Protein AF-0000000075466023 (afdb_homodimer)

Secondary structure (DSSP, 8-state):
-HHHHHHHHHHHHHHHHHTTTSSSHHHHHHHHHHT-TTS---HHHHHHHHHHHHHTT-SSPPPHHHHHHHHHHHHHHHSPPEEEEE-TTS-EEEEE-HHHHHHHHHH-HHHHTT---S-EE-SS-B-SGGGSHIIIIIS-GGGS--EEE-STT-EEETTS-EEETTS-EEEEEEEEEETTEEEEEEEEEEE-TT-EEEEEEEEEEEEEGGGEEE-HHHHHHHT-S-SEE-HHHHHTTTGGG-S-HHHHHHTTS-EEEEEEEEEEEEEES-SSSS--EEEEEEEEETTS-HHHHTSGGGEEEEEEESSS-HHHHHHHHHHHHHHHHHSPEEEE-TTT--EEEEEEEEEE----HHHHHHHTTB--TTSSS--SSB-----HHHHTSHHHHHGGGS--SBP-HHHHHHHHHHHHHHHTTT-HHHHHHHHHHH-B--HHHHHHHHHHHHHHHHHHHH-TTS-HHHHHHHHHHHHHHTHHHHS-GGGTSTT--TTTSSPPPIIIIIIIIIIHHHHHHHHTT--HHHHHHHHHHHHT---TTS--PPP-HHHHHHTGGG--HHHHHHHHHHHHHHSTTTS-HHHHHHHHHHHHHHHHHT-S-BS-HHHHHHHHHHHHHHHHHHHHHH-HHHHHH-HHHHHGGGHHHHHHHHSSGGGG-SHHHHHHHHHHHHHHHTS-SSSHHHHHHHHHHHHHHHHHHHTT--EE-TTT--EE---TTTTS-HHHH-HHHHHHHT-----PPPTT-EEEPPPPTT--SPPPEEGGGSGGGGSBT--GGGTT-EEEEEEEEE-TTS-EE-TT-EEEEE---SSSTTPEEEEEEEEEEEE--SSS--EEEEEEEEEE-SS--TTT-S-EEE-GGG--EEEEEEGGGEEEEE-EEE-HHHHT-EEEEEEEEEETTEEEEEEEEEEEPP--TT-EEEE-TT--TTHHHHHHHS-HHHHSPPPS-S-HHHH-/-HHHHHHHHHHHHHHHHHTTTSSSHHHHHHHHHHT-TTS---HHHHHHHHHHHHHTT-SSPPPHHHHHHHHHHHHHHHSPPEEEEE-TTS-EEEEE-HHHHHHHHHH-HHHHTT---S-EE-SS-B-SGGGSHIIIIIS-GGGS--EEE-STT-EEETTS-EEETTS-EEEEEEEEEETTEEEEEEEEEEE-TTSEEEEEEEEEEEEEGGGEEE-HHHHHHHT-S-SEE-HHHHHTTTGGG-S-HHHHHHTTS-EEEEEEEEEEEEEES-SSSS--EEEEEEEEETTS-HHHHTSGGGEEEEEEESSS-HHHHHHHHHHHHHHHHHSPEEEE-TTT--EEEEEEEEEE----HHHHHHHTTB--TTSSS--SSB-----HHHHTSHHHHHGGGS--SBP-HHHHHHHHHHHHHHHTTT-HHHHHHHHHHH-B--HHHHHHHHHHHHHHHHHHHH-TTS-HHHHHHHHHHHHHHTHHHHS-GGGTSTT--TTTSSPPPIIIIIIIIIIHHHHHHHHTT--HHHHHHHHHHHHT---TTS--PPP-HHHHHHTGGG--HHHHHHHHHHHHHHSTTTS-HHHHHHHHHHHHHHHHHT-S-BS-HHHHHHHHHHHHHHHHHHHHHH-HHHHHH-HHHHHGGGHHHHHHHHSSGGGG-SHHHHHHHHHHHHHHHTS-SSSHHHHHHHHHHHHHHHHHHHTT--EE-TTT--EE---TTTTS-HHHH-HHHHHHHT-----PPPTT-EEEPPPPTT--SPPPEEGGGSGGGGSBT--GGGTT-EEEEEEEEE-TTS-EE-TT-EEEEE---SSSTTPEEEEEEEEEEEE--SSS--EEEEEEEEEE-SS--TTT-S-EEE-GGG--EEEEEEGGGEEEEE-EEE-HHHHT-EEEEEEEEEETTEEEEEEEEEEEPP--TT-EEEE-TT--TTHHHHHHHS-HHHHS---S-S-HHHH-

Structure (mmCIF, N/CA/C/O backbone):
data_AF-0000000075466023-model_v1
#
loop_
_entity.id
_entity.type
_entity.pdbx_description
1 polymer 'Uncharacterized protein'
#
loop_
_atom_site.group_PDB
_atom_site.id
_atom_site.type_symbol
_atom_site.label_atom_id
_atom_site.label_alt_id
_atom_site.label_comp_id
_atom_site.label_asym_id
_atom_site.label_entity_id
_atom_site.label_seq_id
_atom_site.pdbx_PDB_ins_code
_atom_site.Cartn_x
_atom_site.Cartn_y
_atom_site.Cartn_z
_atom_site.occupancy
_atom_site.B_iso_or_equiv
_atom_site.auth_seq_id
_atom_site.auth_comp_id
_atom_site.auth_asym_id
_atom_site.auth_atom_id
_atom_site.pdbx_PDB_model_num
ATOM 1 N N . MET A 1 1 ? -53.688 -18.016 19.25 1 27.48 1 MET A N 1
ATOM 2 C CA . MET A 1 1 ? -52.344 -17.703 19.672 1 27.48 1 MET A CA 1
ATOM 3 C C . MET A 1 1 ? -51.406 -18.891 19.453 1 27.48 1 MET A C 1
ATOM 5 O O . MET A 1 1 ? -50.219 -18.734 19.188 1 27.48 1 MET A O 1
ATOM 9 N N . SER A 1 2 ? -51.875 -20.109 19.719 1 35.34 2 SER A N 1
ATOM 10 C CA . SER A 1 2 ? -51.156 -21.391 19.688 1 35.34 2 SER A CA 1
ATOM 11 C C . SER A 1 2 ? -50.844 -21.812 18.266 1 35.34 2 SER A C 1
ATOM 13 O O . SER A 1 2 ? -49.781 -22.391 18 1 35.34 2 SER A O 1
ATOM 15 N N . CYS A 1 3 ? -51.781 -21.625 17.359 1 36.5 3 CYS A N 1
ATOM 16 C CA . CYS A 1 3 ? -51.625 -22.094 15.992 1 36.5 3 CYS A CA 1
ATOM 17 C C . CYS A 1 3 ? -50.594 -21.266 15.242 1 36.5 3 CYS A C 1
ATOM 19 O O . CYS A 1 3 ? -50.094 -21.672 14.188 1 36.5 3 CYS A O 1
ATOM 21 N N . LEU A 1 4 ? -50.531 -19.906 15.586 1 36.34 4 LEU A N 1
ATOM 22 C CA . LEU A 1 4 ? -49.562 -19.062 14.93 1 36.34 4 LEU A CA 1
ATOM 23 C C . LEU A 1 4 ? -48.125 -19.453 15.359 1 36.34 4 LEU A C 1
ATOM 25 O O . LEU A 1 4 ? -47.188 -19.281 14.594 1 36.34 4 LEU A O 1
ATOM 29 N N . LEU A 1 5 ? -48 -19.938 16.594 1 41 5 LEU A N 1
ATOM 30 C CA . LEU A 1 5 ? -46.688 -20.375 17.094 1 41 5 LEU A CA 1
ATOM 31 C C . LEU A 1 5 ? -46.25 -21.672 16.422 1 41 5 LEU A C 1
ATOM 33 O O . LEU A 1 5 ? -45.062 -21.891 16.203 1 41 5 LEU A O 1
ATOM 37 N N . LEU A 1 6 ? -47.219 -22.562 16.141 1 37.38 6 LEU A N 1
ATOM 38 C CA . LEU A 1 6 ? -46.875 -23.844 15.531 1 37.38 6 LEU A CA 1
ATOM 39 C C . LEU A 1 6 ? -46.5 -23.656 14.07 1 37.38 6 LEU A C 1
ATOM 41 O O . LEU A 1 6 ? -45.625 -24.359 13.562 1 37.38 6 LEU A O 1
ATOM 45 N N . ARG A 1 7 ? -47.219 -22.844 13.32 1 40 7 ARG A N 1
ATOM 46 C CA . ARG A 1 7 ? -46.875 -22.625 11.922 1 40 7 ARG A CA 1
ATOM 47 C C . ARG A 1 7 ? -45.562 -21.859 11.805 1 40 7 ARG A C 1
ATOM 49 O O . ARG A 1 7 ? -44.875 -21.938 10.781 1 40 7 ARG A O 1
ATOM 56 N N . GLN A 1 8 ? -45.281 -20.953 12.727 1 40.12 8 GLN A N 1
ATOM 57 C CA . GLN A 1 8 ? -43.969 -20.328 12.828 1 40.12 8 GLN A CA 1
ATOM 58 C C . GLN A 1 8 ? -42.875 -21.344 13.164 1 40.12 8 GLN A C 1
ATOM 60 O O . GLN A 1 8 ? -41.781 -21.266 12.641 1 40.12 8 GLN A O 1
ATOM 65 N N . SER A 1 9 ? -43.219 -22.281 13.977 1 41.94 9 SER A N 1
ATOM 66 C CA . SER A 1 9 ? -42.281 -23.359 14.328 1 41.94 9 SER A CA 1
ATOM 67 C C . SER A 1 9 ? -42.062 -24.297 13.156 1 41.94 9 SER A C 1
ATOM 69 O O . SER A 1 9 ? -40.938 -24.734 12.898 1 41.94 9 SER A O 1
ATOM 71 N N . ASP A 1 10 ? -43.125 -24.688 12.539 1 40.66 10 ASP A N 1
ATOM 72 C CA . ASP A 1 10 ? -43 -25.531 11.352 1 40.66 10 ASP A CA 1
ATOM 73 C C . ASP A 1 10 ? -42.406 -24.75 10.18 1 40.66 10 ASP A C 1
ATOM 75 O O . ASP A 1 10 ? -41.625 -25.297 9.406 1 40.66 10 ASP A O 1
ATOM 79 N N . ALA A 1 11 ? -42.938 -23.562 9.977 1 42.75 11 ALA A N 1
ATOM 80 C CA . ALA A 1 11 ? -42.344 -22.672 8.992 1 42.75 11 ALA A CA 1
ATOM 81 C C . ALA A 1 11 ? -40.906 -22.328 9.383 1 42.75 11 ALA A C 1
ATOM 83 O O . ALA A 1 11 ? -40.031 -22.203 8.523 1 42.75 11 ALA A O 1
ATOM 84 N N . ASP A 1 12 ? -40.594 -22.078 10.555 1 43.12 12 ASP A N 1
ATOM 85 C CA . ASP A 1 12 ? -39.281 -21.891 11.102 1 43.12 12 ASP A CA 1
ATOM 86 C C . ASP A 1 12 ? -38.438 -23.156 10.945 1 43.12 12 ASP A C 1
ATOM 88 O O . ASP A 1 12 ? -37.25 -23.078 10.641 1 43.12 12 ASP A O 1
ATOM 92 N N . ALA A 1 13 ? -39.094 -24.344 11.242 1 44.34 13 ALA A N 1
ATOM 93 C CA . ALA A 1 13 ? -38.438 -25.609 11.031 1 44.34 13 ALA A CA 1
ATOM 94 C C . ALA A 1 13 ? -38.188 -25.875 9.547 1 44.34 13 ALA A C 1
ATOM 96 O O . ALA A 1 13 ? -37.125 -26.344 9.148 1 44.34 13 ALA A O 1
ATOM 97 N N . ALA A 1 14 ? -39.219 -25.766 8.805 1 47.66 14 ALA A N 1
ATOM 98 C CA . ALA A 1 14 ? -39.094 -25.875 7.348 1 47.66 14 ALA A CA 1
ATOM 99 C C . ALA A 1 14 ? -38.125 -24.844 6.797 1 47.66 14 ALA A C 1
ATOM 101 O O . ALA A 1 14 ? -37.375 -25.141 5.863 1 47.66 14 ALA A O 1
ATOM 102 N N . SER A 1 15 ? -38.25 -23.609 7.266 1 52.28 15 SER A N 1
ATOM 103 C CA . SER A 1 15 ? -37.281 -22.562 6.941 1 52.28 15 SER A CA 1
ATOM 104 C C . SER A 1 15 ? -35.875 -22.906 7.43 1 52.28 15 SER A C 1
ATOM 106 O O . SER A 1 15 ? -34.906 -22.594 6.758 1 52.28 15 SER A O 1
ATOM 108 N N . SER A 1 16 ? -35.844 -23.469 8.617 1 57.16 16 SER A N 1
ATOM 109 C CA . SER A 1 16 ? -34.562 -23.891 9.188 1 57.16 16 SER A CA 1
ATOM 110 C C . SER A 1 16 ? -33.875 -24.938 8.305 1 57.16 16 SER A C 1
ATOM 112 O O . SER A 1 16 ? -32.688 -24.891 8.117 1 57.16 16 SER A O 1
ATOM 114 N N . ASN A 1 17 ? -34.625 -25.75 7.656 1 74.44 17 ASN A N 1
ATOM 115 C CA . ASN A 1 17 ? -34.062 -26.766 6.785 1 74.44 17 ASN A CA 1
ATOM 116 C C . ASN A 1 17 ? -33.656 -26.188 5.426 1 74.44 17 ASN A C 1
ATOM 118 O O . ASN A 1 17 ? -32.688 -26.641 4.805 1 74.44 17 ASN A O 1
ATOM 122 N N . GLN A 1 18 ? -34.312 -25.062 5.172 1 88.12 18 GLN A N 1
ATOM 123 C CA . GLN A 1 18 ? -34.062 -24.484 3.85 1 88.12 18 GLN A CA 1
ATOM 124 C C . GLN A 1 18 ? -32.719 -23.828 3.762 1 88.12 18 GLN A C 1
ATOM 126 O O . GLN A 1 18 ? -32.031 -23.906 2.732 1 88.12 18 GLN A O 1
ATOM 131 N N . TRP A 1 19 ? -32.312 -23.266 4.863 1 93 19 TRP A N 1
ATOM 132 C CA . TRP A 1 19 ? -31.062 -22.5 4.809 1 93 19 TRP A CA 1
ATOM 133 C C . TRP A 1 19 ? -29.984 -23.172 5.652 1 93 19 TRP A C 1
ATOM 135 O O . TRP A 1 19 ? -28.969 -22.547 5.973 1 93 19 TRP A O 1
ATOM 145 N N . ALA A 1 20 ? -30.281 -24.422 5.957 1 92 20 ALA A N 1
ATOM 146 C CA . ALA A 1 20 ? -29.25 -25.141 6.699 1 92 20 ALA A CA 1
ATOM 147 C C . ALA A 1 20 ? -27.922 -25.109 5.957 1 92 20 ALA A C 1
ATOM 149 O O . ALA A 1 20 ? -27.891 -25.266 4.734 1 92 20 ALA A O 1
ATOM 150 N N . PRO A 1 21 ? -26.875 -24.969 6.711 1 93.19 21 PRO A N 1
ATOM 151 C CA . PRO A 1 21 ? -26.688 -25 8.164 1 93.19 21 PRO A CA 1
ATOM 152 C C . PRO A 1 21 ? -26.906 -23.641 8.82 1 93.19 21 PRO A C 1
ATOM 154 O O . PRO A 1 21 ? -26.688 -23.484 10.023 1 93.19 21 PRO A O 1
ATOM 157 N N . TYR A 1 22 ? -27.328 -22.688 8.008 1 94.56 22 TYR A N 1
ATOM 158 C CA . TYR A 1 22 ? -27.609 -21.359 8.547 1 94.56 22 TYR A CA 1
ATOM 159 C C . TYR A 1 22 ? -29 -21.312 9.188 1 94.56 22 TYR A C 1
ATOM 161 O O . TYR A 1 22 ? -29.906 -22.047 8.781 1 94.56 22 TYR A O 1
ATOM 169 N N . GLU A 1 23 ? -29.156 -20.453 10.164 1 93.12 23 GLU A N 1
ATOM 170 C CA . GLU A 1 23 ? -30.438 -20.312 10.852 1 93.12 23 GLU A CA 1
ATOM 171 C C . GLU A 1 23 ? -31.453 -19.578 9.984 1 93.12 23 GLU A C 1
ATOM 173 O O . GLU A 1 23 ? -32.656 -19.734 10.164 1 93.12 23 GLU A O 1
ATOM 178 N N . SER A 1 24 ? -30.969 -18.75 9.125 1 94.5 24 SER A N 1
ATOM 179 C CA . SER A 1 24 ? -31.859 -17.922 8.305 1 94.5 24 SER A CA 1
ATOM 180 C C . SER A 1 24 ? -31.156 -17.5 7.012 1 94.5 24 SER A C 1
ATOM 182 O O . SER A 1 24 ? -29.953 -17.672 6.863 1 94.5 24 SER A O 1
ATOM 184 N N . LYS A 1 25 ? -32 -16.969 6.133 1 93.88 25 LYS A N 1
ATOM 185 C CA . LYS A 1 25 ? -31.469 -16.391 4.898 1 93.88 25 LYS A CA 1
ATOM 186 C C . LYS A 1 25 ? -30.516 -15.25 5.191 1 93.88 25 LYS A C 1
ATOM 188 O O . LYS A 1 25 ? -29.469 -15.133 4.559 1 93.88 25 LYS A O 1
ATOM 193 N N . THR A 1 26 ? -30.859 -14.383 6.125 1 95.56 26 THR A N 1
ATOM 194 C CA . THR A 1 26 ? -30.031 -13.234 6.48 1 95.56 26 THR A CA 1
ATOM 195 C C . THR A 1 26 ? -28.672 -13.688 6.984 1 95.56 26 THR A C 1
ATOM 197 O O . THR A 1 26 ? -27.641 -13.109 6.621 1 95.56 26 THR A O 1
ATOM 200 N N . MET A 1 27 ? -28.672 -14.695 7.773 1 95.88 27 MET A N 1
ATOM 201 C CA . MET A 1 27 ? -27.406 -15.227 8.297 1 95.88 27 MET A CA 1
ATOM 202 C C . MET A 1 27 ? -26.531 -15.742 7.168 1 95.88 27 MET A C 1
ATOM 204 O O . MET A 1 27 ? -25.312 -15.531 7.176 1 95.88 27 MET A O 1
ATOM 208 N N . PHE A 1 28 ? -27.234 -16.469 6.223 1 94.88 28 PHE A N 1
ATOM 209 C CA . PHE A 1 28 ? -26.516 -16.984 5.062 1 94.88 28 PHE A CA 1
ATOM 210 C C . PHE A 1 28 ? -25.875 -15.836 4.273 1 94.88 28 PHE A C 1
ATOM 212 O O . PHE A 1 28 ? -24.688 -15.898 3.943 1 94.88 28 PHE A O 1
ATOM 219 N N . LEU A 1 29 ? -26.562 -14.797 4.027 1 94.44 29 LEU A N 1
ATOM 220 C CA . LEU A 1 29 ? -26.094 -13.672 3.221 1 94.44 29 LEU A CA 1
ATOM 221 C C . LEU A 1 29 ? -24.984 -12.914 3.943 1 94.44 29 LEU A C 1
ATOM 223 O O . LEU A 1 29 ? -24 -12.5 3.322 1 94.44 29 LEU A O 1
ATOM 227 N N . LEU A 1 30 ? -25.109 -12.695 5.258 1 95.81 30 LEU A N 1
ATOM 228 C CA . LEU A 1 30 ? -24.109 -11.984 6.043 1 95.81 30 LEU A CA 1
ATOM 229 C C . LEU A 1 30 ? -22.797 -12.773 6.09 1 95.81 30 LEU A C 1
ATOM 231 O O . LEU A 1 30 ? -21.719 -12.188 6.031 1 95.81 30 LEU A O 1
ATOM 235 N N . ASP A 1 31 ? -22.922 -14.062 6.188 1 95.31 31 ASP A N 1
ATOM 236 C CA . ASP A 1 31 ? -21.734 -14.898 6.16 1 95.31 31 ASP A CA 1
ATOM 237 C C . ASP A 1 31 ? -21.016 -14.805 4.812 1 95.31 31 ASP A C 1
ATOM 239 O O . ASP A 1 31 ? -19.797 -14.758 4.758 1 95.31 31 ASP A O 1
ATOM 243 N N . THR A 1 32 ? -21.797 -14.789 3.768 1 93.88 32 THR A N 1
ATOM 244 C CA . THR A 1 32 ? -21.234 -14.695 2.422 1 93.88 32 THR A CA 1
ATOM 245 C C . THR A 1 32 ? -20.5 -13.367 2.234 1 93.88 32 THR A C 1
ATOM 247 O O . THR A 1 32 ? -19.375 -13.336 1.741 1 93.88 32 THR A O 1
ATOM 250 N N . ILE A 1 33 ? -21.094 -12.297 2.709 1 93 33 ILE A N 1
ATOM 251 C CA . ILE A 1 33 ? -20.5 -10.969 2.564 1 93 33 ILE A CA 1
ATOM 252 C C . ILE A 1 33 ? -19.219 -10.875 3.389 1 93 33 ILE A C 1
ATOM 254 O O . ILE A 1 33 ? -18.234 -10.273 2.953 1 93 33 ILE A O 1
ATOM 258 N N . ASP A 1 34 ? -19.219 -11.422 4.523 1 94.06 34 ASP A N 1
ATOM 259 C CA . ASP A 1 34 ? -18.109 -11.336 5.457 1 94.06 34 ASP A CA 1
ATOM 260 C C . ASP A 1 34 ? -16.906 -12.141 4.953 1 94.06 34 ASP A C 1
ATOM 262 O O . ASP A 1 34 ? -15.781 -11.945 5.414 1 94.06 34 ASP A O 1
ATOM 266 N N . ASN A 1 35 ? -17.188 -13.055 4.02 1 93.81 35 ASN A N 1
ATOM 267 C CA . ASN A 1 35 ? -16.125 -13.969 3.604 1 93.81 35 ASN A CA 1
ATOM 268 C C . ASN A 1 35 ? -15.812 -13.82 2.117 1 93.81 35 ASN A C 1
ATOM 270 O O . ASN A 1 35 ? -15.367 -14.781 1.477 1 93.81 35 ASN A O 1
ATOM 274 N N . LEU A 1 36 ? -16.094 -12.672 1.576 1 92.12 36 LEU A N 1
ATOM 275 C CA . LEU A 1 36 ? -15.664 -12.383 0.214 1 92.12 36 LEU A CA 1
ATOM 276 C C . LEU A 1 36 ? -14.164 -12.125 0.164 1 92.12 36 LEU A C 1
ATOM 278 O O . LEU A 1 36 ? -13.664 -11.195 0.802 1 92.12 36 LEU A O 1
ATOM 282 N N . PRO A 1 37 ? -13.438 -12.883 -0.589 1 90.81 37 PRO A N 1
ATOM 283 C CA . PRO A 1 37 ? -11.969 -12.805 -0.547 1 90.81 37 PRO A CA 1
ATOM 284 C C . PRO A 1 37 ? -11.445 -11.445 -1.005 1 90.81 37 PRO A C 1
ATOM 286 O O . PRO A 1 37 ? -10.5 -10.914 -0.414 1 90.81 37 PRO A O 1
ATOM 289 N N . ARG A 1 38 ? -11.969 -10.797 -2.018 1 87.06 38 ARG A N 1
ATOM 290 C CA . ARG A 1 38 ? -11.422 -9.578 -2.605 1 87.06 38 ARG A CA 1
ATOM 291 C C . ARG A 1 38 ? -12.117 -8.344 -2.051 1 87.06 38 ARG A C 1
ATOM 293 O O . ARG A 1 38 ? -11.797 -7.219 -2.447 1 87.06 38 ARG A O 1
ATOM 300 N N . CYS A 1 39 ? -13.031 -8.594 -1.2 1 86.25 39 CYS A N 1
ATOM 301 C CA . CYS A 1 39 ? -13.742 -7.457 -0.613 1 86.25 39 CYS A CA 1
ATOM 302 C C . CYS A 1 39 ? -14.141 -7.75 0.827 1 86.25 39 CYS A C 1
ATOM 304 O O . CYS A 1 39 ? -15.328 -7.738 1.16 1 86.25 39 CYS A O 1
ATOM 306 N N . PRO A 1 40 ? -13.141 -7.941 1.592 1 84.44 40 PRO A N 1
ATOM 307 C CA . PRO A 1 40 ? -13.484 -8.234 2.984 1 84.44 40 PRO A CA 1
ATOM 308 C C . PRO A 1 40 ? -14.078 -7.031 3.711 1 84.44 40 PRO A C 1
ATOM 310 O O . PRO A 1 40 ? -13.812 -5.887 3.338 1 84.44 40 PRO A O 1
ATOM 313 N N . VAL A 1 41 ? -14.898 -7.297 4.656 1 89.44 41 VAL A N 1
ATOM 314 C CA . VAL A 1 41 ? -15.57 -6.258 5.434 1 89.44 41 VAL A CA 1
ATOM 315 C C . VAL A 1 41 ? -14.992 -6.219 6.844 1 89.44 41 VAL A C 1
ATOM 317 O O . VAL A 1 41 ? -14.914 -7.246 7.52 1 89.44 41 VAL A O 1
ATOM 320 N N . SER A 1 42 ? -14.539 -5.07 7.293 1 88.06 42 SER A N 1
ATOM 321 C CA . SER A 1 42 ? -14.039 -4.918 8.656 1 88.06 42 SER A CA 1
ATOM 322 C C . SER A 1 42 ? -15.164 -5.086 9.68 1 88.06 42 SER A C 1
ATOM 324 O O . SER A 1 42 ? -16.344 -4.973 9.336 1 88.06 42 SER A O 1
ATOM 326 N N . ASN A 1 43 ? -14.75 -5.32 10.891 1 90.25 43 ASN A N 1
ATOM 327 C CA . ASN A 1 43 ? -15.742 -5.41 11.953 1 90.25 43 ASN A CA 1
ATOM 328 C C . ASN A 1 43 ? -16.516 -4.109 12.102 1 90.25 43 ASN A C 1
ATOM 330 O O . ASN A 1 43 ? -17.734 -4.133 12.336 1 90.25 43 ASN A O 1
ATOM 334 N N . SER A 1 44 ? -15.836 -3.023 11.953 1 89 44 SER A N 1
ATOM 335 C CA . SER A 1 44 ? -16.484 -1.725 12.055 1 89 44 SER A CA 1
ATOM 336 C C . SER A 1 44 ? -17.531 -1.543 10.953 1 89 44 SER A C 1
ATOM 338 O O . SER A 1 44 ? -18.641 -1.092 11.211 1 89 44 SER A O 1
ATOM 340 N N . LEU A 1 45 ? -17.188 -1.904 9.773 1 90.81 45 LEU A N 1
ATOM 341 C CA . LEU A 1 45 ? -18.125 -1.771 8.656 1 90.81 45 LEU A CA 1
ATOM 342 C C . LEU A 1 45 ? -19.281 -2.754 8.789 1 90.81 45 LEU A C 1
ATOM 344 O O . LEU A 1 45 ? -20.422 -2.428 8.453 1 90.81 45 LEU A O 1
ATOM 348 N N . MET A 1 46 ? -18.938 -3.955 9.211 1 93.81 46 MET A N 1
ATOM 349 C CA . MET A 1 46 ? -20 -4.934 9.43 1 93.81 46 MET A CA 1
ATOM 350 C C . MET A 1 46 ? -21 -4.43 10.461 1 93.81 46 MET A C 1
ATOM 352 O O . MET A 1 46 ? -22.203 -4.637 10.312 1 93.81 46 MET A O 1
ATOM 356 N N . GLN A 1 47 ? -20.5 -3.77 11.484 1 92.81 47 GLN A N 1
ATOM 357 C CA . GLN A 1 47 ? -21.391 -3.193 12.484 1 92.81 47 GLN A CA 1
ATOM 358 C C . GLN A 1 47 ? -22.297 -2.133 11.875 1 92.81 47 GLN A C 1
ATOM 360 O O . GLN A 1 47 ? -23.484 -2.041 12.219 1 92.81 47 GLN A O 1
ATOM 365 N N . VAL A 1 48 ? -21.766 -1.387 11 1 92.25 48 VAL A N 1
ATOM 366 C CA . VAL A 1 48 ? -22.547 -0.37 10.312 1 92.25 48 VAL A CA 1
ATOM 367 C C . VAL A 1 48 ? -23.594 -1.04 9.422 1 92.25 48 VAL A C 1
ATOM 369 O O . VAL A 1 48 ? -24.734 -0.586 9.344 1 92.25 48 VAL A O 1
ATOM 372 N N . PHE A 1 49 ? -23.203 -2.127 8.727 1 94.38 49 PHE A N 1
ATOM 373 C CA . PHE A 1 49 ? -24.141 -2.873 7.895 1 94.38 49 PHE A CA 1
ATOM 374 C C . PHE A 1 49 ? -25.266 -3.445 8.734 1 94.38 49 PHE A C 1
ATOM 376 O O . PHE A 1 49 ? -26.438 -3.342 8.359 1 94.38 49 PHE A O 1
ATOM 383 N N . LEU A 1 50 ? -24.906 -4.016 9.844 1 95.62 50 LEU A N 1
ATOM 384 C CA . LEU A 1 50 ? -25.906 -4.609 10.719 1 95.62 50 LEU A CA 1
ATOM 385 C C . LEU A 1 50 ? -26.844 -3.543 11.258 1 95.62 50 LEU A C 1
ATOM 387 O O . LEU A 1 50 ? -28.062 -3.756 11.32 1 95.62 50 LEU A O 1
ATOM 391 N N . TRP A 1 51 ? -26.203 -2.43 11.68 1 92.88 51 TRP A N 1
ATOM 392 C CA . TRP A 1 51 ? -27 -1.303 12.156 1 92.88 51 TRP A CA 1
ATOM 393 C C . TRP A 1 51 ? -27.969 -0.832 11.07 1 92.88 51 TRP A C 1
ATOM 395 O O . TRP A 1 51 ? -29.141 -0.569 11.352 1 92.88 51 TRP A O 1
ATOM 405 N N . THR A 1 52 ? -27.609 -0.768 9.844 1 93.94 52 THR A N 1
ATOM 406 C CA . THR A 1 52 ? -28.422 -0.327 8.719 1 93.94 52 THR A CA 1
ATOM 407 C C . THR A 1 52 ? -29.547 -1.33 8.438 1 93.94 52 THR A C 1
ATOM 409 O O . THR A 1 52 ? -30.688 -0.941 8.172 1 93.94 52 THR A O 1
ATOM 412 N N . LEU A 1 53 ? -29.188 -2.582 8.469 1 96.25 53 LEU A N 1
ATOM 413 C CA . LEU A 1 53 ? -30.188 -3.625 8.273 1 96.25 53 LEU A CA 1
ATOM 414 C C . LEU A 1 53 ? -31.297 -3.525 9.312 1 96.25 53 LEU A C 1
ATOM 416 O O . LEU A 1 53 ? -32.469 -3.623 8.984 1 96.25 53 LEU A O 1
ATOM 420 N N . LYS A 1 54 ? -30.906 -3.268 10.516 1 94.5 54 LYS A N 1
ATOM 421 C CA . LYS A 1 54 ? -31.875 -3.143 11.594 1 94.5 54 LYS A CA 1
ATOM 422 C C . LYS A 1 54 ? -32.75 -1.904 11.406 1 94.5 54 LYS A C 1
ATOM 424 O O . LYS A 1 54 ? -33.969 -1.974 11.539 1 94.5 54 LYS A O 1
ATOM 429 N N . GLU A 1 55 ? -32.125 -0.81 11.125 1 92.12 55 GLU A N 1
ATOM 430 C CA . GLU A 1 55 ? -32.812 0.467 10.992 1 92.12 55 GLU A CA 1
ATOM 431 C C . GLU A 1 55 ? -33.781 0.45 9.812 1 92.12 55 GLU A C 1
ATOM 433 O O . GLU A 1 55 ? -34.781 1.159 9.82 1 92.12 55 GLU A O 1
ATOM 438 N N . THR A 1 56 ? -33.531 -0.404 8.828 1 94.88 56 THR A N 1
ATOM 439 C CA . THR A 1 56 ? -34.344 -0.424 7.629 1 94.88 56 THR A CA 1
ATOM 440 C C . THR A 1 56 ? -35.438 -1.506 7.73 1 94.88 56 THR A C 1
ATOM 442 O O . THR A 1 56 ? -36.188 -1.714 6.789 1 94.88 56 THR A O 1
ATOM 445 N N . GLY A 1 57 ? -35.375 -2.283 8.75 1 93.5 57 GLY A N 1
ATOM 446 C CA . GLY A 1 57 ? -36.438 -3.25 9.008 1 93.5 57 GLY A CA 1
ATOM 447 C C . GLY A 1 57 ? -36.188 -4.609 8.391 1 93.5 57 GLY A C 1
ATOM 448 O O . GLY A 1 57 ? -37.094 -5.371 8.125 1 93.5 57 GLY A O 1
ATOM 449 N N . ALA A 1 58 ? -34.969 -4.902 8.094 1 95.44 58 ALA A N 1
ATOM 450 C CA . ALA A 1 58 ? -34.625 -6.23 7.594 1 95.44 58 ALA A CA 1
ATOM 451 C C . ALA A 1 58 ? -34.969 -7.312 8.617 1 95.44 58 ALA A C 1
ATOM 453 O O . ALA A 1 58 ? -35.031 -7.051 9.82 1 95.44 58 ALA A O 1
ATOM 454 N N . ARG A 1 59 ? -35.188 -8.461 8.078 1 94.19 59 ARG A N 1
ATOM 455 C CA . ARG A 1 59 ? -35.656 -9.562 8.93 1 94.19 59 ARG A CA 1
ATOM 456 C C . ARG A 1 59 ? -34.469 -10.312 9.523 1 94.19 59 ARG A C 1
ATOM 458 O O . ARG A 1 59 ? -33.438 -10.5 8.859 1 94.19 59 ARG A O 1
ATOM 465 N N . ASP A 1 60 ? -34.562 -10.82 10.789 1 94.31 60 ASP A N 1
ATOM 466 C CA . ASP A 1 60 ? -33.656 -11.75 11.453 1 94.31 60 ASP A CA 1
ATOM 467 C C . ASP A 1 60 ? -32.25 -11.203 11.477 1 94.31 60 ASP A C 1
ATOM 469 O O . ASP A 1 60 ? -31.281 -11.922 11.172 1 94.31 60 ASP A O 1
ATOM 473 N N . VAL A 1 61 ? -32.125 -9.898 11.727 1 96.56 61 VAL A N 1
ATOM 474 C CA . VAL A 1 61 ? -30.797 -9.305 11.766 1 96.56 61 VAL A CA 1
ATOM 475 C C . VAL A 1 61 ? -30.094 -9.68 13.07 1 96.56 61 VAL A C 1
ATOM 477 O O . VAL A 1 61 ? -30.562 -9.344 14.156 1 96.56 61 VAL A O 1
ATOM 480 N N . PRO A 1 62 ? -29.016 -10.383 12.945 1 96.19 62 PRO A N 1
ATOM 481 C CA . PRO A 1 62 ? -28.312 -10.773 14.164 1 96.19 62 PRO A CA 1
ATOM 482 C C . PRO A 1 62 ? -27.422 -9.656 14.711 1 96.19 62 PRO A C 1
ATOM 484 O O . PRO A 1 62 ? -27.219 -8.641 14.039 1 96.19 62 PRO A O 1
ATOM 487 N N . SER A 1 63 ? -27.016 -9.828 15.953 1 95.06 63 SER A N 1
ATOM 488 C CA . SER A 1 63 ? -25.906 -9.016 16.469 1 95.06 63 SER A CA 1
ATOM 489 C C . SER A 1 63 ? -24.578 -9.484 15.898 1 95.06 63 SER A C 1
ATOM 491 O O . SER A 1 63 ? -24.484 -10.578 15.336 1 95.06 63 SER A O 1
ATOM 493 N N . LEU A 1 64 ? -23.578 -8.57 15.969 1 94.94 64 LEU A N 1
ATOM 494 C CA . LEU A 1 64 ? -22.25 -8.969 15.508 1 94.94 64 LEU A CA 1
ATOM 495 C C . LEU A 1 64 ? -21.75 -10.188 16.281 1 94.94 64 LEU A C 1
ATOM 497 O O . LEU A 1 64 ? -21.109 -11.07 15.695 1 94.94 64 LEU A O 1
ATOM 501 N N . TYR A 1 65 ? -22.047 -10.195 17.516 1 94.5 65 TYR A N 1
ATOM 502 C CA . TYR A 1 65 ? -21.641 -11.32 18.344 1 94.5 65 TYR A CA 1
ATOM 503 C C . TYR A 1 65 ? -22.297 -12.617 17.875 1 94.5 65 TYR A C 1
ATOM 505 O O . TYR A 1 65 ? -21.641 -13.648 17.781 1 94.5 65 TYR A O 1
ATOM 513 N N . LYS A 1 66 ? -23.578 -12.578 17.625 1 95.5 66 LYS A N 1
ATOM 514 C CA . LYS A 1 66 ? -24.297 -13.758 17.156 1 95.5 66 LYS A CA 1
ATOM 515 C C . LYS A 1 66 ? -23.75 -14.227 15.805 1 95.5 66 LYS A C 1
ATOM 517 O O . LYS A 1 66 ? -23.641 -15.43 15.555 1 95.5 66 LYS A O 1
ATOM 522 N N . LEU A 1 67 ? -23.484 -13.297 14.945 1 96.19 67 LEU A N 1
ATOM 523 C CA . LEU A 1 67 ? -22.891 -13.641 13.656 1 96.19 67 LEU A CA 1
ATOM 524 C C . LEU A 1 67 ? -21.578 -14.383 13.844 1 96.19 67 LEU A C 1
ATOM 526 O O . LEU A 1 67 ? -21.344 -15.43 13.219 1 96.19 67 LEU A O 1
ATOM 530 N N . ARG A 1 68 ? -20.703 -13.859 14.711 1 95.19 68 ARG A N 1
ATOM 531 C CA . ARG A 1 68 ? -19.406 -14.477 14.961 1 95.19 68 ARG A CA 1
ATOM 532 C C . ARG A 1 68 ? -19.578 -15.859 15.594 1 95.19 68 ARG A C 1
ATOM 534 O O . ARG A 1 68 ? -18.844 -16.781 15.266 1 95.19 68 ARG A O 1
ATOM 541 N N . HIS A 1 69 ? -20.5 -15.961 16.438 1 95.5 69 HIS A N 1
ATOM 542 C CA . HIS A 1 69 ? -20.766 -17.25 17.094 1 95.5 69 HIS A CA 1
ATOM 543 C C . HIS A 1 69 ? -21.25 -18.281 16.078 1 95.5 69 HIS A C 1
ATOM 545 O O . HIS A 1 69 ? -20.828 -19.438 16.125 1 95.5 69 HIS A O 1
ATOM 551 N N . THR A 1 70 ? -22.125 -17.891 15.25 1 95.56 70 THR A N 1
ATOM 552 C CA . THR A 1 70 ? -22.609 -18.781 14.195 1 95.56 70 THR A CA 1
ATOM 553 C C . THR A 1 70 ? -21.453 -19.219 13.289 1 95.56 70 THR A C 1
ATOM 555 O O . THR A 1 70 ? -21.359 -20.391 12.906 1 95.56 70 THR A O 1
ATOM 558 N N . GLN A 1 71 ? -20.641 -18.297 12.914 1 94.81 71 GLN A N 1
ATOM 559 C CA . GLN A 1 71 ? -19.516 -18.609 12.047 1 94.81 71 GLN A CA 1
ATOM 560 C C . GLN A 1 71 ? -18.547 -19.578 12.727 1 94.81 71 GLN A C 1
ATOM 562 O O . GLN A 1 71 ? -17.953 -20.438 12.062 1 94.81 71 GLN A O 1
ATOM 567 N N . GLU A 1 72 ? -18.406 -19.438 14.008 1 94.44 72 GLU A N 1
ATOM 568 C CA . GLU A 1 72 ? -17.578 -20.375 14.758 1 94.44 72 GLU A CA 1
ATOM 569 C C . GLU A 1 72 ? -18.172 -21.781 14.719 1 94.44 72 GLU A C 1
ATOM 571 O O . GLU A 1 72 ? -17.453 -22.766 14.562 1 94.44 72 GLU A O 1
ATOM 576 N N . LYS A 1 73 ? -19.469 -21.859 14.82 1 93.69 73 LYS A N 1
ATOM 577 C CA . LYS A 1 73 ? -20.141 -23.141 14.75 1 93.69 73 LYS A CA 1
ATOM 578 C C . LYS A 1 73 ? -20.016 -23.766 13.359 1 93.69 73 LYS A C 1
ATOM 580 O O . LYS A 1 73 ? -19.844 -24.969 13.227 1 93.69 73 LYS A O 1
ATOM 585 N N . LEU A 1 74 ? -20.125 -22.953 12.414 1 94.12 74 LEU A N 1
ATOM 586 C CA . LEU A 1 74 ? -19.984 -23.422 11.039 1 94.12 74 LEU A CA 1
ATOM 587 C C . LEU A 1 74 ? -18.594 -23.969 10.781 1 94.12 74 LEU A C 1
ATOM 589 O O . LEU A 1 74 ? -18.422 -24.953 10.062 1 94.12 74 LEU A O 1
ATOM 593 N N . ARG A 1 75 ? -17.625 -23.328 11.312 1 91.94 75 ARG A N 1
ATOM 594 C CA . ARG A 1 75 ? -16.25 -23.781 11.156 1 91.94 75 ARG A CA 1
ATOM 595 C C . ARG A 1 75 ? -16.062 -25.188 11.742 1 91.94 75 ARG A C 1
ATOM 597 O O . ARG A 1 75 ? -15.344 -26.016 11.18 1 91.94 75 ARG A O 1
ATOM 604 N N . GLN A 1 76 ? -16.688 -25.406 12.789 1 90.19 76 GLN A N 1
ATOM 605 C CA . GLN A 1 76 ? -16.578 -26.688 13.453 1 90.19 76 GLN A CA 1
ATOM 606 C C . GLN A 1 76 ? -17.359 -27.766 12.703 1 90.19 76 GLN A C 1
ATOM 608 O O . GLN A 1 76 ? -16.922 -28.906 12.594 1 90.19 76 GLN A O 1
ATOM 613 N N . LYS A 1 77 ? -18.438 -27.375 12.156 1 90.06 77 LYS A N 1
ATOM 614 C CA . LYS A 1 77 ? -19.328 -28.312 11.508 1 90.06 77 LYS A CA 1
ATOM 615 C C . LYS A 1 77 ? -18.875 -28.641 10.086 1 90.06 77 LYS A C 1
ATOM 617 O O . LYS A 1 77 ? -18.859 -29.797 9.68 1 90.06 77 LYS A O 1
ATOM 622 N N . CYS A 1 78 ? -18.578 -27.641 9.344 1 91.19 78 CYS A N 1
ATOM 623 C CA . CYS A 1 78 ? -18.344 -27.875 7.926 1 91.19 78 CYS A CA 1
ATOM 624 C C . CYS A 1 78 ? -17.156 -27.047 7.434 1 91.19 78 CYS A C 1
ATOM 626 O O . CYS A 1 78 ? -17.016 -26.797 6.234 1 91.19 78 CYS A O 1
ATOM 628 N N . GLY A 1 79 ? -16.344 -26.609 8.305 1 91.06 79 GLY A N 1
ATOM 629 C CA . GLY A 1 79 ? -15.203 -25.797 7.914 1 91.06 79 GLY A CA 1
ATOM 630 C C . GLY A 1 79 ? -13.906 -26.594 7.832 1 91.06 79 GLY A C 1
ATOM 631 O O . GLY A 1 79 ? -13.93 -27.828 7.812 1 91.06 79 GLY A O 1
ATOM 632 N N . VAL A 1 80 ? -12.805 -25.891 7.551 1 96.31 80 VAL A N 1
ATOM 633 C CA . VAL A 1 80 ? -11.453 -26.438 7.551 1 96.31 80 VAL A CA 1
ATOM 634 C C . VAL A 1 80 ? -10.789 -26.172 8.898 1 96.31 80 VAL A C 1
ATOM 636 O O . VAL A 1 80 ? -10.711 -25.031 9.352 1 96.31 80 VAL A O 1
ATOM 639 N N . PRO A 1 81 ? -10.445 -27.188 9.547 1 96.25 81 PRO A N 1
ATOM 640 C CA . PRO A 1 81 ? -9.773 -26.969 10.836 1 96.25 81 PRO A CA 1
ATOM 641 C C . PRO A 1 81 ? -8.43 -26.266 10.688 1 96.25 81 PRO A C 1
ATOM 643 O O . PRO A 1 81 ? -7.68 -26.547 9.75 1 96.25 81 PRO A O 1
ATOM 646 N N . SER A 1 82 ? -8.148 -25.344 11.578 1 96.75 82 SER A N 1
ATOM 647 C CA . SER A 1 82 ? -6.836 -24.734 11.711 1 96.75 82 SER A CA 1
ATOM 648 C C . SER A 1 82 ? -6.039 -25.375 12.836 1 96.75 82 SER A C 1
ATOM 650 O O . SER A 1 82 ? -6.414 -25.266 14.008 1 96.75 82 SER A O 1
ATOM 652 N N . ILE A 1 83 ? -4.922 -25.938 12.508 1 97.44 83 ILE A N 1
ATOM 653 C CA . ILE A 1 83 ? -4.152 -26.734 13.453 1 97.44 83 ILE A CA 1
ATOM 654 C C . ILE A 1 83 ? -3.02 -25.891 14.031 1 97.44 83 ILE A C 1
ATOM 656 O O . ILE A 1 83 ? -2.33 -25.172 13.305 1 97.44 83 ILE A O 1
ATOM 660 N N . ARG A 1 84 ? -2.896 -25.922 15.328 1 97.5 84 ARG A N 1
ATOM 661 C CA . ARG A 1 84 ? -1.758 -25.297 16 1 97.5 84 ARG A CA 1
ATOM 662 C C . ARG A 1 84 ? -0.48 -26.094 15.766 1 97.5 84 ARG A C 1
ATOM 664 O O . ARG A 1 84 ? -0.45 -27.312 15.984 1 97.5 84 ARG A O 1
ATOM 671 N N . CYS A 1 85 ? 0.533 -25.5 15.297 1 97.81 85 CYS A N 1
ATOM 672 C CA . CYS A 1 85 ? 1.814 -26.156 15.031 1 97.81 85 CYS A CA 1
ATOM 673 C C . CYS A 1 85 ? 2.936 -25.469 15.812 1 97.81 85 CYS A C 1
ATOM 675 O O . CYS A 1 85 ? 2.865 -24.281 16.094 1 97.81 85 CYS A O 1
ATOM 677 N N . GLN A 1 86 ? 3.816 -26.172 16.234 1 96.44 86 GLN A N 1
ATOM 678 C CA . GLN A 1 86 ? 5.07 -25.688 16.797 1 96.44 86 GLN A CA 1
ATOM 679 C C . GLN A 1 86 ? 6.273 -26.297 16.078 1 96.44 86 GLN A C 1
ATOM 681 O O . GLN A 1 86 ? 6.418 -27.516 16.031 1 96.44 86 GLN A O 1
ATOM 686 N N . SER A 1 87 ? 7.039 -25.516 15.547 1 95.5 87 SER A N 1
ATOM 687 C CA . SER A 1 87 ? 8.195 -26 14.805 1 95.5 87 SER A CA 1
ATOM 688 C C . SER A 1 87 ? 9.258 -26.562 15.742 1 95.5 87 SER A C 1
ATOM 690 O O . SER A 1 87 ? 9.211 -26.344 16.953 1 95.5 87 SER A O 1
ATOM 692 N N . GLU A 1 88 ? 10.18 -27.219 15.156 1 93 88 GLU A N 1
ATOM 693 C CA . GLU A 1 88 ? 11.281 -27.797 15.922 1 93 88 GLU A CA 1
ATOM 694 C C . GLU A 1 88 ? 12.195 -26.719 16.484 1 93 88 GLU A C 1
ATOM 696 O O . GLU A 1 88 ? 12.961 -26.969 17.422 1 93 88 GLU A O 1
ATOM 701 N N . LEU A 1 89 ? 12.102 -25.531 15.977 1 92.44 89 LEU A N 1
ATOM 702 C CA . LEU A 1 89 ? 12.906 -24.422 16.453 1 92.44 89 LEU A CA 1
ATOM 703 C C . LEU A 1 89 ? 12.148 -23.609 17.516 1 92.44 89 LEU A C 1
ATOM 705 O O . LEU A 1 89 ? 12.664 -22.625 18.031 1 92.44 89 LEU A O 1
ATOM 709 N N . GLY A 1 90 ? 10.914 -24.016 17.75 1 93.5 90 GLY A N 1
ATOM 710 C CA . GLY A 1 90 ? 10.164 -23.438 18.844 1 93.5 90 GLY A CA 1
ATOM 711 C C . GLY A 1 90 ? 9.156 -22.391 18.406 1 93.5 90 GLY A C 1
ATOM 712 O O . GLY A 1 90 ? 8.453 -21.828 19.234 1 93.5 90 GLY A O 1
ATOM 713 N N . ASN A 1 91 ? 9.031 -22.109 17.125 1 96.19 91 ASN A N 1
ATOM 714 C CA . ASN A 1 91 ? 8.094 -21.109 16.641 1 96.19 91 ASN A CA 1
ATOM 715 C C . ASN A 1 91 ? 6.676 -21.672 16.547 1 96.19 91 ASN A C 1
ATOM 717 O O . ASN A 1 91 ? 6.484 -22.828 16.172 1 96.19 91 ASN A O 1
ATOM 721 N N . VAL A 1 92 ? 5.758 -20.859 16.938 1 97.56 92 VAL A N 1
ATOM 722 C CA . VAL A 1 92 ? 4.355 -21.266 16.922 1 97.56 92 VAL A CA 1
ATOM 723 C C . VAL A 1 92 ? 3.646 -20.625 15.727 1 97.56 92 VAL A C 1
ATOM 725 O O . VAL A 1 92 ? 3.85 -19.438 15.445 1 97.56 92 VAL A O 1
ATOM 728 N N . PHE A 1 93 ? 2.932 -21.391 14.977 1 97.94 93 PHE A N 1
ATOM 729 C CA . PHE A 1 93 ? 2.109 -20.891 13.875 1 97.94 93 PHE A CA 1
ATOM 730 C C . PHE A 1 93 ? 0.904 -21.797 13.648 1 97.94 93 PHE A C 1
ATOM 732 O O . PHE A 1 93 ? 0.773 -22.828 14.305 1 97.94 93 PHE A O 1
ATOM 739 N N . TYR A 1 94 ? -0.028 -21.375 12.852 1 98.25 94 TYR A N 1
ATOM 740 C CA . TYR A 1 94 ? -1.241 -22.141 12.578 1 98.25 94 TYR A CA 1
ATOM 741 C C . TYR A 1 94 ? -1.331 -22.516 11.102 1 98.25 94 TYR A C 1
ATOM 743 O O . TYR A 1 94 ? -0.913 -21.734 10.234 1 98.25 94 TYR A O 1
ATOM 751 N N . MET A 1 95 ? -1.797 -23.688 10.859 1 98.38 95 MET A N 1
ATOM 752 C CA . MET A 1 95 ? -1.896 -24.25 9.516 1 98.38 95 MET A CA 1
ATOM 753 C C . MET A 1 95 ? -3.291 -24.797 9.258 1 98.38 95 MET A C 1
ATOM 755 O O . MET A 1 95 ? -3.873 -25.453 10.125 1 98.38 95 MET A O 1
ATOM 759 N N . ASN A 1 96 ? -3.879 -24.406 8.109 1 98.38 96 ASN A N 1
ATOM 760 C CA . ASN A 1 96 ? -5.133 -25.047 7.711 1 98.38 96 ASN A CA 1
ATOM 761 C C . ASN A 1 96 ? -4.914 -26.484 7.273 1 98.38 96 ASN A C 1
ATOM 763 O O . ASN A 1 96 ? -3.941 -26.781 6.574 1 98.38 96 ASN A O 1
ATOM 767 N N . ASP A 1 97 ? -5.738 -27.344 7.715 1 98.19 97 ASP A N 1
ATOM 768 C CA . ASP A 1 97 ? -5.578 -28.781 7.473 1 98.19 97 ASP A CA 1
ATOM 769 C C . ASP A 1 97 ? -5.742 -29.109 5.988 1 98.19 97 ASP A C 1
ATOM 771 O O . ASP A 1 97 ? -6.852 -29.047 5.457 1 98.19 97 ASP A O 1
ATOM 775 N N . ILE A 1 98 ? -4.648 -29.5 5.355 1 98.19 98 ILE A N 1
ATOM 776 C CA . ILE A 1 98 ? -4.637 -29.781 3.922 1 98.19 98 ILE A CA 1
ATOM 777 C C . ILE A 1 98 ? -5.535 -30.984 3.617 1 98.19 98 ILE A C 1
ATOM 779 O O . ILE A 1 98 ? -6.117 -31.062 2.535 1 98.19 98 ILE A O 1
ATOM 783 N N . ARG A 1 99 ? -5.75 -32 4.492 1 96.94 99 ARG A N 1
ATOM 784 C CA . ARG A 1 99 ? -6.609 -33.188 4.305 1 96.94 99 ARG A CA 1
ATOM 785 C C . ARG A 1 99 ? -8.055 -32.75 4.062 1 96.94 99 ARG A C 1
ATOM 787 O O . ARG A 1 99 ? -8.711 -33.25 3.145 1 96.94 99 ARG A O 1
ATOM 794 N N . SER A 1 100 ? -8.359 -31.75 4.895 1 97.5 100 SER A N 1
ATOM 795 C CA . SER A 1 100 ? -9.727 -31.25 4.789 1 97.5 100 SER A CA 1
ATOM 796 C C . SER A 1 100 ? -9.922 -30.453 3.512 1 97.5 100 SER A C 1
ATOM 798 O O . SER A 1 100 ? -10.992 -30.5 2.896 1 97.5 100 SER A O 1
ATOM 800 N N . ILE A 1 101 ? -9 -29.672 3.131 1 97.81 101 ILE A N 1
ATOM 801 C CA . ILE A 1 101 ? -9.078 -28.828 1.948 1 97.81 101 ILE A CA 1
ATOM 802 C C . ILE A 1 101 ? -9.234 -29.688 0.7 1 97.81 101 ILE A C 1
ATOM 804 O O . ILE A 1 101 ? -10.148 -29.469 -0.105 1 97.81 101 ILE A O 1
ATOM 808 N N . ILE A 1 102 ? -8.391 -30.656 0.563 1 98.31 102 ILE A N 1
ATOM 809 C CA . ILE A 1 102 ? -8.43 -31.531 -0.608 1 98.31 102 ILE A CA 1
ATOM 810 C C . ILE A 1 102 ? -9.672 -32.406 -0.557 1 98.31 102 ILE A C 1
ATOM 812 O O . ILE A 1 102 ? -10.273 -32.719 -1.592 1 98.31 102 ILE A O 1
ATOM 816 N N . ALA A 1 103 ? -10.062 -32.875 0.635 1 97.81 103 ALA A N 1
ATOM 817 C CA . ALA A 1 103 ? -11.289 -33.656 0.788 1 97.81 103 ALA A CA 1
ATOM 818 C C . ALA A 1 103 ? -12.492 -32.875 0.256 1 97.81 103 ALA A C 1
ATOM 820 O O . ALA A 1 103 ? -13.406 -33.469 -0.337 1 97.81 103 ALA A O 1
ATOM 821 N N . LYS A 1 104 ? -12.5 -31.625 0.473 1 97.38 104 LYS A N 1
ATOM 822 C CA . LYS A 1 104 ? -13.594 -30.797 -0.027 1 97.38 104 LYS A CA 1
ATOM 823 C C . LYS A 1 104 ? -13.617 -30.781 -1.553 1 97.38 104 LYS A C 1
ATOM 825 O O . LYS A 1 104 ? -14.68 -30.672 -2.16 1 97.38 104 LYS A O 1
ATOM 830 N N . ASP A 1 105 ? -12.469 -30.766 -2.188 1 97.88 105 ASP A N 1
ATOM 831 C CA . ASP A 1 105 ? -12.422 -30.859 -3.645 1 97.88 105 ASP A CA 1
ATOM 832 C C . ASP A 1 105 ? -13.07 -32.156 -4.137 1 97.88 105 ASP A C 1
ATOM 834 O O . ASP A 1 105 ? -13.82 -32.125 -5.113 1 97.88 105 ASP A O 1
ATOM 838 N N . TRP A 1 106 ? -12.805 -33.25 -3.451 1 98.19 106 TRP A N 1
ATOM 839 C CA . TRP A 1 106 ? -13.336 -34.562 -3.818 1 98.19 106 TRP A CA 1
ATOM 840 C C . TRP A 1 106 ? -14.836 -34.625 -3.549 1 98.19 106 TRP A C 1
ATOM 842 O O . TRP A 1 106 ? -15.578 -35.281 -4.285 1 98.19 106 TRP A O 1
ATOM 852 N N . ALA A 1 107 ? -15.227 -33.969 -2.461 1 97.69 107 ALA A N 1
ATOM 853 C CA . ALA A 1 107 ? -16.609 -34.094 -2 1 97.69 107 ALA A CA 1
ATOM 854 C C . ALA A 1 107 ? -17.516 -33.094 -2.732 1 97.69 107 ALA A C 1
ATOM 856 O O . ALA A 1 107 ? -18.734 -33.156 -2.615 1 97.69 107 ALA A O 1
ATOM 857 N N . ASN A 1 108 ? -17 -32.188 -3.408 1 96.25 108 ASN A N 1
ATOM 858 C CA . ASN A 1 108 ? -17.75 -31.203 -4.184 1 96.25 108 ASN A CA 1
ATOM 859 C C . ASN A 1 108 ? -18.031 -31.703 -5.602 1 96.25 108 ASN A C 1
ATOM 861 O O . ASN A 1 108 ? -17.094 -31.844 -6.398 1 96.25 108 ASN A O 1
ATOM 865 N N . PRO A 1 109 ? -19.25 -31.906 -5.941 1 94.62 109 PRO A N 1
ATOM 866 C CA . PRO A 1 109 ? -19.562 -32.469 -7.254 1 94.62 109 PRO A CA 1
ATOM 867 C C . PRO A 1 109 ? -19.016 -31.641 -8.406 1 94.62 109 PRO A C 1
ATOM 869 O O . PRO A 1 109 ? -18.578 -32.188 -9.422 1 94.62 109 PRO A O 1
ATOM 872 N N . GLN A 1 110 ? -18.984 -30.375 -8.32 1 90.31 110 GLN A N 1
ATOM 873 C CA . GLN A 1 110 ? -18.516 -29.5 -9.383 1 90.31 110 GLN A CA 1
ATOM 874 C C . GLN A 1 110 ? -17.016 -29.625 -9.578 1 90.31 110 GLN A C 1
ATOM 876 O O . GLN A 1 110 ? -16.531 -29.672 -10.719 1 90.31 110 GLN A O 1
ATOM 881 N N . THR A 1 111 ? -16.281 -29.703 -8.516 1 94.5 111 THR A N 1
ATOM 882 C CA . THR A 1 111 ? -14.82 -29.797 -8.602 1 94.5 111 THR A CA 1
ATOM 883 C C . THR A 1 111 ? -14.398 -31.234 -8.898 1 94.5 111 THR A C 1
ATOM 885 O O . THR A 1 111 ? -13.477 -31.469 -9.688 1 94.5 111 THR A O 1
ATOM 888 N N . ARG A 1 112 ? -15.102 -32.188 -8.312 1 97.38 112 ARG A N 1
ATOM 889 C CA . ARG A 1 112 ? -14.766 -33.625 -8.438 1 97.38 112 ARG A CA 1
ATOM 890 C C . ARG A 1 112 ? -14.797 -34.062 -9.898 1 97.38 112 ARG A C 1
ATOM 892 O O . ARG A 1 112 ? -14 -34.906 -10.312 1 97.38 112 ARG A O 1
ATOM 899 N N . SER A 1 113 ? -15.664 -33.5 -10.648 1 94.44 113 SER A N 1
ATOM 900 C CA . SER A 1 113 ? -15.852 -33.875 -12.039 1 94.44 113 SER A CA 1
ATOM 901 C C . SER A 1 113 ? -14.602 -33.594 -12.867 1 94.44 113 SER A C 1
ATOM 903 O O . SER A 1 113 ? -14.414 -34.156 -13.945 1 94.44 113 SER A O 1
ATOM 905 N N . TYR A 1 114 ? -13.68 -32.781 -12.391 1 94.69 114 TYR A N 1
ATOM 906 C CA . TYR A 1 114 ? -12.516 -32.375 -13.156 1 94.69 114 TYR A CA 1
ATOM 907 C C . TYR A 1 114 ? -11.25 -33.031 -12.625 1 94.69 114 TYR A C 1
ATOM 909 O O . TYR A 1 114 ? -10.18 -32.906 -13.219 1 94.69 114 TYR A O 1
ATOM 917 N N . ILE A 1 115 ? -11.297 -33.781 -11.547 1 97.44 115 ILE A N 1
ATOM 918 C CA . ILE A 1 115 ? -10.117 -34.375 -10.938 1 97.44 115 ILE A CA 1
ATOM 919 C C . ILE A 1 115 ? -9.625 -35.531 -11.789 1 97.44 115 ILE A C 1
ATOM 921 O O . ILE A 1 115 ? -10.391 -36.469 -12.078 1 97.44 115 ILE A O 1
ATOM 925 N N . HIS A 1 116 ? -8.391 -35.438 -12.211 1 96.12 116 HIS A N 1
ATOM 926 C CA . HIS A 1 116 ? -7.73 -36.469 -12.992 1 96.12 116 HIS A CA 1
ATOM 927 C C . HIS A 1 116 ? -6.805 -37.312 -12.109 1 96.12 116 HIS A C 1
ATOM 929 O O . HIS A 1 116 ? -5.855 -36.781 -11.531 1 96.12 116 HIS A O 1
ATOM 935 N N . VAL A 1 117 ? -6.918 -38.656 -12.07 1 95.31 117 VAL A N 1
ATOM 936 C CA . VAL A 1 117 ? -6.227 -39.406 -11.039 1 95.31 117 VAL A CA 1
ATOM 937 C C . VAL A 1 117 ? -5.066 -40.188 -11.656 1 95.31 117 VAL A C 1
ATOM 939 O O . VAL A 1 117 ? -4.141 -40.594 -10.953 1 95.31 117 VAL A O 1
ATOM 942 N N . TYR A 1 118 ? -5.039 -40.469 -13.031 1 97.12 118 TYR A N 1
ATOM 943 C CA . TYR A 1 118 ? -3.988 -41.25 -13.68 1 97.12 118 TYR A CA 1
ATOM 944 C C . TYR A 1 118 ? -3.215 -40.406 -14.68 1 97.12 118 TYR A C 1
ATOM 946 O O . TYR A 1 118 ? -3.742 -39.406 -15.203 1 97.12 118 TYR A O 1
ATOM 954 N N . PRO A 1 119 ? -1.877 -40.719 -14.898 1 97 119 PRO A N 1
ATOM 955 C CA . PRO A 1 119 ? -1.232 -40.125 -16.078 1 97 119 PRO A CA 1
ATOM 956 C C . PRO A 1 119 ? -1.978 -40.438 -17.375 1 97 119 PRO A C 1
ATOM 958 O O . PRO A 1 119 ? -2.797 -41.375 -17.406 1 97 119 PRO A O 1
ATOM 961 N N . GLU A 1 120 ? -1.726 -39.656 -18.375 1 97 120 GLU A N 1
ATOM 962 C CA . GLU A 1 120 ? -2.484 -39.812 -19.609 1 97 120 GLU A CA 1
ATOM 963 C C . GLU A 1 120 ? -1.59 -39.625 -20.828 1 97 120 GLU A C 1
ATOM 965 O O . GLU A 1 120 ? -0.729 -38.75 -20.859 1 97 120 GLU A O 1
ATOM 970 N N . VAL A 1 121 ? -1.759 -40.531 -21.766 1 94.94 121 VAL A N 1
ATOM 971 C CA . VAL A 1 121 ? -1.161 -40.312 -23.078 1 94.94 121 VAL A CA 1
ATOM 972 C C . VAL A 1 121 ? -2.025 -39.375 -23.891 1 94.94 121 VAL A C 1
ATOM 974 O O . VAL A 1 121 ? -3.15 -39.688 -24.266 1 94.94 121 VAL A O 1
ATOM 977 N N . PRO A 1 122 ? -1.491 -38.312 -24.125 1 90.94 122 PRO A N 1
ATOM 978 C CA . PRO A 1 122 ? -2.338 -37.312 -24.75 1 90.94 122 PRO A CA 1
ATOM 979 C C . PRO A 1 122 ? -2.711 -37.656 -26.188 1 90.94 122 PRO A C 1
ATOM 981 O O . PRO A 1 122 ? -1.89 -38.188 -26.922 1 90.94 122 PRO A O 1
ATOM 984 N N . GLU A 1 123 ? -3.934 -37.656 -26.609 1 82.94 123 GLU A N 1
ATOM 985 C CA . GLU A 1 123 ? -4.363 -37.781 -28 1 82.94 123 GLU A CA 1
ATOM 986 C C . GLU A 1 123 ? -3.932 -36.594 -28.844 1 82.94 123 GLU A C 1
ATOM 988 O O . GLU A 1 123 ? -3.545 -36.75 -30 1 82.94 123 GLU A O 1
ATOM 993 N N . GLY A 1 124 ? -3.959 -35.531 -28.312 1 80.38 124 GLY A N 1
ATOM 994 C CA . GLY A 1 124 ? -3.496 -34.312 -28.938 1 80.38 124 GLY A CA 1
ATOM 995 C C . GLY A 1 124 ? -2.195 -33.781 -28.359 1 80.38 124 GLY A C 1
ATOM 996 O O . GLY A 1 124 ? -1.243 -34.562 -28.172 1 80.38 124 GLY A O 1
ATOM 997 N N . GLY A 1 125 ? -2.039 -32.656 -28.141 1 91 125 GLY A N 1
ATOM 998 C CA . GLY A 1 125 ? -0.835 -32.031 -27.641 1 91 125 GLY A CA 1
ATOM 999 C C . GLY A 1 125 ? -0.693 -32.125 -26.141 1 91 125 GLY A C 1
ATOM 1000 O O . GLY A 1 125 ? -1.654 -32.469 -25.438 1 91 125 GLY A O 1
ATOM 1001 N N . ILE A 1 126 ? 0.522 -32.062 -25.594 1 96.5 126 ILE A N 1
ATOM 1002 C CA . ILE A 1 126 ? 0.833 -32.031 -24.172 1 96.5 126 ILE A CA 1
ATOM 1003 C C . ILE A 1 126 ? 0.349 -30.703 -23.578 1 96.5 126 ILE A C 1
ATOM 1005 O O . ILE A 1 126 ? 0.781 -29.641 -23.984 1 96.5 126 ILE A O 1
ATOM 1009 N N . ARG A 1 127 ? -0.561 -30.797 -22.594 1 94.94 127 ARG A N 1
ATOM 1010 C CA . ARG A 1 127 ? -1.157 -29.594 -22.031 1 94.94 127 ARG A CA 1
ATOM 1011 C C . ARG A 1 127 ? -1.015 -29.562 -20.516 1 94.94 127 ARG A C 1
ATOM 1013 O O . ARG A 1 127 ? -1.027 -28.484 -19.906 1 94.94 127 ARG A O 1
ATOM 1020 N N . GLU A 1 128 ? -1.039 -30.75 -19.922 1 96.56 128 GLU A N 1
ATOM 1021 C CA . GLU A 1 128 ? -1.116 -30.859 -18.469 1 96.56 128 GLU A CA 1
ATOM 1022 C C . GLU A 1 128 ? 0.097 -31.609 -17.906 1 96.56 128 GLU A C 1
ATOM 1024 O O . GLU A 1 128 ? 0.839 -32.25 -18.656 1 96.56 128 GLU A O 1
ATOM 1029 N N . VAL A 1 129 ? 0.262 -31.562 -16.625 1 96.12 129 VAL A N 1
ATOM 1030 C CA . VAL A 1 129 ? 1.379 -32.219 -15.961 1 96.12 129 VAL A CA 1
ATOM 1031 C C . VAL A 1 129 ? 1.241 -33.75 -16.094 1 96.12 129 VAL A C 1
ATOM 1033 O O . VAL A 1 129 ? 2.24 -34.438 -16.203 1 96.12 129 VAL A O 1
ATOM 1036 N N . TRP A 1 130 ? -0.031 -34.25 -16.078 1 97.31 130 TRP A N 1
ATOM 1037 C CA . TRP A 1 130 ? -0.216 -35.688 -16.172 1 97.31 130 TRP A CA 1
ATOM 1038 C C . TRP A 1 130 ? 0.054 -36.188 -17.578 1 97.31 130 TRP A C 1
ATOM 1040 O O . TRP A 1 130 ? -0.003 -37.406 -17.844 1 97.31 130 TRP A O 1
ATOM 1050 N N . HIS A 1 131 ? 0.323 -35.312 -18.562 1 96.88 131 HIS A N 1
ATOM 1051 C CA . HIS A 1 131 ? 0.767 -35.656 -19.906 1 96.88 131 HIS A CA 1
ATOM 1052 C C . HIS A 1 131 ? 2.287 -35.781 -19.969 1 96.88 131 HIS A C 1
ATOM 1054 O O . HIS A 1 131 ? 2.834 -36.312 -20.922 1 96.88 131 HIS A O 1
ATOM 1060 N N . ALA A 1 132 ? 2.977 -35.25 -19 1 96.81 132 ALA A N 1
ATOM 1061 C CA . ALA A 1 132 ? 4.422 -35.062 -19.078 1 96.81 132 ALA A CA 1
ATOM 1062 C C . ALA A 1 132 ? 5.176 -36.25 -18.484 1 96.81 132 ALA A C 1
ATOM 1064 O O . ALA A 1 132 ? 4.562 -37.188 -17.984 1 96.81 132 ALA A O 1
ATOM 1065 N N . ASN A 1 133 ? 6.492 -36.156 -18.5 1 96.25 133 ASN A N 1
ATOM 1066 C CA . ASN A 1 133 ? 7.344 -37.312 -18.156 1 96.25 133 ASN A CA 1
ATOM 1067 C C . ASN A 1 133 ? 7.305 -37.594 -16.656 1 96.25 133 ASN A C 1
ATOM 1069 O O . ASN A 1 133 ? 7.438 -38.75 -16.25 1 96.25 133 ASN A O 1
ATOM 1073 N N . LYS A 1 134 ? 7.141 -36.688 -15.867 1 96.5 134 LYS A N 1
ATOM 1074 C CA . LYS A 1 134 ? 7.215 -36.938 -14.43 1 96.5 134 LYS A CA 1
ATOM 1075 C C . LYS A 1 134 ? 6.211 -38 -14 1 96.5 134 LYS A C 1
ATOM 1077 O O . LYS A 1 134 ? 6.586 -39 -13.406 1 96.5 134 LYS A O 1
ATOM 1082 N N . TRP A 1 135 ? 4.918 -37.781 -14.375 1 96.31 135 TRP A N 1
ATOM 1083 C CA . TRP A 1 135 ? 3.881 -38.719 -13.984 1 96.31 135 TRP A CA 1
ATOM 1084 C C . TRP A 1 135 ? 3.947 -39.969 -14.828 1 96.31 135 TRP A C 1
ATOM 1086 O O . TRP A 1 135 ? 3.725 -41.094 -14.328 1 96.31 135 TRP A O 1
ATOM 1096 N N . ARG A 1 136 ? 4.375 -39.844 -16.016 1 94.12 136 ARG A N 1
ATOM 1097 C CA . ARG A 1 136 ? 4.277 -40.938 -16.969 1 94.12 136 ARG A CA 1
ATOM 1098 C C . ARG A 1 136 ? 5.449 -41.906 -16.828 1 94.12 136 ARG A C 1
ATOM 1100 O O . ARG A 1 136 ? 5.301 -43.125 -17.031 1 94.12 136 ARG A O 1
ATOM 1107 N N . HIS A 1 137 ? 6.633 -41.281 -16.453 1 92 137 HIS A N 1
ATOM 1108 C CA . HIS A 1 137 ? 7.801 -42.125 -16.594 1 92 137 HIS A CA 1
ATOM 1109 C C . HIS A 1 137 ? 8.719 -42 -15.383 1 92 137 HIS A C 1
ATOM 1111 O O . HIS A 1 137 ? 9.359 -43 -14.984 1 92 137 HIS A O 1
ATOM 1117 N N . GLU A 1 138 ? 8.812 -40.906 -14.836 1 92.19 138 GLU A N 1
ATOM 1118 C CA . GLU A 1 138 ? 9.914 -40.656 -13.93 1 92.19 138 GLU A CA 1
ATOM 1119 C C . GLU A 1 138 ? 9.531 -40.938 -12.484 1 92.19 138 GLU A C 1
ATOM 1121 O O . GLU A 1 138 ? 10.352 -41.406 -11.695 1 92.19 138 GLU A O 1
ATOM 1126 N N . MET A 1 139 ? 8.383 -40.688 -12.188 1 91.94 139 MET A N 1
ATOM 1127 C CA . MET A 1 139 ? 7.949 -40.812 -10.797 1 91.94 139 MET A CA 1
ATOM 1128 C C . MET A 1 139 ? 7.879 -42.281 -10.383 1 91.94 139 MET A C 1
ATOM 1130 O O . MET A 1 139 ? 7.547 -43.156 -11.203 1 91.94 139 MET A O 1
ATOM 1134 N N . ASP A 1 140 ? 8.203 -42.438 -9.125 1 90.12 140 ASP A N 1
ATOM 1135 C CA . ASP A 1 140 ? 8.023 -43.75 -8.547 1 90.12 140 ASP A CA 1
ATOM 1136 C C . ASP A 1 140 ? 6.574 -44.219 -8.672 1 90.12 140 ASP A C 1
ATOM 1138 O O . ASP A 1 140 ? 5.656 -43.531 -8.234 1 90.12 140 ASP A O 1
ATOM 1142 N N . THR A 1 141 ? 6.43 -45.344 -9.242 1 89.25 141 THR A N 1
ATOM 1143 C CA . THR A 1 141 ? 5.094 -45.875 -9.531 1 89.25 141 THR A CA 1
ATOM 1144 C C . THR A 1 141 ? 4.309 -46.062 -8.234 1 89.25 141 THR A C 1
ATOM 1146 O O . THR A 1 141 ? 3.076 -46.094 -8.25 1 89.25 141 THR A O 1
ATOM 1149 N N . ARG A 1 142 ? 5.016 -46.219 -7.121 1 86.75 142 ARG A N 1
ATOM 1150 C CA . ARG A 1 142 ? 4.367 -46.438 -5.832 1 86.75 142 ARG A CA 1
ATOM 1151 C C . ARG A 1 142 ? 3.705 -45.156 -5.324 1 86.75 142 ARG A C 1
ATOM 1153 O O . ARG A 1 142 ? 2.85 -45.188 -4.438 1 86.75 142 ARG A O 1
ATOM 1160 N N . MET A 1 143 ? 4.051 -44.062 -5.945 1 93.5 143 MET A N 1
ATOM 1161 C CA . MET A 1 143 ? 3.508 -42.781 -5.512 1 93.5 143 MET A CA 1
ATOM 1162 C C . MET A 1 143 ? 2.277 -42.406 -6.328 1 93.5 143 MET A C 1
ATOM 1164 O O . MET A 1 143 ? 1.507 -41.531 -5.93 1 93.5 143 MET A O 1
ATOM 1168 N N . LEU A 1 144 ? 2.109 -43.062 -7.43 1 96.19 144 LEU A N 1
ATOM 1169 C CA . LEU A 1 144 ? 0.94 -42.844 -8.266 1 96.19 144 LEU A CA 1
ATOM 1170 C C . LEU A 1 144 ? -0.283 -43.562 -7.707 1 96.19 144 LEU A C 1
ATOM 1172 O O . LEU A 1 144 ? -0.188 -44.25 -6.699 1 96.19 144 LEU A O 1
ATOM 1176 N N . SER A 1 145 ? -1.475 -43.281 -8.344 1 96.62 145 SER A N 1
ATOM 1177 C CA . SER A 1 145 ? -2.66 -44.031 -7.93 1 96.62 145 SER A CA 1
ATOM 1178 C C . SER A 1 145 ? -2.461 -45.531 -8.102 1 96.62 145 SER A C 1
ATOM 1180 O O . SER A 1 145 ? -2.174 -46 -9.203 1 96.62 145 SER A O 1
ATOM 1182 N N . PRO A 1 146 ? -2.701 -46.312 -7.062 1 95.69 146 PRO A N 1
ATOM 1183 C CA . PRO A 1 146 ? -2.207 -47.719 -7.035 1 95.69 146 PRO A CA 1
ATOM 1184 C C . PRO A 1 146 ? -3.201 -48.688 -7.629 1 95.69 146 PRO A C 1
ATOM 1186 O O . PRO A 1 146 ? -2.865 -49.875 -7.824 1 95.69 146 PRO A O 1
ATOM 1189 N N . MET A 1 147 ? -4.457 -48.281 -7.941 1 95.69 147 MET A N 1
ATOM 1190 C CA . MET A 1 147 ? -5.414 -49.344 -8.273 1 95.69 147 MET A CA 1
ATOM 1191 C C . MET A 1 147 ? -6.398 -48.875 -9.336 1 95.69 147 MET A C 1
ATOM 1193 O O . MET A 1 147 ? -6.508 -47.656 -9.594 1 95.69 147 MET A O 1
ATOM 1197 N N . TYR A 1 148 ? -6.922 -49.781 -9.984 1 96.31 148 TYR A N 1
ATOM 1198 C CA . TYR A 1 148 ? -8.039 -49.625 -10.914 1 96.31 148 TYR A CA 1
ATOM 1199 C C . TYR A 1 148 ? -9.312 -50.219 -10.352 1 96.31 148 TYR A C 1
ATOM 1201 O O . TYR A 1 148 ? -9.336 -51.406 -9.977 1 96.31 148 TYR A O 1
ATOM 1209 N N . ASP A 1 149 ? -10.281 -49.375 -10.281 1 95 149 ASP A N 1
ATOM 1210 C CA . ASP A 1 149 ? -11.586 -49.812 -9.789 1 95 149 ASP A CA 1
ATOM 1211 C C . ASP A 1 149 ? -12.461 -50.312 -10.93 1 95 149 ASP A C 1
ATOM 1213 O O . ASP A 1 149 ? -13.008 -49.531 -11.695 1 95 149 ASP A O 1
ATOM 1217 N N . ALA A 1 150 ? -12.703 -51.594 -10.961 1 93.06 150 ALA A N 1
ATOM 1218 C CA . ALA A 1 150 ? -13.5 -52.188 -12.031 1 93.06 150 ALA A CA 1
ATOM 1219 C C . ALA A 1 150 ? -14.984 -52.188 -11.672 1 93.06 150 ALA A C 1
ATOM 1221 O O . ALA A 1 150 ? -15.82 -52.625 -12.461 1 93.06 150 ALA A O 1
ATOM 1222 N N . GLY A 1 151 ? -15.328 -51.688 -10.57 1 87 151 GLY A N 1
ATOM 1223 C CA . GLY A 1 151 ? -16.703 -51.688 -10.117 1 87 151 GLY A CA 1
ATOM 1224 C C . GLY A 1 151 ? -17.078 -52.875 -9.25 1 87 151 GLY A C 1
ATOM 1225 O O . GLY A 1 151 ? -16.391 -53.875 -9.266 1 87 151 GLY A O 1
ATOM 1226 N N . ALA A 1 152 ? -18.109 -52.875 -8.523 1 82.5 152 ALA A N 1
ATOM 1227 C CA . ALA A 1 152 ? -18.688 -53.906 -7.695 1 82.5 152 ALA A CA 1
ATOM 1228 C C . ALA A 1 152 ? -17.672 -54.438 -6.695 1 82.5 152 ALA A C 1
ATOM 1230 O O . ALA A 1 152 ? -17.578 -55.656 -6.469 1 82.5 152 ALA A O 1
ATOM 1231 N N . GLY A 1 153 ? -16.719 -53.562 -6.258 1 82.94 153 GLY A N 1
ATOM 1232 C CA . GLY A 1 153 ? -15.766 -53.938 -5.219 1 82.94 153 GLY A CA 1
ATOM 1233 C C . GLY A 1 153 ? -14.539 -54.656 -5.754 1 82.94 153 GLY A C 1
ATOM 1234 O O . GLY A 1 153 ? -13.68 -55.094 -4.98 1 82.94 153 GLY A O 1
ATOM 1235 N N . LYS A 1 154 ? -14.414 -54.812 -7.016 1 92.38 154 LYS A N 1
ATOM 1236 C CA . LYS A 1 154 ? -13.25 -55.469 -7.613 1 92.38 154 LYS A CA 1
ATOM 1237 C C . LYS A 1 154 ? -12.148 -54.469 -7.934 1 92.38 154 LYS A C 1
ATOM 1239 O O . LYS A 1 154 ? -12.312 -53.625 -8.82 1 92.38 154 LYS A O 1
ATOM 1244 N N . HIS A 1 155 ? -11.078 -54.688 -7.191 1 95.94 155 HIS A N 1
ATOM 1245 C CA . HIS A 1 155 ? -9.969 -53.75 -7.324 1 95.94 155 HIS A CA 1
ATOM 1246 C C . HIS A 1 155 ? -8.711 -54.469 -7.809 1 95.94 155 HIS A C 1
ATOM 1248 O O . HIS A 1 155 ? -8.391 -55.562 -7.336 1 95.94 155 HIS A O 1
ATOM 1254 N N . PHE A 1 156 ? -8.102 -53.906 -8.805 1 96.94 156 PHE A N 1
ATOM 1255 C CA . PHE A 1 156 ? -6.812 -54.375 -9.289 1 96.94 156 PHE A CA 1
ATOM 1256 C C . PHE A 1 156 ? -5.688 -53.438 -8.852 1 96.94 156 PHE A C 1
ATOM 1258 O O . PHE A 1 156 ? -5.723 -52.25 -9.133 1 96.94 156 PHE A O 1
ATOM 1265 N N . TYR A 1 157 ? -4.73 -53.906 -8.172 1 96.38 157 TYR A N 1
ATOM 1266 C CA . TYR A 1 157 ? -3.621 -53.125 -7.668 1 96.38 157 TYR A CA 1
ATOM 1267 C C . TYR A 1 157 ? -2.367 -53.344 -8.508 1 96.38 157 TYR A C 1
ATOM 1269 O O . TYR A 1 157 ? -2.189 -54.406 -9.102 1 96.38 157 TYR A O 1
ATOM 1277 N N . VAL A 1 158 ? -1.551 -52.375 -8.586 1 95.06 158 VAL A N 1
ATOM 1278 C CA . VAL A 1 158 ? -0.23 -52.531 -9.188 1 95.06 158 VAL A CA 1
ATOM 1279 C C . VAL A 1 158 ? 0.599 -53.531 -8.375 1 95.06 158 VAL A C 1
ATOM 1281 O O . VAL A 1 158 ? 0.322 -53.75 -7.191 1 95.06 158 VAL A O 1
ATOM 1284 N N . ASP A 1 159 ? 1.536 -54.188 -9.039 1 93.88 159 ASP A N 1
ATOM 1285 C CA . ASP A 1 159 ? 2.484 -55.094 -8.43 1 93.88 159 ASP A CA 1
ATOM 1286 C C . ASP A 1 159 ? 1.773 -56.344 -7.902 1 93.88 159 ASP A C 1
ATOM 1288 O O . ASP A 1 159 ? 2.266 -57 -6.984 1 93.88 159 ASP A O 1
ATOM 1292 N N . GLU A 1 160 ? 0.575 -56.562 -8.352 1 95.31 160 GLU A N 1
ATOM 1293 C CA . GLU A 1 160 ? -0.15 -57.812 -8.031 1 95.31 160 GLU A CA 1
ATOM 1294 C C . GLU A 1 160 ? -0.4 -58.625 -9.281 1 95.31 160 GLU A C 1
ATOM 1296 O O . GLU A 1 160 ? -0.68 -58.094 -10.352 1 95.31 160 GLU A O 1
ATOM 1301 N N . LEU A 1 161 ? -0.319 -59.906 -9.023 1 96 161 LEU A N 1
ATOM 1302 C CA . LEU A 1 161 ? -0.642 -60.812 -10.125 1 96 161 LEU A CA 1
ATOM 1303 C C . LEU A 1 161 ? -2.125 -60.75 -10.469 1 96 161 LEU A C 1
ATOM 1305 O O . LEU A 1 161 ? -2.975 -60.688 -9.578 1 96 161 LEU A O 1
ATOM 1309 N N . ALA A 1 162 ? -2.389 -60.656 -11.734 1 97.06 162 ALA A N 1
ATOM 1310 C CA . ALA A 1 162 ? -3.75 -60.656 -12.266 1 97.06 162 ALA A CA 1
ATOM 1311 C C . ALA A 1 162 ? -3.848 -61.5 -13.539 1 97.06 162 ALA A C 1
ATOM 1313 O O . ALA A 1 162 ? -2.83 -61.906 -14.086 1 97.06 162 ALA A O 1
ATOM 1314 N N . LYS A 1 163 ? -5.055 -61.781 -13.875 1 97 163 LYS A N 1
ATOM 1315 C CA . LYS A 1 163 ? -5.281 -62.594 -15.07 1 97 163 LYS A CA 1
ATOM 1316 C C . LYS A 1 163 ? -6.223 -61.875 -16.047 1 97 163 LYS A C 1
ATOM 1318 O O . LYS A 1 163 ? -7.23 -61.281 -15.625 1 97 163 LYS A O 1
ATOM 1323 N N . LEU A 1 164 ? -5.867 -61.969 -17.25 1 97.19 164 LEU A N 1
ATOM 1324 C CA . LEU A 1 164 ? -6.684 -61.406 -18.312 1 97.19 164 LEU A CA 1
ATOM 1325 C C . LEU A 1 164 ? -7.789 -62.375 -18.734 1 97.19 164 LEU A C 1
ATOM 1327 O O . LEU A 1 164 ? -7.734 -63.562 -18.422 1 97.19 164 LEU A O 1
ATOM 1331 N N . GLN A 1 165 ? -8.68 -61.844 -19.438 1 95.62 165 GLN A N 1
ATOM 1332 C CA . GLN A 1 165 ? -9.781 -62.656 -19.953 1 95.62 165 GLN A CA 1
ATOM 1333 C C . GLN A 1 165 ? -9.273 -63.75 -20.906 1 95.62 165 GLN A C 1
ATOM 1335 O O . GLN A 1 165 ? -9.852 -64.812 -20.984 1 95.62 165 GLN A O 1
ATOM 1340 N N . ASN A 1 166 ? -8.148 -63.469 -21.594 1 94.5 166 ASN A N 1
ATOM 1341 C CA . ASN A 1 166 ? -7.594 -64.438 -22.531 1 94.5 166 ASN A CA 1
ATOM 1342 C C . ASN A 1 166 ? -6.742 -65.5 -21.812 1 94.5 166 ASN A C 1
ATOM 1344 O O . ASN A 1 166 ? -6.141 -66.375 -22.469 1 94.5 166 ASN A O 1
ATOM 1348 N N . GLY A 1 167 ? -6.609 -65.312 -20.516 1 92.81 167 GLY A N 1
ATOM 1349 C CA . GLY A 1 167 ? -5.926 -66.312 -19.734 1 92.81 167 GLY A CA 1
ATOM 1350 C C . GLY A 1 167 ? -4.508 -65.938 -19.359 1 92.81 167 GLY A C 1
ATOM 1351 O O . GLY A 1 167 ? -3.887 -66.562 -18.516 1 92.81 167 GLY A O 1
ATOM 1352 N N . THR A 1 168 ? -4.098 -64.875 -19.953 1 95.38 168 THR A N 1
ATOM 1353 C CA . THR A 1 168 ? -2.723 -64.5 -19.719 1 95.38 168 THR A CA 1
ATOM 1354 C C . THR A 1 168 ? -2.582 -63.844 -18.328 1 95.38 168 THR A C 1
ATOM 1356 O O . THR A 1 168 ? -3.445 -63.094 -17.891 1 95.38 168 THR A O 1
ATOM 1359 N N . PHE A 1 169 ? -1.489 -64.25 -17.688 1 96.25 169 PHE A N 1
ATOM 1360 C CA . PHE A 1 169 ? -1.189 -63.656 -16.375 1 96.25 169 PHE A CA 1
ATOM 1361 C C . PHE A 1 169 ? -0.309 -62.406 -16.531 1 96.25 169 PHE A C 1
ATOM 1363 O O . PHE A 1 169 ? 0.604 -62.406 -17.359 1 96.25 169 PHE A O 1
ATOM 1370 N N . VAL A 1 170 ? -0.65 -61.344 -15.766 1 97 170 VAL A N 1
ATOM 1371 C CA . VAL A 1 170 ? 0.101 -60.125 -15.883 1 97 170 VAL A CA 1
ATOM 1372 C C . VAL A 1 170 ? 0.286 -59.5 -14.5 1 97 170 VAL A C 1
ATOM 1374 O O . VAL A 1 170 ? -0.433 -59.812 -13.562 1 97 170 VAL A O 1
ATOM 1377 N N . ILE A 1 171 ? 1.28 -58.625 -14.359 1 96.25 171 ILE A N 1
ATOM 1378 C CA . ILE A 1 171 ? 1.49 -57.781 -13.203 1 96.25 171 ILE A CA 1
ATOM 1379 C C . ILE A 1 171 ? 1.46 -56.312 -13.633 1 96.25 171 ILE A C 1
ATOM 1381 O O . ILE A 1 171 ? 2.451 -55.781 -14.148 1 96.25 171 ILE A O 1
ATOM 1385 N N . PRO A 1 172 ? 0.331 -55.656 -13.367 1 95.69 172 PRO A N 1
ATOM 1386 C CA . PRO A 1 172 ? 0.295 -54.219 -13.695 1 95.69 172 PRO A CA 1
ATOM 1387 C C . PRO A 1 172 ? 1.323 -53.406 -12.906 1 95.69 172 PRO A C 1
ATOM 1389 O O . PRO A 1 172 ? 1.516 -53.656 -11.711 1 95.69 172 PRO A O 1
ATOM 1392 N N . ILE A 1 173 ? 1.958 -52.406 -13.555 1 93.94 173 ILE A N 1
ATOM 1393 C CA . ILE A 1 173 ? 2.984 -51.594 -12.914 1 93.94 173 ILE A CA 1
ATOM 1394 C C . ILE A 1 173 ? 2.51 -50.125 -12.828 1 93.94 173 ILE A C 1
ATOM 1396 O O . ILE A 1 173 ? 2.955 -49.375 -11.953 1 93.94 173 ILE A O 1
ATOM 1400 N N . ARG A 1 174 ? 1.73 -49.688 -13.82 1 95.38 174 ARG A N 1
ATOM 1401 C CA . ARG A 1 174 ? 1.235 -48.312 -13.875 1 95.38 174 ARG A CA 1
ATOM 1402 C C . ARG A 1 174 ? -0.089 -48.219 -14.625 1 95.38 174 ARG A C 1
ATOM 1404 O O . ARG A 1 174 ? -0.24 -48.844 -15.688 1 95.38 174 ARG A O 1
ATOM 1411 N N . TRP A 1 175 ? -0.957 -47.531 -13.977 1 96.81 175 TRP A N 1
ATOM 1412 C CA . TRP A 1 175 ? -2.207 -47.25 -14.672 1 96.81 175 TRP A CA 1
ATOM 1413 C C . TRP A 1 175 ? -2.09 -46 -15.516 1 96.81 175 TRP A C 1
ATOM 1415 O O . TRP A 1 175 ? -1.484 -45 -15.086 1 96.81 175 TRP A O 1
ATOM 1425 N N . VAL A 1 176 ? -2.604 -46 -16.734 1 96.62 176 VAL A N 1
ATOM 1426 C CA . VAL A 1 176 ? -2.49 -44.875 -17.672 1 96.62 176 VAL A CA 1
ATOM 1427 C C . VAL A 1 176 ? -3.777 -44.75 -18.469 1 96.62 176 VAL A C 1
ATOM 1429 O O . VAL A 1 176 ? -4.43 -45.75 -18.781 1 96.62 176 VAL A O 1
ATOM 1432 N N . VAL A 1 177 ? -4.164 -43.562 -18.703 1 96.88 177 VAL A N 1
ATOM 1433 C CA . VAL A 1 177 ? -5.328 -43.344 -19.547 1 96.88 177 VAL A CA 1
ATOM 1434 C C . VAL A 1 177 ? -4.895 -43.188 -21 1 96.88 177 VAL A C 1
ATOM 1436 O O . VAL A 1 177 ? -3.994 -42.406 -21.312 1 96.88 177 VAL A O 1
ATOM 1439 N N . VAL A 1 178 ? -5.508 -43.938 -21.844 1 95.19 178 VAL A N 1
ATOM 1440 C CA . VAL A 1 178 ? -5.277 -43.906 -23.297 1 95.19 178 VAL A CA 1
ATOM 1441 C C . VAL A 1 178 ? -6.609 -43.781 -24.016 1 95.19 178 VAL A C 1
ATOM 1443 O O . VAL A 1 178 ? -7.504 -44.594 -23.859 1 95.19 178 VAL A O 1
ATOM 1446 N N . HIS A 1 179 ? -6.758 -42.781 -24.781 1 92.25 179 HIS A N 1
ATOM 1447 C CA . HIS A 1 179 ? -7.965 -42.531 -25.562 1 92.25 179 HIS A CA 1
ATOM 1448 C C . HIS A 1 179 ? -9.203 -42.562 -24.672 1 92.25 179 HIS A C 1
ATOM 1450 O O . HIS A 1 179 ? -10.195 -43.219 -25.016 1 92.25 179 HIS A O 1
ATOM 1456 N N . GLY A 1 180 ? -9.023 -42.062 -23.5 1 90.19 180 GLY A N 1
ATOM 1457 C CA . GLY A 1 180 ? -10.164 -41.906 -22.594 1 90.19 180 GLY A CA 1
ATOM 1458 C C . GLY A 1 180 ? -10.445 -43.156 -21.781 1 90.19 180 GLY A C 1
ATOM 1459 O O . GLY A 1 180 ? -11.305 -43.125 -20.891 1 90.19 180 GLY A O 1
ATOM 1460 N N . GLU A 1 181 ? -9.719 -44.219 -22.031 1 94.44 181 GLU A N 1
ATOM 1461 C CA . GLU A 1 181 ? -9.898 -45.469 -21.297 1 94.44 181 GLU A CA 1
ATOM 1462 C C . GLU A 1 181 ? -8.68 -45.781 -20.438 1 94.44 181 GLU A C 1
ATOM 1464 O O . GLU A 1 181 ? -7.562 -45.375 -20.766 1 94.44 181 GLU A O 1
ATOM 1469 N N . VAL A 1 182 ? -8.984 -46.562 -19.406 1 96.94 182 VAL A N 1
ATOM 1470 C CA . VAL A 1 182 ? -7.887 -46.875 -18.5 1 96.94 182 VAL A CA 1
ATOM 1471 C C . VAL A 1 182 ? -7.133 -48.125 -19 1 96.94 182 VAL A C 1
ATOM 1473 O O . VAL A 1 182 ? -7.746 -49.125 -19.328 1 96.94 182 VAL A O 1
ATOM 1476 N N . HIS A 1 183 ? -5.891 -47.906 -19.141 1 97.19 183 HIS A N 1
ATOM 1477 C CA . HIS A 1 183 ? -4.957 -48.969 -19.5 1 97.19 183 HIS A CA 1
ATOM 1478 C C . HIS A 1 183 ? -3.938 -49.219 -18.391 1 97.19 183 HIS A C 1
ATOM 1480 O O . HIS A 1 183 ? -3.967 -48.531 -17.359 1 97.19 183 HIS A O 1
ATOM 1486 N N . ALA A 1 184 ? -3.051 -50.281 -18.516 1 96.69 184 ALA A N 1
ATOM 1487 C CA . ALA A 1 184 ? -1.946 -50.5 -17.594 1 96.69 184 ALA A CA 1
ATOM 1488 C C . ALA A 1 184 ? -0.684 -50.938 -18.344 1 96.69 184 ALA A C 1
ATOM 1490 O O . ALA A 1 184 ? -0.754 -51.688 -19.312 1 96.69 184 ALA A O 1
ATOM 1491 N N . ASP A 1 185 ? 0.375 -50.344 -18 1 95.19 185 ASP A N 1
ATOM 1492 C CA . ASP A 1 185 ? 1.653 -50.969 -18.297 1 95.19 185 ASP A CA 1
ATOM 1493 C C . ASP A 1 185 ? 1.867 -52.219 -17.422 1 95.19 185 ASP A C 1
ATOM 1495 O O . ASP A 1 185 ? 1.746 -52.125 -16.188 1 95.19 185 ASP A O 1
ATOM 1499 N N . ALA A 1 186 ? 2.092 -53.344 -18.047 1 96.31 186 ALA A N 1
ATOM 1500 C CA . ALA A 1 186 ? 2.158 -54.562 -17.25 1 96.31 186 ALA A CA 1
ATOM 1501 C C . ALA A 1 186 ? 3.27 -55.5 -17.734 1 96.31 186 ALA A C 1
ATOM 1503 O O . ALA A 1 186 ? 3.711 -55.406 -18.875 1 96.31 186 ALA A O 1
ATOM 1504 N N . PHE A 1 187 ? 3.678 -56.375 -16.859 1 95.62 187 PHE A N 1
ATOM 1505 C CA . PHE A 1 187 ? 4.586 -57.469 -17.188 1 95.62 187 PHE A CA 1
ATOM 1506 C C . PHE A 1 187 ? 3.824 -58.75 -17.359 1 95.62 187 PHE A C 1
ATOM 1508 O O . PHE A 1 187 ? 2.865 -59.031 -16.641 1 95.62 187 PHE A O 1
ATOM 1515 N N . THR A 1 188 ? 4.238 -59.531 -18.266 1 95.75 188 THR A N 1
ATOM 1516 C CA . THR A 1 188 ? 3.611 -60.812 -18.453 1 95.75 188 THR A CA 1
ATOM 1517 C C . THR A 1 188 ? 4.23 -61.875 -17.531 1 95.75 188 THR A C 1
ATOM 1519 O O . THR A 1 188 ? 5.418 -61.781 -17.219 1 95.75 188 THR A O 1
ATOM 1522 N N . VAL A 1 189 ? 3.398 -62.781 -17.141 1 96.25 189 VAL A N 1
ATOM 1523 C CA . VAL A 1 189 ? 3.844 -63.844 -16.266 1 96.25 189 VAL A CA 1
ATOM 1524 C C . VAL A 1 189 ? 3.48 -65.188 -16.875 1 96.25 189 VAL A C 1
ATOM 1526 O O . VAL A 1 189 ? 2.363 -65.375 -17.359 1 96.25 189 VAL A O 1
ATOM 1529 N N . THR A 1 190 ? 4.41 -66.125 -16.906 1 94.19 190 THR A N 1
ATOM 1530 C CA . THR A 1 190 ? 4.172 -67.5 -17.359 1 94.19 190 THR A CA 1
ATOM 1531 C C . THR A 1 190 ? 4.27 -68.438 -16.203 1 94.19 190 THR A C 1
ATOM 1533 O O . THR A 1 190 ? 5.195 -68.375 -15.391 1 94.19 190 THR A O 1
ATOM 1536 N N . ILE A 1 191 ? 3.271 -69.188 -16.062 1 92.69 191 ILE A N 1
ATOM 1537 C CA . ILE A 1 191 ? 3.252 -70.25 -15.047 1 92.69 191 ILE A CA 1
ATOM 1538 C C . ILE A 1 191 ? 3.363 -71.625 -15.711 1 92.69 191 ILE A C 1
ATOM 1540 O O . ILE A 1 191 ? 2.506 -72 -16.516 1 92.69 191 ILE A O 1
ATOM 1544 N N . ASP A 1 192 ? 4.336 -72.375 -15.367 1 89.62 192 ASP A N 1
ATOM 1545 C CA . ASP A 1 192 ? 4.559 -73.688 -16 1 89.62 192 ASP A CA 1
ATOM 1546 C C . ASP A 1 192 ? 3.725 -74.75 -15.344 1 89.62 192 ASP A C 1
ATOM 1548 O O . ASP A 1 192 ? 2.982 -74.5 -14.398 1 89.62 192 ASP A O 1
ATOM 1552 N N . GLN A 1 193 ? 3.83 -76.062 -15.836 1 87.44 193 GLN A N 1
ATOM 1553 C CA . GLN A 1 193 ? 3.033 -77.188 -15.383 1 87.44 193 GLN A CA 1
ATOM 1554 C C . GLN A 1 193 ? 3.355 -77.562 -13.93 1 87.44 193 GLN A C 1
ATOM 1556 O O . GLN A 1 193 ? 2.516 -78.062 -13.227 1 87.44 193 GLN A O 1
ATOM 1561 N N . SER A 1 194 ? 4.555 -77.188 -13.5 1 88.62 194 SER A N 1
ATOM 1562 C CA . SER A 1 194 ? 4.965 -77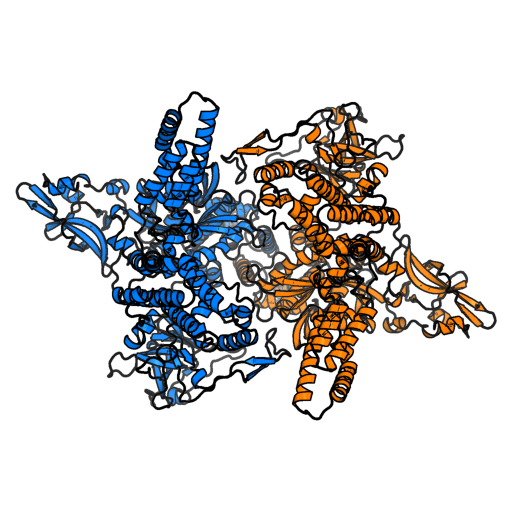.5 -12.133 1 88.62 194 SER A CA 1
ATOM 1563 C C . SER A 1 194 ? 4.496 -76.375 -11.172 1 88.62 194 SER A C 1
ATOM 1565 O O . SER A 1 194 ? 4.672 -76.5 -9.953 1 88.62 194 SER A O 1
ATOM 1567 N N . GLY A 1 195 ? 3.936 -75.375 -11.766 1 89.69 195 GLY A N 1
ATOM 1568 C CA . GLY A 1 195 ? 3.43 -74.312 -10.93 1 89.69 195 GLY A CA 1
ATOM 1569 C C . GLY A 1 195 ? 4.445 -73.188 -10.695 1 89.69 195 GLY A C 1
ATOM 1570 O O . GLY A 1 195 ? 4.254 -72.375 -9.82 1 89.69 195 GLY A O 1
ATOM 1571 N N . MET A 1 196 ? 5.586 -73.25 -11.391 1 92.62 196 MET A N 1
ATOM 1572 C CA . MET A 1 196 ? 6.621 -72.25 -11.266 1 92.62 196 MET A CA 1
ATOM 1573 C C . MET A 1 196 ? 6.309 -71.062 -12.156 1 92.62 196 MET A C 1
ATOM 1575 O O . MET A 1 196 ? 6.051 -71.188 -13.352 1 92.62 196 MET A O 1
ATOM 1579 N N . ALA A 1 197 ? 6.324 -69.812 -11.508 1 94.81 197 ALA A N 1
ATOM 1580 C CA . ALA A 1 197 ? 5.996 -68.562 -12.242 1 94.81 197 ALA A CA 1
ATOM 1581 C C . ALA A 1 197 ? 7.262 -67.812 -12.648 1 94.81 197 ALA A C 1
ATOM 1583 O O . ALA A 1 197 ? 8.227 -67.75 -11.883 1 94.81 197 ALA A O 1
ATOM 1584 N N . SER A 1 198 ? 7.32 -67.312 -13.867 1 94.62 198 SER A N 1
ATOM 1585 C CA . SER A 1 198 ? 8.383 -66.5 -14.391 1 94.62 198 SER A CA 1
ATOM 1586 C C . SER A 1 198 ? 7.82 -65.188 -14.93 1 94.62 198 SER A C 1
ATOM 1588 O O . SER A 1 198 ? 6.793 -65.188 -15.602 1 94.62 198 SER A O 1
ATOM 1590 N N . VAL A 1 199 ? 8.477 -64 -14.523 1 94.56 199 VAL A N 1
ATOM 1591 C CA . VAL A 1 199 ? 8.023 -62.656 -14.922 1 94.56 199 VAL A CA 1
ATOM 1592 C C . VAL A 1 199 ? 8.891 -62.156 -16.062 1 94.56 199 VAL A C 1
ATOM 1594 O O . VAL A 1 199 ? 10.125 -62.156 -15.969 1 94.56 199 VAL A O 1
ATOM 1597 N N . ASN A 1 200 ? 8.367 -61.781 -17.141 1 93 200 ASN A N 1
ATOM 1598 C CA . ASN A 1 200 ? 9.07 -61.094 -18.219 1 93 200 ASN A CA 1
ATOM 1599 C C . ASN A 1 200 ? 9.102 -59.562 -18 1 93 200 ASN A C 1
ATOM 1601 O O . ASN A 1 200 ? 8.312 -58.844 -18.578 1 93 200 ASN A O 1
ATOM 1605 N N . ASP A 1 201 ? 10.078 -59.125 -17.266 1 88.88 201 ASP A N 1
ATOM 1606 C CA . ASP A 1 201 ? 10.109 -57.719 -16.875 1 88.88 201 ASP A CA 1
ATOM 1607 C C . ASP A 1 201 ? 11.062 -56.906 -17.766 1 88.88 201 ASP A C 1
ATOM 1609 O O . ASP A 1 201 ? 11.477 -55.812 -17.422 1 88.88 201 ASP A O 1
ATOM 1613 N N . ALA A 1 202 ? 11.516 -57.531 -18.906 1 87.06 202 ALA A N 1
ATOM 1614 C CA . ALA A 1 202 ? 12.375 -56.844 -19.859 1 87.06 202 ALA A CA 1
ATOM 1615 C C . ALA A 1 202 ? 11.594 -55.781 -20.641 1 87.06 202 ALA A C 1
ATOM 1617 O O . ALA A 1 202 ? 12.125 -54.719 -20.969 1 87.06 202 ALA A O 1
ATOM 1618 N N . GLU A 1 203 ? 10.383 -56.156 -20.922 1 88.38 203 GLU A N 1
ATOM 1619 C CA . GLU A 1 203 ? 9.539 -55.219 -21.672 1 88.38 203 GLU A CA 1
ATOM 1620 C C . GLU A 1 203 ? 8.109 -55.219 -21.125 1 88.38 203 GLU A C 1
ATOM 1622 O O . GLU A 1 203 ? 7.543 -56.281 -20.828 1 88.38 203 GLU A O 1
ATOM 1627 N N . SER A 1 204 ? 7.641 -54.031 -20.953 1 92.44 204 SER A N 1
ATOM 1628 C CA . SER A 1 204 ? 6.258 -53.906 -20.5 1 92.44 204 SER A CA 1
ATOM 1629 C C . SER A 1 204 ? 5.285 -53.938 -21.672 1 92.44 204 SER A C 1
ATOM 1631 O O . SER A 1 204 ? 5.633 -53.531 -22.781 1 92.44 204 SER A O 1
ATOM 1633 N N . ILE A 1 205 ? 4.113 -54.469 -21.422 1 93.81 205 ILE A N 1
ATOM 1634 C CA . ILE A 1 205 ? 3.053 -54.5 -22.422 1 93.81 205 ILE A CA 1
ATOM 1635 C C . ILE A 1 205 ? 1.915 -53.562 -21.969 1 93.81 205 ILE A C 1
ATOM 1637 O O . ILE A 1 205 ? 1.745 -53.312 -20.781 1 93.81 205 ILE A O 1
ATOM 1641 N N . ASP A 1 206 ? 1.218 -53.094 -22.984 1 94.88 206 ASP A N 1
ATOM 1642 C CA . ASP A 1 206 ? 0.028 -52.281 -22.734 1 94.88 206 ASP A CA 1
ATOM 1643 C C . ASP A 1 206 ? -1.229 -53.156 -22.719 1 94.88 206 ASP A C 1
ATOM 1645 O O . ASP A 1 206 ? -1.522 -53.844 -23.703 1 94.88 206 ASP A O 1
ATOM 1649 N N . ILE A 1 207 ? -1.951 -53.156 -21.641 1 96.44 207 ILE A N 1
ATOM 1650 C CA . ILE A 1 207 ? -3.18 -53.938 -21.547 1 96.44 207 ILE A CA 1
ATOM 1651 C C . ILE A 1 207 ? -4.355 -53 -21.234 1 96.44 207 ILE A C 1
ATOM 1653 O O . ILE A 1 207 ? -4.207 -52.031 -20.5 1 96.44 207 ILE A O 1
ATOM 1657 N N . GLU A 1 208 ? -5.492 -53.312 -21.75 1 96.69 208 GLU A N 1
ATOM 1658 C CA . GLU A 1 208 ? -6.715 -52.594 -21.375 1 96.69 208 GLU A CA 1
ATOM 1659 C C . GLU A 1 208 ? -7.199 -53.062 -20 1 96.69 208 GLU A C 1
ATOM 1661 O O . GLU A 1 208 ? -7.281 -54.25 -19.719 1 96.69 208 GLU A O 1
ATOM 1666 N N . ALA A 1 209 ? -7.508 -52.188 -19.203 1 96.56 209 ALA A N 1
ATOM 1667 C CA . ALA A 1 209 ? -7.93 -52.5 -17.844 1 96.56 209 ALA A CA 1
ATOM 1668 C C . ALA A 1 209 ? -9.188 -53.375 -17.844 1 96.56 209 ALA A C 1
ATOM 1670 O O . ALA A 1 209 ? -9.359 -54.219 -16.984 1 96.56 209 ALA A O 1
ATOM 1671 N N . ASN A 1 210 ? -10.039 -53.094 -18.781 1 94.06 210 ASN A N 1
ATOM 1672 C CA . ASN A 1 210 ? -11.297 -53.844 -18.859 1 94.06 210 ASN A CA 1
ATOM 1673 C C . ASN A 1 210 ? -11.07 -55.312 -19.25 1 94.06 210 ASN A C 1
ATOM 1675 O O . ASN A 1 210 ? -11.969 -56.125 -19.094 1 94.06 210 ASN A O 1
ATOM 1679 N N . ALA A 1 211 ? -9.906 -55.625 -19.734 1 95.81 211 ALA A N 1
ATOM 1680 C CA . ALA A 1 211 ? -9.57 -57 -20.109 1 95.81 211 ALA A CA 1
ATOM 1681 C C . ALA A 1 211 ? -9.195 -57.844 -18.891 1 95.81 211 ALA A C 1
ATOM 1683 O O . ALA A 1 211 ? -9.109 -59.062 -18.969 1 95.81 211 ALA A O 1
ATOM 1684 N N . LEU A 1 212 ? -9.062 -57.188 -17.781 1 96.31 212 LEU A N 1
ATOM 1685 C CA . LEU A 1 212 ? -8.719 -57.875 -16.562 1 96.31 212 LEU A CA 1
ATOM 1686 C C . LEU A 1 212 ? -9.922 -58.625 -16 1 96.31 212 LEU A C 1
ATOM 1688 O O . LEU A 1 212 ? -11.031 -58.094 -15.961 1 96.31 212 LEU A O 1
ATOM 1692 N N . CYS A 1 213 ? -9.695 -59.844 -15.547 1 94.44 213 CYS A N 1
ATOM 1693 C CA . CYS A 1 213 ? -10.812 -60.656 -15.094 1 94.44 213 CYS A CA 1
ATOM 1694 C C . CYS A 1 213 ? -10.633 -61.062 -13.633 1 94.44 213 CYS A C 1
ATOM 1696 O O . CYS A 1 213 ? -11.578 -61 -12.844 1 94.44 213 CYS A O 1
ATOM 1698 N N . TYR A 1 214 ? -9.445 -61.625 -13.258 1 95.5 214 TYR A N 1
ATOM 1699 C CA . TYR A 1 214 ? -9.188 -62.031 -11.891 1 95.5 214 TYR A CA 1
ATOM 1700 C C . TYR A 1 214 ? -8.078 -61.188 -11.258 1 95.5 214 TYR A C 1
ATOM 1702 O O . TYR A 1 214 ? -6.984 -61.094 -11.805 1 95.5 214 TYR A O 1
ATOM 1710 N N . ASN A 1 215 ? -8.469 -60.656 -10.117 1 96.12 215 ASN A N 1
ATOM 1711 C CA . ASN A 1 215 ? -7.43 -59.969 -9.359 1 96.12 215 ASN A CA 1
ATOM 1712 C C . ASN A 1 215 ? -6.684 -60.906 -8.438 1 96.12 215 ASN A C 1
ATOM 1714 O O . ASN A 1 215 ? -6.898 -62.125 -8.492 1 96.12 215 ASN A O 1
ATOM 1718 N N . TYR A 1 216 ? -5.789 -60.438 -7.699 1 95.69 216 TYR A N 1
ATOM 1719 C CA . TYR A 1 216 ? -4.93 -61.281 -6.875 1 95.69 216 TYR A CA 1
ATOM 1720 C C . TYR A 1 216 ? -5.754 -62.125 -5.898 1 95.69 216 TYR A C 1
ATOM 1722 O O . TYR A 1 216 ? -5.488 -63.312 -5.707 1 95.69 216 TYR A O 1
ATOM 1730 N N . HIS A 1 217 ? -6.766 -61.531 -5.324 1 94.12 217 HIS A N 1
ATOM 1731 C CA . HIS A 1 217 ? -7.598 -62.219 -4.352 1 94.12 217 HIS A CA 1
ATOM 1732 C C . HIS A 1 217 ? -8.461 -63.281 -5.023 1 94.12 217 HIS A C 1
ATOM 1734 O O . HIS A 1 217 ? -8.695 -64.375 -4.457 1 94.12 217 HIS A O 1
ATOM 1740 N N . ASP A 1 218 ? -8.93 -62.969 -6.152 1 94.81 218 ASP A N 1
ATOM 1741 C CA . ASP A 1 218 ? -9.68 -63.969 -6.922 1 94.81 218 ASP A CA 1
ATOM 1742 C C . ASP A 1 218 ? -8.836 -65.188 -7.219 1 94.81 218 ASP A C 1
ATOM 1744 O O . ASP A 1 218 ? -9.312 -66.312 -7.129 1 94.81 218 ASP A O 1
ATOM 1748 N N . LEU A 1 219 ? -7.668 -64.938 -7.555 1 95.44 219 LEU A N 1
ATOM 1749 C CA . LEU A 1 219 ? -6.75 -66 -7.891 1 95.44 219 LEU A CA 1
ATOM 1750 C C . LEU A 1 219 ? -6.422 -66.875 -6.656 1 95.44 219 LEU A C 1
ATOM 1752 O O . LEU A 1 219 ? -6.293 -68.062 -6.746 1 95.44 219 LEU A O 1
ATOM 1756 N N . ALA A 1 220 ? -6.266 -66.188 -5.617 1 94.5 220 ALA A N 1
ATOM 1757 C CA . ALA A 1 220 ? -6.004 -66.875 -4.367 1 94.5 220 ALA A CA 1
ATOM 1758 C C . ALA A 1 220 ? -7.184 -67.812 -3.979 1 94.5 220 ALA A C 1
ATOM 1760 O O . ALA A 1 220 ? -6.996 -68.938 -3.514 1 94.5 220 ALA A O 1
ATOM 1761 N N . GLU A 1 221 ? -8.297 -67.25 -4.145 1 94.31 221 GLU A N 1
ATOM 1762 C CA . GLU A 1 221 ? -9.508 -68 -3.824 1 94.31 221 GLU A CA 1
ATOM 1763 C C . GLU A 1 221 ? -9.664 -69.188 -4.762 1 94.31 221 GLU A C 1
ATOM 1765 O O . GLU A 1 221 ? -10.125 -70.25 -4.34 1 94.31 221 GLU A O 1
ATOM 1770 N N . ALA A 1 222 ? -9.266 -69 -5.98 1 93.62 222 ALA A N 1
ATOM 1771 C CA . ALA A 1 222 ? -9.367 -70.062 -6.977 1 93.62 222 ALA A CA 1
ATOM 1772 C C . ALA A 1 222 ? -8.188 -71 -6.883 1 93.62 222 ALA A C 1
ATOM 1774 O O . ALA A 1 222 ? -8.125 -72 -7.609 1 93.62 222 ALA A O 1
ATOM 1775 N N . LYS A 1 223 ? -7.199 -70.75 -6.098 1 90.75 223 LYS A N 1
ATOM 1776 C CA . LYS A 1 223 ? -6.012 -71.562 -5.867 1 90.75 223 LYS A CA 1
ATOM 1777 C C . LYS A 1 223 ? -5.191 -71.75 -7.148 1 90.75 223 LYS A C 1
ATOM 1779 O O . LYS A 1 223 ? -4.75 -72.812 -7.48 1 90.75 223 LYS A O 1
ATOM 1784 N N . VAL A 1 224 ? -5.188 -70.625 -7.836 1 90.44 224 VAL A N 1
ATOM 1785 C CA . VAL A 1 224 ? -4.453 -70.625 -9.094 1 90.44 224 VAL A CA 1
ATOM 1786 C C . VAL A 1 224 ? -3.158 -69.812 -8.945 1 90.44 224 VAL A C 1
ATOM 1788 O O . VAL A 1 224 ? -2.453 -69.562 -9.93 1 90.44 224 VAL A O 1
ATOM 1791 N N . LEU A 1 225 ? -2.848 -69.375 -7.781 1 93.31 225 LEU A N 1
ATOM 1792 C CA . LEU A 1 225 ? -1.588 -68.688 -7.543 1 93.31 225 LEU A CA 1
ATOM 1793 C C . LEU A 1 225 ? -0.404 -69.625 -7.727 1 93.31 225 LEU A C 1
ATOM 1795 O O . LEU A 1 225 ? -0.504 -70.812 -7.434 1 93.31 225 LEU A O 1
ATOM 1799 N N . PRO A 1 226 ? 0.619 -69.125 -8.188 1 92.94 226 PRO A N 1
ATOM 1800 C CA . PRO A 1 226 ? 1.78 -70 -8.367 1 92.94 226 PRO A CA 1
ATOM 1801 C C . PRO A 1 226 ? 2.332 -70.5 -7.047 1 92.94 226 PRO A C 1
ATOM 1803 O O . PRO A 1 226 ? 2.281 -69.812 -6.027 1 92.94 226 PRO A O 1
ATOM 1806 N N . HIS A 1 227 ? 2.893 -71.812 -7.133 1 89.31 227 HIS A N 1
ATOM 1807 C CA . HIS A 1 227 ? 3.455 -72.438 -5.941 1 89.31 227 HIS A CA 1
ATOM 1808 C C . HIS A 1 227 ? 4.867 -71.938 -5.664 1 89.31 227 HIS A C 1
ATOM 1810 O O . HIS A 1 227 ? 5.336 -71.938 -4.527 1 89.31 227 HIS A O 1
ATOM 1816 N N . SER A 1 228 ? 5.539 -71.625 -6.797 1 91.69 228 SER A N 1
ATOM 1817 C CA . SER A 1 228 ? 6.906 -71.125 -6.68 1 91.69 228 SER A CA 1
ATOM 1818 C C . SER A 1 228 ? 7.223 -70.125 -7.785 1 91.69 228 SER A C 1
ATOM 1820 O O . SER A 1 228 ? 6.484 -70 -8.766 1 91.69 228 SER A O 1
ATOM 1822 N N . TRP A 1 229 ? 8.203 -69.188 -7.496 1 94.19 229 TRP A N 1
ATOM 1823 C CA . TRP A 1 229 ? 8.672 -68.188 -8.453 1 94.19 229 TRP A CA 1
ATOM 1824 C C . TRP A 1 229 ? 10.125 -68.438 -8.844 1 94.19 229 TRP A C 1
ATOM 1826 O O . TRP A 1 229 ? 10.906 -69 -8.047 1 94.19 229 TRP A O 1
ATOM 1836 N N . ASP A 1 230 ? 10.508 -68.25 -10.039 1 91.75 230 ASP A N 1
ATOM 1837 C CA . ASP A 1 230 ? 11.875 -68.438 -10.477 1 91.75 230 ASP A CA 1
ATOM 1838 C C . ASP A 1 230 ? 12.852 -67.5 -9.758 1 91.75 230 ASP A C 1
ATOM 1840 O O . ASP A 1 230 ? 12.43 -66.625 -9.031 1 91.75 230 ASP A O 1
ATOM 1844 N N . GLU A 1 231 ? 14.078 -67.688 -9.883 1 89.31 231 GLU A N 1
ATOM 1845 C CA . GLU A 1 231 ? 15.133 -67 -9.156 1 89.31 231 GLU A CA 1
ATOM 1846 C C . GLU A 1 231 ? 15.125 -65.5 -9.477 1 89.31 231 GLU A C 1
ATOM 1848 O O . GLU A 1 231 ? 15.367 -64.688 -8.594 1 89.31 231 GLU A O 1
ATOM 1853 N N . ARG A 1 232 ? 14.812 -65.188 -10.633 1 89.62 232 ARG A N 1
ATOM 1854 C CA . ARG A 1 232 ? 14.797 -63.812 -11.047 1 89.62 232 ARG A CA 1
ATOM 1855 C C . ARG A 1 232 ? 13.625 -63.062 -10.406 1 89.62 232 ARG A C 1
ATOM 1857 O O . ARG A 1 232 ? 13.797 -61.969 -9.906 1 89.62 232 ARG A O 1
ATOM 1864 N N . ALA A 1 233 ? 12.562 -63.625 -10.477 1 89.69 233 ALA A N 1
ATOM 1865 C CA . ALA A 1 233 ? 11.375 -63.031 -9.883 1 89.69 233 ALA A CA 1
ATOM 1866 C C . ALA A 1 233 ? 11.547 -62.844 -8.375 1 89.69 233 ALA A C 1
ATOM 1868 O O . ALA A 1 233 ? 11.102 -61.844 -7.809 1 89.69 233 ALA A O 1
ATOM 1869 N N . THR A 1 234 ? 12.188 -63.719 -7.742 1 88.44 234 THR A N 1
ATOM 1870 C CA . THR A 1 234 ? 12.43 -63.625 -6.305 1 88.44 234 THR A CA 1
ATOM 1871 C C . THR A 1 234 ? 13.461 -62.562 -5.984 1 88.44 234 THR A C 1
ATOM 1873 O O . THR A 1 234 ? 13.352 -61.875 -4.965 1 88.44 234 THR A O 1
ATOM 1876 N N . SER A 1 235 ? 14.398 -62.5 -6.863 1 87.31 235 SER A N 1
ATOM 1877 C CA . SER A 1 235 ? 15.438 -61.469 -6.66 1 87.31 235 SER A CA 1
ATOM 1878 C C . SER A 1 235 ? 14.859 -60.062 -6.754 1 87.31 235 SER A C 1
ATOM 1880 O O . SER A 1 235 ? 15.32 -59.156 -6.059 1 87.31 235 SER A O 1
ATOM 1882 N N . TRP A 1 236 ? 13.797 -59.906 -7.555 1 85.88 236 TRP A N 1
ATOM 1883 C CA . TRP A 1 236 ? 13.172 -58.625 -7.734 1 85.88 236 TRP A CA 1
ATOM 1884 C C . TRP A 1 236 ? 12.031 -58.406 -6.746 1 85.88 236 TRP A C 1
ATOM 1886 O O . TRP A 1 236 ? 11.32 -57.406 -6.797 1 85.88 236 TRP A O 1
ATOM 1896 N N . ARG A 1 237 ? 11.812 -59.406 -5.93 1 86.5 237 ARG A N 1
ATOM 1897 C CA . ARG A 1 237 ? 10.906 -59.375 -4.789 1 86.5 237 ARG A CA 1
ATOM 1898 C C . ARG A 1 237 ? 9.453 -59.281 -5.242 1 86.5 237 ARG A C 1
ATOM 1900 O O . ARG A 1 237 ? 8.633 -58.656 -4.578 1 86.5 237 ARG A O 1
ATOM 1907 N N . TYR A 1 238 ? 9.102 -59.75 -6.379 1 90 238 TYR A N 1
ATOM 1908 C CA . TYR A 1 238 ? 7.723 -59.719 -6.859 1 90 238 TYR A CA 1
ATOM 1909 C C . TYR A 1 238 ? 6.793 -60.438 -5.891 1 90 238 TYR A C 1
ATOM 1911 O O . TYR A 1 238 ? 5.773 -59.906 -5.469 1 90 238 TYR A O 1
ATOM 1919 N N . PRO A 1 239 ? 7.211 -61.688 -5.48 1 89.5 239 PRO A N 1
ATOM 1920 C CA . PRO A 1 239 ? 6.309 -62.406 -4.578 1 89.5 239 PRO A CA 1
ATOM 1921 C C . PRO A 1 239 ? 6.148 -61.719 -3.227 1 89.5 239 PRO A C 1
ATOM 1923 O O . PRO A 1 239 ? 5.066 -61.75 -2.635 1 89.5 239 PRO A O 1
ATOM 1926 N N . GLU A 1 240 ? 7.152 -61 -2.818 1 87.69 240 GLU A N 1
ATOM 1927 C CA . GLU A 1 240 ? 7.113 -60.312 -1.526 1 87.69 240 GLU A CA 1
ATOM 1928 C C . GLU A 1 240 ? 6.207 -59.094 -1.577 1 87.69 240 GLU A C 1
ATOM 1930 O O . GLU A 1 240 ? 5.66 -58.688 -0.554 1 87.69 240 GLU A O 1
ATOM 1935 N N . ASN A 1 241 ? 6.078 -58.594 -2.65 1 89.5 241 ASN A N 1
ATOM 1936 C CA . ASN A 1 241 ? 5.289 -57.375 -2.814 1 89.5 241 ASN A CA 1
ATOM 1937 C C . ASN A 1 241 ? 3.814 -57.719 -3.043 1 89.5 241 ASN A C 1
ATOM 1939 O O . ASN A 1 241 ? 2.994 -56.781 -3.178 1 89.5 241 ASN A O 1
ATOM 1943 N N . MET A 1 242 ? 3.51 -59.031 -3.086 1 91.38 242 MET A N 1
ATOM 1944 C CA . MET A 1 242 ? 2.121 -59.438 -3.283 1 91.38 242 MET A CA 1
ATOM 1945 C C . MET A 1 242 ? 1.551 -60.062 -2.01 1 91.38 242 MET A C 1
ATOM 1947 O O . MET A 1 242 ? 2.18 -60.938 -1.396 1 91.38 242 MET A O 1
ATOM 1951 N N . PRO A 1 243 ? 0.527 -59.594 -1.587 1 92.12 243 PRO A N 1
ATOM 1952 C CA . PRO A 1 243 ? -0.339 -58.531 -2.121 1 92.12 243 PRO A CA 1
ATOM 1953 C C . PRO A 1 243 ? 0.199 -57.156 -1.847 1 92.12 243 PRO A C 1
ATOM 1955 O O . PRO A 1 243 ? 0.994 -56.938 -0.923 1 92.12 243 PRO A O 1
ATOM 1958 N N . ASN A 1 244 ? -0.184 -56.25 -2.697 1 93.94 244 ASN A N 1
ATOM 1959 C CA . ASN A 1 244 ? 0.188 -54.844 -2.482 1 93.94 244 ASN A CA 1
ATOM 1960 C C . ASN A 1 244 ? -0.225 -54.375 -1.095 1 93.94 244 ASN A C 1
ATOM 1962 O O . ASN A 1 244 ? -1.382 -54.531 -0.698 1 93.94 244 ASN A O 1
ATOM 1966 N N . HIS A 1 245 ? 0.684 -53.812 -0.369 1 91.94 245 HIS A N 1
ATOM 1967 C CA . HIS A 1 245 ? 0.436 -53.406 1.007 1 91.94 245 HIS A CA 1
ATOM 1968 C C . HIS A 1 245 ? -0.671 -52.344 1.073 1 91.94 245 HIS A C 1
ATOM 1970 O O . HIS A 1 245 ? -1.354 -52.219 2.092 1 91.94 245 HIS A O 1
ATOM 1976 N N . LEU A 1 246 ? -0.93 -51.625 0.027 1 94.88 246 LEU A N 1
ATOM 1977 C CA . LEU A 1 246 ? -1.926 -50.531 -0.005 1 94.88 246 LEU A CA 1
ATOM 1978 C C . LEU A 1 246 ? -3.338 -51.125 -0.02 1 94.88 246 LEU A C 1
ATOM 1980 O O . LEU A 1 246 ? -4.305 -50.406 0.275 1 94.88 246 LEU A O 1
ATOM 1984 N N . ARG A 1 247 ? -3.467 -52.375 -0.386 1 93.19 247 ARG A N 1
ATOM 1985 C CA . ARG A 1 247 ? -4.77 -53 -0.338 1 93.19 247 ARG A CA 1
ATOM 1986 C C . ARG A 1 247 ? -5.32 -53.031 1.084 1 93.19 247 ARG A C 1
ATOM 1988 O O . ARG A 1 247 ? -6.512 -52.812 1.3 1 93.19 247 ARG A O 1
ATOM 1995 N N . GLU A 1 248 ? -4.434 -53.312 1.997 1 92.44 248 GLU A N 1
ATOM 1996 C CA . GLU A 1 248 ? -4.836 -53.312 3.4 1 92.44 248 GLU A CA 1
ATOM 1997 C C . GLU A 1 248 ? -5.148 -51.906 3.895 1 92.44 248 GLU A C 1
ATOM 1999 O O . GLU A 1 248 ? -6.102 -51.719 4.652 1 92.44 248 GLU A O 1
ATOM 2004 N N . VAL A 1 249 ? -4.332 -50.969 3.422 1 94.81 249 VAL A N 1
ATOM 2005 C CA . VAL A 1 249 ? -4.477 -49.562 3.814 1 94.81 249 VAL A CA 1
ATOM 2006 C C . VAL A 1 249 ? -5.801 -49 3.297 1 94.81 249 VAL A C 1
ATOM 2008 O O . VAL A 1 249 ? -6.441 -48.188 3.957 1 94.81 249 VAL A O 1
ATOM 2011 N N . ALA A 1 250 ? -6.293 -49.5 2.164 1 95.25 250 ALA A N 1
ATOM 2012 C CA . ALA A 1 250 ? -7.496 -49 1.504 1 95.25 250 ALA A CA 1
ATOM 2013 C C . ALA A 1 250 ? -8.75 -49.562 2.145 1 95.25 250 ALA A C 1
ATOM 2015 O O . ALA A 1 250 ? -9.852 -49.031 1.963 1 95.25 250 ALA A O 1
ATOM 2016 N N . GLN A 1 251 ? -8.672 -50.656 2.861 1 92.44 251 GLN A N 1
ATOM 2017 C CA . GLN A 1 251 ? -9.766 -51.281 3.59 1 92.44 251 GLN A CA 1
ATOM 2018 C C . GLN A 1 251 ? -10.969 -51.5 2.688 1 92.44 251 GLN A C 1
ATOM 2020 O O . GLN A 1 251 ? -12.102 -51.188 3.066 1 92.44 251 GLN A O 1
ATOM 2025 N N . GLY A 1 252 ? -10.742 -51.812 1.463 1 91.69 252 GLY A N 1
ATOM 2026 C CA . GLY A 1 252 ? -11.828 -52.156 0.56 1 91.69 252 GLY A CA 1
ATOM 2027 C C . GLY A 1 252 ? -12.344 -51 -0.245 1 91.69 252 GLY A C 1
ATOM 2028 O O . GLY A 1 252 ? -13.117 -51.156 -1.186 1 91.69 252 GLY A O 1
ATOM 2029 N N . ASP A 1 253 ? -11.961 -49.75 0.066 1 94.88 253 ASP A N 1
ATOM 2030 C CA . ASP A 1 253 ? -12.367 -48.562 -0.677 1 94.88 253 ASP A CA 1
ATOM 2031 C C . ASP A 1 253 ? -11.406 -48.281 -1.832 1 94.88 253 ASP A C 1
ATOM 2033 O O . ASP A 1 253 ? -10.25 -48.688 -1.801 1 94.88 253 ASP A O 1
ATOM 2037 N N . PRO A 1 254 ? -11.945 -47.594 -2.887 1 96 254 PRO A N 1
ATOM 2038 C CA . PRO A 1 254 ? -11 -47.094 -3.896 1 96 254 PRO A CA 1
ATOM 2039 C C . PRO A 1 254 ? -9.961 -46.156 -3.318 1 96 254 PRO A C 1
ATOM 2041 O O . PRO A 1 254 ? -10.289 -45.312 -2.486 1 96 254 PRO A O 1
ATOM 2044 N N . LEU A 1 255 ? -8.711 -46.344 -3.697 1 97.12 255 LEU A N 1
ATOM 2045 C CA . LEU A 1 255 ? -7.602 -45.562 -3.191 1 97.12 255 LEU A CA 1
ATOM 2046 C C . LEU A 1 255 ? -6.906 -44.812 -4.328 1 97.12 255 LEU A C 1
ATOM 2048 O O . LEU A 1 255 ? -6.496 -45.406 -5.316 1 97.12 255 LEU A O 1
ATOM 2052 N N . TYR A 1 256 ? -6.781 -43.5 -4.227 1 97.62 256 TYR A N 1
ATOM 2053 C CA . TYR A 1 256 ? -6.137 -42.656 -5.242 1 97.62 256 TYR A CA 1
ATOM 2054 C C . TYR A 1 256 ? -5.07 -41.781 -4.621 1 97.62 256 TYR A C 1
ATOM 2056 O O . TYR A 1 256 ? -4.938 -41.719 -3.396 1 97.62 256 TYR A O 1
ATOM 2064 N N . THR A 1 257 ? -4.27 -41.125 -5.477 1 97.81 257 THR A N 1
ATOM 2065 C CA . THR A 1 257 ? -3.252 -40.188 -5.035 1 97.81 257 THR A CA 1
ATOM 2066 C C . THR A 1 257 ? -3.6 -38.781 -5.484 1 97.81 257 THR A C 1
ATOM 2068 O O . THR A 1 257 ? -3.916 -38.531 -6.656 1 97.81 257 THR A O 1
ATOM 2071 N N . SER A 1 258 ? -3.656 -37.844 -4.562 1 98.25 258 SER A N 1
ATOM 2072 C CA . SER A 1 258 ? -3.762 -36.406 -4.855 1 98.25 258 SER A CA 1
ATOM 2073 C C . SER A 1 258 ? -2.404 -35.719 -4.762 1 98.25 258 SER A C 1
ATOM 2075 O O . SER A 1 258 ? -1.729 -35.812 -3.734 1 98.25 258 SER A O 1
ATOM 2077 N N . PHE A 1 259 ? -2.031 -35.062 -5.867 1 98 259 PHE A N 1
ATOM 2078 C CA . PHE A 1 259 ? -0.782 -34.312 -5.898 1 98 259 PHE A CA 1
ATOM 2079 C C . PHE A 1 259 ? -1.031 -32.844 -5.613 1 98 259 PHE A C 1
ATOM 2081 O O . PHE A 1 259 ? -2.049 -32.281 -6.031 1 98 259 PHE A O 1
ATOM 2088 N N . VAL A 1 260 ? -0.124 -32.219 -4.863 1 97.56 260 VAL A N 1
ATOM 2089 C CA . VAL A 1 260 ? -0.272 -30.812 -4.57 1 97.56 260 VAL A CA 1
ATOM 2090 C C . VAL A 1 260 ? 1.022 -30.078 -4.91 1 97.56 260 VAL A C 1
ATOM 2092 O O . VAL A 1 260 ? 2.115 -30.625 -4.773 1 97.56 260 VAL A O 1
ATOM 2095 N N . ASP A 1 261 ? 0.928 -28.859 -5.469 1 97.12 261 ASP A N 1
ATOM 2096 C CA . ASP A 1 261 ? 2.053 -27.938 -5.547 1 97.12 261 ASP A CA 1
ATOM 2097 C C . ASP A 1 261 ? 2.143 -27.078 -4.289 1 97.12 261 ASP A C 1
ATOM 2099 O O . ASP A 1 261 ? 1.138 -26.531 -3.832 1 97.12 261 ASP A O 1
ATOM 2103 N N . TYR A 1 262 ? 3.301 -27.031 -3.682 1 97.56 262 TYR A N 1
ATOM 2104 C CA . TYR A 1 262 ? 3.545 -26.25 -2.48 1 97.56 262 TYR A CA 1
ATOM 2105 C C . TYR A 1 262 ? 4.27 -24.953 -2.82 1 97.56 262 TYR A C 1
ATOM 2107 O O . TYR A 1 262 ? 5.418 -24.969 -3.27 1 97.56 262 TYR A O 1
ATOM 2115 N N . PHE A 1 263 ? 3.623 -23.844 -2.617 1 96.56 263 PHE A N 1
ATOM 2116 C CA . PHE A 1 263 ? 4.195 -22.531 -2.877 1 96.56 263 PHE A CA 1
ATOM 2117 C C . PHE A 1 263 ? 4.547 -21.828 -1.572 1 96.56 263 PHE A C 1
ATOM 2119 O O . PHE A 1 263 ? 3.705 -21.703 -0.682 1 96.56 263 PHE A O 1
ATOM 2126 N N . GLY A 1 264 ? 5.844 -21.359 -1.393 1 95.12 264 GLY A N 1
ATOM 2127 C CA . GLY A 1 264 ? 6.289 -20.578 -0.254 1 95.12 264 GLY A CA 1
ATOM 2128 C C . GLY A 1 264 ? 6.922 -19.25 -0.653 1 95.12 264 GLY A C 1
ATOM 2129 O O . GLY A 1 264 ? 7.676 -19.188 -1.624 1 95.12 264 GLY A O 1
ATOM 2130 N N . ASP A 1 265 ? 6.496 -18.172 0.067 1 91.25 265 ASP A N 1
ATOM 2131 C CA . ASP A 1 265 ? 7.078 -16.875 -0.234 1 91.25 265 ASP A CA 1
ATOM 2132 C C . ASP A 1 265 ? 6.965 -15.93 0.964 1 91.25 265 ASP A C 1
ATOM 2134 O O . ASP A 1 265 ? 6.234 -16.219 1.918 1 91.25 265 ASP A O 1
ATOM 2138 N N . ASP A 1 266 ? 7.836 -14.906 0.972 1 93 266 ASP A N 1
ATOM 2139 C CA . ASP A 1 266 ? 7.707 -13.859 1.98 1 93 266 ASP A CA 1
ATOM 2140 C C . ASP A 1 266 ? 6.91 -12.68 1.44 1 93 266 ASP A C 1
ATOM 2142 O O . ASP A 1 266 ? 7.137 -12.234 0.313 1 93 266 ASP A O 1
ATOM 2146 N N . VAL A 1 267 ? 5.969 -12.211 2.156 1 93.06 267 VAL A N 1
ATOM 2147 C CA . VAL A 1 267 ? 5.078 -11.133 1.743 1 93.06 267 VAL A CA 1
ATOM 2148 C C . VAL A 1 267 ? 4.816 -10.195 2.922 1 93.06 267 VAL A C 1
ATOM 2150 O O . VAL A 1 267 ? 4.93 -10.609 4.082 1 93.06 267 VAL A O 1
ATOM 2153 N N . SER A 1 268 ? 4.562 -8.898 2.605 1 91.88 268 SER A N 1
ATOM 2154 C CA . SER A 1 268 ? 4.191 -7.969 3.668 1 91.88 268 SER A CA 1
ATOM 2155 C C . SER A 1 268 ? 2.715 -8.102 4.031 1 91.88 268 SER A C 1
ATOM 2157 O O . SER A 1 268 ? 1.858 -8.172 3.146 1 91.88 268 SER A O 1
ATOM 2159 N N . GLY A 1 269 ? 2.471 -8.102 5.301 1 91.69 269 GLY A N 1
ATOM 2160 C CA . GLY A 1 269 ? 1.09 -8.156 5.754 1 91.69 269 GLY A CA 1
ATOM 2161 C C . GLY A 1 269 ? 0.428 -6.789 5.797 1 91.69 269 GLY A C 1
ATOM 2162 O O . GLY A 1 269 ? -0.765 -6.68 6.09 1 91.69 269 GLY A O 1
ATOM 2163 N N . ASN A 1 270 ? 1.174 -5.695 5.434 1 85.12 270 ASN A N 1
ATOM 2164 C CA . ASN A 1 270 ? 0.662 -4.328 5.449 1 85.12 270 ASN A CA 1
ATOM 2165 C C . ASN A 1 270 ? 0.434 -3.801 4.035 1 85.12 270 ASN A C 1
ATOM 2167 O O . ASN A 1 270 ? 1.065 -4.266 3.084 1 85.12 270 ASN A O 1
ATOM 2171 N N . HIS A 1 271 ? -0.543 -2.865 3.984 1 75.38 271 HIS A N 1
ATOM 2172 C CA . HIS A 1 271 ? -0.701 -2.119 2.74 1 75.38 271 HIS A CA 1
ATOM 2173 C C . HIS A 1 271 ? 0.279 -0.953 2.67 1 75.38 271 HIS A C 1
ATOM 2175 O O . HIS A 1 271 ? 0.671 -0.532 1.579 1 75.38 271 HIS A O 1
ATOM 2181 N N . SER A 1 272 ? 0.66 -0.559 3.836 1 71.44 272 SER A N 1
ATOM 2182 C CA . SER A 1 272 ? 1.566 0.582 3.914 1 71.44 272 SER A CA 1
ATOM 2183 C C . SER A 1 272 ? 2.986 0.188 3.518 1 71.44 272 SER A C 1
ATOM 2185 O O . SER A 1 272 ? 3.273 -0.993 3.311 1 71.44 272 SER A O 1
ATOM 2187 N N . LYS A 1 273 ? 3.801 1.154 3.492 1 70 273 LYS A N 1
ATOM 2188 C CA . LYS A 1 273 ? 5.195 0.945 3.119 1 70 273 LYS A CA 1
ATOM 2189 C C . LYS A 1 273 ? 5.973 0.273 4.25 1 70 273 LYS A C 1
ATOM 2191 O O . LYS A 1 273 ? 7.047 -0.291 4.023 1 70 273 LYS A O 1
ATOM 2196 N N . SER A 1 274 ? 5.367 0.315 5.43 1 76.88 274 SER A N 1
ATOM 2197 C CA . SER A 1 274 ? 6.035 -0.358 6.543 1 76.88 274 SER A CA 1
ATOM 2198 C C . SER A 1 274 ? 6.008 -1.872 6.367 1 76.88 274 SER A C 1
ATOM 2200 O O . SER A 1 274 ? 4.938 -2.467 6.215 1 76.88 274 SER A O 1
ATOM 2202 N N . TRP A 1 275 ? 7.133 -2.43 6.34 1 80.94 275 TRP A N 1
ATOM 2203 C CA . TRP A 1 275 ? 7.273 -3.854 6.051 1 80.94 275 TRP A CA 1
ATOM 2204 C C . TRP A 1 275 ? 6.82 -4.699 7.234 1 80.94 275 TRP A C 1
ATOM 2206 O O . TRP A 1 275 ? 7.211 -4.441 8.375 1 80.94 275 TRP A O 1
ATOM 2216 N N . ASN A 1 276 ? 5.852 -5.516 7.098 1 87.81 276 ASN A N 1
ATOM 2217 C CA . ASN A 1 276 ? 5.363 -6.551 8 1 87.81 276 ASN A CA 1
ATOM 2218 C C . ASN A 1 276 ? 5.492 -7.941 7.387 1 87.81 276 ASN A C 1
ATOM 2220 O O . ASN A 1 276 ? 4.527 -8.477 6.84 1 87.81 276 ASN A O 1
ATOM 2224 N N . LYS A 1 277 ? 6.652 -8.531 7.555 1 92.5 277 LYS A N 1
ATOM 2225 C CA . LYS A 1 277 ? 7.023 -9.742 6.828 1 92.5 277 LYS A CA 1
ATOM 2226 C C . LYS A 1 277 ? 6.215 -10.945 7.309 1 92.5 277 LYS A C 1
ATOM 2228 O O . LYS A 1 277 ? 6.098 -11.18 8.516 1 92.5 277 LYS A O 1
ATOM 2233 N N . HIS A 1 278 ? 5.656 -11.672 6.449 1 95.94 278 HIS A N 1
ATOM 2234 C CA . HIS A 1 278 ? 5.012 -12.961 6.656 1 95.94 278 HIS A CA 1
ATOM 2235 C C . HIS A 1 278 ? 5.547 -14.008 5.688 1 95.94 278 HIS A C 1
ATOM 2237 O O . HIS A 1 278 ? 5.695 -13.734 4.492 1 95.94 278 HIS A O 1
ATOM 2243 N N . TRP A 1 279 ? 5.914 -15.195 6.195 1 97.44 279 TRP A N 1
ATOM 2244 C CA . TRP A 1 279 ? 6.152 -16.359 5.355 1 97.44 279 TRP A CA 1
ATOM 2245 C C . TRP A 1 279 ? 4.848 -17.094 5.047 1 97.44 279 TRP A C 1
ATOM 2247 O O . TRP A 1 279 ? 4.23 -17.672 5.938 1 97.44 279 TRP A O 1
ATOM 2257 N N . ASN A 1 280 ? 4.441 -17 3.771 1 97.62 280 ASN A N 1
ATOM 2258 C CA . ASN A 1 280 ? 3.172 -17.594 3.367 1 97.62 280 ASN A CA 1
ATOM 2259 C C . ASN A 1 280 ? 3.383 -18.906 2.605 1 97.62 280 ASN A C 1
ATOM 2261 O O . ASN A 1 280 ? 4.324 -19.031 1.823 1 97.62 280 ASN A O 1
ATOM 2265 N N . ALA A 1 281 ? 2.52 -19.844 2.869 1 98 281 ALA A N 1
ATOM 2266 C CA . ALA A 1 281 ? 2.482 -21.094 2.121 1 98 281 ALA A CA 1
ATOM 2267 C C . ALA A 1 281 ? 1.104 -21.328 1.509 1 98 281 ALA A C 1
ATOM 2269 O O . ALA A 1 281 ? 0.086 -21.203 2.195 1 98 281 ALA A O 1
ATOM 2270 N N . TYR A 1 282 ? 1.057 -21.547 0.208 1 97.62 282 TYR A N 1
ATOM 2271 C CA . TYR A 1 282 ? -0.156 -21.875 -0.532 1 97.62 282 TYR A CA 1
ATOM 2272 C C . TYR A 1 282 ? -0.031 -23.234 -1.197 1 97.62 282 TYR A C 1
ATOM 2274 O O . TYR A 1 282 ? 1.077 -23.75 -1.371 1 97.62 282 TYR A O 1
ATOM 2282 N N . VAL A 1 283 ? -1.214 -23.844 -1.502 1 97.06 283 VAL A N 1
ATOM 2283 C CA . VAL A 1 283 ? -1.222 -25.125 -2.199 1 97.06 283 VAL A CA 1
ATOM 2284 C C . VAL A 1 283 ? -2.275 -25.109 -3.305 1 97.06 283 VAL A C 1
ATOM 2286 O O . VAL A 1 283 ? -3.277 -24.391 -3.203 1 97.06 283 VAL A O 1
ATOM 2289 N N . THR A 1 284 ? -1.996 -25.766 -4.363 1 96.94 284 THR A N 1
ATOM 2290 C CA . THR A 1 284 ? -2.959 -26.047 -5.422 1 96.94 284 THR A CA 1
ATOM 2291 C C . THR A 1 284 ? -3.062 -27.547 -5.676 1 96.94 284 THR A C 1
ATOM 2293 O O . THR A 1 284 ? -2.076 -28.281 -5.547 1 96.94 284 THR A O 1
ATOM 2296 N N . HIS A 1 285 ? -4.277 -28.016 -5.957 1 97.94 285 HIS A N 1
ATOM 2297 C CA . HIS A 1 285 ? -4.543 -29.406 -6.273 1 97.94 285 HIS A CA 1
ATOM 2298 C C . HIS A 1 285 ? -4.188 -29.719 -7.727 1 97.94 285 HIS A C 1
ATOM 2300 O O . HIS A 1 285 ? -4.961 -29.422 -8.633 1 97.94 285 HIS A O 1
ATOM 2306 N N . ARG A 1 286 ? -3.125 -30.453 -7.926 1 97 286 ARG A N 1
ATOM 2307 C CA . ARG A 1 286 ? -2.541 -30.562 -9.258 1 97 286 ARG A CA 1
ATOM 2308 C C . ARG A 1 286 ? -3.258 -31.625 -10.078 1 97 286 ARG A C 1
ATOM 2310 O O . ARG A 1 286 ? -2.996 -31.781 -11.273 1 97 286 ARG A O 1
ATOM 2317 N N . ASN A 1 287 ? -4.23 -32.312 -9.453 1 98.12 287 ASN A N 1
ATOM 2318 C CA . ASN A 1 287 ? -5.066 -33.25 -10.203 1 98.12 287 ASN A CA 1
ATOM 2319 C C . ASN A 1 287 ? -6.145 -32.5 -11 1 98.12 287 ASN A C 1
ATOM 2321 O O . ASN A 1 287 ? -6.922 -33.125 -11.727 1 98.12 287 ASN A O 1
ATOM 2325 N N . LEU A 1 288 ? -6.184 -31.172 -10.859 1 97.12 288 LEU A N 1
ATOM 2326 C CA . LEU A 1 288 ? -7.125 -30.328 -11.594 1 97.12 288 LEU A CA 1
ATOM 2327 C C . LEU A 1 288 ? -6.469 -29.734 -12.836 1 97.12 288 LEU A C 1
ATOM 2329 O O . LEU A 1 288 ? -5.258 -29.516 -12.859 1 97.12 288 LEU A O 1
ATOM 2333 N N . PRO A 1 289 ? -7.289 -29.516 -13.875 1 95.12 289 PRO A N 1
ATOM 2334 C CA . PRO A 1 289 ? -6.73 -28.906 -15.094 1 95.12 289 PRO A CA 1
ATOM 2335 C C . PRO A 1 289 ? -6.207 -27.5 -14.867 1 95.12 289 PRO A C 1
ATOM 2337 O O . PRO A 1 289 ? -6.715 -26.781 -14 1 95.12 289 PRO A O 1
ATOM 2340 N N . ARG A 1 290 ? -5.266 -27.125 -15.648 1 93.38 290 ARG A N 1
ATOM 2341 C CA . ARG A 1 290 ? -4.605 -25.828 -15.539 1 93.38 290 ARG A CA 1
ATOM 2342 C C . ARG A 1 290 ? -5.613 -24.688 -15.625 1 93.38 290 ARG A C 1
ATOM 2344 O O . ARG A 1 290 ? -5.477 -23.688 -14.938 1 93.38 290 ARG A O 1
ATOM 2351 N N . GLU A 1 291 ? -6.609 -24.781 -16.469 1 89.94 291 GLU A N 1
ATOM 2352 C CA . GLU A 1 291 ? -7.613 -23.734 -16.656 1 89.94 291 GLU A CA 1
ATOM 2353 C C . GLU A 1 291 ? -8.32 -23.406 -15.344 1 89.94 291 GLU A C 1
ATOM 2355 O O . GLU A 1 291 ? -8.664 -22.25 -15.094 1 89.94 291 GLU A O 1
ATOM 2360 N N . LEU A 1 292 ? -8.547 -24.406 -14.5 1 92.12 292 LEU A N 1
ATOM 2361 C CA . LEU A 1 292 ? -9.156 -24.172 -13.195 1 92.12 292 LEU A CA 1
ATOM 2362 C C . LEU A 1 292 ? -8.148 -23.594 -12.211 1 92.12 292 LEU A C 1
ATOM 2364 O O . LEU A 1 292 ? -8.477 -22.719 -11.422 1 92.12 292 LEU A O 1
ATOM 2368 N N . LEU A 1 293 ? -6.934 -24.141 -12.328 1 93.25 293 LEU A N 1
ATOM 2369 C CA . LEU A 1 293 ? -5.91 -23.766 -11.352 1 93.25 293 LEU A CA 1
ATOM 2370 C C . LEU A 1 293 ? -5.504 -22.297 -11.539 1 93.25 293 LEU A C 1
ATOM 2372 O O . LEU A 1 293 ? -4.898 -21.703 -10.641 1 93.25 293 LEU A O 1
ATOM 2376 N N . GLN A 1 294 ? -5.84 -21.75 -12.641 1 88.88 294 GLN A N 1
ATOM 2377 C CA . GLN A 1 294 ? -5.535 -20.344 -12.883 1 88.88 294 GLN A CA 1
ATOM 2378 C C . GLN A 1 294 ? -6.547 -19.422 -12.195 1 88.88 294 GLN A C 1
ATOM 2380 O O . GLN A 1 294 ? -6.309 -18.234 -12.055 1 88.88 294 GLN A O 1
ATOM 2385 N N . GLN A 1 295 ? -7.574 -20 -11.672 1 90.19 295 GLN A N 1
ATOM 2386 C CA . GLN A 1 295 ? -8.539 -19.234 -10.891 1 90.19 295 GLN A CA 1
ATOM 2387 C C . GLN A 1 295 ? -8.109 -19.125 -9.438 1 90.19 295 GLN A C 1
ATOM 2389 O O . GLN A 1 295 ? -7.652 -20.094 -8.836 1 90.19 295 GLN A O 1
ATOM 2394 N N . GLU A 1 296 ? -8.359 -17.984 -8.945 1 91.19 296 GLU A N 1
ATOM 2395 C CA . GLU A 1 296 ? -8.039 -17.75 -7.543 1 91.19 296 GLU A CA 1
ATOM 2396 C C . GLU A 1 296 ? -8.836 -18.656 -6.625 1 91.19 296 GLU A C 1
ATOM 2398 O O . GLU A 1 296 ? -8.375 -19.031 -5.543 1 91.19 296 GLU A O 1
ATOM 2403 N N . PHE A 1 297 ? -9.953 -19.094 -7.137 1 92.31 297 PHE A N 1
ATOM 2404 C CA . PHE A 1 297 ? -10.875 -19.953 -6.402 1 92.31 297 PHE A CA 1
ATOM 2405 C C . PHE A 1 297 ? -10.195 -21.25 -5.988 1 92.31 297 PHE A C 1
ATOM 2407 O O . PHE A 1 297 ? -10.531 -21.828 -4.953 1 92.31 297 PHE A O 1
ATOM 2414 N N . HIS A 1 298 ? -9.164 -21.719 -6.684 1 95 298 HIS A N 1
ATOM 2415 C CA . HIS A 1 298 ? -8.555 -23.031 -6.465 1 95 298 HIS A CA 1
ATOM 2416 C C . HIS A 1 298 ? -7.168 -22.906 -5.848 1 95 298 HIS A C 1
ATOM 2418 O O . HIS A 1 298 ? -6.41 -23.875 -5.793 1 95 298 HIS A O 1
ATOM 2424 N N . THR A 1 299 ? -6.75 -21.719 -5.473 1 95.88 299 THR A N 1
ATOM 2425 C CA . THR A 1 299 ? -5.566 -21.5 -4.641 1 95.88 299 THR A CA 1
ATOM 2426 C C . THR A 1 299 ? -5.93 -21.578 -3.162 1 95.88 299 THR A C 1
ATOM 2428 O O . THR A 1 299 ? -6.805 -20.844 -2.693 1 95.88 299 THR A O 1
ATOM 2431 N N . HIS A 1 300 ? -5.273 -22.438 -2.459 1 97.5 300 HIS A N 1
ATOM 2432 C CA . HIS A 1 300 ? -5.637 -22.672 -1.065 1 97.5 300 HIS A CA 1
ATOM 2433 C C . HIS A 1 300 ? -4.531 -22.188 -0.123 1 97.5 300 HIS A C 1
ATOM 2435 O O . HIS A 1 300 ? -3.359 -22.516 -0.322 1 97.5 300 HIS A O 1
ATOM 2441 N N . PHE A 1 301 ? -4.938 -21.422 0.83 1 97.19 301 PHE A N 1
ATOM 2442 C CA . PHE A 1 301 ? -4.02 -21.016 1.883 1 97.19 301 PHE A CA 1
ATOM 2443 C C . PHE A 1 301 ? -3.721 -22.172 2.828 1 97.19 301 PHE A C 1
ATOM 2445 O O . PHE A 1 301 ? -4.625 -22.906 3.221 1 97.19 301 PHE A O 1
ATOM 2452 N N . LEU A 1 302 ? -2.477 -22.328 3.189 1 98.19 302 LEU A N 1
ATOM 2453 C CA . LEU A 1 302 ? -2.076 -23.391 4.102 1 98.19 302 LEU A CA 1
ATOM 2454 C C . LEU A 1 302 ? -1.643 -22.828 5.449 1 98.19 302 LEU A C 1
ATOM 2456 O O . LEU A 1 302 ? -2.215 -23.172 6.484 1 98.19 302 LEU A O 1
ATOM 2460 N N . SER A 1 303 ? -0.607 -21.984 5.426 1 98.38 303 SER A N 1
ATOM 2461 C CA . SER A 1 303 ? -0.098 -21.438 6.676 1 98.38 303 SER A CA 1
ATOM 2462 C C . SER A 1 303 ? 0.667 -20.141 6.434 1 98.38 303 SER A C 1
ATOM 2464 O O . SER A 1 303 ? 1.033 -19.828 5.301 1 98.38 303 SER A O 1
ATOM 2466 N N . THR A 1 304 ? 0.808 -19.344 7.469 1 97.94 304 THR A N 1
ATOM 2467 C CA . THR A 1 304 ? 1.611 -18.125 7.484 1 97.94 304 THR A CA 1
ATOM 2468 C C . THR A 1 304 ? 2.285 -17.938 8.844 1 97.94 304 THR A C 1
ATOM 2470 O O . THR A 1 304 ? 1.849 -18.516 9.844 1 97.94 304 THR A O 1
ATOM 2473 N N . SER A 1 305 ? 3.441 -17.281 8.82 1 97.62 305 SER A N 1
ATOM 2474 C CA . SER A 1 305 ? 4.125 -16.969 10.07 1 97.62 305 SER A CA 1
ATOM 2475 C C . SER A 1 305 ? 5.062 -15.773 9.914 1 97.62 305 SER A C 1
ATOM 2477 O O . SER A 1 305 ? 5.664 -15.594 8.859 1 97.62 305 SER A O 1
ATOM 2479 N N . GLN A 1 306 ? 5.086 -15 10.906 1 94.56 306 GLN A N 1
ATOM 2480 C CA . GLN A 1 306 ? 6.078 -13.93 10.93 1 94.56 306 GLN A CA 1
ATOM 2481 C C . GLN A 1 306 ? 7.422 -14.438 11.445 1 94.56 306 GLN A C 1
ATOM 2483 O O . GLN A 1 306 ? 8.445 -13.758 11.297 1 94.56 306 GLN A O 1
ATOM 2488 N N . HIS A 1 307 ? 7.426 -15.695 11.984 1 94.31 307 HIS A N 1
ATOM 2489 C CA . HIS A 1 307 ? 8.609 -16.188 12.68 1 94.31 307 HIS A CA 1
ATOM 2490 C C . HIS A 1 307 ? 9.125 -17.469 12.047 1 94.31 307 HIS A C 1
ATOM 2492 O O . HIS A 1 307 ? 10.32 -17.609 11.781 1 94.31 307 HIS A O 1
ATOM 2498 N N . ALA A 1 308 ? 8.203 -18.391 11.766 1 97 308 ALA A N 1
ATOM 2499 C CA . ALA A 1 308 ? 8.594 -19.672 11.203 1 97 308 ALA A CA 1
ATOM 2500 C C . ALA A 1 308 ? 8.867 -19.562 9.711 1 97 308 ALA A C 1
ATOM 2502 O O . ALA A 1 308 ? 8.016 -19.109 8.945 1 97 308 ALA A O 1
ATOM 2503 N N . SER A 1 309 ? 10.055 -20.016 9.312 1 96.44 309 SER A N 1
ATOM 2504 C CA . SER A 1 309 ? 10.422 -20.016 7.895 1 96.44 309 SER A CA 1
ATOM 2505 C C . SER A 1 309 ? 9.57 -21 7.102 1 96.44 309 SER A C 1
ATOM 2507 O O . SER A 1 309 ? 8.797 -21.75 7.676 1 96.44 309 SER A O 1
ATOM 2509 N N . ILE A 1 310 ? 9.711 -20.953 5.801 1 97.56 310 ILE A N 1
ATOM 2510 C CA . ILE A 1 310 ? 8.953 -21.844 4.922 1 97.56 310 ILE A CA 1
ATOM 2511 C C . ILE A 1 310 ? 9.32 -23.297 5.203 1 97.56 310 ILE A C 1
ATOM 2513 O O . ILE A 1 310 ? 8.453 -24.172 5.195 1 97.56 310 ILE A O 1
ATOM 2517 N N . ALA A 1 311 ? 10.609 -23.562 5.465 1 97.06 311 ALA A N 1
ATOM 2518 C CA . ALA A 1 311 ? 11.047 -24.922 5.762 1 97.06 311 ALA A CA 1
ATOM 2519 C C . ALA A 1 311 ? 10.414 -25.438 7.059 1 97.06 311 ALA A C 1
ATOM 2521 O O . ALA A 1 311 ? 10.016 -26.594 7.148 1 97.06 311 ALA A O 1
ATOM 2522 N N . GLU A 1 312 ? 10.328 -24.547 8.078 1 97.12 312 GLU A N 1
ATOM 2523 C CA . GLU A 1 312 ? 9.688 -24.906 9.344 1 97.12 312 GLU A CA 1
ATOM 2524 C C . GLU A 1 312 ? 8.211 -25.25 9.133 1 97.12 312 GLU A C 1
ATOM 2526 O O . GLU A 1 312 ? 7.711 -26.234 9.688 1 97.12 312 GLU A O 1
ATOM 2531 N N . GLN A 1 313 ? 7.562 -24.453 8.375 1 98.06 313 GLN A N 1
ATOM 2532 C CA . GLN A 1 313 ? 6.148 -24.672 8.086 1 98.06 313 GLN A CA 1
ATOM 2533 C C . GLN A 1 313 ? 5.949 -25.953 7.266 1 98.06 313 GLN A C 1
ATOM 2535 O O . GLN A 1 313 ? 4.984 -26.688 7.477 1 98.06 313 GLN A O 1
ATOM 2540 N N . PHE A 1 314 ? 6.875 -26.172 6.34 1 98.06 314 PHE A N 1
ATOM 2541 C CA . PHE A 1 314 ? 6.805 -27.359 5.508 1 98.06 314 PHE A CA 1
ATOM 2542 C C . PHE A 1 314 ? 6.961 -28.625 6.355 1 98.06 314 PHE A C 1
ATOM 2544 O O . PHE A 1 314 ? 6.359 -29.656 6.055 1 98.06 314 PHE A O 1
ATOM 2551 N N . MET A 1 315 ? 7.758 -28.578 7.391 1 97.44 315 MET A N 1
ATOM 2552 C CA . MET A 1 315 ? 7.926 -29.734 8.273 1 97.44 315 MET A CA 1
ATOM 2553 C C . MET A 1 315 ? 6.59 -30.156 8.875 1 97.44 315 MET A C 1
ATOM 2555 O O . MET A 1 315 ? 6.281 -31.344 8.922 1 97.44 315 MET A O 1
ATOM 2559 N N . ALA A 1 316 ? 5.844 -29.172 9.336 1 97.38 316 ALA A N 1
ATOM 2560 C CA . ALA A 1 316 ? 4.52 -29.469 9.867 1 97.38 316 ALA A CA 1
ATOM 2561 C C . ALA A 1 316 ? 3.609 -30.047 8.789 1 97.38 316 ALA A C 1
ATOM 2563 O O . ALA A 1 316 ? 2.857 -30.984 9.047 1 97.38 316 ALA A O 1
ATOM 2564 N N . PHE A 1 317 ? 3.623 -29.547 7.652 1 97.81 317 PHE A N 1
ATOM 2565 C CA . PHE A 1 317 ? 2.863 -30.016 6.5 1 97.81 317 PHE A CA 1
ATOM 2566 C C . PHE A 1 317 ? 3.252 -31.453 6.148 1 97.81 317 PHE A C 1
ATOM 2568 O O . PHE A 1 317 ? 2.385 -32.281 5.902 1 97.81 317 PHE A O 1
ATOM 2575 N N . LYS A 1 318 ? 4.562 -31.703 6.078 1 97.69 318 LYS A N 1
ATOM 2576 C CA . LYS A 1 318 ? 5.102 -33.031 5.758 1 97.69 318 LYS A CA 1
ATOM 2577 C C . LYS A 1 318 ? 4.547 -34.094 6.699 1 97.69 318 LYS A C 1
ATOM 2579 O O . LYS A 1 318 ? 4.188 -35.188 6.262 1 97.69 318 LYS A O 1
ATOM 2584 N N . LYS A 1 319 ? 4.473 -33.719 7.949 1 96.88 319 LYS A N 1
ATOM 2585 C CA . LYS A 1 319 ? 3.943 -34.656 8.93 1 96.88 319 LYS A CA 1
ATOM 2586 C C . LYS A 1 319 ? 2.512 -35.062 8.594 1 96.88 319 LYS A C 1
ATOM 2588 O O . LYS A 1 319 ? 2.158 -36.25 8.656 1 96.88 319 LYS A O 1
ATOM 2593 N N . ILE A 1 320 ? 1.76 -34.125 8.188 1 97.44 320 ILE A N 1
ATOM 2594 C CA . ILE A 1 320 ? 0.374 -34.375 7.816 1 97.44 320 ILE A CA 1
ATOM 2595 C C . ILE A 1 320 ? 0.33 -35.188 6.508 1 97.44 320 ILE A C 1
ATOM 2597 O O . ILE A 1 320 ? -0.427 -36.125 6.379 1 97.44 320 ILE A O 1
ATOM 2601 N N . LEU A 1 321 ? 1.112 -34.75 5.605 1 97.5 321 LEU A N 1
ATOM 2602 C CA . LEU A 1 321 ? 1.195 -35.406 4.301 1 97.5 321 LEU A CA 1
ATOM 2603 C C . LEU A 1 321 ? 1.531 -36.875 4.457 1 97.5 321 LEU A C 1
ATOM 2605 O O . LEU A 1 321 ? 0.849 -37.75 3.893 1 97.5 321 LEU A O 1
ATOM 2609 N N . GLU A 1 322 ? 2.529 -37.219 5.242 1 96.81 322 GLU A N 1
ATOM 2610 C CA . GLU A 1 322 ? 3.002 -38.594 5.41 1 96.81 322 GLU A CA 1
ATOM 2611 C C . GLU A 1 322 ? 2.004 -39.438 6.203 1 96.81 322 GLU A C 1
ATOM 2613 O O . GLU A 1 322 ? 1.914 -40.656 6.012 1 96.81 322 GLU A O 1
ATOM 2618 N N . SER A 1 323 ? 1.229 -38.75 7.039 1 97.25 323 SER A N 1
ATOM 2619 C CA . SER A 1 323 ? 0.199 -39.5 7.777 1 97.25 323 SER A CA 1
ATOM 2620 C C . SER A 1 323 ? -0.845 -40.062 6.832 1 97.25 323 SER A C 1
ATOM 2622 O O . SER A 1 323 ? -1.454 -41.094 7.137 1 97.25 323 SER A O 1
ATOM 2624 N N . THR A 1 324 ? -1.06 -39.469 5.719 1 97.75 324 THR A N 1
ATOM 2625 C CA . THR A 1 324 ? -2.059 -39.938 4.766 1 97.75 324 THR A CA 1
ATOM 2626 C C . THR A 1 324 ? -1.561 -41.188 4.027 1 97.75 324 THR A C 1
ATOM 2628 O O . THR A 1 324 ? -2.342 -41.875 3.375 1 97.75 324 THR A O 1
ATOM 2631 N N . HIS A 1 325 ? -0.254 -41.469 4.098 1 96.06 325 HIS A N 1
ATOM 2632 C CA . HIS A 1 325 ? 0.304 -42.625 3.404 1 96.06 325 HIS A CA 1
ATOM 2633 C C . HIS A 1 325 ? -0.047 -43.906 4.125 1 96.06 325 HIS A C 1
ATOM 2635 O O . HIS A 1 325 ? -0.172 -44.969 3.494 1 96.06 325 HIS A O 1
ATOM 2641 N N . THR A 1 326 ? -0.214 -43.75 5.434 1 95.31 326 THR A N 1
ATOM 2642 C CA . THR A 1 326 ? -0.583 -44.906 6.238 1 95.31 326 THR A CA 1
ATOM 2643 C C . THR A 1 326 ? -2.068 -44.875 6.59 1 95.31 326 THR A C 1
ATOM 2645 O O . THR A 1 326 ? -2.693 -45.938 6.77 1 95.31 326 THR A O 1
ATOM 2648 N N . ASN A 1 327 ? -2.52 -43.719 6.688 1 96.81 327 ASN A N 1
ATOM 2649 C CA . ASN A 1 327 ? -3.936 -43.5 6.965 1 96.81 327 ASN A CA 1
ATOM 2650 C C . ASN A 1 327 ? -4.566 -42.531 5.965 1 96.81 327 ASN A C 1
ATOM 2652 O O . ASN A 1 327 ? -4.867 -41.375 6.305 1 96.81 327 ASN A O 1
ATOM 2656 N N . PRO A 1 328 ? -4.863 -43.062 4.805 1 97.88 328 PRO A N 1
ATOM 2657 C CA . PRO A 1 328 ? -5.43 -42.188 3.777 1 97.88 328 PRO A CA 1
ATOM 2658 C C . PRO A 1 328 ? -6.73 -41.531 4.223 1 97.88 328 PRO A C 1
ATOM 2660 O O . PRO A 1 328 ? -7.441 -42.062 5.078 1 97.88 328 PRO A O 1
ATOM 2663 N N . VAL A 1 329 ? -7.035 -40.406 3.666 1 97.75 329 VAL A N 1
ATOM 2664 C CA . VAL A 1 329 ? -8.219 -39.625 4.039 1 97.75 329 VAL A CA 1
ATOM 2665 C C . VAL A 1 329 ? -9.461 -40.25 3.412 1 97.75 329 VAL A C 1
ATOM 2667 O O . VAL A 1 329 ? -9.5 -40.5 2.203 1 97.75 329 VAL A O 1
ATOM 2670 N N . VAL A 1 330 ? -10.445 -40.562 4.164 1 96.31 330 VAL A N 1
ATOM 2671 C CA . VAL A 1 330 ? -11.711 -41.094 3.686 1 96.31 330 VAL A CA 1
ATOM 2672 C C . VAL A 1 330 ? -12.664 -39.938 3.342 1 96.31 330 VAL A C 1
ATOM 2674 O O . VAL A 1 330 ? -12.852 -39.031 4.145 1 96.31 330 VAL A O 1
ATOM 2677 N N . VAL A 1 331 ? -13.18 -39.938 2.186 1 96.56 331 VAL A N 1
ATOM 2678 C CA . VAL A 1 331 ? -14.062 -38.875 1.768 1 96.56 331 VAL A CA 1
ATOM 2679 C C . VAL A 1 331 ? -15.172 -39.406 0.869 1 96.56 331 VAL A C 1
ATOM 2681 O O . VAL A 1 331 ? -15 -40.469 0.24 1 96.56 331 VAL A O 1
ATOM 2684 N N . ARG A 1 332 ? -16.25 -38.75 0.887 1 95.88 332 ARG A N 1
ATOM 2685 C CA . ARG A 1 332 ? -17.328 -39.062 -0.04 1 95.88 332 ARG A CA 1
ATOM 2686 C C . ARG A 1 332 ? -17.031 -38.531 -1.437 1 95.88 332 ARG A C 1
ATOM 2688 O O . ARG A 1 332 ? -16.734 -37.344 -1.603 1 95.88 332 ARG A O 1
ATOM 2695 N N . ASP A 1 333 ? -17.109 -39.438 -2.377 1 96.25 333 ASP A N 1
ATOM 2696 C CA . ASP A 1 333 ? -16.984 -38.969 -3.756 1 96.25 333 ASP A CA 1
ATOM 2697 C C . ASP A 1 333 ? -18.203 -38.125 -4.168 1 96.25 333 ASP A C 1
ATOM 2699 O O . ASP A 1 333 ? -19.328 -38.625 -4.133 1 96.25 333 ASP A O 1
ATOM 2703 N N . GLY A 1 334 ? -17.969 -36.938 -4.551 1 95.5 334 GLY A N 1
ATOM 2704 C CA . GLY A 1 334 ? -19.031 -36 -4.848 1 95.5 334 GLY A CA 1
ATOM 2705 C C . GLY A 1 334 ? -19.906 -36.406 -6.016 1 95.5 334 GLY A C 1
ATOM 2706 O O . GLY A 1 334 ? -21.031 -35.969 -6.152 1 95.5 334 GLY A O 1
ATOM 2707 N N . ILE A 1 335 ? -19.453 -37.312 -6.863 1 93.31 335 ILE A N 1
ATOM 2708 C CA . ILE A 1 335 ? -20.188 -37.719 -8.055 1 93.31 335 ILE A CA 1
ATOM 2709 C C . ILE A 1 335 ? -20.891 -39.062 -7.777 1 93.31 335 ILE A C 1
ATOM 2711 O O . ILE A 1 335 ? -22.109 -39.156 -7.957 1 93.31 335 ILE A O 1
ATOM 2715 N N . THR A 1 336 ? -20.188 -40.094 -7.242 1 92.06 336 THR A N 1
ATOM 2716 C CA . THR A 1 336 ? -20.734 -41.438 -7.09 1 92.06 336 THR A CA 1
ATOM 2717 C C . THR A 1 336 ? -21.438 -41.594 -5.742 1 92.06 336 THR A C 1
ATOM 2719 O O . THR A 1 336 ? -22.297 -42.438 -5.578 1 92.06 336 THR A O 1
ATOM 2722 N N . GLY A 1 337 ? -21.016 -40.75 -4.75 1 92.38 337 GLY A N 1
ATOM 2723 C CA . GLY A 1 337 ? -21.578 -40.875 -3.412 1 92.38 337 GLY A CA 1
ATOM 2724 C C . GLY A 1 337 ? -20.906 -41.938 -2.576 1 92.38 337 GLY A C 1
ATOM 2725 O O . GLY A 1 337 ? -21.156 -42.031 -1.373 1 92.38 337 GLY A O 1
ATOM 2726 N N . GLU A 1 338 ? -20 -42.688 -3.227 1 92.38 338 GLU A N 1
ATOM 2727 C CA . GLU A 1 338 ? -19.297 -43.75 -2.525 1 92.38 338 GLU A CA 1
ATOM 2728 C C . GLU A 1 338 ? -18.094 -43.219 -1.768 1 92.38 338 GLU A C 1
ATOM 2730 O O . GLU A 1 338 ? -17.609 -42.125 -2.055 1 92.38 338 GLU A O 1
ATOM 2735 N N . ASN A 1 339 ? -17.625 -44.031 -0.866 1 93.38 339 ASN A N 1
ATOM 2736 C CA . ASN A 1 339 ? -16.422 -43.688 -0.132 1 93.38 339 ASN A CA 1
ATOM 2737 C C . ASN A 1 339 ? -15.172 -43.938 -0.968 1 93.38 339 ASN A C 1
ATOM 2739 O O . ASN A 1 339 ? -15.07 -44.938 -1.673 1 93.38 339 ASN A O 1
ATOM 2743 N N . VAL A 1 340 ? -14.352 -42.969 -0.95 1 96.12 340 VAL A N 1
ATOM 2744 C CA . VAL A 1 340 ? -13.047 -43.094 -1.598 1 96.12 340 VAL A CA 1
ATOM 2745 C C . VAL A 1 340 ? -11.961 -42.625 -0.635 1 96.12 340 VAL A C 1
ATOM 2747 O O . VAL A 1 340 ? -12.234 -41.906 0.325 1 96.12 340 VAL A O 1
ATOM 2750 N N . ARG A 1 341 ? -10.797 -43.125 -0.808 1 97.62 341 ARG A N 1
ATOM 2751 C CA . ARG A 1 341 ? -9.648 -42.719 -0.011 1 97.62 341 ARG A CA 1
ATOM 2752 C C . ARG A 1 341 ? -8.562 -42.094 -0.891 1 97.62 341 ARG A C 1
ATOM 2754 O O . ARG A 1 341 ? -8.414 -42.469 -2.055 1 97.62 341 ARG A O 1
ATOM 2761 N N . PHE A 1 342 ? -7.879 -41.125 -0.336 1 98 342 PHE A N 1
ATOM 2762 C CA . PHE A 1 342 ? -6.77 -40.562 -1.098 1 98 342 PHE A CA 1
ATOM 2763 C C . PHE A 1 342 ? -5.559 -40.344 -0.201 1 98 342 PHE A C 1
ATOM 2765 O O . PHE A 1 342 ? -5.703 -40.094 1.002 1 98 342 PHE A O 1
ATOM 2772 N N . ARG A 1 343 ? -4.355 -40.438 -0.74 1 97.81 343 A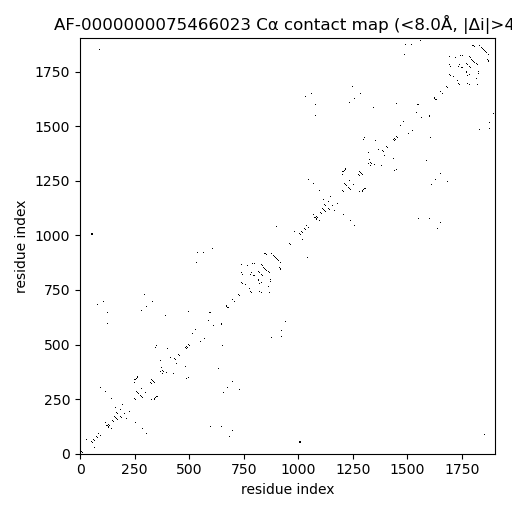RG A N 1
ATOM 2773 C CA . ARG A 1 343 ? -3.082 -40.062 -0.14 1 97.81 343 ARG A CA 1
ATOM 2774 C C . ARG A 1 343 ? -2.541 -38.781 -0.777 1 97.81 343 ARG A C 1
ATOM 2776 O O . ARG A 1 343 ? -2.904 -38.438 -1.905 1 97.81 343 ARG A O 1
ATOM 2783 N N . LEU A 1 344 ? -1.724 -38.031 -0.078 1 97.94 344 LEU A N 1
ATOM 2784 C CA . LEU A 1 344 ? -1.176 -36.75 -0.569 1 97.94 344 LEU A CA 1
ATOM 2785 C C . LEU A 1 344 ? 0.307 -36.906 -0.895 1 97.94 344 LEU A C 1
ATOM 2787 O O . LEU A 1 344 ? 1.042 -37.594 -0.175 1 97.94 344 LEU A O 1
ATOM 2791 N N . HIS A 1 345 ? 0.737 -36.344 -1.987 1 97.69 345 HIS A N 1
ATOM 2792 C CA . HIS A 1 345 ? 2.141 -36.219 -2.355 1 97.69 345 HIS A CA 1
ATOM 2793 C C . HIS A 1 345 ? 2.43 -34.812 -2.93 1 97.69 345 HIS A C 1
ATOM 2795 O O . HIS A 1 345 ? 1.526 -34.156 -3.449 1 97.69 345 HIS A O 1
ATOM 2801 N N . VAL A 1 346 ? 3.633 -34.375 -2.842 1 97.44 346 VAL A N 1
ATOM 2802 C CA . VAL A 1 346 ? 4.031 -33.094 -3.387 1 97.44 346 VAL A CA 1
ATOM 2803 C C . VAL A 1 346 ? 4.469 -33.25 -4.84 1 97.44 346 VAL A C 1
ATOM 2805 O O . VAL A 1 346 ? 5.266 -34.156 -5.16 1 97.44 346 VAL A O 1
ATOM 2808 N N . ASN A 1 347 ? 3.91 -32.469 -5.676 1 96.88 347 ASN A N 1
ATOM 2809 C CA . ASN A 1 347 ? 4.258 -32.531 -7.094 1 96.88 347 ASN A CA 1
ATOM 2810 C C . ASN A 1 347 ? 5.426 -31.594 -7.41 1 96.88 347 ASN A C 1
ATOM 2812 O O . ASN A 1 347 ? 6.422 -32 -8 1 96.88 347 ASN A O 1
ATOM 2816 N N . ALA A 1 348 ? 5.297 -30.359 -7.074 1 96.69 348 ALA A N 1
ATOM 2817 C CA . ALA A 1 348 ? 6.312 -29.359 -7.371 1 96.69 348 ALA A CA 1
ATOM 2818 C C . ALA A 1 348 ? 6.273 -28.219 -6.355 1 96.69 348 ALA A C 1
ATOM 2820 O O . ALA A 1 348 ? 5.34 -28.125 -5.555 1 96.69 348 ALA A O 1
ATOM 2821 N N . GLN A 1 349 ? 7.32 -27.453 -6.359 1 95.19 349 GLN A N 1
ATOM 2822 C CA . GLN A 1 349 ? 7.398 -26.25 -5.539 1 95.19 349 GLN A CA 1
ATOM 2823 C C . GLN A 1 349 ? 7.715 -25.016 -6.387 1 95.19 349 GLN A C 1
ATOM 2825 O O . GLN A 1 349 ? 8.836 -24.516 -6.355 1 95.19 349 GLN A O 1
ATOM 2830 N N . PRO A 1 350 ? 6.656 -24.469 -6.965 1 92.38 350 PRO A N 1
ATOM 2831 C CA . PRO A 1 350 ? 6.871 -23.234 -7.742 1 92.38 350 PRO A CA 1
ATOM 2832 C C . PRO A 1 350 ? 7.004 -22 -6.863 1 92.38 350 PRO A C 1
ATOM 2834 O O . PRO A 1 350 ? 6.219 -21.812 -5.934 1 92.38 350 PRO A O 1
ATOM 2837 N N . SER A 1 351 ? 8.102 -21.219 -6.922 1 94.25 351 SER A N 1
ATOM 2838 C CA . SER A 1 351 ? 8.352 -19.984 -6.195 1 94.25 351 SER A CA 1
ATOM 2839 C C . SER A 1 351 ? 9.344 -19.094 -6.934 1 94.25 351 SER A C 1
ATOM 2841 O O . SER A 1 351 ? 9.789 -19.438 -8.031 1 94.25 351 SER A O 1
ATOM 2843 N N . ASP A 1 352 ? 9.617 -18.016 -6.359 1 93.12 352 ASP A N 1
ATOM 2844 C CA . ASP A 1 352 ? 10.617 -17.141 -6.977 1 93.12 352 ASP A CA 1
ATOM 2845 C C . ASP A 1 352 ? 12.023 -17.719 -6.816 1 93.12 352 ASP A C 1
ATOM 2847 O O . ASP A 1 352 ? 12.211 -18.734 -6.129 1 93.12 352 ASP A O 1
ATOM 2851 N N . ASN A 1 353 ? 12.953 -17.188 -7.426 1 94.5 353 ASN A N 1
ATOM 2852 C CA . ASN A 1 353 ? 14.289 -17.766 -7.508 1 94.5 353 ASN A CA 1
ATOM 2853 C C . ASN A 1 353 ? 14.953 -17.844 -6.137 1 94.5 353 ASN A C 1
ATOM 2855 O O . ASN A 1 353 ? 15.539 -18.859 -5.777 1 94.5 353 ASN A O 1
ATOM 2859 N N . PRO A 1 354 ? 14.898 -16.828 -5.27 1 93.56 354 PRO A N 1
ATOM 2860 C CA . PRO A 1 354 ? 15.523 -16.938 -3.945 1 93.56 354 PRO A CA 1
ATOM 2861 C C . PRO A 1 354 ? 14.898 -18.047 -3.092 1 93.56 354 PRO A C 1
ATOM 2863 O O . PRO A 1 354 ? 15.617 -18.766 -2.404 1 93.56 354 PRO A O 1
ATOM 2866 N N . MET A 1 355 ? 13.625 -18.156 -3.127 1 95.31 355 MET A N 1
ATOM 2867 C CA . MET A 1 355 ? 12.953 -19.188 -2.354 1 95.31 355 MET A CA 1
ATOM 2868 C C . MET A 1 355 ? 13.281 -20.578 -2.891 1 95.31 355 MET A C 1
ATOM 2870 O O . MET A 1 355 ? 13.492 -21.516 -2.115 1 95.31 355 MET A O 1
ATOM 2874 N N . GLN A 1 356 ? 13.312 -20.734 -4.195 1 95.75 356 GLN A N 1
ATOM 2875 C CA . GLN A 1 356 ? 13.672 -22.016 -4.77 1 95.75 356 GLN A CA 1
ATOM 2876 C C . GLN A 1 356 ? 15.109 -22.391 -4.422 1 95.75 356 GLN A C 1
ATOM 2878 O O . GLN A 1 356 ? 15.422 -23.578 -4.23 1 95.75 356 GLN A O 1
ATOM 2883 N N . SER A 1 357 ? 15.945 -21.375 -4.367 1 94.94 357 SER A N 1
ATOM 2884 C CA . SER A 1 357 ? 17.312 -21.609 -3.936 1 94.94 357 SER A C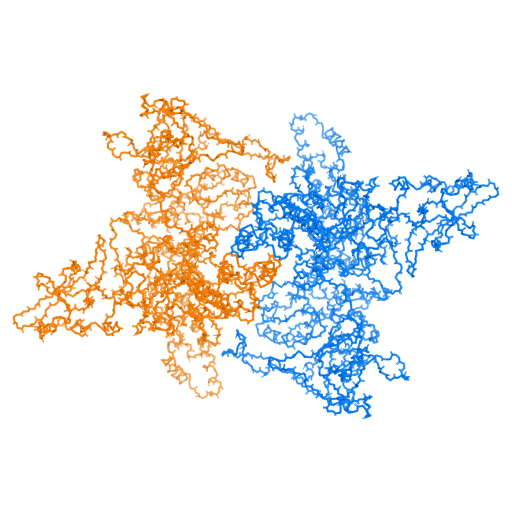A 1
ATOM 2885 C C . SER A 1 357 ? 17.359 -22.125 -2.498 1 94.94 357 SER A C 1
ATOM 2887 O O . SER A 1 357 ? 18.109 -23.062 -2.188 1 94.94 357 SER A O 1
ATOM 2889 N N . GLU A 1 358 ? 16.594 -21.578 -1.68 1 94.38 358 GLU A N 1
ATOM 2890 C CA . GLU A 1 358 ? 16.531 -21.984 -0.281 1 94.38 358 GLU A CA 1
ATOM 2891 C C . GLU A 1 358 ? 15.984 -23.406 -0.148 1 94.38 358 GLU A C 1
ATOM 2893 O O . GLU A 1 358 ? 16.547 -24.234 0.576 1 94.38 358 GLU A O 1
ATOM 2898 N N . VAL A 1 359 ? 14.945 -23.688 -0.87 1 95.62 359 VAL A N 1
ATOM 2899 C CA . VAL A 1 359 ? 14.281 -24.984 -0.819 1 95.62 359 VAL A CA 1
ATOM 2900 C C . VAL A 1 359 ? 15.227 -26.062 -1.331 1 95.62 359 VAL A C 1
ATOM 2902 O O . VAL A 1 359 ? 15.234 -27.188 -0.82 1 95.62 359 VAL A O 1
ATOM 2905 N N . SER A 1 360 ? 16.078 -25.688 -2.285 1 96.06 360 SER A N 1
ATOM 2906 C CA . SER A 1 360 ? 17 -26.641 -2.896 1 96.06 360 SER A CA 1
ATOM 2907 C C . SER A 1 360 ? 18.344 -26.688 -2.16 1 96.06 360 SER A C 1
ATOM 2909 O O . SER A 1 360 ? 19.312 -27.266 -2.652 1 96.06 360 SER A O 1
ATOM 2911 N N . ALA A 1 361 ? 18.453 -26.016 -1.026 1 96.69 361 ALA A N 1
ATOM 2912 C CA . ALA A 1 361 ? 19.672 -25.969 -0.218 1 96.69 361 ALA A CA 1
ATOM 2913 C C . ALA A 1 361 ? 20.844 -25.406 -1.021 1 96.69 361 ALA A C 1
ATOM 2915 O O . ALA A 1 361 ? 21.922 -26.016 -1.059 1 96.69 361 ALA A O 1
ATOM 2916 N N . HIS A 1 362 ? 20.578 -24.359 -1.609 1 94.19 362 HIS A N 1
ATOM 2917 C CA . HIS A 1 362 ? 21.562 -23.688 -2.449 1 94.19 362 HIS A CA 1
ATOM 2918 C C . HIS A 1 362 ? 22.047 -22.391 -1.81 1 94.19 362 HIS A C 1
ATOM 2920 O O . HIS A 1 362 ? 21.266 -21.672 -1.184 1 94.19 362 HIS A O 1
ATOM 2926 N N . ILE A 1 363 ? 23.266 -22.031 -1.827 1 88.25 363 ILE A N 1
ATOM 2927 C CA . ILE A 1 363 ? 23.906 -20.906 -1.153 1 88.25 363 ILE A CA 1
ATOM 2928 C C . ILE A 1 363 ? 23.438 -19.594 -1.783 1 88.25 363 ILE A C 1
ATOM 2930 O O . ILE A 1 363 ? 23.516 -18.531 -1.16 1 88.25 363 ILE A O 1
ATOM 2934 N N . SER A 1 364 ? 23.125 -19.516 -3.057 1 81.56 364 SER A N 1
ATOM 2935 C CA . SER A 1 364 ? 22.625 -18.328 -3.744 1 81.56 364 SER A CA 1
ATOM 2936 C C . SER A 1 364 ? 23.281 -18.172 -5.113 1 81.56 364 SER A C 1
ATOM 2938 O O . SER A 1 364 ? 24.281 -18.828 -5.406 1 81.56 364 SER A O 1
ATOM 2940 N N . GLY A 1 365 ? 22.766 -17.234 -5.812 1 76.88 365 GLY A N 1
ATOM 2941 C CA . GLY A 1 365 ? 23.266 -16.969 -7.152 1 76.88 365 GLY A CA 1
ATOM 2942 C C . GLY A 1 365 ? 24.625 -16.297 -7.16 1 76.88 365 GLY A C 1
ATOM 2943 O O . GLY A 1 365 ? 25.25 -16.172 -8.211 1 76.88 365 GLY A O 1
ATOM 2944 N N . ARG A 1 366 ? 25.25 -16.016 -6.023 1 76.38 366 ARG A N 1
ATOM 2945 C CA . ARG A 1 366 ? 26.531 -15.32 -5.945 1 76.38 366 ARG A CA 1
ATOM 2946 C C . ARG A 1 366 ? 27.656 -16.266 -5.562 1 76.38 366 ARG A C 1
ATOM 2948 O O . ARG A 1 366 ? 28.812 -15.867 -5.48 1 76.38 366 ARG A O 1
ATOM 2955 N N . GLY A 1 367 ? 27.234 -17.547 -5.348 1 86 367 GLY A N 1
ATOM 2956 C CA . GLY A 1 367 ? 28.219 -18.531 -4.969 1 86 367 GLY A CA 1
ATOM 2957 C C . GLY A 1 367 ? 29.047 -19.031 -6.145 1 86 367 GLY A C 1
ATOM 2958 O O . GLY A 1 367 ? 28.75 -18.719 -7.297 1 86 367 GLY A O 1
ATOM 2959 N N . ASN A 1 368 ? 30.125 -19.812 -5.82 1 87.62 368 ASN A N 1
ATOM 2960 C CA . ASN A 1 368 ? 30.953 -20.406 -6.852 1 87.62 368 ASN A CA 1
ATOM 2961 C C . ASN A 1 368 ? 30.172 -21.406 -7.703 1 87.62 368 ASN A C 1
ATOM 2963 O O . ASN A 1 368 ? 30.266 -21.391 -8.93 1 87.62 368 ASN A O 1
ATOM 2967 N N . CYS A 1 369 ? 29.406 -22.219 -7.082 1 89.69 369 CYS A N 1
ATOM 2968 C CA . CYS A 1 369 ? 28.406 -23.062 -7.746 1 89.69 369 CYS A CA 1
ATOM 2969 C C . CYS A 1 369 ? 27.031 -22.422 -7.676 1 89.69 369 CYS A C 1
ATOM 2971 O O . CYS A 1 369 ? 26.188 -22.812 -6.863 1 89.69 369 CYS A O 1
ATOM 2973 N N . TYR A 1 370 ? 26.734 -21.562 -8.641 1 89.69 370 TYR A N 1
ATOM 2974 C CA . TYR A 1 370 ? 25.672 -20.594 -8.414 1 89.69 370 TYR A CA 1
ATOM 2975 C C . TYR A 1 370 ? 24.344 -21.109 -8.969 1 89.69 370 TYR A C 1
ATOM 2977 O O . TYR A 1 370 ? 23.328 -20.422 -8.875 1 89.69 370 TYR A O 1
ATOM 2985 N N . CYS A 1 371 ? 24.328 -22.359 -9.508 1 94.5 371 CYS A N 1
ATOM 2986 C CA . CYS A 1 371 ? 23.062 -22.891 -10.023 1 94.5 371 CYS A CA 1
ATOM 2987 C C . CYS A 1 371 ? 22.469 -23.906 -9.055 1 94.5 371 CYS A C 1
ATOM 2989 O O . CYS A 1 371 ? 23.156 -24.797 -8.562 1 94.5 371 CYS A O 1
ATOM 2991 N N . ARG A 1 372 ? 21.234 -23.844 -8.773 1 95 372 ARG A N 1
ATOM 2992 C CA . ARG A 1 372 ? 20.547 -24.734 -7.832 1 95 372 ARG A CA 1
ATOM 2993 C C . ARG A 1 372 ? 20.25 -26.078 -8.477 1 95 372 ARG A C 1
ATOM 2995 O O . ARG A 1 372 ? 19.969 -27.062 -7.773 1 95 372 ARG A O 1
ATOM 3002 N N . LYS A 1 373 ? 20.297 -26.25 -9.82 1 96.19 373 LYS A N 1
ATOM 3003 C CA . LYS A 1 373 ? 19.875 -27.453 -10.516 1 96.19 373 LYS A CA 1
ATOM 3004 C C . LYS A 1 373 ? 21.062 -28.297 -10.953 1 96.19 373 LYS A C 1
ATOM 3006 O O . LYS A 1 373 ? 20.953 -29.5 -11.188 1 96.19 373 LYS A O 1
ATOM 3011 N N . CYS A 1 374 ? 22.234 -27.641 -11.172 1 95.62 374 CYS A N 1
ATOM 3012 C CA . CYS A 1 374 ? 23.438 -28.359 -11.586 1 95.62 374 CYS A CA 1
ATOM 3013 C C . CYS A 1 374 ? 24.672 -27.781 -10.914 1 95.62 374 CYS A C 1
ATOM 3015 O O . CYS A 1 374 ? 24.562 -26.922 -10.047 1 95.62 374 CYS A O 1
ATOM 3017 N N . ASP A 1 375 ? 25.828 -28.234 -11.25 1 91.06 375 ASP A N 1
ATOM 3018 C CA . ASP A 1 375 ? 27.047 -27.812 -10.578 1 91.06 375 ASP A CA 1
ATOM 3019 C C . ASP A 1 375 ? 27.781 -26.734 -11.375 1 91.06 375 ASP A C 1
ATOM 3021 O O . ASP A 1 375 ? 28.984 -26.531 -11.203 1 91.06 375 ASP A O 1
ATOM 3025 N N . ALA A 1 376 ? 27.031 -26.141 -12.281 1 91.44 376 ALA A N 1
ATOM 3026 C CA . ALA A 1 376 ? 27.656 -25.078 -13.086 1 91.44 376 ALA A CA 1
ATOM 3027 C C . ALA A 1 376 ? 28.219 -23.984 -12.195 1 91.44 376 ALA A C 1
ATOM 3029 O O . ALA A 1 376 ? 27.641 -23.641 -11.164 1 91.44 376 ALA A O 1
ATOM 3030 N N . GLY A 1 377 ? 29.312 -23.344 -12.625 1 88.19 377 GLY A N 1
ATOM 3031 C CA . GLY A 1 377 ? 29.969 -22.25 -11.914 1 88.19 377 GLY A CA 1
ATOM 3032 C C . GLY A 1 377 ? 31.469 -22.484 -11.75 1 88.19 377 GLY A C 1
ATOM 3033 O O . GLY A 1 377 ? 32.156 -22.844 -12.711 1 88.19 377 GLY A O 1
ATOM 3034 N N . GLY A 1 378 ? 31.953 -22.297 -10.594 1 86.94 378 GLY A N 1
ATOM 3035 C CA . GLY A 1 378 ? 33.375 -22.344 -10.305 1 86.94 378 GLY A CA 1
ATOM 3036 C C . GLY A 1 378 ? 33.906 -21.016 -9.773 1 86.94 378 GLY A C 1
ATOM 3037 O O . GLY A 1 378 ? 33.156 -20.062 -9.586 1 86.94 378 GLY A O 1
ATOM 3038 N N . THR A 1 379 ? 35.125 -21.094 -9.453 1 87.88 379 THR A N 1
ATOM 3039 C CA . THR A 1 379 ? 35.75 -19.875 -8.961 1 87.88 379 THR A CA 1
ATOM 3040 C C . THR A 1 379 ? 35.719 -18.781 -10.039 1 87.88 379 THR A C 1
ATOM 3042 O O . THR A 1 379 ? 35.5 -19.078 -11.219 1 87.88 379 THR A O 1
ATOM 3045 N N . LYS A 1 380 ? 35.875 -17.641 -9.57 1 85.81 380 LYS A N 1
ATOM 3046 C CA . LYS A 1 380 ? 35.906 -16.531 -10.516 1 85.81 380 LYS A CA 1
ATOM 3047 C C . LYS A 1 380 ? 36.969 -16.75 -11.578 1 85.81 380 LYS A C 1
ATOM 3049 O O . LYS A 1 380 ? 36.75 -16.484 -12.766 1 85.81 380 LYS A O 1
ATOM 3054 N N . ALA A 1 381 ? 38.125 -17.297 -11.227 1 88.25 381 ALA A N 1
ATOM 3055 C CA . ALA A 1 381 ? 39.25 -17.562 -12.141 1 88.25 381 ALA A CA 1
ATOM 3056 C C . ALA A 1 381 ? 38.875 -18.641 -13.156 1 88.25 381 ALA A C 1
ATOM 3058 O O . ALA A 1 381 ? 39.219 -18.516 -14.336 1 88.25 381 ALA A O 1
ATOM 3059 N N . HIS A 1 382 ? 38.156 -19.531 -12.742 1 90.44 382 HIS A N 1
ATOM 3060 C CA . HIS A 1 382 ? 37.781 -20.625 -13.633 1 90.44 382 HIS A CA 1
ATOM 3061 C C . HIS A 1 382 ? 36.75 -20.156 -14.648 1 90.44 382 HIS A C 1
ATOM 3063 O O . HIS A 1 382 ? 36.844 -20.484 -15.836 1 90.44 382 HIS A O 1
ATOM 3069 N N . LYS A 1 383 ? 35.719 -19.422 -14.242 1 88.44 383 LYS A N 1
ATOM 3070 C CA . LYS A 1 383 ? 34.656 -18.969 -15.109 1 88.44 383 LYS A CA 1
ATOM 3071 C C . LYS A 1 383 ? 35.188 -18.047 -16.203 1 88.44 383 LYS A C 1
ATOM 3073 O O . LYS A 1 383 ? 34.562 -17.906 -17.25 1 88.44 383 LYS A O 1
ATOM 3078 N N . GLU A 1 384 ? 36.406 -17.5 -15.875 1 87.5 384 GLU A N 1
ATOM 3079 C CA . GLU A 1 384 ? 36.969 -16.578 -16.844 1 87.5 384 GLU A CA 1
ATOM 3080 C C . GLU A 1 384 ? 37.844 -17.312 -17.859 1 87.5 384 GLU A C 1
ATOM 3082 O O . GLU A 1 384 ? 38.25 -16.734 -18.875 1 87.5 384 GLU A O 1
ATOM 3087 N N . THR A 1 385 ? 38.094 -18.625 -17.641 1 90.5 385 THR A N 1
ATOM 3088 C CA . THR A 1 385 ? 38.781 -19.438 -18.625 1 90.5 385 THR A CA 1
ATOM 3089 C C . THR A 1 385 ? 37.844 -19.812 -19.766 1 90.5 385 THR A C 1
ATOM 3091 O O . THR A 1 385 ? 36.625 -19.75 -19.625 1 90.5 385 THR A O 1
ATOM 3094 N N . ASN A 1 386 ? 38.375 -20.234 -20.875 1 89.44 386 ASN A N 1
ATOM 3095 C CA . ASN A 1 386 ? 37.562 -20.625 -22.016 1 89.44 386 ASN A CA 1
ATOM 3096 C C . ASN A 1 386 ? 36.656 -21.828 -21.688 1 89.44 386 ASN A C 1
ATOM 3098 O O . ASN A 1 386 ? 35.469 -21.828 -22.031 1 89.44 386 ASN A O 1
ATOM 3102 N N . ALA A 1 387 ? 37.281 -22.688 -21.078 1 89.38 387 ALA A N 1
ATOM 3103 C CA . ALA A 1 387 ? 36.531 -23.906 -20.734 1 89.38 387 ALA A CA 1
ATOM 3104 C C . ALA A 1 387 ? 35.438 -23.594 -19.734 1 89.38 387 ALA A C 1
ATOM 3106 O O . ALA A 1 387 ? 34.312 -24.109 -19.844 1 89.38 387 ALA A O 1
ATOM 3107 N N . GLY A 1 388 ? 35.844 -22.875 -18.797 1 90.12 388 GLY A N 1
ATOM 3108 C CA . GLY A 1 388 ? 34.875 -22.516 -17.781 1 90.12 388 GLY A CA 1
ATOM 3109 C C . GLY A 1 388 ? 33.75 -21.656 -18.312 1 90.12 388 GLY A C 1
ATOM 3110 O O . GLY A 1 388 ? 32.594 -21.828 -17.938 1 90.12 388 GLY A O 1
ATOM 3111 N N . TYR A 1 389 ? 34.062 -20.734 -19.141 1 93.12 389 TYR A N 1
ATOM 3112 C CA . TYR A 1 389 ? 33.062 -19.859 -19.734 1 93.12 389 TYR A CA 1
ATOM 3113 C C . TYR A 1 389 ? 32.125 -20.641 -20.625 1 93.12 389 TYR A C 1
ATOM 3115 O O . TYR A 1 389 ? 30.906 -20.453 -20.578 1 93.12 389 TYR A O 1
ATOM 3123 N N . HIS A 1 390 ? 32.625 -21.578 -21.375 1 92.06 390 HIS A N 1
ATOM 3124 C CA . HIS A 1 390 ? 31.812 -22.391 -22.281 1 92.06 390 HIS A CA 1
ATOM 3125 C C . HIS A 1 390 ? 30.844 -23.281 -21.516 1 92.06 390 HIS A C 1
ATOM 3127 O O . HIS A 1 390 ? 29.75 -23.578 -22 1 92.06 390 HIS A O 1
ATOM 3133 N N . SER A 1 391 ? 31.25 -23.672 -20.422 1 92.12 391 SER A N 1
ATOM 3134 C CA . SER A 1 391 ? 30.422 -24.594 -19.625 1 92.12 391 SER A CA 1
ATOM 3135 C C . SER A 1 391 ? 29.141 -23.906 -19.141 1 92.12 391 SER A C 1
ATOM 3137 O O . SER A 1 391 ? 28.172 -24.578 -18.781 1 92.12 391 SER A O 1
ATOM 3139 N N . LEU A 1 392 ? 29.156 -22.625 -19.172 1 94.06 392 LEU A N 1
ATOM 3140 C CA . LEU A 1 392 ? 28 -21.875 -18.656 1 94.06 392 LEU A CA 1
ATOM 3141 C C . LEU A 1 392 ? 26.875 -21.859 -19.672 1 94.06 392 LEU A C 1
ATOM 3143 O O . LEU A 1 392 ? 25.734 -21.5 -19.344 1 94.06 392 LEU A O 1
ATOM 3147 N N . PHE A 1 393 ? 27.078 -22.344 -20.938 1 94.81 393 PHE A N 1
ATOM 3148 C CA . PHE A 1 393 ? 26.078 -22.344 -22 1 94.81 393 PHE A CA 1
ATOM 3149 C C . PHE A 1 393 ? 25.359 -23.688 -22.078 1 94.81 393 PHE A C 1
ATOM 3151 O O . PHE A 1 393 ? 24.406 -23.844 -22.859 1 94.81 393 PHE A O 1
ATOM 3158 N N . GLN A 1 394 ? 25.797 -24.531 -21.203 1 92.88 394 GLN A N 1
ATOM 3159 C CA . GLN A 1 394 ? 25.219 -25.875 -21.219 1 92.88 394 GLN A CA 1
ATOM 3160 C C . GLN A 1 394 ? 24.891 -26.344 -19.797 1 92.88 394 GLN A C 1
ATOM 3162 O O . GLN A 1 394 ? 25.391 -25.781 -18.828 1 92.88 394 GLN A O 1
ATOM 3167 N N . VAL A 1 395 ? 24.031 -27.328 -19.766 1 95.25 395 VAL A N 1
ATOM 3168 C CA . VAL A 1 395 ? 23.672 -27.906 -18.469 1 95.25 395 VAL A CA 1
ATOM 3169 C C . VAL A 1 395 ? 24.859 -28.672 -17.891 1 95.25 395 VAL A C 1
ATOM 3171 O O . VAL A 1 395 ? 25.516 -29.438 -18.594 1 95.25 395 VAL A O 1
ATOM 3174 N N . GLY A 1 396 ? 25.203 -28.375 -16.703 1 93.75 396 GLY A N 1
ATOM 3175 C CA . GLY A 1 396 ? 26.234 -29.156 -16.016 1 93.75 396 GLY A CA 1
ATOM 3176 C C . GLY A 1 396 ? 25.734 -30.469 -15.484 1 93.75 396 GLY A C 1
ATOM 3177 O O . GLY A 1 396 ? 24.688 -30.984 -15.93 1 93.75 396 GLY A O 1
ATOM 3178 N N . THR A 1 397 ? 26.516 -31 -14.641 1 94.62 397 THR A N 1
ATOM 3179 C CA . THR A 1 397 ? 26.094 -32.219 -13.969 1 94.62 397 THR A CA 1
ATOM 3180 C C . THR A 1 397 ? 24.891 -31.953 -13.055 1 94.62 397 THR A C 1
ATOM 3182 O O . THR A 1 397 ? 24.984 -31.125 -12.148 1 94.62 397 THR A O 1
ATOM 3185 N N . PRO A 1 398 ? 23.875 -32.625 -13.336 1 95.5 398 PRO A N 1
ATOM 3186 C CA . PRO A 1 398 ? 22.672 -32.344 -12.539 1 95.5 398 PRO A CA 1
ATOM 3187 C C . PRO A 1 398 ? 22.859 -32.688 -11.062 1 95.5 398 PRO A C 1
ATOM 3189 O O . PRO A 1 398 ? 23.5 -33.688 -10.727 1 95.5 398 PRO A O 1
ATOM 3192 N N . ARG A 1 399 ? 22.375 -31.828 -10.234 1 95.5 399 ARG A N 1
ATOM 3193 C CA . ARG A 1 399 ? 22.297 -32.125 -8.812 1 95.5 399 ARG A CA 1
ATOM 3194 C C . ARG A 1 399 ? 21.203 -33.156 -8.516 1 95.5 399 ARG A C 1
ATOM 3196 O O . ARG A 1 399 ? 20.25 -33.281 -9.273 1 95.5 399 ARG A O 1
ATOM 3203 N N . THR A 1 400 ? 21.422 -33.875 -7.426 1 94.94 400 THR A N 1
ATOM 3204 C CA . THR A 1 400 ? 20.422 -34.875 -7.016 1 94.94 400 THR A CA 1
ATOM 3205 C C . THR A 1 400 ? 20.094 -34.719 -5.535 1 94.94 400 THR A C 1
ATOM 3207 O O . THR A 1 400 ? 20.891 -34.188 -4.766 1 94.94 400 THR A O 1
ATOM 3210 N N . LYS A 1 401 ? 18.906 -35.125 -5.227 1 96.06 401 LYS A N 1
ATOM 3211 C CA . LYS A 1 401 ? 18.469 -35.094 -3.836 1 96.06 401 LYS A CA 1
ATOM 3212 C C . LYS A 1 401 ? 19.438 -35.844 -2.936 1 96.06 401 LYS A C 1
ATOM 3214 O O . LYS A 1 401 ? 19.844 -35.344 -1.882 1 96.06 401 LYS A O 1
ATOM 3219 N N . GLU A 1 402 ? 19.922 -36.969 -3.352 1 95.5 402 GLU A N 1
ATOM 3220 C CA . GLU A 1 402 ? 20.844 -37.812 -2.588 1 95.5 402 GLU A CA 1
ATOM 3221 C C . GLU A 1 402 ? 22.203 -37.125 -2.445 1 95.5 402 GLU A C 1
ATOM 3223 O O . GLU A 1 402 ? 22.828 -37.188 -1.383 1 95.5 402 GLU A O 1
ATOM 3228 N N . GLY A 1 403 ? 22.594 -36.5 -3.537 1 95.56 403 GLY A N 1
ATOM 3229 C CA . GLY A 1 403 ? 23.859 -35.812 -3.486 1 95.56 403 GLY A CA 1
ATOM 3230 C C . GLY A 1 403 ? 23.859 -34.656 -2.488 1 95.56 403 GLY A C 1
ATOM 3231 O O . GLY A 1 403 ? 24.828 -34.469 -1.751 1 95.56 403 GLY A O 1
ATOM 3232 N N . ILE A 1 404 ? 22.828 -33.906 -2.469 1 96.75 404 ILE A N 1
ATOM 3233 C CA . ILE A 1 404 ? 22.703 -32.781 -1.557 1 96.75 404 ILE A CA 1
ATOM 3234 C C . ILE A 1 404 ? 22.625 -33.281 -0.118 1 96.75 404 ILE A C 1
ATOM 3236 O O . ILE A 1 404 ? 23.234 -32.719 0.786 1 96.75 404 ILE A O 1
ATOM 3240 N N . LEU A 1 405 ? 21.844 -34.344 0.104 1 96.19 405 LEU A N 1
ATOM 3241 C CA . LEU A 1 405 ? 21.719 -34.906 1.434 1 96.19 405 LEU A CA 1
ATOM 3242 C C . LEU A 1 405 ? 23.078 -35.344 1.974 1 96.19 405 LEU A C 1
ATOM 3244 O O . LEU A 1 405 ? 23.391 -35.094 3.139 1 96.19 405 LEU A O 1
ATOM 3248 N N . ARG A 1 406 ? 23.844 -35.969 1.163 1 95.88 406 ARG A N 1
ATOM 3249 C CA . ARG A 1 406 ? 25.188 -36.406 1.566 1 95.88 406 ARG A CA 1
ATOM 3250 C C . ARG A 1 406 ? 26.047 -35.219 1.971 1 95.88 406 ARG A C 1
ATOM 3252 O O . ARG A 1 406 ? 26.781 -35.281 2.961 1 95.88 406 ARG A O 1
ATOM 3259 N N . GLU A 1 407 ? 25.953 -34.188 1.185 1 96.12 407 GLU A N 1
ATOM 3260 C CA . GLU A 1 407 ? 26.734 -33 1.485 1 96.12 407 GLU A CA 1
ATOM 3261 C C . GLU A 1 407 ? 26.281 -32.344 2.795 1 96.12 407 GLU A C 1
ATOM 3263 O O . GLU A 1 407 ? 27.094 -31.844 3.557 1 96.12 407 GLU A O 1
ATOM 3268 N N . LEU A 1 408 ? 25.016 -32.312 3.039 1 96.5 408 LEU A N 1
ATOM 3269 C CA . LEU A 1 408 ? 24.484 -31.734 4.277 1 96.5 408 LEU A CA 1
ATOM 3270 C C . LEU A 1 408 ? 24.922 -32.562 5.48 1 96.5 408 LEU A C 1
ATOM 3272 O O . LEU A 1 408 ? 25.266 -32.031 6.527 1 96.5 408 LEU A O 1
ATOM 3276 N N . GLU A 1 409 ? 24.891 -33.844 5.324 1 95.56 409 GLU A N 1
ATOM 3277 C CA . GLU A 1 409 ? 25.328 -34.719 6.395 1 95.56 409 GLU A CA 1
ATOM 3278 C C . GLU A 1 409 ? 26.812 -34.531 6.707 1 95.56 409 GLU A C 1
ATOM 3280 O O . GLU A 1 409 ? 27.203 -34.562 7.871 1 95.56 409 GLU A O 1
ATOM 3285 N N . LYS A 1 410 ? 27.547 -34.344 5.672 1 95.81 410 LYS A N 1
ATOM 3286 C CA . LYS A 1 410 ? 28.969 -34.062 5.855 1 95.81 410 LYS A CA 1
ATOM 3287 C C . LYS A 1 410 ? 29.172 -32.75 6.633 1 95.81 410 LYS A C 1
ATOM 3289 O O . LYS A 1 410 ? 30.031 -32.688 7.516 1 95.81 410 LYS A O 1
ATOM 3294 N N . GLN A 1 411 ? 28.484 -31.781 6.301 1 96.44 411 GLN A N 1
ATOM 3295 C CA . GLN A 1 411 ? 28.578 -30.5 6.984 1 96.44 411 GLN A CA 1
ATOM 3296 C C . GLN A 1 411 ? 28.219 -30.641 8.461 1 96.44 411 GLN A C 1
ATOM 3298 O O . GLN A 1 411 ? 28.875 -30.047 9.328 1 96.44 411 GLN A O 1
ATOM 3303 N N . VAL A 1 412 ? 27.156 -31.375 8.742 1 96.56 412 VAL A N 1
ATOM 3304 C CA . VAL A 1 412 ? 26.719 -31.594 10.109 1 96.56 412 VAL A CA 1
ATOM 3305 C C . VAL A 1 412 ? 27.797 -32.344 10.891 1 96.56 412 VAL A C 1
ATOM 3307 O O . VAL A 1 412 ? 28.078 -32.031 12.047 1 96.56 412 VAL A O 1
ATOM 3310 N N . ALA A 1 413 ? 28.406 -33.25 10.219 1 94.69 413 ALA A N 1
ATOM 3311 C CA . ALA A 1 413 ? 29.469 -34.031 10.852 1 94.69 413 ALA A CA 1
ATOM 3312 C C . ALA A 1 413 ? 30.656 -33.125 11.203 1 94.69 413 ALA A C 1
ATOM 3314 O O . ALA A 1 413 ? 31.234 -33.25 12.289 1 94.69 413 ALA A O 1
ATOM 3315 N N . VAL A 1 414 ? 31.016 -32.281 10.32 1 95 414 VAL A N 1
ATOM 3316 C CA . VAL A 1 414 ? 32.125 -31.391 10.523 1 95 414 VAL A CA 1
ATOM 3317 C C . VAL A 1 414 ? 31.797 -30.375 11.617 1 95 414 VAL A C 1
ATOM 3319 O O . VAL A 1 414 ? 32.656 -29.969 12.391 1 95 414 VAL A O 1
ATOM 3322 N N . ALA A 1 415 ? 30.578 -29.984 11.695 1 95.94 415 ALA A N 1
ATOM 3323 C CA . ALA A 1 415 ? 30.125 -29.047 12.719 1 95.94 415 ALA A CA 1
ATOM 3324 C C . ALA A 1 415 ? 30.344 -29.609 14.117 1 95.94 415 ALA A C 1
ATOM 3326 O O . ALA A 1 415 ? 30.594 -28.875 15.07 1 95.94 415 ALA A O 1
ATOM 3327 N N . CYS A 1 416 ? 30.219 -30.891 14.281 1 94.62 416 CYS A N 1
ATOM 3328 C CA . CYS A 1 416 ? 30.391 -31.562 15.562 1 94.62 416 CYS A CA 1
ATOM 3329 C C . CYS A 1 416 ? 31.812 -31.422 16.062 1 94.62 416 CYS A C 1
ATOM 3331 O O . CYS A 1 416 ? 32.094 -31.641 17.234 1 94.62 416 CYS A O 1
ATOM 3333 N N . MET A 1 417 ? 32.719 -31.016 15.188 1 91.5 417 MET A N 1
ATOM 3334 C CA . MET A 1 417 ? 34.125 -30.812 15.578 1 91.5 417 MET A CA 1
ATOM 3335 C C . MET A 1 417 ? 34.344 -29.422 16.188 1 91.5 417 MET A C 1
ATOM 3337 O O . MET A 1 417 ? 35.375 -29.141 16.766 1 91.5 417 MET A O 1
ATOM 3341 N N . GLY A 1 418 ? 33.406 -28.578 15.992 1 90.88 418 GLY A N 1
ATOM 3342 C CA . GLY A 1 418 ? 33.438 -27.266 16.625 1 90.88 418 GLY A CA 1
ATOM 3343 C C . GLY A 1 418 ? 34.188 -26.234 15.805 1 90.88 418 GLY A C 1
ATOM 3344 O O . GLY A 1 418 ? 34.5 -25.156 16.297 1 90.88 418 GLY A O 1
ATOM 3345 N N . VAL A 1 419 ? 34.5 -26.578 14.555 1 90.5 419 VAL A N 1
ATOM 3346 C CA . VAL A 1 419 ? 35.281 -25.641 13.727 1 90.5 419 VAL A CA 1
ATOM 3347 C C . VAL A 1 419 ? 34.375 -25.031 12.664 1 90.5 419 VAL A C 1
ATOM 3349 O O . VAL A 1 419 ? 34.094 -25.641 11.633 1 90.5 419 VAL A O 1
ATOM 3352 N N . ALA A 1 420 ? 33.969 -23.797 12.836 1 92.31 420 ALA A N 1
ATOM 3353 C CA . ALA A 1 420 ? 33.031 -23.078 11.953 1 92.31 420 ALA A CA 1
ATOM 3354 C C . ALA A 1 420 ? 33.625 -22.891 10.562 1 92.31 420 ALA A C 1
ATOM 3356 O O . ALA A 1 420 ? 32.938 -22.969 9.562 1 92.31 420 ALA A O 1
ATOM 3357 N N . LYS A 1 421 ? 34.906 -22.672 10.453 1 94 421 LYS A N 1
ATOM 3358 C CA . LYS A 1 421 ? 35.562 -22.422 9.18 1 94 421 LYS A CA 1
ATOM 3359 C C . LYS A 1 421 ? 35.5 -23.641 8.266 1 94 421 LYS A C 1
ATOM 3361 O O . LYS A 1 421 ? 35.344 -23.5 7.051 1 94 421 LYS A O 1
ATOM 3366 N N . SER A 1 422 ? 35.625 -24.828 8.812 1 94.12 422 SER A N 1
ATOM 3367 C CA . SER A 1 422 ? 35.562 -26.047 8.023 1 94.12 422 SER A CA 1
ATOM 3368 C C . SER A 1 422 ? 34.188 -26.234 7.375 1 94.12 422 SER A C 1
ATOM 3370 O O . SER A 1 422 ? 34.094 -26.703 6.246 1 94.12 422 SER A O 1
ATOM 3372 N N . VAL A 1 423 ? 33.156 -25.906 8.094 1 96 423 VAL A N 1
ATOM 3373 C CA . VAL A 1 423 ? 31.812 -25.969 7.539 1 96 423 VAL A CA 1
ATOM 3374 C C . VAL A 1 423 ? 31.672 -24.969 6.398 1 96 423 VAL A C 1
ATOM 3376 O O . VAL A 1 423 ? 31.156 -25.297 5.328 1 96 423 VAL A O 1
ATOM 3379 N N . LYS A 1 424 ? 32.094 -23.734 6.602 1 95 424 LYS A N 1
ATOM 3380 C CA . LYS A 1 424 ? 32.031 -22.672 5.602 1 95 424 LYS A CA 1
ATOM 3381 C C . LYS A 1 424 ? 32.781 -23.062 4.336 1 95 424 LYS A C 1
ATOM 3383 O O . LYS A 1 424 ? 32.375 -22.734 3.225 1 95 424 LYS A O 1
ATOM 3388 N N . ASP A 1 425 ? 33.906 -23.719 4.512 1 94.25 425 ASP A N 1
ATOM 3389 C CA . ASP A 1 425 ? 34.719 -24.156 3.373 1 94.25 425 ASP A CA 1
ATOM 3390 C C . ASP A 1 425 ? 33.969 -25.188 2.527 1 94.25 425 ASP A C 1
ATOM 3392 O O . ASP A 1 425 ? 34.031 -25.141 1.297 1 94.25 425 ASP A O 1
ATOM 3396 N N . LEU A 1 426 ? 33.312 -26.078 3.188 1 94.31 426 LEU A N 1
ATOM 3397 C CA . LEU A 1 426 ? 32.531 -27.078 2.471 1 94.31 426 LEU A CA 1
ATOM 3398 C C . LEU A 1 426 ? 31.391 -26.422 1.709 1 94.31 426 LEU A C 1
ATOM 3400 O O . LEU A 1 426 ? 31.094 -26.781 0.568 1 94.31 426 LEU A O 1
ATOM 3404 N N . GLN A 1 427 ? 30.688 -25.531 2.359 1 95.12 427 GLN A N 1
ATOM 3405 C CA . GLN A 1 427 ? 29.578 -24.812 1.737 1 95.12 427 GLN A CA 1
ATOM 3406 C C . GLN A 1 427 ? 30.047 -24.031 0.519 1 95.12 427 GLN A C 1
ATOM 3408 O O . GLN A 1 427 ? 29.375 -24.031 -0.519 1 95.12 427 GLN A O 1
ATOM 3413 N N . THR A 1 428 ? 31.172 -23.422 0.594 1 92.94 428 THR A N 1
ATOM 3414 C CA . THR A 1 428 ? 31.719 -22.641 -0.506 1 92.94 428 THR A CA 1
ATOM 3415 C C . THR A 1 428 ? 32.156 -23.531 -1.655 1 92.94 428 THR A C 1
ATOM 3417 O O . THR A 1 428 ? 31.922 -23.219 -2.824 1 92.94 428 THR A O 1
ATOM 3420 N N . ALA A 1 429 ? 32.719 -24.641 -1.345 1 90.62 429 ALA A N 1
ATOM 3421 C CA . ALA A 1 429 ? 33.25 -25.547 -2.348 1 90.62 429 ALA A CA 1
ATOM 3422 C C . ALA A 1 429 ? 32.156 -26.234 -3.131 1 90.62 429 ALA A C 1
ATOM 3424 O O . ALA A 1 429 ? 32.281 -26.484 -4.328 1 90.62 429 ALA A O 1
ATOM 3425 N N . THR A 1 430 ? 31.062 -26.547 -2.484 1 92.31 430 THR A N 1
ATOM 3426 C CA . THR A 1 430 ? 30.016 -27.344 -3.115 1 92.31 430 THR A CA 1
ATOM 3427 C C . THR A 1 430 ? 28.844 -26.453 -3.535 1 92.31 430 THR A C 1
ATOM 3429 O O . THR A 1 430 ? 28.031 -26.844 -4.375 1 92.31 430 THR A O 1
ATOM 3432 N N . GLY A 1 431 ? 28.703 -25.328 -2.928 1 93.81 431 GLY A N 1
ATOM 3433 C CA . GLY A 1 431 ? 27.562 -24.453 -3.162 1 93.81 431 GLY A CA 1
ATOM 3434 C C . GLY A 1 431 ? 26.297 -24.922 -2.455 1 93.81 431 GLY A C 1
ATOM 3435 O O . GLY A 1 431 ? 25.203 -24.422 -2.721 1 93.81 431 GLY A O 1
ATOM 3436 N N . VAL A 1 432 ? 26.391 -25.875 -1.51 1 96.25 432 VAL A N 1
ATOM 3437 C CA . VAL A 1 432 ? 25.25 -26.422 -0.79 1 96.25 432 VAL A CA 1
ATOM 3438 C C . VAL A 1 432 ? 25.156 -25.781 0.59 1 96.25 432 VAL A C 1
ATOM 3440 O O . VAL A 1 432 ? 26.078 -25.859 1.393 1 96.25 432 VAL A O 1
ATOM 3443 N N . LYS A 1 433 ? 24.172 -25.016 0.852 1 96.06 433 LYS A N 1
ATOM 3444 C CA . LYS A 1 433 ? 23.844 -24.406 2.137 1 96.06 433 LYS A CA 1
ATOM 3445 C C . LYS A 1 433 ? 22.344 -24.359 2.373 1 96.06 433 LYS A C 1
ATOM 3447 O O . LYS A 1 433 ? 21.594 -23.891 1.521 1 96.06 433 LYS A O 1
ATOM 3452 N N . ASN A 1 434 ? 21.938 -24.922 3.436 1 95.62 434 ASN A N 1
ATOM 3453 C CA . ASN A 1 434 ? 20.516 -24.922 3.797 1 95.62 434 ASN A CA 1
ATOM 3454 C C . ASN A 1 434 ? 20.266 -24.125 5.078 1 95.62 434 ASN A C 1
ATOM 3456 O O . ASN A 1 434 ? 20.859 -24.422 6.117 1 95.62 434 ASN A O 1
ATOM 3460 N N . LEU A 1 435 ? 19.406 -23.188 5.027 1 93.25 435 LEU A N 1
ATOM 3461 C CA . LEU A 1 435 ? 19.188 -22.281 6.145 1 93.25 435 LEU A CA 1
ATOM 3462 C C . LEU A 1 435 ? 18.578 -23.016 7.336 1 93.25 435 LEU A C 1
ATOM 3464 O O . LEU A 1 435 ? 18.891 -22.703 8.484 1 93.25 435 LEU A O 1
ATOM 3468 N N . TYR A 1 436 ? 17.688 -23.891 7.078 1 95.44 436 TYR A N 1
ATOM 3469 C CA . TYR A 1 436 ? 17.094 -24.672 8.148 1 95.44 436 TYR A CA 1
ATOM 3470 C C . TYR A 1 436 ? 18.141 -25.516 8.867 1 95.44 436 TYR A C 1
ATOM 3472 O O . TYR A 1 436 ? 18.234 -25.469 10.102 1 95.44 436 TYR A O 1
ATOM 3480 N N . THR A 1 437 ? 18.922 -26.219 8.156 1 96.12 437 THR A N 1
ATOM 3481 C CA . THR A 1 437 ? 19.969 -27.062 8.727 1 96.12 437 THR A CA 1
ATOM 3482 C C . THR A 1 437 ? 21.078 -26.203 9.359 1 96.12 437 THR A C 1
ATOM 3484 O O . THR A 1 437 ? 21.688 -26.609 10.344 1 96.12 437 THR A O 1
ATOM 3487 N N . GLN A 1 438 ? 21.281 -25.062 8.781 1 95.38 438 GLN A N 1
ATOM 3488 C CA . GLN A 1 438 ? 22.297 -24.156 9.297 1 95.38 438 GLN A CA 1
ATOM 3489 C C . GLN A 1 438 ? 22.047 -23.797 10.75 1 95.38 438 GLN A C 1
ATOM 3491 O O . GLN A 1 438 ? 22.984 -23.609 11.531 1 95.38 438 GLN A O 1
ATOM 3496 N N . HIS A 1 439 ? 20.812 -23.688 11.133 1 93.94 439 HIS A N 1
ATOM 3497 C CA . HIS A 1 439 ? 20.453 -23.422 12.523 1 93.94 439 HIS A CA 1
ATOM 3498 C C . HIS A 1 439 ? 21.016 -24.5 13.445 1 93.94 439 HIS A C 1
ATOM 3500 O O . HIS A 1 439 ? 21.594 -24.188 14.492 1 93.94 439 HIS A O 1
ATOM 3506 N N . TRP A 1 440 ? 20.859 -25.656 13.062 1 94.94 440 TRP A N 1
ATOM 3507 C CA . TRP A 1 440 ? 21.328 -26.781 13.859 1 94.94 440 TRP A CA 1
ATOM 3508 C C . TRP A 1 440 ? 22.859 -26.875 13.836 1 94.94 440 TRP A C 1
ATOM 3510 O O . TRP A 1 440 ? 23.484 -27.234 14.836 1 94.94 440 TRP A O 1
ATOM 3520 N N . ILE A 1 441 ? 23.391 -26.562 12.664 1 96.31 441 ILE A N 1
ATOM 3521 C CA . ILE A 1 441 ? 24.844 -26.516 12.555 1 96.31 441 ILE A CA 1
ATOM 3522 C C . ILE A 1 441 ? 25.406 -25.516 13.555 1 96.31 441 ILE A C 1
ATOM 3524 O O . ILE A 1 441 ? 26.359 -25.812 14.273 1 96.31 441 ILE A O 1
ATOM 3528 N N . ASN A 1 442 ? 24.828 -24.406 13.625 1 94.62 442 ASN A N 1
ATOM 3529 C CA . ASN A 1 442 ? 25.281 -23.375 14.555 1 94.62 442 ASN A CA 1
ATOM 3530 C C . ASN A 1 442 ? 25.156 -23.828 16 1 94.62 442 ASN A C 1
ATOM 3532 O O . ASN A 1 442 ? 26.031 -23.547 16.828 1 94.62 442 ASN A O 1
ATOM 3536 N N . ARG A 1 443 ? 24.125 -24.469 16.328 1 92.94 443 ARG A N 1
ATOM 3537 C CA . ARG A 1 443 ? 23.906 -24.984 17.672 1 92.94 443 ARG A CA 1
ATOM 3538 C C . ARG A 1 443 ? 24.938 -26.031 18.031 1 92.94 443 ARG A C 1
ATOM 3540 O O . ARG A 1 443 ? 25.422 -26.078 19.172 1 92.94 443 ARG A O 1
ATOM 3547 N N . LEU A 1 444 ? 25.219 -26.875 17.062 1 95.56 444 LEU A N 1
ATOM 3548 C CA . LEU A 1 444 ? 26.203 -27.922 17.281 1 95.56 444 LEU A CA 1
ATOM 3549 C C . LEU A 1 444 ? 27.594 -27.328 17.484 1 95.56 444 LEU A C 1
ATOM 3551 O O . LEU A 1 444 ? 28.359 -27.812 18.328 1 95.56 444 LEU A O 1
ATOM 3555 N N . LEU A 1 445 ? 27.891 -26.297 16.703 1 95.12 445 LEU A N 1
ATOM 3556 C CA . LEU A 1 445 ? 29.156 -25.594 16.875 1 95.12 445 LEU A CA 1
ATOM 3557 C C . LEU A 1 445 ? 29.266 -25.016 18.281 1 95.12 445 LEU A C 1
ATOM 3559 O O . LEU A 1 445 ? 30.281 -25.156 18.938 1 95.12 445 LEU A O 1
ATOM 3563 N N . GLU A 1 446 ? 28.203 -24.422 18.703 1 93.06 446 GLU A N 1
ATOM 3564 C CA . GLU A 1 446 ? 28.188 -23.797 20.016 1 93.06 446 GLU A CA 1
ATOM 3565 C C . GLU A 1 446 ? 28.281 -24.844 21.125 1 93.06 446 GLU A C 1
ATOM 3567 O O . GLU A 1 446 ? 28.984 -24.641 22.125 1 93.06 446 GLU A O 1
ATOM 3572 N N . ARG A 1 447 ? 27.609 -25.922 21 1 93.75 447 ARG A N 1
ATOM 3573 C CA . ARG A 1 447 ? 27.641 -27 21.984 1 93.75 447 ARG A CA 1
ATOM 3574 C C . ARG A 1 447 ? 29.031 -27.625 22.062 1 93.75 447 ARG A C 1
ATOM 3576 O O . ARG A 1 447 ? 29.516 -27.938 23.156 1 93.75 447 ARG A O 1
ATOM 3583 N N . ALA A 1 448 ? 29.547 -27.812 20.938 1 94.38 448 ALA A N 1
ATOM 3584 C CA . ALA A 1 448 ? 30.906 -28.375 20.922 1 94.38 448 ALA A CA 1
ATOM 3585 C C . ALA A 1 448 ? 31.875 -27.453 21.672 1 94.38 448 ALA A C 1
ATOM 3587 O O . ALA A 1 448 ? 32.719 -27.938 22.438 1 94.38 448 ALA A O 1
ATOM 3588 N N . ARG A 1 449 ? 31.766 -26.234 21.453 1 91.56 449 ARG A N 1
ATOM 3589 C CA . ARG A 1 449 ? 32.625 -25.266 22.109 1 91.56 449 ARG A CA 1
ATOM 3590 C C . ARG A 1 449 ? 32.344 -25.203 23.609 1 91.56 449 ARG A C 1
ATOM 3592 O O . ARG A 1 449 ? 33.281 -25.109 24.422 1 91.56 449 ARG A O 1
ATOM 3599 N N . GLN A 1 450 ? 31.125 -25.234 23.922 1 91.75 450 GLN A N 1
ATOM 3600 C CA . GLN A 1 450 ? 30.734 -25.203 25.328 1 91.75 450 GLN A CA 1
ATOM 3601 C C . GLN A 1 450 ? 31.234 -26.453 26.062 1 91.75 450 GLN A C 1
ATOM 3603 O O . GLN A 1 450 ? 31.734 -26.359 27.188 1 91.75 450 GLN A O 1
ATOM 3608 N N . MET A 1 451 ? 31.078 -27.578 25.453 1 93.56 451 MET A N 1
ATOM 3609 C CA . MET A 1 451 ? 31.531 -28.828 26.047 1 93.56 451 MET A CA 1
ATOM 3610 C C . MET A 1 451 ? 33.031 -28.828 26.266 1 93.56 451 MET A C 1
ATOM 3612 O O . MET A 1 451 ? 33.531 -29.344 27.266 1 93.56 451 MET A O 1
ATOM 3616 N N . LYS A 1 452 ? 33.75 -28.234 25.344 1 90.38 452 LYS A N 1
ATOM 3617 C CA . LYS A 1 452 ? 35.219 -28.125 25.484 1 90.38 452 LYS A CA 1
ATOM 3618 C C . LYS A 1 452 ? 35.594 -27.141 26.594 1 90.38 452 LYS A C 1
ATOM 3620 O O . LYS A 1 452 ? 36.562 -27.344 27.312 1 90.38 452 LYS A O 1
ATOM 3625 N N . ARG A 1 453 ? 34.781 -26.109 26.719 1 89.12 453 ARG A N 1
ATOM 3626 C CA . ARG A 1 453 ? 35.031 -25.125 27.781 1 89.12 453 ARG A CA 1
ATOM 3627 C C . ARG A 1 453 ? 34.688 -25.703 29.156 1 89.12 453 ARG A C 1
ATOM 3629 O O . ARG A 1 453 ? 35.375 -25.406 30.125 1 89.12 453 ARG A O 1
ATOM 3636 N N . ASP A 1 454 ? 33.625 -26.453 29.234 1 89.12 454 ASP A N 1
ATOM 3637 C CA . ASP A 1 454 ? 33.219 -27.031 30.5 1 89.12 454 ASP A CA 1
ATOM 3638 C C . ASP A 1 454 ? 34.219 -28.078 30.984 1 89.12 454 ASP A C 1
ATOM 3640 O O . ASP A 1 454 ? 34.438 -28.234 32.188 1 89.12 454 ASP A O 1
ATOM 3644 N N . ASN A 1 455 ? 34.656 -28.906 30.078 1 88.31 455 ASN A N 1
ATOM 3645 C CA . ASN A 1 455 ? 35.656 -29.922 30.406 1 88.31 455 ASN A CA 1
ATOM 3646 C C . ASN A 1 455 ? 36.844 -29.891 29.469 1 88.31 455 ASN A C 1
ATOM 3648 O O . ASN A 1 455 ? 36.875 -30.578 28.453 1 88.31 455 ASN A O 1
ATOM 3652 N N . SER A 1 456 ? 37.812 -29.203 29.781 1 84.75 456 SER A N 1
ATOM 3653 C CA . SER A 1 456 ? 38.969 -28.969 28.938 1 84.75 456 SER A CA 1
ATOM 3654 C C . SER A 1 456 ? 39.75 -30.266 28.703 1 84.75 456 SER A C 1
ATOM 3656 O O . SER A 1 456 ? 40.5 -30.375 27.734 1 84.75 456 SER A O 1
ATOM 3658 N N . SER A 1 457 ? 39.531 -31.297 29.562 1 87.31 457 SER A N 1
ATOM 3659 C CA . SER A 1 457 ? 40.312 -32.531 29.453 1 87.31 457 SER A CA 1
ATOM 3660 C C . SER A 1 457 ? 39.719 -33.469 28.391 1 87.31 457 SER A C 1
ATOM 3662 O O . SER A 1 457 ? 40.406 -34.375 27.922 1 87.31 457 SER A O 1
ATOM 3664 N N . ARG A 1 458 ? 38.531 -33.125 27.969 1 88.88 458 ARG A N 1
ATOM 3665 C CA . ARG A 1 458 ? 37.906 -33.969 26.938 1 88.88 458 ARG A CA 1
ATOM 3666 C C . ARG A 1 458 ? 38.531 -33.719 25.578 1 88.88 458 ARG A C 1
ATOM 3668 O O . ARG A 1 458 ? 38.844 -32.594 25.219 1 88.88 458 ARG A O 1
ATOM 3675 N N . THR A 1 459 ? 38.844 -34.844 24.906 1 88.06 459 THR A N 1
ATOM 3676 C CA . THR A 1 459 ? 39.438 -34.688 23.578 1 88.06 459 THR A CA 1
ATOM 3677 C C . THR A 1 459 ? 38.375 -34.25 22.562 1 88.06 459 THR A C 1
ATOM 3679 O O . THR A 1 459 ? 37.188 -34.531 22.75 1 88.06 459 THR A O 1
ATOM 3682 N N . LYS A 1 460 ? 38.781 -33.594 21.516 1 86.81 460 LYS A N 1
ATOM 3683 C CA . LYS A 1 460 ? 37.906 -33.156 20.422 1 86.81 460 LYS A CA 1
ATOM 3684 C C . LYS A 1 460 ? 37.188 -34.344 19.797 1 86.81 460 LYS A C 1
ATOM 3686 O O . LYS A 1 460 ? 36.031 -34.25 19.406 1 86.81 460 LYS A O 1
ATOM 3691 N N . ASP A 1 461 ? 37.844 -35.469 19.844 1 88.75 461 ASP A N 1
ATOM 3692 C CA . ASP A 1 461 ? 37.281 -36.688 19.234 1 88.75 461 ASP A CA 1
ATOM 3693 C C . ASP A 1 461 ? 36.156 -37.25 20.078 1 88.75 461 ASP A C 1
ATOM 3695 O O . ASP A 1 461 ? 35.156 -37.719 19.547 1 88.75 461 ASP A O 1
ATOM 3699 N N . SER A 1 462 ? 36.375 -37.188 21.328 1 92 462 SER A N 1
ATOM 3700 C CA . SER A 1 462 ? 35.344 -37.688 22.219 1 92 462 SER A CA 1
ATOM 3701 C C . SER A 1 462 ? 34.094 -36.812 22.141 1 92 462 SER A C 1
ATOM 3703 O O . SER A 1 462 ? 32.969 -37.344 22.188 1 92 462 SER A O 1
ATOM 3705 N N . ILE A 1 463 ? 34.281 -35.531 22.031 1 93.75 463 ILE A N 1
ATOM 3706 C CA . ILE A 1 463 ? 33.156 -34.625 21.906 1 93.75 463 ILE A CA 1
ATOM 3707 C C . ILE A 1 463 ? 32.438 -34.844 20.578 1 93.75 463 ILE A C 1
ATOM 3709 O O . ILE A 1 463 ? 31.219 -34.875 20.531 1 93.75 463 ILE A O 1
ATOM 3713 N N . ARG A 1 464 ? 33.219 -35 19.578 1 92.12 464 ARG A N 1
ATOM 3714 C CA . ARG A 1 464 ? 32.656 -35.25 18.25 1 92.12 464 ARG A CA 1
ATOM 3715 C C . ARG A 1 464 ? 31.812 -36.531 18.234 1 92.12 464 ARG A C 1
ATOM 3717 O O . ARG A 1 464 ? 30.719 -36.531 17.672 1 92.12 464 ARG A O 1
ATOM 3724 N N . ASP A 1 465 ? 32.281 -37.562 18.844 1 93 465 ASP A N 1
ATOM 3725 C CA . ASP A 1 465 ? 31.562 -38.844 18.844 1 93 465 ASP A CA 1
ATOM 3726 C C . ASP A 1 465 ? 30.234 -38.75 19.594 1 93 465 ASP A C 1
ATOM 3728 O O . ASP A 1 465 ? 29.234 -39.312 19.172 1 93 465 ASP A O 1
ATOM 3732 N N . GLU A 1 466 ? 30.281 -38.031 20.609 1 94.12 466 GLU A N 1
ATOM 3733 C CA . GLU A 1 466 ? 29.047 -37.844 21.375 1 94.12 466 GLU A CA 1
ATOM 3734 C C . GLU A 1 466 ? 28.031 -37.031 20.594 1 94.12 466 GLU A C 1
ATOM 3736 O O . GLU A 1 466 ? 26.844 -37.375 20.562 1 94.12 466 GLU A O 1
ATOM 3741 N N . LEU A 1 467 ? 28.5 -35.969 20.016 1 95.94 467 LEU A N 1
ATOM 3742 C CA . LEU A 1 467 ? 27.594 -35.125 19.234 1 95.94 467 LEU A CA 1
ATOM 3743 C C . LEU A 1 467 ? 27.094 -35.844 17.984 1 95.94 467 LEU A C 1
ATOM 3745 O O . LEU A 1 467 ? 25.953 -35.688 17.594 1 95.94 467 LEU A O 1
ATOM 3749 N N . GLN A 1 468 ? 27.891 -36.625 17.406 1 94.38 468 GLN A N 1
ATOM 3750 C CA . GLN A 1 468 ? 27.5 -37.375 16.234 1 94.38 468 GLN A CA 1
ATOM 3751 C C . GLN A 1 468 ? 26.438 -38.406 16.578 1 94.38 468 GLN A C 1
ATOM 3753 O O . GLN A 1 468 ? 25.547 -38.719 15.773 1 94.38 468 GLN A O 1
ATOM 3758 N N . GLN A 1 469 ? 26.578 -39 17.688 1 94.06 469 GLN A N 1
ATOM 3759 C CA . GLN A 1 469 ? 25.547 -39.906 18.141 1 94.06 469 GLN A CA 1
ATOM 3760 C C . GLN A 1 469 ? 24.203 -39.188 18.297 1 94.06 469 GLN A C 1
ATOM 3762 O O . GLN A 1 469 ? 23.172 -39.719 17.906 1 94.06 469 GLN A O 1
ATOM 3767 N N . TRP A 1 470 ? 24.312 -38.062 18.828 1 95 470 TRP A N 1
ATOM 3768 C CA . TRP A 1 470 ? 23.109 -37.25 18.984 1 95 470 TRP A CA 1
ATOM 3769 C C . TRP A 1 470 ? 22.5 -36.906 17.609 1 95 470 TRP A C 1
ATOM 3771 O O . TRP A 1 470 ? 21.281 -36.938 17.453 1 95 470 TRP A O 1
ATOM 3781 N N . VAL A 1 471 ? 23.312 -36.594 16.703 1 95.62 471 VAL A N 1
ATOM 3782 C CA . VAL A 1 471 ? 22.891 -36.25 15.344 1 95.62 471 VAL A CA 1
ATOM 3783 C C . VAL A 1 471 ? 22.188 -37.438 14.703 1 95.62 471 VAL A C 1
ATOM 3785 O O . VAL A 1 471 ? 21.156 -37.281 14.047 1 95.62 471 VAL A O 1
ATOM 3788 N N . GLU A 1 472 ? 22.688 -38.562 14.898 1 92.81 472 GLU A N 1
ATOM 3789 C CA . GLU A 1 472 ? 22.109 -39.75 14.328 1 92.81 472 GLU A CA 1
ATOM 3790 C C . GLU A 1 472 ? 20.719 -40.031 14.898 1 92.81 472 GLU A C 1
ATOM 3792 O O . GLU A 1 472 ? 19.844 -40.531 14.188 1 92.81 472 GLU A O 1
ATOM 3797 N N . GLU A 1 473 ? 20.562 -39.719 16.078 1 93.06 473 GLU A N 1
ATOM 3798 C CA . GLU A 1 473 ? 19.281 -39.938 16.734 1 93.06 473 GLU A CA 1
ATOM 3799 C C . GLU A 1 473 ? 18.266 -38.875 16.328 1 93.06 473 GLU A C 1
ATOM 3801 O O . GLU A 1 473 ? 17.047 -39.094 16.422 1 93.06 473 GLU A O 1
ATOM 3806 N N . HIS A 1 474 ? 18.75 -37.75 15.844 1 93.88 474 HIS A N 1
ATOM 3807 C CA . HIS A 1 474 ? 17.859 -36.625 15.539 1 93.88 474 HIS A CA 1
ATOM 3808 C C . HIS A 1 474 ? 17.969 -36.219 14.078 1 93.88 474 HIS A C 1
ATOM 3810 O O . HIS A 1 474 ? 17.75 -35.062 13.734 1 93.88 474 HIS A O 1
ATOM 3816 N N . LYS A 1 475 ? 18.312 -37.062 13.266 1 91.5 475 LYS A N 1
ATOM 3817 C CA . LYS A 1 475 ? 18.547 -36.781 11.852 1 91.5 475 LYS A CA 1
ATOM 3818 C C . LYS A 1 475 ? 17.312 -36.188 11.188 1 91.5 475 LYS A C 1
ATOM 3820 O O . LYS A 1 475 ? 17.422 -35.25 10.391 1 91.5 475 LYS A O 1
ATOM 3825 N N . GLU A 1 476 ? 16.156 -36.594 11.508 1 88.62 476 GLU A N 1
ATOM 3826 C CA . GLU A 1 476 ? 14.898 -36.156 10.906 1 88.62 476 GLU A CA 1
ATOM 3827 C C . GLU A 1 476 ? 14.586 -34.719 11.25 1 88.62 476 GLU A C 1
ATOM 3829 O O . GLU A 1 476 ? 13.867 -34.031 10.508 1 88.62 476 GLU A O 1
ATOM 3834 N N . ILE A 1 477 ? 15.172 -34.281 12.281 1 92.25 477 ILE A N 1
ATOM 3835 C CA . ILE A 1 477 ? 14.875 -32.938 12.766 1 92.25 477 ILE A CA 1
ATOM 3836 C C . ILE A 1 477 ? 15.922 -31.953 12.234 1 92.25 477 ILE A C 1
ATOM 3838 O O . ILE A 1 477 ? 15.633 -30.781 12.023 1 92.25 477 ILE A O 1
ATOM 3842 N N . ILE A 1 478 ? 17.125 -32.469 11.977 1 95.19 478 ILE A N 1
ATOM 3843 C CA . ILE A 1 478 ? 18.266 -31.609 11.641 1 95.19 478 ILE A CA 1
ATOM 3844 C C . ILE A 1 478 ? 18.234 -31.281 10.156 1 95.19 478 ILE A C 1
ATOM 3846 O O . ILE A 1 478 ? 18.562 -30.156 9.758 1 95.19 478 ILE A O 1
ATOM 3850 N N . ILE A 1 479 ? 17.812 -32.25 9.352 1 95.56 479 ILE A N 1
ATOM 3851 C CA . ILE A 1 479 ? 17.844 -32.094 7.902 1 95.56 479 ILE A CA 1
ATOM 3852 C C . ILE A 1 479 ? 16.531 -31.453 7.434 1 95.56 479 ILE A C 1
ATOM 3854 O O . ILE A 1 479 ? 15.453 -31.781 7.938 1 95.56 479 ILE A O 1
ATOM 3858 N N . SER A 1 480 ? 16.641 -30.531 6.48 1 95.5 480 SER A N 1
ATOM 3859 C CA . SER A 1 480 ? 15.469 -29.875 5.922 1 95.5 480 SER A CA 1
ATOM 3860 C C . SER A 1 480 ? 14.422 -30.875 5.469 1 95.5 480 SER A C 1
ATOM 3862 O O . SER A 1 480 ? 14.758 -31.891 4.848 1 95.5 480 SER A O 1
ATOM 3864 N N . PRO A 1 481 ? 13.211 -30.578 5.773 1 96.5 481 PRO A N 1
ATOM 3865 C CA . PRO A 1 481 ? 12.148 -31.516 5.43 1 96.5 481 PRO A CA 1
ATOM 3866 C C . PRO A 1 481 ? 11.977 -31.688 3.92 1 96.5 481 PRO A C 1
ATOM 3868 O O . PRO A 1 481 ? 11.438 -32.719 3.467 1 96.5 481 PRO A O 1
ATOM 3871 N N . PHE A 1 482 ? 12.445 -30.781 3.109 1 96.88 482 PHE A N 1
ATOM 3872 C CA . PHE A 1 482 ? 12.328 -30.875 1.658 1 96.88 482 PHE A CA 1
ATOM 3873 C C . PHE A 1 482 ? 13.172 -32.031 1.116 1 96.88 482 PHE A C 1
ATOM 3875 O O . PHE A 1 482 ? 12.914 -32.531 0.021 1 96.88 482 PHE A O 1
ATOM 3882 N N . PHE A 1 483 ? 14.125 -32.469 1.892 1 96.5 483 PHE A N 1
ATOM 3883 C CA . PHE A 1 483 ? 15.023 -33.531 1.433 1 96.5 483 PHE A CA 1
ATOM 3884 C C . PHE A 1 483 ? 14.664 -34.844 2.09 1 96.5 483 PHE A C 1
ATOM 3886 O O . PHE A 1 483 ? 15.281 -35.875 1.79 1 96.5 483 PHE A O 1
ATOM 3893 N N . THR A 1 484 ? 13.672 -34.844 2.939 1 94.31 484 THR A N 1
ATOM 3894 C CA . THR A 1 484 ? 13.312 -36.062 3.615 1 94.31 484 THR A CA 1
ATOM 3895 C C . THR A 1 484 ? 11.891 -36.5 3.238 1 94.31 484 THR A C 1
ATOM 3897 O O . THR A 1 484 ? 11.414 -37.531 3.678 1 94.31 484 THR A O 1
ATOM 3900 N N . VAL A 1 485 ? 11.242 -35.719 2.439 1 94.5 485 VAL A N 1
ATOM 3901 C CA . VAL A 1 485 ? 9.898 -36.094 1.99 1 94.5 485 VAL A CA 1
ATOM 3902 C C . VAL A 1 485 ? 9.992 -37 0.768 1 94.5 485 VAL A C 1
ATOM 3904 O O . VAL A 1 485 ? 10.828 -36.781 -0.113 1 94.5 485 VAL A O 1
ATOM 3907 N N . ASP A 1 486 ? 9.141 -37.938 0.708 1 91 486 ASP A N 1
ATOM 3908 C CA . ASP A 1 486 ? 9.172 -38.875 -0.395 1 91 486 ASP A CA 1
ATOM 3909 C C . ASP A 1 486 ? 8.477 -38.312 -1.63 1 91 486 ASP A C 1
ATOM 3911 O O . ASP A 1 486 ? 7.477 -37.594 -1.513 1 91 486 ASP A O 1
ATOM 3915 N N . GLY A 1 487 ? 9.016 -38.625 -2.799 1 90.56 487 GLY A N 1
ATOM 3916 C CA . GLY A 1 487 ? 8.359 -38.312 -4.059 1 90.56 487 GLY A CA 1
ATOM 3917 C C . GLY A 1 487 ? 8.656 -36.906 -4.555 1 90.56 487 GLY A C 1
ATOM 3918 O O . GLY A 1 487 ? 8.133 -36.5 -5.586 1 90.56 487 GLY A O 1
ATOM 3919 N N . PHE A 1 488 ? 9.438 -36.219 -3.793 1 95.31 488 PHE A N 1
ATOM 3920 C CA . PHE A 1 488 ? 9.773 -34.844 -4.141 1 95.31 488 PHE A CA 1
ATOM 3921 C C . PHE A 1 488 ? 11.289 -34.656 -4.145 1 95.31 488 PHE A C 1
ATOM 3923 O O . PHE A 1 488 ? 11.969 -35 -3.186 1 95.31 488 PHE A O 1
ATOM 3930 N N . ASP A 1 489 ? 11.789 -34.156 -5.254 1 96.5 489 ASP A N 1
ATOM 3931 C CA . ASP A 1 489 ? 13.195 -33.781 -5.383 1 96.5 489 ASP A CA 1
ATOM 3932 C C . ASP A 1 489 ? 13.359 -32.281 -5.629 1 96.5 489 ASP A C 1
ATOM 3934 O O . ASP A 1 489 ? 13.109 -31.812 -6.738 1 96.5 489 ASP A O 1
ATOM 3938 N N . PRO A 1 490 ? 13.82 -31.547 -4.609 1 96.06 490 PRO A N 1
ATOM 3939 C CA . PRO A 1 490 ? 13.906 -30.094 -4.734 1 96.06 490 PRO A CA 1
ATOM 3940 C C . PRO A 1 490 ? 14.828 -29.656 -5.871 1 96.06 490 PRO A C 1
ATOM 3942 O O . PRO A 1 490 ? 14.719 -28.531 -6.352 1 96.06 490 PRO A O 1
ATOM 3945 N N . THR A 1 491 ? 15.742 -30.484 -6.305 1 95.31 491 THR A N 1
ATOM 3946 C CA . THR A 1 491 ? 16.688 -30.109 -7.352 1 95.31 491 THR A CA 1
ATOM 3947 C C . THR A 1 491 ? 16.031 -30.219 -8.727 1 95.31 491 THR A C 1
ATOM 3949 O O . THR A 1 491 ? 16.484 -29.594 -9.688 1 95.31 491 THR A O 1
ATOM 3952 N N . GLN A 1 492 ? 14.961 -31.031 -8.82 1 94.88 492 GLN A N 1
ATOM 3953 C CA . GLN A 1 492 ? 14.312 -31.25 -10.102 1 94.88 492 GLN A CA 1
ATOM 3954 C C . GLN A 1 492 ? 12.898 -30.688 -10.109 1 94.88 492 GLN A C 1
ATOM 3956 O O . GLN A 1 492 ? 12.383 -30.297 -11.164 1 94.88 492 GLN A O 1
ATOM 3961 N N . ASP A 1 493 ? 12.289 -30.641 -8.969 1 97.12 493 ASP A N 1
ATOM 3962 C CA . ASP A 1 493 ? 10.875 -30.297 -8.883 1 97.12 493 ASP A CA 1
ATOM 3963 C C . ASP A 1 493 ? 10.695 -28.812 -8.555 1 97.12 493 ASP A C 1
ATOM 3965 O O . ASP A 1 493 ? 9.711 -28.422 -7.926 1 97.12 493 ASP A O 1
ATOM 3969 N N . THR A 1 494 ? 11.672 -27.953 -8.859 1 96.06 494 THR A N 1
ATOM 3970 C CA . THR A 1 494 ? 11.625 -26.5 -8.828 1 96.06 494 THR A CA 1
ATOM 3971 C C . THR A 1 494 ? 11.828 -25.906 -10.219 1 96.06 494 THR A C 1
ATOM 3973 O O . THR A 1 494 ? 12.945 -25.531 -10.586 1 96.06 494 THR A O 1
ATOM 3976 N N . PRO A 1 495 ? 10.773 -25.828 -10.969 1 95.38 495 PRO A N 1
ATOM 3977 C CA . PRO A 1 495 ? 10.867 -25.391 -12.367 1 95.38 495 PRO A CA 1
ATOM 3978 C C . PRO A 1 495 ? 11.328 -23.953 -12.508 1 95.38 495 PRO A C 1
ATOM 3980 O O . PRO A 1 495 ? 11.219 -23.172 -11.562 1 95.38 495 PRO A O 1
ATOM 3983 N N . ILE A 1 496 ? 11.906 -23.656 -13.664 1 94.44 496 ILE A N 1
ATOM 3984 C CA . ILE A 1 496 ? 12.195 -22.266 -13.977 1 94.44 496 ILE A CA 1
ATOM 3985 C C . ILE A 1 496 ? 10.898 -21.469 -13.992 1 94.44 496 ILE A C 1
ATOM 3987 O O . ILE A 1 496 ? 9.906 -21.891 -14.586 1 94.44 496 ILE A O 1
ATOM 3991 N N . GLU A 1 497 ? 10.891 -20.453 -13.328 1 92.5 497 GLU A N 1
ATOM 3992 C CA . GLU A 1 497 ? 9.688 -19.641 -13.219 1 92.5 497 GLU A CA 1
ATOM 3993 C C . GLU A 1 497 ? 9.672 -18.531 -14.273 1 92.5 497 GLU A C 1
ATOM 3995 O O . GLU A 1 497 ? 10.516 -17.641 -14.258 1 92.5 497 GLU A O 1
ATOM 4000 N N . ILE A 1 498 ? 8.703 -18.453 -15.094 1 95.06 498 ILE A N 1
ATOM 4001 C CA . ILE A 1 498 ? 8.719 -17.641 -16.312 1 95.06 498 ILE A CA 1
ATOM 4002 C C . ILE A 1 498 ? 8.617 -16.172 -15.953 1 95.06 498 ILE A C 1
ATOM 4004 O O . ILE A 1 498 ? 9.211 -15.32 -16.625 1 95.06 498 ILE A O 1
ATOM 4008 N N . LEU A 1 499 ? 7.91 -15.82 -14.867 1 94.88 499 LEU A N 1
ATOM 4009 C CA . LEU A 1 499 ? 7.836 -14.422 -14.453 1 94.88 499 LEU A CA 1
ATOM 4010 C C . LEU A 1 499 ? 9.188 -13.93 -13.945 1 94.88 499 LEU A C 1
ATOM 4012 O O . LEU A 1 499 ? 9.703 -12.922 -14.422 1 94.88 499 LEU A O 1
ATOM 4016 N N . HIS A 1 500 ? 9.805 -14.664 -13.078 1 95.62 500 HIS A N 1
ATOM 4017 C CA . HIS A 1 500 ? 10.977 -14.18 -12.344 1 95.62 500 HIS A CA 1
ATOM 4018 C C . HIS A 1 500 ? 12.258 -14.461 -13.117 1 95.62 500 HIS A C 1
ATOM 4020 O O . HIS A 1 500 ? 13.258 -13.758 -12.953 1 95.62 500 HIS A O 1
ATOM 4026 N N . THR A 1 501 ? 12.305 -15.453 -13.977 1 97.06 501 THR A N 1
ATOM 4027 C CA . THR A 1 501 ? 13.523 -15.812 -14.688 1 97.06 501 THR A CA 1
ATOM 4028 C C . THR A 1 501 ? 13.539 -15.203 -16.078 1 97.06 501 THR A C 1
ATOM 4030 O O . THR A 1 501 ? 14.594 -14.773 -16.562 1 97.06 501 THR A O 1
ATOM 4033 N N . ILE A 1 502 ? 12.367 -15.133 -16.688 1 97.75 502 ILE A N 1
ATOM 4034 C CA . ILE A 1 502 ? 12.336 -14.648 -18.062 1 97.75 502 ILE A CA 1
ATOM 4035 C C . ILE A 1 502 ? 11.969 -13.164 -18.094 1 97.75 502 ILE A C 1
ATOM 4037 O O . ILE A 1 502 ? 12.773 -12.328 -18.5 1 97.75 502 ILE A O 1
ATOM 4041 N N . LEU A 1 503 ? 10.844 -12.805 -17.562 1 97.31 503 LEU A N 1
ATOM 4042 C CA . LEU A 1 503 ? 10.398 -11.422 -17.641 1 97.31 503 LEU A CA 1
ATOM 4043 C C . LEU A 1 503 ? 11.227 -10.531 -16.719 1 97.31 503 LEU A C 1
ATOM 4045 O O . LEU A 1 503 ? 11.789 -9.523 -17.156 1 97.31 503 LEU A O 1
ATOM 4049 N N . LEU A 1 504 ? 11.391 -10.906 -15.469 1 96.81 504 LEU A N 1
ATOM 4050 C CA . LEU A 1 504 ? 12.141 -10.117 -14.5 1 96.81 504 LEU A CA 1
ATOM 4051 C C . LEU A 1 504 ? 13.609 -10.539 -14.469 1 96.81 504 LEU A C 1
ATOM 4053 O O . LEU A 1 504 ? 14.344 -10.172 -13.547 1 96.81 504 LEU A O 1
ATOM 4057 N N . GLY A 1 505 ? 14.008 -11.336 -15.359 1 97.31 505 GLY A N 1
ATOM 4058 C CA . GLY A 1 505 ? 15.383 -11.742 -15.586 1 97.31 505 GLY A CA 1
ATOM 4059 C C . GLY A 1 505 ? 15.906 -11.359 -16.953 1 97.31 505 GLY A C 1
ATOM 4060 O O . GLY A 1 505 ? 16.219 -10.188 -17.203 1 97.31 505 GLY A O 1
ATOM 4061 N N . MET A 1 506 ? 15.766 -12.188 -17.859 1 97.75 506 MET A N 1
ATOM 4062 C CA . MET A 1 506 ? 16.297 -12.008 -19.203 1 97.75 506 MET A CA 1
ATOM 4063 C C . MET A 1 506 ? 15.773 -10.719 -19.828 1 97.75 506 MET A C 1
ATOM 4065 O O . MET A 1 506 ? 16.562 -9.859 -20.234 1 97.75 506 MET A O 1
ATOM 4069 N N . THR A 1 507 ? 14.453 -10.531 -19.844 1 98.19 507 THR A N 1
ATOM 4070 C CA . THR A 1 507 ? 13.836 -9.375 -20.484 1 98.19 507 THR A CA 1
ATOM 4071 C C . THR A 1 507 ? 14.242 -8.086 -19.766 1 98.19 507 THR A C 1
ATOM 4073 O O . THR A 1 507 ? 14.531 -7.078 -20.422 1 98.19 507 THR A O 1
ATOM 4076 N N . LYS A 1 508 ? 14.203 -8.117 -18.5 1 97.81 508 LYS A N 1
ATOM 4077 C CA . LYS A 1 508 ? 14.594 -6.949 -17.719 1 97.81 508 LYS A CA 1
ATOM 4078 C C . LYS A 1 508 ? 16.031 -6.543 -18 1 97.81 508 LYS A C 1
ATOM 4080 O O . LYS A 1 508 ? 16.344 -5.355 -18.062 1 97.81 508 LYS A O 1
ATOM 4085 N N . TYR A 1 509 ? 16.984 -7.523 -18.203 1 97.75 509 TYR A N 1
ATOM 4086 C CA . TYR A 1 509 ? 18.375 -7.234 -18.516 1 97.75 509 TYR A CA 1
ATOM 4087 C C . TYR A 1 509 ? 18.516 -6.531 -19.859 1 97.75 509 TYR A C 1
ATOM 4089 O O . TYR A 1 509 ? 19.234 -5.539 -19.984 1 97.75 509 TYR A O 1
ATOM 4097 N N . VAL A 1 510 ? 17.797 -7.07 -20.812 1 98 510 VAL A N 1
ATOM 4098 C CA . VAL A 1 510 ? 17.875 -6.484 -22.141 1 98 510 VAL A CA 1
ATOM 4099 C C . VAL A 1 510 ? 17.266 -5.082 -22.125 1 98 510 VAL A C 1
ATOM 4101 O O . VAL A 1 510 ? 17.797 -4.164 -22.75 1 98 510 VAL A O 1
ATOM 4104 N N . TRP A 1 511 ? 16.172 -4.938 -21.391 1 98.31 511 TRP A N 1
ATOM 4105 C CA . TRP A 1 511 ? 15.516 -3.646 -21.281 1 98.31 511 TRP A CA 1
ATOM 4106 C C . TRP A 1 511 ? 16.438 -2.615 -20.641 1 98.31 511 TRP A C 1
ATOM 4108 O O . TRP A 1 511 ? 16.531 -1.482 -21.109 1 98.31 511 TRP A O 1
ATOM 4118 N N . HIS A 1 512 ? 17.094 -3.018 -19.609 1 96.94 512 HIS A N 1
ATOM 4119 C CA . HIS A 1 512 ? 18.016 -2.119 -18.922 1 96.94 512 HIS A CA 1
ATOM 4120 C C . HIS A 1 512 ? 19.125 -1.663 -19.859 1 96.94 512 HIS A C 1
ATOM 4122 O O . HIS A 1 512 ? 19.453 -0.476 -19.922 1 96.94 512 HIS A O 1
ATOM 4128 N N . MET A 1 513 ? 19.688 -2.594 -20.688 1 95.44 513 MET A N 1
ATOM 4129 C CA . MET A 1 513 ? 20.734 -2.295 -21.641 1 95.44 513 MET A CA 1
ATOM 4130 C C . MET A 1 513 ? 20.25 -1.302 -22.703 1 95.44 513 MET A C 1
ATOM 4132 O O . MET A 1 513 ? 21.031 -0.522 -23.234 1 95.44 513 MET A O 1
ATOM 4136 N N . THR A 1 514 ? 19 -1.312 -22.844 1 97.19 514 THR A N 1
ATOM 4137 C CA . THR A 1 514 ? 18.406 -0.535 -23.906 1 97.19 514 THR A CA 1
ATOM 4138 C C . THR A 1 514 ? 18.109 0.89 -23.453 1 97.19 514 THR A C 1
ATOM 4140 O O . THR A 1 514 ? 18.656 1.849 -24 1 97.19 514 THR A O 1
ATOM 4143 N N . HIS A 1 515 ? 17.344 1.103 -22.391 1 96.38 515 HIS A N 1
ATOM 4144 C CA . HIS A 1 515 ? 16.781 2.412 -22.078 1 96.38 515 HIS A CA 1
ATOM 4145 C C . HIS A 1 515 ? 17.812 3.303 -21.391 1 96.38 515 HIS A C 1
ATOM 4147 O O . HIS A 1 515 ? 17.719 4.531 -21.453 1 96.38 515 HIS A O 1
ATOM 4153 N N . ILE A 1 516 ? 18.844 2.748 -20.75 1 94.62 516 ILE A N 1
ATOM 4154 C CA . ILE A 1 516 ? 19.828 3.545 -20.016 1 94.62 516 ILE A CA 1
ATOM 4155 C C . ILE A 1 516 ? 20.656 4.375 -21 1 94.62 516 ILE A C 1
ATOM 4157 O O . ILE A 1 516 ? 21.188 5.422 -20.641 1 94.62 516 ILE A O 1
ATOM 4161 N N . GLN A 1 517 ? 20.75 3.922 -22.219 1 93.94 517 GLN A N 1
ATOM 4162 C CA . GLN A 1 517 ? 21.562 4.59 -23.234 1 93.94 517 GLN A CA 1
ATOM 4163 C C . GLN A 1 517 ? 20.75 5.625 -24 1 93.94 517 GLN A C 1
ATOM 4165 O O . GLN A 1 517 ? 21.312 6.398 -24.781 1 93.94 517 GLN A O 1
ATOM 4170 N N . TRP A 1 518 ? 19.516 5.68 -23.781 1 96.94 518 TRP A N 1
ATOM 4171 C CA . TRP A 1 518 ? 18.625 6.535 -24.562 1 96.94 518 TRP A CA 1
ATOM 4172 C C . TRP A 1 518 ? 18.688 7.977 -24.078 1 96.94 518 TRP A C 1
ATOM 4174 O O . TRP A 1 518 ? 18.734 8.227 -22.859 1 96.94 518 TRP A O 1
ATOM 4184 N N . THR A 1 519 ? 18.75 8.883 -25.016 1 94.19 519 THR A N 1
ATOM 4185 C CA . THR A 1 519 ? 18.531 10.297 -24.719 1 94.19 519 THR A CA 1
ATOM 4186 C C . THR A 1 519 ? 17.047 10.586 -24.5 1 94.19 519 THR A C 1
ATOM 4188 O O . THR A 1 519 ? 16.203 9.727 -24.75 1 94.19 519 THR A O 1
ATOM 4191 N N . MET A 1 520 ? 16.766 11.711 -24.016 1 90.88 520 MET A N 1
ATOM 4192 C CA . MET A 1 520 ? 15.375 12.094 -23.781 1 90.88 520 MET A CA 1
ATOM 4193 C C . MET A 1 520 ? 14.578 12.094 -25.078 1 90.88 520 MET A C 1
ATOM 4195 O O . MET A 1 520 ? 13.406 11.719 -25.094 1 90.88 520 MET A O 1
ATOM 4199 N N . GLU A 1 521 ? 15.188 12.508 -26.125 1 91.5 521 GLU A N 1
ATOM 4200 C CA . GLU A 1 521 ? 14.531 12.523 -27.422 1 91.5 521 GLU A CA 1
ATOM 4201 C C . GLU A 1 521 ? 14.195 11.117 -27.891 1 91.5 521 GLU A C 1
ATOM 4203 O O . GLU A 1 521 ? 13.117 10.875 -28.438 1 91.5 521 GLU A O 1
ATOM 4208 N N . GLN A 1 522 ? 15.109 10.203 -27.625 1 95.38 522 GLN A N 1
ATOM 4209 C CA . GLN A 1 522 ? 14.898 8.812 -28.016 1 95.38 522 GLN A CA 1
ATOM 4210 C C . GLN A 1 522 ? 13.805 8.164 -27.172 1 95.38 522 GLN A C 1
ATOM 4212 O O . GLN A 1 522 ? 13.008 7.375 -27.688 1 95.38 522 GLN A O 1
ATOM 4217 N N . LYS A 1 523 ? 13.844 8.516 -25.922 1 96 523 LYS A N 1
ATOM 4218 C CA . LYS A 1 523 ? 12.797 8.016 -25.031 1 96 523 LYS A CA 1
ATOM 4219 C C . LYS A 1 523 ? 11.422 8.5 -25.484 1 96 523 LYS A C 1
ATOM 4221 O O . LYS A 1 523 ? 10.461 7.727 -25.484 1 96 523 LYS A O 1
ATOM 4226 N N . ASN A 1 524 ? 11.336 9.719 -25.875 1 93.06 524 ASN A N 1
ATOM 4227 C CA . ASN A 1 524 ? 10.078 10.273 -26.359 1 93.06 524 ASN A CA 1
ATOM 4228 C C . ASN A 1 524 ? 9.641 9.625 -27.672 1 93.06 524 ASN A C 1
ATOM 4230 O O . ASN A 1 524 ? 8.453 9.352 -27.859 1 93.06 524 ASN A O 1
ATOM 4234 N N . LEU A 1 525 ? 10.578 9.453 -28.547 1 95.12 525 LEU A N 1
ATOM 4235 C CA . LEU A 1 525 ? 10.273 8.797 -29.812 1 95.12 525 LEU A CA 1
ATOM 4236 C C . LEU A 1 525 ? 9.75 7.383 -29.578 1 95.12 525 LEU A C 1
ATOM 4238 O O . LEU A 1 525 ? 8.742 6.988 -30.172 1 95.12 525 LEU A O 1
ATOM 4242 N N . TYR A 1 526 ? 10.43 6.609 -28.734 1 96.75 526 TYR A N 1
ATOM 4243 C CA . TYR A 1 526 ? 9.992 5.254 -28.422 1 96.75 526 TYR A CA 1
ATOM 4244 C C . TYR A 1 526 ? 8.594 5.262 -27.812 1 96.75 526 TYR A C 1
ATOM 4246 O O . TYR A 1 526 ? 7.758 4.418 -28.156 1 96.75 526 TYR A O 1
ATOM 4254 N N . ALA A 1 527 ? 8.375 6.203 -26.922 1 96.25 527 ALA A N 1
ATOM 4255 C CA . ALA A 1 527 ? 7.078 6.289 -26.25 1 96.25 527 ALA A CA 1
ATOM 4256 C C . ALA A 1 527 ? 5.961 6.504 -27.266 1 96.25 527 ALA A C 1
ATOM 4258 O O . ALA A 1 527 ? 4.895 5.895 -27.172 1 96.25 527 ALA A O 1
ATOM 4259 N N . HIS A 1 528 ? 6.16 7.324 -28.234 1 95.56 528 HIS A N 1
ATOM 4260 C CA . HIS A 1 528 ? 5.156 7.598 -29.25 1 95.56 528 HIS A CA 1
ATOM 4261 C C . HIS A 1 528 ? 4.922 6.379 -30.141 1 95.56 528 HIS A C 1
ATOM 4263 O O . HIS A 1 528 ? 3.777 6.066 -30.484 1 95.56 528 HIS A O 1
ATOM 4269 N N . ARG A 1 529 ? 5.988 5.699 -30.484 1 96.94 529 ARG A N 1
ATOM 4270 C CA . ARG A 1 529 ? 5.863 4.496 -31.312 1 96.94 529 ARG A CA 1
ATOM 4271 C C . ARG A 1 529 ? 5.129 3.395 -30.547 1 96.94 529 ARG A C 1
ATOM 4273 O O . ARG A 1 529 ? 4.254 2.727 -31.109 1 96.94 529 ARG A O 1
ATOM 4280 N N . LEU A 1 530 ? 5.52 3.209 -29.281 1 97.19 530 LEU A N 1
ATOM 4281 C CA . LEU A 1 530 ? 4.898 2.174 -28.469 1 97.19 530 LEU A CA 1
ATOM 4282 C C . LEU A 1 530 ? 3.41 2.445 -28.281 1 97.19 530 LEU A C 1
ATOM 4284 O O . LEU A 1 530 ? 2.598 1.518 -28.328 1 97.19 530 LEU A O 1
ATOM 4288 N N . GLN A 1 531 ? 3.061 3.689 -28.094 1 95.19 531 GLN A N 1
ATOM 4289 C CA . GLN A 1 531 ? 1.664 4.062 -27.891 1 95.19 531 GLN A CA 1
ATOM 4290 C C . GLN A 1 531 ? 0.829 3.77 -29.141 1 95.19 531 GLN A C 1
ATOM 4292 O O . GLN A 1 531 ? -0.369 3.496 -29.031 1 95.19 531 GLN A O 1
ATOM 4297 N N . ALA A 1 532 ? 1.459 3.787 -30.281 1 95.06 532 ALA A N 1
ATOM 4298 C CA . ALA A 1 532 ? 0.766 3.602 -31.547 1 95.06 532 ALA A CA 1
ATOM 4299 C C . ALA A 1 532 ? 0.68 2.123 -31.922 1 95.06 532 ALA A C 1
ATOM 4301 O O . ALA A 1 532 ? 0.134 1.768 -32.969 1 95.06 532 ALA A O 1
ATOM 4302 N N . THR A 1 533 ? 1.109 1.22 -31.062 1 95 533 THR A N 1
ATOM 4303 C CA . THR A 1 533 ? 1.14 -0.216 -31.312 1 95 533 THR A CA 1
ATOM 4304 C C . THR A 1 533 ? -0.275 -0.766 -31.484 1 95 533 THR A C 1
ATOM 4306 O O . THR A 1 533 ? -1.185 -0.382 -30.734 1 95 533 THR A O 1
ATOM 4309 N N . ASP A 1 534 ? -0.489 -1.584 -32.5 1 94.62 534 ASP A N 1
ATOM 4310 C CA . ASP A 1 534 ? -1.731 -2.348 -32.562 1 94.62 534 ASP A CA 1
ATOM 4311 C C . ASP A 1 534 ? -1.747 -3.461 -31.516 1 94.62 534 ASP A C 1
ATOM 4313 O O . ASP A 1 534 ? -1.016 -4.445 -31.641 1 94.62 534 ASP A O 1
ATOM 4317 N N . VAL A 1 535 ? -2.574 -3.369 -30.594 1 94.94 535 VAL A N 1
ATOM 4318 C CA . VAL A 1 535 ? -2.521 -4.273 -29.453 1 94.94 535 VAL A CA 1
ATOM 4319 C C . VAL A 1 535 ? -3.494 -5.43 -29.656 1 94.94 535 VAL A C 1
ATOM 4321 O O . VAL A 1 535 ? -3.541 -6.363 -28.844 1 94.94 535 VAL A O 1
ATOM 4324 N N . LYS A 1 536 ? -4.285 -5.453 -30.719 1 94 536 LYS A N 1
ATOM 4325 C CA . LYS A 1 536 ? -5.215 -6.551 -30.984 1 94 536 LYS A CA 1
ATOM 4326 C C . LYS A 1 536 ? -4.469 -7.871 -31.172 1 94 536 LYS A C 1
ATOM 4328 O O . LYS A 1 536 ? -3.496 -7.934 -31.922 1 94 536 LYS A O 1
ATOM 4333 N N . GLY A 1 537 ? -4.867 -8.805 -30.484 1 94.12 537 GLY A N 1
ATOM 4334 C CA . GLY A 1 537 ? -4.242 -10.117 -30.594 1 94.12 537 GLY A CA 1
ATOM 4335 C C . GLY A 1 537 ? -3.037 -10.273 -29.688 1 94.12 537 GLY A C 1
ATOM 4336 O O . GLY A 1 537 ? -2.252 -11.211 -29.844 1 94.12 537 GLY A O 1
ATOM 4337 N N . LEU A 1 538 ? -2.68 -9.422 -28.781 1 93.62 538 LEU A N 1
ATOM 4338 C CA . LEU A 1 538 ? -1.543 -9.531 -27.875 1 93.62 538 LEU A CA 1
ATOM 4339 C C . LEU A 1 538 ? -2.002 -9.93 -26.469 1 93.62 538 LEU A C 1
ATOM 4341 O O . LEU A 1 538 ? -1.208 -10.43 -25.672 1 93.62 538 LEU A O 1
ATOM 4345 N N . SER A 1 539 ? -3.182 -9.875 -26.125 1 88.56 539 SER A N 1
ATOM 4346 C CA . SER A 1 539 ? -3.717 -10.156 -24.797 1 88.56 539 SER A CA 1
ATOM 4347 C C . SER A 1 539 ? -2.986 -9.352 -23.719 1 88.56 539 SER A C 1
ATOM 4349 O O . SER A 1 539 ? -2.531 -9.914 -22.719 1 88.56 539 SER A O 1
ATOM 4351 N N . ILE A 1 540 ? -2.709 -8.125 -23.891 1 90.56 540 ILE A N 1
ATOM 4352 C CA . ILE A 1 540 ? -2.043 -7.242 -22.938 1 90.56 540 ILE A CA 1
ATOM 4353 C C . ILE A 1 540 ? -2.982 -6.109 -22.531 1 90.56 540 ILE A C 1
ATOM 4355 O O . ILE A 1 540 ? -3.953 -5.82 -23.234 1 90.56 540 ILE A O 1
ATOM 4359 N N . PRO A 1 541 ? -2.707 -5.52 -21.406 1 86.56 541 PRO A N 1
ATOM 4360 C CA . PRO A 1 541 ? -3.488 -4.336 -21.047 1 86.56 541 PRO A CA 1
ATOM 4361 C C . PRO A 1 541 ? -3.193 -3.131 -21.938 1 86.56 541 PRO A C 1
ATOM 4363 O O . PRO A 1 541 ? -2.285 -3.184 -22.766 1 86.56 541 PRO A O 1
ATOM 4366 N N . ALA A 1 542 ? -4.035 -2.16 -21.672 1 88.75 542 ALA A N 1
ATOM 4367 C CA . ALA A 1 542 ? -3.818 -0.921 -22.406 1 88.75 542 ALA A CA 1
ATOM 4368 C C . ALA A 1 542 ? -2.412 -0.378 -22.172 1 88.75 542 ALA A C 1
ATOM 4370 O O . ALA A 1 542 ? -1.908 -0.417 -21.047 1 88.75 542 ALA A O 1
ATOM 4371 N N . VAL A 1 543 ? -1.777 0.004 -23.234 1 93.25 543 VAL A N 1
ATOM 4372 C CA . VAL A 1 543 ? -0.392 0.457 -23.172 1 93.25 543 VAL A CA 1
ATOM 4373 C C . VAL A 1 543 ? -0.341 1.888 -22.641 1 93.25 543 VAL A C 1
ATOM 4375 O O . VAL A 1 543 ? -1.015 2.777 -23.172 1 93.25 543 VAL A O 1
ATOM 4378 N N . ARG A 1 544 ? 0.425 2.1 -21.625 1 89.56 544 ARG A N 1
ATOM 4379 C CA . ARG A 1 544 ? 0.765 3.422 -21.094 1 89.56 544 ARG A CA 1
ATOM 4380 C C . ARG A 1 544 ? 2.236 3.742 -21.344 1 89.56 544 ARG A C 1
ATOM 4382 O O . ARG A 1 544 ? 3.043 3.719 -20.406 1 89.56 544 ARG A O 1
ATOM 4389 N N . ALA A 1 545 ? 2.463 4.199 -22.469 1 95.06 545 ALA A N 1
ATOM 4390 C CA . ALA A 1 545 ? 3.84 4.305 -22.938 1 95.06 545 ALA A CA 1
ATOM 4391 C C . ALA A 1 545 ? 4.613 5.352 -22.156 1 95.06 545 ALA A C 1
ATOM 4393 O O . ALA A 1 545 ? 5.773 5.133 -21.781 1 95.06 545 ALA A O 1
ATOM 4394 N N . GLN A 1 546 ? 3.986 6.539 -21.906 1 90.19 546 GLN A N 1
ATOM 4395 C CA . GLN A 1 546 ? 4.668 7.59 -21.156 1 90.19 546 GLN A CA 1
ATOM 4396 C C . GLN A 1 546 ? 5.012 7.129 -19.734 1 90.19 546 GLN A C 1
ATOM 4398 O O . GLN A 1 546 ? 6.062 7.48 -19.203 1 90.19 546 GLN A O 1
ATOM 4403 N N . TYR A 1 547 ? 4.121 6.383 -19.219 1 89.38 547 TYR A N 1
ATOM 4404 C CA . TYR A 1 547 ? 4.379 5.812 -17.906 1 89.38 547 TYR A CA 1
ATOM 4405 C C . TYR A 1 547 ? 5.559 4.852 -17.938 1 89.38 547 TYR A C 1
ATOM 4407 O O . TYR A 1 547 ? 6.422 4.883 -17.062 1 89.38 547 TYR A O 1
ATOM 4415 N N . ILE A 1 548 ? 5.559 3.965 -18.875 1 94.5 548 ILE A N 1
ATOM 4416 C CA . ILE A 1 548 ? 6.617 2.971 -19.016 1 94.5 548 ILE A CA 1
ATOM 4417 C C . ILE A 1 548 ? 7.969 3.67 -19.156 1 94.5 548 ILE A C 1
ATOM 4419 O O . ILE A 1 548 ? 8.961 3.236 -18.562 1 94.5 548 ILE A O 1
ATOM 4423 N N . MET A 1 549 ? 7.965 4.77 -19.797 1 94.75 549 MET A N 1
ATOM 4424 C CA . MET A 1 549 ? 9.227 5.477 -19.984 1 94.75 549 MET A CA 1
ATOM 4425 C C . MET A 1 549 ? 9.609 6.25 -18.734 1 94.75 549 MET A C 1
ATOM 4427 O O . MET A 1 549 ? 10.789 6.332 -18.375 1 94.75 549 MET A O 1
ATOM 4431 N N . GLN A 1 550 ? 8.609 6.777 -18.141 1 90.12 550 GLN A N 1
ATOM 4432 C CA . GLN A 1 550 ? 8.852 7.523 -16.906 1 90.12 550 GLN A CA 1
ATOM 4433 C C . GLN A 1 550 ? 9.453 6.621 -15.836 1 90.12 550 GLN A C 1
ATOM 4435 O O . GLN A 1 550 ? 10.32 7.055 -15.07 1 90.12 550 GLN A O 1
ATOM 4440 N N . TYR A 1 551 ? 9.039 5.43 -15.82 1 92.25 551 TYR A N 1
ATOM 4441 C CA . TYR A 1 551 ? 9.5 4.5 -14.797 1 92.25 551 TYR A CA 1
ATOM 4442 C C . TYR A 1 551 ? 10.266 3.34 -15.422 1 92.25 551 TYR A C 1
ATOM 4444 O O . TYR A 1 551 ? 10.164 2.199 -14.961 1 92.25 551 TYR A O 1
ATOM 4452 N N . ALA A 1 552 ? 11 3.605 -16.344 1 96.06 552 ALA A N 1
ATOM 4453 C CA . ALA A 1 552 ? 11.695 2.609 -17.156 1 96.06 552 ALA A CA 1
ATOM 4454 C C . ALA A 1 552 ? 12.57 1.708 -16.297 1 96.06 552 ALA A C 1
ATOM 4456 O O . ALA A 1 552 ? 12.734 0.522 -16.594 1 96.06 552 ALA A O 1
ATOM 4457 N N . SER A 1 553 ? 13.086 2.164 -15.219 1 94.25 553 SER A N 1
ATOM 4458 C CA . SER A 1 553 ? 14.031 1.4 -14.414 1 94.25 553 SER A CA 1
ATOM 4459 C C . SER A 1 553 ? 13.312 0.542 -13.383 1 94.25 553 SER A C 1
ATOM 4461 O O . SER A 1 553 ? 13.938 -0.271 -12.695 1 94.25 553 SER A O 1
ATOM 4463 N N . SER A 1 554 ? 12.023 0.677 -13.258 1 93.12 554 SER A N 1
ATOM 4464 C CA . SER A 1 554 ? 11.297 -0.028 -12.211 1 93.12 554 SER A CA 1
ATOM 4465 C C . SER A 1 554 ? 10.031 -0.685 -12.758 1 93.12 554 SER A C 1
ATOM 4467 O O . SER A 1 554 ? 8.977 -0.633 -12.133 1 93.12 554 SER A O 1
ATOM 4469 N N . LEU A 1 555 ? 10.125 -1.307 -13.906 1 94.69 555 LEU A N 1
ATOM 4470 C CA . LEU A 1 555 ? 8.969 -1.93 -14.539 1 94.69 555 LEU A CA 1
ATOM 4471 C C . LEU A 1 555 ? 8.664 -3.283 -13.898 1 94.69 555 LEU A C 1
ATOM 4473 O O . LEU A 1 555 ? 9.562 -3.934 -13.359 1 94.69 555 LEU A O 1
ATOM 4477 N N . VAL A 1 556 ? 7.387 -3.686 -13.969 1 91.56 556 VAL A N 1
ATOM 4478 C CA . VAL A 1 556 ? 6.941 -4.953 -13.398 1 91.56 556 VAL A CA 1
ATOM 4479 C C . VAL A 1 556 ? 6.645 -5.945 -14.516 1 91.56 556 VAL A C 1
ATOM 4481 O O . VAL A 1 556 ? 6.785 -5.621 -15.703 1 91.56 556 VAL A O 1
ATOM 4484 N N . GLY A 1 557 ? 6.254 -7.121 -14.18 1 93.25 557 GLY A N 1
ATOM 4485 C CA . GLY A 1 557 ? 6.078 -8.227 -15.102 1 93.25 557 GLY A CA 1
ATOM 4486 C C . GLY A 1 557 ? 5.105 -7.918 -16.219 1 93.25 557 GLY A C 1
ATOM 4487 O O . GLY A 1 557 ? 5.383 -8.203 -17.391 1 93.25 557 GLY A O 1
ATOM 4488 N N . ARG A 1 558 ? 3.988 -7.281 -15.938 1 91.75 558 ARG A N 1
ATOM 4489 C CA . ARG A 1 558 ? 2.967 -7 -16.938 1 91.75 558 ARG A CA 1
ATOM 4490 C C . ARG A 1 558 ? 3.488 -6.031 -18 1 91.75 558 ARG A C 1
ATOM 4492 O O . ARG A 1 558 ? 3.191 -6.18 -19.188 1 91.75 558 ARG A O 1
ATOM 4499 N N . GLN A 1 559 ? 4.273 -5.059 -17.594 1 94.94 559 GLN A N 1
ATOM 4500 C CA . GLN A 1 559 ? 4.836 -4.082 -18.516 1 94.94 559 GLN A CA 1
ATOM 4501 C C . GLN A 1 559 ? 5.945 -4.703 -19.359 1 94.94 559 GLN A C 1
ATOM 4503 O O . GLN A 1 559 ? 6.027 -4.449 -20.562 1 94.94 559 GLN A O 1
ATOM 4508 N N . LEU A 1 560 ? 6.707 -5.59 -18.734 1 97.06 560 LEU A N 1
ATOM 4509 C CA . LEU A 1 560 ? 7.785 -6.238 -19.469 1 97.06 560 LEU A CA 1
ATOM 4510 C C . LEU A 1 560 ? 7.234 -7.234 -20.484 1 97.06 560 LEU A C 1
ATOM 4512 O O . LEU A 1 560 ? 7.844 -7.465 -21.531 1 97.06 560 LEU A O 1
ATOM 4516 N N . LYS A 1 561 ? 6.105 -7.773 -20.125 1 96.31 561 LYS A N 1
ATOM 4517 C CA . LYS A 1 561 ? 5.418 -8.633 -21.078 1 96.31 561 LYS A CA 1
ATOM 4518 C C . LYS A 1 561 ? 5.031 -7.852 -22.344 1 96.31 561 LYS A C 1
ATOM 4520 O O . LYS A 1 561 ? 5.18 -8.352 -23.453 1 96.31 561 LYS A O 1
ATOM 4525 N N . THR A 1 562 ? 4.566 -6.637 -22.141 1 97.19 562 THR A N 1
ATOM 4526 C CA . THR A 1 562 ? 4.227 -5.762 -23.266 1 97.19 562 THR A CA 1
ATOM 4527 C C . THR A 1 562 ? 5.473 -5.418 -24.078 1 97.19 562 THR A C 1
ATOM 4529 O O . THR A 1 562 ? 5.461 -5.504 -25.312 1 97.19 562 THR A O 1
ATOM 4532 N N . ILE A 1 563 ? 6.527 -5.18 -23.438 1 97.81 563 ILE A N 1
ATOM 4533 C CA . ILE A 1 563 ? 7.758 -4.727 -24.078 1 97.81 563 ILE A CA 1
ATOM 4534 C C . ILE A 1 563 ? 8.359 -5.871 -24.891 1 97.81 563 ILE A C 1
ATOM 4536 O O . ILE A 1 563 ? 8.719 -5.688 -26.062 1 97.81 563 ILE A O 1
ATOM 4540 N N . THR A 1 564 ? 8.414 -7.012 -24.312 1 97.56 564 THR A N 1
ATOM 4541 C CA . THR A 1 564 ? 9.07 -8.133 -24.984 1 97.56 564 THR A CA 1
ATOM 4542 C C . THR A 1 564 ? 8.328 -8.508 -26.266 1 97.56 564 THR A C 1
ATOM 4544 O O . THR A 1 564 ? 8.945 -8.945 -27.234 1 97.56 564 THR A O 1
ATOM 4547 N N . GLN A 1 565 ? 7.078 -8.258 -26.312 1 98.06 565 GLN A N 1
ATOM 4548 C CA . GLN A 1 565 ? 6.262 -8.656 -27.453 1 98.06 565 GLN A CA 1
ATOM 4549 C C . GLN A 1 565 ? 6.305 -7.59 -28.547 1 98.06 565 GLN A C 1
ATOM 4551 O O . GLN A 1 565 ? 5.984 -7.871 -29.703 1 98.06 565 GLN A O 1
ATOM 4556 N N . THR A 1 566 ? 6.746 -6.289 -28.172 1 98.06 566 THR A N 1
ATOM 4557 C CA . THR A 1 566 ? 6.457 -5.219 -29.109 1 98.06 566 THR A CA 1
ATOM 4558 C C . THR A 1 566 ? 7.715 -4.406 -29.406 1 98.06 566 THR A C 1
ATOM 4560 O O . THR A 1 566 ? 7.785 -3.703 -30.422 1 98.06 566 THR A O 1
ATOM 4563 N N . ILE A 1 567 ? 8.711 -4.484 -28.625 1 98 567 ILE A N 1
ATOM 4564 C CA . ILE A 1 567 ? 9.82 -3.537 -28.672 1 98 567 ILE A CA 1
ATOM 4565 C C . ILE A 1 567 ? 10.539 -3.637 -30.016 1 98 567 ILE A C 1
ATOM 4567 O O . ILE A 1 567 ? 11.062 -2.643 -30.516 1 98 567 ILE A O 1
ATOM 4571 N N . SER A 1 568 ? 10.594 -4.773 -30.672 1 97.69 568 SER A N 1
ATOM 4572 C CA . SER A 1 568 ? 11.305 -4.969 -31.922 1 97.69 568 SER A CA 1
ATOM 4573 C C . SER A 1 568 ? 10.742 -4.07 -33.031 1 97.69 568 SER A C 1
ATOM 4575 O O . SER A 1 568 ? 11.477 -3.656 -33.938 1 97.69 568 SER A O 1
ATOM 4577 N N . PHE A 1 569 ? 9.539 -3.713 -32.906 1 97.75 569 PHE A N 1
ATOM 4578 C CA . PHE A 1 569 ? 8.883 -2.922 -33.969 1 97.75 569 PHE A CA 1
ATOM 4579 C C . PHE A 1 569 ? 9.117 -1.434 -33.719 1 97.75 569 PHE A C 1
ATOM 4581 O O . PHE A 1 569 ? 8.859 -0.616 -34.625 1 97.75 569 PHE A O 1
ATOM 4588 N N . HIS A 1 570 ? 9.578 -1.098 -32.531 1 96.62 570 HIS A N 1
ATOM 4589 C CA . HIS A 1 570 ? 9.594 0.311 -32.156 1 96.62 570 HIS A CA 1
ATOM 4590 C C . HIS A 1 570 ? 11.016 0.803 -31.906 1 96.62 570 HIS A C 1
ATOM 4592 O O . HIS A 1 570 ? 11.273 2.008 -31.938 1 96.62 570 HIS A O 1
ATOM 4598 N N . ALA A 1 571 ? 11.977 -0.117 -31.688 1 96.5 571 ALA A N 1
ATOM 4599 C CA . ALA A 1 571 ? 13.305 0.303 -31.266 1 96.5 571 ALA A CA 1
ATOM 4600 C C . ALA A 1 571 ? 14.352 -0.025 -32.344 1 96.5 571 ALA A C 1
ATOM 4602 O O . ALA A 1 571 ? 15.555 0.089 -32.094 1 96.5 571 ALA A O 1
ATOM 4603 N N . TYR A 1 572 ? 13.984 -0.388 -33.562 1 94.94 572 TYR A N 1
ATOM 4604 C CA . TYR A 1 572 ? 14.859 -0.917 -34.594 1 94.94 572 TYR A CA 1
ATOM 4605 C C . TYR A 1 572 ? 15.945 0.092 -34.938 1 94.94 572 TYR A C 1
ATOM 4607 O O . TYR A 1 572 ? 17.031 -0.287 -35.375 1 94.94 572 TYR A O 1
ATOM 4615 N N . ASP A 1 573 ? 15.734 1.403 -34.812 1 94.62 573 ASP A N 1
ATOM 4616 C CA . ASP A 1 573 ? 16.719 2.424 -35.156 1 94.62 573 ASP A CA 1
ATOM 4617 C C . ASP A 1 573 ? 17.188 3.17 -33.906 1 94.62 573 ASP A C 1
ATOM 4619 O O . ASP A 1 573 ? 17.859 4.195 -34 1 94.62 573 ASP A O 1
ATOM 4623 N N . LEU A 1 574 ? 16.75 2.643 -32.75 1 96.56 574 LEU A N 1
ATOM 4624 C CA . LEU A 1 574 ? 17.062 3.352 -31.531 1 96.56 574 LEU A CA 1
ATOM 4625 C C . LEU A 1 574 ? 18.141 2.613 -30.734 1 96.56 574 LEU A C 1
ATOM 4627 O O . LEU A 1 574 ? 18.656 3.137 -29.75 1 96.56 574 LEU A O 1
ATOM 4631 N N . VAL A 1 575 ? 18.453 1.409 -31.156 1 96.88 575 VAL A N 1
ATOM 4632 C CA . VAL A 1 575 ? 19.422 0.609 -30.438 1 96.88 575 VAL A CA 1
ATOM 4633 C C . VAL A 1 575 ? 20.531 0.154 -31.375 1 96.88 575 VAL A C 1
ATOM 4635 O O . VAL A 1 575 ? 20.375 0.214 -32.594 1 96.88 575 VAL A O 1
ATOM 4638 N N . LEU A 1 576 ? 21.625 -0.314 -30.844 1 95.5 576 LEU A N 1
ATOM 4639 C CA . LEU A 1 576 ? 22.703 -0.895 -31.625 1 95.5 576 LEU A CA 1
ATOM 4640 C C . LEU A 1 576 ? 22.266 -2.197 -32.281 1 95.5 576 LEU A C 1
ATOM 4642 O O . LEU A 1 576 ? 21.391 -2.893 -31.766 1 95.5 576 LEU A O 1
ATOM 4646 N N . PRO A 1 577 ? 22.781 -2.58 -33.375 1 96.12 577 PRO A N 1
ATOM 4647 C CA . PRO A 1 577 ? 22.375 -3.771 -34.094 1 96.12 577 PRO A CA 1
ATOM 4648 C C . PRO A 1 577 ? 22.422 -5.039 -33.25 1 96.12 577 PRO A C 1
ATOM 4650 O O . PRO A 1 577 ? 21.5 -5.867 -33.344 1 96.12 577 PRO A O 1
ATOM 4653 N N . LEU A 1 578 ? 23.391 -5.156 -32.438 1 96.25 578 LEU A N 1
ATOM 4654 C CA . LEU A 1 578 ? 23.5 -6.352 -31.625 1 96.25 578 LEU A CA 1
ATOM 4655 C C . LEU A 1 578 ? 22.391 -6.395 -30.578 1 96.25 578 LEU A C 1
ATOM 4657 O O . LEU A 1 578 ? 21.906 -7.469 -30.219 1 96.25 578 LEU A O 1
ATOM 4661 N N . VAL A 1 579 ? 22.109 -5.223 -30.047 1 97.56 579 VAL A N 1
ATOM 4662 C CA . VAL A 1 579 ? 21.031 -5.16 -29.062 1 97.56 579 VAL A CA 1
ATOM 4663 C C . VAL A 1 579 ? 19.688 -5.465 -29.734 1 97.56 579 VAL A C 1
ATOM 4665 O O . VAL A 1 579 ? 18.828 -6.113 -29.156 1 97.56 579 VAL A O 1
ATOM 4668 N N . PHE A 1 580 ? 19.578 -4.98 -30.953 1 97.88 580 PHE A N 1
ATOM 4669 C CA . PHE A 1 580 ? 18.375 -5.297 -31.703 1 97.88 580 PHE A CA 1
ATOM 4670 C C . PHE A 1 580 ? 18.266 -6.797 -31.953 1 97.88 580 PHE A C 1
ATOM 4672 O O . PHE A 1 580 ? 17.188 -7.379 -31.812 1 97.88 580 PHE A O 1
ATOM 4679 N N . GLN A 1 581 ? 19.344 -7.398 -32.312 1 97.5 581 GLN A N 1
ATOM 4680 C CA . GLN A 1 581 ? 19.391 -8.844 -32.5 1 97.5 581 GLN A CA 1
ATOM 4681 C C . GLN A 1 581 ? 19.016 -9.586 -31.219 1 97.5 581 GLN A C 1
ATOM 4683 O O . GLN A 1 581 ? 18.344 -10.617 -31.266 1 97.5 581 GLN A O 1
ATOM 4688 N N . LEU A 1 582 ? 19.469 -9.109 -30.125 1 98.25 582 LEU A N 1
ATOM 4689 C CA . LEU A 1 582 ? 19.141 -9.711 -28.844 1 98.25 582 LEU A CA 1
ATOM 4690 C C . LEU A 1 582 ? 17.641 -9.633 -28.578 1 98.25 582 LEU A C 1
ATOM 4692 O O . LEU A 1 582 ? 17.062 -10.57 -28.031 1 98.25 582 LEU A O 1
ATOM 4696 N N . TRP A 1 583 ? 17.047 -8.484 -28.922 1 98.5 583 TRP A N 1
ATOM 4697 C CA . TRP A 1 583 ? 15.602 -8.352 -28.75 1 98.5 583 TRP A CA 1
ATOM 4698 C C . TRP A 1 583 ? 14.852 -9.336 -29.625 1 98.5 583 TRP A C 1
ATOM 4700 O O . TRP A 1 583 ? 13.844 -9.906 -29.219 1 98.5 583 TRP A O 1
ATOM 4710 N N . LEU A 1 584 ? 15.305 -9.539 -30.844 1 98.44 584 LEU A N 1
ATOM 4711 C CA . LEU A 1 584 ? 14.68 -10.516 -31.734 1 98.44 584 LEU A CA 1
ATOM 4712 C C . LEU A 1 584 ? 14.789 -11.922 -31.156 1 98.44 584 LEU A C 1
ATOM 4714 O O . LEU A 1 584 ? 13.805 -12.672 -31.141 1 98.44 584 LEU A O 1
ATOM 4718 N N . ALA A 1 585 ? 15.945 -12.219 -30.641 1 98.44 585 ALA A N 1
ATOM 4719 C CA . ALA A 1 585 ? 16.172 -13.539 -30.047 1 98.44 585 ALA A CA 1
ATOM 4720 C C . ALA A 1 585 ? 15.328 -13.719 -28.781 1 98.44 585 ALA A C 1
ATOM 4722 O O . ALA A 1 585 ? 14.688 -14.758 -28.594 1 98.44 585 ALA A O 1
ATOM 4723 N N . ALA A 1 586 ? 15.344 -12.727 -27.922 1 98.44 586 ALA A N 1
ATOM 4724 C CA . ALA A 1 586 ? 14.602 -12.781 -26.656 1 98.44 586 ALA A CA 1
ATOM 4725 C C . ALA A 1 586 ? 13.102 -12.898 -26.906 1 98.44 586 ALA A C 1
ATOM 4727 O O . ALA A 1 586 ? 12.398 -13.625 -26.203 1 98.44 586 ALA A O 1
ATOM 4728 N N . GLY A 1 587 ? 12.594 -12.094 -27.859 1 98.31 587 GLY A N 1
ATOM 4729 C CA . GLY A 1 587 ? 11.188 -12.172 -28.219 1 98.31 587 GLY A CA 1
ATOM 4730 C C . GLY A 1 587 ? 10.773 -13.539 -28.719 1 98.31 587 GLY A C 1
ATOM 4731 O O . GLY A 1 587 ? 9.727 -14.062 -28.328 1 98.31 587 GLY A O 1
ATOM 4732 N N . GLU A 1 588 ? 11.594 -14.07 -29.562 1 98.31 588 GLU A N 1
ATOM 4733 C CA . GLU A 1 588 ? 11.312 -15.391 -30.125 1 98.31 588 GLU A CA 1
ATOM 4734 C C . GLU A 1 588 ? 11.32 -16.469 -29.047 1 98.31 588 GLU A C 1
ATOM 4736 O O . GLU A 1 588 ? 10.391 -17.281 -28.969 1 98.31 588 GLU A O 1
ATOM 4741 N N . PHE A 1 589 ? 12.328 -16.484 -28.234 1 98.25 589 PHE A N 1
ATOM 4742 C CA . PHE A 1 589 ? 12.438 -17.453 -27.156 1 98.25 589 PHE A CA 1
ATOM 4743 C C . PHE A 1 589 ? 11.25 -17.328 -26.203 1 98.25 589 PHE A C 1
ATOM 4745 O O . PHE A 1 589 ? 10.633 -18.328 -25.844 1 98.25 589 PHE A O 1
ATOM 4752 N N . SER A 1 590 ? 10.914 -16.078 -25.828 1 98.25 590 SER A N 1
ATOM 4753 C CA . SER A 1 590 ? 9.828 -15.836 -24.875 1 98.25 590 SER A CA 1
ATOM 4754 C C . SER A 1 590 ? 8.492 -16.328 -25.438 1 98.25 590 SER A C 1
ATOM 4756 O O . SER A 1 590 ? 7.684 -16.906 -24.719 1 98.25 590 SER A O 1
ATOM 4758 N N . SER A 1 591 ? 8.242 -16.047 -26.672 1 98.12 591 SER A N 1
ATOM 4759 C CA . SER A 1 591 ? 7 -16.469 -27.297 1 98.12 591 SER A CA 1
ATOM 4760 C C . SER A 1 591 ? 6.859 -17.984 -27.266 1 98.12 591 SER A C 1
ATOM 4762 O O . SER A 1 591 ? 5.762 -18.516 -27.062 1 98.12 591 SER A O 1
ATOM 4764 N N . LEU A 1 592 ? 7.922 -18.703 -27.5 1 98.25 592 LEU A N 1
ATOM 4765 C CA . LEU A 1 592 ? 7.91 -20.172 -27.484 1 98.25 592 LEU A CA 1
ATOM 4766 C C . LEU A 1 592 ? 7.621 -20.703 -26.094 1 98.25 592 LEU A C 1
ATOM 4768 O O . LEU A 1 592 ? 6.871 -21.672 -25.922 1 98.25 592 LEU A O 1
ATOM 4772 N N . ILE A 1 593 ? 8.148 -20.078 -25.172 1 97.69 593 ILE A N 1
ATOM 4773 C CA . ILE A 1 593 ? 8 -20.516 -23.781 1 97.69 593 ILE A CA 1
ATOM 4774 C C . ILE A 1 593 ? 6.543 -20.391 -23.359 1 97.69 593 ILE A C 1
ATOM 4776 O O . ILE A 1 593 ? 6.07 -21.156 -22.516 1 97.69 593 ILE A O 1
ATOM 4780 N N . TRP A 1 594 ? 5.781 -19.5 -23.906 1 96.75 594 TRP A N 1
ATOM 4781 C CA . TRP A 1 594 ? 4.43 -19.203 -23.453 1 96.75 594 TRP A CA 1
ATOM 4782 C C . TRP A 1 594 ? 3.406 -20.094 -24.141 1 96.75 594 TRP A C 1
ATOM 4784 O O . TRP A 1 594 ? 2.209 -19.797 -24.125 1 96.75 594 TRP A O 1
ATOM 4794 N N . PHE A 1 595 ? 3.857 -21.219 -24.766 1 97 595 PHE A N 1
ATOM 4795 C CA . PHE A 1 595 ? 2.939 -22.188 -25.359 1 97 595 PHE A CA 1
ATOM 4796 C C . PHE A 1 595 ? 2.049 -22.812 -24.297 1 97 595 PHE A C 1
ATOM 4798 O O . PHE A 1 595 ? 2.539 -23.266 -23.266 1 97 595 PHE A O 1
ATOM 4805 N N . PRO A 1 596 ? 0.735 -22.812 -24.547 1 94.38 596 PRO A N 1
ATOM 4806 C CA . PRO A 1 596 ? -0.151 -23.5 -23.609 1 94.38 596 PRO A CA 1
ATOM 4807 C C . PRO A 1 596 ? -0.285 -25 -23.922 1 94.38 596 PRO A C 1
ATOM 4809 O O . PRO A 1 596 ? -0.688 -25.781 -23.047 1 94.38 596 PRO A O 1
ATOM 4812 N N . GLU A 1 597 ? 0.006 -25.344 -25.109 1 95.75 597 GLU A N 1
ATOM 4813 C CA . GLU A 1 597 ? -0.114 -26.719 -25.609 1 95.75 597 GLU A CA 1
ATOM 4814 C C . GLU A 1 597 ? 0.978 -27.031 -26.641 1 95.75 597 GLU A C 1
ATOM 4816 O O . GLU A 1 597 ? 1.326 -26.188 -27.453 1 95.75 597 GLU A O 1
ATOM 4821 N N . ILE A 1 598 ? 1.503 -28.219 -26.531 1 97.25 598 ILE A N 1
ATOM 4822 C CA . ILE A 1 598 ? 2.578 -28.641 -27.422 1 97.25 598 ILE A CA 1
ATOM 4823 C C . ILE A 1 598 ? 2.111 -29.828 -28.266 1 97.25 598 ILE A C 1
ATOM 4825 O O . ILE A 1 598 ? 1.94 -30.938 -27.75 1 97.25 598 ILE A O 1
ATOM 4829 N N . GLN A 1 599 ? 1.973 -29.625 -29.5 1 94.31 599 GLN A N 1
ATOM 4830 C CA . GLN A 1 599 ? 1.488 -30.672 -30.391 1 94.31 599 GLN A CA 1
ATOM 4831 C C . GLN A 1 599 ? 2.613 -31.625 -30.781 1 94.31 599 GLN A C 1
ATOM 4833 O O . GLN A 1 599 ? 2.449 -32.844 -30.703 1 94.31 599 GLN A O 1
ATOM 4838 N N . ASN A 1 600 ? 3.742 -31.031 -31.234 1 94.62 600 ASN A N 1
ATOM 4839 C CA . ASN A 1 600 ? 4.938 -31.797 -31.578 1 94.62 600 ASN A CA 1
ATOM 4840 C C . ASN A 1 600 ? 6.094 -31.484 -30.625 1 94.62 600 ASN A C 1
ATOM 4842 O O . ASN A 1 600 ? 6.84 -30.531 -30.844 1 94.62 600 ASN A O 1
ATOM 4846 N N . LEU A 1 601 ? 6.324 -32.406 -29.734 1 96.44 601 LEU A N 1
ATOM 4847 C CA . LEU A 1 601 ? 7.258 -32.156 -28.641 1 96.44 601 LEU A CA 1
ATOM 4848 C C . LEU A 1 601 ? 8.688 -32.031 -29.172 1 96.44 601 LEU A C 1
ATOM 4850 O O . LEU A 1 601 ? 9.414 -31.109 -28.797 1 96.44 601 LEU A O 1
ATOM 4854 N N . ASP A 1 602 ? 9.133 -32.906 -30.016 1 95.69 602 ASP A N 1
ATOM 4855 C CA . ASP A 1 602 ? 10.516 -32.906 -30.5 1 95.69 602 ASP A CA 1
ATOM 4856 C C . ASP A 1 602 ? 10.844 -31.656 -31.297 1 95.69 602 ASP A C 1
ATOM 4858 O O . ASP A 1 602 ? 11.867 -31.016 -31.062 1 95.69 602 ASP A O 1
ATOM 4862 N N . GLU A 1 603 ? 9.961 -31.375 -32.188 1 96.38 603 GLU A N 1
ATOM 4863 C CA . GLU A 1 603 ? 10.141 -30.172 -32.969 1 96.38 603 GLU A CA 1
ATOM 4864 C C . GLU A 1 603 ? 10.156 -28.922 -32.094 1 96.38 603 GLU A C 1
ATOM 4866 O O . GLU A 1 603 ? 10.992 -28.031 -32.25 1 96.38 603 GLU A O 1
ATOM 4871 N N . TYR A 1 604 ? 9.219 -28.922 -31.25 1 97.56 604 TYR A N 1
ATOM 4872 C CA . TYR A 1 604 ? 9.102 -27.797 -30.312 1 97.56 604 TYR A CA 1
ATOM 4873 C C . TYR A 1 604 ? 10.367 -27.641 -29.484 1 97.56 604 TYR A C 1
ATOM 4875 O O . TYR A 1 604 ? 10.875 -26.531 -29.312 1 97.56 604 TYR A O 1
ATOM 4883 N N . LEU A 1 605 ? 10.961 -28.688 -28.922 1 98.12 605 LEU A N 1
ATOM 4884 C CA . LEU A 1 605 ? 12.156 -28.641 -28.094 1 98.12 605 LEU A CA 1
ATOM 4885 C C . LEU A 1 605 ? 13.367 -28.203 -28.922 1 98.12 605 LEU A C 1
ATOM 4887 O O . LEU A 1 605 ? 14.227 -27.469 -28.406 1 98.12 605 LEU A O 1
ATOM 4891 N N . ASP A 1 606 ? 13.445 -28.625 -30.125 1 97.56 606 ASP A N 1
ATOM 4892 C CA . ASP A 1 606 ? 14.516 -28.172 -31.016 1 97.56 606 ASP A CA 1
ATOM 4893 C C . ASP A 1 606 ? 14.461 -26.656 -31.219 1 97.56 606 ASP A C 1
ATOM 4895 O O . ASP A 1 606 ? 15.492 -25.984 -31.219 1 97.56 606 ASP A O 1
ATOM 4899 N N . ASP A 1 607 ? 13.266 -26.203 -31.469 1 98.12 607 ASP A N 1
ATOM 4900 C CA . ASP A 1 607 ? 13.078 -24.766 -31.641 1 98.12 607 ASP A CA 1
ATOM 4901 C C . ASP A 1 607 ? 13.531 -24.016 -30.391 1 98.12 607 ASP A C 1
ATOM 4903 O O . ASP A 1 607 ? 14.172 -22.969 -30.484 1 98.12 607 ASP A O 1
ATOM 4907 N N . ILE A 1 608 ? 13.195 -24.562 -29.219 1 98.19 608 ILE A N 1
ATOM 4908 C CA . ILE A 1 608 ? 13.539 -23.938 -27.953 1 98.19 608 ILE A CA 1
ATOM 4909 C C . ILE A 1 608 ? 15.055 -23.875 -27.797 1 98.19 608 ILE A C 1
ATOM 4911 O O . ILE A 1 608 ? 15.594 -22.844 -27.391 1 98.19 608 ILE A O 1
ATOM 4915 N N . GLU A 1 609 ? 15.711 -24.859 -28.141 1 97.38 609 GLU A N 1
ATOM 4916 C CA . GLU A 1 609 ? 17.156 -24.922 -27.984 1 97.38 609 GLU A CA 1
ATOM 4917 C C . GLU A 1 609 ? 17.859 -23.906 -28.875 1 97.38 609 GLU A C 1
ATOM 4919 O O . GLU A 1 609 ? 18.797 -23.234 -28.438 1 97.38 609 GLU A O 1
ATOM 4924 N N . VAL A 1 610 ? 17.391 -23.828 -30.094 1 97.88 610 VAL A N 1
ATOM 4925 C CA . VAL A 1 610 ? 18 -22.875 -31.031 1 97.88 610 VAL A CA 1
ATOM 4926 C C . VAL A 1 610 ? 17.719 -21.453 -30.562 1 97.88 610 VAL A C 1
ATOM 4928 O O . VAL A 1 610 ? 18.609 -20.609 -30.562 1 97.88 610 VAL A O 1
ATOM 4931 N N . ALA A 1 611 ? 16.484 -21.188 -30.234 1 98.44 611 ALA A N 1
ATOM 4932 C CA . ALA A 1 611 ? 16.109 -19.844 -29.781 1 98.44 611 ALA A CA 1
ATOM 4933 C C . ALA A 1 611 ? 16.891 -19.438 -28.547 1 98.44 611 ALA A C 1
ATOM 4935 O O . ALA A 1 611 ? 17.344 -18.297 -28.438 1 98.44 611 ALA A O 1
ATOM 4936 N N . LEU A 1 612 ? 17.031 -20.375 -27.578 1 98.06 612 LEU A N 1
ATOM 4937 C CA . LEU A 1 612 ? 17.797 -20.094 -26.375 1 98.06 612 LEU A CA 1
ATOM 4938 C C . LEU A 1 612 ? 19.266 -19.844 -26.688 1 98.06 612 LEU A C 1
ATOM 4940 O O . LEU A 1 612 ? 19.875 -18.938 -26.141 1 98.06 612 LEU A O 1
ATOM 4944 N N . ALA A 1 613 ? 19.812 -20.656 -27.531 1 97.62 613 ALA A N 1
ATOM 4945 C CA . ALA A 1 613 ? 21.203 -20.484 -27.953 1 97.62 613 ALA A CA 1
ATOM 4946 C C . ALA A 1 613 ? 21.422 -19.094 -28.547 1 97.62 613 ALA A C 1
ATOM 4948 O O . ALA A 1 613 ? 22.438 -18.438 -28.266 1 97.62 613 ALA A O 1
ATOM 4949 N N . ASN A 1 614 ? 20.5 -18.672 -29.359 1 98 614 ASN A N 1
ATOM 4950 C CA . ASN A 1 614 ? 20.594 -17.344 -29.953 1 98 614 ASN A CA 1
ATOM 4951 C C . ASN A 1 614 ? 20.625 -16.25 -28.875 1 98 614 ASN A C 1
ATOM 4953 O O . ASN A 1 614 ? 21.344 -15.258 -29.016 1 98 614 ASN A O 1
ATOM 4957 N N . VAL A 1 615 ? 19.828 -16.391 -27.812 1 98.25 615 VAL A N 1
ATOM 4958 C CA . VAL A 1 615 ? 19.781 -15.414 -26.719 1 98.25 615 VAL A CA 1
ATOM 4959 C C . VAL A 1 615 ? 21.141 -15.375 -26.016 1 98.25 615 VAL A C 1
ATOM 4961 O O . VAL A 1 615 ? 21.734 -14.305 -25.859 1 98.25 615 VAL A O 1
ATOM 4964 N N . LEU A 1 616 ? 21.594 -16.547 -25.609 1 97.62 616 LEU A N 1
ATOM 4965 C CA . LEU A 1 616 ? 22.828 -16.625 -24.828 1 97.62 616 LEU A CA 1
ATOM 4966 C C . LEU A 1 616 ? 24.016 -16.156 -25.672 1 97.62 616 LEU A C 1
ATOM 4968 O O . LEU A 1 616 ? 24.875 -15.422 -25.172 1 97.62 616 LEU A O 1
ATOM 4972 N N . ASP A 1 617 ? 24.062 -16.531 -26.953 1 97.12 617 ASP A N 1
ATOM 4973 C CA . ASP A 1 617 ? 25.156 -16.141 -27.828 1 97.12 617 ASP A CA 1
ATOM 4974 C C . ASP A 1 617 ? 25.172 -14.625 -28.062 1 97.12 617 ASP A C 1
ATOM 4976 O O . ASP A 1 617 ? 26.234 -14.008 -28.094 1 97.12 617 ASP A O 1
ATOM 4980 N N . THR A 1 618 ? 24.047 -14.07 -28.219 1 97.5 618 THR A N 1
ATOM 4981 C CA . THR A 1 618 ? 23.984 -12.633 -28.438 1 97.5 618 THR A CA 1
ATOM 4982 C C . THR A 1 618 ? 24.375 -11.883 -27.172 1 97.5 618 THR A C 1
ATOM 4984 O O . THR A 1 618 ? 25.031 -10.836 -27.234 1 97.5 618 THR A O 1
ATOM 4987 N N . PHE A 1 619 ? 23.969 -12.367 -25.984 1 97.12 619 PHE A N 1
ATOM 4988 C CA . PHE A 1 619 ? 24.438 -11.789 -24.734 1 97.12 619 PHE A CA 1
ATOM 4989 C C . PHE A 1 619 ? 25.953 -11.812 -24.656 1 97.12 619 PHE A C 1
ATOM 4991 O O . PHE A 1 619 ? 26.578 -10.844 -24.219 1 97.12 619 PHE A O 1
ATOM 4998 N N . CYS A 1 620 ? 26.438 -12.914 -25.047 1 95.5 620 CYS A N 1
ATOM 4999 C CA . CYS A 1 620 ? 27.891 -13.094 -25.062 1 95.5 620 CYS A CA 1
ATOM 5000 C C . CYS A 1 620 ? 28.562 -12.039 -25.938 1 95.5 620 CYS A C 1
ATOM 5002 O O . CYS A 1 620 ? 29.594 -11.477 -25.562 1 95.5 620 CYS A O 1
ATOM 5004 N N . ASP A 1 621 ? 28 -11.742 -27.078 1 95.69 621 ASP A N 1
ATOM 5005 C CA . ASP A 1 621 ? 28.547 -10.773 -28.016 1 95.69 621 ASP A CA 1
ATOM 5006 C C . ASP A 1 621 ? 28.5 -9.359 -27.438 1 95.69 621 ASP A C 1
ATOM 5008 O O . ASP A 1 621 ? 29.391 -8.539 -27.719 1 95.69 621 ASP A O 1
ATOM 5012 N N . ILE A 1 622 ? 27.531 -9.086 -26.672 1 96 622 ILE A N 1
ATOM 5013 C CA . ILE A 1 622 ? 27.312 -7.723 -26.203 1 96 622 ILE A CA 1
ATOM 5014 C C . ILE A 1 622 ? 28.047 -7.508 -24.875 1 96 622 ILE A C 1
ATOM 5016 O O . ILE A 1 622 ? 28.766 -6.527 -24.719 1 96 622 ILE A O 1
ATOM 5020 N N . GLU A 1 623 ? 27.766 -8.414 -23.906 1 95.12 623 GLU A N 1
ATOM 5021 C CA . GLU A 1 623 ? 28.312 -8.297 -22.562 1 95.12 623 GLU A CA 1
ATOM 5022 C C . GLU A 1 623 ? 28.609 -9.672 -21.953 1 95.12 623 GLU A C 1
ATOM 5024 O O . GLU A 1 623 ? 27.859 -10.156 -21.109 1 95.12 623 GLU A O 1
ATOM 5029 N N . PRO A 1 624 ? 29.672 -10.18 -22.188 1 93.25 624 PRO A N 1
ATOM 5030 C CA . PRO A 1 624 ? 30.031 -11.523 -21.719 1 93.25 624 PRO A CA 1
ATOM 5031 C C . PRO A 1 624 ? 30 -11.641 -20.203 1 93.25 624 PRO A C 1
ATOM 5033 O O . PRO A 1 624 ? 29.766 -12.734 -19.672 1 93.25 624 PRO A O 1
ATOM 5036 N N . SER A 1 625 ? 30.203 -10.547 -19.469 1 92.69 625 SER A N 1
ATOM 5037 C CA . SER A 1 625 ? 30.219 -10.586 -18 1 92.69 625 SER A CA 1
ATOM 5038 C C . SER A 1 625 ? 28.844 -10.992 -17.453 1 92.69 625 SER A C 1
ATOM 5040 O O . SER A 1 625 ? 28.75 -11.57 -16.375 1 92.69 625 SER A O 1
ATOM 5042 N N . LYS A 1 626 ? 27.75 -10.734 -18.172 1 93.75 626 LYS A N 1
ATOM 5043 C CA . LYS A 1 626 ? 26.406 -11.07 -17.719 1 93.75 626 LYS A CA 1
ATOM 5044 C C . LYS A 1 626 ? 26.203 -12.586 -17.656 1 93.75 626 LYS A C 1
ATOM 5046 O O . LYS A 1 626 ? 25.484 -13.086 -16.797 1 93.75 626 LYS A O 1
ATOM 5051 N N . ILE A 1 627 ? 26.859 -13.273 -18.547 1 93.31 627 ILE A N 1
ATOM 5052 C CA . ILE A 1 627 ? 26.781 -14.734 -18.578 1 93.31 627 ILE A CA 1
ATOM 5053 C C . ILE A 1 627 ? 27.391 -15.312 -17.312 1 93.31 627 ILE A C 1
ATOM 5055 O O . ILE A 1 627 ? 26.906 -16.312 -16.766 1 93.31 627 ILE A O 1
ATOM 5059 N N . VAL A 1 628 ? 28.422 -14.633 -16.844 1 91.69 628 VAL A N 1
ATOM 5060 C CA . VAL A 1 628 ? 29.156 -15.109 -15.664 1 91.69 628 VAL A CA 1
ATOM 5061 C C . VAL A 1 628 ? 28.406 -14.703 -14.391 1 91.69 628 VAL A C 1
ATOM 5063 O O . VAL A 1 628 ? 28.344 -15.477 -13.43 1 91.69 628 VAL A O 1
ATOM 5066 N N . GLU A 1 629 ? 27.828 -13.555 -14.438 1 90.5 629 GLU A N 1
ATOM 5067 C CA . GLU A 1 629 ? 27.344 -12.93 -13.203 1 90.5 629 GLU A CA 1
ATOM 5068 C C . GLU A 1 629 ? 25.875 -13.266 -12.953 1 90.5 629 GLU A C 1
ATOM 5070 O O . GLU A 1 629 ? 25.422 -13.281 -11.812 1 90.5 629 GLU A O 1
ATOM 5075 N N . LYS A 1 630 ? 25.125 -13.461 -13.992 1 93.31 630 LYS A N 1
ATOM 5076 C CA . LYS A 1 630 ? 23.672 -13.602 -13.828 1 93.31 630 LYS A CA 1
ATOM 5077 C C . LYS A 1 630 ? 23.25 -15.055 -13.953 1 93.31 630 LYS A C 1
ATOM 5079 O O . LYS A 1 630 ? 23.047 -15.555 -15.062 1 93.31 630 LYS A O 1
ATOM 5084 N N . VAL A 1 631 ? 22.891 -15.641 -12.883 1 93.75 631 VAL A N 1
ATOM 5085 C CA . VAL A 1 631 ? 22.547 -17.062 -12.805 1 93.75 631 VAL A CA 1
ATOM 5086 C C . VAL A 1 631 ? 21.266 -17.312 -13.578 1 93.75 631 VAL A C 1
ATOM 5088 O O . VAL A 1 631 ? 21.062 -18.422 -14.102 1 93.75 631 VAL A O 1
ATOM 5091 N N . LYS A 1 632 ? 20.359 -16.328 -13.695 1 95.88 632 LYS A N 1
ATOM 5092 C CA . LYS A 1 632 ? 19.078 -16.516 -14.375 1 95.88 632 LYS A CA 1
ATOM 5093 C C . LYS A 1 632 ? 19.281 -16.875 -15.844 1 95.88 632 LYS A C 1
ATOM 5095 O O . LYS A 1 632 ? 18.453 -17.578 -16.438 1 95.88 632 LYS A O 1
ATOM 5100 N N . LEU A 1 633 ? 20.375 -16.422 -16.453 1 97.19 633 LEU A N 1
ATOM 5101 C CA . LEU A 1 633 ? 20.672 -16.75 -17.844 1 97.19 633 LEU A CA 1
ATOM 5102 C C . LEU A 1 633 ? 21.078 -18.219 -17.969 1 97.19 633 LEU A C 1
ATOM 5104 O O . LEU A 1 633 ? 20.688 -18.891 -18.922 1 97.19 633 LEU A O 1
ATOM 5108 N N . HIS A 1 634 ? 21.812 -18.703 -17 1 96.12 634 HIS A N 1
ATOM 5109 C CA . HIS A 1 634 ? 22.188 -20.109 -17.016 1 96.12 634 HIS A CA 1
ATOM 5110 C C . HIS A 1 634 ? 20.969 -21 -16.75 1 96.12 634 HIS A C 1
ATOM 5112 O O . HIS A 1 634 ? 20.844 -22.078 -17.344 1 96.12 634 HIS A O 1
ATOM 5118 N N . LEU A 1 635 ? 20.156 -20.609 -15.836 1 96.81 635 LEU A N 1
ATOM 5119 C CA . LEU A 1 635 ? 18.969 -21.375 -15.484 1 96.81 635 LEU A CA 1
ATOM 5120 C C . LEU A 1 635 ? 18.125 -21.672 -16.719 1 96.81 635 LEU A C 1
ATOM 5122 O O . LEU A 1 635 ? 17.406 -22.672 -16.766 1 96.81 635 LEU A O 1
ATOM 5126 N N . LEU A 1 636 ? 18.203 -20.797 -17.734 1 97.94 636 LEU A N 1
ATOM 5127 C CA . LEU A 1 636 ? 17.422 -20.984 -18.953 1 97.94 636 LEU A CA 1
ATOM 5128 C C . LEU A 1 636 ? 17.828 -22.266 -19.672 1 97.94 636 LEU A C 1
ATOM 5130 O O . LEU A 1 636 ? 17.062 -22.828 -20.453 1 97.94 636 LEU A O 1
ATOM 5134 N N . THR A 1 637 ? 19.047 -22.719 -19.469 1 97.44 637 THR A N 1
ATOM 5135 C CA . THR A 1 637 ? 19.531 -23.922 -20.141 1 97.44 637 THR A CA 1
ATOM 5136 C C . THR A 1 637 ? 18.781 -25.156 -19.672 1 97.44 637 THR A C 1
ATOM 5138 O O . THR A 1 637 ? 18.812 -26.188 -20.344 1 97.44 637 THR A O 1
ATOM 5141 N N . HIS A 1 638 ? 18.125 -25.047 -18.578 1 97.44 638 HIS A N 1
ATOM 5142 C CA . HIS A 1 638 ? 17.391 -26.188 -18.031 1 97.44 638 HIS A CA 1
ATOM 5143 C C . HIS A 1 638 ? 15.953 -26.219 -18.547 1 97.44 638 HIS A C 1
ATOM 5145 O O . HIS A 1 638 ? 15.148 -27.047 -18.125 1 97.44 638 HIS A O 1
ATOM 5151 N N . THR A 1 639 ? 15.602 -25.359 -19.5 1 97.62 639 THR A N 1
ATOM 5152 C CA . THR A 1 639 ? 14.25 -25.234 -20.031 1 97.62 639 THR A CA 1
ATOM 5153 C C . THR A 1 639 ? 13.789 -26.547 -20.656 1 97.62 639 THR A C 1
ATOM 5155 O O . THR A 1 639 ? 12.656 -26.984 -20.422 1 97.62 639 THR A O 1
ATOM 5158 N N . ARG A 1 640 ? 14.617 -27.172 -21.438 1 97.06 640 ARG A N 1
ATOM 5159 C CA . ARG A 1 640 ? 14.258 -28.438 -22.094 1 97.06 640 ARG A CA 1
ATOM 5160 C C . ARG A 1 640 ? 13.836 -29.469 -21.062 1 97.06 640 ARG A C 1
ATOM 5162 O O . ARG A 1 640 ? 12.781 -30.094 -21.188 1 97.06 640 ARG A O 1
ATOM 5169 N N . TYR A 1 641 ? 14.648 -29.625 -20.062 1 97.19 641 TYR A N 1
ATOM 5170 C CA . TYR A 1 641 ? 14.352 -30.609 -19.031 1 97.19 641 TYR A CA 1
ATOM 5171 C C . TYR A 1 641 ? 13.031 -30.297 -18.344 1 97.19 641 TYR A C 1
ATOM 5173 O O . TYR A 1 641 ? 12.219 -31.188 -18.109 1 97.19 641 TYR A O 1
ATOM 5181 N N . ASP A 1 642 ? 12.82 -29.094 -17.953 1 97.69 642 ASP A N 1
ATOM 5182 C CA . ASP A 1 642 ? 11.617 -28.703 -17.234 1 97.69 642 ASP A CA 1
ATOM 5183 C C . ASP A 1 642 ? 10.367 -28.938 -18.078 1 97.69 642 ASP A C 1
ATOM 5185 O O . ASP A 1 642 ? 9.32 -29.344 -17.562 1 97.69 642 ASP A O 1
ATOM 5189 N N . ILE A 1 643 ? 10.43 -28.656 -19.359 1 97.94 643 ILE A N 1
ATOM 5190 C CA . ILE A 1 643 ? 9.297 -28.875 -20.25 1 97.94 643 ILE A CA 1
ATOM 5191 C C . ILE A 1 643 ? 8.984 -30.359 -20.328 1 97.94 643 ILE A C 1
ATOM 5193 O O . ILE A 1 643 ? 7.816 -30.766 -20.281 1 97.94 643 ILE A O 1
ATOM 5197 N N . LEU A 1 644 ? 10.023 -31.156 -20.469 1 97.56 644 LEU A N 1
ATOM 5198 C CA . LEU A 1 644 ? 9.828 -32.594 -20.516 1 97.56 644 LEU A CA 1
ATOM 5199 C C . LEU A 1 644 ? 9.227 -33.094 -19.219 1 97.56 644 LEU A C 1
ATOM 5201 O O . LEU A 1 644 ? 8.352 -33.969 -19.219 1 97.56 644 LEU A O 1
ATOM 5205 N N . HIS A 1 645 ? 9.711 -32.531 -18.156 1 97.38 645 HIS A N 1
ATOM 5206 C CA . HIS A 1 645 ? 9.383 -32.969 -16.812 1 97.38 645 HIS A CA 1
ATOM 5207 C C . HIS A 1 645 ? 7.977 -32.562 -16.406 1 97.38 645 HIS A C 1
ATOM 5209 O O . HIS A 1 645 ? 7.23 -33.312 -15.797 1 97.38 645 HIS A O 1
ATOM 5215 N N . PHE A 1 646 ? 7.484 -31.344 -16.766 1 97.06 646 PHE A N 1
ATOM 5216 C CA . PHE A 1 646 ? 6.246 -30.797 -16.219 1 97.06 646 PHE A CA 1
ATOM 5217 C C . PHE A 1 646 ? 5.242 -30.531 -17.344 1 97.06 646 PHE A C 1
ATOM 5219 O O . PHE A 1 646 ? 4.051 -30.344 -17.078 1 97.06 646 PHE A O 1
ATOM 5226 N N . GLY A 1 647 ? 5.637 -30.531 -18.562 1 96.62 647 GLY A N 1
ATOM 5227 C CA . GLY A 1 647 ? 4.816 -30.016 -19.656 1 96.62 647 GLY A CA 1
ATOM 5228 C C . GLY A 1 647 ? 4.988 -28.531 -19.891 1 96.62 647 GLY A C 1
ATOM 5229 O O . GLY A 1 647 ? 6.012 -27.953 -19.516 1 96.62 647 GLY A O 1
ATOM 5230 N N . PRO A 1 648 ? 4.027 -27.859 -20.562 1 96.69 648 PRO A N 1
ATOM 5231 C CA . PRO A 1 648 ? 4.152 -26.422 -20.828 1 96.69 648 PRO A CA 1
ATOM 5232 C C . PRO A 1 648 ? 4.418 -25.625 -19.562 1 96.69 648 PRO A C 1
ATOM 5234 O O . PRO A 1 648 ? 3.756 -25.828 -18.531 1 96.69 648 PRO A O 1
ATOM 5237 N N . LEU A 1 649 ? 5.301 -24.641 -19.594 1 96.44 649 LEU A N 1
ATOM 5238 C CA . LEU A 1 649 ? 5.824 -23.969 -18.422 1 96.44 649 LEU A CA 1
ATOM 5239 C C . LEU A 1 649 ? 4.812 -22.969 -17.875 1 96.44 649 LEU A C 1
ATOM 5241 O O . LEU A 1 649 ? 4.867 -22.594 -16.703 1 96.44 649 LEU A O 1
ATOM 5245 N N . PRO A 1 650 ? 3.861 -22.422 -18.703 1 94.56 650 PRO A N 1
ATOM 5246 C CA . PRO A 1 650 ? 2.826 -21.562 -18.125 1 94.56 650 PRO A CA 1
ATOM 5247 C C . PRO A 1 650 ? 2.023 -22.266 -17.031 1 94.56 650 PRO A C 1
ATOM 5249 O O . PRO A 1 650 ? 1.443 -21.609 -16.156 1 94.56 650 PRO A O 1
ATOM 5252 N N . GLY A 1 651 ? 2.033 -23.578 -17.062 1 93.75 651 GLY A N 1
ATOM 5253 C CA . GLY A 1 651 ? 1.36 -24.344 -16.031 1 93.75 651 GLY A CA 1
ATOM 5254 C C . GLY A 1 651 ? 2.051 -24.266 -14.688 1 93.75 651 GLY A C 1
ATOM 5255 O O . GLY A 1 651 ? 1.451 -24.578 -13.656 1 93.75 651 GLY A O 1
ATOM 5256 N N . GLN A 1 652 ? 3.299 -23.781 -14.703 1 93.31 652 GLN A N 1
ATOM 5257 C CA . GLN A 1 652 ? 4.078 -23.688 -13.469 1 93.31 652 GLN A CA 1
ATOM 5258 C C . GLN A 1 652 ? 4.262 -22.234 -13.055 1 93.31 652 GLN A C 1
ATOM 5260 O O . GLN A 1 652 ? 5.078 -21.922 -12.18 1 93.31 652 GLN A O 1
ATOM 5265 N N . ALA A 1 653 ? 3.459 -21.375 -13.656 1 91.69 653 ALA A N 1
ATOM 5266 C CA . ALA A 1 653 ? 3.586 -19.953 -13.375 1 91.69 653 ALA A CA 1
ATOM 5267 C C . ALA A 1 653 ? 3.133 -19.625 -11.953 1 91.69 653 ALA A C 1
ATOM 5269 O O . ALA A 1 653 ? 2.186 -20.234 -11.445 1 91.69 653 ALA A O 1
ATOM 5270 N N . THR A 1 654 ? 3.773 -18.625 -11.297 1 91.75 654 THR A N 1
ATOM 5271 C CA . THR A 1 654 ? 3.506 -18.312 -9.898 1 91.75 654 THR A CA 1
ATOM 5272 C C . THR A 1 654 ? 2.576 -17.109 -9.789 1 91.75 654 THR A C 1
ATOM 5274 O O . THR A 1 654 ? 2.209 -16.703 -8.688 1 91.75 654 THR A O 1
ATOM 5277 N N . GLU A 1 655 ? 2.107 -16.5 -10.883 1 89.19 655 GLU A N 1
ATOM 5278 C CA . GLU A 1 655 ? 1.307 -15.273 -10.883 1 89.19 655 GLU A CA 1
ATOM 5279 C C . GLU A 1 655 ? 0.013 -15.461 -10.094 1 89.19 655 GLU A C 1
ATOM 5281 O O . GLU A 1 655 ? -0.454 -14.539 -9.422 1 89.19 655 GLU A O 1
ATOM 5286 N N . GLY A 1 656 ? -0.579 -16.641 -10.242 1 89.12 656 GLY A N 1
ATOM 5287 C CA . GLY A 1 656 ? -1.792 -16.922 -9.492 1 89.12 656 GLY A CA 1
ATOM 5288 C C . GLY A 1 656 ? -1.591 -16.875 -7.988 1 89.12 656 GLY A C 1
ATOM 5289 O O . GLY A 1 656 ? -2.426 -16.328 -7.266 1 89.12 656 GLY A O 1
ATOM 5290 N N . HIS A 1 657 ? -0.494 -17.391 -7.52 1 91.56 657 HIS A N 1
ATOM 5291 C CA . HIS A 1 657 ? -0.166 -17.375 -6.098 1 91.56 657 HIS A CA 1
ATOM 5292 C C . HIS A 1 657 ? 0.161 -15.969 -5.621 1 91.56 657 HIS A C 1
ATOM 5294 O O . HIS A 1 657 ? -0.224 -15.578 -4.516 1 91.56 657 HIS A O 1
ATOM 5300 N N . GLU A 1 658 ? 0.831 -15.203 -6.449 1 89.44 658 GLU A N 1
ATOM 5301 C CA . GLU A 1 658 ? 1.17 -13.828 -6.105 1 89.44 658 GLU A CA 1
ATOM 5302 C C . GLU A 1 658 ? -0.079 -12.953 -6.02 1 89.44 658 GLU A C 1
ATOM 5304 O O . GLU A 1 658 ? -0.161 -12.055 -5.176 1 89.44 658 GLU A O 1
ATOM 5309 N N . SER A 1 659 ? -0.989 -13.227 -6.926 1 90.19 659 SER A N 1
ATOM 5310 C CA . SER A 1 659 ? -2.262 -12.516 -6.871 1 90.19 659 SER A CA 1
ATOM 5311 C C . SER A 1 659 ? -3.012 -12.82 -5.578 1 90.19 659 SER A C 1
ATOM 5313 O O . SER A 1 659 ? -3.678 -11.945 -5.02 1 90.19 659 SER A O 1
ATOM 5315 N N . PHE A 1 660 ? -2.92 -14.039 -5.098 1 94.75 660 PHE A N 1
ATOM 5316 C CA . PHE A 1 660 ? -3.604 -14.477 -3.885 1 94.75 660 PHE A CA 1
ATOM 5317 C C . PHE A 1 660 ? -3.055 -13.742 -2.664 1 94.75 660 PHE A C 1
ATOM 5319 O O . PHE A 1 660 ? -3.711 -13.688 -1.622 1 94.75 660 PHE A O 1
ATOM 5326 N N . ASN A 1 661 ? -1.863 -13.156 -2.736 1 93.62 661 ASN A N 1
ATOM 5327 C CA . ASN A 1 661 ? -1.296 -12.367 -1.649 1 93.62 661 ASN A CA 1
ATOM 5328 C C . ASN A 1 661 ? -2.211 -11.211 -1.26 1 93.62 661 ASN A C 1
ATOM 5330 O O . ASN A 1 661 ? -2.215 -10.773 -0.106 1 93.62 661 ASN A O 1
ATOM 5334 N N . ALA A 1 662 ? -2.953 -10.734 -2.234 1 92 662 ALA A N 1
ATOM 5335 C CA . ALA A 1 662 ? -3.9 -9.664 -1.924 1 92 662 ALA A CA 1
ATOM 5336 C C . ALA A 1 662 ? -4.977 -10.148 -0.959 1 92 662 ALA A C 1
ATOM 5338 O O . ALA A 1 662 ? -5.402 -9.414 -0.068 1 92 662 ALA A O 1
ATOM 5339 N N . VAL A 1 663 ? -5.453 -11.367 -1.175 1 94.38 663 VAL A N 1
ATOM 5340 C CA . VAL A 1 663 ? -6.453 -11.969 -0.299 1 94.38 663 VAL A CA 1
ATOM 5341 C C . VAL A 1 663 ? -5.879 -12.141 1.104 1 94.38 663 VAL A C 1
ATOM 5343 O O . VAL A 1 663 ? -6.523 -11.789 2.096 1 94.38 663 VAL A O 1
ATOM 5346 N N . PHE A 1 664 ? -4.617 -12.594 1.125 1 95.44 664 PHE A N 1
ATOM 5347 C CA . PHE A 1 664 ? -3.9 -12.727 2.387 1 95.44 664 PHE A CA 1
ATOM 5348 C C . PHE A 1 664 ? -3.791 -11.383 3.096 1 95.44 664 PHE A C 1
ATOM 5350 O O . PHE A 1 664 ? -4.07 -11.281 4.293 1 95.44 664 PHE A O 1
ATOM 5357 N N . ARG A 1 665 ? -3.395 -10.438 2.438 1 93.81 665 ARG A N 1
ATOM 5358 C CA . ARG A 1 665 ? -3.16 -9.125 3.016 1 93.81 665 ARG A CA 1
ATOM 5359 C C . ARG A 1 665 ? -4.445 -8.539 3.596 1 93.81 665 ARG A C 1
ATOM 5361 O O . ARG A 1 665 ? -4.418 -7.883 4.637 1 93.81 665 ARG A O 1
ATOM 5368 N N . HIS A 1 666 ? -5.523 -8.742 2.926 1 92 666 HIS A N 1
ATOM 5369 C CA . HIS A 1 666 ? -6.805 -8.273 3.43 1 92 666 HIS A CA 1
ATOM 5370 C C . HIS A 1 666 ? -7.125 -8.891 4.789 1 92 666 HIS A C 1
ATOM 5372 O O . HIS A 1 666 ? -7.621 -8.203 5.688 1 92 666 HIS A O 1
ATOM 5378 N N . CYS A 1 667 ? -6.793 -10.164 4.883 1 94.31 667 CYS A N 1
ATOM 5379 C CA . CYS A 1 667 ? -7.047 -10.852 6.145 1 94.31 667 CYS A CA 1
ATOM 5380 C C . CYS A 1 667 ? -6.117 -10.336 7.238 1 94.31 667 CYS A C 1
ATOM 5382 O O . CYS A 1 667 ? -6.504 -10.258 8.406 1 94.31 667 CYS A O 1
ATOM 5384 N N . SER A 1 668 ? -4.914 -10.039 6.852 1 94 668 SER A N 1
ATOM 5385 C CA . SER A 1 668 ? -3.941 -9.523 7.809 1 94 668 SER A CA 1
ATOM 5386 C C . SER A 1 668 ? -4.34 -8.141 8.312 1 94 668 SER A C 1
ATOM 5388 O O . SER A 1 668 ? -4.352 -7.891 9.523 1 94 668 SER A O 1
ATOM 5390 N N . VAL A 1 669 ? -4.711 -7.238 7.449 1 89.38 669 VAL A N 1
ATOM 5391 C CA . VAL A 1 669 ? -5.008 -5.844 7.766 1 89.38 669 VAL A CA 1
ATOM 5392 C C . VAL A 1 669 ? -6.23 -5.773 8.672 1 89.38 669 VAL A C 1
ATOM 5394 O O . VAL A 1 669 ? -6.297 -4.926 9.57 1 89.38 669 VAL A O 1
ATOM 5397 N N . PHE A 1 670 ? -7.148 -6.625 8.578 1 87.69 670 PHE A N 1
ATOM 5398 C CA . PHE A 1 670 ? -8.398 -6.547 9.32 1 87.69 670 PHE A CA 1
ATOM 5399 C C . PHE A 1 670 ? -8.312 -7.371 10.602 1 87.69 670 PHE A C 1
ATOM 5401 O O . PHE A 1 670 ? -9.312 -7.523 11.312 1 87.69 670 PHE A O 1
ATOM 5408 N N . SER A 1 671 ? -7.145 -7.84 10.859 1 87.94 671 SER A N 1
ATOM 5409 C CA . SER A 1 671 ? -6.922 -8.531 12.125 1 87.94 671 SER A CA 1
ATOM 5410 C C . SER A 1 671 ? -6.348 -7.586 13.18 1 87.94 671 SER A C 1
ATOM 5412 O O . SER A 1 671 ? -5.977 -6.453 12.867 1 87.94 671 SER A O 1
ATOM 5414 N N . ASN A 1 672 ? -6.332 -8 14.453 1 84.5 672 ASN A N 1
ATOM 5415 C CA . ASN A 1 672 ? -5.754 -7.168 15.508 1 84.5 672 ASN A CA 1
ATOM 5416 C C . ASN A 1 672 ? -4.25 -7.387 15.625 1 84.5 672 ASN A C 1
ATOM 5418 O O . ASN A 1 672 ? -3.6 -6.793 16.484 1 84.5 672 ASN A O 1
ATOM 5422 N N . HIS A 1 673 ? -3.639 -8.289 14.844 1 86.75 673 HIS A N 1
ATOM 5423 C CA . HIS A 1 673 ? -2.209 -8.531 14.672 1 86.75 673 HIS A CA 1
ATOM 5424 C C . HIS A 1 673 ? -1.6 -9.117 15.945 1 86.75 673 HIS A C 1
ATOM 5426 O O . HIS A 1 673 ? -0.38 -9.086 16.125 1 86.75 673 HIS A O 1
ATOM 5432 N N . LEU A 1 674 ? -2.441 -9.641 16.906 1 89.75 674 LEU A N 1
ATOM 5433 C CA . LEU A 1 674 ? -1.923 -10.219 18.141 1 89.75 674 LEU A CA 1
ATOM 5434 C C . LEU A 1 674 ? -1.557 -11.688 17.938 1 89.75 674 LEU A C 1
ATOM 5436 O O . LEU A 1 674 ? -0.602 -12.18 18.531 1 89.75 674 LEU A O 1
ATOM 5440 N N . ALA A 1 675 ? -2.365 -12.32 17.172 1 95.62 675 ALA A N 1
ATOM 5441 C CA . ALA A 1 675 ? -2.131 -13.695 16.734 1 95.62 675 ALA A CA 1
ATOM 5442 C C . ALA A 1 675 ? -2.373 -13.844 15.234 1 95.62 675 ALA A C 1
ATOM 5444 O O . ALA A 1 675 ? -3.326 -14.508 14.82 1 95.62 675 ALA A O 1
ATOM 5445 N N . PRO A 1 676 ? -1.467 -13.25 14.531 1 95.38 676 PRO A N 1
ATOM 5446 C CA . PRO A 1 676 ? -1.724 -13.102 13.094 1 95.38 676 PRO A CA 1
ATOM 5447 C C . PRO A 1 676 ? -1.891 -14.445 12.383 1 95.38 676 PRO A C 1
ATOM 5449 O O . PRO A 1 676 ? -2.834 -14.625 11.609 1 95.38 676 PRO A O 1
ATOM 5452 N N . SER A 1 677 ? -0.979 -15.445 12.586 1 97.44 677 SER A N 1
ATOM 5453 C CA . SER A 1 677 ? -1.081 -16.719 11.875 1 97.44 677 SER A CA 1
ATOM 5454 C C . SER A 1 677 ? -2.404 -17.406 12.18 1 97.44 677 SER A C 1
ATOM 5456 O O . SER A 1 677 ? -3.053 -17.938 11.273 1 97.44 677 SER A O 1
ATOM 5458 N N . ARG A 1 678 ? -2.799 -17.359 13.445 1 96.94 678 ARG A N 1
ATOM 5459 C CA . ARG A 1 678 ? -4.043 -18 13.859 1 96.94 678 ARG A CA 1
ATOM 5460 C C . ARG A 1 678 ? -5.25 -17.312 13.227 1 96.94 678 ARG A C 1
ATOM 5462 O O . ARG A 1 678 ? -6.105 -17.984 12.641 1 96.94 678 ARG A O 1
ATOM 5469 N N . ASP A 1 679 ? -5.305 -15.992 13.391 1 95.88 679 ASP A N 1
ATOM 5470 C CA . ASP A 1 679 ? -6.465 -15.242 12.922 1 95.88 679 ASP A CA 1
ATOM 5471 C C . ASP A 1 679 ? -6.598 -15.328 11.406 1 95.88 679 ASP A C 1
ATOM 5473 O O . ASP A 1 679 ? -7.703 -15.477 10.875 1 95.88 679 ASP A O 1
ATOM 5477 N N . ILE A 1 680 ? -5.543 -15.188 10.664 1 96.81 680 ILE A N 1
ATOM 5478 C CA . ILE A 1 680 ? -5.551 -15.25 9.211 1 96.81 680 ILE A CA 1
ATOM 5479 C C . ILE A 1 680 ? -5.934 -16.656 8.75 1 96.81 680 ILE A C 1
ATOM 5481 O O . ILE A 1 680 ? -6.734 -16.828 7.828 1 96.81 680 ILE A O 1
ATOM 5485 N N . ALA A 1 681 ? -5.336 -17.688 9.391 1 97.81 681 ALA A N 1
ATOM 5486 C CA . ALA A 1 681 ? -5.676 -19.062 9.055 1 97.81 681 ALA A CA 1
ATOM 5487 C C . ALA A 1 681 ? -7.164 -19.328 9.25 1 97.81 681 ALA A C 1
ATOM 5489 O O . ALA A 1 681 ? -7.809 -19.938 8.391 1 97.81 681 ALA A O 1
ATOM 5490 N N . LYS A 1 682 ? -7.707 -18.828 10.32 1 96.31 682 LYS A N 1
ATOM 5491 C CA . LYS A 1 682 ? -9.117 -19.047 10.617 1 96.31 682 LYS A CA 1
ATOM 5492 C C . LYS A 1 682 ? -10.008 -18.344 9.586 1 96.31 682 LYS A C 1
ATOM 5494 O O . LYS A 1 682 ? -11 -18.922 9.133 1 96.31 682 LYS A O 1
ATOM 5499 N N . GLN A 1 683 ? -9.664 -17.156 9.297 1 95.25 683 GLN A N 1
ATOM 5500 C CA . GLN A 1 683 ? -10.461 -16.406 8.328 1 95.25 683 GLN A CA 1
ATOM 5501 C C . GLN A 1 683 ? -10.422 -17.078 6.957 1 95.25 683 GLN A C 1
ATOM 5503 O O . GLN A 1 683 ? -11.453 -17.172 6.277 1 95.25 683 GLN A O 1
ATOM 5508 N N . LEU A 1 684 ? -9.281 -17.5 6.5 1 96.56 684 LEU A N 1
ATOM 5509 C CA . LEU A 1 684 ? -9.156 -18.125 5.191 1 96.56 684 LEU A CA 1
ATOM 5510 C C . LEU A 1 684 ? -9.805 -19.516 5.191 1 96.56 684 LEU A C 1
ATOM 5512 O O . LEU A 1 684 ? -10.328 -19.953 4.168 1 96.56 684 LEU A O 1
ATOM 5516 N N . ALA A 1 685 ? -9.766 -20.188 6.355 1 97.12 685 ALA A N 1
ATOM 5517 C CA . ALA A 1 685 ? -10.508 -21.438 6.496 1 97.12 685 ALA A CA 1
ATOM 5518 C C . ALA A 1 685 ? -12.008 -21.203 6.348 1 97.12 685 ALA A C 1
ATOM 5520 O O . ALA A 1 685 ? -12.711 -22.031 5.77 1 97.12 685 ALA A O 1
ATOM 5521 N N . GLN A 1 686 ? -12.445 -20.109 6.898 1 95.56 686 GLN A N 1
ATOM 5522 C CA . GLN A 1 686 ? -13.859 -19.766 6.785 1 95.56 686 GLN A CA 1
ATOM 5523 C C . GLN A 1 686 ? -14.242 -19.5 5.336 1 95.56 686 GLN A C 1
ATOM 5525 O O . GLN A 1 686 ? -15.344 -19.875 4.902 1 95.56 686 GLN A O 1
ATOM 5530 N N . GLN A 1 687 ? -13.406 -18.875 4.598 1 95 687 GLN A N 1
ATOM 5531 C CA . GLN A 1 687 ? -13.656 -18.625 3.182 1 95 687 GLN A CA 1
ATOM 5532 C C . GLN A 1 687 ? -13.789 -19.922 2.408 1 95 687 GLN A C 1
ATOM 5534 O O . GLN A 1 687 ? -14.672 -20.062 1.558 1 95 687 GLN A O 1
ATOM 5539 N N . GLU A 1 688 ? -12.898 -20.875 2.756 1 96 688 GLU A N 1
ATOM 5540 C CA . GLU A 1 688 ? -12.953 -22.188 2.117 1 96 688 GLU A CA 1
ATOM 5541 C C . GLU A 1 688 ? -14.281 -22.875 2.402 1 96 688 GLU A C 1
ATOM 5543 O O . GLU A 1 688 ? -14.883 -23.484 1.509 1 96 688 GLU A O 1
ATOM 5548 N N . GLY A 1 689 ? -14.664 -22.781 3.662 1 95.5 689 GLY A N 1
ATOM 5549 C CA . GLY A 1 689 ? -15.93 -23.391 4.043 1 95.5 689 GLY A CA 1
ATOM 5550 C C . GLY A 1 689 ? -17.125 -22.75 3.352 1 95.5 689 GLY A C 1
ATOM 5551 O O . GLY A 1 689 ? -18.031 -23.453 2.922 1 95.5 689 GLY A O 1
ATOM 5552 N N . MET A 1 690 ? -17.141 -21.5 3.281 1 94.75 690 MET A N 1
ATOM 5553 C CA . MET A 1 690 ? -18.234 -20.781 2.629 1 94.75 690 MET A CA 1
ATOM 5554 C C . MET A 1 690 ? -18.312 -21.141 1.149 1 94.75 690 MET A C 1
ATOM 5556 O O . MET A 1 690 ? -19.406 -21.422 0.637 1 94.75 690 MET A O 1
ATOM 5560 N N . LYS A 1 691 ? -17.172 -21.188 0.423 1 93.81 691 LYS A N 1
ATOM 5561 C CA . LYS A 1 691 ? -17.125 -21.594 -0.982 1 93.81 691 LYS A CA 1
ATOM 5562 C C . LYS A 1 691 ? -17.719 -22.984 -1.182 1 93.81 691 LYS A C 1
ATOM 5564 O O . LYS A 1 691 ? -18.484 -23.203 -2.123 1 93.81 691 LYS A O 1
ATOM 5569 N N . HIS A 1 692 ? -17.312 -23.859 -0.273 1 95.38 692 HIS A N 1
ATOM 5570 C CA . HIS A 1 692 ? -17.75 -25.25 -0.345 1 95.38 692 HIS A CA 1
ATOM 5571 C C . HIS A 1 692 ? -19.25 -25.359 -0.19 1 95.38 692 HIS A C 1
ATOM 5573 O O . HIS A 1 692 ? -19.906 -26.078 -0.945 1 95.38 692 HIS A O 1
ATOM 5579 N N . ARG A 1 693 ? -19.844 -24.656 0.773 1 94.25 693 ARG A N 1
ATOM 5580 C CA . ARG A 1 693 ? -21.281 -24.672 1.006 1 94.25 693 ARG A CA 1
ATOM 5581 C C . ARG A 1 693 ? -22.031 -24.047 -0.162 1 94.25 693 ARG A C 1
ATOM 5583 O O . ARG A 1 693 ? -23.062 -24.562 -0.595 1 94.25 693 ARG A O 1
ATOM 5590 N N . LEU A 1 694 ? -21.469 -23.031 -0.639 1 92.56 694 LEU A N 1
ATOM 5591 C CA . LEU A 1 694 ? -22.109 -22.266 -1.703 1 92.56 694 LEU A CA 1
ATOM 5592 C C . LEU A 1 694 ? -22.172 -23.062 -2.996 1 92.56 694 LEU A C 1
ATOM 5594 O O . LEU A 1 694 ? -23.109 -22.906 -3.783 1 92.56 694 LEU A O 1
ATOM 5598 N N . THR A 1 695 ? -21.188 -23.953 -3.227 1 91.62 695 THR A N 1
ATOM 5599 C CA . THR A 1 695 ? -21.078 -24.672 -4.496 1 91.62 695 THR A CA 1
ATOM 5600 C C . THR A 1 695 ? -21.625 -26.094 -4.355 1 91.62 695 THR A C 1
ATOM 5602 O O . THR A 1 695 ? -21.438 -26.922 -5.246 1 91.62 695 THR A O 1
ATOM 5605 N N . GLY A 1 696 ? -22.188 -26.438 -3.199 1 92.38 696 GLY A N 1
ATOM 5606 C CA . GLY A 1 696 ? -22.922 -27.688 -3.037 1 92.38 696 GLY A CA 1
ATOM 5607 C C . GLY A 1 696 ? -22.062 -28.828 -2.561 1 92.38 696 GLY A C 1
ATOM 5608 O O . GLY A 1 696 ? -22.406 -30 -2.75 1 92.38 696 GLY A O 1
ATOM 5609 N N . GLY A 1 697 ? -20.953 -28.594 -1.95 1 95.06 697 GLY A N 1
ATOM 5610 C CA . GLY A 1 697 ? -20.094 -29.625 -1.42 1 95.06 697 GLY A CA 1
ATOM 5611 C C . GLY A 1 697 ? -20.703 -30.359 -0.237 1 95.06 697 GLY A C 1
ATOM 5612 O O . GLY A 1 697 ? -21.453 -29.781 0.538 1 95.06 697 GLY A O 1
ATOM 5613 N N . TYR A 1 698 ? -20.344 -31.641 -0.107 1 96.12 698 TYR A N 1
ATOM 5614 C CA . TYR A 1 698 ? -20.828 -32.469 0.996 1 96.12 698 TYR A CA 1
ATOM 5615 C C . TYR A 1 698 ? -19.844 -32.438 2.166 1 96.12 698 TYR A C 1
ATOM 5617 O O . TYR A 1 698 ? -18.641 -32.281 1.97 1 96.12 698 TYR A O 1
ATOM 5625 N N . TRP A 1 699 ? -20.344 -32.469 3.412 1 94.88 699 TRP A N 1
ATOM 5626 C CA . TRP A 1 699 ? -19.516 -32.625 4.602 1 94.88 699 TRP A CA 1
ATOM 5627 C C . TRP A 1 699 ? -20.125 -33.625 5.566 1 94.88 699 TRP A C 1
ATOM 5629 O O . TRP A 1 699 ? -21.328 -33.875 5.52 1 94.88 699 TRP A O 1
ATOM 5639 N N . PRO A 1 700 ? -19.297 -34.25 6.324 1 90.25 700 PRO A N 1
ATOM 5640 C CA . PRO A 1 700 ? -19.828 -35.25 7.281 1 90.25 700 PRO A CA 1
ATOM 5641 C C . PRO A 1 700 ? -20.531 -34.594 8.469 1 90.25 700 PRO A C 1
ATOM 5643 O O . PRO A 1 700 ? -20 -33.625 9.055 1 90.25 700 PRO A O 1
ATOM 5646 N N . ASP A 1 701 ? -21.688 -34.969 8.711 1 85.5 701 ASP A N 1
ATOM 5647 C CA . ASP A 1 701 ? -22.422 -34.5 9.883 1 85.5 701 ASP A CA 1
ATOM 5648 C C . ASP A 1 701 ? -21.953 -35.219 11.148 1 85.5 701 ASP A C 1
ATOM 5650 O O . ASP A 1 701 ? -22 -36.438 11.219 1 85.5 701 ASP A O 1
ATOM 5654 N N . ASN A 1 702 ? -21.453 -34.594 12.031 1 73.69 702 ASN A N 1
ATOM 5655 C CA . ASN A 1 702 ? -20.891 -35.188 13.25 1 73.69 702 ASN A CA 1
ATOM 5656 C C . ASN A 1 702 ? -21.953 -35.906 14.055 1 73.69 702 ASN A C 1
ATOM 5658 O O . ASN A 1 702 ? -21.625 -36.812 14.82 1 73.69 702 ASN A O 1
ATOM 5662 N N . GLU A 1 703 ? -23.156 -35.5 14.008 1 69.56 703 GLU A N 1
ATOM 5663 C CA . GLU A 1 703 ? -24.219 -36.094 14.812 1 69.56 703 GLU A CA 1
ATOM 5664 C C . GLU A 1 703 ? -24.75 -37.375 14.188 1 69.56 703 GLU A C 1
ATOM 5666 O O . GLU A 1 703 ? -24.891 -38.375 14.875 1 69.56 703 GLU A O 1
ATOM 5671 N N . SER A 1 704 ? -25.031 -37.344 12.906 1 74.06 704 SER A N 1
ATOM 5672 C CA . SER A 1 704 ? -25.641 -38.5 12.25 1 74.06 704 SER A CA 1
ATOM 5673 C C . SER A 1 704 ? -24.594 -39.344 11.531 1 74.06 704 SER A C 1
ATOM 5675 O O . SER A 1 704 ? -24.828 -40.5 11.234 1 74.06 704 SER A O 1
ATOM 5677 N N . GLY A 1 705 ? -23.422 -38.844 11.359 1 73.69 705 GLY A N 1
ATOM 5678 C CA . GLY A 1 705 ? -22.406 -39.562 10.609 1 73.69 705 GLY A CA 1
ATOM 5679 C C . GLY A 1 705 ? -22.625 -39.531 9.109 1 73.69 705 GLY A C 1
ATOM 5680 O O . GLY A 1 705 ? -21.75 -39.906 8.336 1 73.69 705 GLY A O 1
ATOM 5681 N N . ASP A 1 706 ? -23.812 -39.094 8.664 1 84.5 706 ASP A N 1
ATOM 5682 C CA . ASP A 1 706 ? -24.156 -39 7.242 1 84.5 706 ASP A CA 1
ATOM 5683 C C . ASP A 1 706 ? -23.594 -37.75 6.602 1 84.5 706 ASP A C 1
ATOM 5685 O O . ASP A 1 706 ? -23.297 -36.781 7.297 1 84.5 706 ASP A O 1
ATOM 5689 N N . TRP A 1 707 ? -23.312 -37.969 5.277 1 91.94 707 TRP A N 1
ATOM 5690 C CA . TRP A 1 707 ? -22.859 -36.781 4.543 1 91.94 707 TRP A CA 1
ATOM 5691 C C . TRP A 1 707 ? -24.031 -35.875 4.191 1 91.94 707 TRP A C 1
ATOM 5693 O O . TRP A 1 707 ? -25.094 -36.344 3.809 1 91.94 707 TRP A O 1
ATOM 5703 N N . CYS A 1 708 ? -23.938 -34.688 4.488 1 91.94 708 CYS A N 1
ATOM 5704 C CA . CYS A 1 708 ? -24.984 -33.719 4.172 1 91.94 708 CYS A CA 1
ATOM 5705 C C . CYS A 1 708 ? -24.438 -32.531 3.363 1 91.94 708 CYS A C 1
ATOM 5707 O O . CYS A 1 708 ? -23.219 -32.406 3.211 1 91.94 708 CYS A O 1
ATOM 5709 N N . ARG A 1 709 ? -25.266 -31.844 2.699 1 92.62 709 ARG A N 1
ATOM 5710 C CA . ARG A 1 709 ? -24.906 -30.625 1.975 1 92.62 709 ARG A CA 1
ATOM 5711 C C . ARG A 1 709 ? -25.828 -29.469 2.346 1 92.62 709 ARG A C 1
ATOM 5713 O O . ARG A 1 709 ? -26.75 -29.641 3.15 1 92.62 709 ARG A O 1
ATOM 5720 N N . ALA A 1 710 ? -25.562 -28.328 1.91 1 94 710 ALA A N 1
ATOM 5721 C CA . ALA A 1 710 ? -26.344 -27.141 2.264 1 94 710 ALA A CA 1
ATOM 5722 C C . ALA A 1 710 ? -27.797 -27.281 1.77 1 94 710 ALA A C 1
ATOM 5724 O O . ALA A 1 710 ? -28.062 -28.031 0.831 1 94 710 ALA A O 1
ATOM 5725 N N . GLY A 1 711 ? -28.688 -26.609 2.447 1 93.44 711 GLY A N 1
ATOM 5726 C CA . GLY A 1 711 ? -30.109 -26.625 2.078 1 93.44 711 GLY A CA 1
ATOM 5727 C C . GLY A 1 711 ? -30.375 -26.016 0.721 1 93.44 711 GLY A C 1
ATOM 5728 O O . GLY A 1 711 ? -29.5 -25.344 0.15 1 93.44 711 GLY A O 1
ATOM 5729 N N . PRO A 1 712 ? -31.531 -26.25 0.188 1 92.06 712 PRO A N 1
ATOM 5730 C CA . PRO A 1 712 ? -31.875 -25.781 -1.159 1 92.06 712 PRO A CA 1
ATOM 5731 C C . PRO A 1 712 ? -31.812 -24.266 -1.288 1 92.06 712 PRO A C 1
ATOM 5733 O O . PRO A 1 712 ? -31.578 -23.734 -2.379 1 92.06 712 PRO A O 1
ATOM 5736 N N . GLY A 1 713 ? -32.125 -23.594 -0.203 1 91.38 713 GLY A N 1
ATOM 5737 C CA . GLY A 1 713 ? -32.031 -22.141 -0.241 1 91.38 713 GLY A CA 1
ATOM 5738 C C . GLY A 1 713 ? -30.641 -21.641 -0.536 1 91.38 713 GLY A C 1
ATOM 5739 O O . GLY A 1 713 ? -30.469 -20.641 -1.226 1 91.38 713 GLY A O 1
ATOM 5740 N N . VAL A 1 714 ? -29.672 -22.328 -0.033 1 92.5 714 VAL A N 1
ATOM 5741 C CA . VAL A 1 714 ? -28.281 -21.969 -0.23 1 92.5 714 VAL A CA 1
ATOM 5742 C C . VAL A 1 714 ? -27.828 -22.359 -1.636 1 92.5 714 VAL A C 1
ATOM 5744 O O . VAL A 1 714 ? -27.031 -21.656 -2.266 1 92.5 714 VAL A O 1
ATOM 5747 N N . LEU A 1 715 ? -28.406 -23.391 -2.129 1 89.56 715 LEU A N 1
ATOM 5748 C CA . LEU A 1 715 ? -27.984 -23.984 -3.395 1 89.56 715 LEU A CA 1
ATOM 5749 C C . LEU A 1 715 ? -28.75 -23.359 -4.562 1 89.56 715 LEU A C 1
ATOM 5751 O O . LEU A 1 715 ? -28.828 -23.953 -5.645 1 89.56 715 LEU A O 1
ATOM 5755 N N . ARG A 1 716 ? -29.344 -22.25 -4.469 1 79.12 716 ARG A N 1
ATOM 5756 C CA . ARG A 1 716 ? -30.125 -21.594 -5.5 1 79.12 716 ARG A CA 1
ATOM 5757 C C . ARG A 1 716 ? -29.234 -20.984 -6.574 1 79.12 716 ARG A C 1
ATOM 5759 O O . ARG A 1 716 ? -29.578 -19.969 -7.176 1 79.12 716 ARG A O 1
ATOM 5766 N N . ASN A 1 717 ? -28.109 -21.5 -6.82 1 78.81 717 ASN A N 1
ATOM 5767 C CA . ASN A 1 717 ? -27.188 -21.125 -7.879 1 78.81 717 ASN A CA 1
ATOM 5768 C C . ASN A 1 717 ? -26.844 -19.625 -7.816 1 78.81 717 ASN A C 1
ATOM 5770 O O . ASN A 1 717 ? -26.938 -18.922 -8.828 1 78.81 717 ASN A O 1
ATOM 5774 N N . TYR A 1 718 ? -26.656 -19.125 -6.617 1 81.25 718 TYR A N 1
ATOM 5775 C CA . TYR A 1 718 ? -26.344 -17.719 -6.422 1 81.25 718 TYR A CA 1
ATOM 5776 C C . TYR A 1 718 ? -25.125 -17.312 -7.246 1 81.25 718 TYR A C 1
ATOM 5778 O O . TYR A 1 718 ? -25.078 -16.219 -7.797 1 81.25 718 TYR A O 1
ATOM 5786 N N . LEU A 1 719 ? -24.141 -18.125 -7.398 1 82.31 719 LEU A N 1
ATOM 5787 C CA . LEU A 1 719 ? -22.922 -17.812 -8.125 1 82.31 719 LEU A CA 1
ATOM 5788 C C . LEU A 1 719 ? -23.203 -17.672 -9.617 1 82.31 719 LEU A C 1
ATOM 5790 O O . LEU A 1 719 ? -22.656 -16.766 -10.273 1 82.31 719 LEU A O 1
ATOM 5794 N N . GLU A 1 720 ? -23.969 -18.516 -10.07 1 80.81 720 GLU A N 1
ATOM 5795 C CA . GLU A 1 720 ? -24.281 -18.516 -11.5 1 80.81 720 GLU A CA 1
ATOM 5796 C C . GLU A 1 720 ? -25.188 -17.344 -11.867 1 80.81 720 GLU A C 1
ATOM 5798 O O . GLU A 1 720 ? -25.094 -16.797 -12.969 1 80.81 720 GLU A O 1
ATOM 5803 N N . ARG A 1 721 ? -25.938 -16.922 -10.883 1 80.94 721 ARG A N 1
ATOM 5804 C CA . ARG A 1 721 ? -26.938 -15.906 -11.172 1 80.94 721 ARG A CA 1
ATOM 5805 C C . ARG A 1 721 ? -26.375 -14.5 -10.969 1 80.94 721 ARG A C 1
ATOM 5807 O O . ARG A 1 721 ? -26.891 -13.531 -11.539 1 80.94 721 ARG A O 1
ATOM 5814 N N . HIS A 1 722 ? -25.406 -14.453 -10.156 1 85.12 722 HIS A N 1
ATOM 5815 C CA . HIS A 1 722 ? -24.906 -13.125 -9.812 1 85.12 722 HIS A CA 1
ATOM 5816 C C . HIS A 1 722 ? -23.438 -12.969 -10.219 1 85.12 722 HIS A C 1
ATOM 5818 O O . HIS A 1 722 ? -22.531 -13.297 -9.445 1 85.12 722 HIS A O 1
ATOM 5824 N N . PRO A 1 723 ? -23.203 -12.305 -11.328 1 82.94 723 PRO A N 1
ATOM 5825 C CA . PRO A 1 723 ? -21.828 -12.141 -11.836 1 82.94 723 PRO A CA 1
ATOM 5826 C C . PRO A 1 723 ? -20.922 -11.406 -10.852 1 82.94 723 PRO A C 1
ATOM 5828 O O . PRO A 1 723 ? -19.719 -11.664 -10.812 1 82.94 723 PRO A O 1
ATOM 5831 N N . ILE A 1 724 ? -21.516 -10.555 -10.07 1 82.44 724 ILE A N 1
ATOM 5832 C CA . ILE A 1 724 ? -20.703 -9.797 -9.117 1 82.44 724 ILE A CA 1
ATOM 5833 C C . ILE A 1 724 ? -20.109 -10.734 -8.07 1 82.44 724 ILE A C 1
ATOM 5835 O O . ILE A 1 724 ? -18.969 -10.555 -7.641 1 82.44 724 ILE A O 1
ATOM 5839 N N . LEU A 1 725 ? -20.875 -11.711 -7.66 1 83.5 725 LEU A N 1
ATOM 5840 C CA . LEU A 1 725 ? -20.375 -12.688 -6.695 1 83.5 725 LEU A CA 1
ATOM 5841 C C . LEU A 1 725 ? -19.281 -13.555 -7.309 1 83.5 725 LEU A C 1
ATOM 5843 O O . LEU A 1 725 ? -18.328 -13.93 -6.625 1 83.5 725 LEU A O 1
ATOM 5847 N N . GLN A 1 726 ? -19.438 -13.797 -8.594 1 85.06 726 GLN A N 1
ATOM 5848 C CA . GLN A 1 726 ? -18.406 -14.562 -9.297 1 85.06 726 GLN A CA 1
ATOM 5849 C C . GLN A 1 726 ? -17.062 -13.859 -9.234 1 85.06 726 GLN A C 1
ATOM 5851 O O . GLN A 1 726 ? -16.062 -14.469 -8.859 1 85.06 726 GLN A O 1
ATOM 5856 N N . ARG A 1 727 ? -17.125 -12.648 -9.539 1 83.38 727 ARG A N 1
ATOM 5857 C CA . ARG A 1 727 ? -15.906 -11.859 -9.578 1 83.38 727 ARG A CA 1
ATOM 5858 C C . ARG A 1 727 ? -15.273 -11.75 -8.195 1 83.38 727 ARG A C 1
ATOM 5860 O O . ARG A 1 727 ? -14.055 -11.844 -8.055 1 83.38 727 ARG A O 1
ATOM 5867 N N . LEU A 1 728 ? -16.109 -11.562 -7.23 1 85.06 728 LEU A N 1
ATOM 5868 C CA . LEU A 1 728 ? -15.609 -11.336 -5.879 1 85.06 728 LEU A CA 1
ATOM 5869 C C . LEU A 1 728 ? -15.086 -12.625 -5.262 1 85.06 728 LEU A C 1
ATOM 5871 O O . LEU A 1 728 ? -14.266 -12.594 -4.34 1 85.06 728 LEU A O 1
ATOM 5875 N N . LEU A 1 729 ? -15.531 -13.766 -5.809 1 85.5 729 LEU A N 1
ATOM 5876 C CA . LEU A 1 729 ? -15.086 -15.062 -5.301 1 85.5 729 LEU A CA 1
ATOM 5877 C C . LEU A 1 729 ? -13.977 -15.633 -6.176 1 85.5 729 LEU A C 1
ATOM 5879 O O . LEU A 1 729 ? -13.406 -16.688 -5.859 1 85.5 729 LEU A O 1
ATOM 5883 N N . GLY A 1 730 ? -13.664 -14.922 -7.238 1 78.31 730 GLY A N 1
ATOM 5884 C CA . GLY A 1 730 ? -12.633 -15.398 -8.156 1 78.31 730 GLY A CA 1
ATOM 5885 C C . GLY A 1 730 ? -13.031 -16.672 -8.883 1 78.31 730 GLY A C 1
ATOM 5886 O O . GLY A 1 730 ? -12.211 -17.562 -9.078 1 78.31 730 GLY A O 1
ATOM 5887 N N . TRP A 1 731 ? -14.305 -16.75 -9.148 1 82.56 731 TRP A N 1
ATOM 5888 C CA . TRP A 1 731 ? -14.852 -17.938 -9.789 1 82.56 731 TRP A CA 1
ATOM 5889 C C . TRP A 1 731 ? -15.492 -17.594 -11.125 1 82.56 731 TRP A C 1
ATOM 5891 O O . TRP A 1 731 ? -16.109 -16.531 -11.273 1 82.56 731 TRP A O 1
ATOM 5901 N N . THR A 1 732 ? -15.109 -18.359 -12.219 1 76.94 732 THR A N 1
ATOM 5902 C CA . THR A 1 732 ? -15.758 -18.203 -13.516 1 76.94 732 THR A CA 1
ATOM 5903 C C . THR A 1 732 ? -16.359 -19.516 -13.984 1 76.94 732 THR A C 1
ATOM 5905 O O . THR A 1 732 ? -15.766 -20.578 -13.789 1 76.94 732 THR A O 1
ATOM 5908 N N . GLU A 1 733 ? -17.562 -19.359 -14.5 1 75.44 733 GLU A N 1
ATOM 5909 C CA . GLU A 1 733 ? -18.188 -20.562 -15.039 1 75.44 733 GLU A CA 1
ATOM 5910 C C . GLU A 1 733 ? -17.406 -21.125 -16.219 1 75.44 733 GLU A C 1
ATOM 5912 O O . GLU A 1 733 ? -16.891 -20.359 -17.047 1 75.44 733 GLU A O 1
ATOM 5917 N N . HIS A 1 734 ? -17.234 -22.359 -16.188 1 68.31 734 HIS A N 1
ATOM 5918 C CA . HIS A 1 734 ? -16.484 -23.031 -17.25 1 68.31 734 HIS A CA 1
ATOM 5919 C C . HIS A 1 734 ? -17.375 -23.266 -18.469 1 68.31 734 HIS A C 1
ATOM 5921 O O . HIS A 1 734 ? -17.875 -24.375 -18.656 1 68.31 734 HIS A O 1
ATOM 5927 N N . LEU A 1 735 ? -17.969 -22.094 -18.906 1 67.38 735 LEU A N 1
ATOM 5928 C CA . LEU A 1 735 ? -18.781 -22.297 -20.109 1 67.38 735 LEU A CA 1
ATOM 5929 C C . LEU A 1 735 ? -18.094 -21.734 -21.344 1 67.38 735 LEU A C 1
ATOM 5931 O O . LEU A 1 735 ? -17.656 -20.578 -21.344 1 67.38 735 LEU A O 1
ATOM 5935 N N . ARG A 1 736 ? -17.781 -22.703 -22.25 1 70.5 736 ARG A N 1
ATOM 5936 C CA . ARG A 1 736 ? -17.188 -22.281 -23.516 1 70.5 736 ARG A CA 1
ATOM 5937 C C . ARG A 1 736 ? -18.25 -21.906 -24.531 1 70.5 736 ARG A C 1
ATOM 5939 O O . ARG A 1 736 ? -19.188 -22.656 -24.766 1 70.5 736 ARG A O 1
ATOM 5946 N N . GLN A 1 737 ? -18.125 -20.719 -24.906 1 80 737 GLN A N 1
ATOM 5947 C CA . GLN A 1 737 ? -19.016 -20.281 -25.984 1 80 737 GLN A CA 1
ATOM 5948 C C . GLN A 1 737 ? -18.734 -21.062 -27.281 1 80 737 GLN A C 1
ATOM 5950 O O . GLN A 1 737 ? -17.578 -21.359 -27.578 1 80 737 GLN A O 1
ATOM 5955 N N . ALA A 1 738 ? -19.734 -21.359 -27.969 1 87.88 738 ALA A N 1
ATOM 5956 C CA . ALA A 1 738 ? -19.594 -22.094 -29.234 1 87.88 738 ALA A CA 1
ATOM 5957 C C . ALA A 1 738 ? -18.953 -21.219 -30.297 1 87.88 738 ALA A C 1
ATOM 5959 O O . ALA A 1 738 ? -19.25 -20.031 -30.406 1 87.88 738 ALA A O 1
ATOM 5960 N N . PRO A 1 739 ? -18.047 -21.859 -31.047 1 92.12 739 PRO A N 1
ATOM 5961 C CA . PRO A 1 739 ? -17.5 -21.094 -32.156 1 92.12 739 PRO A CA 1
ATOM 5962 C C . PRO A 1 739 ? -18.578 -20.547 -33.094 1 92.12 739 PRO A C 1
ATOM 5964 O O . PRO A 1 739 ? -19.562 -21.25 -33.406 1 92.12 739 PRO A O 1
ATOM 5967 N N . GLY A 1 740 ? -18.406 -19.328 -33.469 1 91.88 740 GLY A N 1
ATOM 5968 C CA . GLY A 1 740 ? -19.391 -18.734 -34.344 1 91.88 740 GLY A CA 1
ATOM 5969 C C . GLY A 1 740 ? -20.406 -17.875 -33.625 1 91.88 740 GLY A C 1
ATOM 5970 O O . GLY A 1 740 ? -21.109 -17.078 -34.25 1 91.88 740 GLY A O 1
ATOM 5971 N N . SER A 1 741 ? -20.438 -18.062 -32.312 1 91.5 741 SER A N 1
ATOM 5972 C CA . SER A 1 741 ? -21.328 -17.188 -31.531 1 91.5 741 SER A CA 1
ATOM 5973 C C . SER A 1 741 ? -20.953 -15.719 -31.703 1 91.5 741 SER A C 1
ATOM 5975 O O . SER A 1 741 ? -19.781 -15.398 -31.922 1 91.5 741 SER A O 1
ATOM 5977 N N . SER A 1 742 ? -21.984 -14.82 -31.734 1 92.75 742 SER A N 1
ATOM 5978 C CA . SER A 1 742 ? -21.719 -13.414 -32 1 92.75 742 SER A CA 1
ATOM 5979 C C . SER A 1 742 ? -22.422 -12.508 -31.016 1 92.75 742 SER A C 1
ATOM 5981 O O . SER A 1 742 ? -23.391 -12.922 -30.359 1 92.75 742 SER A O 1
ATOM 5983 N N . LYS A 1 743 ? -21.938 -11.367 -30.812 1 91.94 743 LYS A N 1
ATOM 5984 C CA . LYS A 1 743 ? -22.516 -10.32 -29.969 1 91.94 743 LYS A CA 1
ATOM 5985 C C . LYS A 1 743 ? -22.859 -9.086 -30.797 1 91.94 743 LYS A C 1
ATOM 5987 O O . LYS A 1 743 ? -22 -8.539 -31.484 1 91.94 743 LYS A O 1
ATOM 5992 N N . PRO A 1 744 ? -24.062 -8.633 -30.703 1 91.94 744 PRO A N 1
ATOM 5993 C CA . PRO A 1 744 ? -24.438 -7.43 -31.438 1 91.94 744 PRO A CA 1
ATOM 5994 C C . PRO A 1 744 ? -23.875 -6.148 -30.828 1 91.94 744 PRO A C 1
ATOM 5996 O O . PRO A 1 744 ? -23.5 -6.137 -29.656 1 91.94 744 PRO A O 1
ATOM 5999 N N . ILE A 1 745 ? -23.703 -5.133 -31.594 1 91.94 745 ILE A N 1
ATOM 6000 C CA . ILE A 1 745 ? -23.328 -3.82 -31.078 1 91.94 745 ILE A CA 1
ATOM 6001 C C . ILE A 1 745 ? -24.391 -3.33 -30.094 1 91.94 745 ILE A C 1
ATOM 6003 O O . ILE A 1 745 ? -25.578 -3.389 -30.375 1 91.94 745 ILE A O 1
ATOM 6007 N N . PRO A 1 746 ? -23.969 -2.924 -28.891 1 87.06 746 PRO A N 1
ATOM 6008 C CA . PRO A 1 746 ? -24.953 -2.473 -27.906 1 87.06 746 PRO A CA 1
ATOM 6009 C C . PRO A 1 746 ? -25.734 -1.242 -28.359 1 87.06 746 PRO A C 1
ATOM 6011 O O . PRO A 1 746 ? -25.203 -0.401 -29.094 1 87.06 746 PRO A O 1
ATOM 6014 N N . LEU A 1 747 ? -26.953 -1.15 -27.891 1 86.12 747 LEU A N 1
ATOM 6015 C CA . LEU A 1 747 ? -27.812 -0.022 -28.219 1 86.12 747 LEU A CA 1
ATOM 6016 C C . LEU A 1 747 ? -27.312 1.254 -27.547 1 86.12 747 LEU A C 1
ATOM 6018 O O . LEU A 1 747 ? -26.891 1.225 -26.391 1 86.12 747 LEU A O 1
ATOM 6022 N N . LYS A 1 748 ? -27.141 2.27 -28.359 1 75 748 LYS A N 1
ATOM 6023 C CA . LYS A 1 748 ? -26.844 3.574 -27.781 1 75 748 LYS A CA 1
ATOM 6024 C C . LYS A 1 748 ? -27.984 4.043 -26.875 1 75 748 LYS A C 1
ATOM 6026 O O . LYS A 1 748 ? -29.109 3.58 -27 1 75 748 LYS A O 1
ATOM 6031 N N . LYS A 1 749 ? -27.734 4.953 -25.953 1 75.88 749 LYS A N 1
ATOM 6032 C CA . LYS A 1 749 ? -28.734 5.48 -25.031 1 75.88 749 LYS A CA 1
ATOM 6033 C C . LYS A 1 749 ? -29.891 6.141 -25.797 1 75.88 749 LYS A C 1
ATOM 6035 O O . LYS A 1 749 ? -29.656 6.992 -26.656 1 75.88 749 LYS A O 1
ATOM 6040 N N . GLY A 1 750 ? -31.109 5.621 -25.734 1 76.69 750 GLY A N 1
ATOM 6041 C CA . GLY A 1 750 ? -32.281 6.227 -26.344 1 76.69 750 GLY A CA 1
ATOM 6042 C C . GLY A 1 750 ? -32.812 5.457 -27.547 1 76.69 750 GLY A C 1
ATOM 6043 O O . GLY A 1 750 ? -33.938 5.652 -27.984 1 76.69 750 GLY A O 1
ATOM 6044 N N . GLU A 1 751 ? -31.797 4.578 -28.078 1 80.06 751 GLU A N 1
ATOM 6045 C CA . GLU A 1 751 ? -32.219 3.82 -29.266 1 80.06 751 GLU A CA 1
ATOM 6046 C C . GLU A 1 751 ? -33 2.58 -28.875 1 80.06 751 GLU A C 1
ATOM 6048 O O . GLU A 1 751 ? -32.656 1.9 -27.891 1 80.06 751 GLU A O 1
ATOM 6053 N N . LYS A 1 752 ? -34.219 2.332 -29.359 1 80 752 LYS A N 1
ATOM 6054 C CA . LYS A 1 752 ? -35.125 1.227 -29.031 1 80 752 LYS A CA 1
ATOM 6055 C C . LYS A 1 752 ? -34.781 -0.019 -29.844 1 80 752 LYS A C 1
ATOM 6057 O O . LYS A 1 752 ? -35.062 -1.142 -29.406 1 80 752 LYS A O 1
ATOM 6062 N N . SER A 1 753 ? -34.375 0.149 -31.094 1 86.19 753 SER A N 1
ATOM 6063 C CA . SER A 1 753 ? -34.094 -1.02 -31.922 1 86.19 753 SER A CA 1
ATOM 6064 C C . SER A 1 753 ? -32.781 -0.847 -32.688 1 86.19 753 SER A C 1
ATOM 6066 O O . SER A 1 753 ? -32.344 0.28 -32.938 1 86.19 753 SER A O 1
ATOM 6068 N N . ARG A 1 754 ? -32.156 -1.976 -33 1 90.12 754 ARG A N 1
ATOM 6069 C CA . ARG A 1 754 ? -30.922 -1.965 -33.781 1 90.12 754 ARG A CA 1
ATOM 6070 C C . ARG A 1 754 ? -31.219 -1.729 -35.281 1 90.12 754 ARG A C 1
ATOM 6072 O O . ARG A 1 754 ? -32.219 -2.223 -35.781 1 90.12 754 ARG A O 1
ATOM 6079 N N . PRO A 1 755 ? -30.484 -0.972 -35.875 1 89.31 755 PRO A N 1
ATOM 6080 C CA . PRO A 1 755 ? -30.688 -0.743 -37.312 1 89.31 755 PRO A CA 1
ATOM 6081 C C . PRO A 1 755 ? -30.547 -2.016 -38.125 1 89.31 755 PRO A C 1
ATOM 6083 O O . PRO A 1 755 ? -29.547 -2.742 -38 1 89.31 755 PRO A O 1
ATOM 6086 N N . ILE A 1 756 ? -31.562 -2.303 -38.906 1 92.12 756 ILE A N 1
ATOM 6087 C CA . ILE A 1 756 ? -31.562 -3.455 -39.812 1 92.12 756 ILE A CA 1
ATOM 6088 C C . ILE A 1 756 ? -31.109 -3.023 -41.219 1 92.12 756 ILE A C 1
ATOM 6090 O O . ILE A 1 756 ? -31.516 -1.969 -41.688 1 92.12 756 ILE A O 1
ATOM 6094 N N . GLN A 1 757 ? -30.188 -3.746 -41.781 1 93.12 757 GLN A N 1
ATOM 6095 C CA . GLN A 1 757 ? -29.688 -3.471 -43.125 1 93.12 757 GLN A CA 1
ATOM 6096 C C . GLN A 1 757 ? -29.812 -4.703 -44 1 93.12 757 GLN A C 1
ATOM 6098 O O . GLN A 1 757 ? -29.719 -5.836 -43.531 1 93.12 757 GLN A O 1
ATOM 6103 N N . ARG A 1 758 ? -30.047 -4.422 -45.375 1 88.25 758 ARG A N 1
ATOM 6104 C CA . ARG A 1 758 ? -30 -5.508 -46.344 1 88.25 758 ARG A CA 1
ATOM 6105 C C . ARG A 1 758 ? -28.562 -5.91 -46.656 1 88.25 758 ARG A C 1
ATOM 6107 O O . ARG A 1 758 ? -27.656 -5.07 -46.656 1 88.25 758 ARG A O 1
ATOM 6114 N N . LEU A 1 759 ? -28.297 -7.211 -46.812 1 93.12 759 LEU A N 1
ATOM 6115 C CA . LEU A 1 759 ? -26.969 -7.703 -47.094 1 93.12 759 LEU A CA 1
ATOM 6116 C C . LEU A 1 759 ? -26.328 -6.941 -48.25 1 93.12 759 LEU A C 1
ATOM 6118 O O . LEU A 1 759 ? -25.125 -6.676 -48.25 1 93.12 759 LEU A O 1
ATOM 6122 N N . ALA A 1 760 ? -27.125 -6.57 -49.25 1 93.75 760 ALA A N 1
ATOM 6123 C CA . ALA A 1 760 ? -26.656 -5.898 -50.438 1 93.75 760 ALA A CA 1
ATOM 6124 C C . ALA A 1 760 ? -26.141 -4.5 -50.125 1 93.75 760 ALA A C 1
ATOM 6126 O O . ALA A 1 760 ? -25.344 -3.936 -50.875 1 93.75 760 ALA A O 1
ATOM 6127 N N . GLU A 1 761 ? -26.516 -3.973 -49 1 93.75 761 GLU A N 1
ATOM 6128 C CA . GLU A 1 761 ? -26.125 -2.619 -48.625 1 93.75 761 GLU A CA 1
ATOM 6129 C C . GLU A 1 761 ? -24.875 -2.631 -47.75 1 93.75 761 GLU A C 1
ATOM 6131 O O . GLU A 1 761 ? -24.344 -1.574 -47.406 1 93.75 761 GLU A O 1
ATOM 6136 N N . THR A 1 762 ? -24.469 -3.771 -47.406 1 95.31 762 THR A N 1
ATOM 6137 C CA . THR A 1 762 ? -23.297 -3.896 -46.531 1 95.31 762 THR A CA 1
ATOM 6138 C C . THR A 1 762 ? -22.047 -4.148 -47.375 1 95.31 762 THR A C 1
ATOM 6140 O O . THR A 1 762 ? -22.109 -4.266 -48.594 1 95.31 762 THR A O 1
ATOM 6143 N N . LYS A 1 763 ? -20.922 -4.246 -46.719 1 94.88 763 LYS A N 1
ATOM 6144 C CA . LYS A 1 763 ? -19.656 -4.488 -47.406 1 94.88 763 LYS A CA 1
ATOM 6145 C C . LYS A 1 763 ? -19.609 -5.898 -47.969 1 94.88 763 LYS A C 1
ATOM 6147 O O . LYS A 1 763 ? -18.781 -6.195 -48.844 1 94.88 763 LYS A O 1
ATOM 6152 N N . ALA A 1 764 ? -20.484 -6.699 -47.562 1 94.38 764 ALA A N 1
ATOM 6153 C CA . ALA A 1 764 ? -20.562 -8.078 -48.031 1 94.38 764 ALA A CA 1
ATOM 6154 C C . ALA A 1 764 ? -20.891 -8.109 -49.531 1 94.38 764 ALA A C 1
ATOM 6156 O O . ALA A 1 764 ? -20.547 -9.062 -50.219 1 94.38 764 ALA A O 1
ATOM 6157 N N . SER A 1 765 ? -21.562 -7.074 -50.062 1 94.19 765 SER A N 1
ATOM 6158 C CA . SER A 1 765 ? -22 -7.051 -51.438 1 94.19 765 SER A CA 1
ATOM 6159 C C . SER A 1 765 ? -20.812 -7.039 -52.406 1 94.19 765 SER A C 1
ATOM 6161 O O . SER A 1 765 ? -20.922 -7.461 -53.562 1 94.19 765 SER A O 1
ATOM 6163 N N . LYS A 1 766 ? -19.672 -6.641 -51.906 1 94.06 766 LYS A N 1
ATOM 6164 C CA . LYS A 1 766 ? -18.469 -6.551 -52.719 1 94.06 766 LYS A CA 1
ATOM 6165 C C . LYS A 1 766 ? -17.531 -7.723 -52.438 1 94.06 766 LYS A C 1
ATOM 6167 O O . LYS A 1 766 ? -16.422 -7.781 -53 1 94.06 766 LYS A O 1
ATOM 6172 N N . ALA A 1 767 ? -17.938 -8.641 -51.688 1 95.56 767 ALA A N 1
ATOM 6173 C CA . ALA A 1 767 ? -17.062 -9.719 -51.25 1 95.56 767 ALA A CA 1
ATOM 6174 C C . ALA A 1 767 ? -17.203 -10.953 -52.125 1 95.56 767 ALA A C 1
ATOM 6176 O O . ALA A 1 767 ? -18.234 -11.156 -52.75 1 95.56 767 ALA A O 1
ATOM 6177 N N . LEU A 1 768 ? -16.141 -11.68 -52.125 1 92.31 768 LEU A N 1
ATOM 6178 C CA . LEU A 1 768 ? -16.203 -13 -52.75 1 92.31 768 LEU A CA 1
ATOM 6179 C C . LEU A 1 768 ? -17.156 -13.906 -51.969 1 92.31 768 LEU A C 1
ATOM 6181 O O . LEU A 1 768 ? -17.219 -13.836 -50.719 1 92.31 768 LEU A O 1
ATOM 6185 N N . TYR A 1 769 ? -17.906 -14.805 -52.656 1 89.38 769 TYR A N 1
ATOM 6186 C CA . TYR A 1 769 ? -18.844 -15.781 -52.094 1 89.38 769 TYR A CA 1
ATOM 6187 C C . TYR A 1 769 ? -20.141 -15.109 -51.656 1 89.38 769 TYR A C 1
ATOM 6189 O O . TYR A 1 769 ? -20.875 -15.656 -50.844 1 89.38 769 TYR A O 1
ATOM 6197 N N . TYR A 1 770 ? -20.172 -13.828 -52.094 1 91.25 770 TYR A N 1
ATOM 6198 C CA . TYR A 1 770 ? -21.453 -13.156 -51.938 1 91.25 770 TYR A CA 1
ATOM 6199 C C . TYR A 1 770 ? -22.5 -13.766 -52.844 1 91.25 770 TYR A C 1
ATOM 6201 O O . TYR A 1 770 ? -22.25 -14.023 -54.031 1 91.25 770 TYR A O 1
ATOM 6209 N N . ASP A 1 771 ? -23.672 -14.156 -52.312 1 85.81 771 ASP A N 1
ATOM 6210 C CA . ASP A 1 771 ? -24.812 -14.672 -53.062 1 85.81 771 ASP A CA 1
ATOM 6211 C C . ASP A 1 771 ? -25.859 -13.586 -53.281 1 85.81 771 ASP A C 1
ATOM 6213 O O . ASP A 1 771 ? -26.547 -13.172 -52.344 1 85.81 771 ASP A O 1
ATOM 6217 N N . SER A 1 772 ? -26.031 -13.297 -54.469 1 80 772 SER A N 1
ATOM 6218 C CA . SER A 1 772 ? -26.953 -12.219 -54.844 1 80 772 SER A CA 1
ATOM 6219 C C . SER A 1 772 ? -28.391 -12.555 -54.469 1 80 772 SER A C 1
ATOM 6221 O O . SER A 1 772 ? -29.188 -11.664 -54.188 1 80 772 SER A O 1
ATOM 6223 N N . SER A 1 773 ? -28.703 -13.789 -54.375 1 77 773 SER A N 1
ATOM 6224 C CA . SER A 1 773 ? -30.062 -14.172 -54.031 1 77 773 SER A CA 1
ATOM 6225 C C . SER A 1 773 ? -30.391 -13.844 -52.562 1 77 773 SER A C 1
ATOM 6227 O O . SER A 1 773 ? -31.547 -13.703 -52.219 1 77 773 SER A O 1
ATOM 6229 N N . LYS A 1 774 ? -29.344 -13.688 -51.812 1 82.44 774 LYS A N 1
ATOM 6230 C CA . LYS A 1 774 ? -29.531 -13.383 -50.406 1 82.44 774 LYS A CA 1
ATOM 6231 C C . LYS A 1 774 ? -29.391 -11.883 -50.125 1 82.44 774 LYS A C 1
ATOM 6233 O O . LYS A 1 774 ? -29.312 -11.453 -48.969 1 82.44 774 LYS A O 1
ATOM 6238 N N . GLY A 1 775 ? -29.312 -11.172 -51.188 1 86.62 775 GLY A N 1
ATOM 6239 C CA . GLY A 1 775 ? -29.062 -9.742 -51.094 1 86.62 775 GLY A CA 1
ATOM 6240 C C . GLY A 1 775 ? -30.109 -9 -50.281 1 86.62 775 GLY A C 1
ATOM 6241 O O . GLY A 1 775 ? -29.812 -8.016 -49.594 1 86.62 775 GLY A O 1
ATOM 6242 N N . ASP A 1 776 ? -31.312 -9.594 -50.25 1 87.69 776 ASP A N 1
ATOM 6243 C CA . ASP A 1 776 ? -32.406 -8.898 -49.594 1 87.69 776 ASP A CA 1
ATOM 6244 C C . ASP A 1 776 ? -32.594 -9.383 -48.156 1 87.69 776 ASP A C 1
ATOM 6246 O O . ASP A 1 776 ? -33.406 -8.859 -47.406 1 87.69 776 ASP A O 1
ATOM 6250 N N . SER A 1 777 ? -31.641 -10.219 -47.812 1 90.19 777 SER A N 1
ATOM 6251 C CA . SER A 1 777 ? -31.734 -10.688 -46.438 1 90.19 777 SER A CA 1
ATOM 6252 C C . SER A 1 777 ? -31.359 -9.578 -45.469 1 90.19 777 SER A C 1
ATOM 6254 O O . SER A 1 777 ? -30.578 -8.68 -45.812 1 90.19 777 SER A O 1
ATOM 6256 N N . GLN A 1 778 ? -31.984 -9.656 -44.219 1 91.56 778 GLN A N 1
ATOM 6257 C CA . GLN A 1 778 ? -31.844 -8.609 -43.25 1 91.56 778 GLN A CA 1
ATOM 6258 C C . GLN A 1 778 ? -30.812 -8.992 -42.188 1 91.56 778 GLN A C 1
ATOM 6260 O O . GLN A 1 778 ? -30.828 -10.117 -41.688 1 91.56 778 GLN A O 1
ATOM 6265 N N . TRP A 1 779 ? -29.938 -8 -41.969 1 93.44 779 TRP A N 1
ATOM 6266 C CA . TRP A 1 779 ? -28.844 -8.25 -41.031 1 93.44 779 TRP A CA 1
ATOM 6267 C C . TRP A 1 779 ? -28.641 -7.074 -40.094 1 93.44 779 TRP A C 1
ATOM 6269 O O . TRP A 1 779 ? -29.078 -5.957 -40.375 1 93.44 779 TRP A O 1
ATOM 6279 N N . ILE A 1 780 ? -28.062 -7.344 -38.906 1 93.62 780 ILE A N 1
ATOM 6280 C CA . ILE A 1 780 ? -27.656 -6.305 -37.969 1 93.62 780 ILE A CA 1
ATOM 6281 C C . ILE A 1 780 ? -26.141 -6.34 -37.781 1 93.62 780 ILE A C 1
ATOM 6283 O O . ILE A 1 780 ? -25.5 -7.367 -38.062 1 93.62 780 ILE A O 1
ATOM 6287 N N . SER A 1 781 ? -25.562 -5.227 -37.344 1 93.75 781 SER A N 1
ATOM 6288 C CA . SER A 1 781 ? -24.125 -5.137 -37.156 1 93.75 781 SER A CA 1
ATOM 6289 C C . SER A 1 781 ? -23.688 -5.828 -35.875 1 93.75 781 SER A C 1
ATOM 6291 O O . SER A 1 781 ? -24.344 -5.695 -34.812 1 93.75 781 SER A O 1
ATOM 6293 N N . GLY A 1 782 ? -22.656 -6.637 -36.031 1 94.88 782 GLY A N 1
ATOM 6294 C CA . GLY A 1 782 ? -22.109 -7.332 -34.906 1 94.88 782 GLY A CA 1
ATOM 6295 C C . GLY A 1 782 ? -20.891 -6.648 -34.312 1 94.88 782 GLY A C 1
ATOM 6296 O O . GLY A 1 782 ? -20.109 -6.027 -35.031 1 94.88 782 GLY A O 1
ATOM 6297 N N . ARG A 1 783 ? -20.719 -6.777 -33.031 1 94.62 783 ARG A N 1
ATOM 6298 C CA . ARG A 1 783 ? -19.562 -6.234 -32.312 1 94.62 783 ARG A CA 1
ATOM 6299 C C . ARG A 1 783 ? -18.406 -7.23 -32.312 1 94.62 783 ARG A C 1
ATOM 6301 O O . ARG A 1 783 ? -17.25 -6.844 -32.406 1 94.62 783 ARG A O 1
ATOM 6308 N N . ALA A 1 784 ? -18.75 -8.523 -32.031 1 96.06 784 ALA A N 1
ATOM 6309 C CA . ALA A 1 784 ? -17.703 -9.531 -31.859 1 96.06 784 ALA A CA 1
ATOM 6310 C C . ALA A 1 784 ? -18.203 -10.906 -32.281 1 96.06 784 ALA A C 1
ATOM 6312 O O . ALA A 1 784 ? -19.406 -11.156 -32.312 1 96.06 784 ALA A O 1
ATOM 6313 N N . VAL A 1 785 ? -17.328 -11.766 -32.719 1 95.75 785 VAL A N 1
ATOM 6314 C CA . VAL A 1 785 ? -17.578 -13.172 -33 1 95.75 785 VAL A CA 1
ATOM 6315 C C . VAL A 1 785 ? -16.594 -14.047 -32.219 1 95.75 785 VAL A C 1
ATOM 6317 O O . VAL A 1 785 ? -15.469 -13.633 -31.969 1 95.75 785 VAL A O 1
ATOM 6320 N N . VAL A 1 786 ? -17.031 -15.211 -31.828 1 95.75 786 VAL A N 1
ATOM 6321 C CA . VAL A 1 786 ? -16.172 -16.141 -31.094 1 95.75 786 VAL A CA 1
ATOM 6322 C C . VAL A 1 786 ? -15.461 -17.078 -32.094 1 95.75 786 VAL A C 1
ATOM 6324 O O . VAL A 1 786 ? -16.109 -17.766 -32.875 1 95.75 786 VAL A O 1
ATOM 6327 N N . ALA A 1 787 ? -14.172 -17.078 -32.062 1 96.38 787 ALA A N 1
ATOM 6328 C CA . ALA A 1 787 ? -13.367 -17.922 -32.938 1 96.38 787 ALA A CA 1
ATOM 6329 C C . ALA A 1 787 ? -13.328 -19.359 -32.406 1 96.38 787 ALA A C 1
ATOM 6331 O O . ALA A 1 787 ? -13.852 -19.641 -31.328 1 96.38 787 ALA A O 1
ATOM 6332 N N . GLN A 1 788 ? -12.734 -20.234 -33.156 1 93.75 788 GLN A N 1
ATOM 6333 C CA . GLN A 1 788 ? -12.57 -21.609 -32.75 1 93.75 788 GLN A CA 1
ATOM 6334 C C . GLN A 1 788 ? -11.641 -21.719 -31.547 1 93.75 788 GLN A C 1
ATOM 6336 O O . GLN A 1 788 ? -11.727 -22.672 -30.766 1 93.75 788 GLN A O 1
ATOM 6341 N N . SER A 1 789 ? -10.742 -20.766 -31.469 1 92.06 789 SER A N 1
ATOM 6342 C CA . SER A 1 789 ? -9.852 -20.703 -30.312 1 92.06 789 SER A CA 1
ATOM 6343 C C . SER A 1 789 ? -10.578 -20.188 -29.078 1 92.06 789 SER A C 1
ATOM 6345 O O . SER A 1 789 ? -9.961 -19.984 -28.031 1 92.06 789 SER A O 1
ATOM 6347 N N . ALA A 1 790 ? -11.844 -19.828 -29.156 1 89.19 790 ALA A N 1
ATOM 6348 C CA . ALA A 1 790 ? -12.742 -19.422 -28.078 1 89.19 790 ALA A CA 1
ATOM 6349 C C . ALA A 1 790 ? -12.492 -17.984 -27.656 1 89.19 790 ALA A C 1
ATOM 6351 O O . ALA A 1 790 ? -12.914 -17.562 -26.578 1 89.19 790 ALA A O 1
ATOM 6352 N N . GLU A 1 791 ? -11.797 -17.25 -28.391 1 92.19 791 GLU A N 1
ATOM 6353 C CA . GLU A 1 791 ? -11.609 -15.828 -28.109 1 92.19 791 GLU A CA 1
ATOM 6354 C C . GLU A 1 791 ? -12.586 -14.977 -28.922 1 92.19 791 GLU A C 1
ATOM 6356 O O . GLU A 1 791 ? -13.078 -15.406 -29.969 1 92.19 791 GLU A O 1
ATOM 6361 N N . GLU A 1 792 ? -12.844 -13.836 -28.438 1 93.5 792 GLU A N 1
ATOM 6362 C CA . GLU A 1 792 ? -13.664 -12.875 -29.172 1 93.5 792 GLU A CA 1
ATOM 6363 C C . GLU A 1 792 ? -12.836 -12.094 -30.172 1 93.5 792 GLU A C 1
ATOM 6365 O O . GLU A 1 792 ? -11.75 -11.609 -29.859 1 93.5 792 GLU A O 1
ATOM 6370 N N . CYS A 1 793 ? -13.273 -12.07 -31.312 1 96.62 793 CYS A N 1
ATOM 6371 C CA . CYS A 1 793 ? -12.664 -11.281 -32.375 1 96.62 793 CYS A CA 1
ATOM 6372 C C . CYS A 1 793 ? -13.547 -10.102 -32.75 1 96.62 793 CYS A C 1
ATOM 6374 O O . CYS A 1 793 ? -14.773 -10.211 -32.75 1 96.62 793 CYS A O 1
ATOM 6376 N N . PHE A 1 794 ? -12.953 -9.008 -33.125 1 96.31 794 PHE A N 1
ATOM 6377 C CA . PHE A 1 794 ? -13.633 -7.754 -33.406 1 96.31 794 PHE A CA 1
ATOM 6378 C C . PHE A 1 794 ? -13.25 -7.242 -34.781 1 96.31 794 PHE A C 1
ATOM 6380 O O . PHE A 1 794 ? -12.297 -7.734 -35.406 1 96.31 794 PHE A O 1
ATOM 6387 N N . PRO A 1 795 ? -14.133 -6.297 -35.25 1 96.5 795 PRO A N 1
ATOM 6388 C CA . PRO A 1 795 ? -13.633 -5.625 -36.469 1 96.5 795 PRO A CA 1
ATOM 6389 C C . PRO A 1 795 ? -12.258 -5 -36.25 1 96.5 795 PRO A C 1
ATOM 6391 O O . PRO A 1 795 ? -12.023 -4.324 -35.25 1 96.5 795 PRO A O 1
ATOM 6394 N N . GLY A 1 796 ? -11.406 -5.281 -37.125 1 95.88 796 GLY A N 1
ATOM 6395 C CA . GLY A 1 796 ? -10.031 -4.832 -37 1 95.88 796 GLY A CA 1
ATOM 6396 C C . GLY A 1 796 ? -9.086 -5.926 -36.562 1 95.88 796 GLY A C 1
ATOM 6397 O O . GLY A 1 796 ? -7.863 -5.785 -36.656 1 95.88 796 GLY A O 1
ATOM 6398 N N . SER A 1 797 ? -9.633 -7.094 -36.094 1 97.56 797 SER A N 1
ATOM 6399 C CA . SER A 1 797 ? -8.805 -8.211 -35.656 1 97.56 797 SER A CA 1
ATOM 6400 C C . SER A 1 797 ? -8.18 -8.938 -36.844 1 97.56 797 SER A C 1
ATOM 6402 O O . SER A 1 797 ? -8.859 -9.195 -37.844 1 97.56 797 SER A O 1
ATOM 6404 N N . TRP A 1 798 ? -6.902 -9.188 -36.719 1 98 798 TRP A N 1
ATOM 6405 C CA . TRP A 1 798 ? -6.25 -10.086 -37.656 1 98 798 TRP A CA 1
ATOM 6406 C C . TRP A 1 798 ? -6.59 -11.539 -37.344 1 98 798 TRP A C 1
ATOM 6408 O O . TRP A 1 798 ? -6.484 -11.977 -36.188 1 98 798 TRP A O 1
ATOM 6418 N N . VAL A 1 799 ? -7.031 -12.328 -38.438 1 98.06 799 VAL A N 1
ATOM 6419 C CA . VAL A 1 799 ? -7.5 -13.68 -38.125 1 98.06 799 VAL A CA 1
ATOM 6420 C C . VAL A 1 799 ? -7.059 -14.641 -39.25 1 98.06 799 VAL A C 1
ATOM 6422 O O . VAL A 1 799 ? -6.801 -14.219 -40.375 1 98.06 799 VAL A O 1
ATOM 6425 N N . PHE A 1 800 ? -6.84 -15.859 -38.875 1 97.5 800 PHE A N 1
ATOM 6426 C CA . PHE A 1 800 ? -6.832 -16.969 -39.812 1 97.5 800 PHE A CA 1
ATOM 6427 C C . PHE A 1 800 ? -8.227 -17.578 -39.938 1 97.5 800 PHE A C 1
ATOM 6429 O O . PHE A 1 800 ? -8.961 -17.688 -38.969 1 97.5 800 PHE A O 1
ATOM 6436 N N . VAL A 1 801 ? -8.656 -17.828 -41.156 1 95.94 801 VAL A N 1
ATOM 6437 C CA . VAL A 1 801 ? -9.992 -18.359 -41.375 1 95.94 801 VAL A CA 1
ATOM 6438 C C . VAL A 1 801 ? -9.914 -19.547 -42.344 1 95.94 801 VAL A C 1
ATOM 6440 O O . VAL A 1 801 ? -9.016 -19.625 -43.188 1 95.94 801 VAL A O 1
ATOM 6443 N N . ARG A 1 802 ? -10.859 -20.375 -42.125 1 93.25 802 ARG A N 1
ATOM 6444 C CA . ARG A 1 802 ? -10.992 -21.484 -43.062 1 93.25 802 ARG A CA 1
ATOM 6445 C C . ARG A 1 802 ? -11.812 -21.078 -44.281 1 93.25 802 ARG A C 1
ATOM 6447 O O . ARG A 1 802 ? -12.914 -20.531 -44.156 1 93.25 802 ARG A O 1
ATOM 6454 N N . SER A 1 803 ? -11.266 -21.344 -45.438 1 87.88 803 SER A N 1
ATOM 6455 C CA . SER A 1 803 ? -11.945 -20.984 -46.688 1 87.88 803 SER A CA 1
ATOM 6456 C C . SER A 1 803 ? -13.273 -21.719 -46.812 1 87.88 803 SER A C 1
ATOM 6458 O O . SER A 1 803 ? -13.375 -22.891 -46.469 1 87.88 803 SER A O 1
ATOM 6460 N N . PRO A 1 804 ? -14.336 -20.953 -47.25 1 79.12 804 PRO A N 1
ATOM 6461 C CA . PRO A 1 804 ? -15.625 -21.625 -47.469 1 79.12 804 PRO A CA 1
ATOM 6462 C C . PRO A 1 804 ? -15.641 -22.531 -48.688 1 79.12 804 PRO A C 1
ATOM 6464 O O . PRO A 1 804 ? -16.516 -23.391 -48.812 1 79.12 804 PRO A O 1
ATOM 6467 N N . ALA A 1 805 ? -14.812 -22.156 -49.719 1 70.06 805 ALA A N 1
ATOM 6468 C CA . ALA A 1 805 ? -14.812 -22.891 -51 1 70.06 805 ALA A CA 1
ATOM 6469 C C . ALA A 1 805 ? -14.516 -24.375 -50.781 1 70.06 805 ALA A C 1
ATOM 6471 O O . ALA A 1 805 ? -13.586 -24.719 -50.031 1 70.06 805 ALA A O 1
ATOM 6472 N N . ILE A 1 806 ? -15.633 -25.328 -51 1 54.66 806 ILE A N 1
ATOM 6473 C CA . ILE A 1 806 ? -15.656 -26.781 -50.812 1 54.66 806 ILE A CA 1
ATOM 6474 C C . ILE A 1 806 ? -14.414 -27.391 -51.469 1 54.66 806 ILE A C 1
ATOM 6476 O O . ILE A 1 806 ? -13.82 -28.328 -50.906 1 54.66 806 ILE A O 1
ATOM 6480 N N . ASP A 1 807 ? -14.227 -27.031 -52.781 1 47.53 807 ASP A N 1
ATOM 6481 C CA . ASP A 1 807 ? -13.32 -27.828 -53.594 1 47.53 807 ASP A CA 1
ATOM 6482 C C . ASP A 1 807 ? -11.883 -27.703 -53.094 1 47.53 807 ASP A C 1
ATOM 6484 O O . ASP A 1 807 ? -10.992 -28.422 -53.562 1 47.53 807 ASP A O 1
ATOM 6488 N N . THR A 1 808 ? -11.547 -26.516 -52.812 1 47.56 808 THR A N 1
ATOM 6489 C CA . THR A 1 808 ? -10.117 -26.406 -52.562 1 47.56 808 THR A CA 1
ATOM 6490 C C . THR A 1 808 ? -9.797 -26.766 -51.125 1 47.56 808 THR A C 1
ATOM 6492 O O . THR A 1 808 ? -10.484 -26.312 -50.188 1 47.56 808 THR A O 1
ATOM 6495 N N . GLY A 1 809 ? -9.336 -27.891 -50.906 1 48.56 809 GLY A N 1
ATOM 6496 C CA . GLY A 1 809 ? -8.789 -28.453 -49.656 1 48.56 809 GLY A CA 1
ATOM 6497 C C . GLY A 1 809 ? -8.773 -27.469 -48.5 1 48.56 809 GLY A C 1
ATOM 6498 O O . GLY A 1 809 ? -9.133 -26.312 -48.688 1 48.56 809 GLY A O 1
ATOM 6499 N N . ASN A 1 810 ? -8.812 -27.875 -47.188 1 58.41 810 ASN A N 1
ATOM 6500 C CA . ASN A 1 810 ? -8.688 -27.312 -45.844 1 58.41 810 ASN A CA 1
ATOM 6501 C C . ASN A 1 810 ? -7.641 -26.203 -45.781 1 58.41 810 ASN A C 1
ATOM 6503 O O . ASN A 1 810 ? -6.77 -26.203 -44.906 1 58.41 810 ASN A O 1
ATOM 6507 N N . GLU A 1 811 ? -7.781 -25.156 -46.781 1 74.25 811 GLU A N 1
ATOM 6508 C CA . GLU A 1 811 ? -6.727 -24.141 -46.781 1 74.25 811 GLU A CA 1
ATOM 6509 C C . GLU A 1 811 ? -7.105 -22.953 -45.906 1 74.25 811 GLU A C 1
ATOM 6511 O O . GLU A 1 811 ? -8.25 -22.484 -45.938 1 74.25 811 GLU A O 1
ATOM 6516 N N . SER A 1 812 ? -6.219 -22.516 -45 1 88.06 812 SER A N 1
ATOM 6517 C CA . SER A 1 812 ? -6.41 -21.375 -44.125 1 88.06 812 SER A CA 1
ATOM 6518 C C . SER A 1 812 ? -6.059 -20.062 -44.812 1 88.06 812 SER A C 1
ATOM 6520 O O . SER A 1 812 ? -5.086 -19.984 -45.562 1 88.06 812 SER A O 1
ATOM 6522 N N . LEU A 1 813 ? -6.988 -19.109 -44.844 1 92.69 813 LEU A N 1
ATOM 6523 C CA . LEU A 1 813 ? -6.773 -17.75 -45.344 1 92.69 813 LEU A CA 1
ATOM 6524 C C . LEU A 1 813 ? -6.438 -16.797 -44.188 1 92.69 813 LEU A C 1
ATOM 6526 O O . LEU A 1 813 ? -6.832 -17.047 -43.031 1 92.69 813 LEU A O 1
ATOM 6530 N N . VAL A 1 814 ? -5.648 -15.805 -44.562 1 96.12 814 VAL A N 1
ATOM 6531 C CA . VAL A 1 814 ? -5.289 -14.797 -43.562 1 96.12 814 VAL A CA 1
ATOM 6532 C C . VAL A 1 814 ? -5.883 -13.445 -43.969 1 96.12 814 VAL A C 1
ATOM 6534 O O . VAL A 1 814 ? -5.926 -13.109 -45.156 1 96.12 814 VAL A O 1
ATOM 6537 N N . GLY A 1 815 ? -6.398 -12.734 -42.969 1 96.25 815 GLY A N 1
ATOM 6538 C CA . GLY A 1 815 ? -6.938 -11.422 -43.281 1 96.25 815 GLY A CA 1
ATOM 6539 C C . GLY A 1 815 ? -7.367 -10.648 -42.031 1 96.25 815 GLY A C 1
ATOM 6540 O O . GLY A 1 815 ? -7.016 -11.016 -40.906 1 96.25 815 GLY A O 1
ATOM 6541 N N . VAL A 1 816 ? -8 -9.492 -42.25 1 97.06 816 VAL A N 1
ATOM 6542 C CA . VAL A 1 816 ? -8.5 -8.625 -41.188 1 97.06 816 VAL A CA 1
ATOM 6543 C C . VAL A 1 816 ? -10.023 -8.539 -41.25 1 97.06 816 VAL A C 1
ATOM 6545 O O . VAL A 1 816 ? -10.594 -8.438 -42.344 1 97.06 816 VAL A O 1
ATOM 6548 N N . ILE A 1 817 ? -10.688 -8.641 -40.125 1 97.81 817 ILE A N 1
ATOM 6549 C CA . ILE A 1 817 ? -12.148 -8.516 -40.094 1 97.81 817 ILE A CA 1
ATOM 6550 C C . ILE A 1 817 ? -12.547 -7.062 -40.344 1 97.81 817 ILE A C 1
ATOM 6552 O O . ILE A 1 817 ? -12.102 -6.168 -39.594 1 97.81 817 ILE A O 1
ATOM 6556 N N . ILE A 1 818 ? -13.359 -6.883 -41.219 1 97.12 818 ILE A N 1
ATOM 6557 C CA . ILE A 1 818 ? -13.797 -5.531 -41.531 1 97.12 818 ILE A CA 1
ATOM 6558 C C . ILE A 1 818 ? -15.18 -5.277 -40.938 1 97.12 818 ILE A C 1
ATOM 6560 O O . ILE A 1 818 ? -15.469 -4.172 -40.469 1 97.12 818 ILE A O 1
ATOM 6564 N N . GLU A 1 819 ? -15.961 -6.328 -41.062 1 97.12 819 GLU A N 1
ATOM 6565 C CA . GLU A 1 819 ? -17.344 -6.188 -40.625 1 97.12 819 GLU A CA 1
ATOM 6566 C C . GLU A 1 819 ? -17.906 -7.52 -40.125 1 97.12 819 GLU A C 1
ATOM 6568 O O . GLU A 1 819 ? -17.5 -8.586 -40.594 1 97.12 819 GLU A O 1
ATOM 6573 N N . ILE A 1 820 ? -18.719 -7.441 -39.125 1 97.38 820 ILE A N 1
ATOM 6574 C CA . ILE A 1 820 ? -19.438 -8.594 -38.594 1 97.38 820 ILE A CA 1
ATOM 6575 C C . ILE A 1 820 ? -20.938 -8.383 -38.75 1 97.38 820 ILE A C 1
ATOM 6577 O O . ILE A 1 820 ? -21.469 -7.328 -38.406 1 97.38 820 ILE A O 1
ATOM 6581 N N . LEU A 1 821 ? -21.594 -9.344 -39.312 1 95.38 821 LEU A N 1
ATOM 6582 C CA . LEU A 1 821 ? -23.031 -9.266 -39.531 1 95.38 821 LEU A CA 1
ATOM 6583 C C . LEU A 1 821 ? -23.766 -10.438 -38.906 1 95.38 821 LEU A C 1
ATOM 6585 O O . LEU A 1 821 ? -23.297 -11.578 -38.969 1 95.38 821 LEU A O 1
ATOM 6589 N N . ILE A 1 822 ? -24.844 -10.141 -38.281 1 95 822 ILE A N 1
ATOM 6590 C CA . ILE A 1 822 ? -25.656 -11.148 -37.625 1 95 822 ILE A CA 1
ATOM 6591 C C . ILE A 1 822 ? -27.047 -11.188 -38.25 1 95 822 ILE A C 1
ATOM 6593 O O . ILE A 1 822 ? -27.719 -10.156 -38.344 1 95 822 ILE A O 1
ATOM 6597 N N . SER A 1 823 ? -27.438 -12.32 -38.656 1 92.19 823 SER A N 1
ATOM 6598 C CA . SER A 1 823 ? -28.734 -12.484 -39.312 1 92.19 823 SER A CA 1
ATOM 6599 C C . SER A 1 823 ? -29.891 -12.281 -38.344 1 92.19 823 SER A C 1
ATOM 6601 O O . SER A 1 823 ? -29.812 -12.711 -37.188 1 92.19 823 SER A O 1
ATOM 6603 N N . THR A 1 824 ? -30.938 -11.578 -38.781 1 86.75 824 THR A N 1
ATOM 6604 C CA . THR A 1 824 ? -32.125 -11.375 -37.938 1 86.75 824 THR A CA 1
ATOM 6605 C C . THR A 1 824 ? -33.094 -12.555 -38.062 1 86.75 824 THR A C 1
ATOM 6607 O O . THR A 1 824 ? -34.062 -12.648 -37.344 1 86.75 824 THR A O 1
ATOM 6610 N N . ALA A 1 825 ? -32.781 -13.344 -39.031 1 74.81 825 ALA A N 1
ATOM 6611 C CA . ALA A 1 825 ? -33.688 -14.461 -39.25 1 74.81 825 ALA A CA 1
ATOM 6612 C C . ALA A 1 825 ? -33.719 -15.391 -38.031 1 74.81 825 ALA A C 1
ATOM 6614 O O . ALA A 1 825 ? -32.719 -15.539 -37.312 1 74.81 825 ALA A O 1
ATOM 6615 N N . ARG A 1 826 ? -34.844 -15.594 -37.25 1 60.22 826 ARG A N 1
ATOM 6616 C CA . ARG A 1 826 ? -35.25 -16.188 -35.969 1 60.22 826 ARG A CA 1
ATOM 6617 C C . ARG A 1 826 ? -34.531 -17.5 -35.719 1 60.22 826 ARG A C 1
ATOM 6619 O O . ARG A 1 826 ? -34.188 -17.844 -34.594 1 60.22 826 ARG A O 1
ATOM 6626 N N . LYS A 1 827 ? -34.438 -18.406 -36.594 1 55.5 827 LYS A N 1
ATOM 6627 C CA . LYS A 1 827 ? -34.156 -19.766 -36.125 1 55.5 827 LYS A CA 1
ATOM 6628 C C . LYS A 1 827 ? -32.719 -19.891 -35.594 1 55.5 827 LYS A C 1
ATOM 6630 O O . LYS A 1 827 ? -32.5 -20.375 -34.5 1 55.5 827 LYS A O 1
ATOM 6635 N N . GLU A 1 828 ? -31.719 -19.844 -36.344 1 56.47 828 GLU A N 1
ATOM 6636 C CA . GLU A 1 828 ? -30.375 -19.953 -35.781 1 56.47 828 GLU A CA 1
ATOM 6637 C C . GLU A 1 828 ? -29.516 -18.766 -36.188 1 56.47 828 GLU A C 1
ATOM 6639 O O . GLU A 1 828 ? -29.203 -18.578 -37.375 1 56.47 828 GLU A O 1
ATOM 6644 N N . PRO A 1 829 ? -29.5 -17.797 -35.25 1 62.09 829 PRO A N 1
ATOM 6645 C CA . PRO A 1 829 ? -28.75 -16.609 -35.656 1 62.09 829 PRO A CA 1
ATOM 6646 C C . PRO A 1 829 ? -27.391 -16.938 -36.281 1 62.09 829 PRO A C 1
ATOM 6648 O O . PRO A 1 829 ? -26.547 -17.547 -35.625 1 62.09 829 PRO A O 1
ATOM 6651 N N . GLU A 1 830 ? -27.375 -17.062 -37.562 1 82.25 830 GLU A N 1
ATOM 6652 C CA . GLU A 1 830 ? -26.156 -17.25 -38.344 1 82.25 830 GLU A CA 1
ATOM 6653 C C . GLU A 1 830 ? -25.391 -15.93 -38.469 1 82.25 830 GLU A C 1
ATOM 6655 O O . GLU A 1 830 ? -25.984 -14.875 -38.688 1 82.25 830 GLU A O 1
ATOM 6660 N N . ALA A 1 831 ? -24.094 -15.938 -38.062 1 93 831 ALA A N 1
ATOM 6661 C CA . ALA A 1 831 ? -23.25 -14.758 -38.219 1 93 831 ALA A CA 1
ATOM 6662 C C . ALA A 1 831 ? -22.203 -14.953 -39.312 1 93 831 ALA A C 1
ATOM 6664 O O . ALA A 1 831 ? -21.75 -16.078 -39.562 1 93 831 ALA A O 1
ATOM 6665 N N . VAL A 1 832 ? -22.016 -13.922 -40.062 1 94.5 832 VAL A N 1
ATOM 6666 C CA . VAL A 1 832 ? -20.984 -13.945 -41.062 1 94.5 832 VAL A CA 1
ATOM 6667 C C . VAL A 1 832 ? -20 -12.805 -40.844 1 94.5 832 VAL A C 1
ATOM 6669 O O . VAL A 1 832 ? -20.328 -11.82 -40.188 1 94.5 832 VAL A O 1
ATOM 6672 N N . VAL A 1 833 ? -18.797 -13.023 -41.312 1 96.75 833 VAL A N 1
ATOM 6673 C CA . VAL A 1 833 ? -17.766 -12 -41.219 1 96.75 833 VAL A CA 1
ATOM 6674 C C . VAL A 1 833 ? -17.234 -11.648 -42.594 1 96.75 833 VAL A C 1
ATOM 6676 O O . VAL A 1 833 ? -17.094 -12.523 -43.438 1 96.75 833 VAL A O 1
ATOM 6679 N N . VAL A 1 834 ? -17.094 -10.375 -42.844 1 97.06 834 VAL A N 1
ATOM 6680 C CA . VAL A 1 834 ? -16.406 -9.906 -44.031 1 97.06 834 VAL A CA 1
ATOM 6681 C C . VAL A 1 834 ? -14.93 -9.664 -43.719 1 97.06 834 VAL A C 1
ATOM 6683 O O . VAL A 1 834 ? -14.594 -8.875 -42.844 1 97.06 834 VAL A O 1
ATOM 6686 N N . ILE A 1 835 ? -14.086 -10.359 -44.438 1 97.06 835 ILE A N 1
ATOM 6687 C CA . ILE A 1 835 ? -12.656 -10.25 -44.188 1 97.06 835 ILE A CA 1
ATOM 6688 C C . ILE A 1 835 ? -11.953 -9.68 -45.406 1 97.06 835 ILE A C 1
ATOM 6690 O O . ILE A 1 835 ? -12.359 -9.953 -46.562 1 97.06 835 ILE A O 1
ATOM 6694 N N . GLU A 1 836 ? -11.023 -8.828 -45.188 1 96.94 836 GLU A N 1
ATOM 6695 C CA . GLU A 1 836 ? -10.086 -8.469 -46.25 1 96.94 836 GLU A CA 1
ATOM 6696 C C . GLU A 1 836 ? -8.938 -9.469 -46.312 1 96.94 836 GLU A C 1
ATOM 6698 O O . GLU A 1 836 ? -8.18 -9.633 -45.375 1 96.94 836 GLU A O 1
ATOM 6703 N N . ARG A 1 837 ? -8.781 -10.008 -47.406 1 95.56 837 ARG A N 1
ATOM 6704 C CA . ARG A 1 837 ? -7.816 -11.094 -47.562 1 95.56 837 ARG A CA 1
ATOM 6705 C C . ARG A 1 837 ? -6.41 -10.547 -47.781 1 95.56 837 ARG A C 1
ATOM 6707 O O . ARG A 1 837 ? -6.23 -9.562 -48.5 1 95.56 837 ARG A O 1
ATOM 6714 N N . PHE A 1 838 ? -5.438 -11.188 -47.188 1 96.94 838 PHE A N 1
ATOM 6715 C CA . PHE A 1 838 ? -4.016 -10.93 -47.406 1 96.94 838 PHE A CA 1
ATOM 6716 C C . PHE A 1 838 ? -3.279 -12.203 -47.781 1 96.94 838 PHE A C 1
ATOM 6718 O O . PHE A 1 838 ? -3.826 -13.305 -47.656 1 96.94 838 PHE A O 1
ATOM 6725 N N . SER A 1 839 ? -2.113 -12.055 -48.344 1 96 839 SER A N 1
ATOM 6726 C CA . SER A 1 839 ? -1.245 -13.18 -48.656 1 96 839 SER A CA 1
ATOM 6727 C C . SER A 1 839 ? 0.043 -13.141 -47.844 1 96 839 SER A C 1
ATOM 6729 O O . SER A 1 839 ? 0.591 -12.062 -47.594 1 96 839 SER A O 1
ATOM 6731 N N . VAL A 1 840 ? 0.451 -14.297 -47.406 1 97.12 840 VAL A N 1
ATOM 6732 C CA . VAL A 1 840 ? 1.708 -14.398 -46.656 1 97.12 840 VAL A CA 1
ATOM 6733 C C . VAL A 1 840 ? 2.873 -14.508 -47.656 1 97.12 840 VAL A C 1
ATOM 6735 O O . VAL A 1 840 ? 2.826 -15.297 -48.594 1 97.12 840 VAL A O 1
ATOM 6738 N N . ALA A 1 841 ? 3.893 -13.734 -47.406 1 96.88 841 ALA A N 1
ATOM 6739 C CA . ALA A 1 841 ? 5.066 -13.75 -48.281 1 96.88 841 ALA A CA 1
ATOM 6740 C C . ALA A 1 841 ? 5.824 -15.07 -48.156 1 96.88 841 ALA A C 1
ATOM 6742 O O . ALA A 1 841 ? 5.746 -15.742 -47.125 1 96.88 841 ALA A O 1
ATOM 6743 N N . GLU A 1 842 ? 6.598 -15.344 -49.188 1 95.5 842 GLU A N 1
ATOM 6744 C CA . GLU A 1 842 ? 7.348 -16.594 -49.219 1 95.5 842 GLU A CA 1
ATOM 6745 C C . GLU A 1 842 ? 8.648 -16.484 -48.438 1 95.5 842 GLU A C 1
ATOM 6747 O O . GLU A 1 842 ? 9.25 -17.5 -48.062 1 95.5 842 GLU A O 1
ATOM 6752 N N . ARG A 1 843 ? 9 -15.32 -48.188 1 96.19 843 ARG A N 1
ATOM 6753 C CA . ARG A 1 843 ? 10.219 -15.086 -47.438 1 96.19 843 ARG A CA 1
ATOM 6754 C C . ARG A 1 843 ? 9.938 -14.258 -46.188 1 96.19 843 ARG A C 1
ATOM 6756 O O . ARG A 1 843 ? 8.938 -13.547 -46.125 1 96.19 843 ARG A O 1
ATOM 6763 N N . ARG A 1 844 ? 10.836 -14.422 -45.25 1 97.69 844 ARG A N 1
ATOM 6764 C CA . ARG A 1 844 ? 10.75 -13.625 -44.031 1 97.69 844 ARG A CA 1
ATOM 6765 C C . ARG A 1 844 ? 11.133 -12.172 -44.281 1 97.69 844 ARG A C 1
ATOM 6767 O O . ARG A 1 844 ? 11.867 -11.883 -45.25 1 97.69 844 ARG A O 1
ATOM 6774 N N . HIS A 1 845 ? 10.609 -11.305 -43.594 1 97.44 845 HIS A N 1
ATOM 6775 C CA . HIS A 1 845 ? 11 -9.906 -43.688 1 97.44 845 HIS A CA 1
ATOM 6776 C C . HIS A 1 845 ? 12.477 -9.719 -43.344 1 97.44 845 HIS A C 1
ATOM 6778 O O . HIS A 1 845 ? 12.961 -10.242 -42.344 1 97.44 845 HIS A O 1
ATOM 6784 N N . PRO A 1 846 ? 13.203 -8.984 -44.031 1 94.88 846 PRO A N 1
ATOM 6785 C CA . PRO A 1 846 ? 14.656 -8.898 -43.844 1 94.88 846 PRO A CA 1
ATOM 6786 C C . PRO A 1 846 ? 15.039 -8.25 -42.5 1 94.88 846 PRO A C 1
ATOM 6788 O O . PRO A 1 846 ? 16.078 -8.594 -41.938 1 94.88 846 PRO A O 1
ATOM 6791 N N . ARG A 1 847 ? 14.305 -7.371 -42.031 1 95.25 847 ARG A N 1
ATOM 6792 C CA . ARG A 1 847 ? 14.656 -6.645 -40.812 1 95.25 847 ARG A CA 1
ATOM 6793 C C . ARG A 1 847 ? 14.258 -7.434 -39.562 1 95.25 847 ARG A C 1
ATOM 6795 O O . ARG A 1 847 ? 15.039 -7.547 -38.625 1 95.25 847 ARG A O 1
ATOM 6802 N N . TRP A 1 848 ? 13.07 -7.977 -39.531 1 97.25 848 TRP A N 1
ATOM 6803 C CA . TRP A 1 848 ? 12.547 -8.57 -38.281 1 97.25 848 TRP A CA 1
ATOM 6804 C C . TRP A 1 848 ? 12.672 -10.086 -38.344 1 97.25 848 TRP A C 1
ATOM 6806 O O . TRP A 1 848 ? 12.469 -10.758 -37.312 1 97.25 848 TRP A O 1
ATOM 6816 N N . ASN A 1 849 ? 13 -10.672 -39.438 1 96.44 849 ASN A N 1
ATOM 6817 C CA . ASN A 1 849 ? 13.086 -12.117 -39.594 1 96.44 849 ASN A CA 1
ATOM 6818 C C . ASN A 1 849 ? 11.773 -12.805 -39.219 1 96.44 849 ASN A C 1
ATOM 6820 O O . ASN A 1 849 ? 11.766 -13.82 -38.531 1 96.44 849 ASN A O 1
ATOM 6824 N N . MET A 1 850 ? 10.648 -12.133 -39.562 1 98.12 850 MET A N 1
ATOM 6825 C CA . MET A 1 850 ? 9.297 -12.617 -39.312 1 98.12 850 MET A CA 1
ATOM 6826 C C . MET A 1 850 ? 8.508 -12.711 -40.625 1 98.12 850 MET A C 1
ATOM 6828 O O . MET A 1 850 ? 8.867 -12.078 -41.625 1 98.12 850 MET A O 1
ATOM 6832 N N . PRO A 1 851 ? 7.488 -13.555 -40.625 1 98.06 851 PRO A N 1
ATOM 6833 C CA . PRO A 1 851 ? 6.613 -13.523 -41.781 1 98.06 851 PRO A CA 1
ATOM 6834 C C . PRO A 1 851 ? 5.91 -12.188 -41.969 1 98.06 851 PRO A C 1
ATOM 6836 O O . PRO A 1 851 ? 5.66 -11.484 -40.969 1 98.06 851 PRO A O 1
ATOM 6839 N N . TYR A 1 852 ? 5.676 -11.812 -43.125 1 97.88 852 TYR A N 1
ATOM 6840 C CA . TYR A 1 852 ? 4.906 -10.602 -43.375 1 97.88 852 TYR A CA 1
ATOM 6841 C C . TYR A 1 852 ? 3.854 -10.828 -44.469 1 97.88 852 TYR A C 1
ATOM 6843 O O . TYR A 1 852 ? 3.904 -11.828 -45.188 1 97.88 852 TYR A O 1
ATOM 6851 N N . MET A 1 853 ? 2.871 -10.023 -44.5 1 97.44 853 MET A N 1
ATOM 6852 C CA . MET A 1 853 ? 1.714 -10.148 -45.375 1 97.44 853 MET A CA 1
ATOM 6853 C C . MET A 1 853 ? 1.558 -8.914 -46.25 1 97.44 853 MET A C 1
ATOM 6855 O O . MET A 1 853 ? 2.053 -7.84 -45.938 1 97.44 853 MET A O 1
ATOM 6859 N N . TYR A 1 854 ? 0.962 -9.117 -47.344 1 96.44 854 TYR A N 1
ATOM 6860 C CA . TYR A 1 854 ? 0.677 -8.047 -48.281 1 96.44 854 TYR A CA 1
ATOM 6861 C C . TYR A 1 854 ? -0.62 -8.32 -49.031 1 96.44 854 TYR A C 1
ATOM 6863 O O . TYR A 1 854 ? -1.146 -9.438 -49 1 96.44 854 TYR A O 1
ATOM 6871 N N . ARG A 1 855 ? -1.2 -7.328 -49.625 1 95.56 855 ARG A N 1
ATOM 6872 C CA . ARG A 1 855 ? -2.381 -7.48 -50.469 1 95.56 855 ARG A CA 1
ATOM 6873 C C . ARG A 1 855 ? -2.004 -8.016 -51.844 1 95.56 855 ARG A C 1
ATOM 6875 O O . ARG A 1 855 ? -1.187 -7.422 -52.562 1 95.56 855 ARG A O 1
ATOM 6882 N N . PRO A 1 856 ? -2.676 -9.133 -52.125 1 90.88 856 PRO A N 1
ATOM 6883 C CA . PRO A 1 856 ? -2.361 -9.656 -53.469 1 90.88 856 PRO A CA 1
ATOM 6884 C C . PRO A 1 856 ? -2.611 -8.641 -54.562 1 90.88 856 PRO A C 1
ATOM 6886 O O . PRO A 1 856 ? -3.693 -8.047 -54.656 1 90.88 856 PRO A O 1
ATOM 6889 N N . ASN A 1 857 ? -1.68 -8.391 -55.438 1 90.31 857 ASN A N 1
ATOM 6890 C CA . ASN A 1 857 ? -1.747 -7.48 -56.594 1 90.31 857 ASN A CA 1
ATOM 6891 C C . ASN A 1 857 ? -2.061 -6.055 -56.156 1 90.31 857 ASN A C 1
ATOM 6893 O O . ASN A 1 857 ? -2.625 -5.273 -56.906 1 90.31 857 ASN A O 1
ATOM 6897 N N . ALA A 1 858 ? -1.845 -5.75 -54.938 1 92.06 858 ALA A N 1
ATOM 6898 C CA . ALA A 1 858 ? -2.084 -4.422 -54.375 1 92.06 858 ALA A CA 1
ATOM 6899 C C . ALA A 1 858 ? -3.553 -4.031 -54.5 1 92.06 858 ALA A C 1
ATOM 6901 O O . ALA A 1 858 ? -3.873 -2.881 -54.812 1 92.06 858 ALA A O 1
ATOM 6902 N N . GLU A 1 859 ? -4.375 -5.07 -54.375 1 92.88 859 GLU A N 1
ATOM 6903 C CA . GLU A 1 859 ? -5.816 -4.844 -54.406 1 92.88 859 GLU A CA 1
ATOM 6904 C C . GLU A 1 859 ? -6.5 -5.391 -53.156 1 92.88 859 GLU A C 1
ATOM 6906 O O . GLU A 1 859 ? -6.066 -6.398 -52.594 1 92.88 859 GLU A O 1
ATOM 6911 N N . SER A 1 860 ? -7.477 -4.652 -52.781 1 94 860 SER A N 1
ATOM 6912 C CA . SER A 1 860 ? -8.266 -5.102 -51.625 1 94 860 SER A CA 1
ATOM 6913 C C . SER A 1 860 ? -9.328 -6.109 -52.062 1 94 860 SER A C 1
ATOM 6915 O O . SER A 1 860 ? -10.164 -5.812 -52.906 1 94 860 SER A O 1
ATOM 6917 N N . VAL A 1 861 ? -9.18 -7.285 -51.562 1 94.75 861 VAL A N 1
ATOM 6918 C CA . VAL A 1 861 ? -10.148 -8.336 -51.844 1 94.75 861 VAL A CA 1
ATOM 6919 C C . VAL A 1 861 ? -10.914 -8.695 -50.562 1 94.75 861 VAL A C 1
ATOM 6921 O O . VAL A 1 861 ? -10.305 -9.047 -49.531 1 94.75 861 VAL A O 1
ATOM 6924 N N . LEU A 1 862 ? -12.188 -8.578 -50.656 1 96.25 862 LEU A N 1
ATOM 6925 C CA . LEU A 1 862 ? -13.039 -8.93 -49.531 1 96.25 862 LEU A CA 1
ATOM 6926 C C . LEU A 1 862 ? -13.625 -10.328 -49.719 1 96.25 862 LEU A C 1
ATOM 6928 O O . LEU A 1 862 ? -13.922 -10.742 -50.844 1 96.25 862 LEU A O 1
ATOM 6932 N N . VAL A 1 863 ? -13.727 -11.055 -48.625 1 95.12 863 VAL A N 1
ATOM 6933 C CA . VAL A 1 863 ? -14.273 -12.406 -48.625 1 95.12 863 VAL A CA 1
ATOM 6934 C C . VAL A 1 863 ? -15.336 -12.539 -47.531 1 95.12 863 VAL A C 1
ATOM 6936 O O . VAL A 1 863 ? -15.141 -12.086 -46.406 1 95.12 863 VAL A O 1
ATOM 6939 N N . LEU A 1 864 ? -16.438 -13.07 -47.906 1 95.19 864 LEU A N 1
ATOM 6940 C CA . LEU A 1 864 ? -17.5 -13.352 -46.969 1 95.19 864 LEU A CA 1
ATOM 6941 C C . LEU A 1 864 ? -17.344 -14.758 -46.375 1 95.19 864 LEU A C 1
ATOM 6943 O O . LEU A 1 864 ? -17.312 -15.742 -47.125 1 95.19 864 LEU A O 1
ATOM 6947 N N . ILE A 1 865 ? -17.188 -14.797 -45.062 1 93.94 865 ILE A N 1
ATOM 6948 C CA . ILE A 1 865 ? -16.906 -16.047 -44.375 1 93.94 865 ILE A CA 1
ATOM 6949 C C . ILE A 1 865 ? -17.922 -16.281 -43.25 1 93.94 865 ILE A C 1
ATOM 6951 O O . ILE A 1 865 ? -18.281 -15.352 -42.531 1 93.94 865 ILE A O 1
ATOM 6955 N N . PRO A 1 866 ? -18.5 -17.562 -43.219 1 93.06 866 PRO A N 1
ATOM 6956 C CA . PRO A 1 866 ? -19.297 -17.844 -42.031 1 93.06 866 PRO A CA 1
ATOM 6957 C C . PRO A 1 866 ? -18.5 -17.641 -40.75 1 93.06 866 PRO A C 1
ATOM 6959 O O . PRO A 1 866 ? -17.312 -17.984 -40.688 1 93.06 866 PRO A O 1
ATOM 6962 N N . ALA A 1 867 ? -19.109 -17.141 -39.75 1 94.81 867 ALA A N 1
ATOM 6963 C CA . ALA A 1 867 ? -18.438 -16.812 -38.5 1 94.81 867 ALA A CA 1
ATOM 6964 C C . ALA A 1 867 ? -17.781 -18.047 -37.875 1 94.81 867 ALA A C 1
ATOM 6966 O O . ALA A 1 867 ? -16.734 -17.953 -37.25 1 94.81 867 ALA A O 1
ATOM 6967 N N . LYS A 1 868 ? -18.312 -19.219 -38 1 93.25 868 LYS A N 1
ATOM 6968 C CA . LYS A 1 868 ? -17.797 -20.469 -37.406 1 93.25 868 LYS A CA 1
ATOM 6969 C C . LYS A 1 868 ? -16.453 -20.844 -38 1 93.25 868 LYS A C 1
ATOM 6971 O O . LYS A 1 868 ? -15.719 -21.656 -37.438 1 93.25 868 LYS A O 1
ATOM 6976 N N . ASN A 1 869 ? -16.109 -20.219 -39.188 1 94.88 869 ASN A N 1
ATOM 6977 C CA . ASN A 1 869 ? -14.875 -20.562 -39.875 1 94.88 869 ASN A CA 1
ATOM 6978 C C . ASN A 1 869 ? -13.703 -19.734 -39.375 1 94.88 869 ASN A C 1
ATOM 6980 O O . ASN A 1 869 ? -12.555 -19.984 -39.75 1 94.88 869 ASN A O 1
ATOM 6984 N N . VAL A 1 870 ? -13.938 -18.812 -38.5 1 96.31 870 VAL A N 1
ATOM 6985 C CA . VAL A 1 870 ? -12.836 -18.047 -37.938 1 96.31 870 VAL A CA 1
ATOM 6986 C C . VAL A 1 870 ? -12.047 -18.922 -36.969 1 96.31 870 VAL A C 1
ATOM 6988 O O . VAL A 1 870 ? -12.586 -19.406 -35.969 1 96.31 870 VAL A O 1
ATOM 6991 N N . GLU A 1 871 ? -10.836 -19.109 -37.219 1 96.38 871 GLU A N 1
ATOM 6992 C CA . GLU A 1 871 ? -10.039 -20.062 -36.469 1 96.38 871 GLU A CA 1
ATOM 6993 C C . GLU A 1 871 ? -9.461 -19.391 -35.219 1 96.38 871 GLU A C 1
ATOM 6995 O O . GLU A 1 871 ? -9.758 -19.812 -34.094 1 96.38 871 GLU A O 1
ATOM 7000 N N . PHE A 1 872 ? -8.578 -18.391 -35.375 1 97.06 872 PHE A N 1
ATOM 7001 C CA . PHE A 1 872 ? -7.992 -17.688 -34.219 1 97.06 872 PHE A CA 1
ATOM 7002 C C . PHE A 1 872 ? -7.48 -16.312 -34.656 1 97.06 872 PHE A C 1
ATOM 7004 O O . PHE A 1 872 ? -7.289 -16.062 -35.844 1 97.06 872 PHE A O 1
ATOM 7011 N N . ALA A 1 873 ? -7.34 -15.453 -33.719 1 97.56 873 ALA A N 1
ATOM 7012 C CA . ALA A 1 873 ? -6.805 -14.117 -33.938 1 97.56 873 ALA A CA 1
ATOM 7013 C C . ALA A 1 873 ? -5.301 -14.07 -33.688 1 97.56 873 ALA A C 1
ATOM 7015 O O . ALA A 1 873 ? -4.773 -14.891 -32.906 1 97.56 873 ALA A O 1
ATOM 7016 N N . PHE A 1 874 ? -4.59 -13.195 -34.312 1 97.88 874 PHE A N 1
ATOM 7017 C CA . PHE A 1 874 ? -3.162 -12.977 -34.094 1 97.88 874 PHE A CA 1
ATOM 7018 C C . PHE A 1 874 ? -2.811 -11.5 -34.25 1 97.88 874 PHE A C 1
ATOM 7020 O O . PHE A 1 874 ? -3.674 -10.68 -34.562 1 97.88 874 PHE A O 1
ATOM 7027 N N . ASN A 1 875 ? -1.607 -11.125 -33.875 1 98 875 ASN A N 1
ATOM 7028 C CA . ASN A 1 875 ? -1.166 -9.734 -33.938 1 98 875 ASN A CA 1
ATOM 7029 C C . ASN A 1 875 ? -0.286 -9.469 -35.156 1 98 875 ASN A C 1
ATOM 7031 O O . ASN A 1 875 ? 0.566 -10.289 -35.5 1 98 875 ASN A O 1
ATOM 7035 N N . ALA A 1 876 ? -0.539 -8.453 -35.812 1 97.94 876 ALA A N 1
ATOM 7036 C CA . ALA A 1 876 ? 0.287 -7.957 -36.906 1 97.94 876 ALA A CA 1
ATOM 7037 C C . ALA A 1 876 ? 0.6 -6.473 -36.719 1 97.94 876 ALA A C 1
ATOM 7039 O O . ALA A 1 876 ? -0.202 -5.727 -36.156 1 97.94 876 ALA A O 1
ATOM 7040 N N . GLN A 1 877 ? 1.736 -6.133 -37.188 1 97.25 877 GLN A N 1
ATOM 7041 C CA . GLN A 1 877 ? 2.174 -4.75 -37.062 1 97.25 877 GLN A CA 1
ATOM 7042 C C . GLN A 1 877 ? 2.467 -4.133 -38.406 1 97.25 877 GLN A C 1
ATOM 7044 O O . GLN A 1 877 ? 2.971 -4.812 -39.312 1 97.25 877 GLN A O 1
ATOM 7049 N N . HIS A 1 878 ? 2.16 -2.891 -38.594 1 96.62 878 HIS A N 1
ATOM 7050 C CA . HIS A 1 878 ? 2.445 -2.145 -39.812 1 96.62 878 HIS A CA 1
ATOM 7051 C C . HIS A 1 878 ? 3.947 -1.977 -40.031 1 96.62 878 HIS A C 1
ATOM 7053 O O . HIS A 1 878 ? 4.684 -1.729 -39.062 1 96.62 878 HIS A O 1
ATOM 7059 N N . ASP A 1 879 ? 4.422 -2.197 -41.25 1 96.81 879 ASP A N 1
ATOM 7060 C CA . ASP A 1 879 ? 5.812 -1.913 -41.594 1 96.81 879 ASP A CA 1
ATOM 7061 C C . ASP A 1 879 ? 6.047 -0.41 -41.719 1 96.81 879 ASP A C 1
ATOM 7063 O O . ASP A 1 879 ? 6.227 0.1 -42.812 1 96.81 879 ASP A O 1
ATOM 7067 N N . CYS A 1 880 ? 6.141 0.224 -40.625 1 95.06 880 CYS A N 1
ATOM 7068 C CA . CYS A 1 880 ? 6.172 1.679 -40.531 1 95.06 880 CYS A CA 1
ATOM 7069 C C . CYS A 1 880 ? 7.398 2.244 -41.25 1 95.06 880 CYS A C 1
ATOM 7071 O O . CYS A 1 880 ? 7.305 3.252 -41.938 1 95.06 880 CYS A O 1
ATOM 7073 N N . PRO A 1 881 ? 8.602 1.647 -41.062 1 93.31 881 PRO A N 1
ATOM 7074 C CA . PRO A 1 881 ? 9.789 2.199 -41.719 1 93.31 881 PRO A CA 1
ATOM 7075 C C . PRO A 1 881 ? 9.664 2.234 -43.25 1 93.31 881 PRO A C 1
ATOM 7077 O O . PRO A 1 881 ? 10.039 3.227 -43.875 1 93.31 881 PRO A O 1
ATOM 7080 N N . SER A 1 882 ? 9.164 1.211 -43.781 1 93.5 882 SER A N 1
ATOM 7081 C CA . SER A 1 882 ? 9.023 1.14 -45.25 1 93.5 882 SER A CA 1
ATOM 7082 C C . SER A 1 882 ? 7.945 2.094 -45.75 1 93.5 882 SER A C 1
ATOM 7084 O O . SER A 1 882 ? 8.055 2.643 -46.844 1 93.5 882 SER A O 1
ATOM 7086 N N . ALA A 1 883 ? 6.891 2.271 -44.969 1 94 883 ALA A N 1
ATOM 7087 C CA . ALA A 1 883 ? 5.781 3.135 -45.344 1 94 883 ALA A CA 1
ATOM 7088 C C . ALA A 1 883 ? 6.109 4.602 -45.094 1 94 883 ALA A C 1
ATOM 7090 O O . ALA A 1 883 ? 5.477 5.496 -45.656 1 94 883 ALA A O 1
ATOM 7091 N N . GLY A 1 884 ? 7.062 4.922 -44.281 1 92.25 884 GLY A N 1
ATOM 7092 C CA . GLY A 1 884 ? 7.449 6.285 -43.969 1 92.25 884 GLY A CA 1
ATOM 7093 C C . GLY A 1 884 ? 6.559 6.926 -42.906 1 92.25 884 GLY A C 1
ATOM 7094 O O . GLY A 1 884 ? 6.238 8.109 -43 1 92.25 884 GLY A O 1
ATOM 7095 N N . CYS A 1 885 ? 6.082 6.09 -42 1 94.38 885 CYS A N 1
ATOM 7096 C CA . CYS A 1 885 ? 5.277 6.609 -40.875 1 94.38 885 CYS A CA 1
ATOM 7097 C C . CYS A 1 885 ? 6.109 7.52 -40 1 94.38 885 CYS A C 1
ATOM 7099 O O . CYS A 1 885 ? 7.305 7.289 -39.812 1 94.38 885 CYS A O 1
ATOM 7101 N N . ALA A 1 886 ? 5.555 8.648 -39.469 1 92.69 886 ALA A N 1
ATOM 7102 C CA . ALA A 1 886 ? 6.273 9.602 -38.625 1 92.69 886 ALA A CA 1
ATOM 7103 C C . ALA A 1 886 ? 5.336 10.258 -37.625 1 92.69 886 ALA A C 1
ATOM 7105 O O . ALA A 1 886 ? 4.113 10.141 -37.719 1 92.69 886 ALA A O 1
ATOM 7106 N N . ILE A 1 887 ? 5.969 10.844 -36.656 1 91.75 887 ILE A N 1
ATOM 7107 C CA . ILE A 1 887 ? 5.223 11.602 -35.656 1 91.75 887 ILE A CA 1
ATOM 7108 C C . ILE A 1 887 ? 4.836 12.961 -36.219 1 91.75 887 ILE A C 1
ATOM 7110 O O . ILE A 1 887 ? 5.441 13.984 -35.875 1 91.75 887 ILE A O 1
ATOM 7114 N N . SER A 1 888 ? 3.924 13.086 -37 1 89.88 888 SER A N 1
ATOM 7115 C CA . SER A 1 888 ? 3.545 14.328 -37.656 1 89.88 888 SER A CA 1
ATOM 7116 C C . SER A 1 888 ? 2.162 14.797 -37.219 1 89.88 888 SER A C 1
ATOM 7118 O O . SER A 1 888 ? 1.794 15.953 -37.438 1 89.88 888 SER A O 1
ATOM 7120 N N . GLY A 1 889 ? 1.549 13.922 -36.531 1 90.25 889 GLY A N 1
ATOM 7121 C CA . GLY A 1 889 ? 0.229 14.305 -36.062 1 90.25 889 GLY A CA 1
ATOM 7122 C C . GLY A 1 889 ? 0.266 15.062 -34.75 1 90.25 889 GLY A C 1
ATOM 7123 O O . GLY A 1 889 ? 1.194 14.898 -33.969 1 90.25 889 GLY A O 1
ATOM 7124 N N . THR A 1 890 ? -0.657 16.047 -34.594 1 91.25 890 THR A N 1
ATOM 7125 C CA . THR A 1 890 ? -0.807 16.766 -33.344 1 91.25 890 THR A CA 1
ATOM 7126 C C . THR A 1 890 ? -2.248 16.703 -32.844 1 91.25 890 THR A C 1
ATOM 7128 O O . THR A 1 890 ? -3.188 16.75 -33.656 1 91.25 890 THR A O 1
ATOM 7131 N N . ARG A 1 891 ? -2.398 16.422 -31.688 1 90.19 891 ARG A N 1
ATOM 7132 C CA . ARG A 1 891 ? -3.732 16.406 -31.094 1 90.19 891 ARG A CA 1
ATOM 7133 C C . ARG A 1 891 ? -3.709 16.969 -29.672 1 90.19 891 ARG A C 1
ATOM 7135 O O . ARG A 1 891 ? -2.645 17.094 -29.078 1 90.19 891 ARG A O 1
ATOM 7142 N N . MET A 1 892 ? -4.828 17.375 -29.266 1 90.56 892 MET A N 1
ATOM 7143 C CA . MET A 1 892 ? -4.93 17.844 -27.875 1 90.56 892 MET A CA 1
ATOM 7144 C C . MET A 1 892 ? -4.883 16.672 -26.906 1 90.56 892 MET A C 1
ATOM 7146 O O . MET A 1 892 ? -5.539 15.648 -27.125 1 90.56 892 MET A O 1
ATOM 7150 N N . ALA A 1 893 ? -4.023 16.844 -25.938 1 90.31 893 ALA A N 1
ATOM 7151 C CA . ALA A 1 893 ? -3.959 15.812 -24.906 1 90.31 893 ALA A CA 1
ATOM 7152 C C . ALA A 1 893 ? -5.289 15.688 -24.172 1 90.31 893 ALA A C 1
ATOM 7154 O O . ALA A 1 893 ? -5.953 16.688 -23.891 1 90.31 893 ALA A O 1
ATOM 7155 N N . VAL A 1 894 ? -5.695 14.5 -23.984 1 89.94 894 VAL A N 1
ATOM 7156 C CA . VAL A 1 894 ? -6.934 14.266 -23.25 1 89.94 894 VAL A CA 1
ATOM 7157 C C . VAL A 1 894 ? -6.633 14.086 -21.766 1 89.94 894 VAL A C 1
ATOM 7159 O O . VAL A 1 894 ? -5.824 13.234 -21.391 1 89.94 894 VAL A O 1
ATOM 7162 N N . GLN A 1 895 ? -7.109 14.992 -21.016 1 91.62 895 GLN A N 1
ATOM 7163 C CA . GLN A 1 895 ? -7.059 14.922 -19.547 1 91.62 895 GLN A CA 1
ATOM 7164 C C . GLN A 1 895 ? -8.461 14.969 -18.953 1 91.62 895 GLN A C 1
ATOM 7166 O O . GLN A 1 895 ? -9.328 15.695 -19.438 1 91.62 895 GLN A O 1
ATOM 7171 N N . GLU A 1 896 ? -8.742 14.148 -17.922 1 94.44 896 GLU A N 1
ATOM 7172 C CA . GLU A 1 896 ? -10.047 14.148 -17.266 1 94.44 896 GLU A CA 1
ATOM 7173 C C . GLU A 1 896 ? -11.172 13.891 -18.266 1 94.44 896 GLU A C 1
ATOM 7175 O O . GLU A 1 896 ? -12.25 14.469 -18.156 1 94.44 896 GLU A O 1
ATOM 7180 N N . ARG A 1 897 ? -10.898 13.148 -19.344 1 89.62 897 ARG A N 1
ATOM 7181 C CA . ARG A 1 897 ? -11.836 12.75 -20.391 1 89.62 897 ARG A CA 1
ATOM 7182 C C . ARG A 1 897 ? -12.258 13.953 -21.234 1 89.62 897 ARG A C 1
ATOM 7184 O O . ARG A 1 897 ? -13.344 13.961 -21.812 1 89.62 897 ARG A O 1
ATOM 7191 N N . GLU A 1 898 ? -11.445 14.969 -21.188 1 92.56 898 GLU A N 1
ATOM 7192 C CA . GLU A 1 898 ? -11.664 16.156 -22.016 1 92.56 898 GLU A CA 1
ATOM 7193 C C . GLU A 1 898 ? -10.375 16.609 -22.688 1 92.56 898 GLU A C 1
ATOM 7195 O O . GLU A 1 898 ? -9.281 16.234 -22.266 1 92.56 898 GLU A O 1
ATOM 7200 N N . ALA A 1 899 ? -10.586 17.328 -23.75 1 91 899 ALA A N 1
ATOM 7201 C CA . ALA A 1 899 ? -9.422 17.922 -24.422 1 91 899 ALA A CA 1
ATOM 7202 C C . ALA A 1 899 ? -8.75 18.953 -23.531 1 91 899 ALA A C 1
ATOM 7204 O O . ALA A 1 899 ? -9.422 19.844 -22.984 1 91 899 ALA A O 1
ATOM 7205 N N . SER A 1 900 ? -7.523 18.766 -23.328 1 91.38 900 SER A N 1
ATOM 7206 C CA . SER A 1 900 ? -6.777 19.75 -22.531 1 91.38 900 SER A CA 1
ATOM 7207 C C . SER A 1 900 ? -6.262 20.891 -23.391 1 91.38 900 SER A C 1
ATOM 7209 O O . SER A 1 900 ? -6.645 21.016 -24.562 1 91.38 900 SER A O 1
ATOM 7211 N N . GLY A 1 901 ? -5.551 21.734 -22.781 1 87.44 901 GLY A N 1
ATOM 7212 C CA . GLY A 1 901 ? -4.945 22.828 -23.531 1 87.44 901 GLY A CA 1
ATOM 7213 C C . GLY A 1 901 ? -3.535 22.531 -24 1 87.44 901 GLY A C 1
ATOM 7214 O O . GLY A 1 901 ? -2.879 23.391 -24.594 1 87.44 901 GLY A O 1
ATOM 7215 N N . LYS A 1 902 ? -3.203 21.25 -23.797 1 89.81 902 LYS A N 1
ATOM 7216 C CA . LYS A 1 902 ? -1.853 20.844 -24.188 1 89.81 902 LYS A CA 1
ATOM 7217 C C . LYS A 1 902 ? -1.867 20.047 -25.484 1 89.81 902 LYS A C 1
ATOM 7219 O O . LYS A 1 902 ? -2.752 19.203 -25.688 1 89.81 902 LYS A O 1
ATOM 7224 N N . GLU A 1 903 ? -0.982 20.312 -26.281 1 89.75 903 GLU A N 1
ATOM 7225 C CA . GLU A 1 903 ? -0.832 19.578 -27.531 1 89.75 903 GLU A CA 1
ATOM 7226 C C . GLU A 1 903 ? 0.197 18.453 -27.391 1 89.75 903 GLU A C 1
ATOM 7228 O O . GLU A 1 903 ? 1.214 18.625 -26.719 1 89.75 903 GLU A O 1
ATOM 7233 N N . GLU A 1 904 ? -0.198 17.281 -27.922 1 88.31 904 GLU A N 1
ATOM 7234 C CA . GLU A 1 904 ? 0.745 16.172 -27.938 1 88.31 904 GLU A CA 1
ATOM 7235 C C . GLU A 1 904 ? 0.892 15.594 -29.344 1 88.31 904 GLU A C 1
ATOM 7237 O O . GLU A 1 904 ? -0.065 15.586 -30.109 1 88.31 904 GLU A O 1
ATOM 7242 N N . GLY A 1 905 ? 2.098 15.219 -29.625 1 89.25 905 GLY A N 1
ATOM 7243 C CA . GLY A 1 905 ? 2.352 14.57 -30.906 1 89.25 905 GLY A CA 1
ATOM 7244 C C . GLY A 1 905 ? 1.97 13.102 -30.922 1 89.25 905 GLY A C 1
ATOM 7245 O O . GLY A 1 905 ? 1.905 12.469 -29.859 1 89.25 905 GLY A O 1
ATOM 7246 N N . TYR A 1 906 ? 1.502 12.57 -32.031 1 91.88 906 TYR A N 1
ATOM 7247 C CA . TYR A 1 906 ? 1.251 11.141 -32.188 1 91.88 906 TYR A CA 1
ATOM 7248 C C . TYR A 1 906 ? 1.714 10.641 -33.562 1 91.88 906 TYR A C 1
ATOM 7250 O O . TYR A 1 906 ? 1.93 11.43 -34.469 1 91.88 906 TYR A O 1
ATOM 7258 N N . MET A 1 907 ? 1.924 9.328 -33.656 1 92.62 907 MET A N 1
ATOM 7259 C CA . MET A 1 907 ? 2.393 8.68 -34.875 1 92.62 907 MET A CA 1
ATOM 7260 C C . MET A 1 907 ? 1.272 8.586 -35.906 1 92.62 907 MET A C 1
ATOM 7262 O O . MET A 1 907 ? 0.184 8.094 -35.594 1 92.62 907 MET A O 1
ATOM 7266 N N . GLU A 1 908 ? 1.504 9.109 -37.031 1 92.69 908 GLU A N 1
ATOM 7267 C CA . GLU A 1 908 ? 0.59 8.938 -38.156 1 92.69 908 GLU A CA 1
ATOM 7268 C C . GLU A 1 908 ? 1.086 7.859 -39.125 1 92.69 908 GLU A C 1
ATOM 7270 O O . GLU A 1 908 ? 2.172 7.98 -39.688 1 92.69 908 GLU A O 1
ATOM 7275 N N . HIS A 1 909 ? 0.256 6.809 -39.219 1 92.44 909 HIS A N 1
ATOM 7276 C CA . HIS A 1 909 ? 0.592 5.727 -40.156 1 92.44 909 HIS A CA 1
ATOM 7277 C C . HIS A 1 909 ? 0.193 6.074 -41.562 1 92.44 909 HIS A C 1
ATOM 7279 O O . HIS A 1 909 ? -0.92 6.547 -41.812 1 92.44 909 HIS A O 1
ATOM 7285 N N . LYS A 1 910 ? 1.059 5.949 -42.406 1 91.38 910 LYS A N 1
ATOM 7286 C CA . LYS A 1 910 ? 0.758 6.109 -43.844 1 91.38 910 LYS A CA 1
ATOM 7287 C C . LYS A 1 910 ? 0.251 4.801 -44.438 1 91.38 910 LYS A C 1
ATOM 7289 O O . LYS A 1 910 ? 0.934 3.777 -44.375 1 91.38 910 LYS A O 1
ATOM 7294 N N . HIS A 1 911 ? -1.003 4.855 -44.938 1 89 911 HIS A N 1
ATOM 7295 C CA . HIS A 1 911 ? -1.615 3.648 -45.469 1 89 911 HIS A CA 1
ATOM 7296 C C . HIS A 1 911 ? -1.666 3.693 -47 1 89 911 HIS A C 1
ATOM 7298 O O . HIS A 1 911 ? -1.92 4.746 -47.594 1 89 911 HIS A O 1
ATOM 7304 N N . SER A 1 912 ? -1.183 2.643 -47.562 1 89.88 912 SER A N 1
ATOM 7305 C CA . SER A 1 912 ? -1.264 2.426 -49 1 89.88 912 SER A CA 1
ATOM 7306 C C . SER A 1 912 ? -1.635 0.982 -49.312 1 89.88 912 SER A C 1
ATOM 7308 O O . SER A 1 912 ? -1.578 0.112 -48.438 1 89.88 912 SER A O 1
ATOM 7310 N N . LEU A 1 913 ? -2.096 0.729 -50.5 1 89.75 913 LEU A N 1
ATOM 7311 C CA . LEU A 1 913 ? -2.438 -0.624 -50.938 1 89.75 913 LEU A CA 1
ATOM 7312 C C . LEU A 1 913 ? -1.193 -1.503 -51 1 89.75 913 LEU A C 1
ATOM 7314 O O . LEU A 1 913 ? -1.297 -2.732 -51 1 89.75 913 LEU A O 1
ATOM 7318 N N . ALA A 1 914 ? -0.081 -0.871 -51 1 87.06 914 ALA A N 1
ATOM 7319 C CA . ALA A 1 914 ? 1.172 -1.615 -51.094 1 87.06 914 ALA A CA 1
ATOM 7320 C C . ALA A 1 914 ? 1.771 -1.855 -49.688 1 87.06 914 ALA A C 1
ATOM 7322 O O . ALA A 1 914 ? 2.877 -2.389 -49.562 1 87.06 914 ALA A O 1
ATOM 7323 N N . ASP A 1 915 ? 0.966 -1.618 -48.781 1 91.5 915 ASP A N 1
ATOM 7324 C CA . ASP A 1 915 ? 1.479 -1.737 -47.406 1 91.5 915 ASP A CA 1
ATOM 7325 C C . ASP A 1 915 ? 1.771 -3.193 -47.062 1 91.5 915 ASP A C 1
ATOM 7327 O O . ASP A 1 915 ? 1.1 -4.102 -47.562 1 91.5 915 ASP A O 1
ATOM 7331 N N . ARG A 1 916 ? 2.818 -3.342 -46.219 1 95.44 916 ARG A N 1
ATOM 7332 C CA . ARG A 1 916 ? 3.164 -4.641 -45.656 1 95.44 916 ARG A CA 1
ATOM 7333 C C . ARG A 1 916 ? 2.852 -4.688 -44.156 1 95.44 916 ARG A C 1
ATOM 7335 O O . ARG A 1 916 ? 2.932 -3.67 -43.469 1 95.44 916 ARG A O 1
ATOM 7342 N N . PHE A 1 917 ? 2.406 -5.801 -43.781 1 97.62 917 PHE A N 1
ATOM 7343 C CA . PHE A 1 917 ? 2.141 -6.043 -42.344 1 97.62 917 PHE A CA 1
ATOM 7344 C C . PHE A 1 917 ? 2.959 -7.223 -41.844 1 97.62 917 PHE A C 1
ATOM 7346 O O . PHE A 1 917 ? 2.973 -8.289 -42.469 1 97.62 917 PHE A O 1
ATOM 7353 N N . ILE A 1 918 ? 3.658 -7.012 -40.781 1 98.12 918 ILE A N 1
ATOM 7354 C CA . ILE A 1 918 ? 4.523 -8.039 -40.219 1 98.12 918 ILE A CA 1
ATOM 7355 C C . ILE A 1 918 ? 3.734 -8.891 -39.219 1 98.12 918 ILE A C 1
ATOM 7357 O O . ILE A 1 918 ? 3.098 -8.367 -38.312 1 98.12 918 ILE A O 1
ATOM 7361 N N . VAL A 1 919 ? 3.74 -10.195 -39.406 1 98.38 919 VAL A N 1
ATOM 7362 C CA . VAL A 1 919 ? 3.131 -11.102 -38.438 1 98.38 919 VAL A CA 1
ATOM 7363 C C . VAL A 1 919 ? 3.984 -11.156 -37.188 1 98.38 919 VAL A C 1
ATOM 7365 O O . VAL A 1 919 ? 5.133 -11.602 -37.219 1 98.38 919 VAL A O 1
ATOM 7368 N N . ASN A 1 920 ? 3.479 -10.734 -36.062 1 98.31 920 ASN A N 1
ATOM 7369 C CA . ASN A 1 920 ? 4.219 -10.656 -34.812 1 98.31 920 ASN A CA 1
ATOM 7370 C C . ASN A 1 920 ? 4.402 -12.039 -34.188 1 98.31 920 ASN A C 1
ATOM 7372 O O . ASN A 1 920 ? 3.615 -12.445 -33.312 1 98.31 920 ASN A O 1
ATOM 7376 N N . THR A 1 921 ? 5.449 -12.68 -34.5 1 98.12 921 THR A N 1
ATOM 7377 C CA . THR A 1 921 ? 5.719 -14.008 -33.969 1 98.12 921 THR A CA 1
ATOM 7378 C C . THR A 1 921 ? 6.238 -13.922 -32.531 1 98.12 921 THR A C 1
ATOM 7380 O O . THR A 1 921 ? 6.465 -14.945 -31.891 1 98.12 921 THR A O 1
ATOM 7383 N N . HIS A 1 922 ? 6.441 -12.727 -32 1 98.06 922 HIS A N 1
ATOM 7384 C CA . HIS A 1 922 ? 6.848 -12.531 -30.625 1 98.06 922 HIS A CA 1
ATOM 7385 C C . HIS A 1 922 ? 5.633 -12.477 -29.703 1 98.06 922 HIS A C 1
ATOM 7387 O O . HIS A 1 922 ? 5.781 -12.492 -28.469 1 98.06 922 HIS A O 1
ATOM 7393 N N . SER A 1 923 ? 4.469 -12.492 -30.281 1 98 923 SER A N 1
ATOM 7394 C CA . SER A 1 923 ? 3.244 -12.461 -29.484 1 98 923 SER A CA 1
ATOM 7395 C C . SER A 1 923 ? 3.068 -13.75 -28.688 1 98 923 SER A C 1
ATOM 7397 O O . SER A 1 923 ? 3.363 -14.844 -29.188 1 98 923 SER A O 1
ATOM 7399 N N . PHE A 1 924 ? 2.582 -13.594 -27.484 1 97.06 924 PHE A N 1
ATOM 7400 C CA . PHE A 1 924 ? 2.322 -14.758 -26.641 1 97.06 924 PHE A CA 1
ATOM 7401 C C . PHE A 1 924 ? 0.969 -15.375 -26.969 1 97.06 924 PHE A C 1
ATOM 7403 O O . PHE A 1 924 ? 0.756 -16.578 -26.766 1 97.06 924 PHE A O 1
ATOM 7410 N N . HIS A 1 925 ? 0.074 -14.508 -27.406 1 96.25 925 HIS A N 1
ATOM 7411 C CA . HIS A 1 925 ? -1.287 -14.945 -27.703 1 96.25 925 HIS A CA 1
ATOM 7412 C C . HIS A 1 925 ? -1.324 -15.859 -28.922 1 96.25 925 HIS A C 1
ATOM 7414 O O . HIS A 1 925 ? -0.9 -15.469 -30.016 1 96.25 925 HIS A O 1
ATOM 7420 N N . ASN A 1 926 ? -1.776 -17.062 -28.766 1 96.69 926 ASN A N 1
ATOM 7421 C CA . ASN A 1 926 ? -1.944 -18.047 -29.812 1 96.69 926 ASN A CA 1
ATOM 7422 C C . ASN A 1 926 ? -0.634 -18.312 -30.562 1 96.69 926 ASN A C 1
ATOM 7424 O O . ASN A 1 926 ? -0.627 -18.5 -31.766 1 96.69 926 ASN A O 1
ATOM 7428 N N . ALA A 1 927 ? 0.422 -18.234 -29.859 1 97 927 ALA A N 1
ATOM 7429 C CA . ALA A 1 927 ? 1.734 -18.453 -30.469 1 97 927 ALA A CA 1
ATOM 7430 C C . ALA A 1 927 ? 1.828 -19.844 -31.094 1 97 927 ALA A C 1
ATOM 7432 O O . ALA A 1 927 ? 2.4 -20 -32.188 1 97 927 ALA A O 1
ATOM 7433 N N . HIS A 1 928 ? 1.275 -20.844 -30.469 1 96.12 928 HIS A N 1
ATOM 7434 C CA . HIS A 1 928 ? 1.333 -22.219 -30.953 1 96.12 928 HIS A CA 1
ATOM 7435 C C . HIS A 1 928 ? 0.478 -22.391 -32.219 1 96.12 928 HIS A C 1
ATOM 7437 O O . HIS A 1 928 ? 0.883 -23.078 -33.156 1 96.12 928 HIS A O 1
ATOM 7443 N N . LEU A 1 929 ? -0.671 -21.719 -32.25 1 96 929 LEU A N 1
ATOM 7444 C CA . LEU A 1 929 ? -1.559 -21.812 -33.406 1 96 929 LEU A CA 1
ATOM 7445 C C . LEU A 1 929 ? -0.967 -21.094 -34.594 1 96 929 LEU A C 1
ATOM 7447 O O . LEU A 1 929 ? -1.051 -21.578 -35.75 1 96 929 LEU A O 1
ATOM 7451 N N . LEU A 1 930 ? -0.4 -19.984 -34.312 1 96.94 930 LEU A N 1
ATOM 7452 C CA . LEU A 1 930 ? 0.211 -19.188 -35.375 1 96.94 930 LEU A CA 1
ATOM 7453 C C . LEU A 1 930 ? 1.308 -19.969 -36.094 1 96.94 930 LEU A C 1
ATOM 7455 O O . LEU A 1 930 ? 1.355 -20 -37.312 1 96.94 930 LEU A O 1
ATOM 7459 N N . ARG A 1 931 ? 2.125 -20.578 -35.406 1 96 931 ARG A N 1
ATOM 7460 C CA . ARG A 1 931 ? 3.248 -21.328 -35.938 1 96 931 ARG A CA 1
ATOM 7461 C C . ARG A 1 931 ? 2.768 -22.594 -36.656 1 96 931 ARG A C 1
ATOM 7463 O O . ARG A 1 931 ? 3.426 -23.094 -37.562 1 96 931 ARG A O 1
ATOM 7470 N N . SER A 1 932 ? 1.66 -23.125 -36.188 1 94.06 932 SER A N 1
ATOM 7471 C CA . SER A 1 932 ? 1.083 -24.297 -36.844 1 94.06 932 SER A CA 1
ATOM 7472 C C . SER A 1 932 ? 0.419 -23.922 -38.188 1 94.06 932 SER A C 1
ATOM 7474 O O . SER A 1 932 ? 0.343 -24.734 -39.094 1 94.06 932 SER A O 1
ATOM 7476 N N . ALA A 1 933 ? -0.084 -22.734 -38.25 1 94.81 933 ALA A N 1
ATOM 7477 C CA . ALA A 1 933 ? -0.834 -22.281 -39.438 1 94.81 933 ALA A CA 1
ATOM 7478 C C . ALA A 1 933 ? 0.104 -21.812 -40.531 1 94.81 933 ALA A C 1
ATOM 7480 O O . ALA A 1 933 ? -0.245 -21.859 -41.719 1 94.81 933 ALA A O 1
ATOM 7481 N N . LEU A 1 934 ? 1.282 -21.391 -40.25 1 96.44 934 LEU A N 1
ATOM 7482 C CA . LEU A 1 934 ? 2.25 -20.859 -41.219 1 96.44 934 LEU A CA 1
ATOM 7483 C C . LEU A 1 934 ? 3.223 -21.953 -41.656 1 96.44 934 LEU A C 1
ATOM 7485 O O . LEU A 1 934 ? 3.461 -22.906 -40.906 1 96.44 934 LEU A O 1
ATOM 7489 N N . PRO A 1 935 ? 3.766 -21.734 -42.844 1 95.25 935 PRO A N 1
ATOM 7490 C CA . PRO A 1 935 ? 4.805 -22.688 -43.25 1 95.25 935 PRO A CA 1
ATOM 7491 C C . PRO A 1 935 ? 5.988 -22.703 -42.312 1 95.25 935 PRO A C 1
ATOM 7493 O O . PRO A 1 935 ? 6.406 -21.656 -41.812 1 95.25 935 PRO A O 1
ATOM 7496 N N . ARG A 1 936 ? 6.531 -23.828 -42.062 1 96.19 936 ARG A N 1
ATOM 7497 C CA . ARG A 1 936 ? 7.59 -24.047 -41.094 1 96.19 936 ARG A CA 1
ATOM 7498 C C . ARG A 1 936 ? 8.805 -23.172 -41.375 1 96.19 936 ARG A C 1
ATOM 7500 O O . ARG A 1 936 ? 9.461 -22.672 -40.469 1 96.19 936 ARG A O 1
ATOM 7507 N N . TYR A 1 937 ? 9.148 -23 -42.625 1 95.31 937 TYR A N 1
ATOM 7508 C CA . TYR A 1 937 ? 10.352 -22.266 -43 1 95.31 937 TYR A CA 1
ATOM 7509 C C . TYR A 1 937 ? 10.219 -20.797 -42.625 1 95.31 937 TYR A C 1
ATOM 7511 O O . TYR A 1 937 ? 11.219 -20.078 -42.531 1 95.31 937 TYR A O 1
ATOM 7519 N N . LEU A 1 938 ? 9.016 -20.312 -42.406 1 97.44 938 LEU A N 1
ATOM 7520 C CA . LEU A 1 938 ? 8.797 -18.922 -42.062 1 97.44 938 LEU A CA 1
ATOM 7521 C C . LEU A 1 938 ? 8.859 -18.719 -40.531 1 97.44 938 LEU A C 1
ATOM 7523 O O . LEU A 1 938 ? 8.977 -17.594 -40.062 1 97.44 938 LEU A O 1
ATOM 7527 N N . THR A 1 939 ? 8.773 -19.844 -39.75 1 96.5 939 THR A N 1
ATOM 7528 C CA . THR A 1 939 ? 8.641 -19.641 -38.312 1 96.5 939 THR A CA 1
ATOM 7529 C C . THR A 1 939 ? 9.75 -20.375 -37.562 1 96.5 939 THR A C 1
ATOM 7531 O O . THR A 1 939 ? 10 -20.094 -36.375 1 96.5 939 THR A O 1
ATOM 7534 N N . LYS A 1 940 ? 10.43 -21.281 -38.125 1 97.06 940 LYS A N 1
ATOM 7535 C CA . LYS A 1 940 ? 11.508 -22.031 -37.469 1 97.06 940 LYS A CA 1
ATOM 7536 C C . LYS A 1 940 ? 12.648 -21.109 -37.062 1 97.06 940 LYS A C 1
ATOM 7538 O O . LYS A 1 940 ? 13.117 -20.297 -37.875 1 97.06 940 LYS A O 1
ATOM 7543 N N . PRO A 1 941 ? 13.086 -21.203 -35.781 1 97.31 941 PRO A N 1
ATOM 7544 C CA . PRO A 1 941 ? 14.227 -20.391 -35.375 1 97.31 941 PRO A CA 1
ATOM 7545 C C . PRO A 1 941 ? 15.484 -20.688 -36.188 1 97.31 941 PRO A C 1
ATOM 7547 O O . PRO A 1 941 ? 15.75 -21.844 -36.5 1 97.31 941 PRO A O 1
ATOM 7550 N N . ILE A 1 942 ? 16.188 -19.656 -36.531 1 96.56 942 ILE A N 1
ATOM 7551 C CA . ILE A 1 942 ? 17.422 -19.766 -37.281 1 96.56 942 ILE A CA 1
ATOM 7552 C C . ILE A 1 942 ? 18.625 -19.562 -36.375 1 96.56 942 ILE A C 1
ATOM 7554 O O . ILE A 1 942 ? 18.75 -18.516 -35.719 1 96.56 942 ILE A O 1
ATOM 7558 N N . PRO A 1 943 ? 19.516 -20.562 -36.281 1 96.06 943 PRO A N 1
ATOM 7559 C CA . PRO A 1 943 ? 20.688 -20.391 -35.406 1 96.06 943 PRO A CA 1
ATOM 7560 C C . PRO A 1 943 ? 21.562 -19.219 -35.844 1 96.06 943 PRO A C 1
ATOM 7562 O O . PRO A 1 943 ? 21.797 -19.031 -37.031 1 96.06 943 PRO A O 1
ATOM 7565 N N . LEU A 1 944 ? 21.984 -18.469 -34.938 1 93.88 944 LEU A N 1
ATOM 7566 C CA . LEU A 1 944 ? 22.859 -17.328 -35.188 1 93.88 944 LEU A CA 1
ATOM 7567 C C . LEU A 1 944 ? 24.234 -17.781 -35.656 1 93.88 944 LEU A C 1
ATOM 7569 O O . LEU A 1 944 ? 24.812 -17.188 -36.562 1 93.88 944 LEU A O 1
ATOM 7573 N N . TYR A 1 945 ? 24.75 -18.828 -35 1 91.38 945 TYR A N 1
ATOM 7574 C CA . TYR A 1 945 ? 26.078 -19.359 -35.312 1 91.38 945 TYR A CA 1
ATOM 7575 C C . TYR A 1 945 ? 26 -20.859 -35.594 1 91.38 945 TYR A C 1
ATOM 7577 O O . TYR A 1 945 ? 25.406 -21.609 -34.812 1 91.38 945 TYR A O 1
ATOM 7585 N N . PRO A 1 946 ? 26.609 -21.219 -36.688 1 85.69 946 PRO A N 1
ATOM 7586 C CA . PRO A 1 946 ? 26.625 -22.656 -36.938 1 85.69 946 PRO A CA 1
ATOM 7587 C C . PRO A 1 946 ? 27.453 -23.438 -35.938 1 85.69 946 PRO A C 1
ATOM 7589 O O . PRO A 1 946 ? 27.062 -24.531 -35.531 1 85.69 946 PRO A O 1
ATOM 7592 N N . ASP A 1 947 ? 28.609 -22.875 -35.562 1 84.88 947 ASP A N 1
ATOM 7593 C CA . ASP A 1 947 ? 29.469 -23.453 -34.531 1 84.88 947 ASP A CA 1
ATOM 7594 C C . ASP A 1 947 ? 29.547 -22.547 -33.312 1 84.88 947 ASP A C 1
ATOM 7596 O O . ASP A 1 947 ? 30.359 -21.609 -33.312 1 84.88 947 ASP A O 1
ATOM 7600 N N . ARG A 1 948 ? 28.781 -22.906 -32.344 1 84.75 948 ARG A N 1
ATOM 7601 C CA . ARG A 1 948 ? 28.672 -22.047 -31.156 1 84.75 948 ARG A CA 1
ATOM 7602 C C . ARG A 1 948 ? 29.953 -22.109 -30.312 1 84.75 948 ARG A C 1
ATOM 7604 O O . ARG A 1 948 ? 30.344 -21.109 -29.719 1 84.75 948 ARG A O 1
ATOM 7611 N N . TRP A 1 949 ? 30.547 -23.234 -30.328 1 79.75 949 TRP A N 1
ATOM 7612 C CA . TRP A 1 949 ? 31.734 -23.406 -29.531 1 79.75 949 TRP A CA 1
ATOM 7613 C C . TRP A 1 949 ? 32.875 -22.516 -30.031 1 79.75 949 TRP A C 1
ATOM 7615 O O . TRP A 1 949 ? 33.656 -21.969 -29.234 1 79.75 949 TRP A O 1
ATOM 7625 N N . ALA A 1 950 ? 32.938 -22.359 -31.297 1 73.81 950 ALA A N 1
ATOM 7626 C CA . ALA A 1 950 ? 34 -21.531 -31.891 1 73.81 950 ALA A CA 1
ATOM 7627 C C . ALA A 1 950 ? 33.812 -20.062 -31.547 1 73.81 950 ALA A C 1
ATOM 7629 O O . ALA A 1 950 ? 34.781 -19.312 -31.438 1 73.81 950 ALA A O 1
ATOM 7630 N N . LYS A 1 951 ? 32.656 -19.734 -31.281 1 72.69 951 LYS A N 1
ATOM 7631 C CA . LYS A 1 951 ? 32.344 -18.328 -31.047 1 72.69 951 LYS A CA 1
ATOM 7632 C C . LYS A 1 951 ? 32.438 -17.984 -29.562 1 72.69 951 LYS A C 1
ATOM 7634 O O . LYS A 1 951 ? 32.812 -16.859 -29.203 1 72.69 951 LYS A O 1
ATOM 7639 N N . THR A 1 952 ? 32.219 -18.984 -28.766 1 71.62 952 THR A N 1
ATOM 7640 C CA . THR A 1 952 ? 32.188 -18.703 -27.328 1 71.62 952 THR A CA 1
ATOM 7641 C C . THR A 1 952 ? 33.531 -19.062 -26.688 1 71.62 952 THR A C 1
ATOM 7643 O O . THR A 1 952 ? 33.938 -18.438 -25.703 1 71.62 952 THR A O 1
ATOM 7646 N N . MET B 1 1 ? -59.688 1.483 -0.394 1 26.75 1 MET B N 1
ATOM 7647 C CA . MET B 1 1 ? -58.5 1.54 -1.24 1 26.75 1 MET B CA 1
ATOM 7648 C C . MET B 1 1 ? -57.938 2.953 -1.284 1 26.75 1 MET B C 1
ATOM 7650 O O . MET B 1 1 ? -56.719 3.137 -1.464 1 26.75 1 MET B O 1
ATOM 7654 N N . SER B 1 2 ? -58.75 4.004 -1.326 1 35.09 2 SER B N 1
ATOM 7655 C CA . SER B 1 2 ? -58.469 5.426 -1.469 1 35.09 2 SER B CA 1
ATOM 7656 C C . SER B 1 2 ? -57.844 5.992 -0.203 1 35.09 2 SER B C 1
ATOM 7658 O O . SER B 1 2 ? -56.938 6.848 -0.273 1 35.09 2 SER B O 1
ATOM 7660 N N . CYS B 1 3 ? -58.344 5.598 0.939 1 36.44 3 CYS B N 1
ATOM 7661 C CA . CYS B 1 3 ? -57.906 6.168 2.205 1 36.44 3 CYS B CA 1
ATOM 7662 C C . CYS B 1 3 ? -56.5 5.684 2.551 1 36.44 3 CYS B C 1
ATOM 7664 O O . CYS B 1 3 ? -55.844 6.234 3.441 1 36.44 3 CYS B O 1
ATOM 7666 N N . LEU B 1 4 ? -56.188 4.387 2.141 1 36.53 4 LEU B N 1
ATOM 7667 C CA . LEU B 1 4 ? -54.844 3.887 2.41 1 36.53 4 LEU B CA 1
ATOM 7668 C C . LEU B 1 4 ? -53.781 4.633 1.581 1 36.53 4 LEU B C 1
ATOM 7670 O O . LEU B 1 4 ? -52.625 4.758 1.99 1 36.53 4 LEU B O 1
ATOM 7674 N N . LEU B 1 5 ? -54.156 5.078 0.387 1 40.81 5 LEU B N 1
ATOM 7675 C CA . LEU B 1 5 ? -53.281 5.836 -0.474 1 40.81 5 LEU B CA 1
ATOM 7676 C C . LEU B 1 5 ? -53.031 7.23 0.091 1 40.81 5 LEU B C 1
ATOM 7678 O O . LEU B 1 5 ? -51.938 7.781 -0.066 1 40.81 5 LEU B O 1
ATOM 7682 N N . LEU B 1 6 ? -54.062 7.82 0.69 1 37.31 6 LEU B N 1
ATOM 7683 C CA . LEU B 1 6 ? -53.906 9.172 1.215 1 37.31 6 LEU B CA 1
ATOM 7684 C C . LEU B 1 6 ? -53.062 9.18 2.479 1 37.31 6 LEU B C 1
ATOM 7686 O O . LEU B 1 6 ? -52.281 10.117 2.709 1 37.31 6 LEU B O 1
ATOM 7690 N N . ARG B 1 7 ? -53.25 8.227 3.389 1 39.97 7 ARG B N 1
ATOM 7691 C CA . ARG B 1 7 ? -52.438 8.156 4.59 1 39.97 7 ARG B CA 1
ATOM 7692 C C . ARG B 1 7 ? -51 7.797 4.25 1 39.97 7 ARG B C 1
ATOM 7694 O O . ARG B 1 7 ? -50.062 8.102 5.012 1 39.97 7 ARG B O 1
ATOM 7701 N N . GLN B 1 8 ? -50.781 6.969 3.248 1 40.06 8 GLN B N 1
ATOM 7702 C CA . GLN B 1 8 ? -49.438 6.715 2.705 1 40.06 8 GLN B CA 1
ATOM 7703 C C . GLN B 1 8 ? -48.844 7.98 2.096 1 40.06 8 GLN B C 1
ATOM 7705 O O . GLN B 1 8 ? -47.656 8.242 2.246 1 40.06 8 GLN B O 1
ATOM 7710 N N . SER B 1 9 ? -49.656 8.773 1.484 1 42.31 9 SER B N 1
ATOM 7711 C CA . SER B 1 9 ? -49.219 10.039 0.912 1 42.31 9 SER B CA 1
ATOM 7712 C C . SER B 1 9 ? -48.875 11.055 2.002 1 42.31 9 SER B C 1
ATOM 7714 O O . SER B 1 9 ? -47.906 11.797 1.903 1 42.31 9 SER B O 1
ATOM 7716 N N . ASP B 1 10 ? -49.75 11.156 2.941 1 40.84 10 ASP B N 1
ATOM 7717 C CA . ASP B 1 10 ? -49.5 12.047 4.07 1 40.84 10 ASP B CA 1
ATOM 7718 C C . ASP B 1 10 ? -48.375 11.523 4.957 1 40.84 10 ASP B C 1
ATOM 7720 O O . ASP B 1 10 ? -47.562 12.297 5.465 1 40.84 10 ASP B O 1
ATOM 7724 N N . ALA B 1 11 ? -48.469 10.242 5.254 1 42.81 11 ALA B N 1
ATOM 7725 C CA . ALA B 1 11 ? -47.344 9.602 5.953 1 42.81 11 ALA B CA 1
ATOM 7726 C C . ALA B 1 11 ? -46.094 9.641 5.109 1 42.81 11 ALA B C 1
ATOM 7728 O O . ALA B 1 11 ? -45 9.805 5.637 1 42.81 11 ALA B O 1
ATOM 7729 N N . ASP B 1 12 ? -46.156 9.43 3.895 1 42.81 12 ASP B N 1
ATOM 7730 C CA . ASP B 1 12 ? -45.062 9.594 2.941 1 42.81 12 ASP B CA 1
ATOM 7731 C C . ASP B 1 12 ? -44.594 11.055 2.887 1 42.81 12 ASP B C 1
ATOM 7733 O O . ASP B 1 12 ? -43.375 11.32 2.789 1 42.81 12 ASP B O 1
ATOM 7737 N N . ALA B 1 13 ? -45.625 12 2.881 1 44.22 13 ALA B N 1
ATOM 7738 C CA . ALA B 1 13 ? -45.281 13.422 2.918 1 44.22 13 ALA B CA 1
ATOM 7739 C C . ALA B 1 13 ? -44.656 13.812 4.258 1 44.22 13 ALA B C 1
ATOM 7741 O O . ALA B 1 13 ? -43.688 14.57 4.309 1 44.22 13 ALA B O 1
ATOM 7742 N N . ALA B 1 14 ? -45.312 13.461 5.293 1 47.53 14 ALA B N 1
ATOM 7743 C CA . ALA B 1 14 ? -44.781 13.656 6.633 1 47.53 14 ALA B CA 1
ATOM 7744 C C . ALA B 1 14 ? -43.438 12.969 6.789 1 47.53 14 ALA B C 1
ATOM 7746 O O . ALA B 1 14 ? -42.531 13.492 7.445 1 47.53 14 ALA B O 1
ATOM 7747 N N . SER B 1 15 ? -43.375 11.727 6.344 1 52.06 15 SER B N 1
ATOM 7748 C CA . SER B 1 15 ? -42.125 10.977 6.293 1 52.06 15 SER B CA 1
ATOM 7749 C C . SER B 1 15 ? -41.094 11.672 5.395 1 52.06 15 SER B C 1
ATOM 7751 O O . SER B 1 15 ? -39.906 11.68 5.695 1 52.06 15 SER B O 1
ATOM 7753 N N . SER B 1 16 ? -41.594 12.156 4.293 1 57.09 16 SER B N 1
ATOM 7754 C CA . SER B 1 16 ? -40.75 12.883 3.354 1 57.09 16 SER B CA 1
ATOM 7755 C C . SER B 1 16 ? -40.125 14.109 4.012 1 57.09 16 SER B C 1
ATOM 7757 O O . SER B 1 16 ? -38.938 14.406 3.791 1 57.09 16 SER B O 1
ATOM 7759 N N . ASN B 1 17 ? -40.781 14.727 4.906 1 74.31 17 ASN B N 1
ATOM 7760 C CA . ASN B 1 17 ? -40.25 15.898 5.586 1 74.31 17 ASN B CA 1
ATOM 7761 C C . ASN B 1 17 ? -39.312 15.516 6.715 1 74.31 17 ASN B C 1
ATOM 7763 O O . ASN B 1 17 ? -38.344 16.234 7 1 74.31 17 ASN B O 1
ATOM 7767 N N . GLN B 1 18 ? -39.5 14.266 7.105 1 88 18 GLN B N 1
ATOM 7768 C CA . GLN B 1 18 ? -38.688 13.836 8.25 1 88 18 GLN B CA 1
ATOM 7769 C C . GLN B 1 18 ? -37.25 13.57 7.852 1 88 18 GLN B C 1
ATOM 7771 O O . GLN B 1 18 ? -36.312 13.867 8.609 1 88 18 GLN B O 1
ATOM 7776 N N . TRP B 1 19 ? -37.094 13.094 6.656 1 92.94 19 TRP B N 1
ATOM 7777 C CA . TRP B 1 19 ? -35.75 12.695 6.262 1 92.94 19 TRP B CA 1
ATOM 7778 C C . TRP B 1 19 ? -35.25 13.586 5.137 1 92.94 19 TRP B C 1
ATOM 7780 O O . TRP B 1 19 ? -34.25 13.234 4.469 1 92.94 19 TRP B O 1
ATOM 7790 N N . ALA B 1 20 ? -35.938 14.688 5.016 1 91.81 20 ALA B N 1
ATOM 7791 C CA . ALA B 1 20 ? -35.469 15.625 4.008 1 91.81 20 ALA B CA 1
ATOM 7792 C C . ALA B 1 20 ? -34 15.984 4.266 1 91.81 20 ALA B C 1
ATOM 7794 O O . ALA B 1 20 ? -33.594 16.219 5.41 1 91.81 20 ALA B O 1
ATOM 7795 N N . PRO B 1 21 ? -33.25 16.094 3.191 1 93.12 21 PRO B N 1
ATOM 7796 C CA . PRO B 1 21 ? -33.562 16.109 1.761 1 93.12 21 PRO B CA 1
ATOM 7797 C C . PRO B 1 21 ? -33.625 14.703 1.157 1 93.12 21 PRO B C 1
ATOM 7799 O O . PRO B 1 21 ? -33.75 14.555 -0.058 1 93.12 21 PRO B O 1
ATOM 7802 N N . TYR B 1 22 ? -33.469 13.695 2.018 1 94.5 22 TYR B N 1
ATOM 7803 C CA . TYR B 1 22 ? -33.562 12.312 1.541 1 94.5 22 TYR B CA 1
ATOM 7804 C C . TYR B 1 22 ? -35 11.867 1.39 1 94.5 22 TYR B C 1
ATOM 7806 O O . TYR B 1 22 ? -35.875 12.359 2.102 1 94.5 22 TYR B O 1
ATOM 7814 N N . GLU B 1 23 ? -35.219 10.961 0.49 1 93.06 23 GLU B N 1
ATOM 7815 C CA . GLU B 1 23 ? -36.562 10.453 0.25 1 93.06 23 GLU B CA 1
ATOM 7816 C C . GLU B 1 23 ? -37 9.516 1.369 1 93.06 23 GLU B C 1
ATOM 7818 O O . GLU B 1 23 ? -38.219 9.328 1.594 1 93.06 23 GLU B O 1
ATOM 7823 N N . SER B 1 24 ? -36.094 8.906 1.984 1 94.44 24 SER B N 1
ATOM 7824 C CA . SER B 1 24 ? -36.406 7.918 3.012 1 94.44 24 SER B CA 1
ATOM 7825 C C . SER B 1 24 ? -35.25 7.746 3.986 1 94.44 24 SER B C 1
ATOM 7827 O O . SER B 1 24 ? -34.125 8.25 3.742 1 94.44 24 SER B O 1
ATOM 7829 N N . LYS B 1 25 ? -35.562 7.051 5.066 1 93.69 25 LYS B N 1
ATOM 7830 C CA . LYS B 1 25 ? -34.531 6.703 6.035 1 93.69 25 LYS B CA 1
ATOM 7831 C C . LYS B 1 25 ? -33.438 5.844 5.395 1 93.69 25 LYS B C 1
ATOM 7833 O O . LYS B 1 25 ? -32.25 6.043 5.645 1 93.69 25 LYS B O 1
ATOM 7838 N N . THR B 1 26 ? -33.844 4.875 4.59 1 95.56 26 THR B N 1
ATOM 7839 C CA . THR B 1 26 ? -32.906 3.975 3.926 1 95.56 26 THR B CA 1
ATOM 7840 C C . THR B 1 26 ? -31.953 4.754 3.025 1 95.56 26 THR B C 1
ATOM 7842 O O . THR B 1 26 ? -30.75 4.492 3.012 1 95.56 26 THR B O 1
ATOM 7845 N N . MET B 1 27 ? -32.469 5.691 2.332 1 95.88 27 MET B N 1
ATOM 7846 C CA . MET B 1 27 ? -31.641 6.508 1.452 1 95.88 27 MET B CA 1
ATOM 7847 C C . MET B 1 27 ? -30.625 7.309 2.254 1 95.88 27 MET B C 1
ATOM 7849 O O . MET B 1 27 ? -29.469 7.438 1.841 1 95.88 27 MET B O 1
ATOM 7853 N N . PHE B 1 28 ? -31.141 7.855 3.391 1 94.75 28 PHE B N 1
ATOM 7854 C CA . PHE B 1 28 ? -30.266 8.602 4.277 1 94.75 28 PHE B CA 1
ATOM 7855 C C . PHE B 1 28 ? -29.109 7.715 4.762 1 94.75 28 PHE B C 1
ATOM 7857 O O . PHE B 1 28 ? -27.953 8.109 4.695 1 94.75 28 PHE B O 1
ATOM 7864 N N . LEU B 1 29 ? -29.391 6.523 5.184 1 94.38 29 LEU B N 1
ATOM 7865 C CA . LEU B 1 29 ? -28.391 5.613 5.734 1 94.38 29 LEU B CA 1
ATOM 7866 C C . LEU B 1 29 ? -27.406 5.156 4.656 1 94.38 29 LEU B C 1
ATOM 7868 O O . LEU B 1 29 ? -26.203 5.062 4.902 1 94.38 29 LEU B O 1
ATOM 7872 N N . LEU B 1 30 ? -27.891 4.844 3.447 1 95.94 30 LEU B N 1
ATOM 7873 C CA . LEU B 1 30 ? -27.031 4.398 2.346 1 95.94 30 LEU B CA 1
ATOM 7874 C C . LEU B 1 30 ? -26.078 5.508 1.919 1 95.94 30 LEU B C 1
ATOM 7876 O O . LEU B 1 30 ? -24.922 5.242 1.602 1 95.94 30 LEU B O 1
ATOM 7880 N N . ASP B 1 31 ? -26.562 6.719 1.928 1 95.38 31 ASP B N 1
ATOM 7881 C CA . ASP B 1 31 ? -25.703 7.852 1.606 1 95.38 31 ASP B CA 1
ATOM 7882 C C . ASP B 1 31 ? -24.594 8.008 2.646 1 95.38 31 ASP B C 1
ATOM 7884 O O . ASP B 1 31 ? -23.438 8.297 2.299 1 95.38 31 ASP B O 1
ATOM 7888 N N . THR B 1 32 ? -24.953 7.844 3.873 1 93.62 32 THR B N 1
ATOM 7889 C CA . THR B 1 32 ? -23.984 7.965 4.961 1 93.62 32 THR B CA 1
ATOM 7890 C C . THR B 1 32 ? -22.906 6.898 4.844 1 93.62 32 THR B C 1
ATOM 7892 O O . THR B 1 32 ? -21.719 7.199 4.945 1 93.62 32 THR B O 1
ATOM 7895 N N . ILE B 1 33 ? -23.312 5.695 4.547 1 93.12 33 ILE B N 1
ATOM 7896 C CA . ILE B 1 33 ? -22.375 4.582 4.449 1 93.12 33 ILE B CA 1
ATOM 7897 C C . ILE B 1 33 ? -21.453 4.781 3.248 1 93.12 33 ILE B C 1
ATOM 7899 O O . ILE B 1 33 ? -20.266 4.488 3.318 1 93.12 33 ILE B O 1
ATOM 7903 N N . ASP B 1 34 ? -21.953 5.227 2.189 1 94 34 ASP B N 1
ATOM 7904 C CA . ASP B 1 34 ? -21.219 5.391 0.939 1 94 34 ASP B CA 1
ATOM 7905 C C . ASP B 1 34 ? -20.188 6.516 1.052 1 94 34 ASP B C 1
ATOM 7907 O O . ASP B 1 34 ? -19.266 6.602 0.239 1 94 34 ASP B O 1
ATOM 7911 N N . ASN B 1 35 ? -20.375 7.367 2.074 1 93.62 35 ASN B N 1
ATOM 7912 C CA . ASN B 1 35 ? -19.531 8.555 2.164 1 93.62 35 ASN B CA 1
ATOM 7913 C C . ASN B 1 35 ? -18.719 8.562 3.461 1 93.62 35 ASN B C 1
ATOM 7915 O O . ASN B 1 35 ? -18.359 9.633 3.961 1 93.62 35 ASN B O 1
ATOM 7919 N N . LEU B 1 36 ? -18.5 7.406 4.02 1 91.88 36 LEU B N 1
ATOM 7920 C CA . LEU B 1 36 ? -17.594 7.309 5.156 1 91.88 36 LEU B CA 1
ATOM 7921 C C . LEU B 1 36 ? -16.141 7.461 4.707 1 91.88 36 LEU B C 1
ATOM 7923 O O . LEU B 1 36 ? -15.648 6.668 3.906 1 91.88 36 LEU B O 1
ATOM 7927 N N . PRO B 1 37 ? -15.453 8.414 5.227 1 90.38 37 PRO B N 1
ATOM 7928 C CA . PRO B 1 37 ? -14.117 8.719 4.711 1 90.38 37 PRO B CA 1
ATOM 7929 C C . PRO B 1 37 ? -13.133 7.566 4.918 1 90.38 37 PRO B C 1
ATOM 7931 O O . PRO B 1 37 ? -12.328 7.266 4.027 1 90.38 37 PRO B O 1
ATOM 7934 N N . ARG B 1 38 ? -13.094 6.852 6.008 1 86.75 38 ARG B N 1
ATOM 7935 C CA . ARG B 1 38 ? -12.078 5.855 6.332 1 86.75 38 ARG B CA 1
ATOM 7936 C C . ARG B 1 38 ? -12.562 4.449 5.977 1 86.75 38 ARG B C 1
ATOM 7938 O O . ARG B 1 38 ? -11.836 3.473 6.172 1 86.75 38 ARG B O 1
ATOM 7945 N N . CYS B 1 39 ? -13.734 4.402 5.496 1 85.62 39 CYS B N 1
ATOM 7946 C CA . CYS B 1 39 ? -14.258 3.094 5.125 1 85.62 39 CYS B CA 1
ATOM 7947 C C . CYS B 1 39 ? -15.172 3.201 3.91 1 85.62 39 CYS B C 1
ATOM 7949 O O . CYS B 1 39 ? -16.359 2.852 3.982 1 85.62 39 CYS B O 1
ATOM 7951 N N . PRO B 1 40 ? -14.57 3.615 2.871 1 83.81 40 PRO B N 1
ATOM 7952 C CA . PRO B 1 40 ? -15.422 3.73 1.685 1 83.81 40 PRO B CA 1
ATOM 7953 C C . PRO B 1 40 ? -15.875 2.375 1.148 1 83.81 40 PRO B C 1
ATOM 7955 O O . PRO B 1 40 ? -15.195 1.367 1.352 1 83.81 40 PRO B O 1
ATOM 7958 N N . VAL B 1 41 ? -17 2.363 0.572 1 89.25 41 VAL B N 1
ATOM 7959 C CA . VAL B 1 41 ? -17.578 1.144 0.016 1 89.25 41 VAL B CA 1
ATOM 7960 C C . VAL B 1 41 ? -17.5 1.179 -1.508 1 89.25 41 VAL B C 1
ATOM 7962 O O . VAL B 1 41 ? -17.922 2.15 -2.137 1 89.25 41 VAL B O 1
ATOM 7965 N N . SER B 1 42 ? -16.922 0.167 -2.129 1 88.12 42 SER B N 1
ATOM 7966 C CA . SER B 1 42 ? -16.875 0.077 -3.584 1 88.12 42 SER B CA 1
ATOM 7967 C C . SER B 1 42 ? -18.25 -0.116 -4.184 1 88.12 42 SER B C 1
ATOM 7969 O O . SER B 1 42 ? -19.188 -0.535 -3.49 1 88.12 42 SER B O 1
ATOM 7971 N N . ASN B 1 43 ? -18.328 0.171 -5.457 1 90.5 43 ASN B N 1
ATOM 7972 C CA . ASN B 1 43 ? -19.594 -0.064 -6.148 1 90.5 43 ASN B CA 1
ATOM 7973 C C . ASN B 1 43 ? -20 -1.534 -6.094 1 90.5 43 ASN B C 1
ATOM 7975 O O . ASN B 1 43 ? -21.172 -1.852 -5.934 1 90.5 43 ASN B O 1
ATOM 7979 N N . SER B 1 44 ? -19.016 -2.381 -6.203 1 89.56 44 SER B N 1
ATOM 7980 C CA . SER B 1 44 ? -19.297 -3.812 -6.152 1 89.56 44 SER B CA 1
ATOM 7981 C C . SER B 1 44 ? -19.844 -4.223 -4.789 1 89.56 44 SER B C 1
ATOM 7983 O O . SER B 1 44 ? -20.828 -4.961 -4.703 1 89.56 44 SER B O 1
ATOM 7985 N N . LEU B 1 45 ? -19.266 -3.736 -3.734 1 91.19 45 LEU B N 1
ATOM 7986 C CA . LEU B 1 45 ? -19.719 -4.066 -2.389 1 91.19 45 LEU B CA 1
ATOM 7987 C C . LEU B 1 45 ? -21.078 -3.447 -2.111 1 91.19 45 LEU B C 1
ATOM 7989 O O . LEU B 1 45 ? -21.922 -4.059 -1.447 1 91.19 45 LEU B O 1
ATOM 7993 N N . MET B 1 46 ? -21.25 -2.223 -2.57 1 93.88 46 MET B N 1
ATOM 7994 C CA . MET B 1 46 ? -22.547 -1.577 -2.396 1 93.88 46 MET B CA 1
ATOM 7995 C C . MET B 1 46 ? -23.641 -2.367 -3.098 1 93.88 46 MET B C 1
ATOM 7997 O O . MET B 1 46 ? -24.75 -2.506 -2.57 1 93.88 46 MET B O 1
ATOM 8001 N N . GLN B 1 47 ? -23.328 -2.895 -4.285 1 93 47 GLN B N 1
ATOM 8002 C CA . GLN B 1 47 ? -24.297 -3.701 -5.016 1 93 47 GLN B CA 1
ATOM 8003 C C . GLN B 1 47 ? -24.656 -4.965 -4.238 1 93 47 GLN B C 1
ATOM 8005 O O . GLN B 1 47 ? -25.828 -5.355 -4.18 1 93 47 GLN B O 1
ATOM 8010 N N . VAL B 1 48 ? -23.672 -5.57 -3.686 1 92.56 48 VAL B N 1
ATOM 8011 C CA . VAL B 1 48 ? -23.906 -6.766 -2.883 1 92.56 48 VAL B CA 1
ATOM 8012 C C . VAL B 1 48 ? -24.75 -6.402 -1.654 1 92.56 48 VAL B C 1
ATOM 8014 O O . VAL B 1 48 ? -25.641 -7.156 -1.26 1 92.56 48 VAL B O 1
ATOM 8017 N N . PHE B 1 49 ? -24.469 -5.289 -1.019 1 94.31 49 PHE B N 1
ATOM 8018 C CA . PHE B 1 49 ? -25.203 -4.855 0.166 1 94.31 49 PHE B CA 1
ATOM 8019 C C . PHE B 1 49 ? -26.641 -4.527 -0.182 1 94.31 49 PHE B C 1
ATOM 8021 O O . PHE B 1 49 ? -27.562 -4.879 0.563 1 94.31 49 PHE B O 1
ATOM 8028 N N . LEU B 1 50 ? -26.812 -3.842 -1.305 1 95.81 50 LEU B N 1
ATOM 8029 C CA . LEU B 1 50 ? -28.172 -3.539 -1.76 1 95.81 50 LEU B CA 1
ATOM 8030 C C . LEU B 1 50 ? -28.953 -4.82 -2.037 1 95.81 50 LEU B C 1
ATOM 8032 O O . LEU B 1 50 ? -30.125 -4.922 -1.693 1 95.81 50 LEU B O 1
ATOM 8036 N N . TRP B 1 51 ? -28.234 -5.73 -2.738 1 93.06 51 TRP B N 1
ATOM 8037 C CA . TRP B 1 51 ? -28.844 -7.035 -2.984 1 93.06 51 TRP B CA 1
ATOM 8038 C C . TRP B 1 51 ? -29.234 -7.711 -1.673 1 93.06 51 TRP B C 1
ATOM 8040 O O . TRP B 1 51 ? -30.312 -8.289 -1.562 1 93.06 51 TRP B O 1
ATOM 8050 N N . THR B 1 52 ? -28.469 -7.613 -0.632 1 94.06 52 THR B N 1
ATOM 8051 C CA . THR B 1 52 ? -28.719 -8.195 0.678 1 94.06 52 THR B CA 1
ATOM 8052 C C . THR B 1 52 ? -29.906 -7.516 1.351 1 94.06 52 THR B C 1
ATOM 8054 O O . THR B 1 52 ? -30.75 -8.18 1.955 1 94.06 52 THR B O 1
ATOM 8057 N N . LEU B 1 53 ? -29.938 -6.211 1.256 1 96.19 53 LEU B N 1
ATOM 8058 C CA . LEU B 1 53 ? -31.047 -5.465 1.816 1 96.19 53 LEU B CA 1
ATOM 8059 C C . LEU B 1 53 ? -32.375 -5.914 1.192 1 96.19 53 LEU B C 1
ATOM 8061 O O . LEU B 1 53 ? -33.344 -6.125 1.9 1 96.19 53 LEU B O 1
ATOM 8065 N N . LYS B 1 54 ? -32.344 -6.125 -0.08 1 94.62 54 LYS B N 1
ATOM 8066 C CA . LYS B 1 54 ? -33.562 -6.555 -0.786 1 94.62 54 LYS B CA 1
ATOM 8067 C C . LYS B 1 54 ? -33.969 -7.969 -0.379 1 94.62 54 LYS B C 1
ATOM 8069 O O . LYS B 1 54 ? -35.125 -8.227 -0.102 1 94.62 54 LYS B O 1
ATOM 8074 N N . GLU B 1 55 ? -33 -8.836 -0.367 1 92.25 55 GLU B N 1
ATOM 8075 C CA . GLU B 1 55 ? -33.25 -10.242 -0.069 1 92.25 55 GLU B CA 1
ATOM 8076 C C . GLU B 1 55 ? -33.75 -10.422 1.364 1 92.25 55 GLU B C 1
ATOM 8078 O O . GLU B 1 55 ? -34.469 -11.367 1.66 1 92.25 55 GLU B O 1
ATOM 8083 N N . THR B 1 56 ? -33.406 -9.469 2.246 1 94.94 56 THR B N 1
ATOM 8084 C CA . THR B 1 56 ? -33.781 -9.617 3.652 1 94.94 56 THR B CA 1
ATOM 8085 C C . THR B 1 56 ? -35.062 -8.859 3.959 1 94.94 56 THR B C 1
ATOM 8087 O O . THR B 1 56 ? -35.5 -8.812 5.109 1 94.94 56 THR B O 1
ATOM 8090 N N . GLY B 1 57 ? -35.562 -8.141 3.018 1 93.56 57 GLY B N 1
ATOM 8091 C CA . GLY B 1 57 ? -36.875 -7.5 3.166 1 93.56 57 GLY B CA 1
ATOM 8092 C C . GLY B 1 57 ? -36.781 -6.09 3.717 1 93.56 57 GLY B C 1
ATOM 8093 O O . GLY B 1 57 ? -37.719 -5.586 4.312 1 93.56 57 GLY B O 1
ATOM 8094 N N . ALA B 1 58 ? -35.688 -5.477 3.607 1 95.5 58 ALA B N 1
ATOM 8095 C CA . ALA B 1 58 ? -35.531 -4.082 4.027 1 95.5 58 ALA B CA 1
ATOM 8096 C C . ALA B 1 58 ? -36.469 -3.182 3.229 1 95.5 58 ALA B C 1
ATOM 8098 O O . ALA B 1 58 ? -36.844 -3.5 2.096 1 95.5 58 ALA B O 1
ATOM 8099 N N . ARG B 1 59 ? -36.812 -2.102 3.85 1 94.12 59 ARG B N 1
ATOM 8100 C CA . ARG B 1 59 ? -37.781 -1.204 3.246 1 94.12 59 ARG B CA 1
ATOM 8101 C C . ARG B 1 59 ? -37.094 -0.183 2.338 1 94.12 59 ARG B C 1
ATOM 8103 O O . ARG B 1 59 ? -36 0.3 2.645 1 94.12 59 ARG B O 1
ATOM 8110 N N . ASP B 1 60 ? -37.75 0.208 1.198 1 94.31 60 ASP B N 1
ATOM 8111 C CA . ASP B 1 60 ? -37.406 1.32 0.325 1 94.31 60 ASP B CA 1
ATOM 8112 C C . ASP B 1 60 ? -35.969 1.17 -0.193 1 94.31 60 ASP B C 1
ATOM 8114 O O . ASP B 1 60 ? -35.188 2.125 -0.169 1 94.31 60 ASP B O 1
ATOM 8118 N N . VAL B 1 61 ? -35.594 -0.06 -0.527 1 96.56 61 VAL B N 1
ATOM 8119 C CA . VAL B 1 61 ? -34.25 -0.288 -1.017 1 96.56 61 VAL B CA 1
ATOM 8120 C C . VAL B 1 61 ? -34.125 0.209 -2.455 1 96.56 61 VAL B C 1
ATOM 8122 O O . VAL B 1 61 ? -34.812 -0.294 -3.352 1 96.56 61 VAL B O 1
ATOM 8125 N N . PRO B 1 62 ? -33.281 1.179 -2.652 1 96.25 62 PRO B N 1
ATOM 8126 C CA . PRO B 1 62 ? -33.125 1.688 -4.016 1 96.25 62 PRO B CA 1
ATOM 8127 C C . PRO B 1 62 ? -32.188 0.831 -4.863 1 96.25 62 PRO B C 1
ATOM 8129 O O . PRO B 1 62 ? -31.516 -0.06 -4.336 1 96.25 62 PRO B O 1
ATOM 8132 N N . SER B 1 63 ? -32.25 1.034 -6.164 1 95 63 SER B N 1
ATOM 8133 C CA . SER B 1 63 ? -31.203 0.529 -7.031 1 95 63 SER B CA 1
ATOM 8134 C C . SER B 1 63 ? -29.922 1.363 -6.895 1 95 63 SER B C 1
ATOM 8136 O O . SER B 1 63 ? -29.953 2.467 -6.344 1 95 63 SER B O 1
ATOM 8138 N N . LEU B 1 64 ? -28.797 0.744 -7.316 1 94.81 64 LEU B N 1
ATOM 8139 C CA . LEU B 1 64 ? -27.547 1.501 -7.285 1 94.81 64 LEU B CA 1
ATOM 8140 C C . LEU B 1 64 ? -27.656 2.771 -8.125 1 94.81 64 LEU B C 1
ATOM 8142 O O . LEU B 1 64 ? -27.141 3.82 -7.742 1 94.81 64 LEU B O 1
ATOM 8146 N N . TYR B 1 65 ? -28.328 2.65 -9.203 1 94.38 65 TYR B N 1
ATOM 8147 C CA . TYR B 1 65 ? -28.531 3.801 -10.078 1 94.38 65 TYR B CA 1
ATOM 8148 C C . TYR B 1 65 ? -29.328 4.891 -9.367 1 94.38 65 TYR B C 1
ATOM 8150 O O . TYR B 1 65 ? -28.984 6.07 -9.445 1 94.38 65 TYR B O 1
ATOM 8158 N N . LYS B 1 66 ? -30.406 4.523 -8.719 1 95.44 66 LYS B N 1
ATOM 8159 C CA . LYS B 1 66 ? -31.219 5.492 -7.988 1 95.44 66 LYS B CA 1
ATOM 8160 C C . LYS B 1 66 ? -30.406 6.152 -6.871 1 95.44 66 LYS B C 1
ATOM 8162 O O . LYS B 1 66 ? -30.562 7.352 -6.625 1 95.44 66 LYS B O 1
ATOM 8167 N N . LEU B 1 67 ? -29.641 5.379 -6.18 1 96.25 67 LEU B N 1
ATOM 8168 C CA . LEU B 1 67 ? -28.797 5.934 -5.137 1 96.25 67 LEU B CA 1
ATOM 8169 C C . LEU B 1 67 ? -27.859 6.988 -5.711 1 96.25 67 LEU B C 1
ATOM 8171 O O . LEU B 1 67 ? -27.719 8.078 -5.148 1 96.25 67 LEU B O 1
ATOM 8175 N N . ARG B 1 68 ? -27.203 6.664 -6.84 1 95.12 68 ARG B N 1
ATOM 8176 C CA . ARG B 1 68 ? -26.281 7.598 -7.473 1 95.12 68 ARG B CA 1
ATOM 8177 C C . ARG B 1 68 ? -27 8.852 -7.957 1 95.12 68 ARG B C 1
ATOM 8179 O O . ARG B 1 68 ? -26.484 9.961 -7.848 1 95.12 68 ARG B O 1
ATOM 8186 N N . HIS B 1 69 ? -28.141 8.664 -8.445 1 95.56 69 HIS B N 1
ATOM 8187 C CA . HIS B 1 69 ? -28.938 9.789 -8.914 1 95.56 69 HIS B CA 1
ATOM 8188 C C . HIS B 1 69 ? -29.344 10.703 -7.766 1 95.56 69 HIS B C 1
ATOM 8190 O O . HIS B 1 69 ? -29.281 11.93 -7.895 1 95.56 69 HIS B O 1
ATOM 8196 N N . THR B 1 70 ? -29.766 10.141 -6.699 1 95.62 70 THR B N 1
ATOM 8197 C CA . THR B 1 70 ? -30.094 10.922 -5.512 1 95.62 70 THR B CA 1
ATOM 8198 C C . THR B 1 70 ? -28.875 11.688 -5.012 1 95.62 70 THR B C 1
ATOM 8200 O O . THR B 1 70 ? -28.984 12.859 -4.625 1 95.62 70 THR B O 1
ATOM 8203 N N . GLN B 1 71 ? -27.766 11.055 -4.969 1 94.81 71 GLN B N 1
ATOM 8204 C CA . GLN B 1 71 ? -26.547 11.688 -4.504 1 94.81 71 GLN B CA 1
ATOM 8205 C C . GLN B 1 71 ? -26.141 12.852 -5.414 1 94.81 71 GLN B C 1
ATOM 8207 O O . GLN B 1 71 ? -25.625 13.859 -4.949 1 94.81 71 GLN B O 1
ATOM 8212 N N . GLU B 1 72 ? -26.375 12.695 -6.676 1 94.5 72 GLU B N 1
ATOM 8213 C CA . GLU B 1 72 ? -26.125 13.781 -7.613 1 94.5 72 GLU B CA 1
ATOM 8214 C C . GLU B 1 72 ? -27.031 14.977 -7.328 1 94.5 72 GLU B C 1
ATOM 8216 O O . GLU B 1 72 ? -26.594 16.125 -7.363 1 94.5 72 GLU B O 1
ATOM 8221 N N . LYS B 1 73 ? -28.25 14.703 -6.988 1 93.69 73 LYS B N 1
ATOM 8222 C CA . LYS B 1 73 ? -29.203 15.758 -6.645 1 93.69 73 LYS B CA 1
ATOM 8223 C C . LYS B 1 73 ? -28.797 16.453 -5.348 1 93.69 73 LYS B C 1
ATOM 8225 O O . LYS B 1 73 ? -28.922 17.672 -5.227 1 93.69 73 LYS B O 1
ATOM 8230 N N . LEU B 1 74 ? -28.359 15.695 -4.461 1 94.12 74 LEU B N 1
ATOM 8231 C CA . LEU B 1 74 ? -27.922 16.25 -3.182 1 94.12 74 LEU B CA 1
ATOM 8232 C C . LEU B 1 74 ? -26.719 17.156 -3.365 1 94.12 74 LEU B C 1
ATOM 8234 O O . LEU B 1 74 ? -26.594 18.188 -2.688 1 94.12 74 LEU B O 1
ATOM 8238 N N . ARG B 1 75 ? -25.844 16.781 -4.219 1 91.81 75 ARG B N 1
ATOM 8239 C CA . ARG B 1 75 ? -24.656 17.594 -4.496 1 91.81 75 ARG B CA 1
ATOM 8240 C C . ARG B 1 75 ? -25.062 18.953 -5.051 1 91.81 75 ARG B C 1
ATOM 8242 O O . ARG B 1 75 ? -24.438 19.969 -4.715 1 91.81 75 ARG B O 1
ATOM 8249 N N . GLN B 1 76 ? -26.016 18.969 -5.824 1 90.19 76 GLN B N 1
ATOM 8250 C CA . GLN B 1 76 ? -26.484 20.203 -6.426 1 90.19 76 GLN B CA 1
ATOM 8251 C C . GLN B 1 76 ? -27.234 21.062 -5.41 1 90.19 76 GLN B C 1
ATOM 8253 O O . GLN B 1 76 ? -27.109 22.281 -5.402 1 90.19 76 GLN B O 1
ATOM 8258 N N . LYS B 1 77 ? -27.922 20.422 -4.555 1 90 77 LYS B N 1
ATOM 8259 C CA . LYS B 1 77 ? -28.781 21.125 -3.609 1 90 77 LYS B CA 1
ATOM 8260 C C . LYS B 1 77 ? -27.984 21.609 -2.402 1 90 77 LYS B C 1
ATOM 8262 O O . LYS B 1 77 ? -28.156 22.75 -1.967 1 90 77 LYS B O 1
ATOM 8267 N N . CYS B 1 78 ? -27.219 20.766 -1.843 1 91.19 78 CYS B N 1
ATOM 8268 C CA . CYS B 1 78 ? -26.609 21.125 -0.568 1 91.19 78 CYS B CA 1
ATOM 8269 C C . CYS B 1 78 ? -25.141 20.672 -0.526 1 91.19 78 CYS B C 1
ATOM 8271 O O . CYS B 1 78 ? -24.562 20.531 0.553 1 91.19 78 CYS B O 1
ATOM 8273 N N . GLY B 1 79 ? -24.578 20.406 -1.622 1 90.81 79 GLY B N 1
ATOM 8274 C CA . GLY B 1 79 ? -23.188 19.953 -1.654 1 90.81 79 GLY B CA 1
ATOM 8275 C C . GLY B 1 79 ? -22.203 21.062 -1.968 1 90.81 79 GLY B C 1
ATOM 8276 O O . GLY B 1 79 ? -22.562 22.25 -1.91 1 90.81 79 GLY B O 1
ATOM 8277 N N . VAL B 1 80 ? -20.922 20.688 -2.088 1 96.31 80 VAL B N 1
ATOM 8278 C CA . VAL B 1 80 ? -19.844 21.578 -2.51 1 96.31 80 VAL B CA 1
ATOM 8279 C C . VAL B 1 80 ? -19.625 21.438 -4.016 1 96.31 80 VAL B C 1
ATOM 8281 O O . VAL B 1 80 ? -19.406 20.344 -4.516 1 96.31 80 VAL B O 1
ATOM 8284 N N . PRO B 1 81 ? -19.797 22.484 -4.688 1 96.25 81 PRO B N 1
ATOM 8285 C CA . PRO B 1 81 ? -19.547 22.391 -6.133 1 96.25 81 PRO B CA 1
ATOM 8286 C C . PRO B 1 81 ? -18.094 22.078 -6.469 1 96.25 81 PRO B C 1
ATOM 8288 O O . PRO B 1 81 ? -17.188 22.578 -5.82 1 96.25 81 PRO B O 1
ATOM 8291 N N . SER B 1 82 ? -17.891 21.203 -7.434 1 96.75 82 SER B N 1
ATOM 8292 C CA . SER B 1 82 ? -16.594 20.953 -8.016 1 96.75 82 SER B CA 1
ATOM 8293 C C . SER B 1 82 ? -16.406 21.734 -9.32 1 96.75 82 SER B C 1
ATOM 8295 O O . SER B 1 82 ? -17.078 21.469 -10.305 1 96.75 82 SER B O 1
ATOM 8297 N N . ILE B 1 83 ? -15.43 22.609 -9.328 1 97.44 83 ILE B N 1
ATOM 8298 C CA . ILE B 1 83 ? -15.25 23.531 -10.43 1 97.44 83 ILE B CA 1
ATOM 8299 C C . ILE B 1 83 ? -14.195 23 -11.391 1 97.44 83 ILE B C 1
ATOM 8301 O O . ILE B 1 83 ? -13.141 22.516 -10.961 1 97.44 83 ILE B O 1
ATOM 8305 N N . ARG B 1 84 ? -14.516 23 -12.656 1 97.5 84 ARG B N 1
ATOM 8306 C CA . ARG B 1 84 ? -13.539 22.672 -13.688 1 97.5 84 ARG B CA 1
ATOM 8307 C C . ARG B 1 84 ? -12.508 23.781 -13.844 1 97.5 84 ARG B C 1
ATOM 8309 O O . ARG B 1 84 ? -12.875 24.953 -14 1 97.5 84 ARG B O 1
ATOM 8316 N N . CYS B 1 85 ? -11.273 23.516 -13.75 1 97.81 85 CYS B N 1
ATOM 8317 C CA . CYS B 1 85 ? -10.195 24.5 -13.898 1 97.81 85 CYS B CA 1
ATOM 8318 C C . CYS B 1 85 ? -9.258 24.109 -15.031 1 97.81 85 CYS B C 1
ATOM 8320 O O . CYS B 1 85 ? -9.102 22.922 -15.328 1 97.81 85 CYS B O 1
ATOM 8322 N N . GLN B 1 86 ? -8.781 25 -15.68 1 96.38 86 GLN B N 1
ATOM 8323 C CA . GLN B 1 86 ? -7.707 24.828 -16.641 1 96.38 86 GLN B CA 1
ATOM 8324 C C . GLN B 1 86 ? -6.539 25.766 -16.328 1 96.38 86 GLN B C 1
ATOM 8326 O O . GLN B 1 86 ? -6.711 26.984 -16.281 1 96.38 86 GLN B O 1
ATOM 8331 N N . SER B 1 87 ? -5.465 25.234 -16.125 1 95.38 87 SER B N 1
ATOM 8332 C CA . SER B 1 87 ? -4.301 26.031 -15.773 1 95.38 87 SER B CA 1
ATOM 8333 C C . SER B 1 87 ? -3.791 26.828 -16.984 1 95.38 87 SER B C 1
ATOM 8335 O O . SER B 1 87 ? -4.172 26.547 -18.125 1 95.38 87 SER B O 1
ATOM 8337 N N . GLU B 1 88 ? -2.932 27.734 -16.688 1 92.81 88 GLU B N 1
ATOM 8338 C CA . GLU B 1 88 ? -2.332 28.547 -17.75 1 92.81 88 GLU B CA 1
ATOM 8339 C C . GLU B 1 88 ? -1.402 27.719 -18.625 1 92.81 88 GLU B C 1
ATOM 8341 O O . GLU B 1 88 ? -1.08 28.109 -19.75 1 92.81 88 GLU B O 1
ATOM 8346 N N . LEU B 1 89 ? -1.016 26.562 -18.172 1 92.12 89 LEU B N 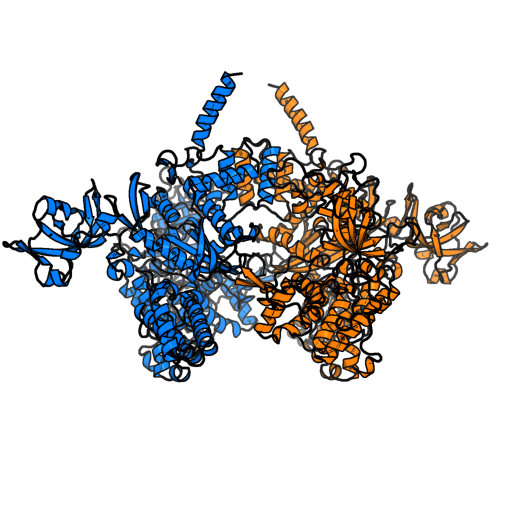1
ATOM 8347 C CA . LEU B 1 89 ? -0.147 25.688 -18.938 1 92.12 89 LEU B CA 1
ATOM 8348 C C . LEU B 1 89 ? -0.965 24.672 -19.734 1 92.12 89 LEU B C 1
ATOM 8350 O O . LEU B 1 89 ? -0.405 23.828 -20.438 1 92.12 89 LEU B O 1
ATOM 8354 N N . GLY B 1 90 ? -2.264 24.719 -19.531 1 93.31 90 GLY B N 1
ATOM 8355 C CA . GLY B 1 90 ? -3.15 23.922 -20.359 1 93.31 90 GLY B CA 1
ATOM 8356 C C . GLY B 1 90 ? -3.654 22.672 -19.672 1 93.31 90 GLY B C 1
ATOM 8357 O O . GLY B 1 90 ? -4.43 21.891 -20.234 1 93.31 90 GLY B O 1
ATOM 8358 N N . ASN B 1 91 ? -3.275 22.406 -18.422 1 96.12 91 ASN B N 1
ATOM 8359 C CA . ASN B 1 91 ? -3.711 21.219 -17.703 1 96.12 91 ASN B CA 1
ATOM 8360 C C . ASN B 1 91 ? -5.113 21.391 -17.125 1 96.12 91 ASN B C 1
ATOM 8362 O O . ASN B 1 91 ? -5.465 22.469 -16.656 1 96.12 91 ASN B O 1
ATOM 8366 N N . VAL B 1 92 ? -5.855 20.359 -17.234 1 97.5 92 VAL B N 1
ATOM 8367 C CA . VAL B 1 92 ? -7.23 20.375 -16.734 1 97.5 92 VAL B CA 1
ATOM 8368 C C . VAL B 1 92 ? -7.316 19.609 -15.422 1 97.5 92 VAL B C 1
ATOM 8370 O O . VAL B 1 92 ? -6.727 18.547 -15.273 1 97.5 92 VAL B O 1
ATOM 8373 N N . PHE B 1 93 ? -7.926 20.188 -14.438 1 97.88 93 PHE B N 1
ATOM 8374 C CA . PHE B 1 93 ? -8.188 19.531 -13.156 1 97.88 93 PHE B CA 1
ATOM 8375 C C . PHE B 1 93 ? -9.445 20.109 -12.508 1 97.88 93 PHE B C 1
ATOM 8377 O O . PHE B 1 93 ? -10.047 21.047 -13.023 1 97.88 93 PHE B O 1
ATOM 8384 N N . TYR B 1 94 ? -9.922 19.5 -11.477 1 98.25 94 TYR B N 1
ATOM 8385 C CA . TYR B 1 94 ? -11.133 19.922 -10.781 1 98.25 94 TYR B CA 1
ATOM 8386 C C . TYR B 1 94 ? -10.836 20.312 -9.344 1 98.25 94 TYR B C 1
ATOM 8388 O O . TYR B 1 94 ? -9.969 19.719 -8.695 1 98.25 94 TYR B O 1
ATOM 8396 N N . MET B 1 95 ? -11.484 21.344 -8.906 1 98.38 95 MET B N 1
ATOM 8397 C CA . MET B 1 95 ? -11.273 21.906 -7.578 1 98.38 95 MET B CA 1
ATOM 8398 C C . MET B 1 95 ? -12.602 22.094 -6.852 1 98.38 95 MET B C 1
ATOM 8400 O O . MET B 1 95 ? -13.586 22.531 -7.449 1 98.38 95 MET B O 1
ATOM 8404 N N . ASN B 1 96 ? -12.641 21.594 -5.598 1 98.38 96 ASN B N 1
ATOM 8405 C CA . ASN B 1 96 ? -13.812 21.906 -4.781 1 98.38 96 ASN B CA 1
ATOM 8406 C C . ASN B 1 96 ? -13.852 23.375 -4.367 1 98.38 96 ASN B C 1
ATOM 8408 O O . ASN B 1 96 ? -12.82 23.938 -4.012 1 98.38 96 ASN B O 1
ATOM 8412 N N . ASP B 1 97 ? -14.977 23.969 -4.473 1 98.25 97 ASP B N 1
ATOM 8413 C CA . ASP B 1 97 ? -15.133 25.406 -4.234 1 98.25 97 ASP B CA 1
ATOM 8414 C C . ASP B 1 97 ? -14.883 25.734 -2.766 1 98.25 97 ASP B C 1
ATOM 8416 O O . ASP B 1 97 ? -15.695 25.406 -1.899 1 98.25 97 ASP B O 1
ATOM 8420 N N . ILE B 1 98 ? -13.789 26.453 -2.508 1 98.19 98 ILE B N 1
ATOM 8421 C CA . ILE B 1 98 ? -13.383 26.781 -1.146 1 98.19 98 ILE B CA 1
ATOM 8422 C C . ILE B 1 98 ? -14.422 27.703 -0.51 1 98.19 98 ILE B C 1
ATOM 8424 O O . ILE B 1 98 ? -14.617 27.688 0.708 1 98.19 98 ILE B O 1
ATOM 8428 N N . ARG B 1 99 ? -15.18 28.609 -1.219 1 96.94 99 ARG B N 1
ATOM 8429 C CA . ARG B 1 99 ? -16.203 29.5 -0.705 1 96.94 99 ARG B CA 1
ATOM 8430 C C . ARG B 1 99 ? -17.328 28.719 -0.029 1 96.94 99 ARG B C 1
ATOM 8432 O O . ARG B 1 99 ? -17.75 29.062 1.076 1 96.94 99 ARG B O 1
ATOM 8439 N N . SER B 1 100 ? -17.609 27.641 -0.762 1 97.5 100 SER B N 1
ATOM 8440 C CA . SER B 1 100 ? -18.672 26.797 -0.244 1 97.5 100 SER B CA 1
ATOM 8441 C C . SER B 1 100 ? -18.219 26.016 0.987 1 97.5 100 SER B C 1
ATOM 8443 O O . SER B 1 100 ? -19.016 25.797 1.911 1 97.5 100 SER B O 1
ATOM 8445 N N . ILE B 1 101 ? -17.062 25.547 1.005 1 97.81 101 ILE B N 1
ATOM 8446 C CA . ILE B 1 101 ? -16.516 24.75 2.107 1 97.81 101 ILE B CA 1
ATOM 8447 C C . ILE B 1 101 ? -16.484 25.594 3.379 1 97.81 101 ILE B C 1
ATOM 8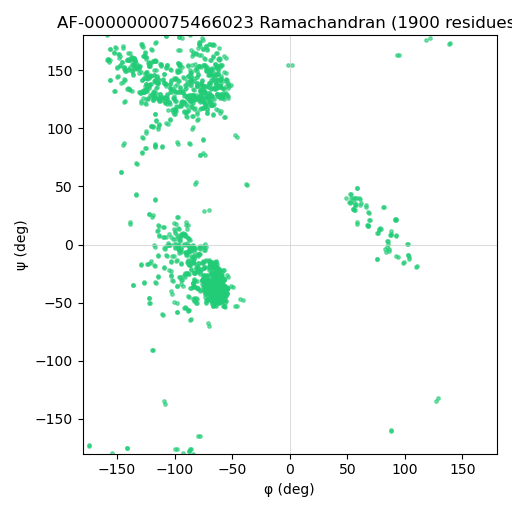449 O O . ILE B 1 101 ? -16.984 25.172 4.422 1 97.81 101 ILE B O 1
ATOM 8453 N N . ILE B 1 102 ? -15.93 26.766 3.285 1 98.31 102 ILE B N 1
ATOM 8454 C CA . ILE B 1 102 ? -15.82 27.641 4.445 1 98.31 102 ILE B CA 1
ATOM 8455 C C . ILE B 1 102 ? -17.203 28.156 4.844 1 98.31 102 ILE B C 1
ATOM 8457 O O . ILE B 1 102 ? -17.484 28.328 6.031 1 98.31 102 ILE B O 1
ATOM 8461 N N . ALA B 1 103 ? -18.062 28.453 3.861 1 97.88 103 ALA B N 1
ATOM 8462 C CA . ALA B 1 103 ? -19.438 28.859 4.156 1 97.88 103 ALA B CA 1
ATOM 8463 C C . ALA B 1 103 ? -20.156 27.812 5.012 1 97.88 103 ALA B C 1
ATOM 8465 O O . ALA B 1 103 ? -20.938 28.156 5.891 1 97.88 103 ALA B O 1
ATOM 8466 N N . LYS B 1 104 ? -19.891 26.594 4.75 1 97.31 104 LYS B N 1
ATOM 8467 C CA . LYS B 1 104 ? -20.5 25.531 5.539 1 97.31 104 LYS B CA 1
ATOM 8468 C C . LYS B 1 104 ? -20.016 25.578 6.988 1 97.31 104 LYS B C 1
ATOM 8470 O O . LYS B 1 104 ? -20.75 25.203 7.902 1 97.31 104 LYS B O 1
ATOM 8475 N N . ASP B 1 105 ? -18.766 25.891 7.219 1 97.81 105 ASP B N 1
ATOM 8476 C CA . ASP B 1 105 ? -18.281 26.047 8.586 1 97.81 105 ASP B CA 1
ATOM 8477 C C . ASP B 1 105 ? -19.047 27.156 9.32 1 97.81 105 ASP B C 1
ATOM 8479 O O . ASP B 1 105 ? -19.391 27 10.484 1 97.81 105 ASP B O 1
ATOM 8483 N N . TRP B 1 106 ? -19.328 28.25 8.633 1 98.19 106 TRP B N 1
ATOM 8484 C CA . TRP B 1 106 ? -20.047 29.391 9.203 1 98.19 106 TRP B CA 1
ATOM 8485 C C . TRP B 1 106 ? -21.516 29.047 9.438 1 98.19 106 TRP B C 1
ATOM 8487 O O . TRP B 1 106 ? -22.109 29.516 10.406 1 98.19 106 TRP B O 1
ATOM 8497 N N . ALA B 1 107 ? -22.047 28.266 8.516 1 97.62 107 ALA B N 1
ATOM 8498 C CA . ALA B 1 107 ? -23.469 27.984 8.531 1 97.62 107 ALA B CA 1
ATOM 8499 C C . ALA B 1 107 ? -23.797 26.828 9.477 1 97.62 107 ALA B C 1
ATOM 8501 O O . ALA B 1 107 ? -24.969 26.578 9.789 1 97.62 107 ALA B O 1
ATOM 8502 N N . ASN B 1 108 ? -22.875 26.109 9.891 1 96.12 108 ASN B N 1
ATOM 8503 C CA . ASN B 1 108 ? -23.047 25 10.828 1 96.12 108 ASN B CA 1
ATOM 8504 C C . ASN B 1 108 ? -22.953 25.469 12.273 1 96.12 108 ASN B C 1
ATOM 8506 O O . ASN B 1 108 ? -21.891 25.891 12.734 1 96.12 108 ASN B O 1
ATOM 8510 N N . PRO B 1 109 ? -24.016 25.359 13 1 94.44 109 PRO B N 1
ATOM 8511 C CA . PRO B 1 109 ? -24.031 25.891 14.367 1 94.44 109 PRO B CA 1
ATOM 8512 C C . PRO B 1 109 ? -22.953 25.281 15.25 1 94.44 109 PRO B C 1
ATOM 8514 O O . PRO B 1 109 ? -22.375 25.969 16.094 1 94.44 109 PRO B O 1
ATOM 8517 N N . GLN B 1 110 ? -22.609 24.062 15.086 1 90.06 110 GLN B N 1
ATOM 8518 C CA . GLN B 1 110 ? -21.609 23.391 15.906 1 90.06 110 GLN B CA 1
ATOM 8519 C C . GLN B 1 110 ? -20.203 23.922 15.609 1 90.06 110 GLN B C 1
ATOM 8521 O O . GLN B 1 110 ? -19.422 24.156 16.531 1 90.06 110 GLN B O 1
ATOM 8526 N N . THR B 1 111 ? -19.891 24.141 14.375 1 94.38 111 THR B N 1
ATOM 8527 C CA . THR B 1 111 ? -18.562 24.625 13.992 1 94.38 111 THR B CA 1
ATOM 8528 C C . THR B 1 111 ? -18.469 26.141 14.195 1 94.38 111 THR B C 1
ATOM 8530 O O . THR B 1 111 ? -17.438 26.641 14.648 1 94.38 111 THR B O 1
ATOM 8533 N N . ARG B 1 112 ? -19.547 26.859 13.914 1 97.31 112 ARG B N 1
ATOM 8534 C CA . ARG B 1 112 ? -19.578 28.312 13.984 1 97.31 112 ARG B CA 1
ATOM 8535 C C . ARG B 1 112 ? -19.25 28.797 15.391 1 97.31 112 ARG B C 1
ATOM 8537 O O . ARG B 1 112 ? -18.609 29.844 15.562 1 97.31 112 ARG B O 1
ATOM 8544 N N . SER B 1 113 ? -19.656 28.047 16.375 1 94.38 113 SER B N 1
ATOM 8545 C CA . SER B 1 113 ? -19.469 28.453 17.766 1 94.38 113 SER B CA 1
ATOM 8546 C C . SER B 1 113 ? -18 28.531 18.125 1 94.38 113 SER B C 1
ATOM 8548 O O . SER B 1 113 ? -17.625 29.188 19.109 1 94.38 113 SER B O 1
ATOM 8550 N N . TYR B 1 114 ? -17.094 27.969 17.328 1 94.69 114 TYR B N 1
ATOM 8551 C CA . TYR B 1 114 ? -15.68 27.922 17.656 1 94.69 114 TYR B CA 1
ATOM 8552 C C . TYR B 1 114 ? -14.883 28.859 16.766 1 94.69 114 TYR B C 1
ATOM 8554 O O . TYR B 1 114 ? -13.672 29.031 16.969 1 94.69 114 TYR B O 1
ATOM 8562 N N . ILE B 1 115 ? -15.484 29.531 15.812 1 97.44 115 ILE B N 1
ATOM 8563 C CA . ILE B 1 115 ? -14.766 30.391 14.875 1 97.44 115 ILE B CA 1
ATOM 8564 C C . ILE B 1 115 ? -14.359 31.688 15.578 1 97.44 115 ILE B C 1
ATOM 8566 O O . ILE B 1 115 ? -15.195 32.406 16.141 1 97.44 115 ILE B O 1
ATOM 8570 N N . HIS B 1 116 ? -13.062 31.953 15.57 1 96.06 116 HIS B N 1
ATOM 8571 C CA . HIS B 1 116 ? -12.5 33.188 16.125 1 96.06 116 HIS B CA 1
ATOM 8572 C C . HIS B 1 116 ? -12.188 34.188 15.023 1 96.06 116 HIS B C 1
ATOM 8574 O O . HIS B 1 116 ? -11.398 33.906 14.117 1 96.06 116 HIS B O 1
ATOM 8580 N N . VAL B 1 117 ? -12.656 35.438 15.102 1 95.38 117 VAL B N 1
ATOM 8581 C CA . VAL B 1 117 ? -12.562 36.312 13.945 1 95.38 117 VAL B CA 1
ATOM 8582 C C . VAL B 1 117 ? -11.523 37.406 14.195 1 95.38 117 VAL B C 1
ATOM 8584 O O . VAL B 1 117 ? -11.031 38.031 13.258 1 95.38 117 VAL B O 1
ATOM 8587 N N . TYR B 1 118 ? -11.109 37.719 15.5 1 97.12 118 TYR B N 1
ATOM 8588 C CA . TYR B 1 118 ? -10.156 38.781 15.812 1 97.12 118 TYR B CA 1
ATOM 8589 C C . TYR B 1 118 ? -8.906 38.219 16.469 1 97.12 118 TYR B C 1
ATOM 8591 O O . TYR B 1 118 ? -8.953 37.125 17.078 1 97.12 118 TYR B O 1
ATOM 8599 N N . PRO B 1 119 ? -7.707 38.906 16.25 1 96.94 119 PRO B N 1
ATOM 8600 C CA . PRO B 1 119 ? -6.586 38.531 17.125 1 96.94 119 PRO B CA 1
ATOM 8601 C C . PRO B 1 119 ? -6.918 38.688 18.609 1 96.94 119 PRO B C 1
ATOM 8603 O O . PRO B 1 119 ? -7.895 39.375 18.953 1 96.94 119 PRO B O 1
ATOM 8606 N N . GLU B 1 120 ? -6.156 38.062 19.438 1 96.94 120 GLU B N 1
ATOM 8607 C CA . GLU B 1 120 ? -6.484 38.031 20.859 1 96.94 120 GLU B CA 1
ATOM 8608 C C . GLU B 1 120 ? -5.223 38.156 21.719 1 96.94 120 GLU B C 1
ATOM 8610 O O . GLU B 1 120 ? -4.199 37.531 21.406 1 96.94 120 GLU B O 1
ATOM 8615 N N . VAL B 1 121 ? -5.328 39 22.688 1 94.75 121 VAL B N 1
ATOM 8616 C CA . VAL B 1 121 ? -4.301 39.031 23.734 1 94.75 121 VAL B CA 1
ATOM 8617 C C . VAL B 1 121 ? -4.566 37.906 24.734 1 94.75 121 VAL B C 1
ATOM 8619 O O . VAL B 1 121 ? -5.551 37.938 25.469 1 94.75 121 VAL B O 1
ATOM 8622 N N . PRO B 1 122 ? -3.727 37.031 24.719 1 90.81 122 PRO B N 1
ATOM 8623 C CA . PRO B 1 122 ? -4.02 35.844 25.531 1 90.81 122 PRO B CA 1
ATOM 8624 C C . PRO B 1 122 ? -3.957 36.156 27.031 1 90.81 122 PRO B C 1
ATOM 8626 O O . PRO B 1 122 ? -3.111 36.938 27.484 1 90.81 122 PRO B O 1
ATOM 8629 N N . GLU B 1 123 ? -4.914 35.875 27.859 1 82.44 123 GLU B N 1
ATOM 8630 C CA . GLU B 1 123 ? -4.875 35.969 29.312 1 82.44 123 GLU B CA 1
ATOM 8631 C C . GLU B 1 123 ? -3.895 34.969 29.922 1 82.44 123 GLU B C 1
ATOM 8633 O O . GLU B 1 123 ? -3.205 35.25 30.891 1 82.44 123 GLU B O 1
ATOM 8638 N N . GLY B 1 124 ? -3.809 33.938 29.375 1 79.75 124 GLY B N 1
ATOM 8639 C CA . GLY B 1 124 ? -2.859 32.906 29.781 1 79.75 124 GLY B CA 1
ATOM 8640 C C . GLY B 1 124 ? -1.727 32.719 28.781 1 79.75 124 GLY B C 1
ATOM 8641 O O . GLY B 1 124 ? -1.11 33.688 28.344 1 79.75 124 GLY B O 1
ATOM 8642 N N . GLY B 1 125 ? -1.359 31.703 28.422 1 90.5 125 GLY B N 1
ATOM 8643 C CA . GLY B 1 125 ? -0.262 31.375 27.531 1 90.5 125 GLY B CA 1
ATOM 8644 C C . GLY B 1 125 ? -0.653 31.438 26.062 1 90.5 125 GLY B C 1
ATOM 8645 O O . GLY B 1 125 ? -1.841 31.453 25.734 1 90.5 125 GLY B O 1
ATOM 8646 N N . ILE B 1 126 ? 0.284 31.672 25.156 1 96.38 126 ILE B N 1
ATOM 8647 C CA . ILE B 1 126 ? 0.107 31.641 23.703 1 96.38 126 ILE B CA 1
ATOM 8648 C C . ILE B 1 126 ? -0.177 30.219 23.25 1 96.38 126 ILE B C 1
ATOM 8650 O O . ILE B 1 126 ? 0.632 29.312 23.469 1 96.38 126 ILE B O 1
ATOM 8654 N N . ARG B 1 127 ? -1.353 30.016 22.609 1 94.88 127 ARG B N 1
ATOM 8655 C CA . ARG B 1 127 ? -1.752 28.672 22.219 1 94.88 127 ARG B CA 1
ATOM 8656 C C . ARG B 1 127 ? -2.105 28.609 20.734 1 94.88 127 ARG B C 1
ATOM 8658 O O . ARG B 1 127 ? -2.023 27.547 20.125 1 94.88 127 ARG B O 1
ATOM 8665 N N . GLU B 1 128 ? -2.645 29.719 20.25 1 96.56 128 GLU B N 1
ATOM 8666 C CA . GLU B 1 128 ? -3.217 29.734 18.922 1 96.56 128 GLU B CA 1
ATOM 8667 C C . GLU B 1 128 ? -2.496 30.75 18.031 1 96.56 128 GLU B C 1
ATOM 8669 O O . GLU B 1 128 ? -1.756 31.594 18.516 1 96.56 128 GLU B O 1
ATOM 8674 N N . VAL B 1 129 ? -2.742 30.688 16.75 1 96.06 129 VAL B N 1
ATOM 8675 C CA . VAL B 1 129 ? -2.121 31.594 15.789 1 96.06 129 VAL B CA 1
ATOM 8676 C C . VAL B 1 129 ? -2.605 33.031 16.031 1 96.06 129 VAL B C 1
ATOM 8678 O O . VAL B 1 129 ? -1.855 33.969 15.828 1 96.06 129 VAL B O 1
ATOM 8681 N N . TRP B 1 130 ? -3.902 33.188 16.453 1 97.25 130 TRP B N 1
ATOM 8682 C CA . TRP B 1 130 ? -4.426 34.531 16.656 1 97.25 130 TRP B CA 1
ATOM 8683 C C . TRP B 1 130 ? -3.861 35.156 17.938 1 97.25 130 TRP B C 1
ATOM 8685 O O . TRP B 1 130 ? -4.152 36.312 18.25 1 97.25 130 TRP B O 1
ATOM 8695 N N . HIS B 1 131 ? -3.068 34.406 18.734 1 96.75 131 HIS B N 1
ATOM 8696 C CA . HIS B 1 131 ? -2.326 34.938 19.875 1 96.75 131 HIS B CA 1
ATOM 8697 C C . HIS B 1 131 ? -0.95 35.438 19.438 1 96.75 131 HIS B C 1
ATOM 8699 O O . HIS B 1 131 ? -0.293 36.156 20.188 1 96.75 131 HIS B O 1
ATOM 8705 N N . ALA B 1 132 ? -0.5 35.094 18.281 1 96.75 132 ALA B N 1
ATOM 8706 C CA . ALA B 1 132 ? 0.888 35.281 17.859 1 96.75 132 ALA B CA 1
ATOM 8707 C C . ALA B 1 132 ? 1.059 36.594 17.109 1 96.75 132 ALA B C 1
ATOM 8709 O O . ALA B 1 132 ? 0.084 37.312 16.875 1 96.75 132 ALA B O 1
ATOM 8710 N N . ASN B 1 133 ? 2.277 36.906 16.719 1 96.19 133 ASN B N 1
ATOM 8711 C CA . ASN B 1 133 ? 2.635 38.188 16.172 1 96.19 133 ASN B CA 1
ATOM 8712 C C . ASN B 1 133 ? 2.039 38.406 14.781 1 96.19 133 ASN B C 1
ATOM 8714 O O . ASN B 1 133 ? 1.718 39.531 14.398 1 96.19 133 ASN B O 1
ATOM 8718 N N . LYS B 1 134 ? 1.878 37.438 14.031 1 96.44 134 LYS B N 1
ATOM 8719 C CA . LYS B 1 134 ? 1.41 37.625 12.664 1 96.44 134 LYS B CA 1
ATOM 8720 C C . LYS B 1 134 ? 0.075 38.344 12.641 1 96.44 134 LYS B C 1
ATOM 8722 O O . LYS B 1 134 ? -0.051 39.406 12 1 96.44 134 LYS B O 1
ATOM 8727 N N . TRP B 1 135 ? -0.915 37.812 13.414 1 96.25 135 TRP B N 1
ATOM 8728 C CA . TRP B 1 135 ? -2.238 38.438 13.43 1 96.25 135 TRP B CA 1
ATOM 8729 C C . TRP B 1 135 ? -2.236 39.688 14.266 1 96.25 135 TRP B C 1
ATOM 8731 O O . TRP B 1 135 ? -2.896 40.688 13.914 1 96.25 135 TRP B O 1
ATOM 8741 N N . ARG B 1 136 ? -1.432 39.75 15.25 1 94.12 136 ARG B N 1
ATOM 8742 C CA . ARG B 1 136 ? -1.506 40.812 16.234 1 94.12 136 ARG B CA 1
ATOM 8743 C C . ARG B 1 136 ? -0.746 42.062 15.758 1 94.12 136 ARG B C 1
ATOM 8745 O O . ARG B 1 136 ? -1.128 43.188 16.078 1 94.12 136 ARG B O 1
ATOM 8752 N N . HIS B 1 137 ? 0.372 41.75 14.977 1 91.94 137 HIS B N 1
ATOM 8753 C CA . HIS B 1 137 ? 1.249 42.875 14.773 1 91.94 137 HIS B CA 1
ATOM 8754 C C . HIS B 1 137 ? 1.724 42.969 13.328 1 91.94 137 HIS B C 1
ATOM 8756 O O . HIS B 1 137 ? 1.898 44.062 12.789 1 91.94 137 HIS B O 1
ATOM 8762 N N . GLU B 1 138 ? 1.919 41.906 12.734 1 92.12 138 GLU B N 1
ATOM 8763 C CA . GLU B 1 138 ? 2.693 41.906 11.5 1 92.12 138 GLU B CA 1
ATOM 8764 C C . GLU B 1 138 ? 1.786 42.031 10.281 1 92.12 138 GLU B C 1
ATOM 8766 O O . GLU B 1 138 ? 2.141 42.688 9.305 1 92.12 138 GLU B O 1
ATOM 8771 N N . MET B 1 139 ? 0.718 41.469 10.359 1 91.94 139 MET B N 1
ATOM 8772 C CA . MET B 1 139 ? -0.165 41.438 9.195 1 91.94 139 MET B CA 1
ATOM 8773 C C . MET B 1 139 ? -0.753 42.812 8.906 1 91.94 139 MET B C 1
ATOM 8775 O O . MET B 1 139 ? -1.021 43.562 9.828 1 91.94 139 MET B O 1
ATOM 8779 N N . ASP B 1 140 ? -0.917 42.969 7.617 1 90.44 140 ASP B N 1
ATOM 8780 C CA . ASP B 1 140 ? -1.621 44.188 7.199 1 90.44 140 ASP B CA 1
ATOM 8781 C C . ASP B 1 140 ? -3.02 44.25 7.812 1 90.44 140 ASP B C 1
ATOM 8783 O O . ASP B 1 140 ? -3.807 43.312 7.664 1 90.44 140 ASP B O 1
ATOM 8787 N N . THR B 1 141 ? -3.266 45.312 8.453 1 89.25 141 THR B N 1
ATOM 8788 C CA . THR B 1 141 ? -4.523 45.469 9.18 1 89.25 141 THR B CA 1
ATOM 8789 C C . THR B 1 141 ? -5.711 45.406 8.219 1 89.25 141 THR B C 1
ATOM 8791 O O . THR B 1 141 ? -6.828 45.062 8.625 1 89.25 141 THR B O 1
ATOM 8794 N N . ARG B 1 142 ? -5.469 45.656 6.941 1 86.38 142 ARG B N 1
ATOM 8795 C CA . ARG B 1 142 ? -6.531 45.625 5.941 1 86.38 142 ARG B CA 1
ATOM 8796 C C . ARG B 1 142 ? -6.953 44.219 5.625 1 86.38 142 ARG B C 1
ATOM 8798 O O . ARG B 1 142 ? -8.031 43.969 5.066 1 86.38 142 ARG B O 1
ATOM 8805 N N . MET B 1 143 ? -6.148 43.281 6.039 1 93.31 143 MET B N 1
ATOM 8806 C CA . MET B 1 143 ? -6.441 41.875 5.75 1 93.31 143 MET B CA 1
ATOM 8807 C C . MET B 1 143 ? -7.195 41.219 6.902 1 93.31 143 MET B C 1
ATOM 8809 O O . MET B 1 143 ? -7.805 40.188 6.734 1 93.31 143 MET B O 1
ATOM 8813 N N . LEU B 1 144 ? -7.152 41.875 8.039 1 96.06 144 LEU B N 1
ATOM 8814 C CA . LEU B 1 144 ? -7.879 41.375 9.195 1 96.06 144 LEU B CA 1
ATOM 8815 C C . LEU B 1 144 ? -9.359 41.719 9.102 1 96.06 144 LEU B C 1
ATOM 8817 O O . LEU B 1 144 ? -9.789 42.375 8.156 1 96.06 144 LEU B O 1
ATOM 8821 N N . SER B 1 145 ? -10.164 41.156 10.078 1 96.5 145 SER B N 1
ATOM 8822 C CA . SER B 1 145 ? -11.57 41.562 10.109 1 96.5 145 SER B CA 1
ATOM 8823 C C . SER B 1 145 ? -11.734 43.062 10.273 1 96.5 145 SER B C 1
ATOM 8825 O O . SER B 1 145 ? -11.242 43.625 11.25 1 96.5 145 SER B O 1
ATOM 8827 N N . PRO B 1 146 ? -12.484 43.719 9.406 1 95.56 146 PRO B N 1
ATOM 8828 C CA . PRO B 1 146 ? -12.414 45.156 9.289 1 95.56 146 PRO B CA 1
ATOM 8829 C C . PRO B 1 146 ? -13.398 45.875 10.219 1 95.56 146 PRO B C 1
ATOM 8831 O O . PRO B 1 146 ? -13.344 47.094 10.359 1 95.56 146 PRO B O 1
ATOM 8834 N N . MET B 1 147 ? -14.32 45.188 10.898 1 95.69 147 MET B N 1
ATOM 8835 C CA . MET B 1 147 ? -15.367 45.938 11.57 1 95.69 147 MET B CA 1
ATOM 8836 C C . MET B 1 147 ? -15.781 45.25 12.875 1 95.69 147 MET B C 1
ATOM 8838 O O . MET B 1 147 ? -15.469 44.094 13.102 1 95.69 147 MET B O 1
ATOM 8842 N N . TYR B 1 148 ? -16.312 46.031 13.695 1 96.31 148 TYR B N 1
ATOM 8843 C CA . TYR B 1 148 ? -16.969 45.594 14.93 1 96.31 148 TYR B CA 1
ATOM 8844 C C . TYR B 1 148 ? -18.469 45.812 14.836 1 96.31 148 TYR B C 1
ATOM 8846 O O . TYR B 1 148 ? -18.938 46.938 14.547 1 96.31 148 TYR B O 1
ATOM 8854 N N . ASP B 1 149 ? -19.141 44.75 15.047 1 94.94 149 ASP B N 1
ATOM 8855 C CA . ASP B 1 149 ? -20.609 44.781 15.031 1 94.94 149 ASP B CA 1
ATOM 8856 C C . ASP B 1 149 ? -21.156 45.094 16.422 1 94.94 149 ASP B C 1
ATOM 8858 O O . ASP B 1 149 ? -21.188 44.188 17.281 1 94.94 149 ASP B O 1
ATOM 8862 N N . ALA B 1 150 ? -21.703 46.25 16.594 1 93 150 ALA B N 1
ATOM 8863 C CA . ALA B 1 150 ? -22.234 46.656 17.891 1 93 150 ALA B CA 1
ATOM 8864 C C . ALA B 1 150 ? -23.703 46.25 18.031 1 93 150 ALA B C 1
ATOM 8866 O O . ALA B 1 150 ? -24.312 46.469 19.078 1 93 150 ALA B O 1
ATOM 8867 N N . GLY B 1 151 ? -24.25 45.656 17.078 1 86.75 151 GLY B N 1
ATOM 8868 C CA . GLY B 1 151 ? -25.641 45.219 17.109 1 86.75 151 GLY B CA 1
ATOM 8869 C C . GLY B 1 151 ? -26.578 46.25 16.469 1 86.75 151 GLY B C 1
ATOM 8870 O O . GLY B 1 151 ? -26.219 47.406 16.312 1 86.75 151 GLY B O 1
ATOM 8871 N N . ALA B 1 152 ? -27.75 45.906 16.125 1 82.44 152 ALA B N 1
ATOM 8872 C CA . ALA B 1 152 ? -28.828 46.75 15.578 1 82.44 152 ALA B CA 1
ATOM 8873 C C . ALA B 1 152 ? -28.359 47.5 14.328 1 82.44 152 ALA B C 1
ATOM 8875 O O . ALA B 1 152 ? -28.688 48.688 14.156 1 82.44 152 ALA B O 1
ATOM 8876 N N . GLY B 1 153 ? -27.406 46.875 13.562 1 82.56 153 GLY B N 1
ATOM 8877 C CA . GLY B 1 153 ? -26.984 47.438 12.289 1 82.56 153 GLY B CA 1
ATOM 8878 C C . GLY B 1 153 ? -25.891 48.5 12.43 1 82.56 153 GLY B C 1
ATOM 8879 O O . GLY B 1 153 ? -25.484 49.125 11.445 1 82.56 153 GLY B O 1
ATOM 8880 N N . LYS B 1 154 ? -25.406 48.75 13.602 1 92.19 154 LYS B N 1
ATOM 8881 C CA . LYS B 1 154 ? -24.344 49.719 13.82 1 92.19 154 LYS B CA 1
ATOM 8882 C C . LYS B 1 154 ? -22.969 49.062 13.719 1 92.19 154 LYS B C 1
ATOM 8884 O O . LYS B 1 154 ? -22.594 48.25 14.562 1 92.19 154 LYS B O 1
ATOM 8889 N N . HIS B 1 155 ? -22.297 49.5 12.672 1 95.81 155 HIS B N 1
ATOM 8890 C CA . HIS B 1 155 ? -21 48.906 12.391 1 95.81 155 HIS B CA 1
ATOM 8891 C C . HIS B 1 155 ? -19.891 49.969 12.469 1 95.81 155 HIS B C 1
ATOM 8893 O O . HIS B 1 155 ? -20.047 51.094 11.992 1 95.81 155 HIS B O 1
ATOM 8899 N N . PHE B 1 156 ? -18.859 49.625 13.172 1 96.94 156 PHE B N 1
ATOM 8900 C CA . PHE B 1 156 ? -17.672 50.438 13.227 1 96.94 156 PHE B CA 1
ATOM 8901 C C . PHE B 1 156 ? -16.547 49.844 12.406 1 96.94 156 PHE B C 1
ATOM 8903 O O . PHE B 1 156 ? -16.172 48.688 12.609 1 96.94 156 PHE B O 1
ATOM 8910 N N . TYR B 1 157 ? -16.016 50.5 11.477 1 96.31 157 TYR B N 1
ATOM 8911 C CA . TYR B 1 157 ? -14.953 50 10.602 1 96.31 157 TYR B CA 1
ATOM 8912 C C . TYR B 1 157 ? -13.602 50.594 10.992 1 96.31 157 TYR B C 1
ATOM 8914 O O . TYR B 1 157 ? -13.531 51.688 11.547 1 96.31 157 TYR B O 1
ATOM 8922 N N . VAL B 1 158 ? -12.586 49.906 10.766 1 94.94 158 VAL B N 1
ATOM 8923 C CA . VAL B 1 158 ? -11.234 50.438 10.914 1 94.94 158 VAL B CA 1
ATOM 8924 C C . VAL B 1 158 ? -11.008 51.562 9.922 1 94.94 158 VAL B C 1
ATOM 8926 O O . VAL B 1 158 ? -11.703 51.656 8.906 1 94.94 158 VAL B O 1
ATOM 8929 N N . ASP B 1 159 ? -10.117 52.469 10.289 1 93.75 159 ASP B N 1
ATOM 8930 C CA . ASP B 1 159 ? -9.703 53.594 9.445 1 93.75 159 ASP B CA 1
ATOM 8931 C C . ASP B 1 159 ? -10.852 54.594 9.242 1 93.75 159 ASP B C 1
ATOM 8933 O O . ASP B 1 159 ? -10.875 55.312 8.258 1 93.75 159 ASP B O 1
ATOM 8937 N N . GLU B 1 160 ? -11.852 54.5 10.07 1 95.25 160 GLU B N 1
ATOM 8938 C CA . GLU B 1 160 ? -12.938 55.469 10.062 1 95.25 160 GLU B CA 1
ATOM 8939 C C . GLU B 1 160 ? -12.984 56.25 11.367 1 95.25 160 GLU B C 1
ATOM 8941 O O . GLU B 1 160 ? -12.75 55.688 12.445 1 95.25 160 GLU B O 1
ATOM 8946 N N . LEU B 1 161 ? -13.336 57.5 11.164 1 95.94 161 LEU B N 1
ATOM 8947 C CA . LEU B 1 161 ? -13.516 58.312 12.352 1 95.94 161 LEU B CA 1
ATOM 8948 C C . LEU B 1 161 ? -14.727 57.875 13.156 1 95.94 161 LEU B C 1
ATOM 8950 O O . LEU B 1 161 ? -15.773 57.562 12.586 1 95.94 161 LEU B O 1
ATOM 8954 N N . ALA B 1 162 ? -14.531 57.781 14.445 1 97.06 162 ALA B N 1
ATOM 8955 C CA . ALA B 1 162 ? -15.594 57.438 15.383 1 97.06 162 ALA B CA 1
ATOM 8956 C C . ALA B 1 162 ? -15.5 58.25 16.656 1 97.06 162 ALA B C 1
ATOM 8958 O O . ALA B 1 162 ? -14.508 58.969 16.875 1 97.06 162 ALA B O 1
ATOM 8959 N N . LYS B 1 163 ? -16.562 58.219 17.375 1 97 163 LYS B N 1
ATOM 8960 C CA . LYS B 1 163 ? -16.609 59 18.609 1 97 163 LYS B CA 1
ATOM 8961 C C . LYS B 1 163 ? -16.953 58.094 19.797 1 97 163 LYS B C 1
ATOM 8963 O O . LYS B 1 163 ? -17.828 57.25 19.703 1 97 163 LYS B O 1
ATOM 8968 N N . LEU B 1 164 ? -16.25 58.344 20.844 1 97.25 164 LEU B N 1
ATOM 8969 C CA . LEU B 1 164 ? -16.484 57.594 22.078 1 97.25 164 LEU B CA 1
ATOM 8970 C C . LEU B 1 164 ? -17.609 58.25 22.891 1 97.25 164 LEU B C 1
ATOM 8972 O O . LEU B 1 164 ? -17.969 59.406 22.641 1 97.25 164 LEU B O 1
ATOM 8976 N N . GLN B 1 165 ? -18.047 57.562 23.812 1 95.56 165 GLN B N 1
ATOM 8977 C CA . GLN B 1 165 ? -19.094 58.062 24.703 1 95.56 165 GLN B CA 1
ATOM 8978 C C . GLN B 1 165 ? -18.609 59.281 25.484 1 95.56 165 GLN B C 1
ATOM 8980 O O . GLN B 1 165 ? -19.391 60.156 25.797 1 95.56 165 GLN B O 1
ATOM 8985 N N . ASN B 1 166 ? -17.297 59.344 25.75 1 94.5 166 ASN B N 1
ATOM 8986 C CA . ASN B 1 166 ? -16.734 60.469 26.516 1 94.5 166 ASN B CA 1
ATOM 8987 C C . ASN B 1 166 ? -16.484 61.688 25.609 1 94.5 166 ASN B C 1
ATOM 8989 O O . ASN B 1 166 ? -15.953 62.688 26.062 1 94.5 166 ASN B O 1
ATOM 8993 N N . GLY B 1 167 ? -16.734 61.5 24.328 1 92.81 167 GLY B N 1
ATOM 8994 C CA . GLY B 1 167 ? -16.641 62.625 23.422 1 92.81 167 GLY B CA 1
ATOM 8995 C C . GLY B 1 167 ? -15.375 62.625 22.594 1 92.81 167 GLY B C 1
ATOM 8996 O O . GLY B 1 167 ? -15.266 63.375 21.609 1 92.81 167 GLY B O 1
ATOM 8997 N N . THR B 1 168 ? -14.531 61.75 22.953 1 95.31 168 THR B N 1
ATOM 8998 C CA . THR B 1 168 ? -13.25 61.688 22.266 1 95.31 168 THR B CA 1
ATOM 8999 C C . THR B 1 168 ? -13.414 61.062 20.875 1 95.31 168 THR B C 1
ATOM 9001 O O . THR B 1 168 ? -14.133 60.094 20.719 1 95.31 168 THR B O 1
ATOM 9004 N N . PHE B 1 169 ? -12.734 61.719 19.938 1 96.25 169 PHE B N 1
ATOM 9005 C CA . PHE B 1 169 ? -12.734 61.156 18.578 1 96.25 169 PHE B CA 1
ATOM 9006 C C . PHE B 1 169 ? -11.555 60.219 18.375 1 96.25 169 PHE B C 1
ATOM 9008 O O . PHE B 1 169 ? -10.453 60.469 18.859 1 96.25 169 PHE B O 1
ATOM 9015 N N . VAL B 1 170 ? -11.836 59.062 17.719 1 96.94 170 VAL B N 1
ATOM 9016 C CA . VAL B 1 170 ? -10.781 58.062 17.516 1 96.94 170 VAL B CA 1
ATOM 9017 C C . VAL B 1 170 ? -10.898 57.469 16.109 1 96.94 170 VAL B C 1
ATOM 9019 O O . VAL B 1 170 ? -11.953 57.562 15.477 1 96.94 170 VAL B O 1
ATOM 9022 N N . ILE B 1 171 ? -9.82 56.906 15.633 1 96.19 171 ILE B N 1
ATOM 9023 C CA . ILE B 1 171 ? -9.773 56.094 14.422 1 96.19 171 ILE B CA 1
ATOM 9024 C C . ILE B 1 171 ? -9.266 54.688 14.766 1 96.19 171 ILE B C 1
ATOM 9026 O O . ILE B 1 171 ? -8.062 54.469 14.906 1 96.19 171 ILE B O 1
ATOM 9030 N N . PRO B 1 172 ? -10.195 53.75 14.844 1 95.62 172 PRO B N 1
ATOM 9031 C CA . PRO B 1 172 ? -9.742 52.375 15.086 1 95.62 172 PRO B CA 1
ATOM 9032 C C . PRO B 1 172 ? -8.852 51.844 13.977 1 95.62 172 PRO B C 1
ATOM 9034 O O . PRO B 1 172 ? -9.125 52.062 12.789 1 95.62 172 PRO B O 1
ATOM 9037 N N . ILE B 1 173 ? -7.785 51.062 14.328 1 93.88 173 ILE B N 1
ATOM 9038 C CA . ILE B 1 173 ? -6.848 50.531 13.344 1 93.88 173 ILE B CA 1
ATOM 9039 C C . ILE B 1 173 ? -6.91 49.031 13.344 1 93.88 173 ILE B C 1
ATOM 9041 O O . ILE B 1 173 ? -6.574 48.375 12.352 1 93.88 173 ILE B O 1
ATOM 9045 N N . ARG B 1 174 ? -7.176 48.406 14.508 1 95.38 174 ARG B N 1
ATOM 9046 C CA . ARG B 1 174 ? -7.242 46.969 14.648 1 95.38 174 ARG B CA 1
ATOM 9047 C C . ARG B 1 174 ? -8.18 46.562 15.789 1 95.38 174 ARG B C 1
ATOM 9049 O O . ARG B 1 174 ? -8.148 47.156 16.859 1 95.38 174 ARG B O 1
ATOM 9056 N N . TRP B 1 175 ? -8.992 45.656 15.422 1 96.81 175 TRP B N 1
ATOM 9057 C CA . TRP B 1 175 ? -9.828 45.062 16.469 1 96.81 175 TRP B CA 1
ATOM 9058 C C . TRP B 1 175 ? -9.109 43.906 17.172 1 96.81 175 TRP B C 1
ATOM 9060 O O . TRP B 1 175 ? -8.438 43.094 16.516 1 96.81 175 TRP B O 1
ATOM 9070 N N . VAL B 1 176 ? -9.188 43.812 18.484 1 96.69 176 VAL B N 1
ATOM 9071 C CA . VAL B 1 176 ? -8.484 42.812 19.266 1 96.69 176 VAL B CA 1
ATOM 9072 C C . VAL B 1 176 ? -9.359 42.375 20.438 1 96.69 176 VAL B C 1
ATOM 9074 O O . VAL B 1 176 ? -10.133 43.156 20.984 1 96.69 176 VAL B O 1
ATOM 9077 N N . VAL B 1 177 ? -9.297 41.156 20.734 1 96.81 177 VAL B N 1
ATOM 9078 C CA . VAL B 1 177 ? -10.023 40.656 21.906 1 96.81 177 VAL B CA 1
ATOM 9079 C C . VAL B 1 177 ? -9.117 40.688 23.125 1 96.81 177 VAL B C 1
ATOM 9081 O O . VAL B 1 177 ? -7.988 40.188 23.094 1 96.81 177 VAL B O 1
ATOM 9084 N N . VAL B 1 178 ? -9.602 41.281 24.156 1 95.12 178 VAL B N 1
ATOM 9085 C CA . VAL B 1 178 ? -8.906 41.375 25.438 1 95.12 178 VAL B CA 1
ATOM 9086 C C . VAL B 1 178 ? -9.844 40.906 26.547 1 95.12 178 VAL B C 1
ATOM 9088 O O . VAL B 1 178 ? -10.93 41.469 26.719 1 95.12 178 VAL B O 1
ATOM 9091 N N . HIS B 1 179 ? -9.469 39.969 27.281 1 92.19 179 HIS B N 1
ATOM 9092 C CA . HIS B 1 179 ? -10.242 39.406 28.391 1 92.19 179 HIS B CA 1
ATOM 9093 C C . HIS B 1 179 ? -11.664 39.094 27.953 1 92.19 179 HIS B C 1
ATOM 9095 O O . HIS B 1 179 ? -12.633 39.469 28.625 1 92.19 179 HIS B O 1
ATOM 9101 N N . GLY B 1 180 ? -11.758 38.594 26.766 1 90 180 GLY B N 1
ATOM 9102 C CA . GLY B 1 180 ? -13.039 38.094 26.281 1 90 180 GLY B CA 1
ATOM 9103 C C . GLY B 1 180 ? -13.891 39.188 25.656 1 90 180 GLY B C 1
ATOM 9104 O O . GLY B 1 180 ? -14.953 38.906 25.094 1 90 180 GLY B O 1
ATOM 9105 N N . GLU B 1 181 ? -13.438 40.438 25.719 1 94.25 181 GLU B N 1
ATOM 9106 C CA . GLU B 1 181 ? -14.172 41.562 25.141 1 94.25 181 GLU B CA 1
ATOM 9107 C C . GLU B 1 181 ? -13.43 42.156 23.938 1 94.25 181 GLU B C 1
ATOM 9109 O O . GLU B 1 181 ? -12.195 42.062 23.859 1 94.25 181 GLU B O 1
ATOM 9114 N N . VAL B 1 182 ? -14.258 42.781 23.109 1 96.88 182 VAL B N 1
ATOM 9115 C CA . VAL B 1 182 ? -13.641 43.344 21.906 1 96.88 182 VAL B CA 1
ATOM 9116 C C . VAL B 1 182 ? -13.117 44.75 22.203 1 96.88 182 VAL B C 1
ATOM 9118 O O . VAL B 1 182 ? -13.836 45.562 22.781 1 96.88 182 VAL B O 1
ATOM 9121 N N . HIS B 1 183 ? -11.891 44.906 21.922 1 97.12 183 HIS B N 1
ATOM 9122 C CA . HIS B 1 183 ? -11.211 46.188 22 1 97.12 183 HIS B CA 1
ATOM 9123 C C . HIS B 1 183 ? -10.711 46.625 20.641 1 97.12 183 HIS B C 1
ATOM 9125 O O . HIS B 1 183 ? -10.875 45.906 19.641 1 97.12 183 HIS B O 1
ATOM 9131 N N . ALA B 1 184 ? -10.164 47.906 20.531 1 96.62 184 ALA B N 1
ATOM 9132 C CA . ALA B 1 184 ? -9.523 48.406 19.312 1 96.62 184 ALA B CA 1
ATOM 9133 C C . ALA B 1 184 ? -8.25 49.156 19.625 1 96.62 184 ALA B C 1
ATOM 9135 O O . ALA B 1 184 ? -8.195 49.906 20.609 1 96.62 184 ALA B O 1
ATOM 9136 N N . ASP B 1 185 ? -7.242 48.844 18.938 1 95.12 185 ASP B N 1
ATOM 9137 C CA . ASP B 1 185 ? -6.156 49.812 18.828 1 95.12 185 ASP B CA 1
ATOM 9138 C C . ASP B 1 185 ? -6.57 51.031 17.984 1 95.12 185 ASP B C 1
ATOM 9140 O O . ASP B 1 185 ? -7.062 50.844 16.875 1 95.12 185 ASP B O 1
ATOM 9144 N N . ALA B 1 186 ? -6.477 52.219 18.578 1 96.25 186 ALA B N 1
ATOM 9145 C CA . ALA B 1 186 ? -7 53.375 17.844 1 96.25 186 ALA B CA 1
ATOM 9146 C C . ALA B 1 186 ? -6.082 54.594 18 1 96.25 186 ALA B C 1
ATOM 9148 O O . ALA B 1 186 ? -5.293 54.656 18.953 1 96.25 186 ALA B O 1
ATOM 9149 N N . PHE B 1 187 ? -6.219 55.469 17.078 1 95.56 187 PHE B N 1
ATOM 9150 C CA . PHE B 1 187 ? -5.578 56.781 17.156 1 95.56 187 PHE B CA 1
ATOM 9151 C C . PHE B 1 187 ? -6.562 57.844 17.641 1 95.56 187 PHE B C 1
ATOM 9153 O O . PHE B 1 187 ? -7.742 57.812 17.281 1 95.56 187 PHE B O 1
ATOM 9160 N N . THR B 1 188 ? -6.094 58.719 18.391 1 95.62 188 THR B N 1
ATOM 9161 C CA . THR B 1 188 ? -6.949 59.812 18.844 1 95.62 188 THR B CA 1
ATOM 9162 C C . THR B 1 188 ? -6.965 60.938 17.812 1 95.62 188 THR B C 1
ATOM 9164 O O . THR B 1 188 ? -5.965 61.188 17.141 1 95.62 188 THR B O 1
ATOM 9167 N N . VAL B 1 189 ? -8.094 61.562 17.766 1 96.25 189 VAL B N 1
ATOM 9168 C CA . VAL B 1 189 ? -8.266 62.688 16.844 1 96.25 189 VAL B CA 1
ATOM 9169 C C . VAL B 1 189 ? -8.75 63.906 17.609 1 96.25 189 VAL B C 1
ATOM 9171 O O . VAL B 1 189 ? -9.656 63.812 18.438 1 96.25 189 VAL B O 1
ATOM 9174 N N . THR B 1 190 ? -8.148 65.062 17.375 1 94.12 190 THR B N 1
ATOM 9175 C CA . THR B 1 190 ? -8.578 66.312 17.953 1 94.12 190 THR B CA 1
ATOM 9176 C C . THR B 1 190 ? -9.133 67.25 16.875 1 94.12 190 THR B C 1
ATOM 9178 O O . THR B 1 190 ? -8.531 67.375 15.805 1 94.12 190 THR B O 1
ATOM 9181 N N . ILE B 1 191 ? -10.281 67.688 17.109 1 92.62 191 ILE B N 1
ATOM 9182 C CA . ILE B 1 191 ? -10.914 68.625 16.219 1 92.62 191 ILE B CA 1
ATOM 9183 C C . ILE B 1 191 ? -10.953 70 16.875 1 92.62 191 ILE B C 1
ATOM 9185 O O . ILE B 1 191 ? -11.562 70.188 17.922 1 92.62 191 ILE B O 1
ATOM 9189 N N . ASP B 1 192 ? -10.391 71 16.266 1 89.62 192 ASP B N 1
ATOM 9190 C CA . ASP B 1 192 ? -10.32 72.312 16.859 1 89.62 192 ASP B CA 1
ATOM 9191 C C . ASP B 1 192 ? -11.586 73.125 16.562 1 89.62 192 ASP B C 1
ATOM 9193 O O . ASP B 1 192 ? -12.492 72.625 15.883 1 89.62 192 ASP B O 1
ATOM 9197 N N . GLN B 1 193 ? -11.648 74.375 17.062 1 87.38 193 GLN B N 1
ATOM 9198 C CA . GLN B 1 193 ? -12.82 75.25 16.953 1 87.38 193 GLN B CA 1
ATOM 9199 C C . GLN B 1 193 ? -13.094 75.625 15.5 1 87.38 193 GLN B C 1
ATOM 9201 O O . GLN B 1 193 ? -14.242 75.938 15.133 1 87.38 193 GLN B O 1
ATOM 9206 N N . SER B 1 194 ? -12.07 75.562 14.68 1 88.69 194 SER B N 1
ATOM 9207 C CA . SER B 1 194 ? -12.227 75.938 13.266 1 88.69 194 SER B CA 1
ATOM 9208 C C . SER B 1 194 ? -12.688 74.688 12.461 1 88.69 194 SER B C 1
ATOM 9210 O O . SER B 1 194 ? -12.961 74.812 11.266 1 88.69 194 SER B O 1
ATOM 9212 N N . GLY B 1 195 ? -12.719 73.625 13.148 1 89.5 195 GLY B N 1
ATOM 9213 C CA . GLY B 1 195 ? -13.164 72.438 12.469 1 89.5 195 GLY B CA 1
ATOM 9214 C C . GLY B 1 195 ? -12.031 71.625 11.859 1 89.5 195 GLY B C 1
ATOM 9215 O O . GLY B 1 195 ? -12.266 70.688 11.07 1 89.5 195 GLY B O 1
ATOM 9216 N N . MET B 1 196 ? -10.773 72 12.164 1 92.62 196 MET B N 1
ATOM 9217 C CA . MET B 1 196 ? -9.609 71.312 11.656 1 92.62 196 MET B CA 1
ATOM 9218 C C . MET B 1 196 ? -9.281 70.062 12.539 1 92.62 196 MET B C 1
ATOM 9220 O O . MET B 1 196 ? -9.172 70.188 13.758 1 92.62 196 MET B O 1
ATOM 9224 N N . ALA B 1 197 ? -9.164 68.875 11.852 1 94.69 197 ALA B N 1
ATOM 9225 C CA . ALA B 1 197 ? -8.898 67.625 12.586 1 94.69 197 ALA B CA 1
ATOM 9226 C C . ALA B 1 197 ? -7.418 67.312 12.523 1 94.69 197 ALA B C 1
ATOM 9228 O O . ALA B 1 197 ? -6.77 67.438 11.492 1 94.69 197 ALA B O 1
ATOM 9229 N N . SER B 1 198 ? -6.82 66.875 13.641 1 94.56 198 SER B N 1
ATOM 9230 C CA . SER B 1 198 ? -5.461 66.375 13.75 1 94.56 198 SER B CA 1
ATOM 9231 C C . SER B 1 198 ? -5.445 64.938 14.375 1 94.56 198 SER B C 1
ATOM 9233 O O . SER B 1 198 ? -6.156 64.688 15.344 1 94.56 198 SER B O 1
ATOM 9235 N N . VAL B 1 199 ? -4.664 64 13.711 1 94.44 199 VAL B N 1
ATOM 9236 C CA . VAL B 1 199 ? -4.59 62.625 14.172 1 94.44 199 VAL B CA 1
ATOM 9237 C C . VAL B 1 199 ? -3.293 62.406 14.945 1 94.44 199 VAL B C 1
ATOM 9239 O O . VAL B 1 199 ? -2.209 62.719 14.453 1 94.44 199 VAL B O 1
ATOM 9242 N N . ASN B 1 200 ? -3.328 61.938 16.109 1 92.81 200 ASN B N 1
ATOM 9243 C CA . ASN B 1 200 ? -2.154 61.531 16.859 1 92.81 200 ASN B CA 1
ATOM 9244 C C . ASN B 1 200 ? -1.788 60.062 16.562 1 92.81 200 ASN B C 1
ATOM 9246 O O . ASN B 1 200 ? -2.129 59.188 17.328 1 92.81 200 ASN B O 1
ATOM 9250 N N . ASP B 1 201 ? -1.013 59.875 15.547 1 88.88 201 ASP B N 1
ATOM 9251 C CA . ASP B 1 201 ? -0.729 58.5 15.094 1 88.88 201 ASP B CA 1
ATOM 9252 C C . ASP B 1 201 ? 0.635 58.031 15.586 1 88.88 201 ASP B C 1
ATOM 9254 O O . ASP B 1 201 ? 1.192 57.062 15.055 1 88.88 201 ASP B O 1
ATOM 9258 N N . ALA B 1 202 ? 1.235 58.781 16.547 1 86.56 202 ALA B N 1
ATOM 9259 C CA . ALA B 1 202 ? 2.518 58.375 17.125 1 86.56 202 ALA B CA 1
ATOM 9260 C C . ALA B 1 202 ? 2.348 57.188 18.047 1 86.56 202 ALA B C 1
ATOM 9262 O O . ALA B 1 202 ? 3.217 56.312 18.109 1 86.56 202 ALA B O 1
ATOM 9263 N N . GLU B 1 203 ? 1.255 57.219 18.75 1 88.44 203 GLU B N 1
ATOM 9264 C CA . GLU B 1 203 ? 0.984 56.125 19.672 1 88.44 203 GLU B CA 1
ATOM 9265 C C . GLU B 1 203 ? -0.485 55.719 19.625 1 88.44 203 GLU B C 1
ATOM 9267 O O . GLU B 1 203 ? -1.373 56.562 19.609 1 88.44 203 GLU B O 1
ATOM 9272 N N . SER B 1 204 ? -0.674 54.438 19.547 1 92.31 204 SER B N 1
ATOM 9273 C CA . SER B 1 204 ? -2.051 53.969 19.562 1 92.31 204 SER B CA 1
ATOM 9274 C C . SER B 1 204 ? -2.557 53.781 20.984 1 92.31 204 SER B C 1
ATOM 9276 O O . SER B 1 204 ? -1.771 53.531 21.906 1 92.31 204 SER B O 1
ATOM 9278 N N . ILE B 1 205 ? -3.84 53.969 21.156 1 93.88 205 ILE B N 1
ATOM 9279 C CA . ILE B 1 205 ? -4.477 53.719 22.438 1 93.88 205 ILE B CA 1
ATOM 9280 C C . ILE B 1 205 ? -5.414 52.531 22.359 1 93.88 205 ILE B C 1
ATOM 9282 O O . ILE B 1 205 ? -5.895 52.188 21.266 1 93.88 205 ILE B O 1
ATOM 9286 N N . ASP B 1 206 ? -5.598 51.938 23.516 1 94.88 206 ASP B N 1
ATOM 9287 C CA . ASP B 1 206 ? -6.543 50.844 23.625 1 94.88 206 ASP B CA 1
ATOM 9288 C C . ASP B 1 206 ? -7.918 51.344 24.062 1 94.88 206 ASP B C 1
ATOM 9290 O O . ASP B 1 206 ? -8.047 51.969 25.109 1 94.88 206 ASP B O 1
ATOM 9294 N N . ILE B 1 207 ? -8.914 51.062 23.281 1 96.5 207 ILE B N 1
ATOM 9295 C CA . ILE B 1 207 ? -10.266 51.5 23.625 1 96.5 207 ILE B CA 1
ATOM 9296 C C . ILE B 1 207 ? -11.188 50.281 23.672 1 96.5 207 ILE B C 1
ATOM 9298 O O . ILE B 1 207 ? -11.039 49.344 22.859 1 96.5 207 ILE B O 1
ATOM 9302 N N . GLU B 1 208 ? -12.125 50.281 24.547 1 96.69 208 GLU B N 1
ATOM 9303 C CA . GLU B 1 208 ? -13.18 49.281 24.547 1 96.69 208 GLU B CA 1
ATOM 9304 C C . GLU B 1 208 ? -14.18 49.5 23.422 1 96.69 208 GLU B C 1
ATOM 9306 O O . GLU B 1 208 ? -14.664 50.625 23.25 1 96.69 208 GLU B O 1
ATOM 9311 N N . ALA B 1 209 ? -14.484 48.562 22.719 1 96.56 209 ALA B N 1
ATOM 9312 C CA . ALA B 1 209 ? -15.398 48.688 21.594 1 96.56 209 ALA B CA 1
ATOM 9313 C C . ALA B 1 209 ? -16.766 49.188 22.047 1 96.56 209 ALA B C 1
ATOM 9315 O O . ALA B 1 209 ? -17.438 49.938 21.328 1 96.56 209 ALA B O 1
ATOM 9316 N N . ASN B 1 210 ? -17.172 48.75 23.188 1 94.06 210 ASN B N 1
ATOM 9317 C CA . ASN B 1 210 ? -18.484 49.125 23.703 1 94.06 210 ASN B CA 1
ATOM 9318 C C . ASN B 1 210 ? -18.547 50.594 24.062 1 94.06 210 ASN B C 1
ATOM 9320 O O . ASN B 1 210 ? -19.641 51.156 24.25 1 94.06 210 ASN B O 1
ATOM 9324 N N . ALA B 1 211 ? -17.422 51.25 24.172 1 95.75 211 ALA B N 1
ATOM 9325 C CA . ALA B 1 211 ? -17.359 52.688 24.484 1 95.75 211 ALA B CA 1
ATOM 9326 C C . ALA B 1 211 ? -17.641 53.531 23.234 1 95.75 211 ALA B C 1
ATOM 9328 O O . ALA B 1 211 ? -17.875 54.75 23.344 1 95.75 211 ALA B O 1
ATOM 9329 N N . LEU B 1 212 ? -17.688 52.875 22.125 1 96.31 212 LEU B N 1
ATOM 9330 C CA . LEU B 1 212 ? -17.953 53.625 20.891 1 96.31 212 LEU B CA 1
ATOM 9331 C C . LEU B 1 212 ? -19.422 53.969 20.781 1 96.31 212 LEU B C 1
ATOM 9333 O O . LEU B 1 212 ? -20.297 53.156 21.078 1 96.31 212 LEU B O 1
ATOM 9337 N N . CYS B 1 213 ? -19.688 55.156 20.344 1 94.5 213 CYS B N 1
ATOM 9338 C CA . CYS B 1 213 ? -21.078 55.625 20.328 1 94.5 213 CYS B CA 1
ATOM 9339 C C . CYS B 1 213 ? -21.484 56.031 18.906 1 94.5 213 CYS B C 1
ATOM 9341 O O . CYS B 1 213 ? -22.594 55.688 18.469 1 94.5 213 CYS B O 1
ATOM 9343 N N . TYR B 1 214 ? -20.688 56.875 18.203 1 95.5 214 TYR B N 1
ATOM 9344 C CA . TYR B 1 214 ? -21 57.281 16.844 1 95.5 214 TYR B CA 1
ATOM 9345 C C . TYR B 1 214 ? -19.984 56.75 15.844 1 95.5 214 TYR B C 1
ATOM 9347 O O . TYR B 1 214 ? -18.781 56.969 16 1 95.5 214 TYR B O 1
ATOM 9355 N N . ASN B 1 215 ? -20.578 56.062 14.859 1 96.06 215 ASN B N 1
ATOM 9356 C CA . ASN B 1 215 ? -19.688 55.656 13.766 1 96.06 215 ASN B CA 1
ATOM 9357 C C . ASN B 1 215 ? -19.578 56.75 12.703 1 96.06 215 ASN B C 1
ATOM 9359 O O . ASN B 1 215 ? -20.078 57.844 12.891 1 96.06 215 ASN B O 1
ATOM 9363 N N . TYR B 1 216 ? -18.875 56.5 11.703 1 95.56 216 TYR B N 1
ATOM 9364 C CA . TYR B 1 216 ? -18.594 57.5 10.695 1 95.56 216 TYR B CA 1
ATOM 9365 C C . TYR B 1 216 ? -19.875 58.031 10.078 1 95.56 216 TYR B C 1
ATOM 9367 O O . TYR B 1 216 ? -20.031 59.25 9.867 1 95.56 216 TYR B O 1
ATOM 9375 N N . HIS B 1 217 ? -20.828 57.188 9.836 1 94.06 217 HIS B N 1
ATOM 9376 C CA . HIS B 1 217 ? -22.078 57.594 9.219 1 94.06 217 HIS B CA 1
ATOM 9377 C C . HIS B 1 217 ? -22.938 58.406 10.188 1 94.06 217 HIS B C 1
ATOM 9379 O O . HIS B 1 217 ? -23.625 59.344 9.781 1 94.06 217 HIS B O 1
ATOM 9385 N N . ASP B 1 218 ? -22.906 58.031 11.391 1 94.75 218 ASP B N 1
ATOM 9386 C CA . ASP B 1 218 ? -23.609 58.812 12.406 1 94.75 218 ASP B CA 1
ATOM 9387 C C . ASP B 1 218 ? -23.062 60.219 12.477 1 94.75 218 ASP B C 1
ATOM 9389 O O . ASP B 1 218 ? -23.844 61.188 12.609 1 94.75 218 ASP B O 1
ATOM 9393 N N . LEU B 1 219 ? -21.828 60.281 12.406 1 95.38 219 LEU B N 1
ATOM 9394 C CA . LEU B 1 219 ? -21.188 61.594 12.484 1 95.38 219 LEU B CA 1
ATOM 9395 C C . LEU B 1 219 ? -21.516 62.438 11.25 1 95.38 219 LEU B C 1
ATOM 9397 O O . LEU B 1 219 ? -21.688 63.656 11.352 1 95.38 219 LEU B O 1
ATOM 9401 N N . ALA B 1 220 ? -21.531 61.812 10.188 1 94.56 220 ALA B N 1
ATOM 9402 C CA . ALA B 1 220 ? -21.891 62.5 8.961 1 94.56 220 ALA B CA 1
ATOM 9403 C C . ALA B 1 220 ? -23.328 63 9.023 1 94.56 220 ALA B C 1
ATOM 9405 O O . ALA B 1 220 ? -23.625 64.125 8.57 1 94.56 220 ALA B O 1
ATOM 9406 N N . GLU B 1 221 ? -24.141 62.188 9.508 1 94.38 221 GLU B N 1
ATOM 9407 C CA . GLU B 1 221 ? -25.547 62.562 9.641 1 94.38 221 GLU B CA 1
ATOM 9408 C C . GLU B 1 221 ? -25.703 63.719 10.641 1 94.38 221 GLU B C 1
ATOM 9410 O O . GLU B 1 221 ? -26.547 64.625 10.445 1 94.38 221 GLU B O 1
ATOM 9415 N N . ALA B 1 222 ? -24.875 63.688 11.641 1 93.69 222 ALA B N 1
ATOM 9416 C CA . ALA B 1 222 ? -24.938 64.75 12.672 1 93.69 222 ALA B CA 1
ATOM 9417 C C . ALA B 1 222 ? -24.156 65.938 12.25 1 93.69 222 ALA B C 1
ATOM 9419 O O . ALA B 1 222 ? -24.141 67 12.961 1 93.69 222 ALA B O 1
ATOM 9420 N N . LYS B 1 223 ? -23.453 66 11.188 1 91 223 LYS B N 1
ATOM 9421 C CA . LYS B 1 223 ? -22.672 67.062 10.625 1 91 223 LYS B CA 1
ATOM 9422 C C . LYS B 1 223 ? -21.562 67.5 11.57 1 91 223 LYS B C 1
ATOM 9424 O O . LYS B 1 223 ? -21.328 68.688 11.789 1 91 223 LYS B O 1
ATOM 9429 N N . VAL B 1 224 ? -21.031 66.438 12.148 1 90.5 224 VAL B N 1
ATOM 9430 C CA . VAL B 1 224 ? -19.953 66.688 13.102 1 90.5 224 VAL B CA 1
ATOM 9431 C C . VAL B 1 224 ? -18.609 66.312 12.508 1 90.5 224 VAL B C 1
ATOM 9433 O O . VAL B 1 224 ? -17.594 66.25 13.195 1 90.5 224 VAL B O 1
ATOM 9436 N N . LEU B 1 225 ? -18.578 65.875 11.289 1 93.31 225 LEU B N 1
ATOM 9437 C CA . LEU B 1 225 ? -17.328 65.562 10.625 1 93.31 225 LEU B CA 1
ATOM 9438 C C . LEU B 1 225 ? -16.438 66.75 10.461 1 93.31 225 LEU B C 1
ATOM 9440 O O . LEU B 1 225 ? -16.938 67.875 10.289 1 93.31 225 LEU B O 1
ATOM 9444 N N . PRO B 1 226 ? -15.227 66.562 10.531 1 92.81 226 PRO B N 1
ATOM 9445 C CA . PRO B 1 226 ? -14.344 67.688 10.367 1 92.81 226 PRO B CA 1
ATOM 9446 C C . PRO B 1 226 ? -14.414 68.312 8.969 1 92.81 226 PRO B C 1
ATOM 9448 O O . PRO B 1 226 ? -14.617 67.562 7.988 1 92.81 226 PRO B O 1
ATOM 9451 N N . HIS B 1 227 ? -14.219 69.688 8.93 1 89.31 227 HIS B N 1
ATOM 9452 C CA . HIS B 1 227 ? -14.266 70.375 7.652 1 89.31 227 HIS B CA 1
ATOM 9453 C C . HIS B 1 227 ? -12.945 70.312 6.902 1 89.31 227 HIS B C 1
ATOM 9455 O O . HIS B 1 227 ? -12.906 70.438 5.68 1 89.31 227 HIS B O 1
ATOM 9461 N N . SER B 1 228 ? -11.891 70.25 7.75 1 91.56 228 SER B N 1
ATOM 9462 C CA . SER B 1 228 ? -10.555 70.125 7.168 1 91.56 228 SER B CA 1
ATOM 9463 C C . SER B 1 228 ? -9.641 69.312 8.047 1 91.56 228 SER B C 1
ATOM 9465 O O . SER B 1 228 ? -9.953 69 9.219 1 91.56 228 SER B O 1
ATOM 9467 N N . TRP B 1 229 ? -8.602 68.688 7.418 1 94.06 229 TRP B N 1
ATOM 9468 C CA . TRP B 1 229 ? -7.594 67.875 8.109 1 94.06 229 TRP B CA 1
ATOM 9469 C C . TRP B 1 229 ? -6.219 68.5 8.023 1 94.06 229 TRP B C 1
ATOM 9471 O O . TRP B 1 229 ? -5.918 69.188 7.047 1 94.06 229 TRP B O 1
ATOM 9481 N N . ASP B 1 230 ? -5.426 68.438 9 1 91.44 230 ASP B N 1
ATOM 9482 C CA . ASP B 1 230 ? -4.102 69.062 8.984 1 91.44 230 ASP B CA 1
ATOM 9483 C C . ASP B 1 230 ? -3.201 68.375 7.945 1 91.44 230 ASP B C 1
ATOM 9485 O O . ASP B 1 230 ? -3.568 67.375 7.355 1 91.44 230 ASP B O 1
ATOM 9489 N N . GLU B 1 231 ? -2.084 68.875 7.691 1 88.75 231 GLU B N 1
ATOM 9490 C CA . GLU B 1 231 ? -1.176 68.438 6.629 1 88.75 231 GLU B CA 1
ATOM 9491 C C . GLU B 1 231 ? -0.684 67.062 6.852 1 88.75 231 GLU B C 1
ATOM 9493 O O . GLU B 1 231 ? -0.542 66.25 5.902 1 88.75 231 GLU B O 1
ATOM 9498 N N . ARG B 1 232 ? -0.528 66.688 8.039 1 89.06 232 ARG B N 1
ATOM 9499 C CA . ARG B 1 232 ? -0.04 65.375 8.367 1 89.06 232 ARG B CA 1
ATOM 9500 C C . ARG B 1 232 ? -1.109 64.312 8.102 1 89.06 232 ARG B C 1
ATOM 9502 O O . ARG B 1 232 ? -0.823 63.281 7.516 1 89.06 232 ARG B O 1
ATOM 9509 N N . ALA B 1 233 ? -2.189 64.562 8.531 1 89.12 233 ALA B N 1
ATOM 9510 C CA . ALA B 1 233 ? -3.305 63.656 8.32 1 89.12 233 ALA B CA 1
ATOM 9511 C C . ALA B 1 233 ? -3.59 63.469 6.836 1 89.12 233 ALA B C 1
ATOM 9513 O O . ALA B 1 233 ? -3.928 62.375 6.395 1 89.12 233 ALA B O 1
ATOM 9514 N N . THR B 1 234 ? -3.438 64.438 6.078 1 88 234 THR B N 1
ATOM 9515 C CA . THR B 1 234 ? -3.668 64.375 4.641 1 88 234 THR B CA 1
ATOM 9516 C C . THR B 1 234 ? -2.551 63.625 3.945 1 88 234 THR B C 1
ATOM 9518 O O . THR B 1 234 ? -2.801 62.906 2.98 1 88 234 THR B O 1
ATOM 9521 N N . SER B 1 235 ? -1.412 63.844 4.465 1 86.62 235 SER B N 1
ATOM 9522 C CA . SER B 1 235 ? -0.271 63.125 3.885 1 86.62 235 SER B CA 1
ATOM 9523 C C . SER B 1 235 ? -0.391 61.625 4.082 1 86.62 235 SER B C 1
ATOM 9525 O O . SER B 1 235 ? 0.042 60.844 3.23 1 86.62 235 SER B O 1
ATOM 9527 N N . TRP B 1 236 ? -1.044 61.219 5.184 1 85.19 236 TRP B N 1
ATOM 9528 C CA . TRP B 1 236 ? -1.211 59.812 5.484 1 85.19 236 TRP B CA 1
ATOM 9529 C C . TRP B 1 236 ? -2.52 59.281 4.906 1 85.19 236 TRP B C 1
ATOM 9531 O O . TRP B 1 236 ? -2.881 58.125 5.133 1 85.19 236 TRP B O 1
ATOM 9541 N N . ARG B 1 237 ? -3.242 60.156 4.258 1 86.06 237 ARG B N 1
ATOM 9542 C CA . ARG B 1 237 ? -4.43 59.844 3.471 1 86.06 237 ARG B CA 1
ATOM 9543 C C . ARG B 1 237 ? -5.57 59.375 4.367 1 86.06 237 ARG B C 1
ATOM 9545 O O . ARG B 1 237 ? -6.359 58.5 3.969 1 86.06 237 ARG B O 1
ATOM 9552 N N . TYR B 1 238 ? -5.641 59.781 5.566 1 89.69 238 TYR B N 1
ATOM 9553 C CA . TYR B 1 238 ? -6.727 59.406 6.465 1 89.69 238 TYR B CA 1
ATOM 9554 C C . TYR B 1 238 ? -8.078 59.812 5.891 1 89.69 238 TYR B C 1
ATOM 9556 O O . TYR B 1 238 ? -8.992 58.969 5.797 1 89.69 238 TYR B O 1
ATOM 9564 N N . PRO B 1 239 ? -8.164 61.094 5.422 1 89.12 239 PRO B N 1
ATOM 9565 C CA . PRO B 1 239 ? -9.469 61.5 4.902 1 89.12 239 PRO B CA 1
ATOM 9566 C C . PRO B 1 239 ? -9.875 60.719 3.646 1 89.12 239 PRO B C 1
ATOM 9568 O O . PRO B 1 239 ? -11.062 60.469 3.443 1 89.12 239 PRO B O 1
ATOM 9571 N N . GLU B 1 240 ? -8.922 60.281 2.904 1 87.31 240 GLU B N 1
ATOM 9572 C CA . GLU B 1 240 ? -9.211 59.562 1.667 1 87.31 240 GLU B CA 1
ATOM 9573 C C . GLU B 1 240 ? -9.68 58.156 1.951 1 87.31 240 GLU B C 1
ATOM 9575 O O . GLU B 1 240 ? -10.398 57.562 1.146 1 87.31 240 GLU B O 1
ATOM 9580 N N . ASN B 1 241 ? -9.305 57.688 2.982 1 89.19 241 ASN B N 1
ATOM 9581 C CA . ASN B 1 241 ? -9.641 56.312 3.338 1 89.19 241 ASN B CA 1
ATOM 9582 C C . ASN B 1 241 ? -10.984 56.219 4.051 1 89.19 241 ASN B C 1
ATOM 9584 O O . ASN B 1 241 ? -11.445 55.125 4.383 1 89.19 241 ASN B O 1
ATOM 9588 N N . MET B 1 242 ? -11.602 57.438 4.25 1 91.31 242 MET B N 1
ATOM 9589 C CA . MET B 1 242 ? -12.906 57.469 4.906 1 91.31 242 MET B CA 1
ATOM 9590 C C . MET B 1 242 ? -14.008 57.844 3.922 1 91.31 242 MET B C 1
ATOM 9592 O O . MET B 1 242 ? -13.867 58.812 3.176 1 91.31 242 MET B O 1
ATOM 9596 N N . PRO B 1 243 ? -14.953 57.125 3.834 1 92 243 PRO B N 1
ATOM 9597 C CA . PRO B 1 243 ? -15.281 55.875 4.566 1 92 243 PRO B CA 1
ATOM 9598 C C . PRO B 1 243 ? -14.508 54.656 4.059 1 92 243 PRO B C 1
ATOM 9600 O O . PRO B 1 243 ? -14.039 54.656 2.918 1 92 243 PRO B O 1
ATOM 9603 N N . ASN B 1 244 ? -14.32 53.719 4.938 1 93.88 244 ASN B N 1
ATOM 9604 C CA . ASN B 1 244 ? -13.672 52.469 4.543 1 93.88 244 ASN B CA 1
ATOM 9605 C C . ASN B 1 244 ? -14.375 51.844 3.346 1 93.88 244 ASN B C 1
ATOM 9607 O O . ASN B 1 244 ? -15.594 51.656 3.359 1 93.88 244 ASN B O 1
ATOM 9611 N N . HIS B 1 245 ? -13.633 51.562 2.32 1 91.88 245 HIS B N 1
ATOM 9612 C CA . HIS B 1 245 ? -14.195 51.031 1.082 1 91.88 245 HIS B CA 1
ATOM 9613 C C . HIS B 1 245 ? -14.93 49.719 1.326 1 91.88 245 HIS B C 1
ATOM 9615 O O . HIS B 1 245 ? -15.844 49.344 0.576 1 91.88 245 HIS B O 1
ATOM 9621 N N . LEU B 1 246 ? -14.633 48.969 2.379 1 94.75 246 LEU B N 1
ATOM 9622 C CA . LEU B 1 246 ? -15.227 47.688 2.68 1 94.75 246 LEU B CA 1
ATOM 9623 C C . LEU B 1 246 ? -16.656 47.844 3.174 1 94.75 246 LEU B C 1
ATOM 9625 O O . LEU B 1 246 ? -17.438 46.875 3.166 1 94.75 246 LEU B O 1
ATOM 9629 N N . ARG B 1 247 ? -17 49.031 3.617 1 93 247 ARG B N 1
ATOM 9630 C CA . ARG B 1 247 ? -18.375 49.281 4.02 1 93 247 ARG B CA 1
ATOM 9631 C C . ARG B 1 247 ? -19.344 49.094 2.854 1 93 247 ARG B C 1
ATOM 9633 O O . ARG B 1 247 ? -20.422 48.5 3.023 1 93 247 ARG B O 1
ATOM 9640 N N . GLU B 1 248 ? -18.906 49.562 1.721 1 92.25 248 GLU B N 1
ATOM 9641 C CA . GLU B 1 248 ? -19.734 49.406 0.522 1 92.25 248 GLU B CA 1
ATOM 9642 C C . GLU B 1 248 ? -19.781 47.938 0.091 1 92.25 248 GLU B C 1
ATOM 9644 O O . GLU B 1 248 ? -20.844 47.438 -0.336 1 92.25 248 GLU B O 1
ATOM 9649 N N . VAL B 1 249 ? -18.625 47.281 0.242 1 94.56 249 VAL B N 1
ATOM 9650 C CA . VAL B 1 249 ? -18.5 45.875 -0.147 1 94.56 249 VAL B CA 1
ATOM 9651 C C . VAL B 1 249 ? -19.391 45 0.746 1 94.56 249 VAL B C 1
ATOM 9653 O O . VAL B 1 249 ? -19.953 44 0.291 1 94.56 249 VAL B O 1
ATOM 9656 N N . ALA B 1 250 ? -19.594 45.375 2.004 1 95.12 250 ALA B N 1
ATOM 9657 C CA . ALA B 1 250 ? -20.344 44.594 2.994 1 95.12 250 ALA B CA 1
ATOM 9658 C C . ALA B 1 250 ? -21.844 44.781 2.824 1 95.12 250 ALA B C 1
ATOM 9660 O O . ALA B 1 250 ? -22.641 44 3.332 1 95.12 250 ALA B O 1
ATOM 9661 N N . GLN B 1 251 ? -22.281 45.812 2.154 1 92.44 251 GLN B N 1
ATOM 9662 C CA . GLN B 1 251 ? -23.688 46.094 1.847 1 92.44 251 GLN B CA 1
ATOM 9663 C C . GLN B 1 251 ? -24.547 46.031 3.102 1 92.44 251 GLN B C 1
ATOM 9665 O O . GLN B 1 251 ? -25.609 45.406 3.098 1 92.44 251 GLN B O 1
ATOM 9670 N N . GLY B 1 252 ? -24.031 46.469 4.195 1 91.62 252 GLY B N 1
ATOM 9671 C CA . GLY B 1 252 ? -24.812 46.562 5.418 1 91.62 252 GLY B CA 1
ATOM 9672 C C . GLY B 1 252 ? -24.703 45.312 6.293 1 91.62 252 GLY B C 1
ATOM 9673 O O . GLY B 1 252 ? -25.156 45.312 7.441 1 91.62 252 GLY B O 1
ATOM 9674 N N . ASP B 1 253 ? -24.125 44.219 5.824 1 94.75 253 ASP B N 1
ATOM 9675 C CA . ASP B 1 253 ? -23.938 43 6.609 1 94.75 253 ASP B CA 1
ATOM 9676 C C . ASP B 1 253 ? -22.609 43.031 7.375 1 94.75 253 ASP B C 1
ATOM 9678 O O . ASP B 1 253 ? -21.688 43.75 6.984 1 94.75 253 ASP B O 1
ATOM 9682 N N . PRO B 1 254 ? -22.578 42.25 8.508 1 96 254 PRO B N 1
ATOM 9683 C CA . PRO B 1 254 ? -21.25 42.094 9.133 1 96 254 PRO B CA 1
ATOM 9684 C C . PRO B 1 254 ? -20.25 41.438 8.203 1 96 254 PRO B C 1
ATOM 9686 O O . PRO B 1 254 ? -20.578 40.5 7.484 1 96 254 PRO B O 1
ATOM 9689 N N . LEU B 1 255 ? -19.047 41.969 8.172 1 97.12 255 LEU B N 1
ATOM 9690 C CA . LEU B 1 255 ? -17.984 41.5 7.297 1 97.12 255 LEU B CA 1
ATOM 9691 C C . LEU B 1 255 ? -16.781 41 8.109 1 97.12 255 LEU B C 1
ATOM 9693 O O . LEU B 1 255 ? -16.266 41.75 8.945 1 97.12 255 LEU B O 1
ATOM 9697 N N . TYR B 1 256 ? -16.344 39.75 7.895 1 97.62 256 TYR B N 1
ATOM 9698 C CA . TYR B 1 256 ? -15.219 39.188 8.609 1 97.62 256 TYR B CA 1
ATOM 9699 C C . TYR B 1 256 ? -14.211 38.594 7.641 1 97.62 256 TYR B C 1
ATOM 9701 O O . TYR B 1 256 ? -14.469 38.5 6.438 1 97.62 256 TYR B O 1
ATOM 9709 N N . THR B 1 257 ? -13.039 38.219 8.156 1 97.75 257 THR B N 1
ATOM 9710 C CA . THR B 1 257 ? -12.008 37.562 7.367 1 97.75 257 THR B CA 1
ATOM 9711 C C . THR B 1 257 ? -11.805 36.125 7.836 1 97.75 257 THR B C 1
ATOM 9713 O O . THR B 1 257 ? -11.656 35.875 9.031 1 97.75 257 THR B O 1
ATOM 9716 N N . SER B 1 258 ? -11.898 35.156 6.934 1 98.19 258 SER B N 1
ATOM 9717 C CA . SER B 1 258 ? -11.523 33.781 7.176 1 98.19 258 SER B CA 1
ATOM 9718 C C . SER B 1 258 ? -10.133 33.469 6.613 1 98.19 258 SER B C 1
ATOM 9720 O O . SER B 1 258 ? -9.875 33.719 5.434 1 98.19 258 SER B O 1
ATOM 9722 N N . PHE B 1 259 ? -9.266 33 7.5 1 98 259 PHE B N 1
ATOM 9723 C CA . PHE B 1 259 ? -7.922 32.594 7.086 1 98 259 PHE B CA 1
ATOM 9724 C C . PHE B 1 259 ? -7.844 31.109 6.832 1 98 259 PHE B C 1
ATOM 9726 O O . PHE B 1 259 ? -8.477 30.312 7.535 1 98 259 PHE B O 1
ATOM 9733 N N . VAL B 1 260 ? -7.102 30.719 5.789 1 97.56 260 VAL B N 1
ATOM 9734 C CA . VAL B 1 260 ? -6.953 29.297 5.492 1 97.56 260 VAL B CA 1
ATOM 9735 C C . VAL B 1 260 ? -5.473 28.953 5.359 1 97.56 260 VAL B C 1
ATOM 9737 O O . VAL B 1 260 ? -4.672 29.781 4.914 1 97.56 260 VAL B O 1
ATOM 9740 N N . ASP B 1 261 ? -5.055 27.797 5.852 1 97.06 261 ASP B N 1
ATOM 9741 C CA . ASP B 1 261 ? -3.76 27.203 5.52 1 97.06 261 ASP B CA 1
ATOM 9742 C C . ASP B 1 261 ? -3.857 26.328 4.27 1 97.06 261 ASP B C 1
ATOM 9744 O O . ASP B 1 261 ? -4.773 25.516 4.145 1 97.06 261 ASP B O 1
ATOM 9748 N N . TYR B 1 262 ? -2.992 26.578 3.311 1 97.44 262 TYR B N 1
ATOM 9749 C CA . TYR B 1 262 ? -2.949 25.828 2.062 1 97.44 262 TYR B CA 1
ATOM 9750 C C . TYR B 1 262 ? -1.841 24.781 2.1 1 97.44 262 TYR B C 1
ATOM 9752 O O . TYR B 1 262 ? -0.659 25.125 2.178 1 97.44 262 TYR B O 1
ATOM 9760 N N . PHE B 1 263 ? -2.203 23.516 2.051 1 96.5 263 PHE B N 1
ATOM 9761 C CA . PHE B 1 263 ? -1.253 22.422 2.057 1 96.5 263 PHE B CA 1
ATOM 9762 C C . PHE B 1 263 ? -1.164 21.766 0.679 1 96.5 263 PHE B C 1
ATOM 9764 O O . PHE B 1 263 ? -2.186 21.406 0.093 1 96.5 263 PHE B O 1
ATOM 9771 N N . GLY B 1 264 ? 0.08 21.641 0.084 1 95.12 264 GLY B N 1
ATOM 9772 C CA . GLY B 1 264 ? 0.327 20.938 -1.167 1 95.12 264 GLY B CA 1
ATOM 9773 C C . GLY B 1 264 ? 1.37 19.844 -1.043 1 95.12 264 GLY B C 1
ATOM 9774 O O . GLY B 1 264 ? 2.371 20.016 -0.344 1 95.12 264 GLY B O 1
ATOM 9775 N N . ASP B 1 265 ? 1.038 18.688 -1.653 1 91.56 265 ASP B N 1
ATOM 9776 C CA . ASP B 1 265 ? 1.999 17.578 -1.607 1 91.56 265 ASP B CA 1
ATOM 9777 C C . ASP B 1 265 ? 1.765 16.609 -2.752 1 91.56 265 ASP B C 1
ATOM 9779 O O . ASP B 1 265 ? 0.716 16.641 -3.398 1 91.56 265 ASP B O 1
ATOM 9783 N N . ASP B 1 266 ? 2.826 15.859 -3.102 1 93 266 ASP B N 1
ATOM 9784 C CA . ASP B 1 266 ? 2.658 14.766 -4.059 1 93 266 ASP B CA 1
ATOM 9785 C C . ASP B 1 266 ? 2.414 13.445 -3.342 1 93 266 ASP B C 1
ATOM 9787 O O . ASP B 1 266 ? 3.09 13.125 -2.361 1 93 266 ASP B O 1
ATOM 9791 N N . VAL B 1 267 ? 1.452 12.727 -3.744 1 93.12 267 VAL B N 1
ATOM 9792 C CA . VAL B 1 267 ? 1.057 11.469 -3.113 1 93.12 267 VAL B CA 1
ATOM 9793 C C . VAL B 1 267 ? 0.68 10.445 -4.184 1 93.12 267 VAL B C 1
ATOM 9795 O O . VAL B 1 267 ? 0.285 10.82 -5.293 1 93.12 267 VAL B O 1
ATOM 9798 N N . SER B 1 268 ? 0.901 9.148 -3.871 1 91.88 268 SER B N 1
ATOM 9799 C CA . SER B 1 268 ? 0.463 8.109 -4.793 1 91.88 268 SER B CA 1
ATOM 9800 C C . SER B 1 268 ? -1.029 7.828 -4.645 1 91.88 268 SER B C 1
ATOM 9802 O O . SER B 1 268 ? -1.536 7.715 -3.525 1 91.88 268 SER B O 1
ATOM 9804 N N . GLY B 1 269 ? -1.665 7.703 -5.758 1 91.62 269 GLY B N 1
ATOM 9805 C CA . GLY B 1 269 ? -3.078 7.359 -5.73 1 91.62 269 GLY B CA 1
ATOM 9806 C C . GLY B 1 269 ? -3.328 5.867 -5.609 1 91.62 269 GLY B C 1
ATOM 9807 O O . GLY B 1 269 ? -4.477 5.434 -5.496 1 91.62 269 GLY B O 1
ATOM 9808 N N . ASN B 1 270 ? -2.242 5.039 -5.562 1 85.38 270 ASN B N 1
ATOM 9809 C CA . ASN B 1 270 ? -2.352 3.586 -5.473 1 85.38 270 ASN B CA 1
ATOM 9810 C C . ASN B 1 270 ? -1.969 3.078 -4.086 1 85.38 270 ASN B C 1
ATOM 9812 O O . ASN B 1 270 ? -1.225 3.74 -3.361 1 85.38 270 ASN B O 1
ATOM 9816 N N . HIS B 1 271 ? -2.594 1.914 -3.777 1 75.25 271 HIS B N 1
ATOM 9817 C CA . HIS B 1 271 ? -2.141 1.208 -2.584 1 75.25 271 HIS B CA 1
ATOM 9818 C C . HIS B 1 271 ? -0.921 0.343 -2.883 1 75.25 271 HIS B C 1
ATOM 9820 O O . HIS B 1 271 ? -0.108 0.079 -1.995 1 75.25 271 HIS B O 1
ATOM 9826 N N . SER B 1 272 ? -0.841 0.028 -4.125 1 71.62 272 SER B N 1
ATOM 9827 C CA . SER B 1 272 ? 0.258 -0.837 -4.543 1 71.62 272 SER B CA 1
ATOM 9828 C C . SER B 1 272 ? 1.572 -0.068 -4.609 1 71.62 272 SER B C 1
ATOM 9830 O O . SER B 1 272 ? 1.592 1.154 -4.449 1 71.62 272 SER B O 1
ATOM 9832 N N . LYS B 1 273 ? 2.572 -0.789 -4.918 1 69.88 273 LYS B N 1
ATOM 9833 C CA . LYS B 1 273 ? 3.906 -0.203 -5.012 1 69.88 273 LYS B CA 1
ATOM 9834 C C . LYS B 1 273 ? 4.066 0.601 -6.301 1 69.88 273 LYS B C 1
ATOM 9836 O O . LYS B 1 273 ? 4.961 1.439 -6.406 1 69.88 273 LYS B O 1
ATOM 9841 N N . SER B 1 274 ? 3.146 0.356 -7.215 1 76.75 274 SER B N 1
ATOM 9842 C CA . SER B 1 274 ? 3.213 1.129 -8.453 1 76.75 274 SER B CA 1
ATOM 9843 C C . SER B 1 274 ? 2.852 2.59 -8.211 1 76.75 274 SER B C 1
ATOM 9845 O O . SER B 1 274 ? 1.789 2.891 -7.66 1 76.75 274 SER B O 1
ATOM 9847 N N . TRP B 1 275 ? 3.723 3.428 -8.547 1 81.12 275 TRP B N 1
ATOM 9848 C CA . TRP B 1 275 ? 3.576 4.852 -8.266 1 81.12 275 TRP B CA 1
ATOM 9849 C C . TRP B 1 275 ? 2.551 5.492 -9.195 1 81.12 275 TRP B C 1
ATOM 9851 O O . TRP B 1 275 ? 2.604 5.297 -10.406 1 81.12 275 TRP B O 1
ATOM 9861 N N . ASN B 1 276 ? 1.495 6.027 -8.688 1 88.06 276 ASN B N 1
ATOM 9862 C CA . ASN B 1 276 ? 0.486 6.859 -9.336 1 88.06 276 ASN B CA 1
ATOM 9863 C C . ASN B 1 276 ? 0.441 8.258 -8.727 1 88.06 276 ASN B C 1
ATOM 9865 O O . ASN B 1 276 ? -0.399 8.547 -7.875 1 88.06 276 ASN B O 1
ATOM 9869 N N . LYS B 1 277 ? 1.278 9.117 -9.234 1 92.44 277 LYS B N 1
ATOM 9870 C CA . LYS B 1 277 ? 1.537 10.414 -8.617 1 92.44 277 LYS B CA 1
ATOM 9871 C C . LYS B 1 277 ? 0.33 11.336 -8.75 1 92.44 277 LYS B C 1
ATOM 9873 O O . LYS B 1 277 ? -0.23 11.484 -9.836 1 92.44 277 LYS B O 1
ATOM 9878 N N . HIS B 1 278 ? -0.092 11.93 -7.719 1 95.94 278 HIS B N 1
ATOM 9879 C CA . HIS B 1 278 ? -1.087 12.992 -7.645 1 95.94 278 HIS B CA 1
ATOM 9880 C C . HIS B 1 278 ? -0.562 14.188 -6.852 1 95.94 278 HIS B C 1
ATOM 9882 O O . HIS B 1 278 ? 0.039 14.008 -5.789 1 95.94 278 HIS B O 1
ATOM 9888 N N . TRP B 1 279 ? -0.716 15.414 -7.391 1 97.44 279 TRP B N 1
ATOM 9889 C CA . TRP B 1 279 ? -0.529 16.641 -6.617 1 97.44 279 TRP B CA 1
ATOM 9890 C C . TRP B 1 279 ? -1.803 17 -5.867 1 97.44 279 TRP B C 1
ATOM 9892 O O . TRP B 1 279 ? -2.803 17.391 -6.477 1 97.44 279 TRP B O 1
ATOM 9902 N N . ASN B 1 280 ? -1.73 16.859 -4.531 1 97.56 280 ASN B N 1
ATOM 9903 C CA . ASN B 1 280 ? -2.906 17.109 -3.707 1 97.56 280 ASN B CA 1
ATOM 9904 C C . ASN B 1 280 ? -2.814 18.453 -3.006 1 97.56 280 ASN B C 1
ATOM 9906 O O . ASN B 1 280 ? -1.735 18.859 -2.568 1 97.56 280 ASN B O 1
ATOM 9910 N N . ALA B 1 281 ? -3.936 19.125 -2.934 1 97.94 281 ALA B N 1
ATOM 9911 C CA . ALA B 1 281 ? -4.062 20.359 -2.162 1 97.94 281 ALA B CA 1
ATOM 9912 C C . ALA B 1 281 ? -5.176 20.25 -1.126 1 97.94 281 ALA B C 1
ATOM 9914 O O . ALA B 1 281 ? -6.293 19.844 -1.446 1 97.94 281 ALA B O 1
ATOM 9915 N N . TYR B 1 282 ? -4.848 20.5 0.128 1 97.62 282 TYR B N 1
ATOM 9916 C CA . TYR B 1 282 ? -5.793 20.531 1.239 1 97.62 282 TYR B CA 1
ATOM 9917 C C . TYR B 1 282 ? -5.824 21.922 1.889 1 97.62 282 TYR B C 1
ATOM 9919 O O . TYR B 1 282 ? -4.895 22.703 1.717 1 97.62 282 TYR B O 1
ATOM 9927 N N . VAL B 1 283 ? -6.957 22.203 2.588 1 97 283 VAL B N 1
ATOM 9928 C CA . VAL B 1 283 ? -7.074 23.469 3.305 1 97 283 VAL B CA 1
ATOM 9929 C C . VAL B 1 283 ? -7.664 23.219 4.691 1 97 283 VAL B C 1
ATOM 9931 O O . VAL B 1 283 ? -8.422 22.266 4.891 1 97 283 VAL B O 1
ATOM 9934 N N . THR B 1 284 ? -7.25 23.984 5.637 1 96.88 284 THR B N 1
ATOM 9935 C CA . THR B 1 284 ? -7.852 24.047 6.961 1 96.88 284 THR B CA 1
ATOM 9936 C C . THR B 1 284 ? -8.266 25.469 7.301 1 96.88 284 THR B C 1
ATOM 9938 O O . THR B 1 284 ? -7.613 26.422 6.883 1 96.88 284 THR B O 1
ATOM 9941 N N . HIS B 1 285 ? -9.391 25.609 7.988 1 97.94 285 HIS B N 1
ATOM 9942 C CA . HIS B 1 285 ? -9.898 26.891 8.438 1 97.94 285 HIS B CA 1
ATOM 9943 C C . HIS B 1 285 ? -9.195 27.359 9.703 1 97.94 285 HIS B C 1
ATOM 9945 O O . HIS B 1 285 ? -9.516 26.891 10.805 1 97.94 285 HIS B O 1
ATOM 9951 N N . ARG B 1 286 ? -8.352 28.344 9.594 1 97.06 286 ARG B N 1
ATOM 9952 C CA . ARG B 1 286 ? -7.426 28.672 10.672 1 97.06 286 ARG B CA 1
ATOM 9953 C C . ARG B 1 286 ? -8.094 29.547 11.727 1 97.06 286 ARG B C 1
ATOM 9955 O O . ARG B 1 286 ? -7.508 29.812 12.773 1 97.06 286 ARG B O 1
ATOM 9962 N N . ASN B 1 287 ? -9.367 29.922 11.469 1 98.19 287 ASN B N 1
ATOM 9963 C CA . ASN B 1 287 ? -10.133 30.625 12.492 1 98.19 287 ASN B CA 1
ATOM 9964 C C . ASN B 1 287 ? -10.656 29.672 13.562 1 98.19 287 ASN B C 1
ATOM 9966 O O . ASN B 1 287 ? -11.289 30.094 14.531 1 98.19 287 ASN B O 1
ATOM 9970 N N . LEU B 1 288 ? -10.367 28.359 13.383 1 97.12 288 LEU B N 1
ATOM 9971 C CA . LEU B 1 288 ? -10.766 27.344 14.344 1 97.12 288 LEU B CA 1
ATOM 9972 C C . LEU B 1 288 ? -9.609 27 15.281 1 97.12 288 LEU B C 1
ATOM 9974 O O . LEU B 1 288 ? -8.438 27.109 14.898 1 97.12 288 LEU B O 1
ATOM 9978 N N . PRO B 1 289 ? -9.953 26.609 16.516 1 95.19 289 PRO B N 1
ATOM 9979 C CA . PRO B 1 289 ? -8.891 26.234 17.453 1 95.19 289 PRO B CA 1
ATOM 9980 C C . PRO B 1 289 ? -8.117 25 17 1 95.19 289 PRO B C 1
ATOM 9982 O O . PRO B 1 289 ? -8.672 24.141 16.312 1 95.19 289 PRO B O 1
ATOM 9985 N N . ARG B 1 290 ? -6.922 24.906 17.438 1 93.38 290 ARG B N 1
ATOM 9986 C CA . ARG B 1 290 ? -6.02 23.828 17.062 1 93.38 290 ARG B CA 1
ATOM 9987 C C . ARG B 1 290 ? -6.613 22.469 17.422 1 93.38 290 ARG B C 1
ATOM 9989 O O . ARG B 1 290 ? -6.438 21.5 16.688 1 93.38 290 ARG B O 1
ATOM 9996 N N . GLU B 1 291 ? -7.273 22.328 18.531 1 89.94 291 GLU B N 1
ATOM 9997 C CA . GLU B 1 291 ? -7.859 21.078 18.984 1 89.94 291 GLU B CA 1
ATOM 9998 C C . GLU B 1 291 ? -8.828 20.5 17.953 1 89.94 291 GLU B C 1
ATOM 10000 O O . GLU B 1 291 ? -8.914 19.297 17.781 1 89.94 291 GLU B O 1
ATOM 10005 N N . LEU B 1 292 ? -9.562 21.359 17.266 1 91.94 292 LEU B N 1
ATOM 10006 C CA . LEU B 1 292 ? -10.469 20.922 16.219 1 91.94 292 LEU B CA 1
ATOM 10007 C C . LEU B 1 292 ? -9.711 20.594 14.938 1 91.94 292 LEU B C 1
ATOM 10009 O O . LEU B 1 292 ? -10.031 19.609 14.258 1 91.94 292 LEU B O 1
ATOM 10013 N N . LEU B 1 293 ? -8.711 21.453 14.68 1 93.19 293 LEU B N 1
ATOM 10014 C CA . LEU B 1 293 ? -7.988 21.312 13.414 1 93.19 293 LEU B CA 1
ATOM 10015 C C . LEU B 1 293 ? -7.176 20.016 13.391 1 93.19 293 LEU B C 1
ATOM 10017 O O . LEU B 1 293 ? -6.758 19.562 12.328 1 93.19 293 LEU B O 1
ATOM 10021 N N . GLN B 1 294 ? -6.984 19.453 14.523 1 88.69 294 GLN B N 1
ATOM 10022 C CA . GLN B 1 294 ? -6.258 18.188 14.594 1 88.69 294 GLN B CA 1
ATOM 10023 C C . GLN B 1 294 ? -7.156 17.016 14.227 1 88.69 294 GLN B C 1
ATOM 10025 O O . GLN B 1 294 ? -6.668 15.914 13.961 1 88.69 294 GLN B O 1
ATOM 10030 N N . GLN B 1 295 ? -8.406 17.281 14.086 1 89.88 295 GLN B N 1
ATOM 10031 C CA . GLN B 1 295 ? -9.336 16.25 13.633 1 89.88 295 GLN B CA 1
ATOM 10032 C C . GLN B 1 295 ? -9.391 16.188 12.109 1 89.88 295 GLN B C 1
ATOM 10034 O O . GLN B 1 295 ? -9.438 17.234 11.445 1 89.88 295 GLN B O 1
ATOM 10039 N N . GLU B 1 296 ? -9.469 15 11.672 1 90.81 296 GLU B N 1
ATOM 10040 C CA . GLU B 1 296 ? -9.562 14.797 10.227 1 90.81 296 GLU B CA 1
ATOM 10041 C C . GLU B 1 296 ? -10.836 15.422 9.664 1 90.81 296 GLU B C 1
ATOM 10043 O O . GLU B 1 296 ? -10.875 15.844 8.508 1 90.81 296 GLU B O 1
ATOM 10048 N N . PHE B 1 297 ? -11.805 15.562 10.531 1 92 297 PHE B N 1
ATOM 10049 C CA . PHE B 1 297 ? -13.109 16.109 10.18 1 92 297 PHE B CA 1
ATOM 10050 C C . PHE B 1 297 ? -12.969 17.531 9.625 1 92 297 PHE B C 1
ATOM 10052 O O . PHE B 1 297 ? -13.766 17.953 8.789 1 92 297 PHE B O 1
ATOM 10059 N N . HIS B 1 298 ? -11.93 18.297 9.969 1 94.88 298 HIS B N 1
ATOM 10060 C CA . HIS B 1 298 ? -11.797 19.703 9.625 1 94.88 298 HIS B CA 1
ATOM 10061 C C . HIS B 1 298 ? -10.703 19.922 8.586 1 94.88 298 HIS B C 1
ATOM 10063 O O . HIS B 1 298 ? -10.289 21.062 8.336 1 94.88 298 HIS B O 1
ATOM 10069 N N . THR B 1 299 ? -10.125 18.859 8.039 1 95.75 299 THR B N 1
ATOM 10070 C CA . THR B 1 299 ? -9.273 18.938 6.863 1 95.75 299 THR B CA 1
ATOM 10071 C C . THR B 1 299 ? -10.102 18.844 5.586 1 95.75 299 THR B C 1
ATOM 10073 O O . THR B 1 299 ? -10.859 17.891 5.398 1 95.75 299 THR B O 1
ATOM 10076 N N . HIS B 1 300 ? -9.969 19.812 4.746 1 97.44 300 HIS B N 1
ATOM 10077 C CA . HIS B 1 300 ? -10.812 19.875 3.561 1 97.44 300 HIS B CA 1
ATOM 10078 C C . HIS B 1 300 ? -9.992 19.672 2.291 1 97.44 300 HIS B C 1
ATOM 10080 O O . HIS B 1 300 ? -8.953 20.297 2.109 1 97.44 300 HIS B O 1
ATOM 10086 N N . PHE B 1 301 ? -10.477 18.781 1.488 1 97.12 301 PHE B N 1
ATOM 10087 C CA . PHE B 1 301 ? -9.875 18.578 0.176 1 97.12 301 PHE B CA 1
ATOM 10088 C C . PHE B 1 301 ? -10.219 19.719 -0.765 1 97.12 301 PHE B C 1
ATOM 10090 O O . PHE B 1 301 ? -11.359 20.172 -0.811 1 97.12 301 PHE B O 1
ATOM 10097 N N . LEU B 1 302 ? -9.242 20.203 -1.511 1 98.19 302 LEU B N 1
ATOM 10098 C CA . LEU B 1 302 ? -9.453 21.281 -2.461 1 98.19 302 LEU B CA 1
ATOM 10099 C C . LEU B 1 302 ? -9.344 20.781 -3.896 1 98.19 302 LEU B C 1
ATOM 10101 O O . LEU B 1 302 ? -10.289 20.906 -4.676 1 98.19 302 LEU B O 1
ATOM 10105 N N . SER B 1 303 ? -8.172 20.25 -4.242 1 98.31 303 SER B N 1
ATOM 10106 C CA . SER B 1 303 ? -7.973 19.781 -5.613 1 98.31 303 SER B CA 1
ATOM 10107 C C . SER B 1 303 ? -6.852 18.75 -5.688 1 98.31 303 SER B C 1
ATOM 10109 O O . SER B 1 303 ? -6.062 18.609 -4.75 1 98.31 303 SER B O 1
ATOM 10111 N N . THR B 1 304 ? -6.855 17.969 -6.734 1 97.88 304 THR B N 1
ATOM 10112 C CA . THR B 1 304 ? -5.805 17.016 -7.066 1 97.88 304 THR B CA 1
ATOM 10113 C C . THR B 1 304 ? -5.59 16.953 -8.578 1 97.88 304 THR B C 1
ATOM 10115 O O . THR B 1 304 ? -6.469 17.344 -9.352 1 97.88 304 THR B O 1
ATOM 10118 N N . SER B 1 305 ? -4.352 16.641 -8.961 1 97.56 305 SER B N 1
ATOM 10119 C CA . SER B 1 305 ? -4.062 16.469 -10.383 1 97.56 305 SER B CA 1
ATOM 10120 C C . SER B 1 305 ? -2.844 15.578 -10.594 1 97.56 305 SER B C 1
ATOM 10122 O O . SER B 1 305 ? -1.899 15.609 -9.805 1 97.56 305 SER B O 1
ATOM 10124 N N . GLN B 1 306 ? -2.934 14.789 -11.578 1 94.44 306 GLN B N 1
ATOM 10125 C CA . GLN B 1 306 ? -1.758 14.023 -11.977 1 94.44 306 GLN B CA 1
ATOM 10126 C C . GLN B 1 306 ? -0.843 14.844 -12.883 1 94.44 306 GLN B C 1
ATOM 10128 O O . GLN B 1 306 ? 0.311 14.469 -13.109 1 94.44 306 GLN B O 1
ATOM 10133 N N . HIS B 1 307 ? -1.357 16.031 -13.328 1 94.12 307 HIS B N 1
ATOM 10134 C CA . HIS B 1 307 ? -0.648 16.781 -14.352 1 94.12 307 HIS B CA 1
ATOM 10135 C C . HIS B 1 307 ? -0.312 18.188 -13.859 1 94.12 307 HIS B C 1
ATOM 10137 O O . HIS B 1 307 ? 0.822 18.656 -14.016 1 94.12 307 HIS B O 1
ATOM 10143 N N . ALA B 1 308 ? -1.299 18.844 -13.25 1 96.94 308 ALA B N 1
ATOM 10144 C CA . ALA B 1 308 ? -1.105 20.203 -12.789 1 96.94 308 ALA B CA 1
ATOM 10145 C C . ALA B 1 308 ? -0.333 20.25 -11.469 1 96.94 308 ALA B C 1
ATOM 10147 O O . ALA B 1 308 ? -0.729 19.594 -10.5 1 96.94 308 ALA B O 1
ATOM 10148 N N . SER B 1 309 ? 0.754 21.016 -11.461 1 96.38 309 SER B N 1
ATOM 10149 C CA . SER B 1 309 ? 1.55 21.172 -10.25 1 96.38 309 SER B CA 1
ATOM 10150 C C . SER B 1 309 ? 0.778 21.922 -9.172 1 96.38 309 SER B C 1
ATOM 10152 O O . SER B 1 309 ? -0.316 22.438 -9.43 1 96.38 309 SER B O 1
ATOM 10154 N N . ILE B 1 310 ? 1.332 21.984 -7.988 1 97.5 310 ILE B N 1
ATOM 10155 C CA . ILE B 1 310 ? 0.701 22.688 -6.871 1 97.5 310 ILE B CA 1
ATOM 10156 C C . ILE B 1 310 ? 0.561 24.172 -7.191 1 97.5 310 ILE B C 1
ATOM 10158 O O . ILE B 1 310 ? -0.451 24.781 -6.859 1 97.5 310 ILE B O 1
ATOM 10162 N N . ALA B 1 311 ? 1.566 24.75 -7.852 1 96.94 311 ALA B N 1
ATOM 10163 C CA . ALA B 1 311 ? 1.51 26.156 -8.219 1 96.94 311 ALA B CA 1
ATOM 10164 C C . ALA B 1 311 ? 0.382 26.422 -9.211 1 96.94 311 ALA B C 1
ATOM 10166 O O . ALA B 1 311 ? -0.317 27.438 -9.109 1 96.94 311 ALA B O 1
ATOM 10167 N N . GLU B 1 312 ? 0.205 25.5 -10.188 1 97.06 312 GLU B N 1
ATOM 10168 C CA . GLU B 1 312 ? -0.885 25.625 -11.148 1 97.06 312 GLU B CA 1
ATOM 10169 C C . GLU B 1 312 ? -2.244 25.578 -10.453 1 97.06 312 GLU B C 1
ATOM 10171 O O . GLU B 1 312 ? -3.139 26.359 -10.766 1 97.06 312 GLU B O 1
ATOM 10176 N N . GLN B 1 313 ? -2.375 24.672 -9.562 1 98 313 GLN B N 1
ATOM 10177 C CA . GLN B 1 313 ? -3.621 24.531 -8.812 1 98 313 GLN B CA 1
ATOM 10178 C C . GLN B 1 313 ? -3.865 25.734 -7.918 1 98 313 GLN B C 1
ATOM 10180 O O . GLN B 1 313 ? -5.004 26.188 -7.762 1 98 313 GLN B O 1
ATOM 10185 N N . PHE B 1 314 ? -2.789 26.25 -7.34 1 98 314 PHE B N 1
ATOM 10186 C CA . PHE B 1 314 ? -2.893 27.406 -6.48 1 98 314 PHE B CA 1
ATOM 10187 C C . PHE B 1 314 ? -3.361 28.625 -7.27 1 98 314 PHE B C 1
ATOM 10189 O O . PHE B 1 314 ? -4.078 29.484 -6.742 1 98 314 PHE B O 1
ATOM 10196 N N . MET B 1 315 ? -2.971 28.75 -8.508 1 97.31 315 MET B N 1
ATOM 10197 C CA . MET B 1 315 ? -3.41 29.859 -9.344 1 97.31 315 MET B CA 1
ATOM 10198 C C . MET B 1 315 ? -4.934 29.891 -9.453 1 97.31 315 MET B C 1
ATOM 10200 O O . MET B 1 315 ? -5.547 30.953 -9.352 1 97.31 315 MET B O 1
ATOM 10204 N N . ALA B 1 316 ? -5.492 28.719 -9.688 1 97.31 316 ALA B N 1
ATOM 10205 C CA . ALA B 1 316 ? -6.949 28.625 -9.742 1 97.31 316 ALA B CA 1
ATOM 10206 C C . ALA B 1 316 ? -7.574 28.984 -8.398 1 97.31 316 ALA B C 1
ATOM 10208 O O . ALA B 1 316 ? -8.594 29.688 -8.344 1 97.31 316 ALA B O 1
ATOM 10209 N N . PHE B 1 317 ? -7.055 28.562 -7.348 1 97.75 317 PHE B N 1
ATOM 10210 C CA . PHE B 1 317 ? -7.492 28.875 -5.992 1 97.75 317 PHE B CA 1
ATOM 10211 C C . PHE B 1 317 ? -7.402 30.359 -5.723 1 97.75 317 PHE B C 1
ATOM 10213 O O . PHE B 1 317 ? -8.328 30.953 -5.164 1 97.75 317 PHE B O 1
ATOM 10220 N N . LYS B 1 318 ? -6.266 30.969 -6.078 1 97.62 318 LYS B N 1
ATOM 10221 C CA . LYS B 1 318 ? -6.023 32.406 -5.895 1 97.62 318 LYS B CA 1
ATOM 10222 C C . LYS B 1 318 ? -7.117 33.219 -6.551 1 97.62 318 LYS B C 1
ATOM 10224 O O . LYS B 1 318 ? -7.59 34.219 -5.969 1 97.62 318 LYS B O 1
ATOM 10229 N N . LYS B 1 319 ? -7.5 32.812 -7.723 1 96.81 319 LYS B N 1
ATOM 10230 C CA . LYS B 1 319 ? -8.547 33.531 -8.43 1 96.81 319 LYS B CA 1
ATOM 10231 C C . LYS B 1 319 ? -9.844 33.562 -7.625 1 96.81 319 LYS B C 1
ATOM 10233 O O . LYS B 1 319 ? -10.5 34.594 -7.52 1 96.81 319 LYS B O 1
ATOM 10238 N N . ILE B 1 320 ? -10.148 32.469 -7.043 1 97.44 320 ILE B N 1
ATOM 10239 C CA . ILE B 1 320 ? -11.352 32.375 -6.227 1 97.44 320 ILE B CA 1
ATOM 10240 C C . ILE B 1 320 ? -11.172 33.156 -4.941 1 97.44 320 ILE B C 1
ATOM 10242 O O . ILE B 1 320 ? -12.078 33.906 -4.527 1 97.44 320 ILE B O 1
ATOM 10246 N N . LEU B 1 321 ? -10.055 33 -4.363 1 97.5 321 LEU B N 1
ATOM 10247 C CA . LEU B 1 321 ? -9.727 33.719 -3.131 1 97.5 321 LEU B CA 1
ATOM 10248 C C . LEU B 1 321 ? -9.859 35.219 -3.316 1 97.5 321 LEU B C 1
ATOM 10250 O O . LEU B 1 321 ? -10.523 35.875 -2.52 1 97.5 321 LEU B O 1
ATOM 10254 N N . GLU B 1 322 ? -9.312 35.781 -4.363 1 96.75 322 GLU B N 1
ATOM 10255 C CA . GLU B 1 322 ? -9.297 37.219 -4.613 1 96.75 322 GLU B CA 1
ATOM 10256 C C . GLU B 1 322 ? -10.688 37.75 -4.996 1 96.75 322 GLU B C 1
ATOM 10258 O O . GLU B 1 322 ? -11.023 38.875 -4.734 1 96.75 322 GLU B O 1
ATOM 10263 N N . SER B 1 323 ? -11.477 36.844 -5.566 1 97.19 323 SER B N 1
ATOM 10264 C CA . SER B 1 323 ? -12.844 37.25 -5.898 1 97.19 323 SER B CA 1
ATOM 10265 C C . SER B 1 323 ? -13.648 37.562 -4.641 1 97.19 323 SER B C 1
ATOM 10267 O O . SER B 1 323 ? -14.57 38.375 -4.688 1 97.19 323 SER B O 1
ATOM 10269 N N . THR B 1 324 ? -13.312 36.969 -3.547 1 97.75 324 THR B N 1
ATOM 10270 C CA . THR B 1 324 ? -14.039 37.219 -2.303 1 97.75 324 THR B CA 1
ATOM 10271 C C . THR B 1 324 ? -13.68 38.562 -1.709 1 97.75 324 THR B C 1
ATOM 10273 O O . THR B 1 324 ? -14.375 39.062 -0.814 1 97.75 324 THR B O 1
ATOM 10276 N N . HIS B 1 325 ? -12.594 39.188 -2.184 1 96 325 HIS B N 1
ATOM 10277 C CA . HIS B 1 325 ? -12.18 40.469 -1.659 1 96 325 HIS B CA 1
ATOM 10278 C C . HIS B 1 325 ? -13.078 41.594 -2.176 1 96 325 HIS B C 1
ATOM 10280 O O . HIS B 1 325 ? -13.266 42.625 -1.495 1 96 325 HIS B O 1
ATOM 10286 N N . THR B 1 326 ? -13.609 41.344 -3.371 1 95.25 326 THR B N 1
ATOM 10287 C CA . THR B 1 326 ? -14.523 42.312 -3.963 1 95.25 326 THR B CA 1
ATOM 10288 C C . THR B 1 326 ? -15.969 41.875 -3.805 1 95.25 326 THR B C 1
ATOM 10290 O O . THR B 1 326 ? -16.875 42.688 -3.717 1 95.25 326 THR B O 1
ATOM 10293 N N . ASN B 1 327 ? -16.094 40.625 -3.809 1 96.81 327 ASN B N 1
ATOM 10294 C CA . ASN B 1 327 ? -17.422 40.031 -3.617 1 96.81 327 ASN B CA 1
ATOM 10295 C C . ASN B 1 327 ? -17.406 38.969 -2.512 1 96.81 327 ASN B C 1
ATOM 10297 O O . ASN B 1 327 ? -17.469 37.781 -2.787 1 96.81 327 ASN B O 1
ATOM 10301 N N . PRO B 1 328 ? -17.438 39.469 -1.285 1 97.88 328 PRO B N 1
ATOM 10302 C CA . PRO B 1 328 ? -17.375 38.5 -0.171 1 97.88 328 PRO B CA 1
ATOM 10303 C C . PRO B 1 328 ? -18.531 37.5 -0.198 1 97.88 328 PRO B C 1
ATOM 10305 O O . PRO B 1 328 ? -19.594 37.781 -0.75 1 97.88 328 PRO B O 1
ATOM 10308 N N . VAL B 1 329 ? -18.312 36.344 0.372 1 97.75 329 VAL B N 1
ATOM 10309 C CA . VAL B 1 329 ? -19.297 35.281 0.374 1 97.75 329 VAL B CA 1
ATOM 10310 C C . VAL B 1 329 ? -20.391 35.562 1.396 1 97.75 329 VAL B C 1
ATOM 10312 O O . VAL B 1 329 ? -20.109 35.875 2.557 1 97.75 329 VAL B O 1
ATOM 10315 N N . VAL B 1 330 ? -21.609 35.562 1.015 1 96.25 330 VAL B N 1
ATOM 10316 C CA . VAL B 1 330 ? -22.75 35.75 1.902 1 96.25 330 VAL B CA 1
ATOM 10317 C C . VAL B 1 330 ? -23.188 34.438 2.488 1 96.25 330 VAL B C 1
ATOM 10319 O O . VAL B 1 330 ? -23.359 33.438 1.757 1 96.25 330 VAL B O 1
ATOM 10322 N N . VAL B 1 331 ? -23.281 34.344 3.754 1 96.56 331 VAL B N 1
ATOM 10323 C CA . VAL B 1 331 ? -23.672 33.094 4.395 1 96.56 331 VAL B CA 1
ATOM 10324 C C . VAL B 1 331 ? -24.531 33.375 5.625 1 96.56 331 VAL B C 1
ATOM 10326 O O . VAL B 1 331 ? -24.438 34.438 6.215 1 96.56 331 VAL B O 1
ATOM 10329 N N . ARG B 1 332 ? -25.344 32.438 5.914 1 95.88 332 ARG B N 1
ATOM 10330 C CA . ARG B 1 332 ? -26.109 32.531 7.152 1 95.88 332 ARG B CA 1
ATOM 10331 C C . ARG B 1 332 ? -25.25 32.156 8.352 1 95.88 332 ARG B C 1
ATOM 10333 O O . ARG B 1 332 ? -24.594 31.094 8.352 1 95.88 332 ARG B O 1
ATOM 10340 N N . ASP B 1 333 ? -25.234 33.031 9.312 1 96.19 333 ASP B N 1
ATOM 10341 C CA . ASP B 1 333 ? -24.547 32.688 10.555 1 96.19 333 ASP B CA 1
ATOM 10342 C C . ASP B 1 333 ? -25.281 31.578 11.297 1 96.19 333 ASP B C 1
ATOM 10344 O O . ASP B 1 333 ? -26.453 31.734 11.656 1 96.19 333 ASP B O 1
ATOM 10348 N N . GLY B 1 334 ? -24.641 30.484 11.531 1 95.44 334 GLY B N 1
ATOM 10349 C CA . GLY B 1 334 ? -25.266 29.312 12.117 1 95.44 334 GLY B CA 1
ATOM 10350 C C . GLY B 1 334 ? -25.781 29.547 13.523 1 95.44 334 GLY B C 1
ATOM 10351 O O . GLY B 1 334 ? -26.656 28.812 14 1 95.44 334 GLY B O 1
ATOM 10352 N N . ILE B 1 335 ? -25.312 30.562 14.219 1 93.19 335 ILE B N 1
ATOM 10353 C CA . ILE B 1 335 ? -25.703 30.828 15.602 1 93.19 335 ILE B CA 1
ATOM 10354 C C . ILE B 1 335 ? -26.797 31.906 15.633 1 93.19 335 ILE B C 1
ATOM 10356 O O . ILE B 1 335 ? -27.859 31.688 16.203 1 93.19 335 ILE B O 1
ATOM 10360 N N . THR B 1 336 ? -26.609 33.062 14.945 1 91.94 336 THR B N 1
ATOM 10361 C CA . THR B 1 336 ? -27.516 34.188 15.039 1 91.94 336 THR B CA 1
ATOM 10362 C C . THR B 1 336 ? -28.625 34.094 14 1 91.94 336 THR B C 1
ATOM 10364 O O . THR B 1 336 ? -29.688 34.688 14.172 1 91.94 336 THR B O 1
ATOM 10367 N N . GLY B 1 337 ? -28.359 33.375 12.898 1 92.31 337 GLY B N 1
ATOM 10368 C CA . GLY B 1 337 ? -29.328 33.25 11.82 1 92.31 337 GLY B CA 1
ATOM 10369 C C . GLY B 1 337 ? -29.297 34.438 10.867 1 92.31 337 GLY B C 1
ATOM 10370 O O . GLY B 1 337 ? -29.938 34.406 9.812 1 92.31 337 GLY B O 1
ATOM 10371 N N . GLU B 1 338 ? -28.453 35.438 11.219 1 92.31 338 GLU B N 1
ATOM 10372 C CA . GLU B 1 338 ? -28.328 36.625 10.375 1 92.31 338 GLU B CA 1
ATOM 10373 C C . GLU B 1 338 ? -27.328 36.406 9.242 1 92.31 338 GLU B C 1
ATOM 10375 O O . GLU B 1 338 ? -26.5 35.5 9.312 1 92.31 338 GLU B O 1
ATOM 10380 N N . ASN B 1 339 ? -27.438 37.25 8.273 1 93.31 339 ASN B N 1
ATOM 10381 C CA . ASN B 1 339 ? -26.484 37.188 7.172 1 93.31 339 ASN B CA 1
ATOM 10382 C C . ASN B 1 339 ? -25.141 37.812 7.566 1 93.31 339 ASN B C 1
ATOM 10384 O O . ASN B 1 339 ? -25.094 38.812 8.258 1 93.31 339 ASN B O 1
ATOM 10388 N N . VAL B 1 340 ? -24.141 37.125 7.23 1 96.12 340 VAL B N 1
ATOM 10389 C CA . VAL B 1 340 ? -22.781 37.594 7.426 1 96.12 340 VAL B CA 1
ATOM 10390 C C . VAL B 1 340 ? -21.969 37.375 6.137 1 96.12 340 VAL B C 1
ATOM 10392 O O . VAL B 1 340 ? -22.344 36.562 5.289 1 96.12 340 VAL B O 1
ATOM 10395 N N . ARG B 1 341 ? -21 38.188 5.941 1 97.56 341 ARG B N 1
ATOM 10396 C CA . ARG B 1 341 ? -20.109 38.062 4.797 1 97.56 341 ARG B CA 1
ATOM 10397 C C . ARG B 1 341 ? -18.672 37.812 5.25 1 97.56 341 ARG B C 1
ATOM 10399 O O . ARG B 1 341 ? -18.266 38.281 6.312 1 97.56 341 ARG B O 1
ATOM 10406 N N . PHE B 1 342 ? -17.969 37.031 4.465 1 98 342 PHE B N 1
ATOM 10407 C CA . PHE B 1 342 ? -16.578 36.812 4.801 1 98 342 PHE B CA 1
ATOM 10408 C C . PHE B 1 342 ? -15.703 36.875 3.553 1 98 342 PHE B C 1
ATOM 10410 O O . PHE B 1 342 ? -16.156 36.562 2.453 1 98 342 PHE B O 1
ATOM 10417 N N . ARG B 1 343 ? -14.461 37.312 3.68 1 97.81 343 ARG B N 1
ATOM 10418 C CA . ARG B 1 343 ? -13.398 37.25 2.686 1 97.81 343 ARG B CA 1
ATOM 10419 C C . ARG B 1 343 ? -12.367 36.188 3.047 1 97.81 343 ARG B C 1
ATOM 10421 O O . ARG B 1 343 ? -12.234 35.844 4.215 1 97.81 343 ARG B O 1
ATOM 10428 N N . LEU B 1 344 ? -11.672 35.656 2.08 1 97.88 344 LEU B N 1
ATOM 10429 C CA . LEU B 1 344 ? -10.68 34.625 2.303 1 97.88 344 LEU B CA 1
ATOM 10430 C C . LEU B 1 344 ? -9.266 35.156 2.129 1 97.88 344 LEU B C 1
ATOM 10432 O O . LEU B 1 344 ? -9.016 36 1.242 1 97.88 344 LEU B O 1
ATOM 10436 N N . HIS B 1 345 ? -8.367 34.812 2.998 1 97.62 345 HIS B N 1
ATOM 10437 C CA . HIS B 1 345 ? -6.938 35.062 2.877 1 97.62 345 HIS B CA 1
ATOM 10438 C C . HIS B 1 345 ? -6.117 33.844 3.264 1 97.62 345 HIS B C 1
ATOM 10440 O O . HIS B 1 345 ? -6.59 32.969 4.02 1 97.62 345 HIS B O 1
ATOM 10446 N N . VAL B 1 346 ? -4.938 33.719 2.756 1 97.38 346 VAL B N 1
ATOM 10447 C CA . VAL B 1 346 ? -4.051 32.625 3.08 1 97.38 346 VAL B CA 1
ATOM 10448 C C . VAL B 1 346 ? -3.229 32.938 4.32 1 97.38 346 VAL B C 1
ATOM 10450 O O . VAL B 1 346 ? -2.635 34.031 4.402 1 97.38 346 VAL B O 1
ATOM 10453 N N . ASN B 1 347 ? -3.26 32.094 5.254 1 96.81 347 ASN B N 1
ATOM 10454 C CA . ASN B 1 347 ? -2.492 32.281 6.48 1 96.81 347 ASN B CA 1
ATOM 10455 C C . ASN B 1 347 ? -1.08 31.719 6.352 1 96.81 347 ASN B C 1
ATOM 10457 O O . ASN B 1 347 ? -0.099 32.406 6.598 1 96.81 347 ASN B O 1
ATOM 10461 N N . ALA B 1 348 ? -0.971 30.484 6.023 1 96.62 348 ALA B N 1
ATOM 10462 C CA . ALA B 1 348 ? 0.317 29.797 5.918 1 96.62 348 ALA B CA 1
ATOM 10463 C C . ALA B 1 348 ? 0.248 28.641 4.926 1 96.62 348 ALA B C 1
ATOM 10465 O O . ALA B 1 348 ? -0.836 28.266 4.473 1 96.62 348 ALA B O 1
ATOM 10466 N N . GLN B 1 349 ? 1.42 28.172 4.566 1 95 349 GLN B N 1
ATOM 10467 C CA . GLN B 1 349 ? 1.537 26.984 3.713 1 95 349 GLN B CA 1
ATOM 10468 C C . GLN B 1 349 ? 2.426 25.938 4.352 1 95 349 GLN B C 1
ATOM 10470 O O . GLN B 1 349 ? 3.568 25.734 3.932 1 95 349 GLN B O 1
ATOM 10475 N N . PRO B 1 350 ? 1.819 25.172 5.227 1 92.38 350 PRO B N 1
ATOM 10476 C CA . PRO B 1 350 ? 2.586 24.062 5.812 1 92.38 350 PRO B CA 1
ATOM 10477 C C . PRO B 1 350 ? 2.738 22.875 4.859 1 92.38 350 PRO B C 1
ATOM 10479 O O . PRO B 1 350 ? 1.768 22.469 4.219 1 92.38 350 PRO B O 1
ATOM 10482 N N . SER B 1 351 ? 3.971 22.391 4.598 1 94.31 351 SER B N 1
ATOM 10483 C CA . SER B 1 351 ? 4.281 21.25 3.754 1 94.31 351 SER B CA 1
ATOM 10484 C C . SER B 1 351 ? 5.656 20.672 4.086 1 94.31 351 SER B C 1
ATOM 10486 O O . SER B 1 351 ? 6.336 21.156 4.992 1 94.31 351 SER B O 1
ATOM 10488 N N . ASP B 1 352 ? 6.004 19.672 3.395 1 93.06 352 ASP B N 1
ATOM 10489 C CA . ASP B 1 352 ? 7.344 19.141 3.605 1 93.06 352 ASP B CA 1
ATOM 10490 C C . ASP B 1 352 ? 8.414 20.062 3.025 1 93.06 352 ASP B C 1
ATOM 10492 O O . ASP B 1 352 ? 8.086 21.047 2.367 1 93.06 352 ASP B O 1
ATOM 10496 N N . ASN B 1 353 ? 9.602 19.828 3.268 1 94.38 353 ASN B N 1
ATOM 10497 C CA . ASN B 1 353 ? 10.688 20.75 2.938 1 94.38 353 ASN B CA 1
ATOM 10498 C C . ASN B 1 353 ? 10.82 20.938 1.429 1 94.38 353 ASN B C 1
ATOM 10500 O O . ASN B 1 353 ? 10.961 22.062 0.949 1 94.38 353 ASN B O 1
ATOM 10504 N N . PRO B 1 354 ? 10.758 19.906 0.58 1 93.38 354 PRO B N 1
ATOM 10505 C CA . PRO B 1 354 ? 10.859 20.109 -0.866 1 93.38 354 PRO B CA 1
ATOM 10506 C C . PRO B 1 354 ? 9.727 20.969 -1.42 1 93.38 354 PRO B C 1
ATOM 10508 O O . PRO B 1 354 ? 9.961 21.828 -2.27 1 93.38 354 PRO B O 1
ATOM 10511 N N . MET B 1 355 ? 8.555 20.734 -0.953 1 95.25 355 MET B N 1
ATOM 10512 C CA . MET B 1 355 ? 7.41 21.516 -1.416 1 95.25 355 MET B CA 1
ATOM 10513 C C . MET B 1 355 ? 7.516 22.969 -0.953 1 95.25 355 MET B C 1
ATOM 10515 O O . MET B 1 355 ? 7.195 23.891 -1.706 1 95.25 355 MET B O 1
ATOM 10519 N N . GLN B 1 356 ? 7.93 23.188 0.267 1 95.69 356 GLN B N 1
ATOM 10520 C CA . GLN B 1 356 ? 8.102 24.547 0.751 1 95.69 356 GLN B CA 1
ATOM 10521 C C . GLN B 1 356 ? 9.188 25.281 -0.031 1 95.69 356 GLN B C 1
ATOM 10523 O O . GLN B 1 356 ? 9.094 26.484 -0.256 1 95.69 356 GLN B O 1
ATOM 10528 N N . SER B 1 357 ? 10.203 24.516 -0.4 1 94.88 357 SER B N 1
ATOM 10529 C CA . SER B 1 357 ? 11.242 25.094 -1.248 1 94.88 357 SER B CA 1
ATOM 10530 C C . SER B 1 357 ? 10.68 25.531 -2.598 1 94.88 357 SER B C 1
ATOM 10532 O O . SER B 1 357 ? 11 26.609 -3.094 1 94.88 357 SER B O 1
ATOM 10534 N N . GLU B 1 358 ? 9.859 24.734 -3.131 1 94.31 358 GLU B N 1
ATOM 10535 C CA . GLU B 1 358 ? 9.242 25.062 -4.418 1 94.31 358 GLU B CA 1
ATOM 10536 C C . GLU B 1 358 ? 8.32 26.266 -4.305 1 94.31 358 GLU B C 1
ATOM 10538 O O . GLU B 1 358 ? 8.375 27.172 -5.137 1 94.31 358 GLU B O 1
ATOM 10543 N N . VAL B 1 359 ? 7.543 26.297 -3.266 1 95.38 359 VAL B N 1
ATOM 10544 C CA . VAL B 1 359 ? 6.582 27.375 -3.043 1 95.38 359 VAL B CA 1
ATOM 10545 C C . VAL B 1 359 ? 7.324 28.688 -2.82 1 95.38 359 VAL B C 1
ATOM 10547 O O . VAL B 1 359 ? 6.859 29.75 -3.25 1 95.38 359 VAL B O 1
ATOM 10550 N N . SER B 1 360 ? 8.516 28.609 -2.223 1 95.94 360 SER B N 1
ATOM 10551 C CA . SER B 1 360 ? 9.297 29.797 -1.902 1 95.94 360 SER B CA 1
ATOM 10552 C C . SER B 1 360 ? 10.258 30.141 -3.033 1 95.94 360 SER B C 1
ATOM 10554 O O . SER B 1 360 ? 11.148 30.969 -2.857 1 95.94 360 SER B O 1
ATOM 10556 N N . ALA B 1 361 ? 10.172 29.484 -4.176 1 96.56 361 ALA B N 1
ATOM 10557 C CA . ALA B 1 361 ? 11.023 29.719 -5.336 1 96.56 361 ALA B CA 1
ATOM 10558 C C . ALA B 1 361 ? 12.492 29.516 -4.984 1 96.56 361 ALA B C 1
ATOM 10560 O O . ALA B 1 361 ? 13.328 30.375 -5.277 1 96.56 361 ALA B O 1
ATOM 10561 N N . HIS B 1 362 ? 12.719 28.469 -4.375 1 94.06 362 HIS B N 1
ATOM 10562 C CA . HIS B 1 362 ? 14.062 28.125 -3.936 1 94.06 362 HIS B CA 1
ATOM 10563 C C . HIS B 1 362 ? 14.633 26.969 -4.75 1 94.06 362 HIS B C 1
ATOM 10565 O O . HIS B 1 362 ? 13.898 26.031 -5.105 1 94.06 362 HIS B O 1
ATOM 10571 N N . ILE B 1 363 ? 15.836 26.938 -5.152 1 87.81 363 ILE B N 1
ATOM 10572 C CA . ILE B 1 363 ? 16.5 25.984 -6.043 1 87.81 363 ILE B CA 1
ATOM 10573 C C . ILE B 1 363 ? 16.609 24.625 -5.352 1 87.81 363 ILE B C 1
ATOM 10575 O O . ILE B 1 363 ? 16.734 23.594 -6.016 1 87.81 363 ILE B O 1
ATOM 10579 N N . SER B 1 364 ? 16.797 24.547 -4.047 1 81.5 364 SER B N 1
ATOM 10580 C CA . SER B 1 364 ? 16.875 23.297 -3.287 1 81.5 364 SER B CA 1
ATOM 10581 C C . SER B 1 364 ? 17.969 23.375 -2.221 1 81.5 364 SER B C 1
ATOM 10583 O O . SER B 1 364 ? 18.812 24.281 -2.244 1 81.5 364 SER B O 1
ATOM 10585 N N . GLY B 1 365 ? 17.984 22.375 -1.46 1 76.88 365 GLY B N 1
ATOM 10586 C CA . GLY B 1 365 ? 18.953 22.297 -0.377 1 76.88 365 GLY B CA 1
ATOM 10587 C C . GLY B 1 365 ? 20.359 22.031 -0.855 1 76.88 365 GLY B C 1
ATOM 10588 O O . GLY B 1 365 ? 21.312 22.141 -0.084 1 76.88 365 GLY B O 1
ATOM 10589 N N . ARG B 1 366 ? 20.562 21.859 -2.133 1 76.69 366 ARG B N 1
ATOM 10590 C CA . ARG B 1 366 ? 21.875 21.531 -2.668 1 76.69 366 ARG B CA 1
ATOM 10591 C C . ARG B 1 366 ? 22.5 22.75 -3.357 1 76.69 366 ARG B C 1
ATOM 10593 O O . ARG B 1 366 ? 23.625 22.688 -3.838 1 76.69 366 ARG B O 1
ATOM 10600 N N . GLY B 1 367 ? 21.734 23.844 -3.334 1 86 367 GLY B N 1
ATOM 10601 C CA . GLY B 1 367 ? 22.25 25.047 -3.967 1 86 367 GLY B CA 1
ATOM 10602 C C . GLY B 1 367 ? 23.25 25.797 -3.113 1 86 367 GLY B C 1
ATOM 10603 O O . GLY B 1 367 ? 23.469 25.453 -1.947 1 86 367 GLY B O 1
ATOM 10604 N N . ASN B 1 368 ? 23.938 26.797 -3.73 1 87.69 368 ASN B N 1
ATOM 10605 C CA . ASN B 1 368 ? 24.875 27.641 -3.006 1 87.69 368 ASN B CA 1
ATOM 10606 C C . ASN B 1 368 ? 24.188 28.438 -1.895 1 87.69 368 ASN B C 1
ATOM 10608 O O . ASN B 1 368 ? 24.688 28.5 -0.771 1 87.69 368 ASN B O 1
ATOM 10612 N N . CYS B 1 369 ? 23.078 28.984 -2.195 1 89.94 369 CYS B N 1
ATOM 10613 C CA . CYS B 1 369 ? 22.172 29.562 -1.2 1 89.94 369 CYS B CA 1
ATOM 10614 C C . CYS B 1 369 ? 21.062 28.578 -0.85 1 89.94 369 CYS B C 1
ATOM 10616 O O . CYS B 1 369 ? 19.938 28.703 -1.339 1 89.94 369 CYS B O 1
ATOM 10618 N N . TYR B 1 370 ? 21.328 27.734 0.128 1 89.94 370 TYR B N 1
ATOM 10619 C CA . TYR B 1 370 ? 20.547 26.516 0.215 1 89.94 370 TYR B CA 1
ATOM 10620 C C . TYR B 1 370 ? 19.391 26.672 1.194 1 89.94 370 TYR B C 1
ATOM 10622 O O . TYR B 1 370 ? 18.641 25.719 1.44 1 89.94 370 TYR B O 1
ATOM 10630 N N . CYS B 1 371 ? 19.219 27.906 1.754 1 94.56 371 CYS B N 1
ATOM 10631 C CA . CYS B 1 371 ? 18.109 28.109 2.676 1 94.56 371 CYS B CA 1
ATOM 10632 C C . CYS B 1 371 ? 16.969 28.875 2 1 94.56 371 CYS B C 1
ATOM 10634 O O . CYS B 1 371 ? 17.203 29.891 1.345 1 94.56 371 CYS B O 1
ATOM 10636 N N . ARG B 1 372 ? 15.773 28.484 2.143 1 94.94 372 ARG B N 1
ATOM 10637 C CA . ARG B 1 372 ? 14.617 29.125 1.515 1 94.94 372 ARG B CA 1
ATOM 10638 C C . ARG B 1 372 ? 14.195 30.375 2.279 1 94.94 372 ARG B C 1
ATOM 10640 O O . ARG B 1 372 ? 13.461 31.203 1.753 1 94.94 372 ARG B O 1
ATOM 10647 N N . LYS B 1 373 ? 14.633 30.594 3.541 1 96.12 373 LYS B N 1
ATOM 10648 C CA . LYS B 1 373 ? 14.156 31.688 4.391 1 96.12 373 LYS B CA 1
ATOM 10649 C C . LYS B 1 373 ? 15.172 32.812 4.449 1 96.12 373 LYS B C 1
ATOM 10651 O O . LYS B 1 373 ? 14.82 33.969 4.762 1 96.12 373 LYS B O 1
ATOM 10656 N N . CYS B 1 374 ? 16.469 32.531 4.242 1 95.62 374 CYS B N 1
ATOM 10657 C CA . CYS B 1 374 ? 17.516 33.531 4.27 1 95.62 374 CYS B CA 1
ATOM 10658 C C . CYS B 1 374 ? 18.562 33.281 3.201 1 95.62 374 CYS B C 1
ATOM 10660 O O . CYS B 1 374 ? 18.406 32.375 2.369 1 95.62 374 CYS B O 1
ATOM 10662 N N . ASP B 1 375 ? 19.609 34.031 3.166 1 91.12 375 ASP B N 1
ATOM 10663 C CA . ASP B 1 375 ? 20.594 33.906 2.107 1 91.12 375 ASP B CA 1
ATOM 10664 C C . ASP B 1 375 ? 21.812 33.094 2.578 1 91.12 375 ASP B C 1
ATOM 10666 O O . ASP B 1 375 ? 22.906 33.219 2.02 1 91.12 375 ASP B O 1
ATOM 10670 N N . ALA B 1 376 ? 21.594 32.375 3.641 1 91.56 376 ALA B N 1
ATOM 10671 C CA . ALA B 1 376 ? 22.688 31.547 4.156 1 91.56 376 ALA B CA 1
ATOM 10672 C C . ALA B 1 376 ? 23.219 30.609 3.084 1 91.56 376 ALA B C 1
ATOM 10674 O O . ALA B 1 376 ? 22.453 30.078 2.275 1 91.56 376 ALA B O 1
ATOM 10675 N N . GLY B 1 377 ? 24.516 30.312 3.123 1 88.19 377 GLY B N 1
ATOM 10676 C CA . GLY B 1 377 ? 25.188 29.422 2.189 1 88.19 377 GLY B CA 1
ATOM 10677 C C . GLY B 1 377 ? 26.422 30.047 1.543 1 88.19 377 GLY B C 1
ATOM 10678 O O . GLY B 1 377 ? 27.25 30.656 2.225 1 88.19 377 GLY B O 1
ATOM 10679 N N . GLY B 1 378 ? 26.547 29.891 0.285 1 87.12 378 GLY B N 1
ATOM 10680 C CA . GLY B 1 378 ? 27.719 30.312 -0.469 1 87.12 378 GLY B CA 1
ATOM 10681 C C . GLY B 1 378 ? 28.375 29.172 -1.205 1 87.12 378 GLY B C 1
ATOM 10682 O O . GLY B 1 378 ? 27.906 28.031 -1.173 1 87.12 378 GLY B O 1
ATOM 10683 N N . THR B 1 379 ? 29.344 29.547 -1.888 1 88 379 THR B N 1
ATOM 10684 C CA . THR B 1 379 ? 30.078 28.516 -2.609 1 88 379 THR B CA 1
ATOM 10685 C C . THR B 1 379 ? 30.703 27.516 -1.638 1 88 379 THR B C 1
ATOM 10687 O O . THR B 1 379 ? 30.828 27.812 -0.444 1 88 379 THR B O 1
ATOM 10690 N N . LYS B 1 380 ? 30.984 26.438 -2.178 1 85.88 380 LYS B N 1
ATOM 10691 C CA . LYS B 1 380 ? 31.641 25.422 -1.349 1 85.88 380 LYS B CA 1
ATOM 10692 C C . LYS B 1 380 ? 32.906 25.969 -0.686 1 85.88 380 LYS B C 1
ATOM 10694 O O . LYS B 1 380 ? 33.156 25.719 0.496 1 85.88 380 LYS B O 1
ATOM 10699 N N . ALA B 1 381 ? 33.688 26.797 -1.381 1 88.5 381 ALA B N 1
ATOM 10700 C CA . ALA B 1 381 ? 34.906 27.391 -0.87 1 88.5 381 ALA B CA 1
ATOM 10701 C C . ALA B 1 381 ? 34.625 28.375 0.259 1 88.5 381 ALA B C 1
ATOM 10703 O O . ALA B 1 381 ? 35.344 28.422 1.26 1 88.5 381 ALA B O 1
ATOM 10704 N N . HIS B 1 382 ? 33.625 29.016 0.143 1 90.56 382 HIS B N 1
ATOM 10705 C CA . HIS B 1 382 ? 33.25 30 1.159 1 90.56 382 HIS B CA 1
ATOM 10706 C C . HIS B 1 382 ? 32.781 29.328 2.439 1 90.56 382 HIS B C 1
ATOM 10708 O O . HIS B 1 382 ? 33.156 29.719 3.539 1 90.56 382 HIS B O 1
ATOM 10714 N N . LYS B 1 383 ? 31.922 28.344 2.355 1 88.62 383 LYS B N 1
ATOM 10715 C CA . LYS B 1 383 ? 31.344 27.641 3.504 1 88.62 383 LYS B CA 1
ATOM 10716 C C . LYS B 1 383 ? 32.438 26.938 4.32 1 88.62 383 LYS B C 1
ATOM 10718 O O . LYS B 1 383 ? 32.25 26.688 5.512 1 88.62 383 LYS B O 1
ATOM 10723 N N . GLU B 1 384 ? 33.562 26.734 3.592 1 87.69 384 GLU B N 1
ATOM 10724 C CA . GLU B 1 384 ? 34.656 26.047 4.27 1 87.69 384 GLU B CA 1
ATOM 10725 C C . GLU B 1 384 ? 35.594 27.031 4.98 1 87.69 384 GLU B C 1
ATOM 10727 O O . GLU B 1 384 ? 36.438 26.625 5.789 1 87.69 384 GLU B O 1
ATOM 10732 N N . THR B 1 385 ? 35.375 28.359 4.77 1 90.69 385 THR B N 1
ATOM 10733 C CA . THR B 1 385 ? 36.125 29.375 5.52 1 90.69 385 THR B CA 1
ATOM 10734 C C . THR B 1 385 ? 35.531 29.531 6.922 1 90.69 385 THR B C 1
ATOM 10736 O O . THR B 1 385 ? 34.406 29.125 7.18 1 90.69 385 THR B O 1
ATOM 10739 N N . ASN B 1 386 ? 36.25 30.125 7.828 1 89.62 386 ASN B N 1
ATOM 10740 C CA . ASN B 1 386 ? 35.781 30.328 9.195 1 89.62 386 ASN B CA 1
ATOM 10741 C C . ASN B 1 386 ? 34.531 31.219 9.234 1 89.62 386 ASN B C 1
ATOM 10743 O O . ASN B 1 386 ? 33.562 30.922 9.93 1 89.62 386 ASN B O 1
ATOM 10747 N N . ALA B 1 387 ? 34.656 32.188 8.5 1 89.44 387 ALA B N 1
ATOM 10748 C CA . ALA B 1 387 ? 33.531 33.156 8.477 1 89.44 387 ALA B CA 1
ATOM 10749 C C . ALA B 1 387 ? 32.312 32.531 7.852 1 89.44 387 ALA B C 1
ATOM 10751 O O . ALA B 1 387 ? 31.188 32.719 8.344 1 89.44 387 ALA B O 1
ATOM 10752 N N . GLY B 1 388 ? 32.594 31.891 6.809 1 90.25 388 GLY B N 1
ATOM 10753 C CA . GLY B 1 388 ? 31.469 31.234 6.133 1 90.25 388 GLY B CA 1
ATOM 10754 C C . GLY B 1 388 ? 30.844 30.125 6.961 1 90.25 388 GLY B C 1
ATOM 10755 O O . GLY B 1 388 ? 29.625 29.969 6.969 1 90.25 388 GLY B O 1
ATOM 10756 N N . TYR B 1 389 ? 31.641 29.391 7.586 1 93.25 389 TYR B N 1
ATOM 10757 C CA . TYR B 1 389 ? 31.156 28.297 8.422 1 93.25 389 TYR B CA 1
ATOM 10758 C C . TYR B 1 389 ? 30.375 28.828 9.625 1 93.25 389 TYR B C 1
ATOM 10760 O O . TYR B 1 389 ? 29.312 28.312 9.953 1 93.25 389 TYR B O 1
ATOM 10768 N N . HIS B 1 390 ? 30.828 29.859 10.219 1 92.31 390 HIS B N 1
ATOM 10769 C CA . HIS B 1 390 ? 30.188 30.453 11.383 1 92.31 390 HIS B CA 1
ATOM 10770 C C . HIS B 1 390 ? 28.828 31.047 11.016 1 92.31 390 HIS B C 1
ATOM 10772 O O . HIS B 1 390 ? 27.906 31.047 11.828 1 92.31 390 HIS B O 1
ATOM 10778 N N . SER B 1 391 ? 28.719 31.484 9.859 1 92.12 391 SER B N 1
ATOM 10779 C CA . SER B 1 391 ? 27.484 32.125 9.414 1 92.12 391 SER B CA 1
ATOM 10780 C C . SER B 1 391 ? 26.344 31.109 9.344 1 92.12 391 SER B C 1
ATOM 10782 O O . SER B 1 391 ? 25.172 31.484 9.352 1 92.12 391 SER B O 1
ATOM 10784 N N . LEU B 1 392 ? 26.688 29.875 9.297 1 94.12 392 LEU B N 1
ATOM 10785 C CA . LEU B 1 392 ? 25.672 28.828 9.156 1 94.12 392 LEU B CA 1
ATOM 10786 C C . LEU B 1 392 ? 24.984 28.562 10.484 1 94.12 392 LEU B C 1
ATOM 10788 O O . LEU B 1 392 ? 23.938 27.906 10.523 1 94.12 392 LEU B O 1
ATOM 10792 N N . PHE B 1 393 ? 25.438 29.141 11.641 1 94.88 393 PHE B N 1
ATOM 10793 C CA . PHE B 1 393 ? 24.891 28.906 12.969 1 94.88 393 PHE B CA 1
ATOM 10794 C C . PHE B 1 393 ? 23.906 30.016 13.336 1 94.88 393 PHE B C 1
ATOM 10796 O O . PHE B 1 393 ? 23.266 29.953 14.383 1 94.88 393 PHE B O 1
ATOM 10803 N N . GLN B 1 394 ? 23.797 30.922 12.398 1 93 394 GLN B N 1
ATOM 10804 C CA . GLN B 1 394 ? 22.938 32.062 12.648 1 93 394 GLN B CA 1
ATOM 10805 C C . GLN B 1 394 ? 22.047 32.375 11.445 1 93 394 GLN B C 1
ATOM 10807 O O . GLN B 1 394 ? 22.328 31.891 10.336 1 93 394 GLN B O 1
ATOM 10812 N N . VAL B 1 395 ? 21 33.094 11.742 1 95.19 395 VAL B N 1
ATOM 10813 C CA . VAL B 1 395 ? 20.094 33.5 10.672 1 95.19 395 VAL B CA 1
ATOM 10814 C C . VAL B 1 395 ? 20.781 34.5 9.773 1 95.19 395 VAL B C 1
ATOM 10816 O O . VAL B 1 395 ? 21.391 35.469 10.266 1 95.19 395 VAL B O 1
ATOM 10819 N N . GLY B 1 396 ? 20.781 34.281 8.516 1 93.75 396 GLY B N 1
ATOM 10820 C CA . GLY B 1 396 ? 21.297 35.25 7.582 1 93.75 396 GLY B CA 1
ATOM 10821 C C . GLY B 1 396 ? 20.312 36.375 7.293 1 93.75 396 GLY B C 1
ATOM 10822 O O . GLY B 1 396 ? 19.391 36.625 8.07 1 93.75 396 GLY B O 1
ATOM 10823 N N . THR B 1 397 ? 20.609 37.062 6.25 1 94.62 397 THR B N 1
ATOM 10824 C CA . THR B 1 397 ? 19.688 38.094 5.816 1 94.62 397 THR B CA 1
ATOM 10825 C C . THR B 1 397 ? 18.375 37.469 5.336 1 94.62 397 THR B C 1
ATOM 10827 O O . THR B 1 397 ? 18.375 36.656 4.418 1 94.62 397 THR B O 1
ATOM 10830 N N . PRO B 1 398 ? 17.359 37.844 5.977 1 95.44 398 PRO B N 1
ATOM 10831 C CA . PRO B 1 398 ? 16.078 37.25 5.605 1 95.44 398 PRO B CA 1
ATOM 10832 C C . PRO B 1 398 ? 15.68 37.531 4.16 1 95.44 398 PRO B C 1
ATOM 10834 O O . PRO B 1 398 ? 15.875 38.656 3.682 1 95.44 398 PRO B O 1
ATOM 10837 N N . ARG B 1 399 ? 15.195 36.562 3.514 1 95.38 399 ARG B N 1
ATOM 10838 C CA . ARG B 1 399 ? 14.586 36.75 2.201 1 95.38 399 ARG B CA 1
ATOM 10839 C C . ARG B 1 399 ? 13.227 37.438 2.322 1 95.38 399 ARG B C 1
ATOM 10841 O O . ARG B 1 399 ? 12.57 37.344 3.357 1 95.38 399 ARG B O 1
ATOM 10848 N N . THR B 1 400 ? 12.883 38.156 1.252 1 94.75 400 THR B N 1
ATOM 10849 C CA . THR B 1 400 ? 11.578 38.812 1.234 1 94.75 400 THR B CA 1
ATOM 10850 C C . THR B 1 400 ? 10.836 38.5 -0.06 1 94.75 400 THR B C 1
ATOM 10852 O O . THR B 1 400 ? 11.453 38.188 -1.073 1 94.75 400 THR B O 1
ATOM 10855 N N . LYS B 1 401 ? 9.555 38.562 0.057 1 96 401 LYS B N 1
ATOM 10856 C CA . LYS B 1 401 ? 8.711 38.344 -1.115 1 96 401 LYS B CA 1
ATOM 10857 C C . LYS B 1 401 ? 9.102 39.312 -2.25 1 96 401 LYS B C 1
ATOM 10859 O O . LYS B 1 401 ? 9.242 38.875 -3.398 1 96 401 LYS B O 1
ATOM 10864 N N . GLU B 1 402 ? 9.367 40.531 -1.973 1 95.38 402 GLU B N 1
ATOM 10865 C CA . GLU B 1 402 ? 9.734 41.531 -2.961 1 95.38 402 GLU B CA 1
ATOM 10866 C C . GLU B 1 402 ? 11.109 41.25 -3.566 1 95.38 402 GLU B C 1
ATOM 10868 O O . GLU B 1 402 ? 11.312 41.406 -4.77 1 95.38 402 GLU B O 1
ATOM 10873 N N . GLY B 1 403 ? 11.984 40.812 -2.695 1 95.38 403 GLY B N 1
ATOM 10874 C CA . GLY B 1 403 ? 13.305 40.438 -3.188 1 95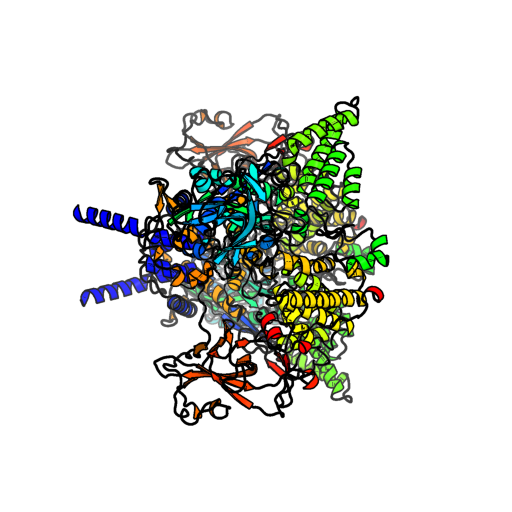.38 403 GLY B CA 1
ATOM 10875 C C . GLY B 1 403 ? 13.289 39.312 -4.18 1 95.38 403 GLY B C 1
ATOM 10876 O O . GLY B 1 403 ? 13.984 39.344 -5.199 1 95.38 403 GLY B O 1
ATOM 10877 N N . ILE B 1 404 ? 12.539 38.312 -3.896 1 96.62 404 ILE B N 1
ATOM 10878 C CA . ILE B 1 404 ? 12.43 37.156 -4.77 1 96.62 404 ILE B CA 1
ATOM 10879 C C . ILE B 1 404 ? 11.75 37.531 -6.078 1 96.62 404 ILE B C 1
ATOM 10881 O O . ILE B 1 404 ? 12.164 37.094 -7.152 1 96.62 404 ILE B O 1
ATOM 10885 N N . LEU B 1 405 ? 10.695 38.344 -5.977 1 96.06 405 LEU B N 1
ATOM 10886 C CA . LEU B 1 405 ? 9.984 38.812 -7.164 1 96.06 405 LEU B CA 1
ATOM 10887 C C . LEU B 1 405 ? 10.93 39.562 -8.094 1 96.06 405 LEU B C 1
ATOM 10889 O O . LEU B 1 405 ? 10.898 39.344 -9.312 1 96.06 405 LEU B O 1
ATOM 10893 N N . ARG B 1 406 ? 11.742 40.375 -7.562 1 95.75 406 ARG B N 1
ATOM 10894 C CA . ARG B 1 406 ? 12.711 41.125 -8.359 1 95.75 406 ARG B CA 1
ATOM 10895 C C . ARG B 1 406 ? 13.672 40.188 -9.078 1 95.75 406 ARG B C 1
ATOM 10897 O O . ARG B 1 406 ? 14 40.406 -10.242 1 95.75 406 ARG B O 1
ATOM 10904 N N . GLU B 1 407 ? 14.109 39.219 -8.359 1 96 407 GLU B N 1
ATOM 10905 C CA . GLU B 1 407 ? 15.039 38.25 -8.945 1 96 407 GLU B CA 1
ATOM 10906 C C . GLU B 1 407 ? 14.367 37.469 -10.062 1 96 407 GLU B C 1
ATOM 10908 O O . GLU B 1 407 ? 15 37.125 -11.062 1 96 407 GLU B O 1
ATOM 10913 N N . LEU B 1 408 ? 13.148 37.062 -9.883 1 96.38 408 LEU B N 1
ATOM 10914 C CA . LEU B 1 408 ? 12.414 36.344 -10.914 1 96.38 408 LEU B CA 1
ATOM 10915 C C . LEU B 1 408 ? 12.203 37.188 -12.148 1 96.38 408 LEU B C 1
ATOM 10917 O O . LEU B 1 408 ? 12.32 36.719 -13.281 1 96.38 408 LEU B O 1
ATOM 10921 N N . GLU B 1 409 ? 11.898 38.438 -11.93 1 95.38 409 GLU B N 1
ATOM 10922 C CA . GLU B 1 409 ? 11.711 39.344 -13.047 1 95.38 409 GLU B CA 1
ATOM 10923 C C . GLU B 1 409 ? 13.008 39.531 -13.836 1 95.38 409 GLU B C 1
ATOM 10925 O O . GLU B 1 409 ? 12.992 39.594 -15.062 1 95.38 409 GLU B O 1
ATOM 10930 N N . LYS B 1 410 ? 14.07 39.594 -13.102 1 95.69 410 LYS B N 1
ATOM 10931 C CA . LYS B 1 410 ? 15.375 39.688 -13.75 1 95.69 410 LYS B CA 1
ATOM 10932 C C . LYS B 1 410 ? 15.641 38.438 -14.602 1 95.69 410 LYS B C 1
ATOM 10934 O O . LYS B 1 410 ? 16.156 38.562 -15.719 1 95.69 410 LYS B O 1
ATOM 10939 N N . GLN B 1 411 ? 15.375 37.344 -14.102 1 96.38 411 GLN B N 1
ATOM 10940 C CA . GLN B 1 411 ? 15.57 36.094 -14.836 1 96.38 411 GLN B CA 1
ATOM 10941 C C . GLN B 1 411 ? 14.719 36.062 -16.109 1 96.38 411 GLN B C 1
ATOM 10943 O O . GLN B 1 411 ? 15.188 35.625 -17.156 1 96.38 411 GLN B O 1
ATOM 10948 N N . VAL B 1 412 ? 13.492 36.5 -16 1 96.44 412 VAL B N 1
ATOM 10949 C CA . VAL B 1 412 ? 12.586 36.531 -17.141 1 96.44 412 VAL B CA 1
ATOM 10950 C C . VAL B 1 412 ? 13.109 37.5 -18.203 1 96.44 412 VAL B C 1
ATOM 10952 O O . VAL B 1 412 ? 13.062 37.188 -19.406 1 96.44 412 VAL B O 1
ATOM 10955 N N . ALA B 1 413 ? 13.648 38.562 -17.734 1 94.5 413 ALA B N 1
ATOM 10956 C CA . ALA B 1 413 ? 14.203 39.562 -18.641 1 94.5 413 ALA B CA 1
ATOM 10957 C C . ALA B 1 413 ? 15.406 39 -19.406 1 94.5 413 ALA B C 1
ATOM 10959 O O . ALA B 1 413 ? 15.547 39.219 -20.609 1 94.5 413 ALA B O 1
ATOM 10960 N N . VAL B 1 414 ? 16.234 38.312 -18.719 1 94.75 414 VAL B N 1
ATOM 10961 C CA . VAL B 1 414 ? 17.438 37.719 -19.312 1 94.75 414 VAL B CA 1
ATOM 10962 C C . VAL B 1 414 ? 17.031 36.594 -20.266 1 94.75 414 VAL B C 1
ATOM 10964 O O . VAL B 1 414 ? 17.672 36.406 -21.297 1 94.75 414 VAL B O 1
ATOM 10967 N N . ALA B 1 415 ? 16 35.906 -19.969 1 95.75 415 ALA B N 1
ATOM 10968 C CA . ALA B 1 415 ? 15.508 34.844 -20.828 1 95.75 415 ALA B CA 1
ATOM 10969 C C . ALA B 1 415 ? 15.094 35.375 -22.203 1 95.75 415 ALA B C 1
ATOM 10971 O O . ALA B 1 415 ? 15.219 34.688 -23.203 1 95.75 415 ALA B O 1
ATOM 10972 N N . CYS B 1 416 ? 14.586 36.562 -22.25 1 94.38 416 CYS B N 1
ATOM 10973 C CA . CYS B 1 416 ? 14.148 37.188 -23.484 1 94.38 416 CYS B CA 1
ATOM 10974 C C . CYS B 1 416 ? 15.328 37.406 -24.438 1 94.38 416 CYS B C 1
ATOM 10976 O O . CYS B 1 416 ? 15.133 37.656 -25.625 1 94.38 416 CYS B O 1
ATOM 10978 N N . MET B 1 417 ? 16.547 37.281 -23.922 1 91.19 417 MET B N 1
ATOM 10979 C CA . MET B 1 417 ? 17.75 37.438 -24.75 1 91.19 417 MET B CA 1
ATOM 10980 C C . MET B 1 417 ? 18.094 36.125 -25.453 1 91.19 417 MET B C 1
ATOM 10982 O O . MET B 1 417 ? 18.922 36.094 -26.359 1 91.19 417 MET B O 1
ATOM 10986 N N . GLY B 1 418 ? 17.516 35.062 -25.016 1 90.62 418 GLY B N 1
ATOM 10987 C CA . GLY B 1 418 ? 17.672 33.781 -25.688 1 90.62 418 GLY B CA 1
ATOM 10988 C C . GLY B 1 418 ? 18.891 33 -25.203 1 90.62 418 GLY B C 1
ATOM 10989 O O . GLY B 1 418 ? 19.297 32.031 -25.828 1 90.62 418 GLY B O 1
ATOM 10990 N N . VAL B 1 419 ? 19.531 33.469 -24.125 1 90.06 419 VAL B N 1
ATOM 10991 C CA . VAL B 1 419 ? 20.734 32.812 -23.641 1 90.06 419 VAL B CA 1
ATOM 10992 C C . VAL B 1 419 ? 20.422 32.031 -22.359 1 90.06 419 VAL B C 1
ATOM 10994 O O . VAL B 1 419 ? 20.344 32.625 -21.281 1 90.06 419 VAL B O 1
ATOM 10997 N N . ALA B 1 420 ? 20.312 30.734 -22.438 1 92.06 420 ALA B N 1
ATOM 10998 C CA . ALA B 1 420 ? 19.953 29.844 -21.328 1 92.06 420 ALA B CA 1
ATOM 10999 C C . ALA B 1 420 ? 21 29.891 -20.219 1 92.06 420 ALA B C 1
ATOM 11001 O O . ALA B 1 420 ? 20.656 29.828 -19.031 1 92.06 420 ALA B O 1
ATOM 11002 N N . LYS B 1 421 ? 22.234 30 -20.531 1 93.88 421 LYS B N 1
ATOM 11003 C CA . LYS B 1 421 ? 23.328 30 -19.562 1 93.88 421 LYS B CA 1
ATOM 11004 C C . LYS B 1 421 ? 23.234 31.203 -18.625 1 93.88 421 LYS B C 1
ATOM 11006 O O . LYS B 1 421 ? 23.547 31.094 -17.438 1 93.88 421 LYS B O 1
ATOM 11011 N N . SER B 1 422 ? 22.859 32.344 -19.125 1 94 422 SER B N 1
ATOM 11012 C CA . SER B 1 422 ? 22.734 33.562 -18.312 1 94 422 SER B CA 1
ATOM 11013 C C . SER B 1 422 ? 21.656 33.406 -17.25 1 94 422 SER B C 1
ATOM 11015 O O . SER B 1 422 ? 21.812 33.906 -16.125 1 94 422 SER B O 1
ATOM 11017 N N . VAL B 1 423 ? 20.562 32.781 -17.594 1 95.94 423 VAL B N 1
ATOM 11018 C CA . VAL B 1 423 ? 19.516 32.531 -16.625 1 95.94 423 VAL B CA 1
ATOM 11019 C C . VAL B 1 423 ? 20.016 31.578 -15.539 1 95.94 423 VAL B C 1
ATOM 11021 O O . VAL B 1 423 ? 19.812 31.812 -14.352 1 95.94 423 VAL B O 1
ATOM 11024 N N . LYS B 1 424 ? 20.672 30.5 -15.938 1 95.06 424 LYS B N 1
ATOM 11025 C CA . LYS B 1 424 ? 21.203 29.5 -15.016 1 95.06 424 LYS B CA 1
ATOM 11026 C C . LYS B 1 424 ? 22.219 30.125 -14.055 1 95.06 424 LYS B C 1
ATOM 11028 O O . LYS B 1 424 ? 22.266 29.766 -12.875 1 95.06 424 LYS B O 1
ATOM 11033 N N . ASP B 1 425 ? 23 31.062 -14.539 1 94.25 425 ASP B N 1
ATOM 11034 C CA . ASP B 1 425 ? 24 31.75 -13.711 1 94.25 425 ASP B CA 1
ATOM 11035 C C . ASP B 1 425 ? 23.328 32.594 -12.633 1 94.25 425 ASP B C 1
ATOM 11037 O O . ASP B 1 425 ? 23.797 32.625 -11.492 1 94.25 425 ASP B O 1
ATOM 11041 N N . LEU B 1 426 ? 22.266 33.25 -13 1 94.38 426 LEU B N 1
ATOM 11042 C CA . LEU B 1 426 ? 21.531 34.031 -12.023 1 94.38 426 LEU B CA 1
ATOM 11043 C C . LEU B 1 426 ? 20.906 33.125 -10.961 1 94.38 426 LEU B C 1
ATOM 11045 O O . LEU B 1 426 ? 20.922 33.469 -9.773 1 94.38 426 LEU B O 1
ATOM 11049 N N . GLN B 1 427 ? 20.312 32.062 -11.383 1 95.12 427 GLN B N 1
ATOM 11050 C CA . GLN B 1 427 ? 19.688 31.109 -10.461 1 95.12 427 GLN B CA 1
ATOM 11051 C C . GLN B 1 427 ? 20.719 30.531 -9.5 1 95.12 427 GLN B C 1
ATOM 11053 O O . GLN B 1 427 ? 20.453 30.406 -8.297 1 95.12 427 GLN B O 1
ATOM 11058 N N . THR B 1 428 ? 21.875 30.234 -9.969 1 93.06 428 THR B N 1
ATOM 11059 C CA . THR B 1 428 ? 22.938 29.672 -9.141 1 93.06 428 THR B CA 1
ATOM 11060 C C . THR B 1 428 ? 23.469 30.703 -8.164 1 93.06 428 THR B C 1
ATOM 11062 O O . THR B 1 428 ? 23.719 30.391 -6.996 1 93.06 428 THR B O 1
ATOM 11065 N N . ALA B 1 429 ? 23.578 31.906 -8.578 1 90.62 429 ALA B N 1
ATOM 11066 C CA . ALA B 1 429 ? 24.156 32.969 -7.773 1 90.62 429 ALA B CA 1
ATOM 11067 C C . ALA B 1 429 ? 23.234 33.375 -6.641 1 90.62 429 ALA B C 1
ATOM 11069 O O . ALA B 1 429 ? 23.672 33.719 -5.547 1 90.62 429 ALA B O 1
ATOM 11070 N N . THR B 1 430 ? 21.953 33.344 -6.867 1 92.19 430 THR B N 1
ATOM 11071 C CA . THR B 1 430 ? 21 33.875 -5.895 1 92.19 430 THR B CA 1
ATOM 11072 C C . THR B 1 430 ? 20.297 32.75 -5.156 1 92.19 430 THR B C 1
ATOM 11074 O O . THR B 1 430 ? 19.75 32.938 -4.078 1 92.19 430 THR B O 1
ATOM 11077 N N . GLY B 1 431 ? 20.266 31.578 -5.734 1 93.69 431 GLY B N 1
ATOM 11078 C CA . GLY B 1 431 ? 19.516 30.453 -5.184 1 93.69 431 GLY B CA 1
ATOM 11079 C C . GLY B 1 431 ? 18.031 30.547 -5.43 1 93.69 431 GLY B C 1
ATOM 11080 O O . GLY B 1 431 ? 17.25 29.766 -4.863 1 93.69 431 GLY B O 1
ATOM 11081 N N . VAL B 1 432 ? 17.562 31.453 -6.305 1 96.25 432 VAL B N 1
ATOM 11082 C CA . VAL B 1 432 ? 16.156 31.656 -6.59 1 96.25 432 VAL B CA 1
ATOM 11083 C C . VAL B 1 432 ? 15.781 30.938 -7.891 1 96.25 432 VAL B C 1
ATOM 11085 O O . VAL B 1 432 ? 16.359 31.219 -8.945 1 96.25 432 VAL B O 1
ATOM 11088 N N . LYS B 1 433 ? 15 29.938 -7.852 1 95.94 433 LYS B N 1
ATOM 11089 C CA . LYS B 1 433 ? 14.461 29.203 -8.992 1 95.94 433 LYS B CA 1
ATOM 11090 C C . LYS B 1 433 ? 13.031 28.75 -8.727 1 95.94 433 LYS B C 1
ATOM 11092 O O . LYS B 1 433 ? 12.75 28.125 -7.699 1 95.94 433 LYS B O 1
ATOM 11097 N N . ASN B 1 434 ? 12.164 29.141 -9.562 1 95.44 434 ASN B N 1
ATOM 11098 C CA . ASN B 1 434 ? 10.766 28.75 -9.445 1 95.44 434 ASN B CA 1
ATOM 11099 C C . ASN B 1 434 ? 10.328 27.859 -10.602 1 95.44 434 ASN B C 1
ATOM 11101 O O . ASN B 1 434 ? 10.461 28.234 -11.766 1 95.44 434 ASN B O 1
ATOM 11105 N N . LEU B 1 435 ? 9.805 26.719 -10.32 1 93.06 435 LEU B N 1
ATOM 11106 C CA . LEU B 1 435 ? 9.477 25.734 -11.336 1 93.06 435 LEU B CA 1
ATOM 11107 C C . LEU B 1 435 ? 8.352 26.234 -12.234 1 93.06 435 LEU B C 1
ATOM 11109 O O . LEU B 1 435 ? 8.336 25.969 -13.438 1 93.06 435 LEU B O 1
ATOM 11113 N N . TYR B 1 436 ? 7.398 26.875 -11.672 1 95.31 436 TYR B N 1
ATOM 11114 C CA . TYR B 1 436 ? 6.297 27.422 -12.453 1 95.31 436 TYR B CA 1
ATOM 11115 C C . TYR B 1 436 ? 6.797 28.469 -13.438 1 95.31 436 TYR B C 1
ATOM 11117 O O . TYR B 1 436 ? 6.5 28.391 -14.633 1 95.31 436 TYR B O 1
ATOM 11125 N N . THR B 1 437 ? 7.566 29.375 -12.992 1 95.94 437 THR B N 1
ATOM 11126 C CA . THR B 1 437 ? 8.109 30.438 -13.828 1 95.94 437 THR B CA 1
ATOM 11127 C C . THR B 1 437 ? 9.133 29.875 -14.82 1 95.94 437 THR B C 1
ATOM 11129 O O . THR B 1 437 ? 9.266 30.375 -15.938 1 95.94 437 THR B O 1
ATOM 11132 N N . GLN B 1 438 ? 9.797 28.844 -14.398 1 95.12 438 GLN B N 1
ATOM 11133 C CA . GLN B 1 438 ? 10.797 28.219 -15.25 1 95.12 438 GLN B CA 1
ATOM 11134 C C . GLN B 1 438 ? 10.18 27.734 -16.562 1 95.12 438 GLN B C 1
ATOM 11136 O O . GLN B 1 438 ? 10.828 27.766 -17.609 1 95.12 438 GLN B O 1
ATOM 11141 N N . HIS B 1 439 ? 8.961 27.297 -16.516 1 93.69 439 HIS B N 1
ATOM 11142 C CA . HIS B 1 439 ? 8.258 26.875 -17.719 1 93.69 439 HIS B CA 1
ATOM 11143 C C . HIS B 1 439 ? 8.172 28.016 -18.734 1 93.69 439 HIS B C 1
ATOM 11145 O O . HIS B 1 439 ? 8.43 27.812 -19.922 1 93.69 439 HIS B O 1
ATOM 11151 N N . TRP B 1 440 ? 7.863 29.125 -18.266 1 94.69 440 TRP B N 1
ATOM 11152 C CA . TRP B 1 440 ? 7.73 30.281 -19.125 1 94.69 440 TRP B CA 1
ATOM 11153 C C . TRP B 1 440 ? 9.094 30.781 -19.594 1 94.69 440 TRP B C 1
ATOM 11155 O O . TRP B 1 440 ? 9.242 31.25 -20.734 1 94.69 440 TRP B O 1
ATOM 11165 N N . ILE B 1 441 ? 10.039 30.656 -18.688 1 96.12 441 ILE B N 1
ATOM 11166 C CA . ILE B 1 441 ? 11.406 31 -19.062 1 96.12 441 ILE B CA 1
ATOM 11167 C C . ILE B 1 441 ? 11.859 30.125 -20.234 1 96.12 441 ILE B C 1
ATOM 11169 O O . ILE B 1 441 ? 12.414 30.641 -21.219 1 96.12 441 ILE B O 1
ATOM 11173 N N . ASN B 1 442 ? 11.602 28.922 -20.172 1 94.38 442 ASN B N 1
ATOM 11174 C CA . ASN B 1 442 ? 11.977 27.984 -21.234 1 94.38 442 ASN B CA 1
ATOM 11175 C C . ASN B 1 442 ? 11.266 28.328 -22.547 1 94.38 442 ASN B C 1
ATOM 11177 O O . ASN B 1 442 ? 11.867 28.25 -23.609 1 94.38 442 ASN B O 1
ATOM 11181 N N . ARG B 1 443 ? 10.062 28.656 -22.484 1 92.62 443 ARG B N 1
ATOM 11182 C CA . ARG B 1 443 ? 9.289 29.031 -23.672 1 92.62 443 ARG B CA 1
ATOM 11183 C C . ARG B 1 443 ? 9.836 30.312 -24.297 1 92.62 443 ARG B C 1
ATOM 11185 O O . ARG B 1 443 ? 9.891 30.422 -25.531 1 92.62 443 ARG B O 1
ATOM 11192 N N . LEU B 1 444 ? 10.18 31.234 -23.438 1 95.38 444 LEU B N 1
ATOM 11193 C CA . LEU B 1 444 ? 10.734 32.5 -23.922 1 95.38 444 LEU B CA 1
ATOM 11194 C C . LEU B 1 444 ? 12.086 32.281 -24.578 1 95.38 444 LEU B C 1
ATOM 11196 O O . LEU B 1 444 ? 12.391 32.906 -25.609 1 95.38 444 LEU B O 1
ATOM 11200 N N . LEU B 1 445 ? 12.867 31.391 -24 1 95 445 LEU B N 1
ATOM 11201 C CA . LEU B 1 445 ? 14.148 31.031 -24.594 1 95 445 LEU B CA 1
ATOM 11202 C C . LEU B 1 445 ? 13.945 30.438 -25.984 1 95 445 LEU B C 1
ATOM 11204 O O . LEU B 1 445 ? 14.625 30.812 -26.938 1 95 445 LEU B O 1
ATOM 11208 N N . GLU B 1 446 ? 13 29.578 -26.062 1 92.88 446 GLU B N 1
ATOM 11209 C CA . GLU B 1 446 ? 12.711 28.906 -27.328 1 92.88 446 GLU B CA 1
ATOM 11210 C C . GLU B 1 446 ? 12.164 29.891 -28.359 1 92.88 446 GLU B C 1
ATOM 11212 O O . GLU B 1 446 ? 12.523 29.828 -29.547 1 92.88 446 GLU B O 1
ATOM 11217 N N . ARG B 1 447 ? 11.312 30.766 -27.969 1 93.5 447 ARG B N 1
ATOM 11218 C CA . ARG B 1 447 ? 10.734 31.766 -28.859 1 93.5 447 ARG B CA 1
ATOM 11219 C C . ARG B 1 447 ? 11.812 32.719 -29.375 1 93.5 447 ARG B C 1
ATOM 11221 O O . ARG B 1 447 ? 11.805 33.094 -30.547 1 93.5 447 ARG B O 1
ATOM 11228 N N . ALA B 1 448 ? 12.609 33.094 -28.453 1 94.12 448 ALA B N 1
ATOM 11229 C CA . ALA B 1 448 ? 13.695 33.969 -28.859 1 94.12 448 ALA B CA 1
ATOM 11230 C C . ALA B 1 448 ? 14.57 33.312 -29.922 1 94.12 448 ALA B C 1
ATOM 11232 O O . ALA B 1 448 ? 14.953 33.969 -30.906 1 94.12 448 ALA B O 1
ATOM 11233 N N . ARG B 1 449 ? 14.852 32.125 -29.734 1 91.31 449 ARG B N 1
ATOM 11234 C CA . ARG B 1 449 ? 15.68 31.391 -30.688 1 91.31 449 ARG B CA 1
ATOM 11235 C C . ARG B 1 449 ? 14.953 31.188 -32 1 91.31 449 ARG B C 1
ATOM 11237 O O . ARG B 1 449 ? 15.555 31.297 -33.062 1 91.31 449 ARG B O 1
ATOM 11244 N N . GLN B 1 450 ? 13.727 30.906 -31.922 1 91.56 450 GLN B N 1
ATOM 11245 C CA . GLN B 1 450 ? 12.922 30.719 -33.125 1 91.56 450 GLN B CA 1
ATOM 11246 C C . GLN B 1 450 ? 12.805 32 -33.906 1 91.56 450 GLN B C 1
ATOM 11248 O O . GLN B 1 450 ? 12.914 32 -35.156 1 91.56 450 GLN B O 1
ATOM 11253 N N . MET B 1 451 ? 12.578 33.094 -33.25 1 93.38 451 MET B N 1
ATOM 11254 C CA . MET B 1 451 ? 12.477 34.375 -33.906 1 93.38 451 MET B CA 1
ATOM 11255 C C . MET B 1 451 ? 13.781 34.75 -34.594 1 93.38 451 MET B C 1
ATOM 11257 O O . MET B 1 451 ? 13.766 35.344 -35.656 1 93.38 451 MET B O 1
ATOM 11261 N N . LYS B 1 452 ? 14.883 34.406 -33.969 1 90.25 452 LYS B N 1
ATOM 11262 C CA . LYS B 1 452 ? 16.188 34.656 -34.594 1 90.25 452 LYS B CA 1
ATOM 11263 C C . LYS B 1 452 ? 16.422 33.781 -35.812 1 90.25 452 LYS B C 1
ATOM 11265 O O . LYS B 1 452 ? 17.016 34.188 -36.781 1 90.25 452 LYS B O 1
ATOM 11270 N N . ARG B 1 453 ? 15.93 32.562 -35.719 1 89 453 ARG B N 1
ATOM 11271 C CA . ARG B 1 453 ? 16.047 31.641 -36.812 1 89 453 ARG B CA 1
ATOM 11272 C C . ARG B 1 453 ? 15.156 32.062 -37.969 1 89 453 ARG B C 1
ATOM 11274 O O . ARG B 1 453 ? 15.539 31.906 -39.156 1 89 453 ARG B O 1
ATOM 11281 N N . ASP B 1 454 ? 13.977 32.5 -37.688 1 88.75 454 ASP B N 1
ATOM 11282 C CA . ASP B 1 454 ? 13.023 32.875 -38.719 1 88.75 454 ASP B CA 1
ATOM 11283 C C . ASP B 1 454 ? 13.5 34.125 -39.438 1 88.75 454 ASP B C 1
ATOM 11285 O O . ASP B 1 454 ? 13.266 34.281 -40.656 1 88.75 454 ASP B O 1
ATOM 11289 N N . ASN B 1 455 ? 14 35.094 -38.719 1 88.12 455 ASN B N 1
ATOM 11290 C CA . ASN B 1 455 ? 14.516 36.312 -39.312 1 88.12 455 ASN B CA 1
ATOM 11291 C C . ASN B 1 455 ? 15.93 36.625 -38.812 1 88.12 455 ASN B C 1
ATOM 11293 O O . ASN B 1 455 ? 16.109 37.344 -37.812 1 88.12 455 ASN B O 1
ATOM 11297 N N . SER B 1 456 ? 16.891 36.219 -39.438 1 84.62 456 SER B N 1
ATOM 11298 C CA . SER B 1 456 ? 18.281 36.312 -39.031 1 84.62 456 SER B CA 1
ATOM 11299 C C . SER B 1 456 ? 18.734 37.781 -39 1 84.62 456 SER B C 1
ATOM 11301 O O . SER B 1 456 ? 19.703 38.125 -38.344 1 84.62 456 SER B O 1
ATOM 11303 N N . SER B 1 457 ? 18 38.656 -39.688 1 86.88 457 SER B N 1
ATOM 11304 C CA . SER B 1 457 ? 18.422 40.062 -39.781 1 86.88 457 SER B CA 1
ATOM 11305 C C . SER B 1 457 ? 17.984 40.844 -38.562 1 86.88 457 SER B C 1
ATOM 11307 O O . SER B 1 457 ? 18.531 41.938 -38.281 1 86.88 457 SER B O 1
ATOM 11309 N N . ARG B 1 458 ? 17.109 40.25 -37.781 1 88.56 458 ARG B N 1
ATOM 11310 C CA . ARG B 1 458 ? 16.656 40.938 -36.594 1 88.56 458 ARG B CA 1
ATOM 11311 C C . ARG B 1 458 ? 17.734 40.906 -35.5 1 88.56 458 ARG B C 1
ATOM 11313 O O . ARG B 1 458 ? 18.422 39.906 -35.312 1 88.56 458 ARG B O 1
ATOM 11320 N N . THR B 1 459 ? 17.953 42.094 -34.938 1 87.62 459 THR B N 1
ATOM 11321 C CA . THR B 1 459 ? 18.953 42.156 -33.875 1 87.62 459 THR B CA 1
ATOM 11322 C C . THR B 1 459 ? 18.422 41.531 -32.594 1 87.62 459 THR B C 1
ATOM 11324 O O . THR B 1 459 ? 17.219 41.5 -32.375 1 87.62 459 THR B O 1
ATOM 11327 N N . LYS B 1 460 ? 19.312 41.031 -31.75 1 86.38 460 LYS B N 1
ATOM 11328 C CA . LYS B 1 460 ? 18.969 40.438 -30.469 1 86.38 460 LYS B CA 1
ATOM 11329 C C . LYS B 1 460 ? 18.219 41.438 -29.578 1 86.38 460 LYS B C 1
ATOM 11331 O O . LYS B 1 460 ? 17.312 41.062 -28.844 1 86.38 460 LYS B O 1
ATOM 11336 N N . ASP B 1 461 ? 18.516 42.688 -29.797 1 88.5 461 ASP B N 1
ATOM 11337 C CA . ASP B 1 461 ? 17.906 43.75 -28.984 1 88.5 461 ASP B CA 1
ATOM 11338 C C . ASP B 1 461 ? 16.453 43.969 -29.391 1 88.5 461 ASP B C 1
ATOM 11340 O O . ASP B 1 461 ? 15.586 44.188 -28.547 1 88.5 461 ASP B O 1
ATOM 11344 N N . SER B 1 462 ? 16.25 43.875 -30.641 1 91.94 462 SER B N 1
ATOM 11345 C CA . SER B 1 462 ? 14.891 44.062 -31.125 1 91.94 462 SER B CA 1
ATOM 11346 C C . SER B 1 462 ? 13.992 42.906 -30.672 1 91.94 462 SER B C 1
ATOM 11348 O O . SER B 1 462 ? 12.828 43.125 -30.328 1 91.94 462 SER B O 1
ATOM 11350 N N . ILE B 1 463 ? 14.539 41.75 -30.688 1 93.5 463 ILE B N 1
ATOM 11351 C CA . ILE B 1 463 ? 13.805 40.562 -30.25 1 93.5 463 ILE B CA 1
ATOM 11352 C C . ILE B 1 463 ? 13.531 40.656 -28.75 1 93.5 463 ILE B C 1
ATOM 11354 O O . ILE B 1 463 ? 12.422 40.375 -28.297 1 93.5 463 ILE B O 1
ATOM 11358 N N . ARG B 1 464 ? 14.516 41.062 -28.047 1 91.81 464 ARG B N 1
ATOM 11359 C CA . ARG B 1 464 ? 14.383 41.219 -26.594 1 91.81 464 ARG B CA 1
ATOM 11360 C C . ARG B 1 464 ? 13.289 42.219 -26.25 1 91.81 464 ARG B C 1
ATOM 11362 O O . ARG B 1 464 ? 12.477 41.969 -25.359 1 91.81 464 ARG B O 1
ATOM 11369 N N . ASP B 1 465 ? 13.219 43.312 -26.938 1 92.88 465 ASP B N 1
ATOM 11370 C CA . ASP B 1 465 ? 12.25 44.375 -26.656 1 92.88 465 ASP B CA 1
ATOM 11371 C C . ASP B 1 465 ? 10.82 43.906 -26.922 1 92.88 465 ASP B C 1
ATOM 11373 O O . ASP B 1 465 ? 9.898 44.219 -26.172 1 92.88 465 ASP B O 1
ATOM 11377 N N . GLU B 1 466 ? 10.719 43.188 -27.922 1 93.94 466 GLU B N 1
ATOM 11378 C CA . GLU B 1 466 ? 9.406 42.625 -28.266 1 93.94 466 GLU B CA 1
ATOM 11379 C C . GLU B 1 466 ? 8.938 41.625 -27.219 1 93.94 466 GLU B C 1
ATOM 11381 O O . GLU B 1 466 ? 7.785 41.656 -26.781 1 93.94 466 GLU B O 1
ATOM 11386 N N . LEU B 1 467 ? 9.828 40.75 -26.859 1 95.81 467 LEU B N 1
ATOM 11387 C CA . LEU B 1 467 ? 9.484 39.75 -25.875 1 95.81 467 LEU B CA 1
ATOM 11388 C C . LEU B 1 467 ? 9.25 40.375 -24.516 1 95.81 467 LEU B C 1
ATOM 11390 O O . LEU B 1 467 ? 8.383 39.906 -23.766 1 95.81 467 LEU B O 1
ATOM 11394 N N . GLN B 1 468 ? 9.953 41.344 -24.188 1 94.19 468 GLN B N 1
ATOM 11395 C CA . GLN B 1 468 ? 9.781 42.031 -22.922 1 94.19 468 GLN B CA 1
ATOM 11396 C C . GLN B 1 468 ? 8.43 42.75 -22.844 1 94.19 468 GLN B C 1
ATOM 11398 O O . GLN B 1 468 ? 7.816 42.812 -21.781 1 94.19 468 GLN B O 1
ATOM 11403 N N . GLN B 1 469 ? 8.055 43.281 -23.922 1 93.94 469 GLN B N 1
ATOM 11404 C CA . GLN B 1 469 ? 6.727 43.875 -23.969 1 93.94 469 GLN B CA 1
ATOM 11405 C C . GLN B 1 469 ? 5.641 42.844 -23.719 1 93.94 469 GLN B C 1
ATOM 11407 O O . GLN B 1 469 ? 4.688 43.094 -22.984 1 93.94 469 GLN B O 1
ATOM 11412 N N . TRP B 1 470 ? 5.867 41.719 -24.297 1 94.94 470 TRP B N 1
ATOM 11413 C CA . TRP B 1 470 ? 4.934 40.625 -24.078 1 94.94 470 TRP B CA 1
ATOM 11414 C C . TRP B 1 470 ? 4.914 40.219 -22.609 1 94.94 470 TRP B C 1
ATOM 11416 O O . TRP B 1 470 ? 3.852 39.938 -22.047 1 94.94 470 TRP B O 1
ATOM 11426 N N . VAL B 1 471 ? 6.043 40.156 -22.031 1 95.5 471 VAL B N 1
ATOM 11427 C CA . VAL B 1 471 ? 6.184 39.75 -20.625 1 95.5 471 VAL B CA 1
ATOM 11428 C C . VAL B 1 471 ? 5.445 40.75 -19.75 1 95.5 471 VAL B C 1
ATOM 11430 O O . VAL B 1 471 ? 4.77 40.375 -18.797 1 95.5 471 VAL B O 1
ATOM 11433 N N . GLU B 1 472 ? 5.543 41.969 -20.047 1 92.56 472 GLU B N 1
ATOM 11434 C CA . GLU B 1 472 ? 4.891 43 -19.25 1 92.56 472 GLU B CA 1
ATOM 11435 C C . GLU B 1 472 ? 3.373 42.875 -19.328 1 92.56 472 GLU B C 1
ATOM 11437 O O . GLU B 1 472 ? 2.674 43.156 -18.359 1 92.56 472 GLU B O 1
ATOM 11442 N N . GLU B 1 473 ? 2.918 42.469 -20.391 1 92.81 473 GLU B N 1
ATOM 11443 C CA . GLU B 1 473 ? 1.479 42.312 -20.594 1 92.81 473 GLU B CA 1
ATOM 11444 C C . GLU B 1 473 ? 0.958 41.062 -19.906 1 92.81 473 GLU B C 1
ATOM 11446 O O . GLU B 1 473 ? -0.231 40.969 -19.609 1 92.81 473 GLU B O 1
ATOM 11451 N N . HIS B 1 474 ? 1.858 40.125 -19.656 1 93.75 474 HIS B N 1
ATOM 11452 C CA . HIS B 1 474 ? 1.436 38.844 -19.141 1 93.75 474 HIS B CA 1
ATOM 11453 C C . HIS B 1 474 ? 2.117 38.531 -17.812 1 93.75 474 HIS B C 1
ATOM 11455 O O . HIS B 1 474 ? 2.352 37.344 -17.484 1 93.75 474 HIS B O 1
ATOM 11461 N N . LYS B 1 475 ? 2.48 39.469 -17.125 1 91.31 475 LYS B N 1
ATOM 11462 C CA . LYS B 1 475 ? 3.232 39.312 -15.875 1 91.31 475 LYS B CA 1
ATOM 11463 C C . LYS B 1 475 ? 2.48 38.438 -14.867 1 91.31 475 LYS B C 1
ATOM 11465 O O . LYS B 1 475 ? 3.08 37.594 -14.195 1 91.31 475 LYS B O 1
ATOM 11470 N N . GLU B 1 476 ? 1.214 38.5 -14.781 1 88.31 476 GLU B N 1
ATOM 11471 C CA . GLU B 1 476 ? 0.383 37.781 -13.812 1 88.31 476 GLU B CA 1
ATOM 11472 C C . GLU B 1 476 ? 0.364 36.281 -14.102 1 88.31 476 GLU B C 1
ATOM 11474 O O . GLU B 1 476 ? 0.139 35.5 -13.203 1 88.31 476 GLU B O 1
ATOM 11479 N N . ILE B 1 477 ? 0.668 36 -15.289 1 92 477 ILE B N 1
ATOM 11480 C CA . ILE B 1 477 ? 0.597 34.594 -15.719 1 92 477 ILE B CA 1
ATOM 11481 C C . ILE B 1 477 ? 1.977 33.969 -15.602 1 92 477 ILE B C 1
ATOM 11483 O O . ILE B 1 477 ? 2.086 32.75 -15.367 1 92 477 ILE B O 1
ATOM 11487 N N . ILE B 1 478 ? 3.016 34.75 -15.727 1 95.06 478 ILE B N 1
ATOM 11488 C CA . ILE B 1 478 ? 4.379 34.25 -15.82 1 95.06 478 ILE B CA 1
ATOM 11489 C C . ILE B 1 478 ? 4.934 34 -14.422 1 95.06 478 ILE B C 1
ATOM 11491 O O . ILE B 1 478 ? 5.66 33 -14.211 1 95.06 478 ILE B O 1
ATOM 11495 N N . ILE B 1 479 ? 4.547 34.844 -13.477 1 95.38 479 ILE B N 1
ATOM 11496 C CA . ILE B 1 479 ? 5.09 34.75 -12.125 1 95.38 479 ILE B CA 1
ATOM 11497 C C . ILE B 1 479 ? 4.227 33.812 -11.289 1 95.38 479 ILE B C 1
ATOM 11499 O O . ILE B 1 479 ? 2.998 33.844 -11.398 1 95.38 479 ILE B O 1
ATOM 11503 N N . SER B 1 480 ? 4.879 33.031 -10.469 1 95.25 480 SER B N 1
ATOM 11504 C CA . SER B 1 480 ? 4.176 32.094 -9.586 1 95.25 480 SER B CA 1
ATOM 11505 C C . SER B 1 480 ? 3.105 32.812 -8.766 1 95.25 480 SER B C 1
ATOM 11507 O O . SER B 1 480 ? 3.344 33.906 -8.25 1 95.25 480 SER B O 1
ATOM 11509 N N . PRO B 1 481 ? 1.982 32.188 -8.68 1 96.31 481 PRO B N 1
ATOM 11510 C CA . PRO B 1 481 ? 0.879 32.844 -7.961 1 96.31 481 PRO B CA 1
ATOM 11511 C C . PRO B 1 481 ? 1.172 33.031 -6.473 1 96.31 481 PRO B C 1
ATOM 11513 O O . PRO B 1 481 ? 0.56 33.875 -5.824 1 96.31 481 PRO B O 1
ATOM 11516 N N . PHE B 1 482 ? 2.113 32.312 -5.902 1 96.75 482 PHE B N 1
ATOM 11517 C CA . PHE B 1 482 ? 2.455 32.438 -4.492 1 96.75 482 PHE B CA 1
ATOM 11518 C C . PHE B 1 482 ? 3.086 33.781 -4.203 1 96.75 482 PHE B C 1
ATOM 11520 O O . PHE B 1 482 ? 3.074 34.25 -3.059 1 96.75 482 PHE B O 1
ATOM 11527 N N . PHE B 1 483 ? 3.582 34.438 -5.223 1 96.31 483 PHE B N 1
ATOM 11528 C CA . PHE B 1 483 ? 4.262 35.688 -5.035 1 96.31 483 PHE B CA 1
ATOM 11529 C C . PHE B 1 483 ? 3.375 36.875 -5.469 1 96.31 483 PHE B C 1
ATOM 11531 O O . PHE B 1 483 ? 3.756 38.031 -5.332 1 96.31 483 PHE B O 1
ATOM 11538 N N . THR B 1 484 ? 2.195 36.562 -5.938 1 94.12 484 THR B N 1
ATOM 11539 C CA . THR B 1 484 ? 1.315 37.625 -6.398 1 94.12 484 THR B CA 1
ATOM 11540 C C . THR B 1 484 ? 0.039 37.656 -5.562 1 94.12 484 THR B C 1
ATOM 11542 O O . THR B 1 484 ? -0.821 38.531 -5.777 1 94.12 484 THR B O 1
ATOM 11545 N N . VAL B 1 485 ? -0.078 36.781 -4.621 1 94.31 485 VAL B N 1
ATOM 11546 C CA . VAL B 1 485 ? -1.245 36.781 -3.746 1 94.31 485 VAL B CA 1
ATOM 11547 C C . VAL B 1 485 ? -1.007 37.75 -2.578 1 94.31 485 VAL B C 1
ATOM 11549 O O . VAL B 1 485 ? 0.095 37.781 -2.027 1 94.31 485 VAL B O 1
ATOM 11552 N N . ASP B 1 486 ? -2.004 38.438 -2.219 1 90.62 486 ASP B N 1
ATOM 11553 C CA . ASP B 1 486 ? -1.877 39.406 -1.141 1 90.62 486 ASP B CA 1
ATOM 11554 C C . ASP B 1 486 ? -1.959 38.719 0.226 1 90.62 486 ASP B C 1
ATOM 11556 O O . ASP B 1 486 ? -2.715 37.781 0.406 1 90.62 486 ASP B O 1
ATOM 11560 N N . GLY B 1 487 ? -1.169 39.25 1.174 1 90.19 487 GLY B N 1
ATOM 11561 C CA . GLY B 1 487 ? -1.271 38.812 2.561 1 90.19 487 GLY B CA 1
ATOM 11562 C C . GLY B 1 487 ? -0.463 37.562 2.867 1 90.19 487 GLY B C 1
ATOM 11563 O O . GLY B 1 487 ? -0.468 37.094 3.998 1 90.19 487 GLY B O 1
ATOM 11564 N N . PHE B 1 488 ? 0.162 37.031 1.851 1 95.19 488 PHE B N 1
ATOM 11565 C CA . PHE B 1 488 ? 0.952 35.812 2.002 1 95.19 488 PHE B CA 1
ATOM 11566 C C . PHE B 1 488 ? 2.377 36.031 1.507 1 95.19 488 PHE B C 1
ATOM 11568 O O . PHE B 1 488 ? 2.586 36.562 0.404 1 95.19 488 PHE B O 1
ATOM 11575 N N . ASP B 1 489 ? 3.318 35.75 2.367 1 96.38 489 ASP B N 1
ATOM 11576 C CA . ASP B 1 489 ? 4.734 35.781 2.016 1 96.38 489 ASP B CA 1
ATOM 11577 C C . ASP B 1 489 ? 5.363 34.406 2.135 1 96.38 489 ASP B C 1
ATOM 11579 O O . ASP B 1 489 ? 5.609 33.906 3.242 1 96.38 489 ASP B O 1
ATOM 11583 N N . PRO B 1 490 ? 5.664 33.781 0.993 1 95.88 490 PRO B N 1
ATOM 11584 C CA . PRO B 1 490 ? 6.172 32.406 1.028 1 95.88 490 PRO B CA 1
ATOM 11585 C C . PRO B 1 490 ? 7.488 32.281 1.791 1 95.88 490 PRO B C 1
ATOM 11587 O O . PRO B 1 490 ? 7.848 31.188 2.244 1 95.88 490 PRO B O 1
ATOM 11590 N N . THR B 1 491 ? 8.234 33.344 1.936 1 95.06 491 THR B N 1
ATOM 11591 C CA . THR B 1 491 ? 9.523 33.281 2.609 1 95.06 491 THR B CA 1
ATOM 11592 C C . THR B 1 491 ? 9.344 33.281 4.125 1 95.06 491 THR B C 1
ATOM 11594 O O . THR B 1 491 ? 10.227 32.812 4.859 1 95.06 491 THR B O 1
ATOM 11597 N N . GLN B 1 492 ? 8.18 33.781 4.586 1 94.75 492 GLN B N 1
ATOM 11598 C CA . GLN B 1 492 ? 7.941 33.875 6.023 1 94.75 492 GLN B CA 1
ATOM 11599 C C . GLN B 1 492 ? 6.812 32.969 6.457 1 94.75 492 GLN B C 1
ATOM 11601 O O . GLN B 1 492 ? 6.777 32.5 7.605 1 94.75 492 GLN B O 1
ATOM 11606 N N . ASP B 1 493 ? 5.91 32.688 5.562 1 97 493 ASP B N 1
ATOM 11607 C CA . ASP B 1 493 ? 4.691 31.969 5.918 1 97 493 ASP B CA 1
ATOM 11608 C C . ASP B 1 493 ? 4.82 30.484 5.605 1 97 493 ASP B C 1
ATOM 11610 O O . ASP B 1 493 ? 3.828 29.812 5.305 1 97 493 ASP B O 1
ATOM 11614 N N . THR B 1 494 ? 6.039 29.922 5.535 1 95.94 494 THR B N 1
ATOM 11615 C CA . THR B 1 494 ? 6.371 28.5 5.449 1 95.94 494 THR B CA 1
ATOM 11616 C C . THR B 1 494 ? 7.164 28.062 6.672 1 95.94 494 THR B C 1
ATOM 11618 O O . THR B 1 494 ? 8.398 28 6.633 1 95.94 494 THR B O 1
ATOM 11621 N N . PRO B 1 495 ? 6.469 27.734 7.715 1 95.25 495 PRO B N 1
ATOM 11622 C CA . PRO B 1 495 ? 7.121 27.406 8.984 1 95.25 495 PRO B CA 1
ATOM 11623 C C . PRO B 1 495 ? 7.973 26.156 8.906 1 95.25 495 PRO B C 1
ATOM 11625 O O . PRO B 1 495 ? 7.77 25.312 8.016 1 95.25 495 PRO B O 1
ATOM 11628 N N . ILE B 1 496 ? 8.953 26.078 9.797 1 94.44 496 ILE B N 1
ATOM 11629 C CA . ILE B 1 496 ? 9.688 24.828 9.945 1 94.44 496 ILE B CA 1
ATOM 11630 C C . ILE B 1 496 ? 8.727 23.703 10.328 1 94.44 496 ILE B C 1
ATOM 11632 O O . ILE B 1 496 ? 7.883 23.875 11.211 1 94.44 496 ILE B O 1
ATOM 11636 N N . GLU B 1 497 ? 8.805 22.703 9.656 1 92.5 497 GLU B N 1
ATOM 11637 C CA . GLU B 1 497 ? 7.895 21.594 9.898 1 92.5 497 GLU B CA 1
ATOM 11638 C C . GLU B 1 497 ? 8.516 20.562 10.844 1 92.5 497 GLU B C 1
ATOM 11640 O O . GLU B 1 497 ? 9.508 19.922 10.5 1 92.5 497 GLU B O 1
ATOM 11645 N N . ILE B 1 498 ? 7.918 20.266 11.93 1 95.06 498 ILE B N 1
ATOM 11646 C CA . ILE B 1 498 ? 8.555 19.562 13.039 1 95.06 498 ILE B CA 1
ATOM 11647 C C . ILE B 1 498 ? 8.727 18.094 12.672 1 95.06 498 ILE B C 1
ATOM 11649 O O . ILE B 1 498 ? 9.719 17.453 13.07 1 95.06 498 ILE B O 1
ATOM 11653 N N . LEU B 1 499 ? 7.828 17.5 11.875 1 94.81 499 LEU B N 1
ATOM 11654 C CA . LEU B 1 499 ? 7.996 16.109 11.445 1 94.81 499 LEU B CA 1
ATOM 11655 C C . LEU B 1 499 ? 9.188 15.969 10.5 1 94.81 499 LEU B C 1
ATOM 11657 O O . LEU B 1 499 ? 10.078 15.156 10.734 1 94.81 499 LEU B O 1
ATOM 11661 N N . HIS B 1 500 ? 9.266 16.797 9.508 1 95.56 500 HIS B N 1
ATOM 11662 C CA . HIS B 1 500 ? 10.211 16.609 8.414 1 95.56 500 HIS B CA 1
ATOM 11663 C C . HIS B 1 500 ? 11.555 17.25 8.734 1 95.56 500 HIS B C 1
ATOM 11665 O O . HIS B 1 500 ? 12.586 16.844 8.203 1 95.56 500 HIS B O 1
ATOM 11671 N N . THR B 1 501 ? 11.625 18.25 9.578 1 97.06 501 THR B N 1
ATOM 11672 C CA . THR B 1 501 ? 12.867 18.953 9.867 1 97.06 501 THR B CA 1
ATOM 11673 C C . THR B 1 501 ? 13.5 18.438 11.148 1 97.06 501 THR B C 1
ATOM 11675 O O . THR B 1 501 ? 14.727 18.312 11.242 1 97.06 501 THR B O 1
ATOM 11678 N N . ILE B 1 502 ? 12.648 18.094 12.109 1 97.75 502 ILE B N 1
ATOM 11679 C CA . ILE B 1 502 ? 13.203 17.688 13.398 1 97.75 502 ILE B CA 1
ATOM 11680 C C . ILE B 1 502 ? 13.266 16.156 13.469 1 97.75 502 ILE B C 1
ATOM 11682 O O . ILE B 1 502 ? 14.352 15.586 13.578 1 97.75 502 ILE B O 1
ATOM 11686 N N . LEU B 1 503 ? 12.164 15.492 13.312 1 97.31 503 LEU B N 1
ATOM 11687 C CA . LEU B 1 503 ? 12.148 14.039 13.469 1 97.31 503 LEU B CA 1
ATOM 11688 C C . LEU B 1 503 ? 12.836 13.359 12.289 1 97.31 503 LEU B C 1
ATOM 11690 O O . LEU B 1 503 ? 13.742 12.547 12.477 1 97.31 503 LEU B O 1
ATOM 11694 N N . LEU B 1 504 ? 12.484 13.719 11.07 1 96.81 504 LEU B N 1
ATOM 11695 C CA . LEU B 1 504 ? 13.055 13.109 9.875 1 96.81 504 LEU B CA 1
ATOM 11696 C C . LEU B 1 504 ? 14.258 13.906 9.383 1 96.81 504 LEU B C 1
ATOM 11698 O O . LEU B 1 504 ? 14.719 13.711 8.25 1 96.81 504 LEU B O 1
ATOM 11702 N N . GLY B 1 505 ? 14.711 14.812 10.133 1 97.25 505 GLY B N 1
ATOM 11703 C CA . GLY B 1 505 ? 15.93 15.578 9.914 1 97.25 505 GLY B CA 1
ATOM 11704 C C . GLY B 1 505 ? 16.953 15.414 11.023 1 97.25 505 GLY B C 1
ATOM 11705 O O . GLY B 1 505 ? 17.609 14.383 11.109 1 97.25 505 GLY B O 1
ATOM 11706 N N . MET B 1 506 ? 16.891 16.219 11.961 1 97.69 506 MET B N 1
ATOM 11707 C CA . MET B 1 506 ? 17.859 16.25 13.055 1 97.69 506 MET B CA 1
ATOM 11708 C C . MET B 1 506 ? 17.938 14.898 13.75 1 97.69 506 MET B C 1
ATOM 11710 O O . MET B 1 506 ? 19 14.297 13.844 1 97.69 506 MET B O 1
ATOM 11714 N N . THR B 1 507 ? 16.781 14.367 14.188 1 98.19 507 THR B N 1
ATOM 11715 C CA . THR B 1 507 ? 16.75 13.117 14.938 1 98.19 507 THR B CA 1
ATOM 11716 C C . THR B 1 507 ? 17.219 11.953 14.078 1 98.19 507 THR B C 1
ATOM 11718 O O . THR B 1 507 ? 17.969 11.086 14.555 1 98.19 507 THR B O 1
ATOM 11721 N N . LYS B 1 508 ? 16.766 11.906 12.891 1 97.81 508 LYS B N 1
ATOM 11722 C CA . LYS B 1 508 ? 17.172 10.844 11.969 1 97.81 508 LYS B CA 1
ATOM 11723 C C . LYS B 1 508 ? 18.688 10.852 11.75 1 97.81 508 LYS B C 1
ATOM 11725 O O . LYS B 1 508 ? 19.312 9.797 11.641 1 97.81 508 LYS B O 1
ATOM 11730 N N . TYR B 1 509 ? 19.359 12.062 11.68 1 97.75 509 TYR B N 1
ATOM 11731 C CA . TYR B 1 509 ? 20.797 12.164 11.492 1 97.75 509 TYR B CA 1
ATOM 11732 C C . TYR B 1 509 ? 21.547 11.586 12.688 1 97.75 509 TYR B C 1
ATOM 11734 O O . TYR B 1 509 ? 22.5 10.828 12.523 1 97.75 509 TYR B O 1
ATOM 11742 N N . VAL B 1 510 ? 21.062 11.961 13.844 1 98.06 510 VAL B N 1
ATOM 11743 C CA . VAL B 1 510 ? 21.719 11.477 15.055 1 98.06 510 VAL B CA 1
ATOM 11744 C C . VAL B 1 510 ? 21.547 9.961 15.172 1 98.06 510 VAL B C 1
ATOM 11746 O O . VAL B 1 510 ? 22.469 9.25 15.547 1 98.06 510 VAL B O 1
ATOM 11749 N N . TRP B 1 511 ? 20.344 9.5 14.836 1 98.31 511 TRP B N 1
ATOM 11750 C CA . TRP B 1 511 ? 20.047 8.07 14.883 1 98.31 511 TRP B CA 1
ATOM 11751 C C . TRP B 1 511 ? 20.953 7.297 13.93 1 98.31 511 TRP B C 1
ATOM 11753 O O . TRP B 1 511 ? 21.5 6.254 14.289 1 98.31 511 TRP B O 1
ATOM 11763 N N . HIS B 1 512 ? 21.109 7.812 12.766 1 97 512 HIS B N 1
ATOM 11764 C CA . HIS B 1 512 ? 21.969 7.164 11.781 1 97 512 HIS B CA 1
ATOM 11765 C C . HIS B 1 512 ? 23.406 7.066 12.289 1 97 512 HIS B C 1
ATOM 11767 O O . HIS B 1 512 ? 24.031 6.016 12.172 1 97 512 HIS B O 1
ATOM 11773 N N . MET B 1 513 ? 23.938 8.156 12.914 1 95.44 513 MET B N 1
ATOM 11774 C CA . MET B 1 513 ? 25.281 8.188 13.469 1 95.44 513 MET B CA 1
ATOM 11775 C C . MET B 1 513 ? 25.438 7.152 14.578 1 95.44 513 MET B C 1
ATOM 11777 O O . MET B 1 513 ? 26.531 6.641 14.797 1 95.44 513 MET B O 1
ATOM 11781 N N . THR B 1 514 ? 24.359 6.828 15.117 1 97.19 514 THR B N 1
ATOM 11782 C CA . THR B 1 514 ? 24.359 5.969 16.297 1 97.19 514 THR B CA 1
ATOM 11783 C C . THR B 1 514 ? 24.328 4.496 15.891 1 97.19 514 THR B C 1
ATOM 11785 O O . THR B 1 514 ? 25.266 3.75 16.172 1 97.19 514 THR B O 1
ATOM 11788 N N . HIS B 1 515 ? 23.344 4.039 15.125 1 96.31 515 HIS B N 1
ATOM 11789 C CA . HIS B 1 515 ? 23.078 2.615 14.945 1 96.31 515 HIS B CA 1
ATOM 11790 C C . HIS B 1 515 ? 24.031 2.004 13.93 1 96.31 515 HIS B C 1
ATOM 11792 O O . HIS B 1 515 ? 24.297 0.799 13.969 1 96.31 515 HIS B O 1
ATOM 11798 N N . ILE B 1 516 ? 24.609 2.777 13.008 1 94.62 516 ILE B N 1
ATOM 11799 C CA . ILE B 1 516 ? 25.484 2.24 11.969 1 94.62 516 ILE B CA 1
ATOM 11800 C C . ILE B 1 516 ? 26.766 1.709 12.586 1 94.62 516 ILE B C 1
ATOM 11802 O O . ILE B 1 516 ? 27.422 0.833 12.023 1 94.62 516 ILE B O 1
ATOM 11806 N N . GLN B 1 517 ? 27.141 2.227 13.742 1 93.81 517 GLN B N 1
ATOM 11807 C CA . GLN B 1 517 ? 28.391 1.85 14.391 1 93.81 517 GLN B CA 1
ATOM 11808 C C . GLN B 1 517 ? 28.172 0.673 15.344 1 93.81 517 GLN B C 1
ATOM 11810 O O . GLN B 1 517 ? 29.141 0.107 15.859 1 93.81 517 GLN B O 1
ATOM 11815 N N . TRP B 1 518 ? 26.984 0.276 15.539 1 96.94 518 TRP B N 1
ATOM 11816 C CA . TRP B 1 518 ? 26.672 -0.748 16.531 1 96.94 518 TRP B CA 1
ATOM 11817 C C . TRP B 1 518 ? 26.953 -2.143 15.977 1 96.94 518 TRP B C 1
ATOM 11819 O O . TRP B 1 518 ? 26.656 -2.424 14.812 1 96.94 518 TRP B O 1
ATOM 11829 N N . THR B 1 519 ? 27.547 -2.953 16.797 1 94.25 519 THR B N 1
ATOM 11830 C CA . THR B 1 519 ? 27.641 -4.383 16.531 1 94.25 519 THR B CA 1
ATOM 11831 C C . THR B 1 519 ? 26.297 -5.07 16.797 1 94.25 519 THR B C 1
ATOM 11833 O O . THR B 1 519 ? 25.391 -4.461 17.344 1 94.25 519 THR B O 1
ATOM 11836 N N . MET B 1 520 ? 26.188 -6.25 16.391 1 90.94 520 MET B N 1
ATOM 11837 C CA . MET B 1 520 ? 24.953 -7.004 16.594 1 90.94 520 MET B CA 1
ATOM 11838 C C . MET B 1 520 ? 24.656 -7.156 18.078 1 90.94 520 MET B C 1
ATOM 11840 O O . MET B 1 520 ? 23.5 -7.109 18.5 1 90.94 520 MET B O 1
ATOM 11844 N N . GLU B 1 521 ? 25.656 -7.34 18.859 1 91.5 521 GLU B N 1
ATOM 11845 C CA . GLU B 1 521 ? 25.484 -7.469 20.297 1 91.5 521 GLU B CA 1
ATOM 11846 C C . GLU B 1 521 ? 24.953 -6.176 20.906 1 91.5 521 GLU B C 1
ATOM 11848 O O . GLU B 1 521 ? 24.078 -6.207 21.781 1 91.5 521 GLU B O 1
ATOM 11853 N N . GLN B 1 522 ? 25.453 -5.074 20.406 1 95.38 522 GLN B N 1
ATOM 11854 C CA . GLN B 1 522 ? 25.016 -3.77 20.891 1 95.38 522 GLN B CA 1
ATOM 11855 C C . GLN B 1 522 ? 23.578 -3.479 20.484 1 95.38 522 GLN B C 1
ATOM 11857 O O . GLN B 1 522 ? 22.812 -2.91 21.25 1 95.38 522 GLN B O 1
ATOM 11862 N N . LYS B 1 523 ? 23.312 -3.871 19.281 1 96 523 LYS B N 1
ATOM 11863 C CA . LYS B 1 523 ? 21.938 -3.709 18.797 1 96 523 LYS B CA 1
ATOM 11864 C C . LYS B 1 523 ? 20.953 -4.52 19.656 1 96 523 LYS B C 1
ATOM 11866 O O . LYS B 1 523 ? 19.875 -4.039 20 1 96 523 LYS B O 1
ATOM 11871 N N . ASN B 1 524 ? 21.344 -5.688 20 1 93.19 524 ASN B N 1
ATOM 11872 C CA . ASN B 1 524 ? 20.516 -6.543 20.828 1 93.19 524 ASN B CA 1
ATOM 11873 C C . ASN B 1 524 ? 20.359 -5.973 22.234 1 93.19 524 ASN B C 1
ATOM 11875 O O . ASN B 1 524 ? 19.281 -6.016 22.812 1 93.19 524 ASN B O 1
ATOM 11879 N N . LEU B 1 525 ? 21.453 -5.52 22.781 1 95.06 525 LEU B N 1
ATOM 11880 C CA . LEU B 1 525 ? 21.406 -4.902 24.094 1 95.06 525 LEU B CA 1
ATOM 11881 C C . LEU B 1 525 ? 20.484 -3.697 24.109 1 95.06 525 LEU B C 1
ATOM 11883 O O . LEU B 1 525 ? 19.656 -3.561 25.016 1 95.06 525 LEU B O 1
ATOM 11887 N N . TYR B 1 526 ? 20.625 -2.809 23.141 1 96.75 526 TYR B N 1
ATOM 11888 C CA . TYR B 1 526 ? 19.766 -1.637 23.031 1 96.75 526 TYR B CA 1
ATOM 11889 C C . TYR B 1 526 ? 18.297 -2.043 22.922 1 96.75 526 TYR B C 1
ATOM 11891 O O . TYR B 1 526 ? 17.422 -1.437 23.547 1 96.75 526 TYR B O 1
ATOM 11899 N N . ALA B 1 527 ? 18.047 -3.049 22.094 1 96.25 527 ALA B N 1
ATOM 11900 C CA . ALA B 1 527 ? 16.688 -3.508 21.891 1 96.25 527 ALA B CA 1
ATOM 11901 C C . ALA B 1 527 ? 16.047 -3.965 23.203 1 96.25 527 ALA B C 1
ATOM 11903 O O . ALA B 1 527 ? 14.891 -3.662 23.469 1 96.25 527 ALA B O 1
ATOM 11904 N N . HIS B 1 528 ? 16.766 -4.652 24.016 1 95.62 528 HIS B N 1
ATOM 11905 C CA . HIS B 1 528 ? 16.266 -5.137 25.297 1 95.62 528 HIS B CA 1
ATOM 11906 C C . HIS B 1 528 ? 16.016 -3.98 26.25 1 95.62 528 HIS B C 1
ATOM 11908 O O . HIS B 1 528 ? 15.008 -3.969 26.969 1 95.62 528 HIS B O 1
ATOM 11914 N N . ARG B 1 529 ? 16.906 -3.027 26.281 1 96.94 529 ARG B N 1
ATOM 11915 C CA . ARG B 1 529 ? 16.734 -1.866 27.141 1 96.94 529 ARG B CA 1
ATOM 11916 C C . ARG B 1 529 ? 15.531 -1.035 26.719 1 96.94 529 ARG B C 1
ATOM 11918 O O . ARG B 1 529 ? 14.742 -0.602 27.562 1 96.94 529 ARG B O 1
ATOM 11925 N N . LEU B 1 530 ? 15.43 -0.814 25.391 1 97.19 530 LEU B N 1
ATOM 11926 C CA . LEU B 1 530 ? 14.328 -0.023 24.859 1 97.19 530 LEU B CA 1
ATOM 11927 C C . LEU B 1 530 ? 12.984 -0.689 25.172 1 97.19 530 LEU B C 1
ATOM 11929 O O . LEU B 1 530 ? 12.016 -0.012 25.5 1 97.19 530 LEU B O 1
ATOM 11933 N N . GLN B 1 531 ? 12.945 -1.986 25.062 1 95.25 531 GLN B N 1
ATOM 11934 C CA . GLN B 1 531 ? 11.711 -2.727 25.297 1 95.25 531 GLN B CA 1
ATOM 11935 C C . GLN B 1 531 ? 11.273 -2.607 26.766 1 95.25 531 GLN B C 1
ATOM 11937 O O . GLN B 1 531 ? 10.086 -2.668 27.062 1 95.25 531 GLN B O 1
ATOM 11942 N N . ALA B 1 532 ? 12.227 -2.404 27.641 1 95 532 ALA B N 1
ATOM 11943 C CA . ALA B 1 532 ? 11.961 -2.348 29.078 1 95 532 ALA B CA 1
ATOM 11944 C C . ALA B 1 532 ? 11.617 -0.927 29.516 1 95 532 ALA B C 1
ATOM 11946 O O . ALA B 1 532 ? 11.391 -0.675 30.703 1 95 532 ALA B O 1
ATOM 11947 N N . THR B 1 533 ? 11.484 0.011 28.594 1 95 533 THR B N 1
ATOM 11948 C CA . THR B 1 533 ? 11.211 1.415 28.891 1 95 533 THR B CA 1
ATOM 11949 C C . THR B 1 533 ? 9.836 1.577 29.531 1 95 533 THR B C 1
ATOM 11951 O O . THR B 1 533 ? 8.867 0.931 29.125 1 95 533 THR B O 1
ATOM 11954 N N . ASP B 1 534 ? 9.758 2.354 30.609 1 94.69 534 ASP B N 1
ATOM 11955 C CA . ASP B 1 534 ? 8.453 2.758 31.109 1 94.69 534 ASP B CA 1
ATOM 11956 C C . ASP B 1 534 ? 7.793 3.775 30.188 1 94.69 534 ASP B C 1
ATOM 11958 O O . ASP B 1 534 ? 8.234 4.922 30.094 1 94.69 534 ASP B O 1
ATOM 11962 N N . VAL B 1 535 ? 6.754 3.428 29.578 1 94.94 535 VAL B N 1
ATOM 11963 C CA . VAL B 1 535 ? 6.184 4.25 28.516 1 94.94 535 VAL B CA 1
ATOM 11964 C C . VAL B 1 535 ? 5.066 5.121 29.094 1 94.94 535 VAL B C 1
ATOM 11966 O O . VAL B 1 535 ? 4.516 5.973 28.391 1 94.94 535 VAL B O 1
ATOM 11969 N N . LYS B 1 536 ? 4.695 4.984 30.359 1 94.06 536 LYS B N 1
ATOM 11970 C CA . LYS B 1 536 ? 3.643 5.805 30.953 1 94.06 536 LYS B CA 1
ATOM 11971 C C . LYS B 1 536 ? 4.031 7.281 30.969 1 94.06 536 LYS B C 1
ATOM 11973 O O . LYS B 1 536 ? 5.145 7.637 31.359 1 94.06 536 LYS B O 1
ATOM 11978 N N . GLY B 1 537 ? 3.201 8.055 30.484 1 94.12 537 GLY B N 1
ATOM 11979 C CA . GLY B 1 537 ? 3.451 9.484 30.438 1 94.12 537 GLY B CA 1
ATOM 11980 C C . GLY B 1 537 ? 4.199 9.914 29.188 1 94.12 537 GLY B C 1
ATOM 11981 O O . GLY B 1 537 ? 4.703 11.039 29.125 1 94.12 537 GLY B O 1
ATOM 11982 N N . LEU B 1 538 ? 4.461 9.148 28.172 1 93.75 538 LEU B N 1
ATOM 11983 C CA . LEU B 1 538 ? 5.164 9.516 26.953 1 93.75 538 LEU B CA 1
ATOM 11984 C C . LEU B 1 538 ? 4.188 9.719 25.797 1 93.75 538 LEU B C 1
ATOM 11986 O O . LEU B 1 538 ? 4.508 10.391 24.812 1 93.75 538 LEU B O 1
ATOM 11990 N N . SER B 1 539 ? 3.021 9.328 25.844 1 88.81 539 SER B N 1
ATOM 11991 C CA . SER B 1 539 ? 2.027 9.398 24.781 1 88.81 539 SER B CA 1
ATOM 11992 C C . SER B 1 539 ? 2.553 8.766 23.484 1 88.81 539 SER B C 1
ATOM 11994 O O . SER B 1 539 ? 2.488 9.375 22.422 1 88.81 539 SER B O 1
ATOM 11996 N N . ILE B 1 540 ? 3.18 7.66 23.516 1 91.12 540 ILE B N 1
ATOM 11997 C CA . ILE B 1 540 ? 3.703 6.941 22.359 1 91.12 540 ILE B CA 1
ATOM 11998 C C . ILE B 1 540 ? 3.018 5.582 22.234 1 91.12 540 ILE B C 1
ATOM 12000 O O . ILE B 1 540 ? 2.441 5.086 23.203 1 91.12 540 ILE B O 1
ATOM 12004 N N . PRO B 1 541 ? 3.051 5.039 21.047 1 86.75 541 PRO B N 1
ATOM 12005 C CA . PRO B 1 541 ? 2.533 3.676 20.906 1 86.75 541 PRO B CA 1
ATOM 12006 C C . PRO B 1 541 ? 3.418 2.633 21.578 1 86.75 541 PRO B C 1
ATOM 12008 O O . PRO B 1 541 ? 4.504 2.961 22.062 1 86.75 541 PRO B O 1
ATOM 12011 N N . ALA B 1 542 ? 2.834 1.464 21.562 1 89.06 542 ALA B N 1
ATOM 12012 C CA . ALA B 1 542 ? 3.602 0.362 22.141 1 89.06 542 ALA B CA 1
ATOM 12013 C C . ALA B 1 542 ? 4.941 0.198 21.422 1 89.06 542 ALA B C 1
ATOM 12015 O O . ALA B 1 542 ? 5.016 0.312 20.203 1 89.06 542 ALA B O 1
ATOM 12016 N N . VAL B 1 543 ? 5.977 0.042 22.203 1 93.44 543 VAL B N 1
ATOM 12017 C CA . VAL B 1 543 ? 7.328 -0.028 21.656 1 93.44 543 VAL B CA 1
ATOM 12018 C C . VAL B 1 543 ? 7.582 -1.417 21.078 1 93.44 543 VAL B C 1
ATOM 12020 O O . VAL B 1 543 ? 7.379 -2.428 21.75 1 93.44 543 VAL B O 1
ATOM 12023 N N . ARG B 1 544 ? 8 -1.464 19.859 1 89.5 544 ARG B N 1
ATOM 12024 C CA . ARG B 1 544 ? 8.5 -2.67 19.203 1 89.5 544 ARG B CA 1
ATOM 12025 C C . ARG B 1 544 ? 9.992 -2.572 18.938 1 89.5 544 ARG B C 1
ATOM 12027 O O . ARG B 1 544 ? 10.414 -2.367 17.797 1 89.5 544 ARG B O 1
ATOM 12034 N N . ALA B 1 545 ? 10.695 -2.902 19.906 1 95.19 545 ALA B N 1
ATOM 12035 C CA . ALA B 1 545 ? 12.125 -2.615 19.891 1 95.19 545 ALA B CA 1
ATOM 12036 C C . ALA B 1 545 ? 12.844 -3.453 18.844 1 95.19 545 ALA B C 1
ATOM 12038 O O . ALA B 1 545 ? 13.719 -2.949 18.141 1 95.19 545 ALA B O 1
ATOM 12039 N N . GLN B 1 546 ? 12.516 -4.77 18.766 1 90.25 546 GLN B N 1
ATOM 12040 C CA . GLN B 1 546 ? 13.164 -5.633 17.781 1 90.25 546 GLN B CA 1
ATOM 12041 C C . GLN B 1 546 ? 12.891 -5.156 16.359 1 90.25 546 GLN B C 1
ATOM 12043 O O . GLN B 1 546 ? 13.766 -5.234 15.5 1 90.25 546 GLN B O 1
ATOM 12048 N N . TYR B 1 547 ? 11.727 -4.703 16.188 1 89.44 547 TYR B N 1
ATOM 12049 C CA . TYR B 1 547 ? 11.375 -4.148 14.891 1 89.44 547 TYR B CA 1
ATOM 12050 C C . TYR B 1 547 ? 12.203 -2.906 14.586 1 89.44 547 TYR B C 1
ATOM 12052 O O . TYR B 1 547 ? 12.703 -2.746 13.469 1 89.44 547 TYR B O 1
ATOM 12060 N N . ILE B 1 548 ? 12.266 -2.004 15.508 1 94.56 548 ILE B N 1
ATOM 12061 C CA . ILE B 1 548 ? 13.008 -0.758 15.344 1 94.56 548 ILE B CA 1
ATOM 12062 C C . ILE B 1 548 ? 14.461 -1.064 15 1 94.56 548 ILE B C 1
ATOM 12064 O O . ILE B 1 548 ? 15.055 -0.414 14.133 1 94.56 548 ILE B O 1
ATOM 12068 N N . MET B 1 549 ? 14.969 -2.094 15.555 1 94.81 549 MET B N 1
ATOM 12069 C CA . MET B 1 549 ? 16.359 -2.43 15.281 1 94.81 549 MET B CA 1
ATOM 12070 C C . MET B 1 549 ? 16.5 -3.133 13.938 1 94.81 549 MET B C 1
ATOM 12072 O O . MET B 1 549 ? 17.484 -2.916 13.219 1 94.81 549 MET B O 1
ATOM 12076 N N . GLN B 1 550 ? 15.547 -3.945 13.695 1 90.31 550 GLN B N 1
ATOM 12077 C CA . GLN B 1 550 ? 15.57 -4.652 12.414 1 90.31 550 GLN B CA 1
ATOM 12078 C C . GLN B 1 550 ? 15.516 -3.674 11.25 1 90.31 550 GLN B C 1
ATOM 12080 O O . GLN B 1 550 ? 16.172 -3.893 10.219 1 90.31 550 GLN B O 1
ATOM 12085 N N . TYR B 1 551 ? 14.82 -2.619 11.422 1 92.25 551 TYR B N 1
ATOM 12086 C CA . TYR B 1 551 ? 14.648 -1.646 10.352 1 92.25 551 TYR B CA 1
ATOM 12087 C C . TYR B 1 551 ? 15.25 -0.298 10.742 1 92.25 551 TYR B C 1
ATOM 12089 O O . TYR B 1 551 ? 14.695 0.752 10.398 1 92.25 551 TYR B O 1
ATOM 12097 N N . ALA B 1 552 ? 16.281 -0.325 11.359 1 96.06 552 ALA B N 1
ATOM 12098 C CA . ALA B 1 552 ? 16.922 0.854 11.953 1 96.06 552 ALA B CA 1
ATOM 12099 C C . ALA B 1 552 ? 17.188 1.919 10.891 1 96.06 552 ALA B C 1
ATOM 12101 O O . ALA B 1 552 ? 17.125 3.117 11.172 1 96.06 552 ALA B O 1
ATOM 12102 N N . SER B 1 553 ? 17.422 1.56 9.68 1 94.31 553 SER B N 1
ATOM 12103 C CA . SER B 1 553 ? 17.812 2.512 8.641 1 94.31 553 SER B CA 1
ATOM 12104 C C . SER B 1 553 ? 16.594 3.104 7.941 1 94.31 553 SER B C 1
ATOM 12106 O O . SER B 1 553 ? 16.734 4.02 7.129 1 94.31 553 SER B O 1
ATOM 12108 N N . SER B 1 554 ? 15.43 2.631 8.242 1 93.12 554 SER B N 1
ATOM 12109 C CA . SER B 1 554 ? 14.234 3.066 7.523 1 93.12 554 SER B CA 1
ATOM 12110 C C . SER B 1 554 ? 13.094 3.393 8.484 1 93.12 554 SER B C 1
ATOM 12112 O O . SER B 1 554 ? 11.945 3.043 8.234 1 93.12 554 SER B O 1
ATOM 12114 N N . LEU B 1 555 ? 13.391 4.074 9.578 1 94.75 555 LEU B N 1
ATOM 12115 C CA . LEU B 1 555 ? 12.383 4.398 10.578 1 94.75 555 LEU B CA 1
ATOM 12116 C C . LEU B 1 555 ? 11.531 5.586 10.141 1 94.75 555 LEU B C 1
ATOM 12118 O O . LEU B 1 555 ? 11.992 6.426 9.359 1 94.75 555 LEU B O 1
ATOM 12122 N N . VAL B 1 556 ? 10.297 5.637 10.641 1 91.62 556 VAL B N 1
ATOM 12123 C CA . VAL B 1 556 ? 9.367 6.707 10.305 1 91.62 556 VAL B CA 1
ATOM 12124 C C . VAL B 1 556 ? 9.203 7.637 11.5 1 91.62 556 VAL B C 1
ATOM 12126 O O . VAL B 1 556 ? 9.797 7.418 12.555 1 91.62 556 VAL B O 1
ATOM 12129 N N . GLY B 1 557 ? 8.414 8.641 11.359 1 93.25 557 GLY B N 1
ATOM 12130 C CA . GLY B 1 557 ? 8.258 9.695 12.344 1 93.25 557 GLY B CA 1
ATOM 12131 C C . GLY B 1 557 ? 7.824 9.188 13.711 1 93.25 557 GLY B C 1
ATOM 12132 O O . GLY B 1 557 ? 8.375 9.586 14.734 1 93.25 557 GLY B O 1
ATOM 12133 N N . ARG B 1 558 ? 6.895 8.273 13.766 1 91.69 558 ARG B N 1
ATOM 12134 C CA . ARG B 1 558 ? 6.367 7.77 15.031 1 91.69 558 ARG B CA 1
ATOM 12135 C C . ARG B 1 558 ? 7.441 7.027 15.812 1 91.69 558 ARG B C 1
ATOM 12137 O O . ARG B 1 558 ? 7.516 7.141 17.047 1 91.69 558 ARG B O 1
ATOM 12144 N N . GLN B 1 559 ? 8.281 6.281 15.141 1 94.94 559 GLN B N 1
ATOM 12145 C CA . GLN B 1 559 ? 9.359 5.535 15.781 1 94.94 559 GLN B CA 1
ATOM 12146 C C . GLN B 1 559 ? 10.469 6.469 16.266 1 94.94 559 GLN B C 1
ATOM 12148 O O . GLN B 1 559 ? 10.992 6.305 17.359 1 94.94 559 GLN B O 1
ATOM 12153 N N . LEU B 1 560 ? 10.719 7.496 15.453 1 97.06 560 LEU B N 1
ATOM 12154 C CA . LEU B 1 560 ? 11.766 8.438 15.82 1 97.06 560 LEU B CA 1
ATOM 12155 C C . LEU B 1 560 ? 11.32 9.305 17 1 97.06 560 LEU B C 1
ATOM 12157 O O . LEU B 1 560 ? 12.156 9.742 17.797 1 97.06 560 LEU B O 1
ATOM 12161 N N . LYS B 1 561 ? 10.031 9.508 17.062 1 96.31 561 LYS B N 1
ATOM 12162 C CA . LYS B 1 561 ? 9.484 10.195 18.219 1 96.31 561 LYS B CA 1
ATOM 12163 C C . LYS B 1 561 ? 9.75 9.398 19.5 1 96.31 561 LYS B C 1
ATOM 12165 O O . LYS B 1 561 ? 10.109 9.977 20.531 1 96.31 561 LYS B O 1
ATOM 12170 N N . THR B 1 562 ? 9.609 8.094 19.422 1 97.19 562 THR B N 1
ATOM 12171 C CA . THR B 1 562 ? 9.898 7.219 20.547 1 97.19 562 THR B CA 1
ATOM 12172 C C . THR B 1 562 ? 11.391 7.258 20.891 1 97.19 562 THR B C 1
ATOM 12174 O O . THR B 1 562 ? 11.758 7.395 22.062 1 97.19 562 THR B O 1
ATOM 12177 N N . ILE B 1 563 ? 12.188 7.262 19.922 1 97.75 563 ILE B N 1
ATOM 12178 C CA . ILE B 1 563 ? 13.633 7.184 20.109 1 97.75 563 ILE B CA 1
ATOM 12179 C C . ILE B 1 563 ? 14.148 8.484 20.734 1 97.75 563 ILE B C 1
ATOM 12181 O O . ILE B 1 563 ? 14.898 8.453 21.703 1 97.75 563 ILE B O 1
ATOM 12185 N N . THR B 1 564 ? 13.719 9.578 20.219 1 97.5 564 THR B N 1
ATOM 12186 C CA . THR B 1 564 ? 14.242 10.859 20.688 1 97.5 564 THR B CA 1
ATOM 12187 C C . THR B 1 564 ? 13.875 11.094 22.156 1 97.5 564 THR B C 1
ATOM 12189 O O . THR B 1 564 ? 14.633 11.727 22.891 1 97.5 564 THR B O 1
ATOM 12192 N N . GLN B 1 565 ? 12.82 10.516 22.594 1 98.06 565 GLN B N 1
ATOM 12193 C CA . GLN B 1 565 ? 12.352 10.734 23.953 1 98.06 565 GLN B CA 1
ATOM 12194 C C . GLN B 1 565 ? 13.023 9.773 24.938 1 98.06 565 GLN B C 1
ATOM 12196 O O . GLN B 1 565 ? 13.031 10.016 26.141 1 98.06 565 GLN B O 1
ATOM 12201 N N . THR B 1 566 ? 13.641 8.625 24.359 1 98.06 566 THR B N 1
ATOM 12202 C CA . THR B 1 566 ? 13.969 7.559 25.312 1 98.06 566 THR B CA 1
ATOM 12203 C C . THR B 1 566 ? 15.422 7.121 25.141 1 98.06 566 THR B C 1
ATOM 12205 O O . THR B 1 566 ? 16 6.512 26.047 1 98.06 566 THR B O 1
ATOM 12208 N N . ILE B 1 567 ? 16.047 7.418 24.094 1 98 567 ILE B N 1
ATOM 12209 C CA . ILE B 1 567 ? 17.312 6.797 23.734 1 98 567 ILE B CA 1
ATOM 12210 C C . ILE B 1 567 ? 18.375 7.145 24.766 1 98 567 ILE B C 1
ATOM 12212 O O . ILE B 1 567 ? 19.281 6.348 25.016 1 98 567 ILE B O 1
ATOM 12216 N N . SER B 1 568 ? 18.344 8.281 25.422 1 97.62 568 SER B N 1
ATOM 12217 C CA . SER B 1 568 ? 19.359 8.719 26.375 1 97.62 568 SER B CA 1
ATOM 12218 C C . SER B 1 568 ? 19.438 7.754 27.562 1 97.62 568 SER B C 1
ATOM 12220 O O . SER B 1 568 ? 20.516 7.59 28.156 1 97.62 568 SER B O 1
ATOM 12222 N N . PHE B 1 569 ? 18.406 7.078 27.828 1 97.75 569 PHE B N 1
ATOM 12223 C CA . PHE B 1 569 ? 18.359 6.191 28.984 1 97.75 569 PHE B CA 1
ATOM 12224 C C . PHE B 1 569 ? 18.891 4.809 28.625 1 97.75 569 PHE B C 1
ATOM 12226 O O . PHE B 1 569 ? 19.156 3.99 29.5 1 97.75 569 PHE B O 1
ATOM 12233 N N . HIS B 1 570 ? 19.016 4.559 27.312 1 96.62 570 HIS B N 1
ATOM 12234 C CA . HIS B 1 570 ? 19.281 3.191 26.891 1 96.62 570 HIS B CA 1
ATOM 12235 C C . HIS B 1 570 ? 20.625 3.086 26.188 1 96.62 570 HIS B C 1
ATOM 12237 O O . HIS B 1 570 ? 21.188 1.994 26.062 1 96.62 570 HIS B O 1
ATOM 12243 N N . ALA B 1 571 ? 21.188 4.215 25.719 1 96.5 571 ALA B N 1
ATOM 12244 C CA . ALA B 1 571 ? 22.359 4.148 24.859 1 96.5 571 ALA B CA 1
ATOM 12245 C C . ALA B 1 571 ? 23.562 4.793 25.547 1 96.5 571 ALA B C 1
ATOM 12247 O O . ALA B 1 571 ? 24.609 4.996 24.922 1 96.5 571 ALA B O 1
ATOM 12248 N N . TYR B 1 572 ? 23.531 5.105 26.828 1 94.94 572 TYR B N 1
ATOM 12249 C CA . TYR B 1 572 ? 24.531 5.898 27.547 1 94.94 572 TYR B CA 1
ATOM 12250 C C . TYR B 1 572 ? 25.891 5.23 27.484 1 94.94 572 TYR B C 1
ATOM 12252 O O . TYR B 1 572 ? 26.922 5.91 27.562 1 94.94 572 TYR B O 1
ATOM 12260 N N . ASP B 1 573 ? 26 3.893 27.359 1 94.69 573 ASP B N 1
ATOM 12261 C CA . ASP B 1 573 ? 27.281 3.189 27.312 1 94.69 573 ASP B CA 1
ATOM 12262 C C . ASP B 1 573 ? 27.5 2.545 25.938 1 94.69 573 ASP B C 1
ATOM 12264 O O . ASP B 1 573 ? 28.422 1.75 25.766 1 94.69 573 ASP B O 1
ATOM 12268 N N . LEU B 1 574 ? 26.594 2.881 25.047 1 96.56 574 LEU B N 1
ATOM 12269 C CA . LEU B 1 574 ? 26.656 2.225 23.734 1 96.56 574 LEU B CA 1
ATOM 12270 C C . LEU B 1 574 ? 27.156 3.188 22.672 1 96.56 574 LEU B C 1
ATOM 12272 O O . LEU B 1 574 ? 27.422 2.781 21.531 1 96.56 574 LEU B O 1
ATOM 12276 N N . VAL B 1 575 ? 27.266 4.445 23.031 1 96.81 575 VAL B N 1
ATOM 12277 C CA . VAL B 1 575 ? 27.703 5.445 22.062 1 96.81 575 VAL B CA 1
ATOM 12278 C C . VAL B 1 575 ? 28.906 6.219 22.609 1 96.81 575 VAL B C 1
ATOM 12280 O O . VAL B 1 575 ? 29.172 6.18 23.812 1 96.81 575 VAL B O 1
ATOM 12283 N N . LEU B 1 576 ? 29.578 6.934 21.766 1 95.56 576 LEU B N 1
ATOM 12284 C CA . LEU B 1 576 ? 30.672 7.812 22.172 1 95.56 576 LEU B CA 1
ATOM 12285 C C . LEU B 1 576 ? 30.141 8.984 23 1 95.56 576 LEU B C 1
ATOM 12287 O O . LEU B 1 576 ? 29 9.391 22.844 1 95.56 576 LEU B O 1
ATOM 12291 N N . PRO B 1 577 ? 30.875 9.539 23.859 1 96.06 577 PRO B N 1
ATOM 12292 C CA . PRO B 1 577 ? 30.438 10.609 24.75 1 96.06 577 PRO B CA 1
ATOM 12293 C C . PRO B 1 577 ? 29.859 11.805 24 1 96.06 577 PRO B C 1
ATOM 12295 O O . PRO B 1 577 ? 28.828 12.359 24.406 1 96.06 577 PRO B O 1
ATOM 12298 N N . LEU B 1 578 ? 30.438 12.141 22.922 1 96.31 578 LEU B N 1
ATOM 12299 C CA . LEU B 1 578 ? 29.953 13.281 22.156 1 96.31 578 LEU B CA 1
ATOM 12300 C C . LEU B 1 578 ? 28.594 12.977 21.547 1 96.31 578 LEU B C 1
ATOM 12302 O O . LEU B 1 578 ? 27.75 13.867 21.422 1 96.31 578 LEU B O 1
ATOM 12306 N N . VAL B 1 579 ? 28.469 11.75 21.078 1 97.56 579 VAL B N 1
ATOM 12307 C CA . VAL B 1 579 ? 27.188 11.352 20.5 1 97.56 579 VAL B CA 1
ATOM 12308 C C . VAL B 1 579 ? 26.109 11.328 21.594 1 97.56 579 VAL B C 1
ATOM 12310 O O . VAL B 1 579 ? 24.969 11.695 21.344 1 97.56 579 VAL B O 1
ATOM 12313 N N . PHE B 1 580 ? 26.547 10.891 22.75 1 97.88 580 PHE B N 1
ATOM 12314 C CA . PHE B 1 580 ? 25.625 10.906 23.875 1 97.88 580 PHE B CA 1
ATOM 12315 C C . PHE B 1 580 ? 25.203 12.336 24.219 1 97.88 580 PHE B C 1
ATOM 12317 O O . PHE B 1 580 ? 24.031 12.602 24.453 1 97.88 580 PHE B O 1
ATOM 12324 N N . GLN B 1 581 ? 26.125 13.211 24.203 1 97.5 581 GLN B N 1
ATOM 12325 C CA . GLN B 1 581 ? 25.844 14.625 24.453 1 97.5 581 GLN B CA 1
ATOM 12326 C C . GLN B 1 581 ? 24.891 15.18 23.391 1 97.5 581 GLN B C 1
ATOM 12328 O O . GLN B 1 581 ? 24.031 16 23.719 1 97.5 581 GLN B O 1
ATOM 12333 N N . LEU B 1 582 ? 25.078 14.789 22.188 1 98.25 582 LEU B N 1
ATOM 12334 C CA . LEU B 1 582 ? 24.188 15.227 21.109 1 98.25 582 LEU B CA 1
ATOM 12335 C C . LEU B 1 582 ? 22.766 14.734 21.344 1 98.25 582 LEU B C 1
ATOM 12337 O O . LEU B 1 582 ? 21.812 15.453 21.062 1 98.25 582 LEU B O 1
ATOM 12341 N N . TRP B 1 583 ? 22.656 13.5 21.812 1 98.5 583 TRP B N 1
ATOM 12342 C CA . TRP B 1 583 ? 21.328 12.969 22.125 1 98.5 583 TRP B CA 1
ATOM 12343 C C . TRP B 1 583 ? 20.672 13.766 23.25 1 98.5 583 TRP B C 1
ATOM 12345 O O . TRP B 1 583 ? 19.469 14.023 23.219 1 98.5 583 TRP B O 1
ATOM 12355 N N . LEU B 1 584 ? 21.422 14.133 24.25 1 98.44 584 LEU B N 1
ATOM 12356 C CA . LEU B 1 584 ? 20.891 14.953 25.344 1 98.44 584 LEU B CA 1
ATOM 12357 C C . LEU B 1 584 ? 20.422 16.297 24.812 1 98.44 584 LEU B C 1
ATOM 12359 O O . LEU B 1 584 ? 19.328 16.766 25.172 1 98.44 584 LEU B O 1
ATOM 12363 N N . ALA B 1 585 ? 21.219 16.875 23.969 1 98.44 585 ALA B N 1
ATOM 12364 C CA . ALA B 1 585 ? 20.875 18.172 23.391 1 98.44 585 ALA B CA 1
ATOM 12365 C C . ALA B 1 585 ? 19.656 18.062 22.484 1 98.44 585 ALA B C 1
ATOM 12367 O O . ALA B 1 585 ? 18.75 18.891 22.562 1 98.44 585 ALA B O 1
ATOM 12368 N N . ALA B 1 586 ? 19.656 17.078 21.609 1 98.44 586 ALA B N 1
ATOM 12369 C CA . ALA B 1 586 ? 18.547 16.875 20.672 1 98.44 586 ALA B CA 1
ATOM 12370 C C . ALA B 1 586 ? 17.25 16.594 21.406 1 98.44 586 ALA B C 1
ATOM 12372 O O . ALA B 1 586 ? 16.188 17.078 21 1 98.44 586 ALA B O 1
ATOM 12373 N N . GLY B 1 587 ? 17.312 15.742 22.438 1 98.31 587 GLY B N 1
ATOM 12374 C CA . GLY B 1 587 ? 16.125 15.453 23.234 1 98.31 587 GLY B CA 1
ATOM 12375 C C . GLY B 1 587 ? 15.547 16.688 23.906 1 98.31 587 GLY B C 1
ATOM 12376 O O . GLY B 1 587 ? 14.328 16.891 23.891 1 98.31 587 GLY B O 1
ATOM 12377 N N . GLU B 1 588 ? 16.422 17.453 24.469 1 98.31 588 GLU B N 1
ATOM 12378 C CA . GLU B 1 588 ? 16 18.672 25.141 1 98.31 588 GLU B CA 1
ATOM 12379 C C . GLU B 1 588 ? 15.359 19.656 24.172 1 98.31 588 GLU B C 1
ATOM 12381 O O . GLU B 1 588 ? 14.281 20.172 24.422 1 98.31 588 GLU B O 1
ATOM 12386 N N . PHE B 1 589 ? 16 19.891 23.062 1 98.31 589 PHE B N 1
ATOM 12387 C CA . PHE B 1 589 ? 15.484 20.812 22.047 1 98.31 589 PHE B CA 1
ATOM 12388 C C . PHE B 1 589 ? 14.133 20.328 21.531 1 98.31 589 PHE B C 1
ATOM 12390 O O . PHE B 1 589 ? 13.195 21.125 21.422 1 98.31 589 PHE B O 1
ATOM 12397 N N . SER B 1 590 ? 14.047 19.016 21.234 1 98.19 590 SER B N 1
ATOM 12398 C CA . SER B 1 590 ? 12.82 18.469 20.688 1 98.19 590 SER B CA 1
ATOM 12399 C C . SER B 1 590 ? 11.664 18.594 21.688 1 98.19 590 SER B C 1
ATOM 12401 O O . SER B 1 590 ? 10.539 18.906 21.281 1 98.19 590 SER B O 1
ATOM 12403 N N . SER B 1 591 ? 11.914 18.328 22.906 1 98.12 591 SER B N 1
ATOM 12404 C CA . SER B 1 591 ? 10.883 18.438 23.938 1 98.12 591 SER B CA 1
ATOM 12405 C C . SER B 1 591 ? 10.344 19.859 24.016 1 98.12 591 SER B C 1
ATOM 12407 O O . SER B 1 591 ? 9.141 20.062 24.203 1 98.12 591 SER B O 1
ATOM 12409 N N . LEU B 1 592 ? 11.188 20.844 23.922 1 98.31 592 LEU B N 1
ATOM 12410 C CA . LEU B 1 592 ? 10.789 22.25 23.984 1 98.31 592 LEU B CA 1
ATOM 12411 C C . LEU B 1 592 ? 9.922 22.609 22.781 1 98.31 592 LEU B C 1
ATOM 12413 O O . LEU B 1 592 ? 8.93 23.344 22.922 1 98.31 592 LEU B O 1
ATOM 12417 N N . ILE B 1 593 ? 10.258 22.109 21.703 1 97.69 593 ILE B N 1
ATOM 12418 C CA . ILE B 1 593 ? 9.555 22.438 20.469 1 97.69 593 ILE B CA 1
ATOM 12419 C C . ILE B 1 593 ? 8.125 21.906 20.531 1 97.69 593 ILE B C 1
ATOM 12421 O O . ILE B 1 593 ? 7.215 22.484 19.922 1 97.69 593 ILE B O 1
ATOM 12425 N N . TRP B 1 594 ? 7.863 20.891 21.266 1 96.75 594 TRP B N 1
ATOM 12426 C CA . TRP B 1 594 ? 6.566 20.219 21.266 1 96.75 594 TRP B CA 1
ATOM 12427 C C . TRP B 1 594 ? 5.629 20.828 22.297 1 96.75 594 TRP B C 1
ATOM 12429 O O . TRP B 1 594 ? 4.625 20.219 22.672 1 96.75 594 TRP B O 1
ATOM 12439 N N . PHE B 1 595 ? 5.934 22.062 22.797 1 96.94 595 PHE B N 1
ATOM 12440 C CA . PHE B 1 595 ? 5.035 22.781 23.703 1 96.94 595 PHE B CA 1
ATOM 12441 C C . PHE B 1 595 ? 3.713 23.094 23 1 96.94 595 PHE B C 1
ATOM 12443 O O . PHE B 1 595 ? 3.697 23.609 21.891 1 96.94 595 PHE B O 1
ATOM 12450 N N . PRO B 1 596 ? 2.615 22.75 23.672 1 94.38 596 PRO B N 1
ATOM 12451 C CA . PRO B 1 596 ? 1.32 23.141 23.109 1 94.38 596 PRO B CA 1
ATOM 12452 C C . PRO B 1 596 ? 0.899 24.547 23.5 1 94.38 596 PRO B C 1
ATOM 12454 O O . PRO B 1 596 ? 0.041 25.156 22.859 1 94.38 596 PRO B O 1
ATOM 12457 N N . GLU B 1 597 ? 1.449 25.016 24.562 1 95.69 597 GLU B N 1
ATOM 12458 C CA . GLU B 1 597 ? 1.14 26.328 25.125 1 95.69 597 GLU B CA 1
ATOM 12459 C C . GLU B 1 597 ? 2.377 26.969 25.75 1 95.69 597 GLU B C 1
ATOM 12461 O O . GLU B 1 597 ? 3.189 26.281 26.375 1 95.69 597 GLU B O 1
ATOM 12466 N N . ILE B 1 598 ? 2.502 28.25 25.531 1 97.25 598 ILE B N 1
ATOM 12467 C CA . ILE B 1 598 ? 3.654 28.984 26.047 1 97.25 598 ILE B CA 1
ATOM 12468 C C . ILE B 1 598 ? 3.189 30.047 27.047 1 97.25 598 ILE B C 1
ATOM 12470 O O . ILE B 1 598 ? 2.57 31.047 26.656 1 97.25 598 ILE B O 1
ATOM 12474 N N . GLN B 1 599 ? 3.514 29.875 28.25 1 94.25 599 GLN B N 1
ATOM 12475 C CA . GLN B 1 599 ? 3.086 30.797 29.297 1 94.25 599 GLN B CA 1
ATOM 12476 C C . GLN B 1 599 ? 3.977 32.031 29.328 1 94.25 599 GLN B C 1
ATOM 12478 O O . GLN B 1 599 ? 3.48 33.156 29.359 1 94.25 599 GLN B O 1
ATOM 12483 N N . ASN B 1 600 ? 5.312 31.781 29.359 1 94.56 600 ASN B N 1
ATOM 12484 C CA . ASN B 1 600 ? 6.305 32.844 29.328 1 94.56 600 ASN B CA 1
ATOM 12485 C C . ASN B 1 600 ? 7.125 32.812 28.047 1 94.56 600 ASN B C 1
ATOM 12487 O O . ASN B 1 600 ? 8.125 32.094 27.969 1 94.56 600 ASN B O 1
ATOM 12491 N N . LEU B 1 601 ? 6.805 33.688 27.172 1 96.38 601 LEU B N 1
ATOM 12492 C CA . LEU B 1 601 ? 7.363 33.656 25.812 1 96.38 601 LEU B CA 1
ATOM 12493 C C . LEU B 1 601 ? 8.859 33.938 25.844 1 96.38 601 LEU B C 1
ATOM 12495 O O . LEU B 1 601 ? 9.648 33.25 25.203 1 96.38 601 LEU B O 1
ATOM 12499 N N . ASP B 1 602 ? 9.305 34.938 26.547 1 95.62 602 ASP B N 1
ATOM 12500 C CA . ASP B 1 602 ? 10.711 35.344 26.547 1 95.62 602 ASP B CA 1
ATOM 12501 C C . ASP B 1 602 ? 11.602 34.25 27.125 1 95.62 602 ASP B C 1
ATOM 12503 O O . ASP B 1 602 ? 12.633 33.906 26.547 1 95.62 602 ASP B O 1
ATOM 12507 N N . GLU B 1 603 ? 11.172 33.812 28.25 1 96.31 603 GLU B N 1
ATOM 12508 C CA . GLU B 1 603 ? 11.922 32.719 28.875 1 96.31 603 GLU B CA 1
ATOM 12509 C C . GLU B 1 603 ? 11.977 31.484 27.984 1 96.31 603 GLU B C 1
ATOM 12511 O O . GLU B 1 603 ? 13.031 30.859 27.844 1 96.31 603 GLU B O 1
ATOM 12516 N N . TYR B 1 604 ? 10.852 31.188 27.484 1 97.56 604 TYR B N 1
ATOM 12517 C CA . TYR B 1 604 ? 10.742 30.031 26.594 1 97.56 604 TYR B CA 1
ATOM 12518 C C . TYR B 1 604 ? 11.664 30.188 25.391 1 97.56 604 TYR B C 1
ATOM 12520 O O . TYR B 1 604 ? 12.367 29.25 25.016 1 97.56 604 TYR B O 1
ATOM 12528 N N . LEU B 1 605 ? 11.734 31.344 24.719 1 98.12 605 LEU B N 1
ATOM 12529 C CA . LEU B 1 605 ? 12.562 31.578 23.547 1 98.12 605 LEU B CA 1
ATOM 12530 C C . LEU B 1 605 ? 14.047 31.516 23.906 1 98.12 605 LEU B C 1
ATOM 12532 O O . LEU B 1 605 ? 14.859 31.031 23.109 1 98.12 605 LEU B O 1
ATOM 12536 N N . ASP B 1 606 ? 14.398 32 25.047 1 97.56 606 ASP B N 1
ATOM 12537 C CA . ASP B 1 606 ? 15.781 31.891 25.516 1 97.56 606 ASP B CA 1
ATOM 12538 C C . ASP B 1 606 ? 16.203 30.438 25.672 1 97.56 606 ASP B C 1
ATOM 12540 O O . ASP B 1 606 ? 17.312 30.062 25.297 1 97.56 606 ASP B O 1
ATOM 12544 N N . ASP B 1 607 ? 15.328 29.672 26.266 1 98.19 607 ASP B N 1
ATOM 12545 C CA . ASP B 1 607 ? 15.602 28.25 26.406 1 98.19 607 ASP B CA 1
ATOM 12546 C C . ASP B 1 607 ? 15.797 27.578 25.047 1 98.19 607 ASP B C 1
ATOM 12548 O O . ASP B 1 607 ? 16.703 26.75 24.875 1 98.19 607 ASP B O 1
ATOM 12552 N N . ILE B 1 608 ? 14.969 27.984 24.094 1 98.25 608 ILE B N 1
ATOM 12553 C CA . ILE B 1 608 ? 15.031 27.422 22.75 1 98.25 608 ILE B CA 1
ATOM 12554 C C . ILE B 1 608 ? 16.375 27.734 22.109 1 98.25 608 ILE B C 1
ATOM 12556 O O . ILE B 1 608 ? 17.016 26.875 21.5 1 98.25 608 ILE B O 1
ATOM 12560 N N . GLU B 1 609 ? 16.812 28.891 22.266 1 97.44 609 GLU B N 1
ATOM 12561 C CA . GLU B 1 609 ? 18.062 29.328 21.641 1 97.44 609 GLU B CA 1
ATOM 12562 C C . GLU B 1 609 ? 19.266 28.578 22.219 1 97.44 609 GLU B C 1
ATOM 12564 O O . GLU B 1 609 ? 20.141 28.156 21.469 1 97.44 609 GLU B O 1
ATOM 12569 N N . VAL B 1 610 ? 19.266 28.422 23.516 1 97.94 610 VAL B N 1
ATOM 12570 C CA . VAL B 1 610 ? 20.375 27.719 24.156 1 97.94 610 VAL B CA 1
ATOM 12571 C C . VAL B 1 610 ? 20.344 26.25 23.75 1 97.94 610 VAL B C 1
ATOM 12573 O O . VAL B 1 610 ? 21.375 25.672 23.422 1 97.94 610 VAL B O 1
ATOM 12576 N N . ALA B 1 611 ? 19.188 25.656 23.812 1 98.44 611 ALA B N 1
ATOM 12577 C CA . ALA B 1 611 ? 19.047 24.234 23.453 1 98.44 611 ALA B CA 1
ATOM 12578 C C . ALA B 1 611 ? 19.484 24 22.016 1 98.44 611 ALA B C 1
ATOM 12580 O O . ALA B 1 611 ? 20.156 23 21.719 1 98.44 611 ALA B O 1
ATOM 12581 N N . LEU B 1 612 ? 19.047 24.891 21.109 1 98.12 612 LEU B N 1
ATOM 12582 C CA . LEU B 1 612 ? 19.406 24.766 19.688 1 98.12 612 LEU B CA 1
ATOM 12583 C C . LEU B 1 612 ? 20.906 24.922 19.5 1 98.12 612 LEU B C 1
ATOM 12585 O O . LEU B 1 612 ? 21.531 24.188 18.734 1 98.12 612 LEU B O 1
ATOM 12589 N N . ALA B 1 613 ? 21.469 25.906 20.156 1 97.69 613 ALA B N 1
ATOM 12590 C CA . ALA B 1 613 ? 22.922 26.125 20.094 1 97.69 613 ALA B CA 1
ATOM 12591 C C . ALA B 1 613 ? 23.672 24.859 20.516 1 97.69 613 ALA B C 1
ATOM 12593 O O . ALA B 1 613 ? 24.672 24.5 19.891 1 97.69 613 ALA B O 1
ATOM 12594 N N . ASN B 1 614 ? 23.219 24.25 21.562 1 98.06 614 ASN B N 1
ATOM 12595 C CA . ASN B 1 614 ? 23.844 23.016 22.047 1 98.06 614 ASN B CA 1
ATOM 12596 C C . ASN B 1 614 ? 23.812 21.922 20.969 1 98.06 614 ASN B C 1
ATOM 12598 O O . ASN B 1 614 ? 24.766 21.172 20.828 1 98.06 614 ASN B O 1
ATOM 12602 N N . VAL B 1 615 ? 22.703 21.797 20.219 1 98.25 615 VAL B N 1
ATOM 12603 C CA . VAL B 1 615 ? 22.578 20.797 19.156 1 98.25 615 VAL B CA 1
ATOM 12604 C C . VAL B 1 615 ? 23.578 21.078 18.047 1 98.25 615 VAL B C 1
ATOM 12606 O O . VAL B 1 615 ? 24.344 20.203 17.656 1 98.25 615 VAL B O 1
ATOM 12609 N N . LEU B 1 616 ? 23.547 22.312 17.578 1 97.62 616 LEU B N 1
ATOM 12610 C CA . LEU B 1 616 ? 24.391 22.688 16.453 1 97.62 616 LEU B CA 1
ATOM 12611 C C . LEU B 1 616 ? 25.875 22.594 16.828 1 97.62 616 LEU B C 1
ATOM 12613 O O . LEU B 1 616 ? 26.672 22.094 16.031 1 97.62 616 LEU B O 1
ATOM 12617 N N . ASP B 1 617 ? 26.234 23.031 18.031 1 97.12 617 ASP B N 1
ATOM 12618 C CA . ASP B 1 617 ? 27.609 22.984 18.484 1 97.12 617 ASP B CA 1
ATOM 12619 C C . ASP B 1 617 ? 28.109 21.547 18.625 1 97.12 617 ASP B C 1
ATOM 12621 O O . ASP B 1 617 ? 29.25 21.234 18.281 1 97.12 617 ASP B O 1
ATOM 12625 N N . THR B 1 618 ? 27.266 20.719 19.125 1 97.5 618 THR B N 1
ATOM 12626 C CA . THR B 1 618 ? 27.672 19.328 19.281 1 97.5 618 THR B CA 1
ATOM 12627 C C . THR B 1 618 ? 27.812 18.641 17.922 1 97.5 618 THR B C 1
ATOM 12629 O O . THR B 1 618 ? 28.703 17.812 17.734 1 97.5 618 THR B O 1
ATOM 12632 N N . PHE B 1 619 ? 26.922 18.938 16.969 1 97.12 619 PHE B N 1
ATOM 12633 C CA . PHE B 1 619 ? 27.094 18.453 15.602 1 97.12 619 PHE B CA 1
ATOM 12634 C C . PHE B 1 619 ? 28.438 18.875 15.039 1 97.12 619 PHE B C 1
ATOM 12636 O O . PHE B 1 619 ? 29.125 18.078 14.367 1 97.12 619 PHE B O 1
ATOM 12643 N N . CYS B 1 620 ? 28.719 20.094 15.289 1 95.5 620 CYS B N 1
ATOM 12644 C CA . CYS B 1 620 ? 30 20.641 14.836 1 95.5 620 CYS B CA 1
ATOM 12645 C C . CYS B 1 620 ? 31.172 19.859 15.406 1 95.5 620 CYS B C 1
ATOM 12647 O O . CYS B 1 620 ? 32.125 19.562 14.688 1 95.5 620 CYS B O 1
ATOM 12649 N N . ASP B 1 621 ? 31.109 19.469 16.656 1 95.69 621 ASP B N 1
ATOM 12650 C CA . ASP B 1 621 ? 32.156 18.719 17.328 1 95.69 621 ASP B CA 1
ATOM 12651 C C . ASP B 1 621 ? 32.312 17.328 16.734 1 95.69 621 ASP B C 1
ATOM 12653 O O . ASP B 1 621 ? 33.406 16.781 16.688 1 95.69 621 ASP B O 1
ATOM 12657 N N . ILE B 1 622 ? 31.266 16.766 16.297 1 96 622 ILE B N 1
ATOM 12658 C CA . ILE B 1 622 ? 31.266 15.375 15.859 1 96 622 ILE B CA 1
ATOM 12659 C C . ILE B 1 622 ? 31.562 15.305 14.359 1 96 622 ILE B C 1
ATOM 12661 O O . ILE B 1 622 ? 32.438 14.547 13.93 1 96 622 ILE B O 1
ATOM 12665 N N . GLU B 1 623 ? 30.734 16.062 13.578 1 95.12 623 GLU B N 1
ATOM 12666 C CA . GLU B 1 623 ? 30.828 16.031 12.125 1 95.12 623 GLU B CA 1
ATOM 12667 C C . GLU B 1 623 ? 30.547 17.406 11.523 1 95.12 623 GLU B C 1
ATOM 12669 O O . GLU B 1 623 ? 29.453 17.641 10.992 1 95.12 623 GLU B O 1
ATOM 12674 N N . PRO B 1 624 ? 31.453 18.188 11.391 1 93.31 624 PRO B N 1
ATOM 12675 C CA . PRO B 1 624 ? 31.266 19.547 10.891 1 93.31 624 PRO B CA 1
ATOM 12676 C C . PRO B 1 624 ? 30.688 19.594 9.477 1 93.31 624 PRO B C 1
ATOM 12678 O O . PRO B 1 624 ? 30.016 20.547 9.102 1 93.31 624 PRO B O 1
ATOM 12681 N N . SER B 1 625 ? 30.938 18.547 8.68 1 92.56 625 SER B N 1
ATOM 12682 C CA . SER B 1 625 ? 30.453 18.516 7.305 1 92.56 625 SER B CA 1
ATOM 12683 C C . SER B 1 625 ? 28.938 18.531 7.246 1 92.56 625 SER B C 1
ATOM 12685 O O . SER B 1 625 ? 28.344 19 6.277 1 92.56 625 SER B O 1
ATOM 12687 N N . LYS B 1 626 ? 28.25 18.016 8.258 1 93.69 626 LYS B N 1
ATOM 12688 C CA . LYS B 1 626 ? 26.781 17.969 8.289 1 93.69 626 LYS B CA 1
ATOM 12689 C C . LYS B 1 626 ? 26.188 19.359 8.359 1 93.69 626 LYS B C 1
ATOM 12691 O O . LYS B 1 626 ? 25.109 19.609 7.812 1 93.69 626 LYS B O 1
ATOM 12696 N N . ILE B 1 627 ? 26.875 20.25 9.031 1 93.31 627 ILE B N 1
ATOM 12697 C CA . ILE B 1 627 ? 26.422 21.625 9.156 1 93.31 627 ILE B CA 1
ATOM 12698 C C . ILE B 1 627 ? 26.422 22.297 7.785 1 93.31 627 ILE B C 1
ATOM 12700 O O . ILE B 1 627 ? 25.531 23.109 7.484 1 93.31 627 ILE B O 1
ATOM 12704 N N . VAL B 1 628 ? 27.359 21.891 6.965 1 91.69 628 VAL B N 1
ATOM 12705 C CA . VAL B 1 628 ? 27.516 22.484 5.645 1 91.69 628 VAL B CA 1
ATOM 12706 C C . VAL B 1 628 ? 26.547 21.844 4.664 1 91.69 628 VAL B C 1
ATOM 12708 O O . VAL B 1 628 ? 25.969 22.531 3.807 1 91.69 628 VAL B O 1
ATOM 12711 N N . GLU B 1 629 ? 26.328 20.578 4.848 1 90.62 629 GLU B N 1
ATOM 12712 C CA . GLU B 1 629 ? 25.656 19.797 3.812 1 90.62 629 GLU B CA 1
ATOM 12713 C C . GLU B 1 629 ? 24.156 19.719 4.074 1 90.62 629 GLU B C 1
ATOM 12715 O O . GLU B 1 629 ? 23.359 19.562 3.141 1 90.62 629 GLU B O 1
ATOM 12720 N N . LYS B 1 630 ? 23.75 19.75 5.309 1 93.5 630 LYS B N 1
ATOM 12721 C CA . LYS B 1 630 ? 22.344 19.484 5.637 1 93.5 630 LYS B CA 1
ATOM 12722 C C . LYS B 1 630 ? 21.609 20.781 5.965 1 93.5 630 LYS B C 1
ATOM 12724 O O . LYS B 1 630 ? 21.656 21.266 7.102 1 93.5 630 LYS B O 1
ATOM 12729 N N . VAL B 1 631 ? 20.781 21.203 5.09 1 93.81 631 VAL B N 1
ATOM 12730 C CA . VAL B 1 631 ? 20.078 22.484 5.199 1 93.81 631 VAL B CA 1
ATOM 12731 C C . VAL B 1 631 ? 19.094 22.422 6.367 1 93.81 631 VAL B C 1
ATOM 12733 O O . VAL B 1 631 ? 18.781 23.438 6.977 1 93.81 631 VAL B O 1
ATOM 12736 N N . LYS B 1 632 ? 18.578 21.219 6.727 1 95.88 632 LYS B N 1
ATOM 12737 C CA . LYS B 1 632 ? 17.594 21.094 7.797 1 95.88 632 LYS B CA 1
ATOM 12738 C C . LYS B 1 632 ? 18.156 21.562 9.133 1 95.88 632 LYS B C 1
ATOM 12740 O O . LYS B 1 632 ? 17.422 22.031 9.992 1 95.88 632 LYS B O 1
ATOM 12745 N N . LEU B 1 633 ? 19.484 21.438 9.312 1 97.19 633 LEU B N 1
ATOM 12746 C CA . LEU B 1 633 ? 20.109 21.906 10.539 1 97.19 633 LEU B CA 1
ATOM 12747 C C . LEU B 1 633 ? 20.141 23.422 10.602 1 97.19 633 LEU B C 1
ATOM 12749 O O . LEU B 1 633 ? 19.922 24.016 11.664 1 97.19 633 LEU B O 1
ATOM 12753 N N . HIS B 1 634 ? 20.359 24.047 9.477 1 96.12 634 HIS B N 1
ATOM 12754 C CA . HIS B 1 634 ? 20.328 25.516 9.438 1 96.12 634 HIS B CA 1
ATOM 12755 C C . HIS B 1 634 ? 18.906 26.031 9.625 1 96.12 634 HIS B C 1
ATOM 12757 O O . HIS B 1 634 ? 18.688 27.047 10.281 1 96.12 634 HIS B O 1
ATOM 12763 N N . LEU B 1 635 ? 17.953 25.375 9.008 1 96.75 635 LEU B N 1
ATOM 12764 C CA . LEU B 1 635 ? 16.562 25.797 9.094 1 96.75 635 LEU B CA 1
ATOM 12765 C C . LEU B 1 635 ? 16.125 25.922 10.547 1 96.75 635 LEU B C 1
ATOM 12767 O O . LEU B 1 635 ? 15.234 26.703 10.875 1 96.75 635 LEU B O 1
ATOM 12771 N N . LEU B 1 636 ? 16.766 25.172 11.445 1 97.88 636 LEU B N 1
ATOM 12772 C CA . LEU B 1 636 ? 16.406 25.188 12.859 1 97.88 636 LEU B CA 1
ATOM 12773 C C . LEU B 1 636 ? 16.688 26.562 13.469 1 97.88 636 LEU B C 1
ATOM 12775 O O . LEU B 1 636 ? 16.078 26.938 14.484 1 97.88 636 LEU B O 1
ATOM 12779 N N . THR B 1 637 ? 17.578 27.312 12.883 1 97.5 637 THR B N 1
ATOM 12780 C CA . THR B 1 637 ? 17.938 28.625 13.422 1 97.5 637 THR B CA 1
ATOM 12781 C C . THR B 1 637 ? 16.766 29.594 13.281 1 97.5 637 THR B C 1
ATOM 12783 O O . THR B 1 637 ? 16.734 30.625 13.945 1 97.5 637 THR B O 1
ATOM 12786 N N . HIS B 1 638 ? 15.836 29.266 12.453 1 97.44 638 HIS B N 1
ATOM 12787 C CA . HIS B 1 638 ? 14.695 30.156 12.227 1 97.44 638 HIS B CA 1
ATOM 12788 C C . HIS B 1 638 ? 13.555 29.828 13.188 1 97.44 638 HIS B C 1
ATOM 12790 O O . HIS B 1 638 ? 12.469 30.391 13.078 1 97.44 638 HIS B O 1
ATOM 12796 N N . THR B 1 639 ? 13.781 28.953 14.18 1 97.62 639 THR B N 1
ATOM 12797 C CA . THR B 1 639 ? 12.766 28.5 15.117 1 97.62 639 THR B CA 1
ATOM 12798 C C . THR B 1 639 ? 12.195 29.672 15.914 1 97.62 639 THR B C 1
ATOM 12800 O O . THR B 1 639 ? 10.977 29.781 16.078 1 97.62 639 THR B O 1
ATOM 12803 N N . ARG B 1 640 ? 13.031 30.531 16.406 1 97.06 640 ARG B N 1
ATOM 12804 C CA . ARG B 1 640 ? 12.586 31.672 17.188 1 97.06 640 ARG B CA 1
ATOM 12805 C C . ARG B 1 640 ? 11.586 32.531 16.406 1 97.06 640 ARG B C 1
ATOM 12807 O O . ARG B 1 640 ? 10.5 32.844 16.906 1 97.06 640 ARG B O 1
ATOM 12814 N N . TYR B 1 641 ? 11.961 32.812 15.203 1 97.12 641 TYR B N 1
ATOM 12815 C CA . TYR B 1 641 ? 11.086 33.656 14.375 1 97.12 641 TYR B CA 1
ATOM 12816 C C . TYR B 1 641 ? 9.75 32.969 14.141 1 97.12 641 TYR B C 1
ATOM 12818 O O . TYR B 1 641 ? 8.695 33.594 14.227 1 97.12 641 TYR B O 1
ATOM 12826 N N . ASP B 1 642 ? 9.758 31.734 13.797 1 97.69 642 ASP B N 1
ATOM 12827 C CA . ASP B 1 642 ? 8.523 31.016 13.492 1 97.69 642 ASP B CA 1
ATOM 12828 C C . ASP B 1 642 ? 7.609 30.938 14.711 1 97.69 642 ASP B C 1
ATOM 12830 O O . ASP B 1 642 ? 6.383 31.016 14.578 1 97.69 642 ASP B O 1
ATOM 12834 N N . ILE B 1 643 ? 8.156 30.734 15.875 1 97.94 643 ILE B N 1
ATOM 12835 C CA . ILE B 1 643 ? 7.359 30.688 17.094 1 97.94 643 ILE B CA 1
ATOM 12836 C C . ILE B 1 643 ? 6.707 32.031 17.359 1 97.94 643 ILE B C 1
ATOM 12838 O O . ILE B 1 643 ? 5.531 32.125 17.719 1 97.94 643 ILE B O 1
ATOM 12842 N N . LEU B 1 644 ? 7.488 33.094 17.188 1 97.5 644 LEU B N 1
ATOM 12843 C CA . LEU B 1 644 ? 6.941 34.406 17.359 1 97.5 644 LEU B CA 1
ATOM 12844 C C . LEU B 1 644 ? 5.836 34.688 16.344 1 97.5 644 LEU B C 1
ATOM 12846 O O . LEU B 1 644 ? 4.809 35.281 16.672 1 97.5 644 LEU B O 1
ATOM 12850 N N . HIS B 1 645 ? 6.078 34.219 15.156 1 97.38 645 HIS B N 1
ATOM 12851 C CA . HIS B 1 645 ? 5.219 34.5 14.016 1 97.38 645 HIS B CA 1
ATOM 12852 C C . HIS B 1 645 ? 3.932 33.688 14.07 1 97.38 645 HIS B C 1
ATOM 12854 O O . HIS B 1 645 ? 2.852 34.219 13.766 1 97.38 645 HIS B O 1
ATOM 12860 N N . PHE B 1 646 ? 3.918 32.438 14.523 1 97.06 646 PHE B N 1
ATOM 12861 C CA . PHE B 1 646 ? 2.77 31.531 14.391 1 97.06 646 PHE B CA 1
ATOM 12862 C C . PHE B 1 646 ? 2.293 31.062 15.766 1 97.06 646 PHE B C 1
ATOM 12864 O O . PHE B 1 646 ? 1.181 30.547 15.891 1 97.06 646 PHE B O 1
ATOM 12871 N N . GLY B 1 647 ? 3.057 31.219 16.797 1 96.56 647 GLY B N 1
ATOM 12872 C CA . GLY B 1 647 ? 2.803 30.562 18.062 1 96.56 647 GLY B CA 1
ATOM 12873 C C . GLY B 1 647 ? 3.434 29.188 18.156 1 96.56 647 GLY B C 1
ATOM 12874 O O . GLY B 1 647 ? 4.391 28.891 17.453 1 96.56 647 GLY B O 1
ATOM 12875 N N . PRO B 1 648 ? 2.953 28.312 19.078 1 96.69 648 PRO B N 1
ATOM 12876 C CA . PRO B 1 648 ? 3.533 26.984 19.219 1 96.69 648 PRO B CA 1
ATOM 12877 C C . PRO B 1 648 ? 3.578 26.219 17.891 1 96.69 648 PRO B C 1
ATOM 12879 O O . PRO B 1 648 ? 2.588 26.188 17.156 1 96.69 648 PRO B O 1
ATOM 12882 N N . LEU B 1 649 ? 4.652 25.516 17.594 1 96.38 649 LEU B N 1
ATOM 12883 C CA . LEU B 1 649 ? 4.918 24.953 16.266 1 96.38 649 LEU B CA 1
ATOM 12884 C C . LEU B 1 649 ? 4.098 23.688 16.031 1 96.38 649 LEU B C 1
ATOM 12886 O O . LEU B 1 649 ? 3.861 23.297 14.891 1 96.38 649 LEU B O 1
ATOM 12890 N N . PRO B 1 650 ? 3.652 22.953 17.109 1 94.56 650 PRO B N 1
ATOM 12891 C CA . PRO B 1 650 ? 2.756 21.812 16.859 1 94.56 650 PRO B CA 1
ATOM 12892 C C . PRO B 1 650 ? 1.481 22.234 16.125 1 94.56 650 PRO B C 1
ATOM 12894 O O . PRO B 1 650 ? 0.855 21.406 15.453 1 94.56 650 PRO B O 1
ATOM 12897 N N . GLY B 1 651 ? 1.155 23.484 16.219 1 93.69 651 GLY B N 1
ATOM 12898 C CA . GLY B 1 651 ? -0 24 15.508 1 93.69 651 GLY B CA 1
ATOM 12899 C C . GLY B 1 651 ? 0.206 24.047 14.008 1 93.69 651 GLY B C 1
ATOM 12900 O O . GLY B 1 651 ? -0.758 24.156 13.242 1 93.69 651 GLY B O 1
ATOM 12901 N N . GLN B 1 652 ? 1.46 23.922 13.586 1 93.12 652 GLN B N 1
ATOM 12902 C CA . GLN B 1 652 ? 1.789 23.984 12.164 1 93.12 652 GLN B CA 1
ATOM 12903 C C . GLN B 1 652 ? 2.205 22.625 11.641 1 93.12 652 GLN B C 1
ATOM 12905 O O . GLN B 1 652 ? 2.746 22.516 10.539 1 93.12 652 GLN B O 1
ATOM 12910 N N . ALA B 1 653 ? 1.899 21.609 12.43 1 91.31 653 ALA B N 1
ATOM 12911 C CA . ALA B 1 653 ? 2.301 20.266 12.047 1 91.31 653 ALA B CA 1
ATOM 12912 C C . ALA B 1 653 ? 1.502 19.781 10.836 1 91.31 653 ALA B C 1
ATOM 12914 O O . ALA B 1 653 ? 0.316 20.078 10.703 1 91.31 653 ALA B O 1
ATOM 12915 N N . THR B 1 654 ? 2.139 18.969 9.953 1 91.62 654 THR B N 1
ATOM 12916 C CA . THR B 1 654 ? 1.518 18.516 8.711 1 91.62 654 THR B CA 1
ATOM 12917 C C . THR B 1 654 ? 0.956 17.109 8.859 1 91.62 654 THR B C 1
ATOM 12919 O O . THR B 1 654 ? 0.364 16.562 7.922 1 91.62 654 THR B O 1
ATOM 12922 N N . GLU B 1 655 ? 1.056 16.438 10.016 1 89 655 GLU B N 1
ATOM 12923 C CA . GLU B 1 655 ? 0.653 15.055 10.227 1 89 655 GLU B CA 1
ATOM 12924 C C . GLU B 1 655 ? -0.829 14.859 9.922 1 89 655 GLU B C 1
ATOM 12926 O O . GLU B 1 655 ? -1.227 13.82 9.391 1 89 655 GLU B O 1
ATOM 12931 N N . GLY B 1 656 ? -1.623 15.836 10.305 1 88.75 656 GLY B N 1
ATOM 12932 C CA . GLY B 1 656 ? -3.045 15.75 10.008 1 88.75 656 GLY B CA 1
ATOM 12933 C C . GLY B 1 656 ? -3.342 15.688 8.523 1 88.75 656 GLY B C 1
ATOM 12934 O O . GLY B 1 656 ? -4.191 14.914 8.086 1 88.75 656 GLY B O 1
ATOM 12935 N N . HIS B 1 657 ? -2.631 16.453 7.742 1 91.5 657 HIS B N 1
ATOM 12936 C CA . HIS B 1 657 ? -2.795 16.469 6.293 1 91.5 657 HIS B CA 1
ATOM 12937 C C . HIS B 1 657 ? -2.285 15.172 5.668 1 91.5 657 HIS B C 1
ATOM 12939 O O . HIS B 1 657 ? -2.895 14.648 4.738 1 91.5 657 HIS B O 1
ATOM 12945 N N . GLU B 1 658 ? -1.2 14.656 6.191 1 89.56 658 GLU B N 1
ATOM 12946 C CA . GLU B 1 658 ? -0.645 13.406 5.691 1 89.56 658 GLU B CA 1
ATOM 12947 C C . GLU B 1 658 ? -1.577 12.234 5.98 1 89.56 658 GLU B C 1
ATOM 12949 O O . GLU B 1 658 ? -1.688 11.305 5.176 1 89.56 658 GLU B O 1
ATOM 12954 N N . SER B 1 659 ? -2.193 12.305 7.145 1 90.12 659 SER B N 1
ATOM 12955 C CA . SER B 1 659 ? -3.18 11.281 7.477 1 90.12 659 SER B CA 1
ATOM 12956 C C . SER B 1 659 ? -4.359 11.32 6.512 1 90.12 659 SER B C 1
ATOM 12958 O O . SER B 1 659 ? -4.922 10.273 6.172 1 90.12 659 SER B O 1
ATOM 12960 N N . PHE B 1 660 ? -4.746 12.492 6.086 1 94.62 660 PHE B N 1
ATOM 12961 C CA . PHE B 1 660 ? -5.879 12.672 5.18 1 94.62 660 PHE B CA 1
ATOM 12962 C C . PHE B 1 660 ? -5.582 12.055 3.818 1 94.62 660 PHE B C 1
ATOM 12964 O O . PHE B 1 660 ? -6.5 11.773 3.045 1 94.62 660 PHE B O 1
ATOM 12971 N N . ASN B 1 661 ? -4.316 11.805 3.471 1 93.56 661 ASN B N 1
ATOM 12972 C CA . ASN B 1 661 ? -3.945 11.141 2.225 1 93.56 661 ASN B CA 1
ATOM 12973 C C . ASN B 1 661 ? -4.602 9.766 2.102 1 93.56 661 ASN B C 1
ATOM 12975 O O . ASN B 1 661 ? -4.871 9.297 0.994 1 93.56 661 ASN B O 1
ATOM 12979 N N . ALA B 1 662 ? -4.828 9.148 3.24 1 91.75 662 ALA B N 1
ATOM 12980 C CA . ALA B 1 662 ? -5.504 7.855 3.207 1 91.75 662 ALA B CA 1
ATOM 12981 C C . ALA B 1 662 ? -6.926 7.992 2.668 1 91.75 662 ALA B C 1
ATOM 12983 O O . ALA B 1 662 ? -7.406 7.125 1.932 1 91.75 662 ALA B O 1
ATOM 12984 N N . VAL B 1 663 ? -7.605 9.047 3.076 1 94.25 663 VAL B N 1
ATOM 12985 C CA . VAL B 1 663 ? -8.961 9.32 2.604 1 94.25 663 VAL B CA 1
ATOM 12986 C C . VAL B 1 663 ? -8.938 9.578 1.098 1 94.25 663 VAL B C 1
ATOM 12988 O O . VAL B 1 663 ? -9.75 9.023 0.356 1 94.25 663 VAL B O 1
ATOM 12991 N N . PHE B 1 664 ? -7.926 10.344 0.687 1 95.31 664 PHE B N 1
ATOM 12992 C CA . PHE B 1 664 ? -7.727 10.609 -0.733 1 95.31 664 PHE B CA 1
ATOM 12993 C C . PHE B 1 664 ? -7.5 9.305 -1.497 1 95.31 664 PHE B C 1
ATOM 12995 O O . PHE B 1 664 ? -8.117 9.078 -2.541 1 95.31 664 PHE B O 1
ATOM 13002 N N . ARG B 1 665 ? -6.672 8.547 -1.051 1 93.75 665 ARG B N 1
ATOM 13003 C CA . ARG B 1 665 ? -6.293 7.309 -1.731 1 93.75 665 ARG B CA 1
ATOM 13004 C C . ARG B 1 665 ? -7.496 6.383 -1.888 1 93.75 665 ARG B C 1
ATOM 13006 O O . ARG B 1 665 ? -7.633 5.707 -2.908 1 93.75 665 ARG B O 1
ATOM 13013 N N . HIS B 1 666 ? -8.305 6.309 -0.894 1 91.88 666 HIS B N 1
ATOM 13014 C CA . HIS B 1 666 ? -9.508 5.488 -0.979 1 91.88 666 HIS B CA 1
ATOM 13015 C C . HIS B 1 666 ? -10.406 5.938 -2.129 1 91.88 666 HIS B C 1
ATOM 13017 O O . HIS B 1 666 ? -10.953 5.105 -2.857 1 91.88 666 HIS B O 1
ATOM 13023 N N . CYS B 1 667 ? -10.484 7.25 -2.26 1 94.31 667 CYS B N 1
ATOM 13024 C CA . CYS B 1 667 ? -11.305 7.785 -3.338 1 94.31 667 CYS B CA 1
ATOM 13025 C C . CYS B 1 667 ? -10.68 7.496 -4.695 1 94.31 667 CYS B C 1
ATOM 13027 O O . CYS B 1 667 ? -11.391 7.27 -5.676 1 94.31 667 CYS B O 1
ATOM 13029 N N . SER B 1 668 ? -9.383 7.543 -4.738 1 93.88 668 SER B N 1
ATOM 13030 C CA . SER B 1 668 ? -8.672 7.258 -5.984 1 93.88 668 SER B CA 1
ATOM 13031 C C . SER B 1 668 ? -8.844 5.801 -6.395 1 93.88 668 SER B C 1
ATOM 13033 O O . SER B 1 668 ? -9.172 5.504 -7.543 1 93.88 668 SER B O 1
ATOM 13035 N N . VAL B 1 669 ? -8.656 4.879 -5.492 1 89.5 669 VAL B N 1
ATOM 13036 C CA . VAL B 1 669 ? -8.672 3.445 -5.758 1 89.5 669 VAL B CA 1
ATOM 13037 C C . VAL B 1 669 ? -10.062 3.018 -6.219 1 89.5 669 VAL B C 1
ATOM 13039 O O . VAL B 1 669 ? -10.195 2.15 -7.086 1 89.5 669 VAL B O 1
ATOM 13042 N N . PHE B 1 670 ? -11.094 3.602 -5.773 1 87.75 670 PHE B N 1
ATOM 13043 C CA . PHE B 1 670 ? -12.453 3.168 -6.07 1 87.75 670 PHE B CA 1
ATOM 13044 C C . PHE B 1 670 ? -13.016 3.936 -7.262 1 87.75 670 PHE B C 1
ATOM 13046 O O . PHE B 1 670 ? -14.195 3.811 -7.582 1 87.75 670 PHE B O 1
ATOM 13053 N N . SER B 1 671 ? -12.164 4.668 -7.887 1 87.75 671 SER B N 1
ATOM 13054 C CA . SER B 1 671 ? -12.555 5.332 -9.125 1 87.75 671 SER B CA 1
ATOM 13055 C C . SER B 1 671 ? -12.125 4.527 -10.344 1 87.75 671 SER B C 1
ATOM 13057 O O . SER B 1 671 ? -11.398 3.543 -10.219 1 87.75 671 SER B O 1
ATOM 13059 N N . ASN B 1 672 ? -12.641 4.879 -11.539 1 84.19 672 ASN B N 1
ATOM 13060 C CA . ASN B 1 672 ? -12.242 4.176 -12.75 1 84.19 672 ASN B CA 1
ATOM 13061 C C . ASN B 1 672 ? -10.969 4.77 -13.352 1 84.19 672 ASN B C 1
ATOM 13063 O O . ASN B 1 672 ? -10.508 4.324 -14.406 1 84.19 672 ASN B O 1
ATOM 13067 N N . HIS B 1 673 ? -10.391 5.832 -12.758 1 86.5 673 HIS B N 1
ATOM 13068 C CA . HIS B 1 673 ? -9.102 6.438 -13.062 1 86.5 673 HIS B CA 1
ATOM 13069 C C . HIS B 1 673 ? -9.109 7.109 -14.43 1 86.5 673 HIS B C 1
ATOM 13071 O O . HIS B 1 673 ? -8.055 7.371 -15.008 1 86.5 673 HIS B O 1
ATOM 13077 N N . LEU B 1 674 ? -10.328 7.355 -15.023 1 89.62 674 LEU B N 1
ATOM 13078 C CA . LEU B 1 674 ? -10.406 7.996 -16.328 1 89.62 674 LEU B CA 1
ATOM 13079 C C . LEU B 1 674 ? -10.398 9.516 -16.188 1 89.62 674 LEU B C 1
ATOM 13081 O O . LEU B 1 674 ? -9.867 10.219 -17.062 1 89.62 674 LEU B O 1
ATOM 13085 N N . ALA B 1 675 ? -11.047 9.961 -15.18 1 95.5 675 ALA B N 1
ATOM 13086 C CA . ALA B 1 675 ? -11.062 11.367 -14.789 1 95.5 675 ALA B CA 1
ATOM 13087 C C . ALA B 1 675 ? -10.82 11.516 -13.289 1 95.5 675 ALA B C 1
ATOM 13089 O O . ALA B 1 675 ? -11.727 11.914 -12.547 1 95.5 675 ALA B O 1
ATOM 13090 N N . PRO B 1 676 ? -9.617 11.211 -12.945 1 95.31 676 PRO B N 1
ATOM 13091 C CA . PRO B 1 676 ? -9.336 11.07 -11.516 1 95.31 676 PRO B CA 1
ATOM 13092 C C . PRO B 1 676 ? -9.609 12.344 -10.727 1 95.31 676 PRO B C 1
ATOM 13094 O O . PRO B 1 676 ? -10.258 12.305 -9.68 1 95.31 676 PRO B O 1
ATOM 13097 N N . SER B 1 677 ? -9.117 13.547 -11.172 1 97.38 677 SER B N 1
ATOM 13098 C CA . SER B 1 677 ? -9.312 14.781 -10.414 1 97.38 677 SER B CA 1
ATOM 13099 C C . SER B 1 677 ? -10.797 15.086 -10.234 1 97.38 677 SER B C 1
ATOM 13101 O O . SER B 1 677 ? -11.227 15.461 -9.141 1 97.38 677 SER B O 1
ATOM 13103 N N . ARG B 1 678 ? -11.555 14.859 -11.297 1 96.94 678 ARG B N 1
ATOM 13104 C CA . ARG B 1 678 ? -12.984 15.125 -11.258 1 96.94 678 ARG B CA 1
ATOM 13105 C C . ARG B 1 678 ? -13.695 14.18 -10.289 1 96.94 678 ARG B C 1
ATOM 13107 O O . ARG B 1 678 ? -14.461 14.625 -9.43 1 96.94 678 ARG B O 1
ATOM 13114 N N . ASP B 1 679 ? -13.445 12.883 -10.492 1 95.88 679 ASP B N 1
ATOM 13115 C CA . ASP B 1 679 ? -14.148 11.875 -9.703 1 95.88 679 ASP B CA 1
ATOM 13116 C C . ASP B 1 679 ? -13.797 11.992 -8.227 1 95.88 679 ASP B C 1
ATOM 13118 O O . ASP B 1 679 ? -14.672 11.859 -7.359 1 95.88 679 ASP B O 1
ATOM 13122 N N . ILE B 1 680 ? -12.57 12.18 -7.879 1 96.75 680 ILE B N 1
ATOM 13123 C CA . ILE B 1 680 ? -12.117 12.305 -6.496 1 96.75 680 ILE B CA 1
ATOM 13124 C C . ILE B 1 680 ? -12.695 13.578 -5.883 1 96.75 680 ILE B C 1
ATOM 13126 O O . ILE B 1 680 ? -13.164 13.57 -4.742 1 96.75 680 ILE B O 1
ATOM 13130 N N . ALA B 1 681 ? -12.633 14.695 -6.633 1 97.75 681 ALA B N 1
ATOM 13131 C CA . ALA B 1 681 ? -13.195 15.953 -6.152 1 97.75 681 ALA B CA 1
ATOM 13132 C C . ALA B 1 681 ? -14.68 15.797 -5.832 1 97.75 681 ALA B C 1
ATOM 13134 O O . ALA B 1 681 ? -15.148 16.25 -4.785 1 97.75 681 ALA B O 1
ATOM 13135 N N . LYS B 1 682 ? -15.383 15.125 -6.691 1 96.31 682 LYS B N 1
ATOM 13136 C CA . LYS B 1 682 ? -16.828 14.93 -6.504 1 96.31 682 LYS B CA 1
ATOM 13137 C C . LYS B 1 682 ? -17.109 14.078 -5.27 1 96.31 682 LYS B C 1
ATOM 13139 O O . LYS B 1 682 ? -18.016 14.383 -4.492 1 96.31 682 LYS B O 1
ATOM 13144 N N . GLN B 1 683 ? -16.375 13.023 -5.164 1 95.19 683 GLN B N 1
ATOM 13145 C CA . GLN B 1 683 ? -16.594 12.141 -4.023 1 95.19 683 GLN B CA 1
ATOM 13146 C C . GLN B 1 683 ? -16.297 12.859 -2.709 1 95.19 683 GLN B C 1
ATOM 13148 O O . GLN B 1 683 ? -17.031 12.703 -1.732 1 95.19 683 GLN B O 1
ATOM 13153 N N . LEU B 1 684 ? -15.211 13.594 -2.625 1 96.5 684 LEU B N 1
ATOM 13154 C CA . LEU B 1 684 ? -14.836 14.289 -1.399 1 96.5 684 LEU B CA 1
ATOM 13155 C C . LEU B 1 684 ? -15.789 15.453 -1.128 1 96.5 684 LEU B C 1
ATOM 13157 O O . LEU B 1 684 ? -16.047 15.789 0.029 1 96.5 684 LEU B O 1
ATOM 13161 N N . ALA B 1 685 ? -16.312 16.062 -2.215 1 97 685 ALA B N 1
ATOM 13162 C CA . ALA B 1 685 ? -17.359 17.062 -2.055 1 97 685 ALA B CA 1
ATOM 13163 C C . ALA B 1 685 ? -18.625 16.453 -1.436 1 97 685 ALA B C 1
ATOM 13165 O O . ALA B 1 685 ? -19.297 17.094 -0.626 1 97 685 ALA B O 1
ATOM 13166 N N . GLN B 1 686 ? -18.906 15.258 -1.871 1 95.44 686 GLN B N 1
ATOM 13167 C CA . GLN B 1 686 ? -20.062 14.547 -1.322 1 95.44 686 GLN B CA 1
ATOM 13168 C C . GLN B 1 686 ? -19.859 14.258 0.164 1 95.44 686 GLN B C 1
ATOM 13170 O O . GLN B 1 686 ? -20.812 14.336 0.943 1 95.44 686 GLN B O 1
ATOM 13175 N N . GLN B 1 687 ? -18.703 13.906 0.562 1 94.81 687 GLN B N 1
ATOM 13176 C CA . GLN B 1 687 ? -18.406 13.664 1.969 1 94.81 687 GLN B CA 1
ATOM 13177 C C . GLN B 1 687 ? -18.609 14.922 2.805 1 94.81 687 GLN B C 1
ATOM 13179 O O . GLN B 1 687 ? -19.172 14.859 3.902 1 94.81 687 GLN B O 1
ATOM 13184 N N . GLU B 1 688 ? -18.172 16.078 2.227 1 95.88 688 GLU B N 1
ATOM 13185 C CA . GLU B 1 688 ? -18.359 17.344 2.91 1 95.88 688 GLU B CA 1
ATOM 13186 C C . GLU B 1 688 ? -19.844 17.641 3.105 1 95.88 688 GLU B C 1
ATOM 13188 O O . GLU B 1 688 ? -20.25 18.109 4.172 1 95.88 688 GLU B O 1
ATOM 13193 N N . GLY B 1 689 ? -20.578 17.391 2.031 1 95.44 689 GLY B N 1
ATOM 13194 C CA . GLY B 1 689 ? -22.016 17.609 2.109 1 95.44 689 GLY B CA 1
ATOM 13195 C C . GLY B 1 689 ? -22.703 16.719 3.123 1 95.44 689 GLY B C 1
ATOM 13196 O O . GLY B 1 689 ? -23.578 17.172 3.855 1 95.44 689 GLY B O 1
ATOM 13197 N N . MET B 1 690 ? -22.359 15.516 3.143 1 94.62 690 MET B N 1
ATOM 13198 C CA . MET B 1 690 ? -22.938 14.555 4.078 1 94.62 690 MET B CA 1
ATOM 13199 C C . MET B 1 690 ? -22.625 14.945 5.52 1 94.62 690 MET B C 1
ATOM 13201 O O . MET B 1 690 ? -23.516 14.953 6.367 1 94.62 690 MET B O 1
ATOM 13205 N N . LYS B 1 691 ? -21.375 15.336 5.84 1 93.5 691 LYS B N 1
ATOM 13206 C CA . LYS B 1 691 ? -20.984 15.789 7.172 1 93.5 691 LYS B CA 1
ATOM 13207 C C . LYS B 1 691 ? -21.828 16.984 7.621 1 93.5 691 LYS B C 1
ATOM 13209 O O . LYS B 1 691 ? -22.266 17.031 8.773 1 93.5 691 LYS B O 1
ATOM 13214 N N . HIS B 1 692 ? -21.984 17.891 6.664 1 95.25 692 HIS B N 1
ATOM 13215 C CA . HIS B 1 692 ? -22.719 19.125 6.934 1 95.25 692 HIS B CA 1
ATOM 13216 C C . HIS B 1 692 ? -24.172 18.828 7.285 1 95.25 692 HIS B C 1
ATOM 13218 O O . HIS B 1 692 ? -24.719 19.375 8.25 1 95.25 692 HIS B O 1
ATOM 13224 N N . ARG B 1 693 ? -24.828 17.953 6.535 1 94.12 693 ARG B N 1
ATOM 13225 C CA . ARG B 1 693 ? -26.219 17.578 6.785 1 94.12 693 ARG B CA 1
ATOM 13226 C C . ARG B 1 693 ? -26.359 16.812 8.102 1 94.12 693 ARG B C 1
ATOM 13228 O O . ARG B 1 693 ? -27.297 17.062 8.867 1 94.12 693 ARG B O 1
ATOM 13235 N N . LEU B 1 694 ? -25.422 16 8.32 1 92.25 694 LEU B N 1
ATOM 13236 C CA . LEU B 1 694 ? -25.438 15.148 9.5 1 92.25 694 LEU B CA 1
ATOM 13237 C C . LEU B 1 694 ? -25.297 15.969 10.773 1 92.25 694 LEU B C 1
ATOM 13239 O O . LEU B 1 694 ? -25.844 15.602 11.82 1 92.25 694 LEU B O 1
ATOM 13243 N N . THR B 1 695 ? -24.562 17.094 10.719 1 91.31 695 THR B N 1
ATOM 13244 C CA . THR B 1 695 ? -24.266 17.875 11.914 1 91.31 695 THR B CA 1
ATOM 13245 C C . THR B 1 695 ? -25.188 19.078 12.023 1 91.31 695 THR B C 1
ATOM 13247 O O . THR B 1 695 ? -24.953 19.984 12.836 1 91.31 695 THR B O 1
ATOM 13250 N N . GLY B 1 696 ? -26.156 19.219 11.125 1 92.06 696 GLY B N 1
ATOM 13251 C CA . GLY B 1 696 ? -27.219 20.203 11.266 1 92.06 696 GLY B CA 1
ATOM 13252 C C . GLY B 1 696 ? -26.891 21.516 10.586 1 92.06 696 GLY B C 1
ATOM 13253 O O . GLY B 1 696 ? -27.469 22.562 10.922 1 92.06 696 GLY B O 1
ATOM 13254 N N . GLY B 1 697 ? -26.016 21.547 9.648 1 94.94 697 GLY B N 1
ATOM 13255 C CA . GLY B 1 697 ? -25.672 22.766 8.914 1 94.94 697 GLY B CA 1
ATOM 13256 C C . GLY B 1 697 ? -26.797 23.25 8.023 1 94.94 697 GLY B C 1
ATOM 13257 O O . GLY B 1 697 ? -27.594 22.453 7.52 1 94.94 697 GLY B O 1
ATOM 13258 N N . TYR B 1 698 ? -26.859 24.562 7.848 1 96 698 TYR B N 1
ATOM 13259 C CA . TYR B 1 698 ? -27.875 25.188 7 1 96 698 TYR B CA 1
ATOM 13260 C C . TYR B 1 698 ? -27.359 25.359 5.574 1 96 698 TYR B C 1
ATOM 13262 O O . TYR B 1 698 ? -26.156 25.531 5.359 1 96 698 TYR B O 1
ATOM 13270 N N . TRP B 1 699 ? -28.234 25.188 4.562 1 94.81 699 TRP B N 1
ATOM 13271 C CA . TRP B 1 699 ? -27.906 25.5 3.176 1 94.81 699 TRP B CA 1
ATOM 13272 C C . TRP B 1 699 ? -29.047 26.266 2.504 1 94.81 699 TRP B C 1
ATOM 13274 O O . TRP B 1 699 ? -30.188 26.203 2.951 1 94.81 699 TRP B O 1
ATOM 13284 N N . PRO B 1 700 ? -28.703 27.078 1.549 1 90.25 700 PRO B N 1
ATOM 13285 C CA . PRO B 1 700 ? -29.75 27.828 0.86 1 90.25 700 PRO B CA 1
ATOM 13286 C C . PRO B 1 700 ? -30.594 26.969 -0.065 1 90.25 700 PRO B C 1
ATOM 13288 O O . PRO B 1 700 ? -30.062 26.172 -0.839 1 90.25 700 PRO B O 1
ATOM 13291 N N . ASP B 1 701 ? -31.828 27.016 0.099 1 85.62 701 ASP B N 1
ATOM 13292 C CA . ASP B 1 701 ? -32.75 26.312 -0.794 1 85.62 701 ASP B CA 1
ATOM 13293 C C . ASP B 1 701 ? -32.938 27.078 -2.107 1 85.62 701 ASP B C 1
ATOM 13295 O O . ASP B 1 701 ? -33.281 28.25 -2.105 1 85.62 701 ASP B O 1
ATOM 13299 N N . ASN B 1 702 ? -32.594 26.578 -3.131 1 73.81 702 ASN B N 1
ATOM 13300 C CA . ASN B 1 702 ? -32.656 27.219 -4.438 1 73.81 702 ASN B CA 1
ATOM 13301 C C . ASN B 1 702 ? -34.062 27.625 -4.824 1 73.81 702 ASN B C 1
ATOM 13303 O O . ASN B 1 702 ? -34.25 28.531 -5.625 1 73.81 702 ASN B O 1
ATOM 13307 N N . GLU B 1 703 ? -35.031 26.906 -4.387 1 69.5 703 GLU B N 1
ATOM 13308 C CA . GLU B 1 703 ? -36.406 27.156 -4.777 1 69.5 703 GLU B CA 1
ATOM 13309 C C . GLU B 1 703 ? -37.031 28.281 -3.955 1 69.5 703 GLU B C 1
ATOM 13311 O O . GLU B 1 703 ? -37.625 29.203 -4.508 1 69.5 703 GLU B O 1
ATOM 13316 N N . SER B 1 704 ? -36.844 28.25 -2.656 1 74.19 704 SER B N 1
ATOM 13317 C CA . SER B 1 704 ? -37.469 29.219 -1.786 1 74.19 704 SER B CA 1
ATOM 13318 C C . SER B 1 704 ? -36.531 30.344 -1.405 1 74.19 704 SER B C 1
ATOM 13320 O O . SER B 1 704 ? -36.938 31.422 -0.993 1 74.19 704 SER B O 1
ATOM 13322 N N . GLY B 1 705 ? -35.25 30.172 -1.639 1 73.81 705 GLY B N 1
ATOM 13323 C CA . GLY B 1 705 ? -34.281 31.172 -1.229 1 73.81 705 GLY B CA 1
ATOM 13324 C C . GLY B 1 705 ? -34 31.141 0.26 1 73.81 705 GLY B C 1
ATOM 13325 O O . GLY B 1 705 ? -33.031 31.766 0.722 1 73.81 705 GLY B O 1
ATOM 13326 N N . ASP B 1 706 ? -34.812 30.422 1.04 1 84.38 706 ASP B N 1
ATOM 13327 C CA . ASP B 1 706 ? -34.656 30.344 2.488 1 84.38 706 ASP B CA 1
ATOM 13328 C C . ASP B 1 706 ? -33.594 29.297 2.857 1 84.38 706 ASP B C 1
ATOM 13330 O O . ASP B 1 706 ? -33.312 28.391 2.072 1 84.38 706 ASP B O 1
ATOM 13334 N N . TRP B 1 707 ? -32.969 29.641 4.02 1 91.88 707 TRP B N 1
ATOM 13335 C CA . TRP B 1 707 ? -32 28.656 4.516 1 91.88 707 TRP B CA 1
ATOM 13336 C C . TRP B 1 707 ? -32.719 27.484 5.188 1 91.88 707 TRP B C 1
ATOM 13338 O O . TRP B 1 707 ? -33.688 27.672 5.922 1 91.88 707 TRP B O 1
ATOM 13348 N N . CYS B 1 708 ? -32.406 26.328 4.82 1 91.81 708 CYS B N 1
ATOM 13349 C CA . CYS B 1 708 ? -33 25.141 5.418 1 91.81 708 CYS B CA 1
ATOM 13350 C C . CYS B 1 708 ? -31.938 24.203 5.949 1 91.81 708 CYS B C 1
ATOM 13352 O O . CYS B 1 708 ? -30.75 24.406 5.703 1 91.81 708 CYS B O 1
ATOM 13354 N N . ARG B 1 709 ? -32.312 23.328 6.809 1 92.56 709 ARG B N 1
ATOM 13355 C CA . ARG B 1 709 ? -31.422 22.281 7.324 1 92.56 709 ARG B CA 1
ATOM 13356 C C . ARG B 1 709 ? -32.062 20.922 7.219 1 92.56 709 ARG B C 1
ATOM 13358 O O . ARG B 1 709 ? -33.219 20.797 6.766 1 92.56 709 ARG B O 1
ATOM 13365 N N . ALA B 1 710 ? -31.391 19.906 7.477 1 93.69 710 ALA B N 1
ATOM 13366 C CA . ALA B 1 710 ? -31.906 18.531 7.344 1 93.69 710 ALA B CA 1
ATOM 13367 C C . ALA B 1 710 ? -33.062 18.297 8.289 1 93.69 710 ALA B C 1
ATOM 13369 O O . ALA B 1 710 ? -33.219 18.984 9.305 1 93.69 710 ALA B O 1
ATOM 13370 N N . GLY B 1 711 ? -33.938 17.391 7.914 1 93.12 711 GLY B N 1
ATOM 13371 C CA . GLY B 1 711 ? -35.094 17.047 8.719 1 93.12 711 GLY B CA 1
ATOM 13372 C C . GLY B 1 711 ? -34.75 16.438 10.062 1 93.12 711 GLY B C 1
ATOM 13373 O O . GLY B 1 711 ? -33.594 16.062 10.289 1 93.12 711 GLY B O 1
ATOM 13374 N N . PRO B 1 712 ? -35.688 16.375 10.961 1 91.44 712 PRO B N 1
ATOM 13375 C CA . PRO B 1 712 ? -35.438 15.906 12.32 1 91.44 712 PRO B CA 1
ATOM 13376 C C . PRO B 1 712 ? -34.938 14.461 12.352 1 91.44 712 PRO B C 1
ATOM 13378 O O . PRO B 1 712 ? -34.219 14.07 13.281 1 91.44 712 PRO B O 1
ATOM 13381 N N . GLY B 1 713 ? -35.406 13.688 11.406 1 90.81 713 GLY B N 1
ATOM 13382 C CA . GLY B 1 713 ? -34.906 12.32 11.344 1 90.81 713 GLY B CA 1
ATOM 13383 C C . GLY B 1 713 ? -33.406 12.219 11.141 1 90.81 713 GLY B C 1
ATOM 13384 O O . GLY B 1 713 ? -32.75 11.328 11.703 1 90.81 713 GLY B O 1
ATOM 13385 N N . VAL B 1 714 ? -32.906 13.109 10.383 1 92 714 VAL B N 1
ATOM 13386 C CA . VAL B 1 714 ? -31.469 13.141 10.086 1 92 714 VAL B CA 1
ATOM 13387 C C . VAL B 1 714 ? -30.703 13.711 11.289 1 92 714 VAL B C 1
ATOM 13389 O O . VAL B 1 714 ? -29.594 13.266 11.594 1 92 714 VAL B O 1
ATOM 13392 N N . LEU B 1 715 ? -31.344 14.562 11.977 1 88.88 715 LEU B N 1
ATOM 13393 C CA . LEU B 1 715 ? -30.703 15.305 13.062 1 88.88 715 LEU B CA 1
ATOM 13394 C C . LEU B 1 715 ? -30.828 14.555 14.383 1 88.88 715 LEU B C 1
ATOM 13396 O O . LEU B 1 715 ? -30.562 15.117 15.445 1 88.88 715 LEU B O 1
ATOM 13400 N N . ARG B 1 716 ? -31.188 13.336 14.422 1 77.12 716 ARG B N 1
ATOM 13401 C CA . ARG B 1 716 ? -31.391 12.523 15.625 1 77.12 716 ARG B CA 1
ATOM 13402 C C . ARG B 1 716 ? -30.062 12.219 16.297 1 77.12 716 ARG B C 1
ATOM 13404 O O . ARG B 1 716 ? -29.906 11.172 16.938 1 77.12 716 ARG B O 1
ATOM 13411 N N . ASN B 1 717 ? -29.109 13.031 16.203 1 78.25 717 ASN B N 1
ATOM 13412 C CA . ASN B 1 717 ? -27.828 12.953 16.875 1 78.25 717 ASN B CA 1
ATOM 13413 C C . ASN B 1 717 ? -27.141 11.617 16.641 1 78.25 717 ASN B C 1
ATOM 13415 O O . ASN B 1 717 ? -26.703 10.953 17.578 1 78.25 717 ASN B O 1
ATOM 13419 N N . TYR B 1 718 ? -27.234 11.125 15.422 1 80.44 718 TYR B N 1
ATOM 13420 C CA . TYR B 1 718 ? -26.625 9.852 15.062 1 80.44 718 TYR B CA 1
ATOM 13421 C C . TYR B 1 718 ? -25.141 9.836 15.43 1 80.44 718 TYR B C 1
ATOM 13423 O O . TYR B 1 718 ? -24.625 8.812 15.883 1 80.44 718 TYR B O 1
ATOM 13431 N N . LEU B 1 719 ? -24.453 10.875 15.289 1 81.62 719 LEU B N 1
ATOM 13432 C CA . LEU B 1 719 ? -23.016 10.953 15.562 1 81.62 719 LEU B CA 1
ATOM 13433 C C . LEU B 1 719 ? -22.734 10.812 17.047 1 81.62 719 LEU B C 1
ATOM 13435 O O . LEU B 1 719 ? -21.781 10.141 17.453 1 81.62 719 LEU B O 1
ATOM 13439 N N . GLU B 1 720 ? -23.531 11.445 17.766 1 79.94 720 GLU B N 1
ATOM 13440 C CA . GLU B 1 720 ? -23.328 11.43 19.203 1 79.94 720 GLU B CA 1
ATOM 13441 C C . GLU B 1 720 ? -23.703 10.078 19.797 1 79.94 720 GLU B C 1
ATOM 13443 O O . GLU B 1 720 ? -23.109 9.641 20.781 1 79.94 720 GLU B O 1
ATOM 13448 N N . ARG B 1 721 ? -24.578 9.414 19.109 1 80.12 721 ARG B N 1
ATOM 13449 C CA . ARG B 1 721 ? -25.109 8.18 19.672 1 80.12 721 ARG B CA 1
ATOM 13450 C C . ARG B 1 721 ? -24.297 6.973 19.25 1 80.12 721 ARG B C 1
ATOM 13452 O O . ARG B 1 721 ? -24.297 5.938 19.906 1 80.12 721 ARG B O 1
ATOM 13459 N N . HIS B 1 722 ? -23.672 7.152 18.156 1 83.94 722 HIS B N 1
ATOM 13460 C CA . HIS B 1 722 ? -22.969 5.988 17.625 1 83.94 722 HIS B CA 1
ATOM 13461 C C . HIS B 1 722 ? -21.469 6.234 17.531 1 83.94 722 HIS B C 1
ATOM 13463 O O . HIS B 1 722 ? -20.984 6.758 16.516 1 83.94 722 HIS B O 1
ATOM 13469 N N . PRO B 1 723 ? -20.719 5.699 18.469 1 81.69 723 PRO B N 1
ATOM 13470 C CA . PRO B 1 723 ? -19.281 5.918 18.516 1 81.69 723 PRO B CA 1
ATOM 13471 C C . PRO B 1 723 ? -18.578 5.41 17.25 1 81.69 723 PRO B C 1
ATOM 13473 O O . PRO B 1 723 ? -17.562 5.973 16.844 1 81.69 723 PRO B O 1
ATOM 13476 N N . ILE B 1 724 ? -19.141 4.41 16.656 1 80.69 724 ILE B N 1
ATOM 13477 C CA . ILE B 1 724 ? -18.516 3.85 15.461 1 80.69 724 ILE B CA 1
ATOM 13478 C C . ILE B 1 724 ? -18.562 4.871 14.328 1 80.69 724 ILE B C 1
ATOM 13480 O O . ILE B 1 724 ? -17.609 4.988 13.555 1 80.69 724 ILE B O 1
ATOM 13484 N N . LEU B 1 725 ? -19.641 5.586 14.227 1 82.06 725 LEU B N 1
ATOM 13485 C CA . LEU B 1 725 ? -19.766 6.617 13.203 1 82.06 725 LEU B CA 1
ATOM 13486 C C . LEU B 1 725 ? -18.797 7.766 13.469 1 82.06 725 LEU B C 1
ATOM 13488 O O . LEU B 1 725 ? -18.25 8.352 12.531 1 82.06 725 LEU B O 1
ATOM 13492 N N . GLN B 1 726 ? -18.594 8.008 14.742 1 83.88 726 GLN B N 1
ATOM 13493 C CA . GLN B 1 726 ? -17.641 9.047 15.109 1 83.88 726 GLN B CA 1
ATOM 13494 C C . GLN B 1 726 ? -16.25 8.734 14.586 1 83.88 726 GLN B C 1
ATOM 13496 O O . GLN B 1 726 ? -15.617 9.562 13.938 1 83.88 726 GLN B O 1
ATOM 13501 N N . ARG B 1 727 ? -15.875 7.586 14.852 1 81.88 727 ARG B N 1
ATOM 13502 C CA . ARG B 1 727 ? -14.539 7.148 14.461 1 81.88 727 ARG B CA 1
ATOM 13503 C C . ARG B 1 727 ? -14.383 7.145 12.938 1 81.88 727 ARG B C 1
ATOM 13505 O O . ARG B 1 727 ? -13.352 7.559 12.414 1 81.88 727 ARG B O 1
ATOM 13512 N N . LEU B 1 728 ? -15.414 6.695 12.289 1 83.81 728 LEU B N 1
ATOM 13513 C CA . LEU B 1 728 ? -15.344 6.539 10.836 1 83.81 728 LEU B CA 1
ATOM 13514 C C . LEU B 1 728 ? -15.414 7.895 10.141 1 83.81 728 LEU B C 1
ATOM 13516 O O . LEU B 1 728 ? -14.961 8.039 9 1 83.81 728 LEU B O 1
ATOM 13520 N N . LEU B 1 729 ? -15.93 8.906 10.859 1 84 729 LEU B N 1
ATOM 13521 C CA . LEU B 1 729 ? -16.031 10.25 10.297 1 84 729 LEU B CA 1
ATOM 13522 C C . LEU B 1 729 ? -14.891 11.125 10.789 1 84 729 LEU B C 1
ATOM 13524 O O . LEU B 1 729 ? -14.75 12.273 10.344 1 84 729 LEU B O 1
ATOM 13528 N N . GLY B 1 730 ? -14.055 10.555 11.648 1 76.44 730 GLY B N 1
ATOM 13529 C CA . GLY B 1 730 ? -12.953 11.328 12.195 1 76.44 730 GLY B CA 1
ATOM 13530 C C . GLY B 1 730 ? -13.406 12.469 13.086 1 76.44 730 GLY B C 1
ATOM 13531 O O . GLY B 1 730 ? -12.828 13.555 13.047 1 76.44 730 GLY B O 1
ATOM 13532 N N . TRP B 1 731 ? -14.508 12.227 13.758 1 80.5 731 TRP B N 1
ATOM 13533 C CA . TRP B 1 731 ? -15.109 13.25 14.602 1 80.5 731 TRP B CA 1
ATOM 13534 C C . TRP B 1 731 ? -15.148 12.805 16.062 1 80.5 731 TRP B C 1
ATOM 13536 O O . TRP B 1 731 ? -15.367 11.625 16.344 1 80.5 731 TRP B O 1
ATOM 13546 N N . THR B 1 732 ? -14.648 13.711 17 1 76.94 732 THR B N 1
ATOM 13547 C CA . THR B 1 732 ? -14.766 13.43 18.438 1 76.94 732 THR B CA 1
ATOM 13548 C C . THR B 1 732 ? -15.516 14.555 19.141 1 76.94 732 THR B C 1
ATOM 13550 O O . THR B 1 732 ? -15.336 15.727 18.812 1 76.94 732 THR B O 1
ATOM 13553 N N . GLU B 1 733 ? -16.391 14.062 20.016 1 73.75 733 GLU B N 1
ATOM 13554 C CA . GLU B 1 733 ? -17.109 15.07 20.797 1 73.75 733 GLU B CA 1
ATOM 13555 C C . GLU B 1 733 ? -16.172 15.852 21.703 1 73.75 733 GLU B C 1
ATOM 13557 O O . GLU B 1 733 ? -15.227 15.289 22.266 1 73.75 733 GLU B O 1
ATOM 13562 N N . HIS B 1 734 ? -16.344 17.094 21.719 1 68 734 HIS B N 1
ATOM 13563 C CA . HIS B 1 734 ? -15.484 17.953 22.531 1 68 734 HIS B CA 1
ATOM 13564 C C . HIS B 1 734 ? -15.961 17.984 23.969 1 68 734 HIS B C 1
ATOM 13566 O O . HIS B 1 734 ? -16.609 18.953 24.391 1 68 734 HIS B O 1
ATOM 13572 N N . LEU B 1 735 ? -16.125 16.734 24.469 1 67.25 735 LEU B N 1
ATOM 13573 C CA . LEU B 1 735 ? -16.516 16.766 25.875 1 67.25 735 LEU B CA 1
ATOM 13574 C C . LEU B 1 735 ? -15.328 16.453 26.781 1 67.25 735 LEU B C 1
ATOM 13576 O O . LEU B 1 735 ? -14.656 15.445 26.594 1 67.25 735 LEU B O 1
ATOM 13580 N N . ARG B 1 736 ? -14.977 17.516 27.578 1 70.44 736 ARG B N 1
ATOM 13581 C CA . ARG B 1 736 ? -13.898 17.328 28.547 1 70.44 736 ARG B CA 1
ATOM 13582 C C . ARG B 1 736 ? -14.422 16.703 29.828 1 70.44 736 ARG B C 1
ATOM 13584 O O . ARG B 1 736 ? -15.414 17.188 30.391 1 70.44 736 ARG B O 1
ATOM 13591 N N . GLN B 1 737 ? -13.852 15.641 30.094 1 79.69 737 GLN B N 1
ATOM 13592 C CA . GLN B 1 737 ? -14.18 15.039 31.375 1 79.69 737 GLN B CA 1
ATOM 13593 C C . GLN B 1 737 ? -13.711 15.914 32.531 1 79.69 737 GLN B C 1
ATOM 13595 O O . GLN B 1 737 ? -12.648 16.547 32.469 1 79.69 737 GLN B O 1
ATOM 13600 N N . ALA B 1 738 ? -14.461 15.977 33.531 1 87.75 738 ALA B N 1
ATOM 13601 C CA . ALA B 1 738 ? -14.109 16.781 34.719 1 87.75 738 ALA B CA 1
ATOM 13602 C C . ALA B 1 738 ? -12.945 16.172 35.469 1 87.75 738 ALA B C 1
ATOM 13604 O O . ALA B 1 738 ? -12.859 14.945 35.594 1 87.75 738 ALA B O 1
ATOM 13605 N N . PRO B 1 739 ? -12.055 17.047 35.906 1 92.25 739 PRO B N 1
ATOM 13606 C CA . PRO B 1 739 ? -10.984 16.531 36.75 1 92.25 739 PRO B CA 1
ATOM 13607 C C . PRO B 1 739 ? -11.516 15.75 37.938 1 92.25 739 PRO B C 1
ATOM 13609 O O . PRO B 1 739 ? -12.484 16.172 38.562 1 92.25 739 PRO B O 1
ATOM 13612 N N . GLY B 1 740 ? -10.922 14.641 38.156 1 91.94 740 GLY B N 1
ATOM 13613 C CA . GLY B 1 740 ? -11.352 13.836 39.312 1 91.94 740 GLY B CA 1
ATOM 13614 C C . GLY B 1 740 ? -12.281 12.711 38.906 1 91.94 740 GLY B C 1
ATOM 13615 O O . GLY B 1 740 ? -12.508 11.781 39.688 1 91.94 740 GLY B O 1
ATOM 13616 N N . SER B 1 741 ? -12.797 12.82 37.688 1 91.62 741 SER B N 1
ATOM 13617 C CA . SER B 1 741 ? -13.617 11.711 37.219 1 91.62 741 SER B CA 1
ATOM 13618 C C . SER B 1 741 ? -12.82 10.406 37.188 1 91.62 741 SER B C 1
ATOM 13620 O O . SER B 1 741 ? -11.602 10.422 37 1 91.62 741 SER B O 1
ATOM 13622 N N . SER B 1 742 ? -13.516 9.258 37.5 1 92.75 742 SER B N 1
ATOM 13623 C CA . SER B 1 742 ? -12.805 7.992 37.625 1 92.75 742 SER B CA 1
ATOM 13624 C C . SER B 1 742 ? -13.523 6.883 36.875 1 92.75 742 SER B C 1
ATOM 13626 O O . SER B 1 742 ? -14.711 6.992 36.562 1 92.75 742 SER B O 1
ATOM 13628 N N . LYS B 1 743 ? -12.828 5.914 36.469 1 91.62 743 LYS B N 1
ATOM 13629 C CA . LYS B 1 743 ? -13.344 4.715 35.812 1 91.62 743 LYS B CA 1
ATOM 13630 C C . LYS B 1 743 ? -13.062 3.467 36.656 1 91.62 743 LYS B C 1
ATOM 13632 O O . LYS B 1 743 ? -11.906 3.197 37 1 91.62 743 LYS B O 1
ATOM 13637 N N . PRO B 1 744 ? -14.055 2.713 36.938 1 91.81 744 PRO B N 1
ATOM 13638 C CA . PRO B 1 744 ? -13.836 1.488 37.719 1 91.81 744 PRO B CA 1
ATOM 13639 C C . PRO B 1 744 ? -13.188 0.377 36.875 1 91.81 744 PRO B C 1
ATOM 13641 O O . PRO B 1 744 ? -13.227 0.413 35.656 1 91.81 744 PRO B O 1
ATOM 13644 N N . ILE B 1 745 ? -12.492 -0.523 37.5 1 91.69 745 ILE B N 1
ATOM 13645 C CA . ILE B 1 745 ? -11.961 -1.706 36.844 1 91.69 745 ILE B CA 1
ATOM 13646 C C . ILE B 1 745 ? -13.109 -2.51 36.25 1 91.69 745 ILE B C 1
ATOM 13648 O O . ILE B 1 745 ? -14.117 -2.766 36.906 1 91.69 745 ILE B O 1
ATOM 13652 N N . PRO B 1 746 ? -13.016 -2.846 34.938 1 86.94 746 PRO B N 1
ATOM 13653 C CA . PRO B 1 746 ? -14.109 -3.588 34.312 1 86.94 746 PRO B CA 1
ATOM 13654 C C . PRO B 1 746 ? -14.336 -4.961 34.938 1 86.94 746 PRO B C 1
ATOM 13656 O O . PRO B 1 746 ? -13.383 -5.59 35.406 1 86.94 746 PRO B O 1
ATOM 13659 N N . LEU B 1 747 ? -15.562 -5.402 34.875 1 85.69 747 LEU B N 1
ATOM 13660 C CA . LEU B 1 747 ? -15.93 -6.707 35.406 1 85.69 747 LEU B CA 1
ATOM 13661 C C . LEU B 1 747 ? -15.352 -7.828 34.562 1 85.69 747 LEU B C 1
ATOM 13663 O O . LEU B 1 747 ? -15.352 -7.738 33.312 1 85.69 747 LEU B O 1
ATOM 13667 N N . LYS B 1 748 ? -14.633 -8.734 35.219 1 72.88 748 LYS B N 1
ATOM 13668 C CA . LYS B 1 748 ? -14.195 -9.938 34.5 1 72.88 748 LYS B CA 1
ATOM 13669 C C . LYS B 1 748 ? -15.391 -10.742 34 1 72.88 748 LYS B C 1
ATOM 13671 O O . LYS B 1 748 ? -16.5 -10.609 34.531 1 72.88 748 LYS B O 1
ATOM 13676 N N . LYS B 1 749 ? -15.227 -11.609 33 1 75.25 749 LYS B N 1
ATOM 13677 C CA . LYS B 1 749 ? -16.281 -12.43 32.438 1 75.25 749 LYS B CA 1
ATOM 13678 C C . LYS B 1 749 ? -16.891 -13.352 33.469 1 75.25 749 LYS B C 1
ATOM 13680 O O . LYS B 1 749 ? -16.172 -14.07 34.188 1 75.25 749 LYS B O 1
ATOM 13685 N N . GLY B 1 750 ? -18.172 -13.195 33.875 1 75.88 750 GLY B N 1
ATOM 13686 C CA . GLY B 1 750 ? -18.875 -14.078 34.812 1 75.88 750 GLY B CA 1
ATOM 13687 C C . GLY B 1 750 ? -19.156 -13.43 36.156 1 75.88 750 GLY B C 1
ATOM 13688 O O . GLY B 1 750 ? -19.984 -13.914 36.906 1 75.88 750 GLY B O 1
ATOM 13689 N N . GLU B 1 751 ? -18.312 -12.281 36.344 1 79.81 751 GLU B N 1
ATOM 13690 C CA . GLU B 1 751 ? -18.516 -11.617 37.625 1 79.81 751 GLU B CA 1
ATOM 13691 C C . GLU B 1 751 ? -19.719 -10.68 37.594 1 79.81 751 GLU B C 1
ATOM 13693 O O . GLU B 1 751 ? -19.922 -9.977 36.594 1 79.81 751 GLU B O 1
ATOM 13698 N N . LYS B 1 752 ? -20.719 -10.797 38.5 1 77.5 752 LYS B N 1
ATOM 13699 C CA . LYS B 1 752 ? -21.953 -10.023 38.531 1 77.5 752 LYS B CA 1
ATOM 13700 C C . LYS B 1 752 ? -21.75 -8.688 39.25 1 77.5 752 LYS B C 1
ATOM 13702 O O . LYS B 1 752 ? -22.453 -7.711 38.969 1 77.5 752 LYS B O 1
ATOM 13707 N N . SER B 1 753 ? -20.891 -8.586 40.281 1 86.06 753 SER B N 1
ATOM 13708 C CA . SER B 1 753 ? -20.703 -7.344 41 1 86.06 753 SER B CA 1
ATOM 13709 C C . SER B 1 753 ? -19.219 -7.113 41.312 1 86.06 753 SER B C 1
ATOM 13711 O O . SER B 1 753 ? -18.438 -8.062 41.344 1 86.06 753 SER B O 1
ATOM 13713 N N . ARG B 1 754 ? -18.828 -5.824 41.438 1 90 754 ARG B N 1
ATOM 13714 C CA . ARG B 1 754 ? -17.453 -5.457 41.781 1 90 754 ARG B CA 1
ATOM 13715 C C . ARG B 1 754 ? -17.172 -5.691 43.281 1 90 754 ARG B C 1
ATOM 13717 O O . ARG B 1 754 ? -18.047 -5.469 44.125 1 90 754 ARG B O 1
ATOM 13724 N N . PRO B 1 755 ? -16.125 -6.191 43.562 1 89.19 755 PRO B N 1
ATOM 13725 C CA . PRO B 1 755 ? -15.781 -6.398 44.969 1 89.19 755 PRO B CA 1
ATOM 13726 C C . PRO B 1 755 ? -15.719 -5.094 45.75 1 89.19 755 PRO B C 1
ATOM 13728 O O . PRO B 1 755 ? -15.07 -4.137 45.344 1 89.19 755 PRO B O 1
ATOM 13731 N N . ILE B 1 756 ? -16.453 -5.059 46.844 1 92.25 756 ILE B N 1
ATOM 13732 C CA . ILE B 1 756 ? -16.469 -3.904 47.719 1 92.25 756 ILE B CA 1
ATOM 13733 C C . ILE B 1 756 ? -15.492 -4.129 48.875 1 92.25 756 ILE B C 1
ATOM 13735 O O . ILE B 1 756 ? -15.414 -5.23 49.438 1 92.25 756 ILE B O 1
ATOM 13739 N N . GLN B 1 757 ? -14.656 -3.143 49.125 1 93.12 757 GLN B N 1
ATOM 13740 C CA . GLN B 1 757 ? -13.695 -3.207 50.25 1 93.12 757 GLN B CA 1
ATOM 13741 C C . GLN B 1 757 ? -13.852 -2.016 51.188 1 93.12 757 GLN B C 1
ATOM 13743 O O . GLN B 1 757 ? -14.242 -0.926 50.75 1 93.12 757 GLN B O 1
ATOM 13748 N N . ARG B 1 758 ? -13.555 -2.303 52.562 1 87.69 758 ARG B N 1
ATOM 13749 C CA . ARG B 1 758 ? -13.5 -1.202 53.5 1 87.69 758 ARG B CA 1
ATOM 13750 C C . ARG B 1 758 ? -12.211 -0.407 53.344 1 87.69 758 ARG B C 1
ATOM 13752 O O . ARG B 1 758 ? -11.164 -0.972 53.031 1 87.69 758 ARG B O 1
ATOM 13759 N N . LEU B 1 759 ? -12.281 0.934 53.469 1 93.19 759 LEU B N 1
ATOM 13760 C CA . LEU B 1 759 ? -11.109 1.79 53.312 1 93.19 759 LEU B CA 1
ATOM 13761 C C . LEU B 1 759 ? -9.953 1.284 54.188 1 93.19 759 LEU B C 1
ATOM 13763 O O . LEU B 1 759 ? -8.797 1.359 53.781 1 93.19 759 LEU B O 1
ATOM 13767 N N . ALA B 1 760 ? -10.25 0.772 55.344 1 93.81 760 ALA B N 1
ATOM 13768 C CA . ALA B 1 760 ? -9.25 0.313 56.312 1 93.81 760 ALA B CA 1
ATOM 13769 C C . ALA B 1 760 ? -8.5 -0.906 55.781 1 93.81 760 ALA B C 1
ATOM 13771 O O . ALA B 1 760 ? -7.383 -1.198 56.219 1 93.81 760 ALA B O 1
ATOM 13772 N N . GLU B 1 761 ? -9.055 -1.57 54.812 1 93.81 761 GLU B N 1
ATOM 13773 C CA . GLU B 1 761 ? -8.461 -2.785 54.25 1 93.81 761 GLU B CA 1
ATOM 13774 C C . GLU B 1 761 ? -7.621 -2.475 53.031 1 93.81 761 GLU B C 1
ATOM 13776 O O . GLU B 1 761 ? -6.973 -3.365 52.469 1 93.81 761 GLU B O 1
ATOM 13781 N N . THR B 1 762 ? -7.672 -1.285 52.625 1 95.25 762 THR B N 1
ATOM 13782 C CA . THR B 1 762 ? -6.926 -0.887 51.438 1 95.25 762 THR B CA 1
ATOM 13783 C C . THR B 1 762 ? -5.586 -0.265 51.812 1 95.25 762 THR B C 1
ATOM 13785 O O . THR B 1 762 ? -5.281 -0.117 53 1 95.25 762 THR B O 1
ATOM 13788 N N . LYS B 1 763 ? -4.812 0.102 50.844 1 94.88 763 LYS B N 1
ATOM 13789 C CA . LYS B 1 763 ? -3.51 0.708 51.094 1 94.88 763 LYS B CA 1
ATOM 13790 C C . LYS B 1 763 ? -3.658 2.105 51.688 1 94.88 763 LYS B C 1
ATOM 13792 O O . LYS B 1 763 ? -2.705 2.656 52.25 1 94.88 763 LYS B O 1
ATOM 13797 N N . ALA B 1 764 ? -4.809 2.617 51.594 1 94.5 764 ALA B N 1
ATOM 13798 C CA . ALA B 1 764 ? -5.094 3.939 52.156 1 94.5 764 ALA B CA 1
ATOM 13799 C C . ALA B 1 764 ? -4.918 3.955 53.656 1 94.5 764 ALA B C 1
ATOM 13801 O O . ALA B 1 764 ? -4.621 4.996 54.25 1 94.5 764 ALA B O 1
ATOM 13802 N N . SER B 1 765 ? -5.07 2.812 54.344 1 94.38 765 SER B N 1
ATOM 13803 C CA . SER B 1 765 ? -5 2.734 55.781 1 94.38 765 SER B CA 1
ATOM 13804 C C . SER B 1 765 ? -3.607 3.084 56.312 1 94.38 765 SER B C 1
ATOM 13806 O O . SER B 1 765 ? -3.445 3.51 57.438 1 94.38 765 SER B O 1
ATOM 13808 N N . LYS B 1 766 ? -2.637 2.975 55.406 1 94.06 766 LYS B N 1
ATOM 13809 C CA . LYS B 1 766 ? -1.254 3.25 55.812 1 94.06 766 LYS B CA 1
ATOM 13810 C C . LYS B 1 766 ? -0.803 4.613 55.281 1 94.06 766 LYS B C 1
ATOM 13812 O O . LYS B 1 766 ? 0.362 4.988 55.438 1 94.06 766 LYS B O 1
ATOM 13817 N N . ALA B 1 767 ? -1.676 5.359 54.75 1 95.69 767 ALA B N 1
ATOM 13818 C CA . ALA B 1 767 ? -1.313 6.605 54.094 1 95.69 767 ALA B CA 1
ATOM 13819 C C . ALA B 1 767 ? -1.478 7.801 55.031 1 95.69 767 ALA B C 1
ATOM 13821 O O . ALA B 1 767 ? -2.273 7.754 55.969 1 95.69 767 ALA B O 1
ATOM 13822 N N . LEU B 1 768 ? -0.7 8.781 54.688 1 92.38 768 LEU B N 1
ATOM 13823 C CA . LEU B 1 768 ? -0.92 10.062 55.375 1 92.38 768 LEU B CA 1
ATOM 13824 C C . LEU B 1 768 ? -2.275 10.648 54.969 1 92.38 768 LEU B C 1
ATOM 13826 O O . LEU B 1 768 ? -2.717 10.5 53.844 1 92.38 768 LEU B O 1
ATOM 13830 N N . TYR B 1 769 ? -2.986 11.344 55.938 1 89.5 769 TYR B N 1
ATOM 13831 C CA . TYR B 1 769 ? -4.273 12.008 55.75 1 89.5 769 TYR B CA 1
ATOM 13832 C C . TYR B 1 769 ? -5.41 10.992 55.719 1 89.5 769 TYR B C 1
ATOM 13834 O O . TYR B 1 769 ? -6.496 11.289 55.219 1 89.5 769 TYR B O 1
ATOM 13842 N N . TYR B 1 770 ? -4.953 9.773 56.094 1 91.38 770 TYR B N 1
ATOM 13843 C CA . TYR B 1 770 ? -5.992 8.773 56.312 1 91.38 770 TYR B CA 1
ATOM 13844 C C . TYR B 1 770 ? -6.84 9.133 57.531 1 91.38 770 TYR B C 1
ATOM 13846 O O . TYR B 1 770 ? -6.305 9.492 58.594 1 91.38 770 TYR B O 1
ATOM 13854 N N . ASP B 1 771 ? -8.172 9.164 57.375 1 85.88 771 ASP B N 1
ATOM 13855 C CA . ASP B 1 771 ? -9.109 9.391 58.469 1 85.88 771 ASP B CA 1
ATOM 13856 C C . ASP B 1 771 ? -9.695 8.07 59 1 85.88 771 ASP B C 1
ATOM 13858 O O . ASP B 1 771 ? -10.516 7.453 58.312 1 85.88 771 ASP B O 1
ATOM 13862 N N . SER B 1 772 ? -9.383 7.797 60.156 1 80.81 772 SER B N 1
ATOM 13863 C CA . SER B 1 772 ? -9.805 6.531 60.75 1 80.81 772 SER B CA 1
ATOM 13864 C C . SER B 1 772 ? -11.32 6.461 60.875 1 80.81 772 SER B C 1
ATOM 13866 O O . SER B 1 772 ? -11.898 5.375 60.875 1 80.81 772 SER B O 1
ATOM 13868 N N . SER B 1 773 ? -11.953 7.586 60.938 1 79.06 773 SER B N 1
ATOM 13869 C CA . SER B 1 773 ? -13.406 7.586 61.094 1 79.06 773 SER B CA 1
ATOM 13870 C C . SER B 1 773 ? -14.086 7.094 59.844 1 79.06 773 SER B C 1
ATOM 13872 O O . SER B 1 773 ? -15.234 6.641 59.875 1 79.06 773 SER B O 1
ATOM 13874 N N . LYS B 1 774 ? -13.344 7.152 58.781 1 83.56 774 LYS B N 1
ATOM 13875 C CA . LYS B 1 774 ? -13.906 6.719 57.5 1 83.56 774 LYS B CA 1
ATOM 13876 C C . LYS B 1 774 ? -13.453 5.305 57.156 1 83.56 774 LYS B C 1
ATOM 13878 O O . LYS B 1 774 ? -13.641 4.848 56 1 83.56 774 LYS B O 1
ATOM 13883 N N . GLY B 1 775 ? -12.859 4.695 58.094 1 86.75 775 GLY B N 1
ATOM 13884 C CA . GLY B 1 775 ? -12.273 3.387 57.844 1 86.75 775 GLY B CA 1
ATOM 13885 C C . GLY B 1 775 ? -13.281 2.35 57.406 1 86.75 775 GLY B C 1
ATOM 13886 O O . GLY B 1 775 ? -12.961 1.451 56.625 1 86.75 775 GLY B O 1
ATOM 13887 N N . ASP B 1 776 ? -14.531 2.574 57.812 1 88.06 776 ASP B N 1
ATOM 13888 C CA . ASP B 1 776 ? -15.555 1.577 57.531 1 88.06 776 ASP B CA 1
ATOM 13889 C C . ASP B 1 776 ? -16.312 1.924 56.25 1 88.06 776 ASP B C 1
ATOM 13891 O O . ASP B 1 776 ? -17.156 1.158 55.781 1 88.06 776 ASP B O 1
ATOM 13895 N N . SER B 1 777 ? -15.805 2.965 55.656 1 90.38 777 SER B N 1
ATOM 13896 C CA . SER B 1 777 ? -16.453 3.326 54.406 1 90.38 777 SER B CA 1
ATOM 13897 C C . SER B 1 777 ? -16.125 2.318 53.281 1 90.38 777 SER B C 1
ATOM 13899 O O . SER B 1 777 ? -15.078 1.683 53.312 1 90.38 777 SER B O 1
ATOM 13901 N N . GLN B 1 778 ? -17.141 2.17 52.344 1 91.5 778 GLN B N 1
ATOM 13902 C CA . GLN B 1 778 ? -17.031 1.149 51.312 1 91.5 778 GLN B CA 1
ATOM 13903 C C . GLN B 1 778 ? -16.547 1.75 49.969 1 91.5 778 GLN B C 1
ATOM 13905 O O . GLN B 1 778 ? -17.031 2.807 49.562 1 91.5 778 GLN B O 1
ATOM 13910 N N . TRP B 1 779 ? -15.555 1.02 49.469 1 93.5 779 TRP B N 1
ATOM 13911 C CA . TRP B 1 779 ? -14.914 1.52 48.25 1 93.5 779 TRP B CA 1
ATOM 13912 C C . TRP B 1 779 ? -14.719 0.398 47.219 1 93.5 779 TRP B C 1
ATOM 13914 O O . TRP B 1 779 ? -14.711 -0.781 47.594 1 93.5 779 TRP B O 1
ATOM 13924 N N . ILE B 1 780 ? -14.656 0.771 45.938 1 93.62 780 ILE B N 1
ATOM 13925 C CA . ILE B 1 780 ? -14.305 -0.159 44.875 1 93.62 780 ILE B CA 1
ATOM 13926 C C . ILE B 1 780 ? -13 0.277 44.219 1 93.62 780 ILE B C 1
ATOM 13928 O O . ILE B 1 780 ? -12.617 1.447 44.281 1 93.62 780 ILE B O 1
ATOM 13932 N N . SER B 1 781 ? -12.32 -0.669 43.562 1 93.75 781 SER B N 1
ATOM 13933 C CA . SER B 1 781 ? -11.047 -0.375 42.906 1 93.75 781 SER B CA 1
ATOM 13934 C C . SER B 1 781 ? -11.266 0.35 41.562 1 93.75 781 SER B C 1
ATOM 13936 O O . SER B 1 781 ? -12.156 -0.006 40.812 1 93.75 781 SER B O 1
ATOM 13938 N N . GLY B 1 782 ? -10.492 1.42 41.438 1 94.88 782 GLY B N 1
ATOM 13939 C CA . GLY B 1 782 ? -10.562 2.188 40.219 1 94.88 782 GLY B CA 1
ATOM 13940 C C . GLY B 1 782 ? -9.469 1.824 39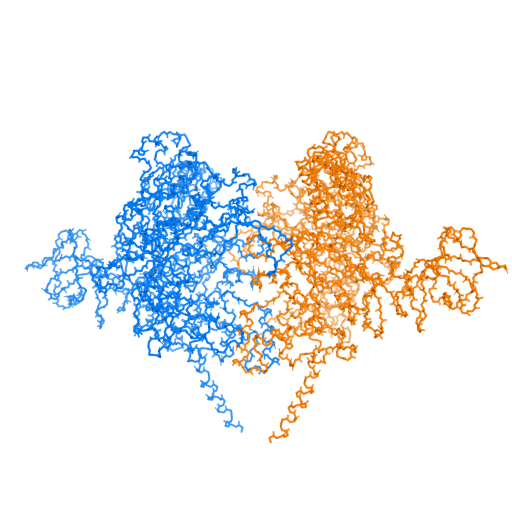.219 1 94.88 782 GLY B C 1
ATOM 13941 O O . GLY B 1 782 ? -8.359 1.475 39.625 1 94.88 782 GLY B O 1
ATOM 13942 N N . ARG B 1 783 ? -9.758 1.93 37.969 1 94.62 783 ARG B N 1
ATOM 13943 C CA . ARG B 1 783 ? -8.805 1.684 36.906 1 94.62 783 ARG B CA 1
ATOM 13944 C C . ARG B 1 783 ? -8.031 2.951 36.562 1 94.62 783 ARG B C 1
ATOM 13946 O O . ARG B 1 783 ? -6.836 2.891 36.25 1 94.62 783 ARG B O 1
ATOM 13953 N N . ALA B 1 784 ? -8.773 4.086 36.469 1 96.06 784 ALA B N 1
ATOM 13954 C CA . ALA B 1 784 ? -8.148 5.328 36 1 96.06 784 ALA B CA 1
ATOM 13955 C C . ALA B 1 784 ? -8.836 6.543 36.625 1 96.06 784 ALA B C 1
ATOM 13957 O O . ALA B 1 784 ? -9.984 6.461 37.062 1 96.06 784 ALA B O 1
ATOM 13958 N N . VAL B 1 785 ? -8.133 7.629 36.781 1 95.81 785 VAL B N 1
ATOM 13959 C CA . VAL B 1 785 ? -8.648 8.93 37.219 1 95.81 785 VAL B CA 1
ATOM 13960 C C . VAL B 1 785 ? -8.242 10 36.188 1 95.81 785 VAL B C 1
ATOM 13962 O O . VAL B 1 785 ? -7.195 9.891 35.562 1 95.81 785 VAL B O 1
ATOM 13965 N N . VAL B 1 786 ? -9.07 10.977 36 1 95.75 786 VAL B N 1
ATOM 13966 C CA . VAL B 1 786 ? -8.781 12.062 35.062 1 95.75 786 VAL B CA 1
ATOM 13967 C C . VAL B 1 786 ? -8.078 13.203 35.812 1 95.75 786 VAL B C 1
ATOM 13969 O O . VAL B 1 786 ? -8.594 13.727 36.812 1 95.75 786 VAL B O 1
ATOM 13972 N N . ALA B 1 787 ? -6.918 13.562 35.375 1 96.38 787 ALA B N 1
ATOM 13973 C CA . ALA B 1 787 ? -6.137 14.641 35.969 1 96.38 787 ALA B CA 1
ATOM 13974 C C . ALA B 1 787 ? -6.66 16 35.531 1 96.38 787 ALA B C 1
ATOM 13976 O O . ALA B 1 787 ? -7.566 16.094 34.688 1 96.38 787 ALA B O 1
ATOM 13977 N N . GLN B 1 788 ? -6.105 17.031 36.094 1 93.69 788 GLN B N 1
ATOM 13978 C CA . GLN B 1 788 ? -6.461 18.391 35.719 1 93.69 788 GLN B CA 1
ATOM 13979 C C . GLN B 1 788 ? -6.043 18.688 34.281 1 93.69 788 GLN B C 1
ATOM 13981 O O . GLN B 1 788 ? -6.641 19.531 33.625 1 93.69 788 GLN B O 1
ATOM 13986 N N . SER B 1 789 ? -5.004 18.016 33.875 1 92.06 789 SER B N 1
ATOM 13987 C CA . SER B 1 789 ? -4.559 18.141 32.469 1 92.06 789 SER B CA 1
ATOM 13988 C C . SER B 1 789 ? -5.473 17.375 31.531 1 92.06 789 SER B C 1
ATOM 13990 O O . SER B 1 789 ? -5.199 17.281 30.328 1 92.06 789 SER B O 1
ATOM 13992 N N . ALA B 1 790 ? -6.5 16.688 32 1 89.25 790 ALA B N 1
ATOM 13993 C CA . ALA B 1 790 ? -7.559 16.016 31.25 1 89.25 790 ALA B CA 1
ATOM 13994 C C . ALA B 1 790 ? -7.078 14.672 30.703 1 89.25 790 ALA B C 1
ATOM 13996 O O . ALA B 1 790 ? -7.691 14.109 29.797 1 89.25 790 ALA B O 1
ATOM 13997 N N . GLU B 1 791 ? -6.008 14.203 31.141 1 92.19 791 GLU B N 1
ATOM 13998 C CA . GLU B 1 791 ? -5.551 12.875 30.75 1 92.19 791 GLU B CA 1
ATOM 13999 C C . GLU B 1 791 ? -5.941 11.828 31.797 1 92.19 791 GLU B C 1
ATOM 14001 O O . GLU B 1 791 ? -6.168 12.156 32.969 1 92.19 791 GLU B O 1
ATOM 14006 N N . GLU B 1 792 ? -6.023 10.648 31.375 1 93.5 792 GLU B N 1
ATOM 14007 C CA . GLU B 1 792 ? -6.277 9.539 32.281 1 93.5 792 GLU B CA 1
ATOM 14008 C C . GLU B 1 792 ? -4.984 9.047 32.938 1 93.5 792 GLU B C 1
ATOM 14010 O O . GLU B 1 792 ? -3.975 8.859 32.25 1 93.5 792 GLU B O 1
ATOM 14015 N N . CYS B 1 793 ? -5.004 8.961 34.125 1 96.69 793 CYS B N 1
ATOM 14016 C CA . CYS B 1 793 ? -3.887 8.414 34.906 1 96.69 793 CYS B CA 1
ATOM 14017 C C . CYS B 1 793 ? -4.246 7.059 35.5 1 96.69 793 CYS B C 1
ATOM 14019 O O . CYS B 1 793 ? -5.391 6.832 35.906 1 96.69 793 CYS B O 1
ATOM 14021 N N . PHE B 1 794 ? -3.291 6.176 35.625 1 96.31 794 PHE B N 1
ATOM 14022 C CA . PHE B 1 794 ? -3.479 4.801 36.062 1 96.31 794 PHE B CA 1
ATOM 14023 C C . PHE B 1 794 ? -2.541 4.477 37.219 1 96.31 794 PHE B C 1
ATOM 14025 O O . PHE B 1 794 ? -1.615 5.234 37.5 1 96.31 794 PHE B O 1
ATOM 14032 N N . PRO B 1 795 ? -2.934 3.354 37.906 1 96.5 795 PRO B N 1
ATOM 14033 C CA . PRO B 1 795 ? -1.908 2.896 38.844 1 96.5 795 PRO B CA 1
ATOM 14034 C C . PRO B 1 795 ? -0.557 2.656 38.188 1 96.5 795 PRO B C 1
ATOM 14036 O O . PRO B 1 795 ? -0.491 2.027 37.125 1 96.5 795 PRO B O 1
ATOM 14039 N N . GLY B 1 796 ? 0.424 3.197 38.719 1 95.94 796 GLY B N 1
ATOM 14040 C CA . GLY B 1 796 ? 1.748 3.131 38.125 1 95.94 796 GLY B CA 1
ATOM 14041 C C . GLY B 1 796 ? 2.16 4.418 37.438 1 95.94 796 GLY B C 1
ATOM 14042 O O . GLY B 1 796 ? 3.338 4.617 37.156 1 95.94 796 GLY B O 1
ATOM 14043 N N . SER B 1 797 ? 1.192 5.371 37.25 1 97.56 797 SER B N 1
ATOM 14044 C CA . SER B 1 797 ? 1.5 6.648 36.594 1 97.56 797 SER B CA 1
ATOM 14045 C C . SER B 1 797 ? 2.25 7.574 37.562 1 97.56 797 SER B C 1
ATOM 14047 O O . SER B 1 797 ? 1.893 7.691 38.75 1 97.56 797 SER B O 1
ATOM 14049 N N . TRP B 1 798 ? 3.307 8.156 37.031 1 98 798 TRP B N 1
ATOM 14050 C CA . TRP B 1 798 ? 3.961 9.25 37.75 1 98 798 TRP B CA 1
ATOM 14051 C C . TRP B 1 798 ? 3.156 10.539 37.656 1 98 798 TRP B C 1
ATOM 14053 O O . TRP B 1 798 ? 2.758 10.93 36.531 1 98 798 TRP B O 1
ATOM 14063 N N . VAL B 1 799 ? 2.908 11.227 38.844 1 98.06 799 VAL B N 1
ATOM 14064 C CA . VAL B 1 799 ? 2.02 12.383 38.781 1 98.06 799 VAL B CA 1
ATOM 14065 C C . VAL B 1 799 ? 2.523 13.477 39.719 1 98.06 799 VAL B C 1
ATOM 14067 O O . VAL B 1 799 ? 3.242 13.203 40.688 1 98.06 799 VAL B O 1
ATOM 14070 N N . PHE B 1 800 ? 2.275 14.695 39.375 1 97.5 800 PHE B N 1
ATOM 14071 C CA . PHE B 1 800 ? 2.285 15.812 40.312 1 97.5 800 PHE B CA 1
ATOM 14072 C C . PHE B 1 800 ? 0.907 16.016 40.906 1 97.5 800 PHE B C 1
ATOM 14074 O O . PHE B 1 800 ? -0.111 15.891 40.219 1 97.5 800 PHE B O 1
ATOM 14081 N N . VAL B 1 801 ? 0.836 16.203 42.188 1 95.88 801 VAL B N 1
ATOM 14082 C CA . VAL B 1 801 ? -0.439 16.359 42.906 1 95.88 801 VAL B CA 1
ATOM 14083 C C . VAL B 1 801 ? -0.377 17.578 43.812 1 95.88 801 VAL B C 1
ATOM 14085 O O . VAL B 1 801 ? 0.695 17.938 44.312 1 95.88 801 VAL B O 1
ATOM 14088 N N . ARG B 1 802 ? -1.518 18.094 43.969 1 93.25 802 ARG B N 1
ATOM 14089 C CA . ARG B 1 802 ? -1.632 19.172 44.938 1 93.25 802 ARG B CA 1
ATOM 14090 C C . ARG B 1 802 ? -1.878 18.609 46.344 1 93.25 802 ARG B C 1
ATOM 14092 O O . ARG B 1 802 ? -2.771 17.781 46.531 1 93.25 802 ARG B O 1
ATOM 14099 N N . SER B 1 803 ? -1.075 19.062 47.281 1 88.12 803 SER B N 1
ATOM 14100 C CA . SER B 1 803 ? -1.194 18.578 48.656 1 88.12 803 SER B CA 1
ATOM 14101 C C . SER B 1 803 ? -2.553 18.938 49.25 1 88.12 803 SER B C 1
ATOM 14103 O O . SER B 1 803 ? -3.064 20.031 49 1 88.12 803 SER B O 1
ATOM 14105 N N . PRO B 1 804 ? -3.176 17.953 49.969 1 79.5 804 PRO B N 1
ATOM 14106 C CA . PRO B 1 804 ? -4.461 18.25 50.594 1 79.5 804 PRO B CA 1
ATOM 14107 C C . PRO B 1 804 ? -4.316 19.172 51.812 1 79.5 804 PRO B C 1
ATOM 14109 O O . PRO B 1 804 ? -5.301 19.781 52.25 1 79.5 804 PRO B O 1
ATOM 14112 N N . ALA B 1 805 ? -3.133 19.078 52.5 1 70.38 805 ALA B N 1
ATOM 14113 C CA . ALA B 1 805 ? -2.93 19.844 53.75 1 70.38 805 ALA B CA 1
ATOM 14114 C C . ALA B 1 805 ? -3.127 21.344 53.5 1 70.38 805 ALA B C 1
ATOM 14116 O O . ALA B 1 805 ? -2.615 21.891 52.5 1 70.38 805 ALA B O 1
ATOM 14117 N N . ILE B 1 806 ? -4.332 21.953 54.094 1 54.66 806 ILE B N 1
ATOM 14118 C CA . ILE B 1 806 ? -4.789 23.344 54 1 54.66 806 ILE B CA 1
ATOM 14119 C C . ILE B 1 806 ? -3.615 24.297 54.25 1 54.66 806 ILE B C 1
ATOM 14121 O O . ILE B 1 806 ? -3.504 25.328 53.594 1 54.66 806 ILE B O 1
ATOM 14125 N N . ASP B 1 807 ? -2.932 24.062 55.406 1 47.59 807 ASP B N 1
ATOM 14126 C CA . ASP B 1 807 ? -2.045 25.094 55.938 1 47.59 807 ASP B CA 1
ATOM 14127 C C . ASP B 1 807 ? -0.861 25.312 55 1 47.59 807 ASP B C 1
ATOM 14129 O O . ASP B 1 807 ? -0.076 26.25 55.188 1 47.59 807 ASP B O 1
ATOM 14133 N N . THR B 1 808 ? -0.343 24.234 54.562 1 47.22 808 THR B N 1
ATOM 14134 C CA . THR B 1 808 ? 0.908 24.484 53.875 1 47.22 808 THR B CA 1
ATOM 14135 C C . THR B 1 808 ? 0.642 24.859 52.406 1 47.22 808 THR B C 1
ATOM 14137 O O . THR B 1 808 ? -0.11 24.172 51.719 1 47.22 808 THR B O 1
ATOM 14140 N N . GLY B 1 809 ? 0.659 26.062 52.125 1 49.12 809 GLY B N 1
ATOM 14141 C CA . GLY B 1 809 ? 0.623 26.719 50.812 1 49.12 809 GLY B CA 1
ATOM 14142 C C . GLY B 1 809 ? 0.518 25.75 49.656 1 49.12 809 GLY B C 1
ATOM 14143 O O . GLY B 1 809 ? 0.537 24.531 49.875 1 49.12 809 GLY B O 1
ATOM 14144 N N . ASN B 1 810 ? -0.036 26.078 48.406 1 58.53 810 ASN B N 1
ATOM 14145 C CA . ASN B 1 810 ? -0.204 25.531 47.094 1 58.53 810 ASN B CA 1
ATOM 14146 C C . ASN B 1 810 ? 1.023 24.734 46.656 1 58.53 810 ASN B C 1
ATOM 14148 O O . ASN B 1 810 ? 1.53 24.938 45.531 1 58.53 810 ASN B O 1
ATOM 14152 N N . GLU B 1 811 ? 1.489 23.734 47.562 1 74.44 811 GLU B N 1
ATOM 14153 C CA . GLU B 1 811 ? 2.715 23.047 47.188 1 74.44 811 GLU B CA 1
ATOM 14154 C C . GLU B 1 811 ? 2.404 21.766 46.406 1 74.44 811 GLU B C 1
ATOM 14156 O O . GLU B 1 811 ? 1.506 21 46.812 1 74.44 811 GLU B O 1
ATOM 14161 N N . SER B 1 812 ? 3.041 21.547 45.281 1 88.06 812 SER B N 1
ATOM 14162 C CA . SER B 1 812 ? 2.887 20.359 44.438 1 88.06 812 SER B CA 1
ATOM 14163 C C . SER B 1 812 ? 3.787 19.219 44.906 1 88.06 812 SER B C 1
ATOM 14165 O O . SER B 1 812 ? 4.934 19.453 45.312 1 88.06 812 SER B O 1
ATOM 14167 N N . LEU B 1 813 ? 3.213 18.062 45.188 1 92.88 813 LEU B N 1
ATOM 14168 C CA . LEU B 1 813 ? 3.936 16.844 45.531 1 92.88 813 LEU B CA 1
ATOM 14169 C C . LEU B 1 813 ? 4.117 15.969 44.281 1 92.88 813 LEU B C 1
ATOM 14171 O O . LEU B 1 813 ? 3.32 16.031 43.344 1 92.88 813 LEU B O 1
ATOM 14175 N N . VAL B 1 814 ? 5.223 15.234 44.344 1 96.19 814 VAL B N 1
ATOM 14176 C CA . VAL B 1 814 ? 5.496 14.312 43.25 1 96.19 814 VAL B CA 1
ATOM 14177 C C . VAL B 1 814 ? 5.457 12.875 43.75 1 96.19 814 VAL B C 1
ATOM 14179 O O . VAL B 1 814 ? 5.891 12.594 44.875 1 96.19 814 VAL B O 1
ATOM 14182 N N . GLY B 1 815 ? 4.852 12.008 42.938 1 96.25 815 GLY B N 1
ATOM 14183 C CA . GLY B 1 815 ? 4.82 10.609 43.344 1 96.25 815 GLY B CA 1
ATOM 14184 C C . GLY B 1 815 ? 4.234 9.695 42.281 1 96.25 815 GLY B C 1
ATOM 14185 O O . GLY B 1 815 ? 4.09 10.094 41.125 1 96.25 815 GLY B O 1
ATOM 14186 N N . VAL B 1 816 ? 4.023 8.414 42.625 1 97.06 816 VAL B N 1
ATOM 14187 C CA . VAL B 1 816 ? 3.461 7.391 41.75 1 97.06 816 VAL B CA 1
ATOM 14188 C C . VAL B 1 816 ? 2.131 6.898 42.312 1 97.06 816 VAL B C 1
ATOM 14190 O O . VAL B 1 816 ? 2.002 6.703 43.531 1 97.06 816 VAL B O 1
ATOM 14193 N N . ILE B 1 817 ? 1.13 6.77 41.469 1 97.81 817 ILE B N 1
ATOM 14194 C CA . ILE B 1 817 ? -0.163 6.258 41.906 1 97.81 817 ILE B CA 1
ATOM 14195 C C . ILE B 1 817 ? -0.055 4.762 42.188 1 97.81 817 ILE B C 1
ATOM 14197 O O . ILE B 1 817 ? 0.355 3.984 41.344 1 97.81 817 ILE B O 1
ATOM 14201 N N . ILE B 1 818 ? -0.457 4.418 43.281 1 97.12 818 ILE B N 1
ATOM 14202 C CA . ILE B 1 818 ? -0.387 3.014 43.688 1 97.12 818 ILE B CA 1
ATOM 14203 C C . ILE B 1 818 ? -1.767 2.373 43.562 1 97.12 818 ILE B C 1
ATOM 14205 O O . ILE B 1 818 ? -1.884 1.21 43.156 1 97.12 818 ILE B O 1
ATOM 14209 N N . GLU B 1 819 ? -2.721 3.166 44 1 97.12 819 GLU B N 1
ATOM 14210 C CA . GLU B 1 819 ? -4.078 2.637 44 1 97.12 819 GLU B CA 1
ATOM 14211 C C . GLU B 1 819 ? -5.109 3.742 43.781 1 97.12 819 GLU B C 1
ATOM 14213 O O . GLU B 1 819 ? -4.879 4.895 44.156 1 97.12 819 GLU B O 1
ATOM 14218 N N . ILE B 1 820 ? -6.133 3.402 43.094 1 97.38 820 ILE B N 1
ATOM 14219 C CA . ILE B 1 820 ? -7.27 4.293 42.875 1 97.38 820 ILE B CA 1
ATOM 14220 C C . ILE B 1 820 ? -8.523 3.691 43.531 1 97.38 820 ILE B C 1
ATOM 14222 O O . ILE B 1 820 ? -8.828 2.518 43.312 1 97.38 820 ILE B O 1
ATOM 14226 N N . LEU B 1 821 ? -9.211 4.461 44.281 1 95.38 821 LEU B N 1
ATOM 14227 C CA . LEU B 1 821 ? -10.414 4.008 44.969 1 95.38 821 LEU B CA 1
ATOM 14228 C C . LEU B 1 821 ? -11.594 4.91 44.656 1 95.38 821 LEU B C 1
ATOM 14230 O O . LEU B 1 821 ? -11.461 6.137 44.625 1 95.38 821 LEU B O 1
ATOM 14234 N N . ILE B 1 822 ? -12.688 4.301 44.406 1 95 822 ILE B N 1
ATOM 14235 C CA . ILE B 1 822 ? -13.914 5.016 44.094 1 95 822 ILE B CA 1
ATOM 14236 C C . ILE B 1 822 ? -14.977 4.707 45.156 1 95 822 ILE B C 1
ATOM 14238 O O . ILE B 1 822 ? -15.289 3.541 45.406 1 95 822 ILE B O 1
ATOM 14242 N N . SER B 1 823 ? -15.508 5.715 45.719 1 92.25 823 SER B N 1
ATOM 14243 C CA . SER B 1 823 ? -16.5 5.551 46.781 1 92.25 823 SER B CA 1
ATOM 14244 C C . SER B 1 823 ? -17.812 5.004 46.219 1 92.25 823 SER B C 1
ATOM 14246 O O . SER B 1 823 ? -18.234 5.391 45.125 1 92.25 823 SER B O 1
ATOM 14248 N N . THR B 1 824 ? -18.438 4.07 46.938 1 86.75 824 THR B N 1
ATOM 14249 C CA . THR B 1 824 ? -19.719 3.523 46.531 1 86.75 824 THR B CA 1
ATOM 14250 C C . THR B 1 824 ? -20.859 4.41 47.031 1 86.75 824 THR B C 1
ATOM 14252 O O . THR B 1 824 ? -22.016 4.199 46.656 1 86.75 824 THR B O 1
ATOM 14255 N N . ALA B 1 825 ? -20.469 5.305 47.844 1 74.94 825 ALA B N 1
ATOM 14256 C CA . ALA B 1 825 ? -21.516 6.145 48.406 1 74.94 825 ALA B CA 1
ATOM 14257 C C . ALA B 1 825 ? -22.203 6.98 47.344 1 74.94 825 ALA B C 1
ATOM 14259 O O . ALA B 1 825 ? -21.578 7.359 46.344 1 74.94 825 ALA B O 1
ATOM 14260 N N . ARG B 1 826 ? -23.594 6.867 47 1 60.69 826 ARG B N 1
ATOM 14261 C CA . ARG B 1 826 ? -24.531 7.277 45.969 1 60.69 826 ARG B CA 1
ATOM 14262 C C . ARG B 1 826 ? -24.312 8.734 45.562 1 60.69 826 ARG B C 1
ATOM 14264 O O . ARG B 1 826 ? -24.5 9.109 44.406 1 60.69 826 ARG B O 1
ATOM 14271 N N . LYS B 1 827 ? -24.172 9.664 46.438 1 56.06 827 LYS B N 1
ATOM 14272 C CA . LYS B 1 827 ? -24.438 11.023 45.969 1 56.06 827 LYS B CA 1
ATOM 14273 C C . LYS B 1 827 ? -23.359 11.516 45.031 1 56.06 827 LYS B C 1
ATOM 14275 O O . LYS B 1 827 ? -23.656 12.023 43.938 1 56.06 827 LYS B O 1
ATOM 14280 N N . GLU B 1 828 ? -22.156 11.766 45.375 1 56.69 828 GLU B N 1
ATOM 14281 C CA . GLU B 1 828 ? -21.141 12.203 44.406 1 56.69 828 GLU B CA 1
ATOM 14282 C C . GLU B 1 828 ? -19.922 11.281 44.438 1 56.69 828 GLU B C 1
ATOM 14284 O O . GLU B 1 828 ? -19.188 11.227 45.438 1 56.69 828 GLU B O 1
ATOM 14289 N N . PRO B 1 829 ? -20 10.344 43.438 1 62.16 829 PRO B N 1
ATOM 14290 C CA . PRO B 1 829 ? -18.859 9.414 43.5 1 62.16 829 PRO B CA 1
ATOM 14291 C C . PRO B 1 829 ? -17.516 10.117 43.656 1 62.16 829 PRO B C 1
ATOM 14293 O O . PRO B 1 829 ? -17.141 10.938 42.812 1 62.16 829 PRO B O 1
ATOM 14296 N N . GLU B 1 830 ? -17.078 10.242 44.906 1 82.12 830 GLU B N 1
ATOM 14297 C CA . GLU B 1 830 ? -15.773 10.781 45.25 1 82.12 830 GLU B CA 1
ATOM 14298 C C . GLU B 1 830 ? -14.68 9.734 45.062 1 82.12 830 GLU B C 1
ATOM 14300 O O . GLU B 1 830 ? -14.875 8.562 45.375 1 82.12 830 GLU B O 1
ATOM 14305 N N . ALA B 1 831 ? -13.656 10.07 44.25 1 92.88 831 ALA B N 1
ATOM 14306 C CA . ALA B 1 831 ? -12.523 9.172 44.031 1 92.88 831 ALA B CA 1
ATOM 14307 C C . ALA B 1 831 ? -11.273 9.703 44.75 1 92.88 831 ALA B C 1
ATOM 14309 O O . ALA B 1 831 ? -11.086 10.914 44.875 1 92.88 831 ALA B O 1
ATOM 14310 N N . VAL B 1 832 ? -10.586 8.797 45.344 1 94.56 832 VAL B N 1
ATOM 14311 C CA . VAL B 1 832 ? -9.32 9.148 45.969 1 94.56 832 VAL B CA 1
ATOM 14312 C C . VAL B 1 832 ? -8.195 8.297 45.375 1 94.56 832 VAL B C 1
ATOM 14314 O O . VAL B 1 832 ? -8.445 7.234 44.812 1 94.56 832 VAL B O 1
ATOM 14317 N N . VAL B 1 833 ? -7.016 8.859 45.438 1 96.75 833 VAL B N 1
ATOM 14318 C CA . VAL B 1 833 ? -5.836 8.148 44.969 1 96.75 833 VAL B CA 1
ATOM 14319 C C . VAL B 1 833 ? -4.812 8.016 46.094 1 96.75 833 VAL B C 1
ATOM 14321 O O . VAL B 1 833 ? -4.629 8.945 46.875 1 96.75 833 VAL B O 1
ATOM 14324 N N . VAL B 1 834 ? -4.254 6.848 46.188 1 97.06 834 VAL B N 1
ATOM 14325 C CA . VAL B 1 834 ? -3.119 6.637 47.094 1 97.06 834 VAL B CA 1
ATOM 14326 C C . VAL B 1 834 ? -1.815 6.781 46.312 1 97.06 834 VAL B C 1
ATOM 14328 O O . VAL B 1 834 ? -1.585 6.062 45.344 1 97.06 834 VAL B O 1
ATOM 14331 N N . ILE B 1 835 ? -0.999 7.711 46.719 1 97.06 835 ILE B N 1
ATOM 14332 C CA . ILE B 1 835 ? 0.248 7.969 46 1 97.06 835 ILE B CA 1
ATOM 14333 C C . ILE B 1 835 ? 1.435 7.664 46.938 1 97.06 835 ILE B C 1
ATOM 14335 O O . ILE B 1 835 ? 1.361 7.871 48.125 1 97.06 835 ILE B O 1
ATOM 14339 N N . GLU B 1 836 ? 2.436 7.098 46.344 1 96.94 836 GLU B N 1
ATOM 14340 C CA . GLU B 1 836 ? 3.725 7.051 47.031 1 96.94 836 GLU B CA 1
ATOM 14341 C C . GLU B 1 836 ? 4.527 8.328 46.781 1 96.94 836 GLU B C 1
ATOM 14343 O O . GLU B 1 836 ? 4.852 8.648 45.656 1 96.94 836 GLU B O 1
ATOM 14348 N N . ARG B 1 837 ? 4.887 8.93 47.781 1 95.56 837 ARG B N 1
ATOM 14349 C CA . ARG B 1 837 ? 5.52 10.242 47.656 1 95.56 837 ARG B CA 1
ATOM 14350 C C . ARG B 1 837 ? 7.016 10.102 47.406 1 95.56 837 ARG B C 1
ATOM 14352 O O . ARG B 1 837 ? 7.676 9.234 47.969 1 95.56 837 ARG B O 1
ATOM 14359 N N . PHE B 1 838 ? 7.527 10.953 46.531 1 96.94 838 PHE B N 1
ATOM 14360 C CA . PHE B 1 838 ? 8.953 11.094 46.25 1 96.94 838 PHE B CA 1
ATOM 14361 C C . PHE B 1 838 ? 9.398 12.539 46.438 1 96.94 838 PHE B C 1
ATOM 14363 O O . PHE B 1 838 ? 8.57 13.438 46.531 1 96.94 838 PHE B O 1
ATOM 14370 N N . SER B 1 839 ? 10.68 12.742 46.594 1 96 839 SER B N 1
ATOM 14371 C CA . SER B 1 839 ? 11.266 14.078 46.656 1 96 839 SER B CA 1
ATOM 14372 C C . SER B 1 839 ? 12.18 14.336 45.469 1 96 839 SER B C 1
ATOM 14374 O O . SER B 1 839 ? 12.883 13.43 45 1 96 839 SER B O 1
ATOM 14376 N N . VAL B 1 840 ? 12.102 15.531 44.938 1 97.12 840 VAL B N 1
ATOM 14377 C CA . VAL B 1 840 ? 12.969 15.93 43.844 1 97.12 840 VAL B CA 1
ATOM 14378 C C . VAL B 1 840 ? 14.32 16.391 44.406 1 97.12 840 VAL B C 1
ATOM 14380 O O . VAL B 1 840 ? 14.375 17.172 45.344 1 97.12 840 VAL B O 1
ATOM 14383 N N . ALA B 1 841 ? 15.367 15.906 43.812 1 96.94 841 ALA B N 1
ATOM 14384 C CA . ALA B 1 841 ? 16.719 16.281 44.25 1 96.94 841 ALA B CA 1
ATOM 14385 C C . ALA B 1 841 ? 17.016 17.734 43.938 1 96.94 841 ALA B C 1
ATOM 14387 O O . ALA B 1 841 ? 16.422 18.312 43 1 96.94 841 ALA B O 1
ATOM 14388 N N . GLU B 1 842 ? 17.969 18.25 44.656 1 95.5 842 GLU B N 1
ATOM 14389 C CA . GLU B 1 842 ? 18.328 19.656 44.5 1 95.5 842 GLU B CA 1
ATOM 14390 C C . GLU B 1 842 ? 19.281 19.859 43.344 1 95.5 842 GLU B C 1
ATOM 14392 O O . GLU B 1 842 ? 19.438 20.984 42.844 1 95.5 842 GLU B O 1
ATOM 14397 N N . ARG B 1 843 ? 19.828 18.844 42.938 1 96.19 843 ARG B N 1
ATOM 14398 C CA . ARG B 1 843 ? 20.75 18.906 41.812 1 96.19 843 ARG B CA 1
ATOM 14399 C C . ARG B 1 843 ? 20.297 17.984 40.688 1 96.19 843 ARG B C 1
ATOM 14401 O O . ARG B 1 843 ? 19.562 17.016 40.906 1 96.19 843 ARG B O 1
ATOM 14408 N N . ARG B 1 844 ? 20.766 18.328 39.5 1 97.69 844 ARG B N 1
ATOM 14409 C CA . ARG B 1 844 ? 20.5 17.484 38.344 1 97.69 844 ARG B CA 1
ATOM 14410 C C . ARG B 1 844 ? 21.328 16.203 38.406 1 97.69 844 ARG B C 1
ATOM 14412 O O . ARG B 1 844 ? 22.375 16.156 39.031 1 97.69 844 ARG B O 1
ATOM 14419 N N . HIS B 1 845 ? 20.844 15.195 37.875 1 97.44 845 HIS B N 1
ATOM 14420 C CA . HIS B 1 845 ? 21.609 13.953 37.781 1 97.44 845 HIS B CA 1
ATOM 14421 C C . HIS B 1 845 ? 22.891 14.156 36.969 1 97.44 845 HIS B C 1
ATOM 14423 O O . HIS B 1 845 ? 22.859 14.742 35.875 1 97.44 845 HIS B O 1
ATOM 14429 N N . PRO B 1 846 ? 23.969 13.672 37.344 1 94.94 846 PRO B N 1
ATOM 14430 C CA . PRO B 1 846 ? 25.25 13.961 36.688 1 94.94 846 PRO B CA 1
ATOM 14431 C C . PRO B 1 846 ? 25.344 13.375 35.281 1 94.94 846 PRO B C 1
ATOM 14433 O O . PRO B 1 846 ? 26 13.953 34.406 1 94.94 846 PRO B O 1
ATOM 14436 N N . ARG B 1 847 ? 24.75 12.32 35.031 1 95.25 847 ARG B N 1
ATOM 14437 C CA . ARG B 1 847 ? 24.859 11.656 33.75 1 95.25 847 ARG B CA 1
ATOM 14438 C C . ARG B 1 847 ? 23.875 12.25 32.719 1 95.25 847 ARG B C 1
ATOM 14440 O O . ARG B 1 847 ? 24.25 12.531 31.578 1 95.25 847 ARG B O 1
ATOM 14447 N N . TRP B 1 848 ? 22.641 12.445 33.094 1 97.25 848 TRP B N 1
ATOM 14448 C CA . TRP B 1 848 ? 21.609 12.82 32.125 1 97.25 848 TRP B CA 1
ATOM 14449 C C . TRP B 1 848 ? 21.328 14.312 32.188 1 97.25 848 TRP B C 1
ATOM 14451 O O . TRP B 1 848 ? 20.625 14.859 31.328 1 97.25 848 TRP B O 1
ATOM 14461 N N . ASN B 1 849 ? 21.828 15.008 33.156 1 96.44 849 ASN B N 1
ATOM 14462 C CA . ASN B 1 849 ? 21.562 16.438 33.344 1 96.44 849 ASN B CA 1
ATOM 14463 C C . ASN B 1 849 ? 20.078 16.719 33.469 1 96.44 849 ASN B C 1
ATOM 14465 O O . ASN B 1 849 ? 19.578 17.672 32.844 1 96.44 849 ASN B O 1
ATOM 14469 N N . MET B 1 850 ? 19.344 15.797 34.094 1 98.12 850 MET B N 1
ATOM 14470 C CA . MET B 1 850 ? 17.906 15.891 34.344 1 98.12 850 MET B CA 1
ATOM 14471 C C . MET B 1 850 ? 17.594 15.836 35.844 1 98.12 850 MET B C 1
ATOM 14473 O O . MET B 1 850 ? 18.406 15.359 36.625 1 98.12 850 MET B O 1
ATOM 14477 N N . PRO B 1 851 ? 16.438 16.391 36.188 1 98.06 851 PRO B N 1
ATOM 14478 C CA . PRO B 1 851 ? 16.031 16.188 37.594 1 98.06 851 PRO B CA 1
ATOM 14479 C C . PRO B 1 851 ? 15.812 14.711 37.938 1 98.06 851 PRO B C 1
ATOM 14481 O O . PRO B 1 851 ? 15.445 13.922 37.031 1 98.06 851 PRO B O 1
ATOM 14484 N N . TYR B 1 852 ? 16.078 14.336 39.094 1 97.88 852 TYR B N 1
ATOM 14485 C CA . TYR B 1 852 ? 15.797 12.969 39.531 1 97.88 852 TYR B CA 1
ATOM 14486 C C . TYR B 1 852 ? 15.133 12.961 40.906 1 97.88 852 TYR B C 1
ATOM 14488 O O . TYR B 1 852 ? 15.148 13.969 41.594 1 97.88 852 TYR B O 1
ATOM 14496 N N . MET B 1 853 ? 14.469 11.93 41.219 1 97.44 853 MET B N 1
ATOM 14497 C CA . MET B 1 853 ? 13.672 11.789 42.438 1 97.44 853 MET B CA 1
ATOM 14498 C C . MET B 1 853 ? 14.148 10.602 43.25 1 97.44 853 MET B C 1
ATOM 14500 O O . MET B 1 853 ? 14.773 9.68 42.719 1 97.44 853 MET B O 1
ATOM 14504 N N . TYR B 1 854 ? 13.914 10.68 44.469 1 96.44 854 TYR B N 1
ATOM 14505 C CA . TYR B 1 854 ? 14.25 9.617 45.438 1 96.44 854 TYR B CA 1
ATOM 14506 C C . TYR B 1 854 ? 13.25 9.578 46.594 1 96.44 854 TYR B C 1
ATOM 14508 O O . TYR B 1 854 ? 12.469 10.508 46.75 1 96.44 854 TYR B O 1
ATOM 14516 N N . ARG B 1 855 ? 13.195 8.492 47.281 1 95.56 855 ARG B N 1
ATOM 14517 C CA . ARG B 1 855 ? 12.367 8.359 48.5 1 95.56 855 ARG B CA 1
ATOM 14518 C C . ARG B 1 855 ? 13.023 9.039 49.688 1 95.56 855 ARG B C 1
ATOM 14520 O O . ARG B 1 855 ? 14.156 8.711 50.062 1 95.56 855 ARG B O 1
ATOM 14527 N N . PRO B 1 856 ? 12.203 9.945 50.219 1 90.88 856 PRO B N 1
ATOM 14528 C CA . PRO B 1 856 ? 12.797 10.594 51.375 1 90.88 856 PRO B CA 1
ATOM 14529 C C . PRO B 1 856 ? 13.195 9.586 52.469 1 90.88 856 PRO B C 1
ATOM 14531 O O . PRO B 1 856 ? 12.391 8.742 52.875 1 90.88 856 PRO B O 1
ATOM 14534 N N . ASN B 1 857 ? 14.406 9.625 53 1 90.12 857 ASN B N 1
ATOM 14535 C CA . ASN B 1 857 ? 14.953 8.773 54.062 1 90.12 857 ASN B CA 1
ATOM 14536 C C . ASN B 1 857 ? 14.906 7.301 53.656 1 90.12 857 ASN B C 1
ATOM 14538 O O . ASN B 1 857 ? 14.867 6.43 54.531 1 90.12 857 ASN B O 1
ATOM 14542 N N . ALA B 1 858 ? 14.758 7.016 52.438 1 91.94 858 ALA B N 1
ATOM 14543 C CA . ALA B 1 858 ? 14.711 5.648 51.906 1 91.94 858 ALA B CA 1
ATOM 14544 C C . ALA B 1 858 ? 13.523 4.887 52.5 1 91.94 858 ALA B C 1
ATOM 14546 O O . ALA B 1 858 ? 13.641 3.707 52.844 1 91.94 858 ALA B O 1
ATOM 14547 N N . GLU B 1 859 ? 12.461 5.668 52.688 1 92.81 859 GLU B N 1
ATOM 14548 C CA . GLU B 1 859 ? 11.234 5.066 53.188 1 92.81 859 GLU B CA 1
ATOM 14549 C C . GLU B 1 859 ? 10.055 5.352 52.281 1 92.81 859 GLU B C 1
ATOM 14551 O O . GLU B 1 859 ? 9.992 6.41 51.625 1 92.81 859 GLU B O 1
ATOM 14556 N N . SER B 1 860 ? 9.234 4.359 52.188 1 93.94 860 SER B N 1
ATOM 14557 C CA . SER B 1 860 ? 8.023 4.527 51.375 1 93.94 860 SER B CA 1
ATOM 14558 C C . SER B 1 860 ? 6.93 5.234 52.188 1 93.94 860 SER B C 1
ATOM 14560 O O . SER B 1 860 ? 6.535 4.773 53.25 1 93.94 860 SER B O 1
ATOM 14562 N N . VAL B 1 861 ? 6.586 6.391 51.688 1 94.69 861 VAL B N 1
ATOM 14563 C CA . VAL B 1 861 ? 5.52 7.164 52.344 1 94.69 861 VAL B CA 1
ATOM 14564 C C . VAL B 1 861 ? 4.316 7.246 51.406 1 94.69 861 VAL B C 1
ATOM 14566 O O . VAL B 1 861 ? 4.438 7.695 50.25 1 94.69 861 VAL B O 1
ATOM 14569 N N . LEU B 1 862 ? 3.229 6.797 51.906 1 96.25 862 LEU B N 1
ATOM 14570 C CA . LEU B 1 862 ? 1.99 6.852 51.125 1 96.25 862 LEU B CA 1
ATOM 14571 C C . LEU B 1 862 ? 1.143 8.047 51.562 1 96.25 862 LEU B C 1
ATOM 14573 O O . LEU B 1 862 ? 1.137 8.43 52.719 1 96.25 862 LEU B O 1
ATOM 14577 N N . VAL B 1 863 ? 0.503 8.664 50.594 1 95.19 863 VAL B N 1
ATOM 14578 C CA . VAL B 1 863 ? -0.353 9.82 50.844 1 95.19 863 VAL B CA 1
ATOM 14579 C C . VAL B 1 863 ? -1.708 9.609 50.156 1 95.19 863 VAL B C 1
ATOM 14581 O O . VAL B 1 863 ? -1.776 9.18 49 1 95.19 863 VAL B O 1
ATOM 14584 N N . LEU B 1 864 ? -2.727 9.836 50.906 1 95.19 864 LEU B N 1
ATOM 14585 C CA . LEU B 1 864 ? -4.074 9.781 50.344 1 95.19 864 LEU B CA 1
ATOM 14586 C C . LEU B 1 864 ? -4.504 11.141 49.812 1 95.19 864 LEU B C 1
ATOM 14588 O O . LEU B 1 864 ? -4.496 12.133 50.531 1 95.19 864 LEU B O 1
ATOM 14592 N N . ILE B 1 865 ? -4.801 11.172 48.531 1 94 865 ILE B N 1
ATOM 14593 C CA . ILE B 1 865 ? -5.094 12.422 47.844 1 94 865 ILE B CA 1
ATOM 14594 C C . ILE B 1 865 ? -6.445 12.32 47.125 1 94 865 ILE B C 1
ATOM 14596 O O . ILE B 1 865 ? -6.75 11.297 46.5 1 94 865 ILE B O 1
ATOM 14600 N N . PRO B 1 866 ? -7.32 13.383 47.344 1 93.19 866 PRO B N 1
ATOM 14601 C CA . PRO B 1 866 ? -8.508 13.398 46.5 1 93.19 866 PRO B CA 1
ATOM 14602 C C . PRO B 1 866 ? -8.164 13.352 45 1 93.19 866 PRO B C 1
ATOM 14604 O O . PRO B 1 866 ? -7.207 14 44.562 1 93.19 866 PRO B O 1
ATOM 14607 N N . ALA B 1 867 ? -8.906 12.664 44.25 1 94.81 867 ALA B N 1
ATOM 14608 C CA . ALA B 1 867 ? -8.625 12.469 42.844 1 94.81 867 ALA B CA 1
ATOM 14609 C C . ALA B 1 867 ? -8.57 13.805 42.094 1 94.81 867 ALA B C 1
ATOM 14611 O O . ALA B 1 867 ? -7.801 13.961 41.156 1 94.81 867 ALA B O 1
ATOM 14612 N N . LYS B 1 868 ? -9.312 14.797 42.438 1 93.19 868 LYS B N 1
ATOM 14613 C CA . LYS B 1 868 ? -9.391 16.094 41.781 1 93.19 868 LYS B CA 1
ATOM 14614 C C . LYS B 1 868 ? -8.07 16.859 41.906 1 93.19 868 LYS B C 1
ATOM 14616 O O . LYS B 1 868 ? -7.809 17.797 41.156 1 93.19 868 LYS B O 1
ATOM 14621 N N . ASN B 1 869 ? -7.215 16.406 42.906 1 94.81 869 ASN B N 1
ATOM 14622 C CA . ASN B 1 869 ? -5.961 17.109 43.156 1 94.81 869 ASN B CA 1
ATOM 14623 C C . ASN B 1 869 ? -4.836 16.594 42.25 1 94.81 869 ASN B C 1
ATOM 14625 O O . ASN B 1 869 ? -3.738 17.156 42.25 1 94.81 869 ASN B O 1
ATOM 14629 N N . VAL B 1 870 ? -5.074 15.602 41.469 1 96.31 870 VAL B N 1
ATOM 14630 C CA . VAL B 1 870 ? -4.062 15.133 40.531 1 96.31 870 VAL B CA 1
ATOM 14631 C C . VAL B 1 870 ? -3.895 16.156 39.406 1 96.31 870 VAL B C 1
ATOM 14633 O O . VAL B 1 870 ? -4.836 16.406 38.656 1 96.31 870 VAL B O 1
ATOM 14636 N N . GLU B 1 871 ? -2.768 16.672 39.281 1 96.31 871 GLU B N 1
ATOM 14637 C CA . GLU B 1 871 ? -2.557 17.75 38.344 1 96.31 871 GLU B CA 1
ATOM 14638 C C . GLU B 1 871 ? -2.26 17.219 36.938 1 96.31 871 GLU B C 1
ATOM 14640 O O . GLU B 1 871 ? -3.002 17.5 36 1 96.31 871 GLU B O 1
ATOM 14645 N N . PHE B 1 872 ? -1.129 16.5 36.75 1 97.06 872 PHE B N 1
ATOM 14646 C CA . PHE B 1 872 ? -0.777 15.93 35.438 1 97.06 872 PHE B CA 1
ATOM 14647 C C . PHE B 1 872 ? 0.194 14.773 35.625 1 97.06 872 PHE B C 1
ATOM 14649 O O . PHE B 1 872 ? 0.828 14.633 36.656 1 97.06 872 PHE B O 1
ATOM 14656 N N . ALA B 1 873 ? 0.241 13.938 34.625 1 97.56 873 ALA B N 1
ATOM 14657 C CA . ALA B 1 873 ? 1.158 12.797 34.625 1 97.56 873 ALA B CA 1
ATOM 14658 C C . ALA B 1 873 ? 2.445 13.148 33.875 1 97.56 873 ALA B C 1
ATOM 14660 O O . ALA B 1 873 ? 2.459 14.047 33.031 1 97.56 873 ALA B O 1
ATOM 14661 N N . PHE B 1 874 ? 3.531 12.523 34.188 1 97.88 874 PHE B N 1
ATOM 14662 C CA . PHE B 1 874 ? 4.812 12.68 33.5 1 97.88 874 PHE B CA 1
ATOM 14663 C C . PHE B 1 874 ? 5.566 11.359 33.469 1 97.88 874 PHE B C 1
ATOM 14665 O O . PHE B 1 874 ? 5.105 10.352 34 1 97.88 874 PHE B O 1
ATOM 14672 N N . ASN B 1 875 ? 6.656 11.305 32.719 1 98.06 875 ASN B N 1
ATOM 14673 C CA . ASN B 1 875 ? 7.441 10.086 32.562 1 98.06 875 ASN B CA 1
ATOM 14674 C C . ASN B 1 875 ? 8.711 10.125 33.406 1 98.06 875 ASN B C 1
ATOM 14676 O O . ASN B 1 875 ? 9.375 11.156 33.469 1 98.06 875 ASN B O 1
ATOM 14680 N N . ALA B 1 876 ? 8.969 9.102 34.062 1 97.94 876 ALA B N 1
ATOM 14681 C CA . ALA B 1 876 ? 10.211 8.898 34.781 1 97.94 876 ALA B CA 1
ATOM 14682 C C . ALA B 1 876 ? 10.828 7.547 34.469 1 97.94 876 ALA B C 1
ATOM 14684 O O . ALA B 1 876 ? 10.117 6.586 34.156 1 97.94 876 ALA B O 1
ATOM 14685 N N . GLN B 1 877 ? 12.094 7.535 34.5 1 97.25 877 GLN B N 1
ATOM 14686 C CA . GLN B 1 877 ? 12.812 6.309 34.156 1 97.25 877 GLN B CA 1
ATOM 14687 C C . GLN B 1 877 ? 13.688 5.859 35.344 1 97.25 877 GLN B C 1
ATOM 14689 O O . GLN B 1 877 ? 14.25 6.691 36.031 1 97.25 877 GLN B O 1
ATOM 14694 N N . HIS B 1 878 ? 13.812 4.594 35.531 1 96.62 878 HIS B N 1
ATOM 14695 C CA . HIS B 1 878 ? 14.672 4.008 36.562 1 96.62 878 HIS B CA 1
ATOM 14696 C C . HIS B 1 878 ? 16.141 4.258 36.281 1 96.62 878 HIS B C 1
ATOM 14698 O O . HIS B 1 878 ? 16.562 4.168 35.125 1 96.62 878 HIS B O 1
ATOM 14704 N N . ASP B 1 879 ? 16.906 4.652 37.281 1 96.94 879 ASP B N 1
ATOM 14705 C CA . ASP B 1 879 ? 18.359 4.77 37.125 1 96.94 879 ASP B CA 1
ATOM 14706 C C . ASP B 1 879 ? 19.016 3.396 37.125 1 96.94 879 ASP B C 1
ATOM 14708 O O . ASP B 1 879 ? 19.688 3.006 38.062 1 96.94 879 ASP B O 1
ATOM 14712 N N . CYS B 1 880 ? 18.922 2.766 36 1 95 880 CYS B N 1
ATOM 14713 C CA . CYS B 1 880 ? 19.312 1.369 35.844 1 95 880 CYS B CA 1
ATOM 14714 C C . CYS B 1 880 ? 20.812 1.19 36.094 1 95 880 CYS B C 1
ATOM 14716 O O . CYS B 1 880 ? 21.234 0.23 36.719 1 95 880 CYS B O 1
ATOM 14718 N N . PRO B 1 881 ? 21.688 2.08 35.562 1 93.38 881 PRO B N 1
ATOM 14719 C CA . PRO B 1 881 ? 23.125 1.899 35.75 1 93.38 881 PRO B CA 1
ATOM 14720 C C . PRO B 1 881 ? 23.516 1.901 37.219 1 93.38 881 PRO B C 1
ATOM 14722 O O . PRO B 1 881 ? 24.344 1.08 37.656 1 93.38 881 PRO B O 1
ATOM 14725 N N . SER B 1 882 ? 22.953 2.777 37.969 1 93.56 882 SER B N 1
ATOM 14726 C CA . SER B 1 882 ? 23.297 2.877 39.406 1 93.56 882 SER B CA 1
ATOM 14727 C C . SER B 1 882 ? 22.734 1.69 40.188 1 93.56 882 SER B C 1
ATOM 14729 O O . SER B 1 882 ? 23.344 1.243 41.156 1 93.56 882 SER B O 1
ATOM 14731 N N . ALA B 1 883 ? 21.578 1.197 39.781 1 94.12 883 ALA B N 1
ATOM 14732 C CA . ALA B 1 883 ? 20.922 0.085 40.469 1 94.12 883 ALA B CA 1
ATOM 14733 C C . ALA B 1 883 ? 21.531 -1.25 40.062 1 94.12 883 ALA B C 1
ATOM 14735 O O . ALA B 1 883 ? 21.375 -2.256 40.75 1 94.12 883 ALA B O 1
ATOM 14736 N N . GLY B 1 884 ? 22.219 -1.337 38.969 1 92.25 884 GLY B N 1
ATOM 14737 C CA . GLY B 1 884 ? 22.828 -2.561 38.469 1 92.25 884 GLY B CA 1
ATOM 14738 C C . GLY B 1 884 ? 21.844 -3.463 37.719 1 92.25 884 GLY B C 1
ATOM 14739 O O . GLY B 1 884 ? 21.906 -4.688 37.844 1 92.25 884 GLY B O 1
ATOM 14740 N N . CYS B 1 885 ? 20.891 -2.836 37.062 1 94.38 885 CYS B N 1
ATOM 14741 C CA . CYS B 1 885 ? 19.938 -3.6 36.281 1 94.38 885 CYS B CA 1
ATOM 14742 C C . CYS B 1 885 ? 20.641 -4.297 35.094 1 94.38 885 CYS B C 1
ATOM 14744 O O . CYS B 1 885 ? 21.594 -3.764 34.562 1 94.38 885 CYS B O 1
ATOM 14746 N N . ALA B 1 886 ? 20.266 -5.559 34.75 1 92.81 886 ALA B N 1
ATOM 14747 C CA . ALA B 1 886 ? 20.891 -6.324 33.656 1 92.81 886 ALA B CA 1
ATOM 14748 C C . ALA B 1 886 ? 19.891 -7.25 33 1 92.81 886 ALA B C 1
ATOM 14750 O O . ALA B 1 886 ? 18.781 -7.434 33.5 1 92.81 886 ALA B O 1
ATOM 14751 N N . ILE B 1 887 ? 20.297 -7.691 31.844 1 91.62 887 ILE B N 1
ATOM 14752 C CA . ILE B 1 887 ? 19.484 -8.664 31.109 1 91.62 887 ILE B CA 1
ATOM 14753 C C . ILE B 1 887 ? 19.688 -10.055 31.719 1 91.62 887 ILE B C 1
ATOM 14755 O O . ILE B 1 887 ? 20.359 -10.898 31.125 1 91.62 887 ILE B O 1
ATOM 14759 N N . SER B 1 888 ? 19.156 -10.367 32.75 1 89.75 888 SER B N 1
ATOM 14760 C CA . SER B 1 888 ? 19.359 -11.633 33.438 1 89.75 888 SER B CA 1
ATOM 14761 C C . SER B 1 888 ? 18.094 -12.469 33.469 1 89.75 888 SER B C 1
ATOM 14763 O O . SER B 1 888 ? 18.141 -13.672 33.719 1 89.75 888 SER B O 1
ATOM 14765 N N . GLY B 1 889 ? 17.078 -11.844 33.062 1 90.12 889 GLY B N 1
ATOM 14766 C CA . GLY B 1 889 ? 15.828 -12.586 33 1 90.12 889 GLY B CA 1
ATOM 14767 C C . GLY B 1 889 ? 15.633 -13.367 31.719 1 90.12 889 GLY B C 1
ATOM 14768 O O . GLY B 1 889 ? 16.188 -12.992 30.688 1 90.12 889 GLY B O 1
ATOM 14769 N N . THR B 1 890 ? 15.008 -14.547 31.844 1 91.25 890 THR B N 1
ATOM 14770 C CA . THR B 1 890 ? 14.656 -15.344 30.672 1 91.25 890 THR B CA 1
ATOM 14771 C C . THR B 1 890 ? 13.172 -15.695 30.688 1 91.25 890 THR B C 1
ATOM 14773 O O . THR B 1 890 ? 12.594 -15.953 31.75 1 91.25 890 THR B O 1
ATOM 14776 N N . ARG B 1 891 ? 12.562 -15.531 29.656 1 90.25 891 ARG B N 1
ATOM 14777 C CA . ARG B 1 891 ? 11.164 -15.898 29.531 1 90.25 891 ARG B CA 1
ATOM 14778 C C . ARG B 1 891 ? 10.875 -16.5 28.156 1 90.25 891 ARG B C 1
ATOM 14780 O O . ARG B 1 891 ? 11.672 -16.359 27.234 1 90.25 891 ARG B O 1
ATOM 14787 N N . MET B 1 892 ? 9.828 -17.219 28.094 1 90.5 892 MET B N 1
ATOM 14788 C CA . MET B 1 892 ? 9.414 -17.75 26.797 1 90.5 892 MET B CA 1
ATOM 14789 C C . MET B 1 892 ? 8.828 -16.641 25.922 1 90.5 892 MET B C 1
ATOM 14791 O O . MET B 1 892 ? 8.031 -15.836 26.406 1 90.5 892 MET B O 1
ATOM 14795 N N . ALA B 1 893 ? 9.336 -16.625 24.719 1 90.62 893 ALA B N 1
ATOM 14796 C CA . ALA B 1 893 ? 8.781 -15.656 23.781 1 90.62 893 ALA B CA 1
ATOM 14797 C C . ALA B 1 893 ? 7.301 -15.914 23.531 1 90.62 893 ALA B C 1
ATOM 14799 O O . ALA B 1 893 ? 6.875 -17.062 23.438 1 90.62 893 ALA B O 1
ATOM 14800 N N . VAL B 1 894 ? 6.555 -14.883 23.531 1 89.94 894 VAL B N 1
ATOM 14801 C CA . VAL B 1 894 ? 5.129 -15.016 23.25 1 89.94 894 VAL B CA 1
ATOM 14802 C C . VAL B 1 894 ? 4.867 -14.828 21.766 1 89.94 894 VAL B C 1
ATOM 14804 O O . VAL B 1 894 ? 5.25 -13.805 21.188 1 89.94 894 VAL B O 1
ATOM 14807 N N . GLN B 1 895 ? 4.434 -15.867 21.172 1 91.75 895 GLN B N 1
ATOM 14808 C CA . GLN B 1 895 ? 3.986 -15.852 19.781 1 91.75 895 GLN B CA 1
ATOM 14809 C C . GLN B 1 895 ? 2.531 -16.297 19.656 1 91.75 895 GLN B C 1
ATOM 14811 O O . GLN B 1 895 ? 2.094 -17.203 20.375 1 91.75 895 GLN B O 1
ATOM 14816 N N . GLU B 1 896 ? 1.727 -15.609 18.797 1 94.5 896 GLU B N 1
ATOM 14817 C CA . GLU B 1 896 ? 0.332 -15.984 18.609 1 94.5 896 GLU B CA 1
ATOM 14818 C C . GLU B 1 896 ? -0.435 -15.992 19.922 1 94.5 896 GLU B C 1
ATOM 14820 O O . GLU B 1 896 ? -1.293 -16.844 20.141 1 94.5 896 GLU B O 1
ATOM 14825 N N . ARG B 1 897 ? -0.044 -15.156 20.891 1 89.75 897 ARG B N 1
ATOM 14826 C CA . ARG B 1 897 ? -0.663 -14.977 22.203 1 89.75 897 ARG B CA 1
ATOM 14827 C C . ARG B 1 897 ? -0.461 -16.203 23.078 1 89.75 897 ARG B C 1
ATOM 14829 O O . ARG B 1 897 ? -1.264 -16.484 23.969 1 89.75 897 ARG B O 1
ATOM 14836 N N . GLU B 1 898 ? 0.537 -16.969 22.734 1 92.5 898 GLU B N 1
ATOM 14837 C CA . GLU B 1 898 ? 0.917 -18.141 23.516 1 92.5 898 GLU B CA 1
ATOM 14838 C C . GLU B 1 898 ? 2.43 -18.203 23.719 1 92.5 898 GLU B C 1
ATOM 14840 O O . GLU B 1 898 ? 3.184 -17.578 22.969 1 92.5 898 GLU B O 1
ATOM 14845 N N . ALA B 1 899 ? 2.775 -18.938 24.766 1 90.94 899 ALA B N 1
ATOM 14846 C CA . ALA B 1 899 ? 4.203 -19.156 24.984 1 90.94 899 ALA B CA 1
ATOM 14847 C C . ALA B 1 899 ? 4.805 -20.016 23.891 1 90.94 899 ALA B C 1
ATOM 14849 O O . ALA B 1 899 ? 4.258 -21.062 23.547 1 90.94 899 ALA B O 1
ATOM 14850 N N . SER B 1 900 ? 5.801 -19.516 23.297 1 91.31 900 SER B N 1
ATOM 14851 C CA . SER B 1 900 ? 6.484 -20.297 22.25 1 91.31 900 SER B CA 1
ATOM 14852 C C . SER B 1 900 ? 7.539 -21.219 22.859 1 91.31 900 SER B C 1
ATOM 14854 O O . SER B 1 900 ? 7.598 -21.391 24.078 1 91.31 900 SER B O 1
ATOM 14856 N N . GLY B 1 901 ? 8.227 -21.859 22.031 1 87.56 901 GLY B N 1
ATOM 14857 C CA . GLY B 1 901 ? 9.305 -22.719 22.484 1 87.56 901 GLY B CA 1
ATOM 14858 C C . GLY B 1 901 ? 10.656 -22.047 22.484 1 87.56 901 GLY B C 1
ATOM 14859 O O . GLY B 1 901 ? 11.68 -22.672 22.781 1 87.56 901 GLY B O 1
ATOM 14860 N N . LYS B 1 902 ? 10.555 -20.734 22.219 1 90.06 902 LYS B N 1
ATOM 14861 C CA . LYS B 1 902 ? 11.805 -19.984 22.172 1 90.06 902 LYS B CA 1
ATOM 14862 C C . LYS B 1 902 ? 12 -19.141 23.422 1 90.06 902 LYS B C 1
ATOM 14864 O O . LYS B 1 902 ? 11.039 -18.562 23.953 1 90.06 902 LYS B O 1
ATOM 14869 N N . GLU B 1 903 ? 13.125 -19.125 23.891 1 89.81 903 GLU B N 1
ATOM 14870 C CA . GLU B 1 903 ? 13.469 -18.328 25.062 1 89.81 903 GLU B CA 1
ATOM 14871 C C . GLU B 1 903 ? 14.055 -16.969 24.641 1 89.81 903 GLU B C 1
ATOM 14873 O O . GLU B 1 903 ? 14.805 -16.891 23.672 1 89.81 903 GLU B O 1
ATOM 14878 N N . GLU B 1 904 ? 13.562 -15.93 25.328 1 88.5 904 GLU B N 1
ATOM 14879 C CA . GLU B 1 904 ? 14.125 -14.602 25.094 1 88.5 904 GLU B CA 1
ATOM 14880 C C . GLU B 1 904 ? 14.562 -13.945 26.391 1 88.5 904 GLU B C 1
ATOM 14882 O O . GLU B 1 904 ? 13.953 -14.164 27.438 1 88.5 904 GLU B O 1
ATOM 14887 N N . GLY B 1 905 ? 15.656 -13.242 26.266 1 89.25 905 GLY B N 1
ATOM 14888 C CA . GLY B 1 905 ? 16.125 -12.492 27.422 1 89.25 905 GLY B CA 1
ATOM 14889 C C . GLY B 1 905 ? 15.391 -11.188 27.625 1 89.25 905 GLY B C 1
ATOM 14890 O O . GLY B 1 905 ? 14.805 -10.641 26.688 1 89.25 905 GLY B O 1
ATOM 14891 N N . TYR B 1 906 ? 15.188 -10.75 28.875 1 91.81 906 TYR B N 1
ATOM 14892 C CA . TYR B 1 906 ? 14.625 -9.438 29.156 1 91.81 906 TYR B CA 1
ATOM 14893 C C . TYR B 1 906 ? 15.352 -8.766 30.312 1 91.81 906 TYR B C 1
ATOM 14895 O O . TYR B 1 906 ? 16.062 -9.422 31.078 1 91.81 906 TYR B O 1
ATOM 14903 N N . MET B 1 907 ? 15.227 -7.445 30.406 1 92.62 907 MET B N 1
ATOM 14904 C CA . MET B 1 907 ? 15.883 -6.637 31.422 1 92.62 907 MET B CA 1
ATOM 14905 C C . MET B 1 907 ? 15.18 -6.797 32.781 1 92.62 907 MET B C 1
ATOM 14907 O O . MET B 1 907 ? 13.961 -6.637 32.875 1 92.62 907 MET B O 1
ATOM 14911 N N . GLU B 1 908 ? 15.898 -7.172 33.75 1 92.75 908 GLU B N 1
ATOM 14912 C CA . GLU B 1 908 ? 15.398 -7.203 35.094 1 92.75 908 GLU B CA 1
ATOM 14913 C C . GLU B 1 908 ? 15.875 -5.984 35.906 1 92.75 908 GLU B C 1
ATOM 14915 O O . GLU B 1 908 ? 17.078 -5.789 36.094 1 92.75 908 GLU B O 1
ATOM 14920 N N . HIS B 1 909 ? 14.891 -5.184 36.312 1 92.38 909 HIS B N 1
ATOM 14921 C CA . HIS B 1 909 ? 15.203 -4.012 37.125 1 92.38 909 HIS B CA 1
ATOM 14922 C C . HIS B 1 909 ? 15.398 -4.387 38.594 1 92.38 909 HIS B C 1
ATOM 14924 O O . HIS B 1 909 ? 14.586 -5.109 39.156 1 92.38 909 HIS B O 1
ATOM 14930 N N . LYS B 1 910 ? 16.438 -4.016 39.125 1 91.5 910 LYS B N 1
ATOM 14931 C CA . LYS B 1 910 ? 16.672 -4.191 40.531 1 91.5 910 LYS B CA 1
ATOM 14932 C C . LYS B 1 910 ? 16.062 -3.045 41.344 1 91.5 910 LYS B C 1
ATOM 14934 O O . LYS B 1 910 ? 16.391 -1.877 41.125 1 91.5 910 LYS B O 1
ATOM 14939 N N . HIS B 1 911 ? 15.102 -3.416 42.219 1 89 911 HIS B N 1
ATOM 14940 C CA . HIS B 1 911 ? 14.398 -2.396 42.969 1 89 911 HIS B CA 1
ATOM 14941 C C . HIS B 1 911 ? 14.852 -2.389 44.438 1 89 911 HIS B C 1
ATOM 14943 O O . HIS B 1 911 ? 15.102 -3.447 45.031 1 89 911 HIS B O 1
ATOM 14949 N N . SER B 1 912 ? 15.188 -1.214 44.875 1 89.56 912 SER B N 1
ATOM 14950 C CA . SER B 1 912 ? 15.523 -0.965 46.25 1 89.56 912 SER B CA 1
ATOM 14951 C C . SER B 1 912 ? 14.906 0.338 46.75 1 89.56 912 SER B C 1
ATOM 14953 O O . SER B 1 912 ? 14.43 1.148 45.969 1 89.56 912 SER B O 1
ATOM 14955 N N . LEU B 1 913 ? 14.812 0.511 48.031 1 89.25 913 LEU B N 1
ATOM 14956 C CA . LEU B 1 913 ? 14.281 1.74 48.625 1 89.25 913 LEU B CA 1
ATOM 14957 C C . LEU B 1 913 ? 15.188 2.924 48.312 1 89.25 913 LEU B C 1
ATOM 14959 O O . LEU B 1 913 ? 14.773 4.078 48.406 1 89.25 913 LEU B O 1
ATOM 14963 N N . ALA B 1 914 ? 16.359 2.629 47.906 1 86.69 914 ALA B N 1
ATOM 14964 C CA . ALA B 1 914 ? 17.328 3.686 47.625 1 86.69 914 ALA B CA 1
ATOM 14965 C C . ALA B 1 914 ? 17.359 4.008 46.125 1 86.69 914 ALA B C 1
ATOM 14967 O O . ALA B 1 914 ? 18.172 4.809 45.656 1 86.69 914 ALA B O 1
ATOM 14968 N N . ASP B 1 915 ? 16.375 3.52 45.5 1 91.44 915 ASP B N 1
ATOM 14969 C CA . ASP B 1 915 ? 16.359 3.703 44.062 1 91.44 915 ASP B CA 1
ATOM 14970 C C . ASP B 1 915 ? 16.125 5.168 43.688 1 91.44 915 ASP B C 1
ATOM 14972 O O . ASP B 1 915 ? 15.438 5.891 44.406 1 91.44 915 ASP B O 1
ATOM 14976 N N . ARG B 1 916 ? 16.75 5.551 42.562 1 95.44 916 ARG B N 1
ATOM 14977 C CA . ARG B 1 916 ? 16.547 6.871 41.969 1 95.44 916 ARG B CA 1
ATOM 14978 C C . ARG B 1 916 ? 15.766 6.766 40.656 1 95.44 916 ARG B C 1
ATOM 14980 O O . ARG B 1 916 ? 15.875 5.77 39.938 1 95.44 916 ARG B O 1
ATOM 14987 N N . PHE B 1 917 ? 14.938 7.699 40.5 1 97.62 917 PHE B N 1
ATOM 14988 C CA . PHE B 1 917 ? 14.172 7.797 39.25 1 97.62 917 PHE B CA 1
ATOM 14989 C C . PHE B 1 917 ? 14.43 9.125 38.562 1 97.62 917 PHE B C 1
ATOM 14991 O O . PHE B 1 917 ? 14.359 10.188 39.188 1 97.62 917 PHE B O 1
ATOM 14998 N N . ILE B 1 918 ? 14.781 9.07 37.312 1 98.12 918 ILE B N 1
ATOM 14999 C CA . ILE B 1 918 ? 15.109 10.266 36.562 1 98.12 918 ILE B CA 1
ATOM 15000 C C . ILE B 1 918 ? 13.844 10.836 35.906 1 98.12 918 ILE B C 1
ATOM 15002 O O . ILE B 1 918 ? 13.117 10.117 35.219 1 98.12 918 ILE B O 1
ATOM 15006 N N . VAL B 1 919 ? 13.555 12.086 36.125 1 98.38 919 VAL B N 1
ATOM 15007 C CA . VAL B 1 919 ? 12.445 12.75 35.469 1 98.38 919 VAL B CA 1
ATOM 15008 C C . VAL B 1 919 ? 12.789 12.977 34 1 98.38 919 VAL B C 1
ATOM 15010 O O . VAL B 1 919 ? 13.727 13.711 33.656 1 98.38 919 VAL B O 1
ATOM 15013 N N . ASN B 1 920 ? 12.078 12.375 33.094 1 98.38 920 ASN B N 1
ATOM 15014 C CA . ASN B 1 920 ? 12.359 12.438 31.656 1 98.38 920 ASN B CA 1
ATOM 15015 C C . ASN B 1 920 ? 11.953 13.789 31.062 1 98.38 920 ASN B C 1
ATOM 15017 O O . ASN B 1 920 ? 10.852 13.93 30.531 1 98.38 920 ASN B O 1
ATOM 15021 N N . THR B 1 921 ? 12.844 14.703 31.062 1 98.12 921 THR B N 1
ATOM 15022 C CA . THR B 1 921 ? 12.555 16.031 30.531 1 98.12 921 THR B CA 1
ATOM 15023 C C . THR B 1 921 ? 12.586 16.016 29 1 98.12 921 THR B C 1
ATOM 15025 O O . THR B 1 921 ? 12.305 17.031 28.359 1 98.12 921 THR B O 1
ATOM 15028 N N . HIS B 1 922 ? 12.914 14.891 28.391 1 98.06 922 HIS B N 1
ATOM 15029 C CA . HIS B 1 922 ? 12.883 14.75 26.938 1 98.06 922 HIS B CA 1
ATOM 15030 C C . HIS B 1 922 ? 11.492 14.336 26.453 1 98.06 922 HIS B C 1
ATOM 15032 O O . HIS B 1 922 ? 11.234 14.328 25.25 1 98.06 922 HIS B O 1
ATOM 15038 N N . SER B 1 923 ? 10.617 14.07 27.391 1 98 923 SER B N 1
ATOM 15039 C CA . SER B 1 923 ? 9.258 13.68 27.031 1 98 923 SER B CA 1
ATOM 15040 C C . SER B 1 923 ? 8.5 14.836 26.406 1 98 923 SER B C 1
ATOM 15042 O O . SER B 1 923 ? 8.633 15.984 26.844 1 98 923 SER B O 1
ATOM 15044 N N . PHE B 1 924 ? 7.707 14.516 25.422 1 97.12 924 PHE B N 1
ATOM 15045 C CA . PHE B 1 924 ? 6.883 15.531 24.766 1 97.12 924 PHE B CA 1
ATOM 15046 C C . PHE B 1 924 ? 5.605 15.781 25.562 1 97.12 924 PHE B C 1
ATOM 15048 O O . PHE B 1 924 ? 5.039 16.875 25.5 1 97.12 924 PHE B O 1
ATOM 15055 N N . HIS B 1 925 ? 5.172 14.719 26.203 1 96.31 925 HIS B N 1
ATOM 15056 C CA . HIS B 1 925 ? 3.92 14.789 26.953 1 96.31 925 HIS B CA 1
ATOM 15057 C C . HIS B 1 925 ? 4.043 15.711 28.156 1 96.31 925 HIS B C 1
ATOM 15059 O O . HIS B 1 925 ? 4.895 15.5 29.031 1 96.31 925 HIS B O 1
ATOM 15065 N N . ASN B 1 926 ? 3.25 16.734 28.203 1 96.69 926 ASN B N 1
ATOM 15066 C CA . ASN B 1 926 ? 3.182 17.688 29.312 1 96.69 926 ASN B CA 1
ATOM 15067 C C . ASN B 1 926 ? 4.539 18.328 29.594 1 96.69 926 ASN B C 1
ATOM 15069 O O . ASN B 1 926 ? 4.891 18.578 30.75 1 96.69 926 ASN B O 1
ATOM 15073 N N . ALA B 1 927 ? 5.289 18.516 28.594 1 97 927 ALA B N 1
ATOM 15074 C CA . ALA B 1 927 ? 6.621 19.094 28.734 1 97 927 ALA B CA 1
ATOM 15075 C C . ALA B 1 927 ? 6.539 20.484 29.359 1 97 927 ALA B C 1
ATOM 15077 O O . ALA B 1 927 ? 7.371 20.844 30.203 1 97 927 ALA B O 1
ATOM 15078 N N . HIS B 1 928 ? 5.562 21.266 29 1 96.06 928 HIS B N 1
ATOM 15079 C CA . HIS B 1 928 ? 5.406 22.625 29.5 1 96.06 928 HIS B CA 1
ATOM 15080 C C . HIS B 1 928 ? 4.996 22.625 30.969 1 96.06 928 HIS B C 1
ATOM 15082 O O . HIS B 1 928 ? 5.492 23.438 31.766 1 96.06 928 HIS B O 1
ATOM 15088 N N . LEU B 1 929 ? 4.156 21.672 31.359 1 96 929 LEU B N 1
ATOM 15089 C CA . LEU B 1 929 ? 3.699 21.578 32.75 1 96 929 LEU B CA 1
ATOM 15090 C C . LEU B 1 929 ? 4.82 21.094 33.656 1 96 929 LEU B C 1
ATOM 15092 O O . LEU B 1 929 ? 4.984 21.594 34.781 1 96 929 LEU B O 1
ATOM 15096 N N . LEU B 1 930 ? 5.535 20.172 33.156 1 96.94 930 LEU B N 1
ATOM 15097 C CA . LEU B 1 930 ? 6.648 19.609 33.906 1 96.94 930 LEU B CA 1
ATOM 15098 C C . LEU B 1 930 ? 7.66 20.688 34.25 1 96.94 930 LEU B C 1
ATOM 15100 O O . LEU B 1 930 ? 8.094 20.797 35.406 1 96.94 930 LEU B O 1
ATOM 15104 N N . ARG B 1 931 ? 8.008 21.484 33.375 1 96.06 931 ARG B N 1
ATOM 15105 C CA . ARG B 1 931 ? 9.008 22.531 33.562 1 96.06 931 ARG B CA 1
ATOM 15106 C C . ARG B 1 931 ? 8.453 23.656 34.406 1 96.06 931 ARG B C 1
ATOM 15108 O O . ARG B 1 931 ? 9.219 24.375 35.062 1 96.06 931 ARG B O 1
ATOM 15115 N N . SER B 1 932 ? 7.156 23.844 34.375 1 94.06 932 SER B N 1
ATOM 15116 C CA . SER B 1 932 ? 6.531 24.844 35.25 1 94.06 932 SER B CA 1
ATOM 15117 C C . SER B 1 932 ? 6.461 24.359 36.688 1 94.06 932 SER B C 1
ATOM 15119 O O . SER B 1 932 ? 6.473 25.172 37.625 1 94.06 932 SER B O 1
ATOM 15121 N N . ALA B 1 933 ? 6.352 23.094 36.875 1 94.81 933 ALA B N 1
ATOM 15122 C CA . ALA B 1 933 ? 6.172 22.516 38.219 1 94.81 933 ALA B CA 1
ATOM 15123 C C . ALA B 1 933 ? 7.512 22.359 38.906 1 94.81 933 ALA B C 1
ATOM 15125 O O . ALA B 1 933 ? 7.57 22.359 40.156 1 94.81 933 ALA B O 1
ATOM 15126 N N . LEU B 1 934 ? 8.609 22.25 38.25 1 96.44 934 LEU B N 1
ATOM 15127 C CA . LEU B 1 934 ? 9.938 22.047 38.812 1 96.44 934 LEU B CA 1
ATOM 15128 C C . LEU B 1 934 ? 10.672 23.375 38.969 1 96.44 934 LEU B C 1
ATOM 15130 O O . LEU B 1 934 ? 10.391 24.328 38.219 1 96.44 934 LEU B O 1
ATOM 15134 N N . PRO B 1 935 ? 11.617 23.375 39.906 1 95.25 935 PRO B N 1
ATOM 15135 C CA . PRO B 1 935 ? 12.438 24.578 40 1 95.25 935 PRO B CA 1
ATOM 15136 C C . PRO B 1 935 ? 13.195 24.875 38.688 1 95.25 935 PRO B C 1
ATOM 15138 O O . PRO B 1 935 ? 13.688 23.953 38.031 1 95.25 935 PRO B O 1
ATOM 15141 N N . ARG B 1 936 ? 13.32 26.078 38.344 1 96.19 936 ARG B N 1
ATOM 15142 C CA . ARG B 1 936 ? 13.906 26.531 37.094 1 96.19 936 ARG B CA 1
ATOM 15143 C C . ARG B 1 936 ? 15.336 26.016 36.938 1 96.19 936 ARG B C 1
ATOM 15145 O O . ARG B 1 936 ? 15.766 25.688 35.844 1 96.19 936 ARG B O 1
ATOM 15152 N N . TYR B 1 937 ? 16.094 26.016 38 1 95.31 937 TYR B N 1
ATOM 15153 C CA . TYR B 1 937 ? 17.5 25.641 37.906 1 95.31 937 TYR B CA 1
ATOM 15154 C C . TYR B 1 937 ? 17.656 24.172 37.562 1 95.31 937 TYR B C 1
ATOM 15156 O O . TYR B 1 937 ? 18.734 23.734 37.125 1 95.31 937 TYR B O 1
ATOM 15164 N N . LEU B 1 938 ? 16.625 23.375 37.719 1 97.38 938 LEU B N 1
ATOM 15165 C CA . LEU B 1 938 ? 16.672 21.953 37.375 1 97.38 938 LEU B CA 1
ATOM 15166 C C . LEU B 1 938 ? 16.297 21.719 35.938 1 97.38 938 LEU B C 1
ATOM 15168 O O . LEU B 1 938 ? 16.547 20.641 35.375 1 97.38 938 LEU B O 1
ATOM 15172 N N . THR B 1 939 ? 15.656 22.734 35.281 1 96.56 939 THR B N 1
ATOM 15173 C CA . THR B 1 939 ? 15.117 22.453 33.938 1 96.56 939 THR B CA 1
ATOM 15174 C C . THR B 1 939 ? 15.68 23.406 32.906 1 96.56 939 THR B C 1
ATOM 15176 O O . THR B 1 939 ? 15.602 23.156 31.703 1 96.56 939 THR B O 1
ATOM 15179 N N . LYS B 1 940 ? 16.25 24.484 33.25 1 97.06 940 LYS B N 1
ATOM 15180 C CA . LYS B 1 940 ? 16.812 25.469 32.344 1 97.06 940 LYS B CA 1
ATOM 15181 C C . LYS B 1 940 ? 17.953 24.875 31.531 1 97.06 940 LYS B C 1
ATOM 15183 O O . LYS B 1 940 ? 18.859 24.25 32.094 1 97.06 940 LYS B O 1
ATOM 15188 N N . PRO B 1 941 ? 17.891 25.016 30.156 1 97.38 941 PRO B N 1
ATOM 15189 C CA . PRO B 1 941 ? 19.031 24.516 29.375 1 97.38 941 PRO B CA 1
ATOM 15190 C C . PRO B 1 941 ? 20.344 25.188 29.75 1 97.38 941 PRO B C 1
ATOM 15192 O O . PRO B 1 941 ? 20.391 26.391 30.031 1 97.38 941 PRO B O 1
ATOM 15195 N N . ILE B 1 942 ? 21.391 24.406 29.766 1 96.56 942 ILE B N 1
ATOM 15196 C CA . ILE B 1 942 ? 22.719 24.875 30.094 1 96.56 942 ILE B CA 1
ATOM 15197 C C . ILE B 1 942 ? 23.578 24.953 28.828 1 96.56 942 ILE B C 1
ATOM 15199 O O . ILE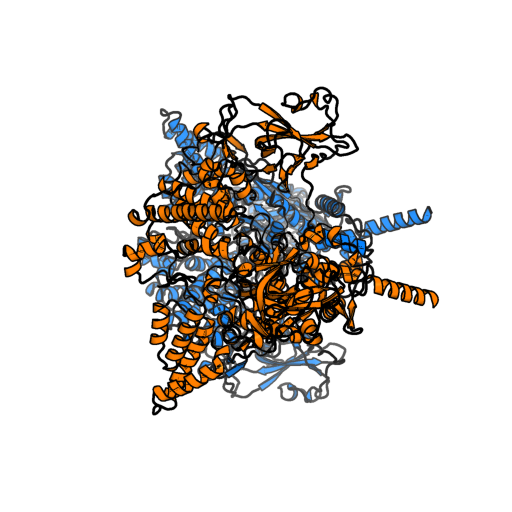 B 1 942 ? 23.75 23.953 28.141 1 96.56 942 ILE B O 1
ATOM 15203 N N . PRO B 1 943 ? 24.078 26.141 28.516 1 96.06 943 PRO B N 1
ATOM 15204 C CA . PRO B 1 943 ? 24.906 26.266 27.312 1 96.06 943 PRO B CA 1
ATOM 15205 C C . PRO B 1 943 ? 26.156 25.391 27.391 1 96.06 943 PRO B C 1
ATOM 15207 O O . PRO B 1 943 ? 26.828 25.344 28.422 1 96.06 943 PRO B O 1
ATOM 15210 N N . LEU B 1 944 ? 26.438 24.734 26.344 1 93.81 944 LEU B N 1
ATOM 15211 C CA . LEU B 1 944 ? 27.625 23.875 26.266 1 93.81 944 LEU B CA 1
ATOM 15212 C C . LEU B 1 944 ? 28.891 24.719 26.266 1 93.81 944 LEU B C 1
ATOM 15214 O O . LEU B 1 944 ? 29.891 24.344 26.891 1 93.81 944 LEU B O 1
ATOM 15218 N N . TYR B 1 945 ? 28.875 25.828 25.5 1 91.5 945 TYR B N 1
ATOM 15219 C CA . TYR B 1 945 ? 30.031 26.703 25.375 1 91.5 945 TYR B CA 1
ATOM 15220 C C . TYR B 1 945 ? 29.641 28.141 25.703 1 91.5 945 TYR B C 1
ATOM 15222 O O . TYR B 1 945 ? 28.656 28.672 25.188 1 91.5 945 TYR B O 1
ATOM 15230 N N . PRO B 1 946 ? 30.453 28.703 26.531 1 85.88 946 PRO B N 1
ATOM 15231 C CA . PRO B 1 946 ? 30.172 30.109 26.844 1 85.88 946 PRO B CA 1
ATOM 15232 C C . PRO B 1 946 ? 30.375 31.031 25.641 1 85.88 946 PRO B C 1
ATOM 15234 O O . PRO B 1 946 ? 29.609 31.969 25.422 1 85.88 946 PRO B O 1
ATOM 15237 N N . ASP B 1 947 ? 31.484 30.781 24.906 1 85.25 947 ASP B N 1
ATOM 15238 C CA . ASP B 1 947 ? 31.766 31.516 23.688 1 85.25 947 ASP B CA 1
ATOM 15239 C C . ASP B 1 947 ? 31.703 30.594 22.469 1 85.25 947 ASP B C 1
ATOM 15241 O O . ASP B 1 947 ? 32.688 29.922 22.141 1 85.25 947 ASP B O 1
ATOM 15245 N N . ARG B 1 948 ? 30.594 30.688 21.781 1 85.06 948 ARG B N 1
ATOM 15246 C CA . ARG B 1 948 ? 30.344 29.781 20.672 1 85.06 948 ARG B CA 1
ATOM 15247 C C . ARG B 1 948 ? 31.203 30.141 19.469 1 85.06 948 ARG B C 1
ATOM 15249 O O . ARG B 1 948 ? 31.641 29.25 18.719 1 85.06 948 ARG B O 1
ATOM 15256 N N . TRP B 1 949 ? 31.453 31.391 19.344 1 80.62 949 TRP B N 1
ATOM 15257 C CA . TRP B 1 949 ? 32.25 31.844 18.203 1 80.62 949 TRP B CA 1
ATOM 15258 C C . TRP B 1 949 ? 33.656 31.297 18.281 1 80.62 949 TRP B C 1
ATOM 15260 O O . TRP B 1 949 ? 34.25 30.938 17.25 1 80.62 949 TRP B O 1
ATOM 15270 N N . ALA B 1 950 ? 34.188 31.219 19.438 1 74.38 950 ALA B N 1
ATOM 15271 C CA . ALA B 1 950 ? 35.562 30.734 19.609 1 74.38 950 ALA B CA 1
ATOM 15272 C C . ALA B 1 950 ? 35.656 29.25 19.281 1 74.38 950 ALA B C 1
ATOM 15274 O O . ALA B 1 950 ? 36.719 28.781 18.828 1 74.38 950 ALA B O 1
ATOM 15275 N N . LYS B 1 951 ? 34.625 28.625 19.391 1 73.19 951 LYS B N 1
ATOM 15276 C CA . LYS B 1 951 ? 34.625 27.188 19.203 1 73.19 951 LYS B CA 1
ATOM 15277 C C . LYS B 1 951 ? 34.344 26.812 17.75 1 73.19 951 LYS B C 1
ATOM 15279 O O . LYS B 1 951 ? 34.875 25.828 17.25 1 73.19 951 LYS B O 1
ATOM 15284 N N . THR B 1 952 ? 33.625 27.672 17.109 1 72.25 952 THR B N 1
ATOM 15285 C CA . THR B 1 952 ? 33.219 27.328 15.742 1 72.25 952 THR B CA 1
ATOM 15286 C C . THR B 1 952 ? 34.125 28.016 14.727 1 72.25 952 THR B C 1
ATOM 15288 O O . THR B 1 952 ? 34.344 27.5 13.625 1 72.25 952 THR B O 1
#

Foldseek 3Di:
DVVVVVCCVVVQVVQVQFFPPDSHPQLLVLLLQCQQLQHHDFPVRSQVVLVVCVVVPHPPRDDPVVSVVSLVVLCVFFFFDWDWDAFPVGDIFIWTQVLSLVLLLQQFQVNVVFFAFFQECDPFFFFFQSNFCQRVPNFQLLQGQFWDDPDPLDIAGALWWFAFPVGWIWGFRGWYHYPNFIKTFIWTWDADPQLEIETDPVGTDIGGPNRTDGHRVNCVVVVSHGPHYDPVCVVVPSVVCPPPPVVVLFVSARETEWEKAKEWDWDALDPDPDRRIKIWIKIATRSGGLVVSLFLLRIATTFMDSPDHPLRSVLVVLVSQVVCVRHFRWHQRNNPRDIHTYGYDYQFYEYADVVLCQLLQFLACQAQQHASFASQGHDPVQCPDLVNVVCLLAGHHTDWLVNLLVLLLVLLLVLLLLDPVVSVVSCRVRRGHHPQLVVVSVVSNVVLVVVCVVPVPDDSVNSSVVVVVVCVVCVCSNDRVQSVRPRHISSQRHAQACFNLQLVNLLLVLLCVQLVPADPVLLQQLLQQLQVFDCFAQPADRDDSVVCSVPVNDDHRRNSSSCLLPVLLRCLPVDDPLSSQLSLLSLLLSLLLLDSTGRDLVQSLVLNSQSLLSNLLSCCVVPSVCSNNPVSNSSSNCVSVNCSNRNRNVSSHCVSVVVSVSSLSVQSVSDPVPNRRVSSNSSSSSSSSSVSQQSFGWDQRPPPRDIDHGRNNSPVPCCVVDVVSCVSSSHDDPDQDAFLDFAADDDDPPDPDFDKDFLCPDPLVQAPPRDPVSRRFIKGWTAWGQAQVRDTDGQQFWFWFFDPPVPPPRAIWTFGWHTKIWGPPPDDTWIKTKTWTWDWDPAADPSSLAIKIAHVVLDTHIHIGTRSGTHDTFGKGWSQVVQVKDQPDKDFDQDPNHGDPDIDTHIDGRDGSGTMITGSCSRNRCNVVVCVNDDVVRSRDDRPDPDSSVSD/DVVVVVCCVVCQVVQCQFFPPDSHPQLLVLLLQCQQLQHHDFPVRSQVVLVVCVVVPHPPRDDPVVSVVVLVVLCVFFFFDWDWDAFPVGDIFIWTQVLSLVLLLQQFLVNVVQFAFFQECDPFFFFAQSNFCQRVPNFQLVQGFFWDDPDPLDIAGALWWFAFLVGWIWGFRGWYHYPNFIKTFIWTWDADPQLEIETDPVGTDIGGPNRTDGHRVNCVVVVSHGPHYDPVCVVVPSVVCPPPPVVVLFVSARETEWEKAKEWDWDALDPDPDRRIKIWIKIATRSGGLVVSLFLLRIATTFMDSPAHPLRSVLVVLVSQVVCVRHFRWHQRNNPRDIHTYGYDYQFYEYADVVLCQLLQFLACQAQQHASFASQGHDPVQCPDLVNVVCLLAGHHTDWLVNLLVLLLVLLLVLLLLDPVVSVVSCRVRRGHHPQLVVVSVVSSVVLVVVCVVPVPDDSVNSSVVVVVVCVVCVCSNDRVQSVRPRHISSQRHAQACFNLQLVNLLLVLLCVQLVPADPVLLQQLLQQLQVFDCFAQPADRDDSVVCSVPVNDDHRRNSSSCLLPVLLRCLPVDDPLSSQLSLLSLLLSLLLLDSTGRDLVQSLVLNSQSLLSNLLSCCVVPSVCSNNPVSNSSSNCVSVNCSNRNRNVSSHCVSVVVSVSSLSVQSVSDPVPNRRVSSNSSSSSSSSSVSQQSFGWDQRPVPRDIDHGRNNSPVPCCVVDVVSCVSSSHDDPDQDAQLDFAADDDDPPDPDFDKDFQCPDPLVQAPPRDPVRRRFIKGWTAWGQAQVRDTDGQQFWFWFFDPPPPPPRAIWTFGWHTKIWGPPPDDTWIKTKTWTWDWDPAADPSSLAIKIAHDVLDTHIHIGTRSGTHDTFGKGWSQVVQVKDQPDKDFDQDPNHGDPDIDTHIDGRDGSGTMITGSCSRNRCNVVVCVNDDVVRSRDDRPDPDSSVSD

Solvent-accessible surface area (backbone atoms only — not comparable to full-atom values): 99337 Å² total; per-residue (Å²): 118,67,66,63,52,48,50,47,47,47,47,45,46,55,44,28,52,28,25,24,93,29,78,31,68,44,51,45,52,52,52,52,50,57,45,26,54,79,53,62,57,43,71,71,54,46,48,50,50,45,51,48,39,52,76,31,54,28,49,77,69,64,52,74,65,55,51,53,51,50,52,52,50,43,38,72,57,56,33,40,55,62,43,83,43,66,35,95,80,19,39,52,38,20,30,34,41,63,70,52,55,54,39,43,42,39,13,12,40,74,53,32,76,51,56,50,62,58,26,34,57,58,88,64,39,38,54,42,47,40,46,13,38,34,61,64,64,65,47,62,56,86,67,44,37,49,52,47,79,76,52,95,80,43,62,40,47,36,52,20,57,29,26,33,72,86,64,51,33,30,30,31,56,42,55,32,30,47,88,88,36,59,25,24,40,21,23,45,40,48,67,48,96,86,26,41,29,44,65,45,79,89,56,73,42,84,42,57,52,83,46,54,68,35,31,51,67,52,30,54,72,66,67,65,58,66,81,42,64,38,71,65,37,52,74,71,37,48,68,73,40,46,69,39,71,61,56,68,60,35,70,78,38,55,48,40,37,44,37,27,33,49,29,46,47,77,43,53,38,45,75,57,89,62,82,36,65,27,27,37,32,35,36,34,62,60,35,42,52,62,80,55,57,63,28,58,57,48,55,38,77,33,35,33,19,76,76,42,48,60,62,47,51,44,40,60,49,47,55,56,35,56,45,19,72,69,51,42,48,76,35,46,30,35,79,82,65,44,67,31,30,35,27,55,44,51,61,33,37,46,41,51,69,70,50,42,23,47,61,35,26,21,65,36,56,84,41,34,23,25,41,57,41,24,62,35,60,43,50,75,72,44,37,72,34,64,69,38,42,46,44,54,77,42,75,47,60,70,50,45,56,66,59,52,51,52,52,51,51,49,40,49,57,43,16,27,64,39,42,68,65,61,33,53,51,52,28,52,74,64,14,47,35,37,72,68,30,44,54,49,35,53,50,36,26,51,48,37,48,47,52,42,68,75,38,70,84,58,51,66,64,59,50,22,52,54,46,47,52,52,45,67,75,39,45,81,73,44,45,51,43,58,77,69,44,74,83,42,40,45,35,71,31,45,55,81,30,57,59,57,35,38,34,62,27,54,50,43,52,54,46,52,67,49,60,74,73,48,49,72,67,51,49,51,52,37,25,38,46,53,54,65,54,66,59,57,39,42,84,64,74,87,76,54,30,65,57,49,60,73,40,58,92,70,68,51,60,73,57,40,53,52,40,52,44,45,42,71,81,50,38,69,87,76,49,56,70,64,57,47,50,33,46,53,24,44,14,45,35,52,13,61,51,48,23,69,51,39,72,53,60,68,64,51,50,52,40,48,51,36,22,46,48,33,31,56,52,39,41,46,74,75,44,50,64,50,68,74,61,35,45,51,68,42,55,55,55,48,46,64,59,41,37,49,40,44,15,35,52,61,76,49,48,53,62,55,61,60,57,46,45,56,41,51,26,53,45,42,62,68,44,90,67,61,30,50,27,49,54,35,32,48,52,55,23,45,32,53,23,50,53,37,39,55,63,50,18,46,37,57,34,86,86,78,64,45,74,42,56,47,14,65,63,50,52,61,49,55,56,81,71,30,66,67,54,15,60,40,51,36,48,75,80,92,69,78,69,56,50,22,43,68,39,63,55,77,74,56,94,90,56,89,70,79,70,75,40,40,38,54,78,41,77,43,58,72,17,45,84,53,55,74,88,52,25,76,40,54,28,32,62,33,44,32,37,20,16,61,72,60,44,78,40,37,64,68,30,33,32,38,26,49,59,80,62,79,83,57,64,100,47,74,43,41,29,33,29,67,41,38,37,32,39,66,59,78,84,65,70,50,32,36,30,31,26,37,48,40,40,73,53,95,54,50,37,87,87,76,66,27,34,28,31,34,32,61,90,50,39,91,42,38,36,50,36,60,27,57,35,31,38,42,58,34,31,54,39,74,46,40,80,85,55,62,40,44,74,76,38,74,43,58,36,71,39,61,81,32,75,32,65,33,77,37,73,36,60,40,79,57,82,55,60,79,45,45,33,34,42,47,69,25,22,46,39,53,36,53,57,51,54,68,73,43,64,56,89,49,64,60,64,74,64,79,54,96,57,56,73,81,74,90,121,68,66,62,52,48,50,47,47,48,47,45,47,54,45,30,50,28,24,24,94,28,78,30,68,44,49,46,51,53,54,52,50,56,45,25,55,77,54,62,56,45,71,70,56,48,49,52,49,45,51,48,39,52,75,31,54,28,49,80,70,63,52,73,67,54,50,53,51,50,52,53,52,43,37,72,57,56,32,38,54,61,41,82,44,64,34,96,80,17,39,52,36,19,30,32,39,62,70,51,54,54,40,44,42,39,14,10,39,74,52,33,74,52,55,50,62,57,23,34,57,58,89,64,38,37,54,42,47,41,46,13,37,34,60,64,65,66,46,61,57,85,68,43,37,49,51,46,79,75,53,96,80,44,61,41,46,36,53,21,57,29,28,32,72,89,66,50,32,31,30,32,54,43,55,32,30,47,88,90,38,58,26,24,42,21,25,44,41,49,67,49,96,87,26,40,30,44,65,46,78,89,55,74,42,83,42,56,51,83,44,52,68,35,32,50,66,53,29,55,74,66,67,66,57,64,80,42,64,38,72,66,40,53,74,70,38,48,68,74,40,45,68,38,71,61,55,68,61,34,70,77,37,57,47,40,37,45,35,27,32,48,30,48,48,78,43,54,38,46,73,59,88,62,83,36,64,26,29,37,32,36,37,34,62,61,33,41,54,63,82,54,57,63,27,60,59,48,56,40,77,32,34,33,19,76,76,42,48,59,61,45,51,42,40,58,49,47,55,56,35,56,46,18,73,70,51,43,48,77,36,46,32,35,80,81,66,44,65,32,29,35,26,54,44,52,58,33,38,44,39,51,67,71,51,40,24,46,62,35,26,21,63,37,56,82,40,34,23,25,40,55,42,25,61,34,60,41,51,74,71,44,39,70,35,64,69,37,42,46,46,53,76,44,76,46,61,68,49,45,57,67,58,51,50,53,52,50,51,50,41,47,56,43,17,27,62,39,42,69,66,63,33,52,51,51,29,51,74,62,13,48,38,36,71,68,30,45,55,50,34,52,49,35,26,51,47,36,48,47,51,40,68,75,38,70,83,56,49,67,64,59,50,23,52,54,44,46,52,51,45,68,76,40,44,80,74,46,46,50,44,58,77,70,43,74,85,42,39,45,35,73,32,44,55,82,30,56,59,57,33,39,35,63,27,55,47,43,54,55,46,52,69,50,60,75,73,48,51,72,68,51,50,50,51,38,28,38,45,53,55,63,53,66,61,56,39,42,87,64,74,86,77,53,30,66,56,51,61,73,39,58,91,71,67,53,57,73,56,41,54,51,41,53,44,46,42,71,82,48,39,69,88,74,49,55,70,65,58,46,50,31,46,53,25,45,13,44,36,53,13,60,52,50,26,68,51,40,71,53,61,69,64,52,48,52,38,49,52,38,23,46,48,35,30,54,52,36,40,46,72,75,44,51,64,51,67,75,61,35,43,52,65,42,56,56,54,49,48,64,58,41,36,49,40,44,16,35,52,62,76,50,48,54,63,53,62,59,56,48,46,56,41,52,25,53,45,43,62,70,44,89,68,61,29,50,27,49,55,36,31,47,53,55,22,46,32,52,24,50,53,36,38,56,63,50,18,46,38,59,34,86,87,78,66,45,73,41,56,46,14,65,63,49,49,62,47,56,56,80,71,30,66,68,55,16,62,40,50,37,48,76,80,91,70,78,69,56,52,24,43,68,40,63,56,76,76,58,93,88,56,88,70,81,69,74,39,39,40,54,77,42,78,45,57,72,16,46,85,53,57,75,89,49,26,78,39,53,26,30,60,32,46,32,36,21,17,62,70,62,44,76,41,37,64,68,31,33,32,38,27,48,58,79,61,80,82,57,65,101,48,74,42,42,30,33,31,67,41,37,38,31,39,66,58,78,84,66,72,50,32,35,31,29,26,38,47,42,39,73,53,94,53,49,37,87,87,74,65,26,34,28,30,33,32,62,92,49,41,92,42,38,35,50,34,57,26,56,36,30,39,41,59,33,30,54,40,73,45,41,81,85,55,63,40,44,71,75,37,74,42,58,35,70,38,62,82,34,76,32,66,32,76,37,74,36,61,40,79,59,83,57,59,77,44,46,34,34,43,46,69,25,22,46,40,53,36,53,56,53,52,67,74,42,64,58,88,48,61,58,63,73,65,79,55,95,59,58,74,83,75,87

Organism: Phanerochaete carnosa (strain HHB-10118-sp) (NCBI:txid650164)

Nearest PDB structures (foldseek):
  6dbv-assembly1_A  TM=5.349E-01  e=4.981E-08  Escherichia coli K-12
  6rw3-assembly4_D  TM=1.216E-01  e=5.415E+00  Plasmodium falciparum
  6dbv-assembly1_A  TM=5.352E-01  e=7.777E-08  Escherichia coli K-12
  6rw3-assembly4_D  TM=1.199E-01  e=4.148E+00  Plasmodium falciparum

Radius of gyration: 41.21 Å; Cα contacts (8 Å, |Δi|>4): 3674; chains: 2; bounding box: 99×153×118 Å

pLDDT: mean 92.0, std 9.15, range [26.75, 98.5]

Sequence (1904 aa):
MSCLLLRQSDADAASSNQWAPYESKTMFLLDTIDNLPRCPVSNSLMQVFLWTLKETGARDVPSLYKLRHTQEKLRQKCGVPSIRCQSELGNVFYMNDIRSIIAKDWANPQTRSYIHVYPEVPEGGIREVWHANKWRHEMDTRMLSPMYDAGAGKHFYVDELAKLQNGTFVIPIRWVVVHGEVHADAFTVTIDQSGMASVNDAESIDIEANALCYNYHDLAEAKVLPHSWDERATSWRYPENMPNHLREVAQGDPLYTSFVDYFGDDVSGNHSKSWNKHWNAYVTHRNLPRELLQQEFHTHFLSTSQHASIAEQFMAFKKILESTHTNPVVVRDGITGENVRFRLHVNAQPSDNPMQSEVSAHISGRGNCYCRKCDAGGTKAHKETNAGYHSLFQVGTPRTKEGILRELEKQVAVACMGVAKSVKDLQTATGVKNLYTQHWINRLLERARQMKRDNSSRTKDSIRDELQQWVEEHKEIIISPFFTVDGFDPTQDTPIEILHTILLGMTKYVWHMTHIQWTMEQKNLYAHRLQATDVKGLSIPAVRAQYIMQYASSLVGRQLKTITQTISFHAYDLVLPLVFQLWLAAGEFSSLIWFPEIQNLDEYLDDIEVALANVLDTFCDIEPSKIVEKVKLHLLTHTRYDILHFGPLPGQATEGHESFNAVFRHCSVFSNHLAPSRDIAKQLAQQEGMKHRLTGGYWPDNESGDWCRAGPGVLRNYLERHPILQRLLGWTEHLRQAPGSSKPIPLKKGEKSRPIQRLAETKASKALYYDSSKGDSQWISGRAVVAQSAEECFPGSWVFVRSPAIDTGNESLVGVIIEILISTARKEPEAVVVIERFSVAERRHPRWNMPYMYRPNAESVLVLIPAKNVEFAFNAQHDCPSAGCAISGTRMAVQEREASGKEEGYMEHKHSLADRFIVNTHSFHNAHLLRSALPRYLTKPIPLYPDRWAKTMSCLLLRQSDADAASSNQWAPYESKTMFLLDTIDNLPRCPVSNSLMQVFLWTLKETGARDVPSLYKLRHTQEKLRQKCGVPSIRCQSELGNVFYMNDIRSIIAKDWANPQTRSYIHVYPEVPEGGIREVWHANKWRHEMDTRMLSPMYDAGAGKHFYVDELAKLQNGTFVIPIRWVVVHGEVHADAFTVTIDQSGMASVNDAESIDIEANALCYNYHDLAEAKVLPHSWDERATSWRYPENMPNHLREVAQGDPLYTSFVDYFGDDVSGNHSKSWNKHWNAYVTHRNLPRELLQQEFHTHFLSTSQHASIAEQFMAFKKILESTHTNPVVVRDGITGENVRFRLHVNAQPSDNPMQSEVSAHISGRGNCYCRKCDAGGTKAHKETNAGYHSLFQVGTPRTKEGILRELEKQVAVACMGVAKSVKDLQTATGVKNLYTQHWINRLLERARQMKRDNSSRTKDSIRDELQQWVEEHKEIIISPFFTVDGFDPTQDTPIEILHTILLGMTKYVWHMTHIQWTMEQKNLYAHRLQATDVKGLSIPAVRAQYIMQYASSLVGRQLKTITQTISFHAYDLVLPLVFQLWLAAGEFSSLIWFPEIQNLDEYLDDIEVALANVLDTFCDIEPSKIVEKVKLHLLTHTRYDILHFGPLPGQATEGHESFNAVFRHCSVFSNHLAPSRDIAKQLAQQEGMKHRLTGGYWPDNESGDWCRAGPGVLRNYLERHPILQRLLGWTEHLRQAPGSSKPIPLKKGEKSRPIQRLAETKASKALYYDSSKGDSQWISGRAVVAQSAEECFPGSWVFVRSPAIDTGNESLVGVIIEILISTARKEPEAVVVIERFSVAERRHPRWNMPYMYRPNAESVLVLIPAKNVEFAFNAQHDCPSAGCAISGTRMAVQEREASGKEEGYMEHKHSLADRFIVNTHSFHNAHLLRSALPRYLTKPIPLYPDRWAKT